Protein 8YRE (pdb70)

Radius of gyration: 43.04 Å; Cα contacts (8 Å, |Δi|>4): 5493; chains: 6; bounding box: 121×120×116 Å

Sequence (2230 aa):
EKVVAVIMVGGPTKGTRFRPLSFNTPKPLIPLAGQPMIHHPISACKKISNLAQIFLIGFYEEREFALYVSSISNELKIPVRYLKEDKPHGSAGALYYFRDRIMEEKPSHVFLLNCDVCCSFPLQGILDAHRRYGGIGTMLVIKVSAEAASQFGELIADPDTKELLHYTEKPETFVSDLINCGVYVFTSDIFNAIEEVYSQIRFVRLDQDILSPLAGKKQLYTYENKDFWEQIKTPGKSLKCSALYLSQFRETSPHILASGDGTNRKPTIIGDVYIHPSVKLHPTAKIGPNVSISANVRVGPGVRLISCIILDDVEIKENAVVINSIIGWKSSIGRWSRVQASGDYNDRLGITILGEAVTVEDEVAVIGSIVLQNKTLNVSVQDDIILEKVVAVIMVGGPTKGTRFRPLSFNTPKPLIPLAGQPMIHHPISACKKISNLAQIFLIGFYEEREFALYVSSISNELKIPVRYLKEDKPHGSAGALYYFRDRIMEEKPSHVFLLNCDVCCSFPLQGILDAHRRYGGIGTMLVIKVSAEAASQFGELIADPDTKELLHYTEKPETFVSDLINCGVYVFTSDIFNAIEEVYSQIRFVRLDQDILSPLAGKKQLYTYENKDFWEQIKTPGKSLKCSALYLSQFRETSPHILASGDGTNRKPTIIGDVYIHPSVKLHPTAKIGPNVSISANVRVGPGVRLISCIILDDVEIKENAVVINSIIGWKSSIGRWSRVQASGDYNDRLGITILGEAVTVEDEVAVIGSIVLQNKTLNVSVQDDIILEKVVAVIMVGGPTKGTRFRPLSFNTPKPLIPLAGQPMIHHPISACKKISNLAQIFLIGFYEEREFALYVSSISNELKIPVRYLKEDKPHGSAGALYYFRDRIMEEKPSHVFLLNCDVCCSFPLQGILDAHRRYGGIGTVIKVSAEAASQFGELIADPDTKELLHYTEKPETFVSDLINCGVFTSDIFNAIEEVYSQIRFVRLDQDILSPLAGKKQLYTNKDFWEQIKTPGKSLKCSALYLSQFRETSPHILASGDGTNRKPTIIGDVYIHPSVKLHPTAKIGPNVSISANVRVGPGVRLISCIILDDVEIKENAVVINSIIGWKSSIGRWSRVQASGDYNDRLGITILGEAVTVEDEVAVIGSIVLQNKTLNVSVQDDIILMKALILVGGFGTRLRPLTLSFPKPLVDFANKPMILHQIEALKAVGVDEVVLAINYQPEVMLNFLKDFETKLEIKITCSQETEPLGTAGPLALARDKLLDGSGEPFFVLNSDVISEYPLKEMLEFHKSHGGEASIMVTKVDEPSKYGVVVMEESTGRVEKFVEKPKLYVGNKINAGIYLLNPSVLDKIELRPTSIEKETFPKIAAAQGLYAMVLPGFWMDIGQPRDYITGLRLYLDSLRKKSPAKLTSGPHIVGNVLVDETATIGEGCLIGPDVAIGPGCIVESGVRLSRCTVMRGVRIKKHACISSSIIGWHSTVGQWARIENMTILGEDVHVSDEIYSNGGVVLPHKEIKSNILKPEIVMMKALILVGGFGTRLRPLTLSFPKPLVDFANKPMILHQIEALKAVGVDEVVLAINYQPEVMLNFLKDFETKLEIKITCSQETEPLGTAGPLALARDKLLDGSGEPFFVLNSDVISEYPLKEMLEFHKSHGGEASIMVTKVDEPSKYGVVVMEESTGRVEKFVEKPKLYVGNKINAGIYLLNPSVLDKIELRPTSIEKETFPKIAAAQGLYVLPGFWMDIGQPRDYITGLRLYLDSLRKKSPAKLTSGPHIVGNVLVDETATIGEGCLIGPDVAIGPGCIVESGVRLSRCTVMRGVRIKKHACISSSIIGWHSTVGQWARIENMTILGEDVHVSDEIYSNGGVVLPHKEIKSNILKPEIVMMKALILVGGFGTRLRPLTLSFPKPLVDFANKPMILHQIEALKAVGVDEVVLAINYQPEVMLNFLKDFETKLEIKITCSQETEPLGTAGPLALARDKLLDGSGEPFFVLNSDVISEYPLKEMLEFHKSHGGEASIMVTKVDEPSKYGVVVMRVEKFVEKPKLYVGNKINAGIYLLNPSVLDKIELRPTSIEKETFPKIAAAQGLYMVLPGFWMDIGQPRDYITGLRLYLDSLRKKSPAKLTSGPHIVGNVLVDETATIGEGCLIGPDVAIGPGCIVESGVRLSRCTVMRGVRIKKHACISSSIIGWHSTVGQWARIENMTILGEDVHVSDEIYSNGGVVLPHKEIKSNILKPEIVM

Nearest PDB structures (foldseek):
  7d72-assembly1_C  TM=9.530E-01  e=1.802E-39  Homo sapiens
  7x8k-assembly1_A  TM=9.495E-01  e=9.223E-28  Arabidopsis thaliana
  7x8k-assembly4_D  TM=9.422E-01  e=7.543E-27  Arabidopsis thaliana
  7whr-assembly1_E  TM=8.872E-01  e=2.266E-20  Leishmania donovani
  7whs-assembly1_C  TM=8.207E-01  e=8.130E-21  Leishmania donovani

Organism: Arabidopsis thaliana (NCBI:txid3702)

B-factor: mean 136.5, std 47.67, range [57.43, 368.11]

Foldseek 3Di:
DAEEEEEEDEEPVLQPQVALFCVVPNQQQCDQLQGGLCLVVVVLQLVPVRYAEYEYEYQYDVVRCVVVQVVSCVPSVHHYDYDHDPDDLPPLVRCLVPVCVRCVVPGFKYKYAYRQKQAPCPPVVLVVVCVVLPAFKAFEKEQADPVPAQVFAAWDADVVSQATQAADGHDHVDHDSIDTRRIMMTGSCSSVQVCCCCVVVNSDDCRPVPVGVCHPPSHYGYDYRPADMDGPSHPLVSQVSSQRVLVVCCVPVVVQADDPCDQPQDAREAGSHHDDPQEADGNQDHAHHREREYHAEYAEHNEYHDSEYEDHLEYHDAHEYEEQEYHEANAYAAHLEYEYACSPSVDNLRHEYEHHHEYHYHNAYEYSEYYHHPHYDPHHDYDYYHD/DAEEEEEEDEELVLQPQVVLFCVPPNQQQCAFLQGGQCLLVVVLQLVPVRYAEYEYEYQYDCVRVVVVQVVSCVPSVHHYDYDHDPDDLAALVRCLVPVCVRCVVPGFKYKYAYRQKQAPCPPVVQVVVCVVLPAFKAFEKEQADPVPAQVFAAWDADVVSQATQAADGHDHVDHDRIDTRRIMMTGSCSSVQVCCCCVVVNSDDCRPPPVGVCHNPSHYGYDYRPADMDGPSHPLCSQVSSQRVLVVCCVPVVVQADDPCDQPQDAREADSHHDDPQEADGNQDHEYHREREYHAEYAEHNEYHYSEYEYHLEYHYAHEYAALEYEEANAYAAHLEYEYAQSPPVDNLRHEYEHHHEYEYHNAYEYSEYYHHPYYDPHHDYDYYHD/DAEEEEEEDEEPVLQPQVALFCVPPNQQQCDQLQGGQCLLVVVLQLVPVRYAEYEYEYQYDVVRVVVVQVVSCVPSVHHYDYDHDPDDLAPLVRCLVPVCVRCVVPGFKYHYFYRQKQAPCPPVVLVVVCVVLPAFEAWDAADPVPAQVFAAWAADVVSQATQAADTHDHVDHDRTDDRGMTGSCSSVQSCCCCVVVNSDHCRHPPVGVCHPPSRYGYHPADMDGPSHPLCSLVSSQSVLVVCVVPVCVQADDPCDQPQDAHEAGSHHDDPQEADGNQDHEHHREREYHQEYAEHPEYHYSEYEYHLEYDYAHEYEAQEYAEANAYAEHLEYEYACSPSVDNLRHEYEHHHEYEYHNAYEYSEYYHHPYYDPHHDYDYYHD/DEAEEEEEEQQPQAPPASVQHGQQQRAFLQHGLVVQCVLVCVVVPHAEYEYLYADDCPRCPVVVVVCCVVNVHHYYYDHDPHNQAACQSVLVCLVVVCPPPFAKYKYAYSQKDKPRPPPVVVVVCVPPPFAKEFEKEFDPDQQCAWDFQADPPFFATADIDHRDPDDRDGIHTQRMMIHTSVLSVVDDNHRDHCRPPVVNVVSNVRRYGYYYGPADIDGPSHNLCSLVVLVRVQVVCCVPPVVQFDDDPQEDAGEHEDPQEDAEPAEHEDDRERAYHLEAEEHLEYEYSEYHYHNEYEYHNEYAYSEYHEYNAYHEHVEYHYQHAAAYAHEYEYHPEAARQENERHPYYHPHHNPHRDYYD/DEAEEEEEEQQPQAPPASVQHGQQQRQFLQRGLVVQCVVLVVVVPHAEYEYLYADDCPSCPVVVVVCCVVSVHHYYYDHDPDQLAACQSVLVCLVVGCPPPQAKYKYAYSQKDKPRPPPVVVVVCVPPPFAKEFEKEFDPDQQCAWDWQADPPFFATADIDHRDPDDRDGIHGQRMIIGTSVLSPVDDNGRDHCRPPVVNVVSNVRRYGYGPADIDRHSHNLVSLVVLVRVQVVCCVPPVVQFDDDPQEDAGEHEDPQEDAEPQEHADDRERAYHLEAEYHQEYYYSEYHYHNEYEYHNEYAYSEYYEYNAYHEAVEYYDQHAYEYHHEYEYHPEAANQEHERHPYYHPHHNPHRDYYD/DEAEEEEEEQQPQAPPASVQHGQQQRAFLQRGLVVQVVVLVVVVPHAEYEYLYADDCPRCPVVQVVCCVVNNHHYYYDHDPDQLAACQSVLRCLVVGCPPPFAKYKYAYSQKDKPRPPPVVVVVCVPPPFAKEFEKEFDPDQQCAWFFQDLTADIDHRDPDDRDGIHTQRMIIHTSVLSVVDDNHRDHCRPPVVNVVSNVSRYDYYGPADIDGHNHNLCSLVVLCSVQVVCCVPPVVQFDDDPQEDDGEHEDPQEAAEPQEHADDRERAYHLEYEYHLEYYYSEYHYHQEYEYHNEYAYSEYYEYNAYHEAVEYHYAHAYAYHHEYEYHNEYAHQENEHHPYYHPHHNPYRYYYD

Structure (mmCIF, N/CA/C/O backbone):
data_8YRE
#
_entry.id   8YRE
#
_cell.length_a   158.268
_cell.length_b   134.987
_cell.length_c   168.473
_cell.angle_alpha   90.00
_cell.angle_beta   117.14
_cell.angle_gamma   90.00
#
_symmetry.space_group_name_H-M   'C 1 2 1'
#
loop_
_entity.id
_entity.type
_entity.pdbx_description
1 polymer 'ADP-glucose pyrophosphorylase family protein'
2 polymer 'Mannose-1-phosphate guanylyltransferase 1'
3 non-polymer 'SULFATE ION'
4 water water
#
loop_
_atom_site.group_PDB
_atom_site.id
_atom_site.type_symbol
_atom_site.label_atom_id
_atom_site.label_alt_id
_atom_site.label_comp_id
_atom_site.label_asym_id
_atom_site.label_entity_id
_atom_site.label_seq_id
_atom_site.pdbx_PDB_ins_code
_atom_site.Cartn_x
_atom_site.Cartn_y
_atom_site.Cartn_z
_atom_site.occupancy
_atom_site.B_iso_or_equiv
_atom_site.auth_seq_id
_atom_site.auth_comp_id
_atom_site.auth_asym_id
_atom_site.auth_atom_id
_atom_site.pdbx_PDB_model_num
ATOM 1 N N . GLU A 1 4 ? -23.397 -67.185 15.589 1.00 91.08 4 GLU A N 1
ATOM 2 C CA . GLU A 1 4 ? -23.195 -65.796 15.981 1.00 89.87 4 GLU A CA 1
ATOM 3 C C . GLU A 1 4 ? -22.404 -65.024 14.938 1.00 88.66 4 GLU A C 1
ATOM 4 O O . GLU A 1 4 ? -22.078 -65.545 13.871 1.00 88.81 4 GLU A O 1
ATOM 10 N N . LYS A 1 5 ? -22.101 -63.770 15.265 1.00 90.24 5 LYS A N 1
ATOM 11 C CA . LYS A 1 5 ? -21.271 -62.928 14.419 1.00 91.81 5 LYS A CA 1
ATOM 12 C C . LYS A 1 5 ? -20.465 -61.996 15.311 1.00 97.13 5 LYS A C 1
ATOM 13 O O . LYS A 1 5 ? -20.965 -61.518 16.332 1.00 98.68 5 LYS A O 1
ATOM 19 N N . VAL A 1 6 ? -19.214 -61.754 14.925 1.00 97.18 6 VAL A N 1
ATOM 20 C CA . VAL A 1 6 ? -18.281 -60.959 15.713 1.00 90.11 6 VAL A CA 1
ATOM 21 C C . VAL A 1 6 ? -17.744 -59.833 14.843 1.00 88.92 6 VAL A C 1
ATOM 22 O O . VAL A 1 6 ? -17.387 -60.049 13.680 1.00 93.62 6 VAL A O 1
ATOM 26 N N . VAL A 1 7 ? -17.690 -58.630 15.412 1.00 85.78 7 VAL A N 1
ATOM 27 C CA . VAL A 1 7 ? -17.111 -57.474 14.748 1.00 84.38 7 VAL A CA 1
ATOM 28 C C . VAL A 1 7 ? -15.960 -56.959 15.605 1.00 83.17 7 VAL A C 1
ATOM 29 O O . VAL A 1 7 ? -15.899 -57.196 16.814 1.00 83.56 7 VAL A O 1
ATOM 33 N N . ALA A 1 8 ? -15.027 -56.263 14.959 1.00 80.85 8 ALA A N 1
ATOM 34 C CA . ALA A 1 8 ? -13.831 -55.762 15.622 1.00 76.69 8 ALA A CA 1
ATOM 35 C C . ALA A 1 8 ? -13.641 -54.288 15.300 1.00 77.06 8 ALA A C 1
ATOM 36 O O . ALA A 1 8 ? -13.766 -53.880 14.140 1.00 81.52 8 ALA A O 1
ATOM 38 N N . VAL A 1 9 ? -13.342 -53.495 16.326 1.00 78.47 9 VAL A N 1
ATOM 39 C CA . VAL A 1 9 ? -13.091 -52.065 16.180 1.00 79.99 9 VAL A CA 1
ATOM 40 C C . VAL A 1 9 ? -11.763 -51.747 16.853 1.00 86.61 9 VAL A C 1
ATOM 41 O O . VAL A 1 9 ? -11.575 -52.054 18.037 1.00 86.12 9 VAL A O 1
ATOM 45 N N . ILE A 1 10 ? -10.844 -51.143 16.104 1.00 90.86 10 ILE A N 1
ATOM 46 C CA . ILE A 1 10 ? -9.513 -50.806 16.596 1.00 89.74 10 ILE A CA 1
ATOM 47 C C . ILE A 1 10 ? -9.406 -49.292 16.711 1.00 88.10 10 ILE A C 1
ATOM 48 O O . ILE A 1 10 ? -9.751 -48.565 15.772 1.00 87.11 10 ILE A O 1
ATOM 53 N N . MET A 1 11 ? -8.927 -48.821 17.859 1.00 84.01 11 MET A N 1
ATOM 54 C CA . MET A 1 11 ? -8.627 -47.407 18.027 1.00 83.76 11 MET A CA 1
ATOM 55 C C . MET A 1 11 ? -7.318 -47.070 17.326 1.00 85.07 11 MET A C 1
ATOM 56 O O . MET A 1 11 ? -6.386 -47.879 17.295 1.00 82.52 11 MET A O 1
ATOM 61 N N . VAL A 1 12 ? -7.256 -45.870 16.750 1.00 89.56 12 VAL A N 1
ATOM 62 C CA . VAL A 1 12 ? -6.115 -45.423 15.960 1.00 88.14 12 VAL A CA 1
ATOM 63 C C . VAL A 1 12 ? -5.479 -44.170 16.554 1.00 97.64 12 VAL A C 1
ATOM 64 O O . VAL A 1 12 ? -4.254 -44.086 16.687 1.00 99.53 12 VAL A O 1
ATOM 68 N N . GLY A 1 13 ? -6.297 -43.193 16.933 1.00 127.48 13 GLY A N 1
ATOM 69 C CA . GLY A 1 13 ? -5.797 -41.918 17.403 1.00 126.58 13 GLY A CA 1
ATOM 70 C C . GLY A 1 13 ? -5.477 -40.984 16.250 1.00 125.11 13 GLY A C 1
ATOM 71 O O . GLY A 1 13 ? -5.450 -41.365 15.081 1.00 124.54 13 GLY A O 1
ATOM 72 N N . GLY A 1 14 ? -5.242 -39.720 16.594 1.00 95.92 14 GLY A N 1
ATOM 73 C CA . GLY A 1 14 ? -4.979 -38.708 15.598 1.00 88.75 14 GLY A CA 1
ATOM 74 C C . GLY A 1 14 ? -3.564 -38.168 15.638 1.00 88.21 14 GLY A C 1
ATOM 75 O O . GLY A 1 14 ? -2.691 -38.698 16.331 1.00 82.60 14 GLY A O 1
ATOM 76 N N . PRO A 1 15 ? -3.313 -37.088 14.889 1.00 73.99 15 PRO A N 1
ATOM 77 C CA . PRO A 1 15 ? -1.956 -36.525 14.821 1.00 82.52 15 PRO A CA 1
ATOM 78 C C . PRO A 1 15 ? -1.489 -35.890 16.116 1.00 80.57 15 PRO A C 1
ATOM 79 O O . PRO A 1 15 ? -0.328 -35.476 16.202 1.00 81.86 15 PRO A O 1
ATOM 83 N N . THR A 1 16 ? -2.351 -35.801 17.119 1.00 74.52 16 THR A N 1
ATOM 84 C CA . THR A 1 16 ? -1.972 -35.278 18.419 1.00 75.30 16 THR A CA 1
ATOM 85 C C . THR A 1 16 ? -1.516 -36.369 19.372 1.00 80.49 16 THR A C 1
ATOM 86 O O . THR A 1 16 ? -0.999 -36.056 20.448 1.00 78.76 16 THR A O 1
ATOM 90 N N . LYS A 1 17 ? -1.722 -37.634 19.015 1.00 81.13 17 LYS A N 1
ATOM 91 C CA . LYS A 1 17 ? -1.231 -38.753 19.806 1.00 90.03 17 LYS A CA 1
ATOM 92 C C . LYS A 1 17 ? 0.147 -39.208 19.349 1.00 93.75 17 LYS A C 1
ATOM 93 O O . LYS A 1 17 ? 1.017 -39.485 20.182 1.00 93.52 17 LYS A O 1
ATOM 99 N N . GLY A 1 18 ? 0.360 -39.294 18.037 1.00 98.23 18 GLY A N 1
ATOM 100 C CA . GLY A 1 18 ? 1.663 -39.626 17.497 1.00 96.81 18 GLY A CA 1
ATOM 101 C C . GLY A 1 18 ? 2.611 -38.446 17.541 1.00 96.79 18 GLY A C 1
ATOM 102 O O . GLY A 1 18 ? 3.550 -38.358 16.744 1.00 98.59 18 GLY A O 1
ATOM 103 N N . THR A 1 19 ? 2.365 -37.525 18.470 1.00 89.22 19 THR A N 1
ATOM 104 C CA . THR A 1 19 ? 3.232 -36.374 18.668 1.00 89.13 19 THR A CA 1
ATOM 105 C C . THR A 1 19 ? 4.476 -36.708 19.478 1.00 85.60 19 THR A C 1
ATOM 106 O O . THR A 1 19 ? 5.249 -35.799 19.799 1.00 85.98 19 THR A O 1
ATOM 110 N N . ARG A 1 20 ? 4.668 -37.974 19.849 1.00 84.76 20 ARG A N 1
ATOM 111 C CA . ARG A 1 20 ? 5.914 -38.418 20.455 1.00 84.68 20 ARG A CA 1
ATOM 112 C C . ARG A 1 20 ? 6.823 -39.117 19.459 1.00 86.79 20 ARG A C 1
ATOM 113 O O . ARG A 1 20 ? 8.038 -39.165 19.674 1.00 90.77 20 ARG A O 1
ATOM 121 N N . PHE A 1 21 ? 6.254 -39.662 18.385 1.00 89.13 21 PHE A N 1
ATOM 122 C CA . PHE A 1 21 ? 6.997 -40.297 17.309 1.00 92.73 21 PHE A CA 1
ATOM 123 C C . PHE A 1 21 ? 7.382 -39.310 16.206 1.00 102.31 21 PHE A C 1
ATOM 124 O O . PHE A 1 21 ? 7.602 -39.732 15.065 1.00 108.96 21 PHE A O 1
ATOM 132 N N . ARG A 1 22 ? 7.450 -38.008 16.525 1.00 100.65 22 ARG A N 1
ATOM 133 C CA . ARG A 1 22 ? 7.594 -36.885 15.592 1.00 106.63 22 ARG A CA 1
ATOM 134 C C . ARG A 1 22 ? 8.538 -37.140 14.417 1.00 120.57 22 ARG A C 1
ATOM 135 O O . ARG A 1 22 ? 8.115 -36.964 13.265 1.00 114.74 22 ARG A O 1
ATOM 143 N N . PRO A 1 23 ? 9.812 -37.514 14.639 1.00 161.03 23 PRO A N 1
ATOM 144 C CA . PRO A 1 23 ? 10.716 -37.698 13.486 1.00 159.91 23 PRO A CA 1
ATOM 145 C C . PRO A 1 23 ? 10.169 -38.665 12.449 1.00 159.86 23 PRO A C 1
ATOM 146 O O . PRO A 1 23 ? 10.295 -38.419 11.242 1.00 158.90 23 PRO A O 1
ATOM 150 N N . LEU A 1 24 ? 9.562 -39.765 12.895 1.00 121.65 24 LEU A N 1
ATOM 151 C CA . LEU A 1 24 ? 8.921 -40.712 11.994 1.00 104.64 24 LEU A CA 1
ATOM 152 C C . LEU A 1 24 ? 7.475 -40.349 11.704 1.00 93.74 24 LEU A C 1
ATOM 153 O O . LEU A 1 24 ? 6.982 -40.643 10.609 1.00 90.73 24 LEU A O 1
ATOM 158 N N . SER A 1 25 ? 6.786 -39.721 12.661 1.00 96.57 25 SER A N 1
ATOM 159 C CA . SER A 1 25 ? 5.390 -39.350 12.454 1.00 88.51 25 SER A CA 1
ATOM 160 C C . SER A 1 25 ? 5.236 -38.348 11.316 1.00 88.75 25 SER A C 1
ATOM 161 O O . SER A 1 25 ? 4.178 -38.293 10.676 1.00 83.85 25 SER A O 1
ATOM 164 N N . PHE A 1 26 ? 6.271 -37.546 11.053 1.00 89.52 26 PHE A N 1
ATOM 165 C CA . PHE A 1 26 ? 6.204 -36.586 9.956 1.00 87.85 26 PHE A CA 1
ATOM 166 C C . PHE A 1 26 ? 6.096 -37.291 8.611 1.00 79.65 26 PHE A C 1
ATOM 167 O O . PHE A 1 26 ? 5.462 -36.772 7.685 1.00 74.82 26 PHE A O 1
ATOM 175 N N . ASN A 1 27 ? 6.701 -38.471 8.484 1.00 78.09 27 ASN A N 1
ATOM 176 C CA . ASN A 1 27 ? 6.587 -39.251 7.261 1.00 71.71 27 ASN A CA 1
ATOM 177 C C . ASN A 1 27 ? 5.411 -40.224 7.328 1.00 72.71 27 ASN A C 1
ATOM 178 O O . ASN A 1 27 ? 4.599 -40.286 6.400 1.00 73.98 27 ASN A O 1
ATOM 183 N N . THR A 1 28 ? 5.303 -40.985 8.418 1.00 72.76 28 THR A N 1
ATOM 184 C CA . THR A 1 28 ? 4.266 -41.998 8.569 1.00 70.65 28 THR A CA 1
ATOM 185 C C . THR A 1 28 ? 3.632 -41.896 9.953 1.00 73.83 28 THR A C 1
ATOM 186 O O . THR A 1 28 ? 4.356 -41.861 10.961 1.00 75.31 28 THR A O 1
ATOM 190 N N . PRO A 1 29 ? 2.300 -41.862 10.051 1.00 74.98 29 PRO A N 1
ATOM 191 C CA . PRO A 1 29 ? 1.648 -41.782 11.366 1.00 73.97 29 PRO A CA 1
ATOM 192 C C . PRO A 1 29 ? 1.999 -42.964 12.263 1.00 73.67 29 PRO A C 1
ATOM 193 O O . PRO A 1 29 ? 2.504 -43.995 11.815 1.00 72.96 29 PRO A O 1
ATOM 197 N N . LYS A 1 30 ? 1.722 -42.788 13.558 1.00 71.39 30 LYS A N 1
ATOM 198 C CA . LYS A 1 30 ? 2.045 -43.790 14.577 1.00 64.50 30 LYS A CA 1
ATOM 199 C C . LYS A 1 30 ? 1.543 -45.198 14.262 1.00 65.05 30 LYS A C 1
ATOM 200 O O . LYS A 1 30 ? 2.351 -46.139 14.326 1.00 64.70 30 LYS A O 1
ATOM 206 N N . PRO A 1 31 ? 0.265 -45.424 13.923 1.00 71.87 31 PRO A N 1
ATOM 207 C CA . PRO A 1 31 ? -0.201 -46.810 13.740 1.00 70.75 31 PRO A CA 1
ATOM 208 C C . PRO A 1 31 ? 0.433 -47.516 12.560 1.00 71.89 31 PRO A C 1
ATOM 209 O O . PRO A 1 31 ? 0.397 -48.751 12.505 1.00 73.72 31 PRO A O 1
ATOM 213 N N . LEU A 1 32 ? 0.997 -46.779 11.610 1.00 67.99 32 LEU A N 1
ATOM 214 C CA . LEU A 1 32 ? 1.533 -47.362 10.393 1.00 70.09 32 LEU A CA 1
ATOM 215 C C . LEU A 1 32 ? 3.046 -47.526 10.440 1.00 65.50 32 LEU A C 1
ATOM 216 O O . LEU A 1 32 ? 3.647 -47.924 9.437 1.00 66.30 32 LEU A O 1
ATOM 221 N N . ILE A 1 33 ? 3.670 -47.232 11.573 1.00 67.74 33 ILE A N 1
ATOM 222 C CA . ILE A 1 33 ? 5.125 -47.357 11.694 1.00 68.32 33 ILE A CA 1
ATOM 223 C C . ILE A 1 33 ? 5.482 -48.837 11.822 1.00 69.59 33 ILE A C 1
ATOM 224 O O . ILE A 1 33 ? 4.936 -49.524 12.702 1.00 77.34 33 ILE A O 1
ATOM 229 N N . PRO A 1 34 ? 6.383 -49.356 10.985 1.00 65.67 34 PRO A N 1
ATOM 230 C CA . PRO A 1 34 ? 6.634 -50.807 10.944 1.00 74.59 34 PRO A CA 1
ATOM 231 C C . PRO A 1 34 ? 7.325 -51.308 12.204 1.00 79.01 34 PRO A C 1
ATOM 232 O O . PRO A 1 34 ? 8.456 -50.920 12.505 1.00 78.66 34 PRO A O 1
ATOM 236 N N . LEU A 1 35 ? 6.638 -52.177 12.941 1.00 94.46 35 LEU A N 1
ATOM 237 C CA . LEU A 1 35 ? 7.216 -52.881 14.080 1.00 96.06 35 LEU A CA 1
ATOM 238 C C . LEU A 1 35 ? 7.512 -54.317 13.666 1.00 97.69 35 LEU A C 1
ATOM 239 O O . LEU A 1 35 ? 6.604 -55.043 13.247 1.00 98.70 35 LEU A O 1
ATOM 244 N N . ALA A 1 36 ? 8.776 -54.724 13.798 1.00 85.98 36 ALA A N 1
ATOM 245 C CA . ALA A 1 36 ? 9.236 -56.043 13.362 1.00 83.38 36 ALA A CA 1
ATOM 246 C C . ALA A 1 36 ? 8.939 -56.278 11.885 1.00 82.78 36 ALA A C 1
ATOM 247 O O . ALA A 1 36 ? 8.644 -57.401 11.467 1.00 86.18 36 ALA A O 1
ATOM 249 N N . GLY A 1 37 ? 9.020 -55.214 11.084 1.00 80.34 37 GLY A N 1
ATOM 250 C CA . GLY A 1 37 ? 8.782 -55.265 9.665 1.00 81.82 37 GLY A CA 1
ATOM 251 C C . GLY A 1 37 ? 7.370 -54.887 9.263 1.00 82.72 37 GLY A C 1
ATOM 252 O O . GLY A 1 37 ? 7.165 -54.387 8.150 1.00 82.86 37 GLY A O 1
ATOM 253 N N . GLN A 1 38 ? 6.395 -55.106 10.143 1.00 82.68 38 GLN A N 1
ATOM 254 C CA . GLN A 1 38 ? 5.009 -54.810 9.829 1.00 80.08 38 GLN A CA 1
ATOM 255 C C . GLN A 1 38 ? 4.511 -53.614 10.635 1.00 76.00 38 GLN A C 1
ATOM 256 O O . GLN A 1 38 ? 4.988 -53.370 11.747 1.00 78.94 38 GLN A O 1
ATOM 262 N N . PRO A 1 39 ? 3.555 -52.852 10.104 1.00 86.49 39 PRO A N 1
ATOM 263 C CA . PRO A 1 39 ? 3.043 -51.680 10.828 1.00 72.79 39 PRO A CA 1
ATOM 264 C C . PRO A 1 39 ? 2.532 -52.036 12.217 1.00 77.22 39 PRO A C 1
ATOM 265 O O . PRO A 1 39 ? 2.330 -53.199 12.568 1.00 72.68 39 PRO A O 1
ATOM 269 N N . MET A 1 40 ? 2.337 -50.989 13.022 1.00 68.68 40 MET A N 1
ATOM 270 C CA . MET A 1 40 ? 1.965 -51.172 14.422 1.00 76.74 40 MET A CA 1
ATOM 271 C C . MET A 1 40 ? 0.663 -51.957 14.548 1.00 83.90 40 MET A C 1
ATOM 272 O O . MET A 1 40 ? 0.586 -52.945 15.289 1.00 84.43 40 MET A O 1
ATOM 277 N N . ILE A 1 41 ? -0.378 -51.526 13.826 1.00 99.05 41 ILE A N 1
ATOM 278 C CA . ILE A 1 41 ? -1.673 -52.203 13.861 1.00 99.34 41 ILE A CA 1
ATOM 279 C C . ILE A 1 41 ? -1.716 -53.454 12.999 1.00 99.94 41 ILE A C 1
ATOM 280 O O . ILE A 1 41 ? -2.747 -54.137 12.972 1.00 100.73 41 ILE A O 1
ATOM 285 N N . HIS A 1 42 ? -0.630 -53.780 12.291 1.00 85.25 42 HIS A N 1
ATOM 286 C CA . HIS A 1 42 ? -0.623 -54.958 11.430 1.00 79.11 42 HIS A CA 1
ATOM 287 C C . HIS A 1 42 ? -0.652 -56.264 12.213 1.00 81.70 42 HIS A C 1
ATOM 288 O O . HIS A 1 42 ? -0.961 -57.311 11.635 1.00 83.67 42 HIS A O 1
ATOM 295 N N . HIS A 1 43 ? -0.349 -56.227 13.505 1.00 83.34 43 HIS A N 1
ATOM 296 C CA . HIS A 1 43 ? -0.359 -57.435 14.321 1.00 84.17 43 HIS A CA 1
ATOM 297 C C . HIS A 1 43 ? -1.720 -57.687 14.971 1.00 82.72 43 HIS A C 1
ATOM 298 O O . HIS A 1 43 ? -2.157 -58.845 15.025 1.00 84.41 43 HIS A O 1
ATOM 305 N N . PRO A 1 44 ? -2.414 -56.665 15.493 1.00 85.76 44 PRO A N 1
ATOM 306 C CA . PRO A 1 44 ? -3.805 -56.902 15.925 1.00 81.79 44 PRO A CA 1
ATOM 307 C C . PRO A 1 44 ? -4.685 -57.423 14.803 1.00 80.93 44 PRO A C 1
ATOM 308 O O . PRO A 1 44 ? -5.459 -58.368 15.009 1.00 82.28 44 PRO A O 1
ATOM 312 N N . ILE A 1 45 ? -4.596 -56.816 13.617 1.00 81.22 45 ILE A N 1
ATOM 313 C CA . ILE A 1 45 ? -5.376 -57.284 12.476 1.00 80.64 45 ILE A CA 1
ATOM 314 C C . ILE A 1 45 ? -4.997 -58.715 12.126 1.00 84.67 45 ILE A C 1
ATOM 315 O O . ILE A 1 45 ? -5.846 -59.503 11.691 1.00 88.53 45 ILE A O 1
ATOM 320 N N . SER A 1 46 ? -3.725 -59.075 12.311 1.00 79.16 46 SER A N 1
ATOM 321 C CA . SER A 1 46 ? -3.290 -60.439 12.032 1.00 81.07 46 SER A CA 1
ATOM 322 C C . SER A 1 46 ? -3.975 -61.439 12.951 1.00 81.68 46 SER A C 1
ATOM 323 O O . SER A 1 46 ? -4.180 -62.597 12.568 1.00 85.25 46 SER A O 1
ATOM 326 N N . ALA A 1 47 ? -4.337 -61.013 14.159 1.00 80.56 47 ALA A N 1
ATOM 327 C CA . ALA A 1 47 ? -5.023 -61.879 15.103 1.00 86.84 47 ALA A CA 1
ATOM 328 C C . ALA A 1 47 ? -6.521 -61.943 14.847 1.00 94.97 47 ALA A C 1
ATOM 329 O O . ALA A 1 47 ? -7.193 -62.815 15.407 1.00 101.16 47 ALA A O 1
ATOM 331 N N . CYS A 1 48 ? -7.055 -61.039 14.022 1.00 90.19 48 CYS A N 1
ATOM 332 C CA . CYS A 1 48 ? -8.483 -61.036 13.732 1.00 91.65 48 CYS A CA 1
ATOM 333 C C . CYS A 1 48 ? -8.881 -62.145 12.768 1.00 97.85 48 CYS A C 1
ATOM 334 O O . CYS A 1 48 ? -10.040 -62.574 12.771 1.00 102.21 48 CYS A O 1
ATOM 337 N N . LYS A 1 49 ? -7.950 -62.617 11.935 1.00 99.92 49 LYS A N 1
ATOM 338 C CA . LYS A 1 49 ? -8.293 -63.664 10.981 1.00 110.39 49 LYS A CA 1
ATOM 339 C C . LYS A 1 49 ? -8.492 -65.015 11.657 1.00 112.36 49 LYS A C 1
ATOM 340 O O . LYS A 1 49 ? -9.207 -65.866 11.116 1.00 113.44 49 LYS A O 1
ATOM 346 N N . LYS A 1 50 ? -7.896 -65.227 12.830 1.00 126.78 50 LYS A N 1
ATOM 347 C CA . LYS A 1 50 ? -8.062 -66.498 13.522 1.00 129.39 50 LYS A CA 1
ATOM 348 C C . LYS A 1 50 ? -9.471 -66.695 14.070 1.00 129.96 50 LYS A C 1
ATOM 349 O O . LYS A 1 50 ? -9.801 -67.811 14.486 1.00 132.19 50 LYS A O 1
ATOM 355 N N . ILE A 1 51 ? -10.305 -65.658 14.078 1.00 114.32 51 ILE A N 1
ATOM 356 C CA . ILE A 1 51 ? -11.703 -65.787 14.472 1.00 108.05 51 ILE A CA 1
ATOM 357 C C . ILE A 1 51 ? -12.516 -66.048 13.209 1.00 103.64 51 ILE A C 1
ATOM 358 O O . ILE A 1 51 ? -12.703 -65.151 12.383 1.00 99.79 51 ILE A O 1
ATOM 363 N N . SER A 1 52 ? -12.996 -67.284 13.056 1.00 100.71 52 SER A N 1
ATOM 364 C CA . SER A 1 52 ? -13.717 -67.650 11.842 1.00 100.18 52 SER A CA 1
ATOM 365 C C . SER A 1 52 ? -15.073 -66.963 11.757 1.00 99.35 52 SER A C 1
ATOM 366 O O . SER A 1 52 ? -15.593 -66.754 10.655 1.00 99.77 52 SER A O 1
ATOM 369 N N . ASN A 1 53 ? -15.663 -66.611 12.900 1.00 98.61 53 ASN A N 1
ATOM 370 C CA . ASN A 1 53 ? -16.950 -65.932 12.942 1.00 96.32 53 ASN A CA 1
ATOM 371 C C . ASN A 1 53 ? -16.811 -64.415 13.009 1.00 97.64 53 ASN A C 1
ATOM 372 O O . ASN A 1 53 ? -17.775 -63.726 13.366 1.00 96.51 53 ASN A O 1
ATOM 377 N N . LEU A 1 54 ? -15.639 -63.883 12.675 1.00 98.76 54 LEU A N 1
ATOM 378 C CA . LEU A 1 54 ? -15.420 -62.448 12.617 1.00 99.34 54 LEU A CA 1
ATOM 379 C C . LEU A 1 54 ? -15.609 -61.969 11.184 1.00 100.60 54 LEU A C 1
ATOM 380 O O . LEU A 1 54 ? -15.286 -62.676 10.226 1.00 99.53 54 LEU A O 1
ATOM 385 N N . ALA A 1 55 ? -16.129 -60.751 11.048 1.00 113.29 55 ALA A N 1
ATOM 386 C CA . ALA A 1 55 ? -16.424 -60.201 9.732 1.00 111.86 55 ALA A CA 1
ATOM 387 C C . ALA A 1 55 ? -15.782 -58.833 9.554 1.00 112.11 55 ALA A C 1
ATOM 388 O O . ALA A 1 55 ? -14.583 -58.732 9.276 1.00 123.27 55 ALA A O 1
ATOM 390 N N . GLN A 1 56 ? -16.574 -57.777 9.713 1.00 101.59 56 GLN A N 1
ATOM 391 C CA . GLN A 1 56 ? -16.085 -56.430 9.468 1.00 96.02 56 GLN A CA 1
ATOM 392 C C . GLN A 1 56 ? -15.055 -56.022 10.516 1.00 91.91 56 GLN A C 1
ATOM 393 O O . GLN A 1 56 ? -15.099 -56.457 11.670 1.00 88.21 56 GLN A O 1
ATOM 395 N N . ILE A 1 57 ? -14.113 -55.182 10.093 1.00 95.15 57 ILE A N 1
ATOM 396 C CA . ILE A 1 57 ? -13.105 -54.595 10.966 1.00 91.13 57 ILE A CA 1
ATOM 397 C C . ILE A 1 57 ? -13.180 -53.085 10.806 1.00 87.94 57 ILE A C 1
ATOM 398 O O . ILE A 1 57 ? -13.337 -52.577 9.690 1.00 93.00 57 ILE A O 1
ATOM 403 N N . PHE A 1 58 ? -13.062 -52.367 11.920 1.00 82.63 58 PHE A N 1
ATOM 404 C CA . PHE A 1 58 ? -13.289 -50.928 11.947 1.00 81.08 58 PHE A CA 1
ATOM 405 C C . PHE A 1 58 ? -12.092 -50.252 12.594 1.00 76.09 58 PHE A C 1
ATOM 406 O O . PHE A 1 58 ? -11.768 -50.534 13.751 1.00 79.74 58 PHE A O 1
ATOM 414 N N . LEU A 1 59 ? -11.433 -49.374 11.848 1.00 75.93 59 LEU A N 1
ATOM 415 C CA . LEU A 1 59 ? -10.370 -48.530 12.375 1.00 78.81 59 LEU A CA 1
ATOM 416 C C . LEU A 1 59 ? -10.917 -47.116 12.496 1.00 76.16 59 LEU A C 1
ATOM 417 O O . LEU A 1 59 ? -11.295 -46.507 11.490 1.00 80.33 59 LEU A O 1
ATOM 422 N N . ILE A 1 60 ? -10.972 -46.599 13.720 1.00 75.11 60 ILE A N 1
ATOM 423 C CA . ILE A 1 60 ? -11.541 -45.282 13.976 1.00 75.71 60 ILE A CA 1
ATOM 424 C C . ILE A 1 60 ? -10.486 -44.388 14.610 1.00 79.00 60 ILE A C 1
ATOM 425 O O . ILE A 1 60 ? -9.644 -44.849 15.388 1.00 79.73 60 ILE A O 1
ATOM 430 N N . GLY A 1 61 ? -10.526 -43.109 14.248 1.00 79.22 61 GLY A N 1
ATOM 431 C CA . GLY A 1 61 ? -9.602 -42.111 14.745 1.00 84.02 61 GLY A CA 1
ATOM 432 C C . GLY A 1 61 ? -9.643 -40.877 13.869 1.00 81.09 61 GLY A C 1
ATOM 433 O O . GLY A 1 61 ? -9.961 -40.980 12.679 1.00 82.34 61 GLY A O 1
ATOM 434 N N . PHE A 1 62 ? -9.321 -39.706 14.426 1.00 82.07 62 PHE A N 1
ATOM 435 C CA . PHE A 1 62 ? -9.453 -38.445 13.706 1.00 82.18 62 PHE A CA 1
ATOM 436 C C . PHE A 1 62 ? -8.236 -38.127 12.845 1.00 83.70 62 PHE A C 1
ATOM 437 O O . PHE A 1 62 ? -7.934 -36.950 12.611 1.00 80.51 62 PHE A O 1
ATOM 445 N N . TYR A 1 63 ? -7.533 -39.149 12.363 1.00 92.38 63 TYR A N 1
ATOM 446 C CA . TYR A 1 63 ? -6.570 -38.989 11.284 1.00 92.81 63 TYR A CA 1
ATOM 447 C C . TYR A 1 63 ? -7.315 -38.723 9.979 1.00 94.11 63 TYR A C 1
ATOM 448 O O . TYR A 1 63 ? -8.548 -38.754 9.916 1.00 94.54 63 TYR A O 1
ATOM 457 N N . GLU A 1 64 ? -6.560 -38.471 8.917 1.00 97.29 64 GLU A N 1
ATOM 458 C CA . GLU A 1 64 ? -7.144 -38.298 7.596 1.00 100.42 64 GLU A CA 1
ATOM 459 C C . GLU A 1 64 ? -7.248 -39.645 6.891 1.00 99.71 64 GLU A C 1
ATOM 460 O O . GLU A 1 64 ? -6.299 -40.435 6.902 1.00 99.16 64 GLU A O 1
ATOM 466 N N . GLU A 1 65 ? -8.411 -39.904 6.286 1.00 107.48 65 GLU A N 1
ATOM 467 C CA . GLU A 1 65 ? -8.649 -41.181 5.621 1.00 108.03 65 GLU A CA 1
ATOM 468 C C . GLU A 1 65 ? -7.707 -41.401 4.444 1.00 106.76 65 GLU A C 1
ATOM 469 O O . GLU A 1 65 ? -7.482 -42.551 4.047 1.00 106.63 65 GLU A O 1
ATOM 475 N N . ARG A 1 66 ? -7.146 -40.325 3.888 1.00 104.90 66 ARG A N 1
ATOM 476 C CA . ARG A 1 66 ? -6.279 -40.448 2.720 1.00 107.58 66 ARG A CA 1
ATOM 477 C C . ARG A 1 66 ? -5.050 -41.301 3.011 1.00 108.25 66 ARG A C 1
ATOM 478 O O . ARG A 1 66 ? -4.579 -42.036 2.136 1.00 104.61 66 ARG A O 1
ATOM 486 N N . GLU A 1 67 ? -4.514 -41.217 4.230 1.00 125.09 67 GLU A N 1
ATOM 487 C CA . GLU A 1 67 ? -3.321 -41.995 4.551 1.00 126.19 67 GLU A CA 1
ATOM 488 C C . GLU A 1 67 ? -3.645 -43.473 4.731 1.00 126.71 67 GLU A C 1
ATOM 489 O O . GLU A 1 67 ? -2.857 -44.339 4.331 1.00 127.22 67 GLU A O 1
ATOM 495 N N . PHE A 1 68 ? -4.794 -43.781 5.331 1.00 102.98 68 PHE A N 1
ATOM 496 C CA . PHE A 1 68 ? -5.146 -45.159 5.647 1.00 95.81 68 PHE A CA 1
ATOM 497 C C . PHE A 1 68 ? -5.803 -45.898 4.490 1.00 94.24 68 PHE A C 1
ATOM 498 O O . PHE A 1 68 ? -5.746 -47.132 4.454 1.00 93.91 68 PHE A O 1
ATOM 506 N N . ALA A 1 69 ? -6.424 -45.178 3.552 1.00 94.58 69 ALA A N 1
ATOM 507 C CA . ALA A 1 69 ? -7.113 -45.833 2.443 1.00 94.41 69 ALA A CA 1
ATOM 508 C C . ALA A 1 69 ? -6.159 -46.685 1.614 1.00 92.98 69 ALA A C 1
ATOM 509 O O . ALA A 1 69 ? -6.527 -47.774 1.157 1.00 99.74 69 ALA A O 1
ATOM 511 N N . LEU A 1 70 ? -4.930 -46.206 1.407 1.00 88.96 70 LEU A N 1
ATOM 512 C CA . LEU A 1 70 ? -3.959 -46.972 0.632 1.00 93.37 70 LEU A CA 1
ATOM 513 C C . LEU A 1 70 ? -3.487 -48.205 1.391 1.00 93.64 70 LEU A C 1
ATOM 514 O O . LEU A 1 70 ? -3.209 -49.242 0.778 1.00 91.11 70 LEU A O 1
ATOM 519 N N . TYR A 1 71 ? -3.396 -48.112 2.718 1.00 91.53 71 TYR A N 1
ATOM 520 C CA . TYR A 1 71 ? -2.906 -49.221 3.527 1.00 91.10 71 TYR A CA 1
ATOM 521 C C . TYR A 1 71 ? -3.968 -50.300 3.694 1.00 95.37 71 TYR A C 1
ATOM 522 O O . TYR A 1 71 ? -3.672 -51.494 3.587 1.00 101.72 71 TYR A O 1
ATOM 531 N N . VAL A 1 72 ? -5.207 -49.893 3.979 1.00 99.76 72 VAL A N 1
ATOM 532 C CA . VAL A 1 72 ? -6.289 -50.853 4.170 1.00 101.91 72 VAL A CA 1
ATOM 533 C C . VAL A 1 72 ? -6.507 -51.681 2.911 1.00 110.15 72 VAL A C 1
ATOM 534 O O . VAL A 1 72 ? -6.918 -52.846 2.986 1.00 115.86 72 VAL A O 1
ATOM 538 N N . SER A 1 73 ? -6.218 -51.109 1.740 1.00 120.36 73 SER A N 1
ATOM 539 C CA . SER A 1 73 ? -6.402 -51.829 0.486 1.00 120.57 73 SER A CA 1
ATOM 540 C C . SER A 1 73 ? -5.497 -53.049 0.378 1.00 122.86 73 SER A C 1
ATOM 541 O O . SER A 1 73 ? -5.810 -53.974 -0.380 1.00 125.43 73 SER A O 1
ATOM 544 N N . SER A 1 74 ? -4.384 -53.073 1.111 1.00 114.79 74 SER A N 1
ATOM 545 C CA . SER A 1 74 ? -3.423 -54.163 1.013 1.00 113.86 74 SER A CA 1
ATOM 546 C C . SER A 1 74 ? -3.645 -55.258 2.046 1.00 117.89 74 SER A C 1
ATOM 547 O O . SER A 1 74 ? -3.228 -56.399 1.815 1.00 114.55 74 SER A O 1
ATOM 550 N N . ILE A 1 75 ? -4.283 -54.942 3.174 1.00 133.84 75 ILE A N 1
ATOM 551 C CA . ILE A 1 75 ? -4.465 -55.935 4.228 1.00 135.77 75 ILE A CA 1
ATOM 552 C C . ILE A 1 75 ? -5.452 -57.007 3.784 1.00 137.42 75 ILE A C 1
ATOM 553 O O . ILE A 1 75 ? -5.180 -58.209 3.889 1.00 140.15 75 ILE A O 1
ATOM 558 N N . SER A 1 76 ? -6.616 -56.587 3.283 1.00 131.60 76 SER A N 1
ATOM 559 C CA . SER A 1 76 ? -7.642 -57.527 2.851 1.00 137.71 76 SER A CA 1
ATOM 560 C C . SER A 1 76 ? -7.192 -58.392 1.680 1.00 130.73 76 SER A C 1
ATOM 561 O O . SER A 1 76 ? -7.851 -59.393 1.382 1.00 130.87 76 SER A O 1
ATOM 564 N N . ASN A 1 77 ? -6.103 -58.026 1.003 1.00 126.32 77 ASN A N 1
ATOM 565 C CA . ASN A 1 77 ? -5.524 -58.896 -0.011 1.00 118.46 77 ASN A CA 1
ATOM 566 C C . ASN A 1 77 ? -4.757 -60.061 0.600 1.00 117.11 77 ASN A C 1
ATOM 567 O O . ASN A 1 77 ? -4.510 -61.055 -0.092 1.00 117.48 77 ASN A O 1
ATOM 572 N N . GLU A 1 78 ? -4.378 -59.960 1.875 1.00 117.25 78 GLU A N 1
ATOM 573 C CA . GLU A 1 78 ? -3.623 -61.003 2.561 1.00 119.02 78 GLU A CA 1
ATOM 574 C C . GLU A 1 78 ? -4.530 -61.918 3.377 1.00 126.82 78 GLU A C 1
ATOM 575 O O . GLU A 1 78 ? -4.544 -63.135 3.167 1.00 129.48 78 GLU A O 1
ATOM 581 N N . LEU A 1 79 ? -5.293 -61.348 4.311 1.00 128.47 79 LEU A N 1
ATOM 582 C CA . LEU A 1 79 ? -6.124 -62.128 5.218 1.00 140.18 79 LEU A CA 1
ATOM 583 C C . LEU A 1 79 ? -7.584 -62.199 4.790 1.00 150.91 79 LEU A C 1
ATOM 584 O O . LEU A 1 79 ? -8.354 -62.941 5.410 1.00 155.04 79 LEU A O 1
ATOM 589 N N . LYS A 1 80 ? -7.978 -61.451 3.759 1.00 147.88 80 LYS A N 1
ATOM 590 C CA . LYS A 1 80 ? -9.337 -61.480 3.216 1.00 158.19 80 LYS A CA 1
ATOM 591 C C . LYS A 1 80 ? -10.365 -61.122 4.291 1.00 174.04 80 LYS A C 1
ATOM 592 O O . LYS A 1 80 ? -11.290 -61.880 4.588 1.00 173.73 80 LYS A O 1
ATOM 598 N N . ILE A 1 81 ? -10.188 -59.939 4.871 1.00 238.43 81 ILE A N 1
ATOM 599 C CA . ILE A 1 81 ? -11.098 -59.442 5.899 1.00 238.25 81 ILE A CA 1
ATOM 600 C C . ILE A 1 81 ? -11.510 -58.012 5.572 1.00 236.31 81 ILE A C 1
ATOM 601 O O . ILE A 1 81 ? -10.654 -57.177 5.247 1.00 235.13 81 ILE A O 1
ATOM 606 N N . PRO A 1 82 ? -12.800 -57.688 5.642 1.00 160.22 82 PRO A N 1
ATOM 607 C CA . PRO A 1 82 ? -13.242 -56.324 5.323 1.00 137.23 82 PRO A CA 1
ATOM 608 C C . PRO A 1 82 ? -12.813 -55.306 6.366 1.00 124.20 82 PRO A C 1
ATOM 609 O O . PRO A 1 82 ? -13.490 -55.123 7.383 1.00 119.37 82 PRO A O 1
ATOM 613 N N . VAL A 1 83 ? -11.693 -54.637 6.123 1.00 120.72 83 VAL A N 1
ATOM 614 C CA . VAL A 1 83 ? -11.186 -53.598 7.011 1.00 110.35 83 VAL A CA 1
ATOM 615 C C . VAL A 1 83 ? -11.653 -52.252 6.480 1.00 103.77 83 VAL A C 1
ATOM 616 O O . VAL A 1 83 ? -11.673 -52.027 5.264 1.00 103.15 83 VAL A O 1
ATOM 620 N N . ARG A 1 84 ? -12.037 -51.355 7.385 1.00 99.24 84 ARG A N 1
ATOM 621 C CA . ARG A 1 84 ? -12.541 -50.045 7.001 1.00 97.30 84 ARG A CA 1
ATOM 622 C C . ARG A 1 84 ? -12.078 -49.008 8.012 1.00 90.19 84 ARG A C 1
ATOM 623 O O . ARG A 1 84 ? -12.056 -49.275 9.217 1.00 89.25 84 ARG A O 1
ATOM 631 N N . TYR A 1 85 ? -11.707 -47.830 7.518 1.00 83.50 85 TYR A N 1
ATOM 632 C CA . TYR A 1 85 ? -11.312 -46.717 8.369 1.00 82.49 85 TYR A CA 1
ATOM 633 C C . TYR A 1 85 ? -12.441 -45.696 8.442 1.00 84.53 85 TYR A C 1
ATOM 634 O O . TYR A 1 85 ? -13.035 -45.343 7.417 1.00 90.14 85 TYR A O 1
ATOM 643 N N . LEU A 1 86 ? -12.730 -45.224 9.654 1.00 81.75 86 LEU A N 1
ATOM 644 C CA . LEU A 1 86 ? -13.749 -44.210 9.891 1.00 81.09 86 LEU A CA 1
ATOM 645 C C . LEU A 1 86 ? -13.127 -43.059 10.666 1.00 81.03 86 LEU A C 1
ATOM 646 O O . LEU A 1 86 ? -12.526 -43.273 11.723 1.00 81.62 86 LEU A O 1
ATOM 651 N N . LYS A 1 87 ? -13.272 -41.845 10.146 1.00 83.56 87 LYS A N 1
ATOM 652 C CA . LYS A 1 87 ? -12.721 -40.655 10.788 1.00 88.64 87 LYS A CA 1
ATOM 653 C C . LYS A 1 87 ? -13.791 -40.023 11.669 1.00 94.16 87 LYS A C 1
ATOM 654 O O . LYS A 1 87 ? -14.761 -39.450 11.163 1.00 100.36 87 LYS A O 1
ATOM 660 N N . GLU A 1 88 ? -13.628 -40.139 12.985 1.00 92.00 88 GLU A N 1
ATOM 661 C CA . GLU A 1 88 ? -14.536 -39.468 13.909 1.00 104.21 88 GLU A CA 1
ATOM 662 C C . GLU A 1 88 ? -14.300 -37.964 13.825 1.00 114.73 88 GLU A C 1
ATOM 663 O O . GLU A 1 88 ? -13.277 -37.457 14.299 1.00 110.18 88 GLU A O 1
ATOM 669 N N . ASP A 1 89 ? -15.237 -37.250 13.197 1.00 143.70 89 ASP A N 1
ATOM 670 C CA . ASP A 1 89 ? -15.099 -35.804 13.056 1.00 143.13 89 ASP A CA 1
ATOM 671 C C . ASP A 1 89 ? -15.041 -35.126 14.417 1.00 143.80 89 ASP A C 1
ATOM 672 O O . ASP A 1 89 ? -14.294 -34.159 14.609 1.00 142.55 89 ASP A O 1
ATOM 677 N N . LYS A 1 90 ? -15.822 -35.622 15.374 1.00 128.40 90 LYS A N 1
ATOM 678 C CA . LYS A 1 90 ? -15.797 -35.128 16.746 1.00 127.47 90 LYS A CA 1
ATOM 679 C C . LYS A 1 90 ? -15.125 -36.171 17.627 1.00 127.74 90 LYS A C 1
ATOM 680 O O . LYS A 1 90 ? -15.781 -37.128 18.067 1.00 126.97 90 LYS A O 1
ATOM 682 N N . PRO A 1 91 ? -13.827 -36.048 17.903 1.00 124.80 91 PRO A N 1
ATOM 683 C CA . PRO A 1 91 ? -13.144 -37.065 18.713 1.00 125.61 91 PRO A CA 1
ATOM 684 C C . PRO A 1 91 ? -13.587 -36.988 20.166 1.00 134.45 91 PRO A C 1
ATOM 685 O O . PRO A 1 91 ? -13.539 -35.926 20.788 1.00 132.37 91 PRO A O 1
ATOM 689 N N . HIS A 1 92 ? -14.019 -38.127 20.702 1.00 157.04 92 HIS A N 1
ATOM 690 C CA . HIS A 1 92 ? -14.479 -38.178 22.083 1.00 158.33 92 HIS A CA 1
ATOM 691 C C . HIS A 1 92 ? -13.672 -39.196 22.875 1.00 159.78 92 HIS A C 1
ATOM 692 O O . HIS A 1 92 ? -14.244 -40.019 23.597 1.00 161.23 92 HIS A O 1
ATOM 699 N N . GLY A 1 93 ? -12.349 -39.139 22.759 1.00 145.07 93 GLY A N 1
ATOM 700 C CA . GLY A 1 93 ? -11.504 -40.091 23.449 1.00 140.69 93 GLY A CA 1
ATOM 701 C C . GLY A 1 93 ? -11.770 -41.514 23.007 1.00 131.76 93 GLY A C 1
ATOM 702 O O . GLY A 1 93 ? -11.377 -41.913 21.907 1.00 120.75 93 GLY A O 1
ATOM 703 N N . SER A 1 94 ? -12.442 -42.292 23.857 1.00 131.57 94 SER A N 1
ATOM 704 C CA . SER A 1 94 ? -12.725 -43.693 23.565 1.00 125.49 94 SER A CA 1
ATOM 705 C C . SER A 1 94 ? -14.213 -44.011 23.605 1.00 118.22 94 SER A C 1
ATOM 706 O O . SER A 1 94 ? -14.753 -44.517 22.616 1.00 112.25 94 SER A O 1
ATOM 709 N N . ALA A 1 95 ? -14.895 -43.733 24.720 1.00 119.51 95 ALA A N 1
ATOM 710 C CA . ALA A 1 95 ? -16.285 -44.155 24.871 1.00 117.96 95 ALA A CA 1
ATOM 711 C C . ALA A 1 95 ? -17.187 -43.475 23.849 1.00 116.05 95 ALA A C 1
ATOM 712 O O . ALA A 1 95 ? -17.971 -44.136 23.157 1.00 112.67 95 ALA A O 1
ATOM 714 N N . GLY A 1 96 ? -17.104 -42.149 23.750 1.00 124.82 96 GLY A N 1
ATOM 715 C CA . GLY A 1 96 ? -17.875 -41.448 22.740 1.00 128.23 96 GLY A CA 1
ATOM 716 C C . GLY A 1 96 ? -17.434 -41.738 21.323 1.00 121.39 96 GLY A C 1
ATOM 717 O O . GLY A 1 96 ? -18.213 -41.527 20.387 1.00 119.79 96 GLY A O 1
ATOM 718 N N . ALA A 1 97 ? -16.196 -42.207 21.144 1.00 119.42 97 ALA A N 1
ATOM 719 C CA . ALA A 1 97 ? -15.698 -42.516 19.807 1.00 112.87 97 ALA A CA 1
ATOM 720 C C . ALA A 1 97 ? -16.495 -43.644 19.164 1.00 103.78 97 ALA A C 1
ATOM 721 O O . ALA A 1 97 ? -16.863 -43.564 17.987 1.00 102.22 97 ALA A O 1
ATOM 723 N N . LEU A 1 98 ? -16.773 -44.708 19.922 1.00 103.14 98 LEU A N 1
ATOM 724 C CA . LEU A 1 98 ? -17.479 -45.851 19.359 1.00 102.60 98 LEU A CA 1
ATOM 725 C C . LEU A 1 98 ? -18.994 -45.729 19.464 1.00 107.00 98 LEU A C 1
ATOM 726 O O . LEU A 1 98 ? -19.705 -46.371 18.683 1.00 108.25 98 LEU A O 1
ATOM 731 N N . TYR A 1 99 ? -19.509 -44.927 20.400 1.00 108.77 99 TYR A N 1
ATOM 732 C CA . TYR A 1 99 ? -20.941 -44.650 20.392 1.00 106.27 99 TYR A CA 1
ATOM 733 C C . TYR A 1 99 ? -21.325 -43.861 19.148 1.00 107.74 99 TYR A C 1
ATOM 734 O O . TYR A 1 99 ? -22.389 -44.090 18.564 1.00 106.34 99 TYR A O 1
ATOM 743 N N . TYR A 1 100 ? -20.480 -42.910 18.750 1.00 109.48 100 TYR A N 1
ATOM 744 C CA . TYR A 1 100 ? -20.561 -42.326 17.419 1.00 106.72 100 TYR A CA 1
ATOM 745 C C . TYR A 1 100 ? -20.571 -43.439 16.378 1.00 106.40 100 TYR A C 1
ATOM 746 O O . TYR A 1 100 ? -19.801 -44.399 16.471 1.00 107.20 100 TYR A O 1
ATOM 755 N N . PHE A 1 101 ? -21.447 -43.294 15.384 1.00 105.69 101 PHE A N 1
ATOM 756 C CA . PHE A 1 101 ? -21.719 -44.312 14.362 1.00 108.18 101 PHE A CA 1
ATOM 757 C C . PHE A 1 101 ? -21.730 -45.723 14.952 1.00 107.89 101 PHE A C 1
ATOM 758 O O . PHE A 1 101 ? -21.036 -46.633 14.491 1.00 106.66 101 PHE A O 1
ATOM 766 N N . ARG A 1 102 ? -22.548 -45.901 15.994 1.00 108.44 102 ARG A N 1
ATOM 767 C CA . ARG A 1 102 ? -22.816 -47.237 16.513 1.00 108.82 102 ARG A CA 1
ATOM 768 C C . ARG A 1 102 ? -23.621 -48.073 15.529 1.00 108.12 102 ARG A C 1
ATOM 769 O O . ARG A 1 102 ? -23.620 -49.305 15.628 1.00 108.17 102 ARG A O 1
ATOM 777 N N . ASP A 1 103 ? -24.304 -47.425 14.583 1.00 106.82 103 ASP A N 1
ATOM 778 C CA . ASP A 1 103 ? -25.078 -48.144 13.578 1.00 109.02 103 ASP A CA 1
ATOM 779 C C . ASP A 1 103 ? -24.174 -48.902 12.612 1.00 111.76 103 ASP A C 1
ATOM 780 O O . ASP A 1 103 ? -24.467 -50.048 12.249 1.00 112.46 103 ASP A O 1
ATOM 785 N N . ARG A 1 104 ? -23.078 -48.275 12.178 1.00 118.36 104 ARG A N 1
ATOM 786 C CA . ARG A 1 104 ? -22.185 -48.914 11.216 1.00 117.99 104 ARG A CA 1
ATOM 787 C C . ARG A 1 104 ? -21.524 -50.157 11.795 1.00 118.04 104 ARG A C 1
ATOM 788 O O . ARG A 1 104 ? -21.266 -51.120 11.064 1.00 119.14 104 ARG A O 1
ATOM 796 N N . ILE A 1 105 ? -21.247 -50.159 13.098 1.00 110.75 105 ILE A N 1
ATOM 797 C CA . ILE A 1 105 ? -20.594 -51.307 13.718 1.00 107.90 105 ILE A CA 1
ATOM 798 C C . ILE A 1 105 ? -21.587 -52.444 13.924 1.00 110.48 105 ILE A C 1
ATOM 799 O O . ILE A 1 105 ? -21.307 -53.601 13.592 1.00 110.16 105 ILE A O 1
ATOM 804 N N . MET A 1 106 ? -22.764 -52.134 14.472 1.00 110.53 106 MET A N 1
ATOM 805 C CA . MET A 1 106 ? -23.823 -53.118 14.660 1.00 109.63 106 MET A CA 1
ATOM 806 C C . MET A 1 106 ? -24.705 -53.271 13.427 1.00 114.00 106 MET A C 1
ATOM 807 O O . MET A 1 106 ? -25.891 -53.603 13.552 1.00 114.06 106 MET A O 1
ATOM 812 N N . GLU A 1 107 ? -24.151 -53.045 12.233 1.00 128.60 107 GLU A N 1
ATOM 813 C CA . GLU A 1 107 ? -24.950 -53.118 11.015 1.00 129.95 107 GLU A CA 1
ATOM 814 C C . GLU A 1 107 ? -25.275 -54.558 10.637 1.00 130.35 107 GLU A C 1
ATOM 815 O O . GLU A 1 107 ? -26.331 -54.818 10.050 1.00 130.38 107 GLU A O 1
ATOM 821 N N . GLU A 1 108 ? -24.393 -55.502 10.964 1.00 123.81 108 GLU A N 1
ATOM 822 C CA . GLU A 1 108 ? -24.614 -56.913 10.680 1.00 122.59 108 GLU A CA 1
ATOM 823 C C . GLU A 1 108 ? -25.093 -57.676 11.908 1.00 121.71 108 GLU A C 1
ATOM 824 O O . GLU A 1 108 ? -25.017 -58.910 11.932 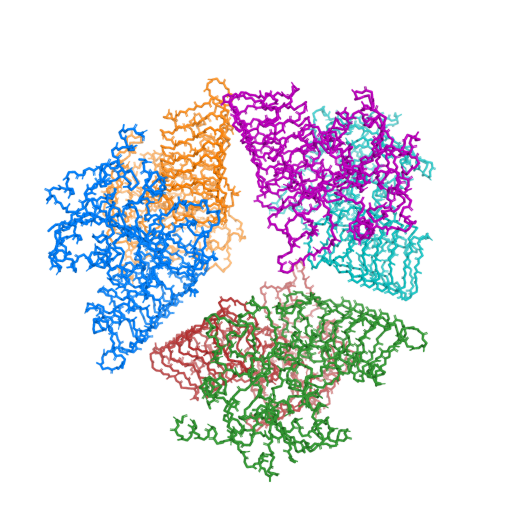1.00 122.58 108 GLU A O 1
ATOM 830 N N . LYS A 1 109 ? -25.611 -56.964 12.907 1.00 112.96 109 LYS A N 1
ATOM 831 C CA . LYS A 1 109 ? -26.017 -57.546 14.180 1.00 105.49 109 LYS A CA 1
ATOM 832 C C . LYS A 1 109 ? -24.948 -58.487 14.731 1.00 106.70 109 LYS A C 1
ATOM 833 O O . LYS A 1 109 ? -25.212 -59.682 14.945 1.00 107.31 109 LYS A O 1
ATOM 839 N N . PRO A 1 110 ? -23.734 -57.997 14.983 1.00 104.32 110 PRO A N 1
ATOM 840 C CA . PRO A 1 110 ? -22.703 -58.870 15.548 1.00 101.50 110 PRO A CA 1
ATOM 841 C C . PRO A 1 110 ? -22.986 -59.144 17.012 1.00 105.44 110 PRO A C 1
ATOM 842 O O . PRO A 1 110 ? -23.404 -58.258 17.761 1.00 104.36 110 PRO A O 1
ATOM 846 N N . SER A 1 111 ? -22.741 -60.387 17.419 1.00 120.53 111 SER A N 1
ATOM 847 C CA . SER A 1 111 ? -22.988 -60.765 18.804 1.00 122.08 111 SER A CA 1
ATOM 848 C C . SER A 1 111 ? -22.022 -60.054 19.742 1.00 122.10 111 SER A C 1
ATOM 849 O O . SER A 1 111 ? -22.437 -59.454 20.740 1.00 121.87 111 SER A O 1
ATOM 852 N N . HIS A 1 112 ? -20.732 -60.110 19.438 1.00 107.69 112 HIS A N 1
ATOM 853 C CA . HIS A 1 112 ? -19.711 -59.480 20.257 1.00 102.26 112 HIS A CA 1
ATOM 854 C C . HIS A 1 112 ? -18.871 -58.533 19.411 1.00 96.09 112 HIS A C 1
ATOM 855 O O . HIS A 1 112 ? -18.654 -58.765 18.217 1.00 95.54 112 HIS A O 1
ATOM 862 N N . VAL A 1 113 ? -18.398 -57.461 20.041 1.00 95.13 113 VAL A N 1
ATOM 863 C CA . VAL A 1 113 ? -17.581 -56.454 19.378 1.00 90.36 113 VAL A CA 1
ATOM 864 C C . VAL A 1 113 ? -16.236 -56.371 20.086 1.00 86.45 113 VAL A C 1
ATOM 865 O O . VAL A 1 113 ? -16.179 -56.195 21.308 1.00 86.63 113 VAL A O 1
ATOM 869 N N . PHE A 1 114 ? -15.158 -56.504 19.318 1.00 84.58 114 PHE A N 1
ATOM 870 C CA . PHE A 1 114 ? -13.807 -56.380 19.844 1.00 84.97 114 PHE A CA 1
ATOM 871 C C . PHE A 1 114 ? -13.385 -54.917 19.850 1.00 84.82 114 PHE A C 1
ATOM 872 O O . PHE A 1 114 ? -13.618 -54.186 18.882 1.00 84.72 114 PHE A O 1
ATOM 880 N N . LEU A 1 115 ? -12.769 -54.490 20.952 1.00 85.48 115 LEU A N 1
ATOM 881 C CA . LEU A 1 115 ? -12.244 -53.134 21.083 1.00 86.13 115 LEU A CA 1
ATOM 882 C C . LEU A 1 115 ? -10.855 -53.214 21.703 1.00 87.25 115 LEU A C 1
ATOM 883 O O . LEU A 1 115 ? -10.717 -53.537 22.888 1.00 88.45 115 LEU A O 1
ATOM 888 N N . LEU A 1 116 ? -9.831 -52.919 20.904 1.00 86.86 116 LEU A N 1
ATOM 889 C CA . LEU A 1 116 ? -8.452 -52.893 21.366 1.00 86.95 116 LEU A CA 1
ATOM 890 C C . LEU A 1 116 ? -7.788 -51.604 20.902 1.00 85.24 116 LEU A C 1
ATOM 891 O O . LEU A 1 116 ? -8.232 -50.957 19.950 1.00 82.30 116 LEU A O 1
ATOM 896 N N . ASN A 1 117 ? -6.716 -51.236 21.593 1.00 84.25 117 ASN A N 1
ATOM 897 C CA . ASN A 1 117 ? -6.026 -49.988 21.312 1.00 82.35 117 ASN A CA 1
ATOM 898 C C . ASN A 1 117 ? -4.887 -50.210 20.322 1.00 82.24 117 ASN A C 1
ATOM 899 O O . ASN A 1 117 ? -4.434 -51.333 20.092 1.00 81.45 117 ASN A O 1
ATOM 904 N N . CYS A 1 118 ? -4.431 -49.106 19.731 1.00 82.40 118 CYS A N 1
ATOM 905 C CA . CYS A 1 118 ? -3.360 -49.170 18.743 1.00 79.29 118 CYS A CA 1
ATOM 906 C C . CYS A 1 118 ? -2.017 -49.470 19.400 1.00 79.61 118 CYS A C 1
ATOM 907 O O . CYS A 1 118 ? -1.311 -50.402 18.998 1.00 83.16 118 CYS A O 1
ATOM 910 N N . ASP A 1 119 ? -1.648 -48.689 20.415 1.00 82.26 119 ASP A N 1
ATOM 911 C CA . ASP A 1 119 ? -0.333 -48.798 21.048 1.00 84.99 119 ASP A CA 1
ATOM 912 C C . ASP A 1 119 ? -0.381 -49.841 22.167 1.00 89.59 119 ASP A C 1
ATOM 913 O O . ASP A 1 119 ? -0.338 -49.538 23.360 1.00 93.30 119 ASP A O 1
ATOM 918 N N . VAL A 1 120 ? -0.470 -51.102 21.748 1.00 100.09 120 VAL A N 1
ATOM 919 C CA . VAL A 1 120 ? -0.519 -52.241 22.658 1.00 103.13 120 VAL A CA 1
ATOM 920 C C . VAL A 1 120 ? 0.332 -53.358 22.069 1.00 103.86 120 VAL A C 1
ATOM 921 O O . VAL A 1 120 ? 0.287 -53.610 20.861 1.00 102.85 120 VAL A O 1
ATOM 925 N N . CYS A 1 121 ? 1.124 -54.022 22.920 1.00 97.58 121 CYS A N 1
ATOM 926 C CA . CYS A 1 121 ? 2.031 -55.088 22.482 1.00 99.87 121 CYS A CA 1
ATOM 927 C C . CYS A 1 121 ? 1.849 -56.309 23.378 1.00 99.59 121 CYS A C 1
ATOM 928 O O . CYS A 1 121 ? 2.664 -56.564 24.266 1.00 96.90 121 CYS A O 1
ATOM 931 N N . CYS A 1 122 ? 0.797 -57.077 23.119 1.00 101.45 122 CYS A N 1
ATOM 932 C CA . CYS A 1 122 ? 0.521 -58.324 23.820 1.00 99.70 122 CYS A CA 1
ATOM 933 C C . CYS A 1 122 ? 0.506 -59.477 22.818 1.00 100.17 122 CYS A C 1
ATOM 934 O O . CYS A 1 122 ? 0.794 -59.305 21.631 1.00 100.20 122 CYS A O 1
ATOM 937 N N . SER A 1 123 ? 0.173 -60.670 23.313 1.00 98.19 123 SER A N 1
ATOM 938 C CA . SER A 1 123 ? 0.123 -61.853 22.462 1.00 101.85 123 SER A CA 1
ATOM 939 C C . SER A 1 123 ? -1.161 -61.946 21.648 1.00 109.54 123 SER A C 1
ATOM 940 O O . SER A 1 123 ? -1.208 -62.716 20.682 1.00 112.12 123 SER A O 1
ATOM 943 N N . PHE A 1 124 ? -2.194 -61.187 22.018 1.00 113.38 124 PHE A N 1
ATOM 944 C CA . PHE A 1 124 ? -3.485 -61.160 21.337 1.00 118.06 124 PHE A CA 1
ATOM 945 C C . PHE A 1 124 ? -4.111 -62.548 21.246 1.00 130.36 124 PHE A C 1
ATOM 946 O O . PHE A 1 124 ? -4.164 -63.136 20.157 1.00 126.17 124 PHE A O 1
ATOM 954 N N . PRO A 1 125 ? -4.593 -63.109 22.359 1.00 168.69 125 PRO A N 1
ATOM 955 C CA . PRO A 1 125 ? -5.323 -64.388 22.314 1.00 170.35 125 PRO A CA 1
ATOM 956 C C . PRO A 1 125 ? -6.819 -64.166 22.101 1.00 169.16 125 PRO A C 1
ATOM 957 O O . PRO A 1 125 ? -7.650 -64.472 22.963 1.00 170.21 125 PRO A O 1
ATOM 961 N N . LEU A 1 126 ? -7.165 -63.620 20.932 1.00 138.74 126 LEU A N 1
ATOM 962 C CA . LEU A 1 126 ? -8.531 -63.164 20.694 1.00 127.96 126 LEU A CA 1
ATOM 963 C C . LEU A 1 126 ? -9.535 -64.307 20.775 1.00 121.89 126 LEU A C 1
ATOM 964 O O . LEU A 1 126 ? -10.660 -64.120 21.252 1.00 118.12 126 LEU A O 1
ATOM 969 N N . GLN A 1 127 ? -9.155 -65.497 20.310 1.00 121.99 127 GLN A N 1
ATOM 970 C CA . GLN A 1 127 ? -10.079 -66.624 20.336 1.00 120.82 127 GLN A CA 1
ATOM 971 C C . GLN A 1 127 ? -10.247 -67.207 21.734 1.00 118.20 127 GLN A C 1
ATOM 972 O O . GLN A 1 127 ? -11.282 -67.819 22.016 1.00 112.63 127 GLN A O 1
ATOM 978 N N . GLY A 1 128 ? -9.266 -67.018 22.614 1.00 123.93 128 GLY A N 1
ATOM 979 C CA . GLY A 1 128 ? -9.367 -67.506 23.975 1.00 121.72 128 GLY A CA 1
ATOM 980 C C . GLY A 1 128 ? -10.185 -66.591 24.863 1.00 122.40 128 GLY A C 1
ATOM 981 O O . GLY A 1 128 ? -10.932 -67.060 25.728 1.00 119.08 128 GLY A O 1
ATOM 982 N N . ILE A 1 129 ? -10.051 -65.279 24.661 1.00 133.64 129 ILE A N 1
ATOM 983 C CA . ILE A 1 129 ? -10.835 -64.326 25.442 1.00 132.91 129 ILE A CA 1
ATOM 984 C C . ILE A 1 129 ? -12.281 -64.290 24.957 1.00 131.63 129 ILE A C 1
ATOM 985 O O . ILE A 1 129 ? -13.202 -64.064 25.753 1.00 131.50 129 ILE A O 1
ATOM 990 N N . LEU A 1 130 ? -12.508 -64.523 23.662 1.00 121.20 130 LEU A N 1
ATOM 991 C CA . LEU A 1 130 ? -13.869 -64.603 23.145 1.00 113.39 130 LEU A CA 1
ATOM 992 C C . LEU A 1 130 ? -14.633 -65.736 23.819 1.00 111.92 130 LEU A C 1
ATOM 993 O O . LEU A 1 130 ? -15.774 -65.558 24.263 1.00 111.07 130 LEU A O 1
ATOM 998 N N . ASP A 1 131 ? -14.013 -66.914 23.907 1.00 111.29 131 ASP A N 1
ATOM 999 C CA . ASP A 1 131 ? -14.672 -68.053 24.535 1.00 106.63 131 ASP A CA 1
ATOM 1000 C C . ASP A 1 131 ? -14.781 -67.876 26.043 1.00 112.52 131 ASP A C 1
ATOM 1001 O O . ASP A 1 131 ? -15.737 -68.364 26.655 1.00 113.43 131 ASP A O 1
ATOM 1006 N N . ALA A 1 132 ? -13.812 -67.193 26.658 1.00 115.85 132 ALA A N 1
ATOM 1007 C CA . ALA A 1 132 ? -13.918 -66.896 28.081 1.00 115.55 132 ALA A CA 1
ATOM 1008 C C . ALA A 1 132 ? -15.059 -65.931 28.366 1.00 116.94 132 ALA A C 1
ATOM 1009 O O . ALA A 1 132 ? -15.699 -66.026 29.420 1.00 118.43 132 ALA A O 1
ATOM 1011 N N . HIS A 1 133 ? -15.341 -65.013 27.440 1.00 125.04 133 HIS A N 1
ATOM 1012 C CA . HIS A 1 133 ? -16.444 -64.078 27.634 1.00 123.62 133 HIS A CA 1
ATOM 1013 C C . HIS A 1 133 ? -17.794 -64.752 27.425 1.00 123.42 133 HIS A C 1
ATOM 1014 O O . HIS A 1 133 ? -18.762 -64.437 28.126 1.00 123.06 133 HIS A O 1
ATOM 1021 N N . ARG A 1 134 ? -17.878 -65.670 26.458 1.00 118.12 134 ARG A N 1
ATOM 1022 C CA . ARG A 1 134 ? -19.119 -66.407 26.243 1.00 113.29 134 ARG A CA 1
ATOM 1023 C C . ARG A 1 134 ? -19.499 -67.213 27.476 1.00 114.45 134 ARG A C 1
ATOM 1024 O O . ARG A 1 134 ? -20.686 -67.360 27.791 1.00 114.29 134 ARG A O 1
ATOM 1032 N N . ARG A 1 135 ? -18.504 -67.747 28.185 1.00 126.92 135 ARG A N 1
ATOM 1033 C CA . ARG A 1 135 ? -18.781 -68.470 29.420 1.00 128.84 135 ARG A CA 1
ATOM 1034 C C . ARG A 1 135 ? -19.086 -67.509 30.563 1.00 128.49 135 ARG A C 1
ATOM 1035 O O . ARG A 1 135 ? -20.029 -67.733 31.331 1.00 128.95 135 ARG A O 1
ATOM 1043 N N . TYR A 1 136 ? -18.298 -66.437 30.690 1.00 119.15 136 TYR A N 1
ATOM 1044 C CA . TYR A 1 136 ? -18.553 -65.445 31.731 1.00 115.51 136 TYR A CA 1
ATOM 1045 C C . TYR A 1 136 ? -19.877 -64.729 31.509 1.00 112.79 136 TYR A C 1
ATOM 1046 O O . TYR A 1 136 ? -20.635 -64.505 32.459 1.00 111.64 136 TYR A O 1
ATOM 1055 N N . GLY A 1 137 ? -20.172 -64.358 30.266 1.00 114.50 137 GLY A N 1
ATOM 1056 C CA . GLY A 1 137 ? -21.339 -63.539 30.013 1.00 112.89 137 GLY A CA 1
ATOM 1057 C C . GLY A 1 137 ? -21.078 -62.091 30.398 1.00 111.43 137 GLY A C 1
ATOM 1058 O O . GLY A 1 137 ? -19.943 -61.610 30.376 1.00 115.38 137 GLY A O 1
ATOM 1059 N N . GLY A 1 138 ? -22.147 -61.396 30.772 1.00 107.81 138 GLY A N 1
ATOM 1060 C CA . GLY A 1 138 ? -22.022 -59.996 31.115 1.00 106.58 138 GLY A CA 1
ATOM 1061 C C . GLY A 1 138 ? -21.674 -59.158 29.893 1.00 106.36 138 GLY A C 1
ATOM 1062 O O . GLY A 1 138 ? -21.744 -59.600 28.747 1.00 107.85 138 GLY A O 1
ATOM 1063 N N . ILE A 1 139 ? -21.291 -57.913 30.165 1.00 107.39 139 ILE A N 1
ATOM 1064 C CA . ILE A 1 139 ? -20.991 -56.970 29.094 1.00 105.43 139 ILE A CA 1
ATOM 1065 C C . ILE A 1 139 ? -19.603 -57.259 28.540 1.00 106.74 139 ILE A C 1
ATOM 1066 O O . ILE A 1 139 ? -19.461 -57.707 27.398 1.00 108.48 139 ILE A O 1
ATOM 1071 N N . GLY A 1 140 ? -18.572 -57.011 29.346 1.00 108.30 140 GLY A N 1
ATOM 1072 C CA . GLY A 1 140 ? -17.202 -57.138 28.886 1.00 107.82 140 GLY A CA 1
ATOM 1073 C C . GLY A 1 140 ? -16.410 -58.198 29.627 1.00 113.72 140 GLY A C 1
ATOM 1074 O O . GLY A 1 140 ? -16.962 -58.943 30.444 1.00 115.72 140 GLY A O 1
ATOM 1075 N N . THR A 1 141 ? -15.108 -58.275 29.346 1.00 112.80 141 THR A N 1
ATOM 1076 C CA . THR A 1 141 ? -14.245 -59.259 29.987 1.00 115.02 141 THR A CA 1
ATOM 1077 C C . THR A 1 141 ? -12.822 -58.754 30.174 1.00 117.50 141 THR A C 1
ATOM 1078 O O . THR A 1 141 ? -12.027 -59.402 30.859 1.00 121.47 141 THR A O 1
ATOM 1082 N N . MET A 1 142 ? -12.481 -57.626 29.549 1.00 106.67 142 MET A N 1
ATOM 1083 C CA . MET A 1 142 ? -11.176 -56.995 29.727 1.00 107.98 142 MET A CA 1
ATOM 1084 C C . MET A 1 142 ? -10.033 -57.960 29.431 1.00 109.46 142 MET A C 1
ATOM 1085 O O . MET A 1 142 ? -10.201 -58.927 28.681 1.00 108.77 142 MET A O 1
ATOM 1090 N N . LEU A 1 143 ? -8.872 -57.688 30.023 1.00 110.40 143 LEU A N 1
ATOM 1091 C CA . LEU A 1 143 ? -7.724 -58.582 30.027 1.00 112.14 143 LEU A CA 1
ATOM 1092 C C . LEU A 1 143 ? -6.753 -58.089 31.086 1.00 114.76 143 LEU A C 1
ATOM 1093 O O . LEU A 1 143 ? -6.566 -56.881 31.244 1.00 116.16 143 LEU A O 1
ATOM 1098 N N . VAL A 1 144 ? -6.127 -59.028 31.793 1.00 117.67 144 VAL A N 1
ATOM 1099 C CA . VAL A 1 144 ? -5.240 -58.710 32.901 1.00 120.22 144 VAL A CA 1
ATOM 1100 C C . VAL A 1 144 ? -3.958 -59.519 32.756 1.00 124.06 144 VAL A C 1
ATOM 1101 O O . VAL A 1 144 ? -3.877 -60.472 31.980 1.00 121.65 144 VAL A O 1
ATOM 1105 N N . ILE A 1 145 ? -2.949 -59.119 33.521 1.00 128.30 145 ILE A N 1
ATOM 1106 C CA . ILE A 1 145 ? -1.658 -59.797 33.528 1.00 127.21 145 ILE A CA 1
ATOM 1107 C C . ILE A 1 145 ? -0.994 -59.535 34.872 1.00 134.38 145 ILE A C 1
ATOM 1108 O O . ILE A 1 145 ? -0.989 -58.402 35.363 1.00 130.99 145 ILE A O 1
ATOM 1113 N N . LYS A 1 146 ? -0.460 -60.590 35.482 1.00 149.65 146 LYS A N 1
ATOM 1114 C CA . LYS A 1 146 ? 0.152 -60.470 36.799 1.00 151.90 146 LYS A CA 1
ATOM 1115 C C . LYS A 1 146 ? 1.463 -59.701 36.702 1.00 151.41 146 LYS A C 1
ATOM 1116 O O . LYS A 1 146 ? 2.387 -60.120 35.998 1.00 151.67 146 LYS A O 1
ATOM 1122 N N . VAL A 1 147 ? 1.544 -58.575 37.409 1.00 140.09 147 VAL A N 1
ATOM 1123 C CA . VAL A 1 147 ? 2.747 -57.758 37.453 1.00 135.65 147 VAL A CA 1
ATOM 1124 C C . VAL A 1 147 ? 3.155 -57.590 38.912 1.00 136.27 147 VAL A C 1
ATOM 1125 O O . VAL A 1 147 ? 2.392 -57.882 39.832 1.00 138.66 147 VAL A O 1
ATOM 1129 N N . SER A 1 148 ? 4.382 -57.120 39.111 1.00 132.54 148 SER A N 1
ATOM 1130 C CA . SER A 1 148 ? 4.861 -56.869 40.461 1.00 129.36 148 SER A CA 1
ATOM 1131 C C . SER A 1 148 ? 4.133 -55.676 41.070 1.00 130.30 148 SER A C 1
ATOM 1132 O O . SER A 1 148 ? 3.724 -54.744 40.372 1.00 130.53 148 SER A O 1
ATOM 1135 N N . ALA A 1 149 ? 3.972 -55.715 42.396 1.00 131.87 149 ALA A N 1
ATOM 1136 C CA . ALA A 1 149 ? 3.319 -54.609 43.087 1.00 128.36 149 ALA A CA 1
ATOM 1137 C C . ALA A 1 149 ? 4.158 -53.341 43.016 1.00 133.70 149 ALA A C 1
ATOM 1138 O O . ALA A 1 149 ? 3.613 -52.233 43.088 1.00 136.70 149 ALA A O 1
ATOM 1140 N N . GLU A 1 150 ? 5.478 -53.483 42.877 1.00 132.33 150 GLU A N 1
ATOM 1141 C CA . GLU A 1 150 ? 6.332 -52.316 42.686 1.00 133.31 150 GLU A CA 1
ATOM 1142 C C . GLU A 1 150 ? 5.994 -51.594 41.391 1.00 135.53 150 GLU A C 1
ATOM 1143 O O . GLU A 1 150 ? 6.118 -50.367 41.311 1.00 136.23 150 GLU A O 1
ATOM 1149 N N . ALA A 1 151 ? 5.561 -52.336 40.372 1.00 141.45 151 ALA A N 1
ATOM 1150 C CA . ALA A 1 151 ? 5.099 -51.745 39.117 1.00 147.20 151 ALA A CA 1
ATOM 1151 C C . ALA A 1 151 ? 3.627 -51.359 39.258 1.00 150.59 151 ALA A C 1
ATOM 1152 O O . ALA A 1 151 ? 2.720 -51.981 38.701 1.00 149.42 151 ALA A O 1
ATOM 1154 N N . ALA A 1 152 ? 3.402 -50.296 40.029 1.00 154.73 152 ALA A N 1
ATOM 1155 C CA . ALA A 1 152 ? 2.055 -49.807 40.292 1.00 155.15 152 ALA A CA 1
ATOM 1156 C C . ALA A 1 152 ? 1.856 -48.328 39.998 1.00 159.49 152 ALA A C 1
ATOM 1157 O O . ALA A 1 152 ? 0.703 -47.901 39.862 1.00 157.71 152 ALA A O 1
ATOM 1159 N N . SER A 1 153 ? 2.924 -47.533 39.904 1.00 162.66 153 SER A N 1
ATOM 1160 C CA . SER A 1 153 ? 2.776 -46.122 39.561 1.00 162.30 153 SER A CA 1
ATOM 1161 C C . SER A 1 153 ? 2.360 -45.938 38.107 1.00 163.22 153 SER A C 1
ATOM 1162 O O . SER A 1 153 ? 1.728 -44.931 37.767 1.00 160.77 153 SER A O 1
ATOM 1165 N N . GLN A 1 154 ? 2.716 -46.890 37.241 1.00 181.02 154 GLN A N 1
ATOM 1166 C CA . GLN A 1 154 ? 2.377 -46.782 35.826 1.00 179.41 154 GLN A CA 1
ATOM 1167 C C . GLN A 1 154 ? 0.870 -46.740 35.617 1.00 177.08 154 GLN A C 1
ATOM 1168 O O . GLN A 1 154 ? 0.372 -45.969 34.789 1.00 174.43 154 GLN A O 1
ATOM 1174 N N . PHE A 1 155 ? 0.128 -47.565 36.352 1.00 155.04 155 PHE A N 1
ATOM 1175 C CA . PHE A 1 155 ? -1.323 -47.579 36.241 1.00 146.18 155 PHE A CA 1
ATOM 1176 C C . PHE A 1 155 ? -1.964 -47.135 37.549 1.00 145.21 155 PHE A C 1
ATOM 1177 O O . PHE A 1 155 ? -2.349 -45.970 37.696 1.00 143.06 155 PHE A O 1
ATOM 1185 N N . GLY A 1 156 ? -2.070 -48.043 38.497 1.00 148.42 156 GLY A N 1
ATOM 1186 C CA . GLY A 1 156 ? -2.809 -47.811 39.709 1.00 148.60 156 GLY A CA 1
ATOM 1187 C C . GLY A 1 156 ? -3.325 -49.135 40.259 1.00 147.59 156 GLY A C 1
ATOM 1188 O O . GLY A 1 156 ? -2.605 -50.136 40.254 1.00 146.86 156 GLY A O 1
ATOM 1189 N N . GLU A 1 157 ? -4.578 -49.124 40.702 1.00 149.68 157 GLU A N 1
ATOM 1190 C CA . GLU A 1 157 ? -5.181 -50.262 41.378 1.00 148.44 157 GLU A CA 1
ATOM 1191 C C . GLU A 1 157 ? -6.244 -50.913 40.504 1.00 134.45 157 GLU A C 1
ATOM 1192 O O . GLU A 1 157 ? -6.960 -50.231 39.764 1.00 133.45 157 GLU A O 1
ATOM 1194 N N . LEU A 1 158 ? -6.341 -52.237 40.601 1.00 129.81 158 LEU A N 1
ATOM 1195 C CA . LEU A 1 158 ? -7.377 -52.998 39.911 1.00 127.96 158 LEU A CA 1
ATOM 1196 C C . LEU A 1 158 ? -7.611 -54.273 40.704 1.00 127.84 158 LEU A C 1
ATOM 1197 O O . LEU A 1 158 ? -6.675 -55.047 40.923 1.00 129.82 158 LEU A O 1
ATOM 1202 N N . ILE A 1 159 ? -8.857 -54.495 41.114 1.00 127.95 159 ILE A N 1
ATOM 1203 C CA . ILE A 1 159 ? -9.229 -55.609 41.979 1.00 127.49 159 ILE A CA 1
ATOM 1204 C C . ILE A 1 159 ? -10.127 -56.552 41.190 1.00 123.68 159 ILE A C 1
ATOM 1205 O O . ILE A 1 159 ? -11.089 -56.112 40.548 1.00 123.91 159 ILE A O 1
ATOM 1210 N N . ALA A 1 160 ? -9.811 -57.845 41.233 1.00 124.81 160 ALA A N 1
ATOM 1211 C CA . ALA A 1 160 ? -10.597 -58.859 40.542 1.00 124.02 160 ALA A CA 1
ATOM 1212 C C . ALA A 1 160 ? -10.618 -60.135 41.368 1.00 125.33 160 ALA A C 1
ATOM 1213 O O . ALA A 1 160 ? -9.563 -60.642 41.758 1.00 123.67 160 ALA A O 1
ATOM 1215 N N . ASP A 1 161 ? -11.821 -60.653 41.626 1.00 126.02 161 ASP A N 1
ATOM 1216 C CA . ASP A 1 161 ? -11.997 -61.870 42.409 1.00 123.88 161 ASP A CA 1
ATOM 1217 C C . ASP A 1 161 ? -11.659 -63.087 41.558 1.00 122.67 161 ASP A C 1
ATOM 1218 O O . ASP A 1 161 ? -12.386 -63.397 40.608 1.00 121.73 161 ASP A O 1
ATOM 1220 N N . PRO A 1 162 ? -10.586 -63.816 41.880 1.00 117.15 162 PRO A N 1
ATOM 1221 C CA . PRO A 1 162 ? -10.118 -64.880 40.976 1.00 114.20 162 PRO A CA 1
ATOM 1222 C C . PRO A 1 162 ? -11.066 -66.064 40.858 1.00 111.36 162 PRO A C 1
ATOM 1223 O O . PRO A 1 162 ? -10.862 -66.903 39.970 1.00 110.09 162 PRO A O 1
ATOM 1227 N N . ASP A 1 163 ? -12.089 -66.163 41.710 1.00 110.00 163 ASP A N 1
ATOM 1228 C CA . ASP A 1 163 ? -13.035 -67.268 41.603 1.00 109.16 163 ASP A CA 1
ATOM 1229 C C . ASP A 1 163 ? -14.002 -67.056 40.444 1.00 110.11 163 ASP A C 1
ATOM 1230 O O . ASP A 1 163 ? -14.163 -67.933 39.589 1.00 105.08 163 ASP A O 1
ATOM 1235 N N . THR A 1 164 ? -14.646 -65.893 40.397 1.00 111.54 164 THR A N 1
ATOM 1236 C CA . THR A 1 164 ? -15.525 -65.535 39.295 1.00 114.33 164 THR A CA 1
ATOM 1237 C C . THR A 1 164 ? -14.832 -64.662 38.260 1.00 117.78 164 THR A C 1
ATOM 1238 O O . THR A 1 164 ? -15.446 -64.330 37.240 1.00 117.65 164 THR A O 1
ATOM 1242 N N . LYS A 1 165 ? -13.570 -64.296 38.496 1.00 125.77 165 LYS A N 1
ATOM 1243 C CA . LYS A 1 165 ? -12.805 -63.440 37.590 1.00 124.34 165 LYS A CA 1
ATOM 1244 C C . LYS A 1 165 ? -13.567 -62.160 37.270 1.00 124.36 165 LYS A C 1
ATOM 1245 O O . LYS A 1 165 ? -13.594 -61.699 36.130 1.00 126.09 165 LYS A O 1
ATOM 1251 N N . GLU A 1 166 ? -14.176 -61.572 38.295 1.00 119.32 166 GLU A N 1
ATOM 1252 C CA . GLU A 1 166 ? -15.019 -60.394 38.151 1.00 116.78 166 GLU A CA 1
ATOM 1253 C C . GLU A 1 166 ? -14.312 -59.171 38.719 1.00 116.42 166 GLU A C 1
ATOM 1254 O O . GLU A 1 166 ? -13.724 -59.232 39.803 1.00 117.75 166 GLU A O 1
ATOM 1260 N N . LEU A 1 167 ? -14.373 -58.059 37.987 1.00 117.38 167 LEU A N 1
ATOM 1261 C CA . LEU A 1 167 ? -13.718 -56.830 38.428 1.00 120.19 167 LEU A CA 1
ATOM 1262 C C . LEU A 1 167 ? -14.488 -56.252 39.606 1.00 118.97 167 LEU A C 1
ATOM 1263 O O . LEU A 1 167 ? -15.597 -55.735 39.442 1.00 117.82 167 LEU A O 1
ATOM 1268 N N . LEU A 1 168 ? -13.901 -56.338 40.799 1.00 118.57 168 LEU A N 1
ATOM 1269 C CA . LEU A 1 168 ? -14.569 -55.855 41.998 1.00 118.39 168 LEU A CA 1
ATOM 1270 C C . LEU A 1 168 ? -14.388 -54.359 42.215 1.00 121.32 168 LEU A C 1
ATOM 1271 O O . LEU A 1 168 ? -15.204 -53.746 42.912 1.00 116.93 168 LEU A O 1
ATOM 1276 N N . HIS A 1 169 ? -13.338 -53.765 41.654 1.00 142.51 169 HIS A N 1
ATOM 1277 C CA . HIS A 1 169 ? -13.049 -52.352 41.853 1.00 141.32 169 HIS A CA 1
ATOM 1278 C C . HIS A 1 169 ? -12.034 -51.915 40.809 1.00 140.39 169 HIS A C 1
ATOM 1279 O O . HIS A 1 169 ? -11.213 -52.716 40.355 1.00 141.28 169 HIS A O 1
ATOM 1286 N N . TYR A 1 170 ? -12.098 -50.639 40.434 1.00 135.82 170 TYR A N 1
ATOM 1287 C CA . TYR A 1 170 ? -11.208 -50.109 39.408 1.00 131.15 170 TYR A CA 1
ATOM 1288 C C . TYR A 1 170 ? -11.007 -48.618 39.629 1.00 132.05 170 TYR A C 1
ATOM 1289 O O . TYR A 1 170 ? -11.972 -47.850 39.600 1.00 129.36 170 TYR A O 1
ATOM 1298 N N . THR A 1 171 ? -9.756 -48.218 39.843 1.00 133.67 171 THR A N 1
ATOM 1299 C CA . THR A 1 171 ? -9.355 -46.818 39.881 1.00 135.45 171 THR A CA 1
ATOM 1300 C C . THR A 1 171 ? -8.227 -46.610 38.882 1.00 136.22 171 THR A C 1
ATOM 1301 O O . THR A 1 171 ? -7.238 -47.352 38.893 1.00 137.24 171 THR A O 1
ATOM 1305 N N . GLU A 1 172 ? -8.384 -45.606 38.018 1.00 144.09 172 GLU A N 1
ATOM 1306 C CA . GLU A 1 172 ? -7.437 -45.395 36.928 1.00 146.11 172 GLU A CA 1
ATOM 1307 C C . GLU A 1 172 ? -6.049 -45.040 37.454 1.00 147.98 172 GLU A C 1
ATOM 1308 O O . GLU A 1 172 ? -5.088 -45.793 37.263 1.00 146.56 172 GLU A O 1
ATOM 1314 N N . LYS A 1 173 ? -5.925 -43.896 38.127 1.00 146.69 173 LYS A N 1
ATOM 1315 C CA . LYS A 1 173 ? -4.606 -43.424 38.536 1.00 144.59 173 LYS A CA 1
ATOM 1316 C C . LYS A 1 173 ? -4.434 -43.427 40.053 1.00 148.55 173 LYS A C 1
ATOM 1317 O O . LYS A 1 173 ? -3.413 -43.930 40.541 1.00 150.62 173 LYS A O 1
ATOM 1323 N N . PRO A 1 174 ? -5.383 -42.885 40.849 1.00 149.16 174 PRO A N 1
ATOM 1324 C CA . PRO A 1 174 ? -5.228 -42.994 42.307 1.00 154.89 174 PRO A CA 1
ATOM 1325 C C . PRO A 1 174 ? -5.325 -44.438 42.766 1.00 164.33 174 PRO A C 1
ATOM 1326 O O . PRO A 1 174 ? -6.425 -44.974 42.932 1.00 162.13 174 PRO A O 1
ATOM 1330 N N . GLU A 1 175 ? -4.171 -45.073 42.977 1.00 186.19 175 GLU A N 1
ATOM 1331 C CA . GLU A 1 175 ? -4.155 -46.500 43.279 1.00 189.02 175 GLU A CA 1
ATOM 1332 C C . GLU A 1 175 ? -4.702 -46.774 44.675 1.00 194.23 175 GLU A C 1
ATOM 1333 O O . GLU A 1 175 ? -5.724 -47.454 44.829 1.00 194.52 175 GLU A O 1
ATOM 1339 N N . THR A 1 176 ? -4.061 -46.213 45.700 1.00 217.38 176 THR A N 1
ATOM 1340 C CA . THR A 1 176 ? -4.398 -46.470 47.099 1.00 219.17 176 THR A CA 1
ATOM 1341 C C . THR A 1 176 ? -4.566 -47.973 47.339 1.00 221.03 176 THR A C 1
ATOM 1342 O O . THR A 1 176 ? -5.673 -48.492 47.491 1.00 221.09 176 THR A O 1
ATOM 1346 N N . PHE A 1 177 ? -3.415 -48.655 47.332 1.00 193.09 177 PHE A N 1
ATOM 1347 C CA . PHE A 1 177 ? -3.309 -50.109 47.455 1.00 177.66 177 PHE A CA 1
ATOM 1348 C C . PHE A 1 177 ? -3.792 -50.793 46.183 1.00 176.23 177 PHE A C 1
ATOM 1349 O O . PHE A 1 177 ? -4.873 -50.482 45.672 1.00 178.58 177 PHE A O 1
ATOM 1357 N N . VAL A 1 178 ? -2.999 -51.731 45.670 1.00 174.75 178 VAL A N 1
ATOM 1358 C CA . VAL A 1 178 ? -3.277 -52.373 44.391 1.00 168.58 178 VAL A CA 1
ATOM 1359 C C . VAL A 1 178 ? -3.523 -53.857 44.614 1.00 165.94 178 VAL A C 1
ATOM 1360 O O . VAL A 1 178 ? -3.665 -54.312 45.755 1.00 169.25 178 VAL A O 1
ATOM 1364 N N . SER A 1 179 ? -3.575 -54.619 43.522 1.00 155.25 179 SER A N 1
ATOM 1365 C CA . SER A 1 179 ? -3.759 -56.061 43.606 1.00 156.36 179 SER A CA 1
ATOM 1366 C C . SER A 1 179 ? -2.855 -56.795 42.628 1.00 152.91 179 SER A C 1
ATOM 1367 O O . SER A 1 179 ? -3.130 -57.955 42.302 1.00 155.07 179 SER A O 1
ATOM 1370 N N . ASP A 1 180 ? -1.817 -56.129 42.120 1.00 143.52 180 ASP A N 1
ATOM 1371 C CA . ASP A 1 180 ? -0.817 -56.643 41.190 1.00 140.79 180 ASP A CA 1
ATOM 1372 C C . ASP A 1 180 ? -1.410 -56.809 39.793 1.00 138.90 180 ASP A C 1
ATOM 1373 O O . ASP A 1 180 ? -0.688 -57.181 38.862 1.00 139.15 180 ASP A O 1
ATOM 1378 N N . LEU A 1 181 ? -2.687 -56.485 39.602 1.00 134.83 181 LEU A N 1
ATOM 1379 C CA . LEU A 1 181 ? -3.355 -56.596 38.317 1.00 131.13 181 LEU A CA 1
ATOM 1380 C C . LEU A 1 181 ? -3.531 -55.219 37.689 1.00 130.12 181 LEU A C 1
ATOM 1381 O O . LEU A 1 181 ? -3.717 -54.217 38.386 1.00 127.74 181 LEU A O 1
ATOM 1386 N N . ILE A 1 182 ? -3.469 -55.184 36.355 1.00 131.42 182 ILE A N 1
ATOM 1387 C CA . ILE A 1 182 ? -3.530 -53.944 35.587 1.00 129.19 182 ILE A CA 1
ATOM 1388 C C . ILE A 1 182 ? -4.284 -54.210 34.292 1.00 127.19 182 ILE A C 1
ATOM 1389 O O . ILE A 1 182 ? -4.388 -55.349 33.832 1.00 123.36 182 ILE A O 1
ATOM 1394 N N . ASN A 1 183 ? -4.820 -53.142 33.702 1.00 137.70 183 ASN A N 1
ATOM 1395 C CA . ASN A 1 183 ? -5.468 -53.249 32.401 1.00 133.91 183 ASN A CA 1
ATOM 1396 C C . ASN A 1 183 ? -4.449 -53.591 31.316 1.00 132.71 183 ASN A C 1
ATOM 1397 O O . ASN A 1 183 ? -3.245 -53.359 31.456 1.00 133.31 183 ASN A O 1
ATOM 1402 N N . CYS A 1 184 ? -4.952 -54.157 30.217 1.00 117.19 184 CYS A N 1
ATOM 1403 C CA . CYS A 1 184 ? -4.138 -54.420 29.041 1.00 109.97 184 CYS A CA 1
ATOM 1404 C C . CYS A 1 184 ? -4.568 -53.645 27.808 1.00 106.43 184 CYS A C 1
ATOM 1405 O O . CYS A 1 184 ? -3.787 -53.562 26.854 1.00 104.85 184 CYS A O 1
ATOM 1408 N N . GLY A 1 185 ? -5.774 -53.081 27.797 1.00 111.89 185 GLY A N 1
ATOM 1409 C CA . GLY A 1 185 ? -6.271 -52.324 26.674 1.00 115.12 185 GLY A CA 1
ATOM 1410 C C . GLY A 1 185 ? -7.038 -53.127 25.644 1.00 109.27 185 GLY A C 1
ATOM 1411 O O . GLY A 1 185 ? -7.763 -52.536 24.836 1.00 109.87 185 GLY A O 1
ATOM 1412 N N . VAL A 1 186 ? -6.904 -54.449 25.646 1.00 98.70 186 VAL A N 1
ATOM 1413 C CA . VAL A 1 186 ? -7.634 -55.308 24.720 1.00 94.89 186 VAL A CA 1
ATOM 1414 C C . VAL A 1 186 ? -8.911 -55.774 25.416 1.00 96.83 186 VAL A C 1
ATOM 1415 O O . VAL A 1 186 ? -8.862 -56.540 26.381 1.00 96.11 186 VAL A O 1
ATOM 1419 N N . TYR A 1 187 ? -10.057 -55.286 24.945 1.00 91.66 187 TYR A N 1
ATOM 1420 C CA . TYR A 1 187 ? -11.346 -55.562 25.556 1.00 91.08 187 TYR A CA 1
ATOM 1421 C C . TYR A 1 187 ? -12.280 -56.189 24.527 1.00 87.49 187 TYR A C 1
ATOM 1422 O O . TYR A 1 187 ? -12.112 -56.021 23.316 1.00 85.76 187 TYR A O 1
ATOM 1431 N N . VAL A 1 188 ? -13.276 -56.916 25.028 1.00 89.23 188 VAL A N 1
ATOM 1432 C CA . VAL A 1 188 ? -14.314 -57.510 24.191 1.00 89.32 188 VAL A CA 1
ATOM 1433 C C . VAL A 1 188 ? -15.643 -57.384 24.918 1.00 95.29 188 VAL A C 1
ATOM 1434 O O . VAL A 1 188 ? -15.763 -57.806 26.074 1.00 102.60 188 VAL A O 1
ATOM 1438 N N . PHE A 1 189 ? -16.628 -56.786 24.258 1.00 95.41 189 PHE A N 1
ATOM 1439 C CA . PHE A 1 189 ? -17.950 -56.609 24.832 1.00 99.46 189 PHE A CA 1
ATOM 1440 C C . PHE A 1 189 ? -18.981 -57.438 24.073 1.00 103.85 189 PHE A C 1
ATOM 1441 O O . PHE A 1 189 ? -18.667 -58.172 23.133 1.00 102.65 189 PHE A O 1
ATOM 1449 N N . THR A 1 190 ? -20.230 -57.297 24.498 1.00 112.25 190 THR A N 1
ATOM 1450 C CA . THR A 1 190 ? -21.391 -57.815 23.799 1.00 113.57 190 THR A CA 1
ATOM 1451 C C . THR A 1 190 ? -22.093 -56.660 23.091 1.00 116.12 190 THR A C 1
ATOM 1452 O O . THR A 1 190 ? -21.653 -55.510 23.140 1.00 113.47 190 THR A O 1
ATOM 1456 N N . SER A 1 191 ? -23.197 -56.971 22.411 1.00 112.49 191 SER A N 1
ATOM 1457 C CA . SER A 1 191 ? -23.937 -55.923 21.719 1.00 108.86 191 SER A CA 1
ATOM 1458 C C . SER A 1 191 ? -24.569 -54.920 22.677 1.00 109.69 191 SER A C 1
ATOM 1459 O O . SER A 1 191 ? -25.018 -53.860 22.228 1.00 111.01 191 SER A O 1
ATOM 1462 N N . ASP A 1 192 ? -24.607 -55.224 23.973 1.00 110.75 192 ASP A N 1
ATOM 1463 C CA . ASP A 1 192 ? -25.253 -54.382 24.972 1.00 110.69 192 ASP A CA 1
ATOM 1464 C C . ASP A 1 192 ? -24.383 -53.216 25.432 1.00 110.64 192 ASP A C 1
ATOM 1465 O O . ASP A 1 192 ? -24.844 -52.405 26.242 1.00 111.86 192 ASP A O 1
ATOM 1470 N N . ILE A 1 193 ? -23.145 -53.108 24.944 1.00 111.61 193 ILE A N 1
ATOM 1471 C CA . ILE A 1 193 ? -22.256 -52.058 25.433 1.00 114.96 193 ILE A CA 1
ATOM 1472 C C . ILE A 1 193 ? -22.722 -50.686 24.958 1.00 121.60 193 ILE A C 1
ATOM 1473 O O . ILE A 1 193 ? -22.557 -49.686 25.669 1.00 122.42 193 ILE A O 1
ATOM 1478 N N . PHE A 1 194 ? -23.323 -50.611 23.768 1.00 130.50 194 PHE A N 1
ATOM 1479 C CA . PHE A 1 194 ? -23.797 -49.327 23.261 1.00 129.93 194 PHE A CA 1
ATOM 1480 C C . PHE A 1 194 ? -24.934 -48.770 24.107 1.00 130.83 194 PHE A C 1
ATOM 1481 O O . PHE A 1 194 ? -25.109 -47.549 24.179 1.00 131.60 194 PHE A O 1
ATOM 1489 N N . ASN A 1 195 ? -25.710 -49.642 24.752 1.00 123.01 195 ASN A N 1
ATOM 1490 C CA . ASN A 1 195 ? -26.774 -49.169 25.629 1.00 124.37 195 ASN A CA 1
ATOM 1491 C C . ASN A 1 195 ? -26.212 -48.587 26.919 1.00 128.26 195 ASN A C 1
ATOM 1492 O O . ASN A 1 195 ? -26.833 -47.704 27.522 1.00 129.16 195 ASN A O 1
ATOM 1497 N N . ALA A 1 196 ? -25.046 -49.072 27.358 1.00 138.87 196 ALA A N 1
ATOM 1498 C CA . ALA A 1 196 ? -24.429 -48.542 28.569 1.00 142.46 196 ALA A CA 1
ATOM 1499 C C . ALA A 1 196 ? -23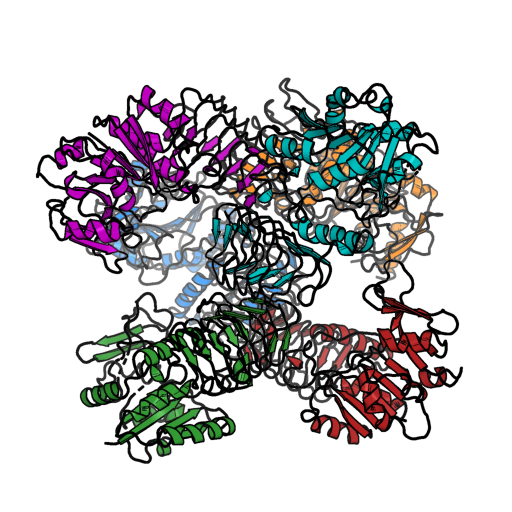.912 -47.124 28.369 1.00 143.76 196 ALA A C 1
ATOM 1500 O O . ALA A 1 196 ? -23.878 -46.338 29.323 1.00 143.42 196 ALA A O 1
ATOM 1502 N N . ILE A 1 197 ? -23.514 -46.773 27.146 1.00 132.40 197 ILE A N 1
ATOM 1503 C CA . ILE A 1 197 ? -23.034 -45.419 26.896 1.00 131.82 197 ILE A CA 1
ATOM 1504 C C . ILE A 1 197 ? -24.195 -44.435 26.828 1.00 134.91 197 ILE A C 1
ATOM 1505 O O . ILE A 1 197 ? -24.056 -43.275 27.232 1.00 142.28 197 ILE A O 1
ATOM 1510 N N . GLU A 1 198 ? -25.353 -44.873 26.330 1.00 130.03 198 GLU A N 1
ATOM 1511 C CA . GLU A 1 198 ? -26.519 -43.997 26.290 1.00 132.23 198 GLU A CA 1
ATOM 1512 C C . GLU A 1 198 ? -26.992 -43.630 27.690 1.00 137.95 198 GLU A C 1
ATOM 1513 O O . GLU A 1 198 ? -27.534 -42.539 27.896 1.00 1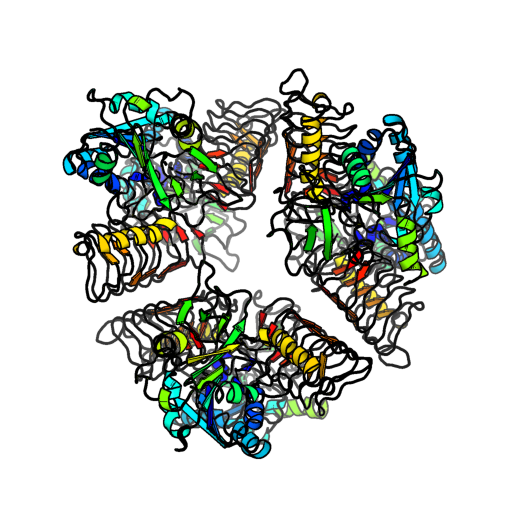41.26 198 GLU A O 1
ATOM 1519 N N . GLU A 1 199 ? -26.805 -44.522 28.658 1.00 135.51 199 GLU A N 1
ATOM 1520 C CA . GLU A 1 199 ? -27.169 -44.226 30.036 1.00 138.08 199 GLU A CA 1
ATOM 1521 C C . GLU A 1 199 ? -26.145 -43.350 30.742 1.00 144.90 199 GLU A C 1
ATOM 1522 O O . GLU A 1 199 ? -26.361 -42.984 31.901 1.00 148.28 199 GLU A O 1
ATOM 1528 N N . VAL A 1 200 ? -25.040 -43.017 30.083 1.00 146.47 200 VAL A N 1
ATOM 1529 C CA . VAL A 1 200 ? -24.096 -42.045 30.614 1.00 149.74 200 VAL A CA 1
ATOM 1530 C C . VAL A 1 200 ? -23.938 -40.829 29.712 1.00 157.61 200 VAL A C 1
ATOM 1531 O O . VAL A 1 200 ? -23.527 -39.764 30.200 1.00 159.42 200 VAL A O 1
ATOM 1535 N N . TYR A 1 201 ? -24.251 -40.936 28.422 1.00 185.48 201 TYR A N 1
ATOM 1536 C CA . TYR A 1 201 ? -24.196 -39.804 27.506 1.00 184.00 201 TYR A CA 1
ATOM 1537 C C . TYR A 1 201 ? -25.535 -39.087 27.384 1.00 183.48 201 TYR A C 1
ATOM 1538 O O . TYR A 1 201 ? -25.565 -37.858 27.254 1.00 182.68 201 TYR A O 1
ATOM 1547 N N . SER A 1 202 ? -26.641 -39.829 27.399 1.00 158.48 202 SER A N 1
ATOM 1548 C CA . SER A 1 202 ? -27.980 -39.253 27.338 1.00 153.86 202 SER A CA 1
ATOM 1549 C C . SER A 1 202 ? -28.610 -39.069 28.712 1.00 151.43 202 SER A C 1
ATOM 1550 O O . SER A 1 202 ? -29.280 -38.061 28.949 1.00 150.61 202 SER A O 1
ATOM 1553 N N . GLN A 1 203 ? -28.414 -40.027 29.620 1.00 155.41 203 GLN A N 1
ATOM 1554 C CA . GLN A 1 203 ? -29.043 -39.953 30.934 1.00 157.19 203 GLN A CA 1
ATOM 1555 C C . GLN A 1 203 ? -28.231 -39.093 31.896 1.00 154.00 203 GLN A C 1
ATOM 1556 O O . GLN A 1 203 ? -28.786 -38.231 32.587 1.00 150.28 203 GLN A O 1
ATOM 1562 N N . ILE A 1 204 ? -26.918 -39.308 31.949 1.00 155.11 204 ILE A N 1
ATOM 1563 C CA . ILE A 1 204 ? -26.056 -38.583 32.876 1.00 157.63 204 ILE A CA 1
ATOM 1564 C C . ILE A 1 204 ? -25.381 -37.433 32.140 1.00 157.67 204 ILE A C 1
ATOM 1565 O O . ILE A 1 204 ? -25.060 -36.401 32.742 1.00 154.20 204 ILE A O 1
ATOM 1570 N N . ARG A 1 205 ? -25.170 -37.605 30.837 1.00 155.44 205 ARG A N 1
ATOM 1571 C CA . ARG A 1 205 ? -24.567 -36.579 29.986 1.00 154.10 205 ARG A CA 1
ATOM 1572 C C . ARG A 1 205 ? -23.186 -36.162 30.485 1.00 151.08 205 ARG A C 1
ATOM 1573 O O . ARG A 1 205 ? -22.166 -36.595 29.948 1.00 148.70 205 ARG A O 1
ATOM 1581 N N . PHE A 1 222 ? -16.520 -36.717 25.348 1.00 165.96 222 PHE A N 1
ATOM 1582 C CA . PHE A 1 222 ? -15.776 -36.363 26.552 1.00 168.56 222 PHE A CA 1
ATOM 1583 C C . PHE A 1 222 ? -15.949 -37.423 27.634 1.00 167.79 222 PHE A C 1
ATOM 1584 O O . PHE A 1 222 ? -15.438 -37.276 28.744 1.00 166.06 222 PHE A O 1
ATOM 1592 N N . VAL A 1 223 ? -16.676 -38.487 27.309 1.00 162.97 223 VAL A N 1
ATOM 1593 C CA . VAL A 1 223 ? -16.897 -39.589 28.237 1.00 155.97 223 VAL A CA 1
ATOM 1594 C C . VAL A 1 223 ? -15.724 -40.551 28.118 1.00 152.90 223 VAL A C 1
ATOM 1595 O O . VAL A 1 223 ? -15.440 -41.068 27.032 1.00 151.21 223 VAL A O 1
ATOM 1599 N N . ARG A 1 224 ? -15.036 -40.783 29.232 1.00 150.75 224 ARG A N 1
ATOM 1600 C CA . ARG A 1 224 ? -13.876 -41.662 29.263 1.00 150.09 224 ARG A CA 1
ATOM 1601 C C . ARG A 1 224 ? -14.322 -43.071 29.625 1.00 144.32 224 ARG A C 1
ATOM 1602 O O . ARG A 1 224 ? -15.044 -43.265 30.608 1.00 143.76 224 ARG A O 1
ATOM 1610 N N . LEU A 1 225 ? -13.877 -44.051 28.838 1.00 138.75 225 LEU A N 1
ATOM 1611 C CA . LEU A 1 225 ? -14.309 -45.429 29.052 1.00 132.08 225 LEU A CA 1
ATOM 1612 C C . LEU A 1 225 ? -13.869 -45.940 30.420 1.00 132.71 225 LEU A C 1
ATOM 1613 O O . LEU A 1 225 ? -14.650 -46.572 31.140 1.00 130.54 225 LEU A O 1
ATOM 1618 N N . ASP A 1 226 ? -12.620 -45.676 30.795 1.00 138.85 226 ASP A N 1
ATOM 1619 C CA . ASP A 1 226 ? -12.043 -46.216 32.027 1.00 140.05 226 ASP A CA 1
ATOM 1620 C C . ASP A 1 226 ? -12.157 -45.260 33.207 1.00 142.49 226 ASP A C 1
ATOM 1621 O O . ASP A 1 226 ? -11.215 -45.128 33.993 1.00 146.55 226 ASP A O 1
ATOM 1626 N N . GLN A 1 227 ? -13.285 -44.570 33.356 1.00 139.79 227 GLN A N 1
ATOM 1627 C CA . GLN A 1 227 ? -13.465 -43.650 34.473 1.00 142.23 227 GLN A CA 1
ATOM 1628 C C . GLN A 1 227 ? -14.914 -43.633 34.935 1.00 146.76 227 GLN A C 1
ATOM 1629 O O . GLN A 1 227 ? -15.191 -43.648 36.139 1.00 140.64 227 GLN A O 1
ATOM 1635 N N . ASP A 1 228 ? -15.848 -43.601 33.987 1.00 180.24 228 ASP A N 1
ATOM 1636 C CA . ASP A 1 228 ? -17.269 -43.545 34.302 1.00 180.17 228 ASP A CA 1
ATOM 1637 C C . ASP A 1 228 ? -18.032 -44.718 33.705 1.00 180.33 228 ASP A C 1
ATOM 1638 O O . ASP A 1 228 ? -19.269 -44.714 33.717 1.00 180.20 228 ASP A O 1
ATOM 1643 N N . ILE A 1 229 ? -17.326 -45.720 33.184 1.00 143.58 229 ILE A N 1
ATOM 1644 C CA . ILE A 1 229 ? -17.950 -46.919 32.639 1.00 134.26 229 ILE A CA 1
ATOM 1645 C C . ILE A 1 229 ? -17.300 -48.147 33.263 1.00 124.27 229 ILE A C 1
ATOM 1646 O O . ILE A 1 229 ? -17.992 -49.088 33.670 1.00 120.71 229 ILE A O 1
ATOM 1651 N N . LEU A 1 230 ? -15.967 -48.153 33.338 1.00 123.60 230 LEU A N 1
ATOM 1652 C CA . LEU A 1 230 ? -15.266 -49.285 33.937 1.00 116.90 230 LEU A CA 1
ATOM 1653 C C . LEU A 1 230 ? -15.343 -49.250 35.460 1.00 115.62 230 LEU A C 1
ATOM 1654 O O . LEU A 1 230 ? -15.620 -50.272 36.098 1.00 111.95 230 LEU A O 1
ATOM 1659 N N . SER A 1 231 ? -15.096 -48.085 36.060 1.00 117.48 231 SER A N 1
ATOM 1660 C CA . SER A 1 231 ? -15.159 -47.975 37.517 1.00 113.48 231 SER A CA 1
ATOM 1661 C C . SER A 1 231 ? -16.551 -48.248 38.078 1.00 112.28 231 SER A C 1
ATOM 1662 O O . SER A 1 231 ? -16.651 -48.978 39.079 1.00 113.25 231 SER A O 1
ATOM 1665 N N . PRO A 1 232 ? -17.645 -47.709 37.522 1.00 115.33 232 PRO A N 1
ATOM 1666 C CA . PRO A 1 232 ? -18.968 -48.000 38.105 1.00 114.73 232 PRO A CA 1
ATOM 1667 C C . PRO A 1 232 ? -19.366 -49.465 38.060 1.00 115.20 232 PRO A C 1
ATOM 1668 O O . PRO A 1 232 ? -20.029 -49.941 38.991 1.00 112.80 232 PRO A O 1
ATOM 1672 N N . LEU A 1 233 ? -18.988 -50.202 37.016 1.00 125.44 233 LEU A N 1
ATOM 1673 C CA . LEU A 1 233 ? -19.343 -51.618 36.913 1.00 126.08 233 LEU A CA 1
ATOM 1674 C C . LEU A 1 233 ? -18.363 -52.446 37.745 1.00 128.96 233 LEU A C 1
ATOM 1675 O O . LEU A 1 233 ? -17.482 -53.144 37.239 1.00 134.02 233 LEU A O 1
ATOM 1680 N N . ALA A 1 234 ? -18.534 -52.351 39.063 1.00 113.24 234 ALA A N 1
ATOM 1681 C CA . ALA A 1 234 ? -17.681 -53.052 40.015 1.00 111.34 234 ALA A CA 1
ATOM 1682 C C . ALA A 1 234 ? -18.433 -54.198 40.682 1.00 107.55 234 ALA A C 1
ATOM 1683 O O . ALA A 1 234 ? -18.161 -55.364 40.391 1.00 108.85 234 ALA A O 1
ATOM 1685 N N . GLY A 1 235 ? -19.373 -53.900 41.580 1.00 105.90 235 GLY A N 1
ATOM 1686 C CA . GLY A 1 235 ? -20.102 -54.963 42.256 1.00 102.34 235 GLY A CA 1
ATOM 1687 C C . GLY A 1 235 ? -20.995 -55.767 41.328 1.00 103.37 235 GLY A C 1
ATOM 1688 O O . GLY A 1 235 ? -21.143 -56.981 41.496 1.00 104.01 235 GLY A O 1
ATOM 1689 N N . LYS A 1 236 ? -21.595 -55.109 40.337 1.00 104.32 236 LYS A N 1
ATOM 1690 C CA . LYS A 1 236 ? -22.476 -55.800 39.404 1.00 101.84 236 LYS A CA 1
ATOM 1691 C C . LYS A 1 236 ? -21.694 -56.812 38.577 1.00 104.44 236 LYS A C 1
ATOM 1692 O O . LYS A 1 236 ? -20.713 -56.464 37.911 1.00 105.91 236 LYS A O 1
ATOM 1698 N N . LYS A 1 237 ? -22.140 -58.067 38.616 1.00 105.33 237 LYS A N 1
ATOM 1699 C CA . LYS A 1 237 ? -21.449 -59.177 37.960 1.00 107.62 237 LYS A CA 1
ATOM 1700 C C . LYS A 1 237 ? -21.640 -59.094 36.448 1.00 110.61 237 LYS A C 1
ATOM 1701 O O . LYS A 1 237 ? -22.438 -59.815 35.843 1.00 109.58 237 LYS A O 1
ATOM 1707 N N . GLN A 1 238 ? -20.892 -58.183 35.826 1.00 115.65 238 GLN A N 1
ATOM 1708 C CA . GLN A 1 238 ? -20.871 -58.051 34.373 1.00 117.61 238 GLN A CA 1
ATOM 1709 C C . GLN A 1 238 ? -19.476 -57.875 33.792 1.00 122.48 238 GLN A C 1
ATOM 1710 O O . GLN A 1 238 ? -19.242 -58.315 32.662 1.00 119.61 238 GLN A O 1
ATOM 1716 N N . LEU A 1 239 ? -18.548 -57.250 34.510 1.00 148.54 239 LEU A N 1
ATOM 1717 C CA . LEU A 1 239 ? -17.183 -57.059 34.041 1.00 148.48 239 LEU A CA 1
ATOM 1718 C C . LEU A 1 239 ? -16.308 -58.197 34.548 1.00 150.68 239 LEU A C 1
ATOM 1719 O O . LEU A 1 239 ? -16.270 -58.468 35.752 1.00 152.17 239 LEU A O 1
ATOM 1724 N N . TYR A 1 240 ? -15.616 -58.862 33.633 1.00 128.74 240 TYR A N 1
ATOM 1725 C CA . TYR A 1 240 ? -14.818 -60.019 33.998 1.00 124.49 240 TYR A CA 1
ATOM 1726 C C . TYR A 1 240 ? -13.348 -59.788 33.645 1.00 122.19 240 TYR A C 1
ATOM 1727 O O . TYR A 1 240 ? -12.941 -58.685 33.274 1.00 123.52 240 TYR A O 1
ATOM 1736 N N . THR A 1 241 ? -12.548 -60.846 33.778 1.00 119.44 241 THR A N 1
ATOM 1737 C CA . THR A 1 241 ? -11.108 -60.772 33.562 1.00 116.79 241 THR A CA 1
ATOM 1738 C C . THR A 1 241 ? -10.613 -62.091 32.986 1.00 116.83 241 THR A C 1
ATOM 1739 O O . THR A 1 241 ? -11.237 -63.140 33.159 1.00 119.71 241 THR A O 1
ATOM 1743 N N . TYR A 1 242 ? -9.472 -62.024 32.304 1.00 114.85 242 TYR A N 1
ATOM 1744 C CA . TYR A 1 242 ? -8.844 -63.203 31.715 1.00 117.36 242 TYR A CA 1
ATOM 1745 C C . TYR A 1 242 ? -7.351 -62.941 31.603 1.00 121.26 242 TYR A C 1
ATOM 1746 O O . TYR A 1 242 ? -6.941 -61.953 30.986 1.00 122.65 242 TYR A O 1
ATOM 1755 N N . GLU A 1 243 ? -6.546 -63.823 32.191 1.00 131.40 243 GLU A N 1
ATOM 1756 C CA . GLU A 1 243 ? -5.110 -63.595 32.276 1.00 131.87 243 GLU A CA 1
ATOM 1757 C C . GLU A 1 243 ? -4.443 -63.696 30.907 1.00 130.75 243 GLU A C 1
ATOM 1758 O O . GLU A 1 243 ? -4.886 -64.437 30.023 1.00 130.64 243 GLU A O 1
ATOM 1760 N N . ASN A 1 244 ? -3.362 -62.930 30.742 1.00 114.69 244 ASN A N 1
ATOM 1761 C CA . ASN A 1 244 ? -2.580 -62.956 29.510 1.00 108.30 244 ASN A CA 1
ATOM 1762 C C . ASN A 1 244 ? -1.707 -64.205 29.442 1.00 105.33 244 ASN A C 1
ATOM 1763 O O . ASN A 1 244 ? -1.787 -64.979 28.481 1.00 103.45 244 ASN A O 1
ATOM 1768 N N . LYS A 1 245 ? -0.842 -64.389 30.445 1.00 102.88 245 LYS A N 1
ATOM 1769 C CA . LYS A 1 245 ? 0.111 -65.500 30.519 1.00 95.20 245 LYS A CA 1
ATOM 1770 C C . LYS A 1 245 ? 1.168 -65.425 29.421 1.00 90.47 245 LYS A C 1
ATOM 1771 O O . LYS A 1 245 ? 1.688 -66.452 28.978 1.00 84.62 245 LYS A O 1
ATOM 1773 N N . ASP A 1 246 ? 1.495 -64.212 28.978 1.00 94.36 246 ASP A N 1
ATOM 1774 C CA . ASP A 1 246 ? 2.540 -64.020 27.980 1.00 92.01 246 ASP A CA 1
ATOM 1775 C C . ASP A 1 246 ? 3.258 -62.689 28.183 1.00 88.58 246 ASP A C 1
ATOM 1776 O O . ASP A 1 246 ? 3.823 -62.444 29.254 1.00 85.93 246 ASP A O 1
ATOM 1781 N N . PHE A 1 247 ? 3.243 -61.823 27.172 1.00 90.71 247 PHE A N 1
ATOM 1782 C CA . PHE A 1 247 ? 3.960 -60.559 27.224 1.00 93.83 247 PHE A CA 1
ATOM 1783 C C . PHE A 1 247 ? 3.000 -59.393 27.030 1.00 101.72 247 PHE A C 1
ATOM 1784 O O . PHE A 1 247 ? 1.909 -59.542 26.474 1.00 103.83 247 PHE A O 1
ATOM 1792 N N . TRP A 1 248 ? 3.424 -58.220 27.498 1.00 109.26 248 TRP A N 1
ATOM 1793 C CA . TRP A 1 248 ? 2.685 -56.985 27.270 1.00 106.74 248 TRP A CA 1
ATOM 1794 C C . TRP A 1 248 ? 3.594 -55.799 27.548 1.00 105.93 248 TRP A C 1
ATOM 1795 O O . TRP A 1 248 ? 4.324 -55.788 28.542 1.00 107.65 248 TRP A O 1
ATOM 1806 N N . GLU A 1 249 ? 3.543 -54.808 26.661 1.00 104.26 249 GLU A N 1
ATOM 1807 C CA . GLU A 1 249 ? 4.356 -53.607 26.807 1.00 106.35 249 GLU A CA 1
ATOM 1808 C C . GLU A 1 249 ? 3.654 -52.452 26.111 1.00 107.25 249 GLU A C 1
ATOM 1809 O O . GLU A 1 249 ? 3.426 -52.506 24.900 1.00 104.63 249 GLU A O 1
ATOM 1811 N N . GLN A 1 250 ? 3.309 -51.418 26.875 1.00 122.68 250 GLN A N 1
ATOM 1812 C CA . GLN A 1 250 ? 2.703 -50.222 26.303 1.00 119.94 250 GLN A CA 1
ATOM 1813 C C . GLN A 1 250 ? 3.735 -49.461 25.479 1.00 117.90 250 GLN A C 1
ATOM 1814 O O . GLN A 1 250 ? 4.854 -49.219 25.941 1.00 118.32 250 GLN A O 1
ATOM 1820 N N . ILE A 1 251 ? 3.359 -49.080 24.257 1.00 101.87 251 ILE A N 1
ATOM 1821 C CA . ILE A 1 251 ? 4.308 -48.469 23.334 1.00 95.46 251 ILE A CA 1
ATOM 1822 C C . ILE A 1 251 ? 3.839 -47.089 22.893 1.00 90.84 251 ILE A C 1
ATOM 1823 O O . ILE A 1 251 ? 3.526 -46.870 21.717 1.00 86.98 251 ILE A O 1
ATOM 1828 N N . LYS A 1 252 ? 3.813 -46.142 23.826 1.00 90.03 252 LYS A N 1
ATOM 1829 C CA . LYS A 1 252 ? 3.598 -44.745 23.482 1.00 90.92 252 LYS A CA 1
ATOM 1830 C C . LYS A 1 252 ? 4.900 -44.013 23.196 1.00 90.40 252 LYS A C 1
ATOM 1831 O O . LYS A 1 252 ? 4.868 -42.906 22.649 1.00 92.85 252 LYS A O 1
ATOM 1837 N N . THR A 1 253 ? 6.035 -44.600 23.560 1.00 91.06 253 THR A N 1
ATOM 1838 C CA . THR A 1 253 ? 7.390 -44.104 23.360 1.00 90.83 253 THR A CA 1
ATOM 1839 C C . THR A 1 253 ? 7.962 -44.646 22.054 1.00 89.55 253 THR A C 1
ATOM 1840 O O . THR A 1 253 ? 7.794 -45.831 21.748 1.00 86.19 253 THR A O 1
ATOM 1844 N N . PRO A 1 254 ? 8.631 -43.806 21.262 1.00 94.40 254 PRO A N 1
ATOM 1845 C CA . PRO A 1 254 ? 9.354 -44.335 20.096 1.00 90.32 254 PRO A CA 1
ATOM 1846 C C . PRO A 1 254 ? 10.509 -45.238 20.485 1.00 87.36 254 PRO A C 1
ATOM 1847 O O . PRO A 1 254 ? 10.945 -46.053 19.664 1.00 86.55 254 PRO A O 1
ATOM 1851 N N . GLY A 1 255 ? 11.020 -45.115 21.712 1.00 82.73 255 GLY A N 1
ATOM 1852 C CA . GLY A 1 255 ? 12.073 -46.009 22.163 1.00 81.68 255 GLY A CA 1
ATOM 1853 C C . GLY A 1 255 ? 11.565 -47.411 22.439 1.00 81.76 255 GLY A C 1
ATOM 1854 O O . GLY A 1 255 ? 12.272 -48.394 22.200 1.00 82.49 255 GLY A O 1
ATOM 1855 N N . LYS A 1 256 ? 10.336 -47.525 22.952 1.00 80.45 256 LYS A N 1
ATOM 1856 C CA . LYS A 1 256 ? 9.741 -48.834 23.198 1.00 83.53 256 LYS A CA 1
ATOM 1857 C C . LYS A 1 256 ? 9.550 -49.641 21.922 1.00 79.79 256 LYS A C 1
ATOM 1858 O O . LYS A 1 256 ? 9.258 -50.839 22.006 1.00 81.48 256 LYS A O 1
ATOM 1864 N N . SER A 1 257 ? 9.705 -49.020 20.751 1.00 77.64 257 SER A N 1
ATOM 1865 C CA . SER A 1 257 ? 9.533 -49.719 19.485 1.00 78.30 257 SER A CA 1
ATOM 1866 C C . SER A 1 257 ? 10.545 -50.840 19.283 1.00 78.73 257 SER A C 1
ATOM 1867 O O . SER A 1 257 ? 10.389 -51.623 18.340 1.00 84.76 257 SER A O 1
ATOM 1870 N N . LEU A 1 258 ? 11.578 -50.930 20.121 1.00 79.15 258 LEU A N 1
ATOM 1871 C CA . LEU A 1 258 ? 12.558 -52.008 20.049 1.00 81.41 258 LEU A CA 1
ATOM 1872 C C . LEU A 1 258 ? 12.283 -53.131 21.042 1.00 80.87 258 LEU A C 1
ATOM 1873 O O . LEU A 1 258 ? 12.308 -54.307 20.663 1.00 79.60 258 LEU A O 1
ATOM 1878 N N . LYS A 1 259 ? 12.043 -52.792 22.312 1.00 84.46 259 LYS A N 1
ATOM 1879 C CA . LYS A 1 259 ? 11.776 -53.813 23.322 1.00 86.92 259 LYS A CA 1
ATOM 1880 C C . LYS A 1 259 ? 10.586 -54.680 22.930 1.00 85.02 259 LYS A C 1
ATOM 1881 O O . LYS A 1 259 ? 10.607 -55.902 23.120 1.00 86.06 259 LYS A O 1
ATOM 1887 N N . CYS A 1 260 ? 9.542 -54.065 22.372 1.00 88.21 260 CYS A N 1
ATOM 1888 C CA . CYS A 1 260 ? 8.394 -54.828 21.901 1.00 89.65 260 CYS A CA 1
ATOM 1889 C C . CYS A 1 260 ? 8.686 -55.538 20.586 1.00 86.92 260 CYS A C 1
ATOM 1890 O O . CYS A 1 260 ? 8.126 -56.609 20.328 1.00 94.85 260 CYS A O 1
ATOM 1893 N N . SER A 1 261 ? 9.542 -54.953 19.743 1.00 82.21 261 SER A N 1
ATOM 1894 C CA . SER A 1 261 ? 9.897 -55.595 18.482 1.00 80.82 261 SER A CA 1
ATOM 1895 C C . SER A 1 261 ? 10.569 -56.939 18.713 1.00 91.71 261 SER A C 1
ATOM 1896 O O . SER A 1 261 ? 10.411 -57.860 17.903 1.00 88.08 261 SER A O 1
ATOM 1899 N N . ALA A 1 262 ? 11.331 -57.065 19.802 1.00 81.60 262 ALA A N 1
ATOM 1900 C CA . ALA A 1 262 ? 11.972 -58.337 20.116 1.00 86.47 262 ALA A CA 1
ATOM 1901 C C . ALA A 1 262 ? 10.945 -59.396 20.498 1.00 94.04 262 ALA A C 1
ATOM 1902 O O . ALA A 1 262 ? 11.118 -60.578 20.181 1.00 98.82 262 ALA A O 1
ATOM 1904 N N . LEU A 1 263 ? 9.872 -58.990 21.182 1.00 93.98 263 LEU A N 1
ATOM 1905 C CA . LEU A 1 263 ? 8.851 -59.947 21.600 1.00 97.58 263 LEU A CA 1
ATOM 1906 C C . LEU A 1 263 ? 8.071 -60.494 20.410 1.00 104.69 263 LEU A C 1
ATOM 1907 O O . LEU A 1 263 ? 7.761 -61.690 20.363 1.00 106.80 263 LEU A O 1
ATOM 1912 N N . TYR A 1 264 ? 7.742 -59.636 19.441 1.00 122.71 264 TYR A N 1
ATOM 1913 C CA . TYR A 1 264 ? 7.045 -60.101 18.246 1.00 121.92 264 TYR A CA 1
ATOM 1914 C C . TYR A 1 264 ? 7.913 -61.056 17.437 1.00 122.39 264 TYR A C 1
ATOM 1915 O O . TYR A 1 264 ? 7.418 -62.055 16.902 1.00 123.42 264 TYR A O 1
ATOM 1924 N N . LEU A 1 265 ? 9.209 -60.757 17.320 1.00 107.68 265 LEU A N 1
ATOM 1925 C CA . LEU A 1 265 ? 10.118 -61.680 16.648 1.00 105.17 265 LEU A CA 1
ATOM 1926 C C . LEU A 1 265 ? 10.235 -62.986 17.421 1.00 103.84 265 LEU A C 1
ATOM 1927 O O . LEU A 1 265 ? 10.296 -64.067 16.823 1.00 106.83 265 LEU A O 1
ATOM 1932 N N . SER A 1 266 ? 10.278 -62.905 18.753 1.00 102.03 266 SER A N 1
ATOM 1933 C CA . SER A 1 266 ? 10.214 -64.116 19.564 1.00 101.94 266 SER A CA 1
ATOM 1934 C C . SER A 1 266 ? 8.915 -64.871 19.316 1.00 106.52 266 SER A C 1
ATOM 1935 O O . SER A 1 266 ? 8.891 -66.106 19.343 1.00 109.97 266 SER A O 1
ATOM 1938 N N . GLN A 1 267 ? 7.822 -64.140 19.077 1.00 108.01 267 GLN A N 1
ATOM 1939 C CA . GLN A 1 267 ? 6.563 -64.779 18.707 1.00 109.16 267 GLN A CA 1
ATOM 1940 C C . GLN A 1 267 ? 6.649 -65.423 17.330 1.00 114.78 267 GLN A C 1
ATOM 1941 O O . GLN A 1 267 ? 6.022 -66.460 17.091 1.00 116.23 267 GLN A O 1
ATOM 1947 N N . PHE A 1 268 ? 7.418 -64.832 16.419 1.00 127.61 268 PHE A N 1
ATOM 1948 C CA . PHE A 1 268 ? 7.665 -65.428 15.113 1.00 127.35 268 PHE A CA 1
ATOM 1949 C C . PHE A 1 268 ? 8.823 -66.412 15.131 1.00 129.85 268 PHE A C 1
ATOM 1950 O O . PHE A 1 268 ? 9.109 -67.032 14.102 1.00 133.25 268 PHE A O 1
ATOM 1958 N N . ARG A 1 269 ? 9.490 -66.569 16.270 1.00 117.34 269 ARG A N 1
ATOM 1959 C CA . ARG A 1 269 ? 10.504 -67.597 16.442 1.00 118.52 269 ARG A CA 1
ATOM 1960 C C . ARG A 1 269 ? 9.958 -68.826 17.152 1.00 123.20 269 ARG A C 1
ATOM 1961 O O . ARG A 1 269 ? 10.468 -69.930 16.943 1.00 123.54 269 ARG A O 1
ATOM 1969 N N . GLU A 1 270 ? 8.939 -68.650 17.995 1.00 132.27 270 GLU A N 1
ATOM 1970 C CA . GLU A 1 270 ? 8.177 -69.786 18.502 1.00 134.31 270 GLU A CA 1
ATOM 1971 C C . GLU A 1 270 ? 7.266 -70.352 17.420 1.00 133.74 270 GLU A C 1
ATOM 1972 O O . GLU A 1 270 ? 7.349 -71.538 17.078 1.00 135.58 270 GLU A O 1
ATOM 1974 N N . THR A 1 271 ? 6.389 -69.515 16.867 1.00 122.53 271 THR A N 1
ATOM 1975 C CA . THR A 1 271 ? 5.483 -69.919 15.800 1.00 122.61 271 THR A CA 1
ATOM 1976 C C . THR A 1 271 ? 6.084 -69.550 14.451 1.00 125.93 271 THR A C 1
ATOM 1977 O O . THR A 1 271 ? 6.537 -68.415 14.258 1.00 125.03 271 THR A O 1
ATOM 1981 N N . SER A 1 272 ? 6.053 -70.506 13.513 1.00 128.84 272 SER A N 1
ATOM 1982 C CA . SER A 1 272 ? 6.577 -70.377 12.156 1.00 127.31 272 SER A CA 1
ATOM 1983 C C . SER A 1 272 ? 7.912 -69.642 12.146 1.00 130.91 272 SER A C 1
ATOM 1984 O O . SER A 1 272 ? 7.964 -68.463 11.773 1.00 129.02 272 SER A O 1
ATOM 1987 N N . PRO A 1 273 ? 9.008 -70.295 12.547 1.00 136.24 273 PRO A N 1
ATOM 1988 C CA . PRO A 1 273 ? 10.306 -69.605 12.564 1.00 133.94 273 PRO A CA 1
ATOM 1989 C C . PRO A 1 273 ? 10.931 -69.452 11.191 1.00 130.94 273 PRO A C 1
ATOM 1990 O O . PRO A 1 273 ? 11.834 -68.620 11.026 1.00 127.41 273 PRO A O 1
ATOM 1994 N N . HIS A 1 274 ? 10.479 -70.230 10.209 1.00 143.37 274 HIS A N 1
ATOM 1995 C CA . HIS A 1 274 ? 10.996 -70.129 8.853 1.00 142.71 274 HIS A CA 1
ATOM 1996 C C . HIS A 1 274 ? 10.651 -68.794 8.204 1.00 139.98 274 HIS A C 1
ATOM 1997 O O . HIS A 1 274 ? 11.331 -68.383 7.260 1.00 138.70 274 HIS A O 1
ATOM 2004 N N . ILE A 1 275 ? 9.629 -68.096 8.701 1.00 128.24 275 ILE A N 1
ATOM 2005 C CA . ILE A 1 275 ? 9.343 -66.753 8.214 1.00 123.05 275 ILE A CA 1
ATOM 2006 C C . ILE A 1 275 ? 10.428 -65.772 8.632 1.00 115.74 275 ILE A C 1
ATOM 2007 O O . ILE A 1 275 ? 10.581 -64.714 8.009 1.00 109.83 275 ILE A O 1
ATOM 2012 N N . LEU A 1 276 ? 11.187 -66.095 9.674 1.00 115.66 276 LEU A N 1
ATOM 2013 C CA . LEU A 1 276 ? 12.301 -65.267 10.106 1.00 111.33 276 LEU A CA 1
ATOM 2014 C C . LEU A 1 276 ? 13.571 -65.735 9.416 1.00 107.93 276 LEU A C 1
ATOM 2015 O O . LEU A 1 276 ? 13.802 -66.939 9.262 1.00 109.63 276 LEU A O 1
ATOM 2020 N N . ALA A 1 277 ? 14.388 -64.776 8.990 1.00 105.95 277 ALA A N 1
ATOM 2021 C CA . ALA A 1 277 ? 15.660 -65.114 8.370 1.00 103.22 277 ALA A CA 1
ATOM 2022 C C . ALA A 1 277 ? 16.550 -65.834 9.374 1.00 103.52 277 ALA A C 1
ATOM 2023 O O . ALA A 1 277 ? 16.778 -65.347 10.485 1.00 103.64 277 ALA A O 1
ATOM 2025 N N . SER A 1 278 ? 17.039 -67.015 8.983 1.00 103.24 278 SER A N 1
ATOM 2026 C CA . SER A 1 278 ? 17.933 -67.809 9.808 1.00 104.90 278 SER A CA 1
ATOM 2027 C C . SER A 1 278 ? 19.029 -68.362 8.895 1.00 109.68 278 SER A C 1
ATOM 2028 O O . SER A 1 278 ? 19.097 -69.554 8.602 1.00 113.78 278 SER A O 1
ATOM 2031 N N . GLY A 1 279 ? 19.903 -67.471 8.435 1.00 109.51 279 GLY A N 1
ATOM 2032 C CA . GLY A 1 279 ? 20.997 -67.864 7.573 1.00 113.42 279 GLY A CA 1
ATOM 2033 C C . GLY A 1 279 ? 22.052 -68.639 8.330 1.00 120.39 279 GLY A C 1
ATOM 2034 O O . GLY A 1 279 ? 22.300 -69.812 8.031 1.00 124.18 279 GLY A O 1
ATOM 2035 N N . ASP A 1 280 ? 22.666 -67.992 9.322 1.00 133.64 280 ASP A N 1
ATOM 2036 C CA . ASP A 1 280 ? 23.640 -68.630 10.208 1.00 135.62 280 ASP A CA 1
ATOM 2037 C C . ASP A 1 280 ? 24.745 -69.315 9.404 1.00 137.11 280 ASP A C 1
ATOM 2038 O O . ASP A 1 280 ? 25.031 -70.502 9.567 1.00 138.15 280 ASP A O 1
ATOM 2043 N N . GLY A 1 281 ? 25.366 -68.541 8.520 1.00 121.04 28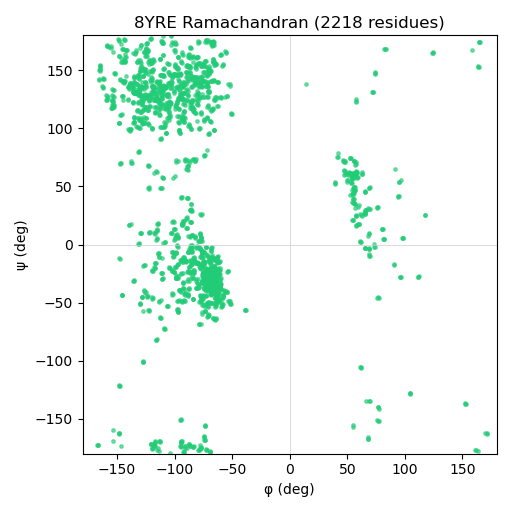1 GLY A N 1
ATOM 2044 C CA . GLY A 1 281 ? 26.390 -69.071 7.639 1.00 111.56 281 GLY A CA 1
ATOM 2045 C C . GLY A 1 281 ? 26.777 -68.030 6.607 1.00 105.98 281 GLY A C 1
ATOM 2046 O O . GLY A 1 281 ? 26.489 -66.844 6.774 1.00 107.15 281 GLY A O 1
ATOM 2047 N N . THR A 1 282 ? 27.430 -68.494 5.534 1.00 106.42 282 THR A N 1
ATOM 2048 C CA . THR A 1 282 ? 27.874 -67.613 4.448 1.00 107.09 282 THR A CA 1
ATOM 2049 C C . THR A 1 282 ? 27.823 -68.372 3.117 1.00 102.74 282 THR A C 1
ATOM 2050 O O . THR A 1 282 ? 28.835 -68.711 2.506 1.00 100.46 282 THR A O 1
ATOM 2054 N N . ASN A 1 283 ? 26.605 -68.645 2.647 1.00 101.79 283 ASN A N 1
ATOM 2055 C CA . ASN A 1 283 ? 26.398 -69.182 1.306 1.00 101.68 283 ASN A CA 1
ATOM 2056 C C . ASN A 1 283 ? 25.735 -68.118 0.444 1.00 99.98 283 ASN A C 1
ATOM 2057 O O . ASN A 1 283 ? 24.646 -68.340 -0.094 1.00 98.19 283 ASN A O 1
ATOM 2062 N N . ARG A 1 284 ? 26.390 -66.962 0.321 1.00 101.42 284 ARG A N 1
ATOM 2063 C CA . ARG A 1 284 ? 25.841 -65.698 -0.166 1.00 100.41 284 ARG A CA 1
ATOM 2064 C C . ARG A 1 284 ? 24.831 -65.115 0.814 1.00 100.58 284 ARG A C 1
ATOM 2065 O O . ARG A 1 284 ? 24.325 -64.010 0.580 1.00 96.64 284 ARG A O 1
ATOM 2073 N N . LYS A 1 285 ? 24.520 -65.823 1.911 1.00 104.92 285 LYS A N 1
ATOM 2074 C CA . LYS A 1 285 ? 23.648 -65.375 2.987 1.00 105.04 285 LYS A CA 1
ATOM 2075 C C . LYS A 1 285 ? 24.489 -64.898 4.157 1.00 104.88 285 LYS A C 1
ATOM 2076 O O . LYS A 1 285 ? 25.411 -65.612 4.574 1.00 108.95 285 LYS A O 1
ATOM 2078 N N . PRO A 1 286 ? 24.219 -63.718 4.707 1.00 95.60 286 PRO A N 1
ATOM 2079 C CA . PRO A 1 286 ? 25.051 -63.197 5.798 1.00 96.74 286 PRO A CA 1
ATOM 2080 C C . PRO A 1 286 ? 24.881 -64.004 7.077 1.00 96.80 286 PRO A C 1
ATOM 2081 O O . PRO A 1 286 ? 24.048 -64.907 7.185 1.00 99.23 286 PRO A O 1
ATOM 2085 N N . THR A 1 287 ? 25.702 -63.654 8.066 1.00 94.51 287 THR A N 1
ATOM 2086 C CA . THR A 1 287 ? 25.671 -64.302 9.375 1.00 94.19 287 THR A CA 1
ATOM 2087 C C . THR A 1 287 ? 24.505 -63.737 10.172 1.00 90.20 287 THR A C 1
ATOM 2088 O O . THR A 1 287 ? 24.589 -62.645 10.739 1.00 86.67 287 THR A O 1
ATOM 2092 N N . ILE A 1 288 ? 23.412 -64.484 10.214 1.00 99.72 288 ILE A N 1
ATOM 2093 C CA . ILE A 1 288 ? 22.226 -64.093 10.963 1.00 99.62 288 ILE A CA 1
ATOM 2094 C C . ILE A 1 288 ? 22.306 -64.734 12.340 1.00 104.54 288 ILE A C 1
ATOM 2095 O O . ILE A 1 288 ? 22.524 -65.946 12.460 1.00 108.88 288 ILE A O 1
ATOM 2100 N N . ILE A 1 289 ? 22.130 -63.926 13.382 1.00 103.46 289 ILE A N 1
ATOM 2101 C CA . ILE A 1 289 ? 22.335 -64.406 14.743 1.00 105.23 289 ILE A CA 1
ATOM 2102 C C . ILE A 1 289 ? 20.999 -64.477 15.469 1.00 112.24 289 ILE A C 1
ATOM 2103 O O . ILE A 1 289 ? 20.864 -63.995 16.599 1.00 104.74 289 ILE A O 1
ATOM 2108 N N . GLY A 1 290 ? 20.004 -65.084 14.826 1.00 152.04 290 GLY A N 1
ATOM 2109 C CA . GLY A 1 290 ? 18.728 -65.327 15.468 1.00 153.48 290 GLY A CA 1
ATOM 2110 C C . GLY A 1 290 ? 17.872 -64.089 15.638 1.00 151.83 290 GLY A C 1
ATOM 2111 O O . GLY A 1 290 ? 18.390 -62.983 15.827 1.00 150.09 290 GLY A O 1
ATOM 2112 N N . ASP A 1 291 ? 16.552 -64.272 15.573 1.00 117.00 291 ASP A N 1
ATOM 2113 C CA . ASP A 1 291 ? 15.577 -63.201 15.765 1.00 104.34 291 ASP A CA 1
ATOM 2114 C C . ASP A 1 291 ? 15.834 -62.045 14.796 1.00 99.00 291 ASP A C 1
ATOM 2115 O O . ASP A 1 291 ? 16.045 -60.897 15.190 1.00 91.82 291 ASP A O 1
ATOM 2120 N N . VAL A 1 292 ? 15.819 -62.378 13.508 1.00 102.37 292 VAL A N 1
ATOM 2121 C CA . VAL A 1 292 ? 16.038 -61.419 12.433 1.00 102.06 292 VAL A CA 1
ATOM 2122 C C . VAL A 1 292 ? 14.937 -61.604 11.403 1.00 108.61 292 VAL A C 1
ATOM 2123 O O . VAL A 1 292 ? 14.694 -62.726 10.945 1.00 109.70 292 VAL A O 1
ATOM 2127 N N . TYR A 1 293 ? 14.277 -60.512 11.034 1.00 123.18 293 TYR A N 1
ATOM 2128 C CA . TYR A 1 293 ? 13.321 -60.516 9.936 1.00 123.90 293 TYR A CA 1
ATOM 2129 C C . TYR A 1 293 ? 13.933 -59.768 8.763 1.00 120.37 293 TYR A C 1
ATOM 2130 O O . TYR A 1 293 ? 14.206 -58.567 8.863 1.00 119.21 293 TYR A O 1
ATOM 2139 N N . ILE A 1 294 ? 14.144 -60.475 7.659 1.00 136.25 294 ILE A N 1
ATOM 2140 C CA . ILE A 1 294 ? 14.748 -59.909 6.461 1.00 135.55 294 ILE A CA 1
ATOM 2141 C C . ILE A 1 294 ? 13.705 -59.913 5.352 1.00 135.31 294 ILE A C 1
ATOM 2142 O O . ILE A 1 294 ? 13.160 -60.968 5.004 1.00 137.08 294 ILE A O 1
ATOM 2147 N N . HIS A 1 295 ? 13.430 -58.735 4.801 1.00 116.06 295 HIS A N 1
ATOM 2148 C CA . HIS A 1 295 ? 12.507 -58.623 3.685 1.00 113.92 295 HIS A CA 1
ATOM 2149 C C . HIS A 1 295 ? 13.154 -59.161 2.407 1.00 113.41 295 HIS A C 1
ATOM 2150 O O . HIS A 1 295 ? 14.368 -59.048 2.222 1.00 115.21 295 HIS A O 1
ATOM 2157 N N . PRO A 1 296 ? 12.368 -59.775 1.517 1.00 112.11 296 PRO A N 1
ATOM 2158 C CA . PRO A 1 296 ? 12.949 -60.282 0.262 1.00 111.24 296 PRO A CA 1
ATOM 2159 C C . PRO A 1 296 ? 13.479 -59.196 -0.662 1.00 108.46 296 PRO A C 1
ATOM 2160 O O . PRO A 1 296 ? 14.276 -59.509 -1.556 1.00 111.70 296 PRO A O 1
ATOM 2164 N N . SER A 1 297 ? 13.068 -57.943 -0.489 1.00 106.56 297 SER A N 1
ATOM 2165 C CA . SER A 1 297 ? 13.493 -56.853 -1.356 1.00 114.30 297 SER A CA 1
ATOM 2166 C C . SER A 1 297 ? 14.790 -56.191 -0.900 1.00 106.96 297 SER A C 1
ATOM 2167 O O . SER A 1 297 ? 15.179 -55.168 -1.470 1.00 107.66 297 SER A O 1
ATOM 2170 N N . VAL A 1 298 ? 15.459 -56.736 0.112 1.00 103.92 298 VAL A N 1
ATOM 2171 C CA . VAL A 1 298 ? 16.685 -56.123 0.605 1.00 97.20 298 VAL A CA 1
ATOM 2172 C C . VAL A 1 298 ? 17.872 -56.578 -0.237 1.00 98.24 298 VAL A C 1
ATOM 2173 O O . VAL A 1 298 ? 17.823 -57.587 -0.944 1.00 101.54 298 VAL A O 1
ATOM 2177 N N . LYS A 1 299 ? 18.957 -55.812 -0.154 1.00 98.58 299 LYS A N 1
ATOM 2178 C CA . LYS A 1 299 ? 20.224 -56.150 -0.792 1.00 95.01 299 LYS A CA 1
ATOM 2179 C C . LYS A 1 299 ? 21.268 -56.349 0.297 1.00 93.06 299 LYS A C 1
ATOM 2180 O O . LYS A 1 299 ? 21.480 -55.459 1.129 1.00 90.98 299 LYS A O 1
ATOM 2186 N N . LEU A 1 300 ? 21.912 -57.514 0.296 1.00 100.80 300 LEU A N 1
ATOM 2187 C CA . LEU A 1 300 ? 22.799 -57.914 1.377 1.00 100.39 300 LEU A CA 1
ATOM 2188 C C . LEU A 1 300 ? 24.177 -58.282 0.840 1.00 102.22 300 LEU A C 1
ATOM 2189 O O . LEU A 1 300 ? 24.362 -58.537 -0.355 1.00 103.43 300 LEU A O 1
ATOM 2194 N N . HIS A 1 301 ? 25.148 -58.305 1.754 1.00 95.73 301 HIS A N 1
ATOM 2195 C CA . HIS A 1 301 ? 26.508 -58.745 1.497 1.00 93.32 301 HIS A CA 1
ATOM 2196 C C . HIS A 1 301 ? 26.893 -59.812 2.512 1.00 93.00 301 HIS A C 1
ATOM 2197 O O . HIS A 1 301 ? 26.623 -59.657 3.708 1.00 91.22 301 HIS A O 1
ATOM 2204 N N . PRO A 1 302 ? 27.523 -60.904 2.069 1.00 100.86 302 PRO A N 1
ATOM 2205 C CA . PRO A 1 302 ? 27.791 -62.025 2.987 1.00 103.12 302 PRO A CA 1
ATOM 2206 C C . PRO A 1 302 ? 28.760 -61.698 4.116 1.00 103.53 302 PRO A C 1
ATOM 2207 O O . PRO A 1 302 ? 28.848 -62.482 5.072 1.00 104.45 302 PRO A O 1
ATOM 2211 N N . THR A 1 303 ? 29.483 -60.583 4.050 1.00 94.46 303 THR A N 1
ATOM 2212 C CA . THR A 1 303 ? 30.450 -60.242 5.085 1.00 83.81 303 THR A CA 1
ATOM 2213 C C . THR A 1 303 ? 29.840 -59.496 6.265 1.00 84.71 303 THR A C 1
ATOM 2214 O O . THR A 1 303 ? 30.544 -59.256 7.251 1.00 85.61 303 THR A O 1
ATOM 2218 N N . ALA A 1 304 ? 28.566 -59.127 6.194 1.00 85.57 304 ALA A N 1
ATOM 2219 C CA . ALA A 1 304 ? 27.911 -58.396 7.269 1.00 80.88 304 ALA A CA 1
ATOM 2220 C C . ALA A 1 304 ? 27.372 -59.353 8.323 1.00 78.31 304 ALA A C 1
ATOM 2221 O O . ALA A 1 304 ? 26.896 -60.447 8.005 1.00 82.45 304 ALA A O 1
ATOM 2223 N N . LYS A 1 305 ? 27.456 -58.935 9.585 1.00 77.20 305 LYS A N 1
ATOM 2224 C CA . LYS A 1 305 ? 26.939 -59.702 10.715 1.00 74.72 305 LYS A CA 1
ATOM 2225 C C . LYS A 1 305 ? 25.665 -59.034 11.223 1.00 77.91 305 LYS A C 1
ATOM 2226 O O . LYS A 1 305 ? 25.716 -57.950 11.817 1.00 69.19 305 LYS A O 1
ATOM 2232 N N . ILE A 1 306 ? 24.529 -59.684 10.978 1.00 78.29 306 ILE A N 1
ATOM 2233 C CA . ILE A 1 306 ? 23.214 -59.195 11.381 1.00 77.42 306 ILE A CA 1
ATOM 2234 C C . ILE A 1 306 ? 22.864 -59.877 12.700 1.00 81.96 306 ILE A C 1
ATOM 2235 O O . ILE A 1 306 ? 22.417 -61.026 12.718 1.00 84.18 306 ILE A O 1
ATOM 2240 N N . GLY A 1 307 ? 23.074 -59.175 13.810 1.00 82.84 307 GLY A N 1
ATOM 2241 C CA . GLY A 1 307 ? 22.895 -59.746 15.125 1.00 84.68 307 GLY A CA 1
ATOM 2242 C C . GLY A 1 307 ? 21.447 -59.940 15.529 1.00 87.56 307 GLY A C 1
ATOM 2243 O O . GLY A 1 307 ? 20.548 -60.041 14.690 1.00 90.73 307 GLY A O 1
ATOM 2244 N N . PRO A 1 308 ? 21.197 -59.992 16.835 1.00 85.95 308 PRO A N 1
ATOM 2245 C CA . PRO A 1 308 ? 19.844 -60.275 17.320 1.00 91.89 308 PRO A CA 1
ATOM 2246 C C . PRO A 1 308 ? 18.956 -59.042 17.330 1.00 89.94 308 PRO A C 1
ATOM 2247 O O . PRO A 1 308 ? 19.421 -57.905 17.441 1.00 87.82 308 PRO A O 1
ATOM 2251 N N . ASN A 1 309 ? 17.653 -59.296 17.206 1.00 84.43 309 ASN A N 1
ATOM 2252 C CA . ASN A 1 309 ? 16.617 -58.275 17.345 1.00 74.83 309 ASN A CA 1
ATOM 2253 C C . ASN A 1 309 ? 16.829 -57.136 16.346 1.00 73.98 309 ASN A C 1
ATOM 2254 O O . ASN A 1 309 ? 17.047 -55.980 16.708 1.00 75.23 309 ASN A O 1
ATOM 2259 N N . VAL A 1 310 ? 16.773 -57.490 15.067 1.00 78.35 310 VAL A N 1
ATOM 2260 C CA . VAL A 1 310 ? 16.896 -56.526 13.984 1.00 77.45 310 VAL A CA 1
ATOM 2261 C C . VAL A 1 310 ? 15.803 -56.810 12.965 1.00 81.17 310 VAL A C 1
ATOM 2262 O O . VAL A 1 310 ? 15.617 -57.959 12.548 1.00 89.18 310 VAL A O 1
ATOM 2266 N N . SER A 1 311 ? 15.080 -55.766 12.572 1.00 79.84 311 SER A N 1
ATOM 2267 C CA . SER A 1 311 ? 13.941 -55.882 11.667 1.00 83.47 311 SER A CA 1
ATOM 2268 C C . SER A 1 311 ? 14.222 -55.004 10.454 1.00 83.11 311 SER A C 1
ATOM 2269 O O . SER A 1 311 ? 14.090 -53.778 10.521 1.00 83.25 311 SER A O 1
ATOM 2272 N N . ILE A 1 312 ? 14.606 -55.630 9.356 0.18 93.29 312 ILE A N 1
ATOM 2273 C CA . ILE A 1 312 ? 14.990 -54.921 8.144 0.18 98.27 312 ILE A CA 1
ATOM 2274 C C . ILE A 1 312 ? 13.781 -54.823 7.224 0.18 104.94 312 ILE A C 1
ATOM 2275 O O . ILE A 1 312 ? 13.047 -55.800 7.032 0.18 107.04 312 ILE A O 1
ATOM 2280 N N . SER A 1 313 ? 13.571 -53.639 6.653 1.00 114.72 313 SER A N 1
ATOM 2281 C CA . SER A 1 313 ? 12.416 -53.377 5.808 1.00 112.13 313 SER A CA 1
ATOM 2282 C C . SER A 1 313 ? 12.782 -53.593 4.341 1.00 113.52 313 SER A C 1
ATOM 2283 O O . SER A 1 313 ? 13.891 -54.016 4.010 1.00 116.13 313 SER A O 1
ATOM 2286 N N . ALA A 1 314 ? 11.854 -53.278 3.443 1.00 109.17 314 ALA A N 1
ATOM 2287 C CA . ALA A 1 314 ? 12.043 -53.545 2.026 1.00 109.05 314 ALA A CA 1
ATOM 2288 C C . ALA A 1 314 ? 12.888 -52.462 1.367 1.00 106.34 314 ALA A C 1
ATOM 2289 O O . ALA A 1 314 ? 12.951 -51.320 1.831 1.00 103.34 314 ALA A O 1
ATOM 2291 N N . ASN A 1 315 ? 13.546 -52.843 0.270 1.00 110.98 315 ASN A N 1
ATOM 2292 C CA . ASN A 1 315 ? 14.266 -51.909 -0.599 1.00 114.53 315 ASN A CA 1
ATOM 2293 C C . ASN A 1 315 ? 15.303 -51.099 0.176 1.00 113.56 315 ASN A C 1
ATOM 2294 O O . ASN A 1 315 ? 15.363 -49.872 0.087 1.00 114.44 315 ASN A O 1
ATOM 2299 N N . VAL A 1 316 ? 16.123 -51.802 0.947 1.00 106.31 316 VAL A N 1
ATOM 2300 C CA . VAL A 1 316 ? 17.214 -51.198 1.696 1.00 98.82 316 VAL A CA 1
ATOM 2301 C C . VAL A 1 316 ? 18.510 -51.839 1.226 1.00 93.72 316 VAL A C 1
ATOM 2302 O O . VAL A 1 316 ? 18.561 -53.049 0.980 1.00 95.88 316 VAL A O 1
ATOM 2306 N N . ARG A 1 317 ? 19.555 -51.028 1.093 1.00 92.95 317 ARG A N 1
ATOM 2307 C CA . ARG A 1 317 ? 20.843 -51.496 0.594 1.00 95.19 317 ARG A CA 1
ATOM 2308 C C . ARG A 1 317 ? 21.809 -51.623 1.766 1.00 93.40 317 ARG A C 1
ATOM 2309 O O . ARG A 1 317 ? 22.246 -50.619 2.338 1.00 90.57 317 ARG A O 1
ATOM 2317 N N . VAL A 1 318 ? 22.141 -52.861 2.117 1.00 91.05 318 VAL A N 1
ATOM 2318 C CA . VAL A 1 318 ? 23.046 -53.161 3.219 1.00 89.04 318 VAL A CA 1
ATOM 2319 C C . VAL A 1 318 ? 24.439 -53.385 2.645 1.00 90.74 318 VAL A C 1
ATOM 2320 O O . VAL A 1 318 ? 24.626 -54.221 1.752 1.00 94.59 318 VAL A O 1
ATOM 2324 N N . GLY A 1 319 ? 25.418 -52.639 3.155 1.00 94.09 319 GLY A N 1
ATOM 2325 C CA . GLY A 1 319 ? 26.778 -52.760 2.691 1.00 89.55 319 GLY A CA 1
ATOM 2326 C C . GLY A 1 319 ? 27.484 -53.957 3.289 1.00 86.74 319 GLY A C 1
ATOM 2327 O O . GLY A 1 319 ? 26.912 -54.759 4.041 1.00 84.77 319 GLY A O 1
ATOM 2328 N N . PRO A 1 320 ? 28.764 -54.091 2.950 1.00 89.93 320 PRO A N 1
ATOM 2329 C CA . PRO A 1 320 ? 29.551 -55.224 3.435 1.00 88.09 320 PRO A CA 1
ATOM 2330 C C . PRO A 1 320 ? 30.185 -54.960 4.790 1.00 85.67 320 PRO A C 1
ATOM 2331 O O . PRO A 1 320 ? 30.547 -53.834 5.139 1.00 87.61 320 PRO A O 1
ATOM 2335 N N . GLY A 1 321 ? 30.317 -56.040 5.555 1.00 82.18 321 GLY A N 1
ATOM 2336 C CA . GLY A 1 321 ? 30.967 -55.974 6.852 1.00 77.60 321 GLY A CA 1
ATOM 2337 C C . GLY A 1 321 ? 30.313 -55.027 7.833 1.00 77.22 321 GLY A C 1
ATOM 2338 O O . GLY A 1 321 ? 31.005 -54.436 8.668 1.00 78.37 321 GLY A O 1
ATOM 2339 N N . VAL A 1 322 ? 28.993 -54.868 7.759 1.00 76.85 322 VAL A N 1
ATOM 2340 C CA . VAL A 1 322 ? 28.259 -53.989 8.661 1.00 76.65 322 VAL A CA 1
ATOM 2341 C C . VAL A 1 322 ? 27.633 -54.830 9.764 1.00 72.29 322 VAL A C 1
ATOM 2342 O O . VAL A 1 322 ? 27.337 -56.017 9.584 1.00 71.82 322 VAL A O 1
ATOM 2346 N N . ARG A 1 323 ? 27.431 -54.207 10.922 1.00 67.44 323 ARG A N 1
ATOM 2347 C CA . ARG A 1 323 ? 26.957 -54.887 12.120 1.00 67.57 323 ARG A CA 1
ATOM 2348 C C . ARG A 1 323 ? 25.613 -54.308 12.541 1.00 69.95 323 ARG A C 1
ATOM 2349 O O . ARG A 1 323 ? 25.492 -53.094 12.737 1.00 72.86 323 ARG A O 1
ATOM 2357 N N . LEU A 1 324 ? 24.606 -55.173 12.685 1.00 70.63 324 LEU A N 1
ATOM 2358 C CA . LEU A 1 324 ? 23.246 -54.742 13.004 1.00 66.91 324 LEU A CA 1
ATOM 2359 C C . LEU A 1 324 ? 22.695 -55.574 14.155 1.00 67.23 324 LEU A C 1
ATOM 2360 O O . LEU A 1 324 ? 22.394 -56.759 13.980 1.00 72.08 324 LEU A O 1
ATOM 2365 N N . ILE A 1 325 ? 22.564 -54.950 15.327 1.00 66.86 325 ILE A N 1
ATOM 2366 C CA . ILE A 1 325 ? 21.941 -55.569 16.492 1.00 73.04 325 ILE A CA 1
ATOM 2367 C C . ILE A 1 325 ? 21.002 -54.549 17.123 1.00 73.95 325 ILE A C 1
ATOM 2368 O O . ILE A 1 325 ? 21.267 -53.343 17.110 1.00 74.73 325 ILE A O 1
ATOM 2373 N N . SER A 1 326 ? 19.882 -55.047 17.653 1.00 74.14 326 SER A N 1
ATOM 2374 C CA . SER A 1 326 ? 18.973 -54.249 18.479 1.00 73.06 326 SER A CA 1
ATOM 2375 C C . SER A 1 326 ? 18.497 -52.995 17.746 1.00 72.04 326 SER A C 1
ATOM 2376 O O . SER A 1 326 ? 18.487 -51.893 18.294 1.00 69.82 326 SER A O 1
ATOM 2379 N N . CYS A 1 327 ? 18.093 -53.168 16.491 1.00 78.19 327 CYS A N 1
ATOM 2380 C CA . CYS A 1 327 ? 17.717 -52.019 15.684 1.00 78.61 327 CYS A CA 1
ATOM 2381 C C . CYS A 1 327 ? 16.603 -52.398 14.721 1.00 79.22 327 CYS A C 1
ATOM 2382 O O . CYS A 1 327 ? 16.366 -53.574 14.439 1.00 81.77 327 CYS A O 1
ATOM 2385 N N . ILE A 1 328 ? 15.905 -51.378 14.231 1.00 78.64 328 ILE A N 1
ATOM 2386 C CA . ILE A 1 328 ? 14.902 -51.529 13.185 1.00 78.19 328 ILE A CA 1
ATOM 2387 C C . ILE A 1 328 ? 15.185 -50.469 12.130 1.00 78.39 328 ILE A C 1
ATOM 2388 O O . ILE A 1 328 ? 15.424 -49.303 12.463 1.00 72.31 328 ILE A O 1
ATOM 2393 N N . ILE A 1 329 ? 15.175 -50.876 10.865 1.00 92.63 329 ILE A N 1
ATOM 2394 C CA . ILE A 1 329 ? 15.582 -50.024 9.755 1.00 91.17 329 ILE A CA 1
ATOM 2395 C C . ILE A 1 329 ? 14.395 -49.850 8.819 1.00 91.50 329 ILE A C 1
ATOM 2396 O O . ILE A 1 329 ? 13.749 -50.834 8.442 1.00 94.20 329 ILE A O 1
ATOM 2401 N N . LEU A 1 330 ? 14.110 -48.606 8.447 1.00 82.96 330 LEU A N 1
ATOM 2402 C CA . LEU A 1 330 ? 12.978 -48.314 7.583 1.00 83.04 330 LEU A CA 1
ATOM 2403 C C . LEU A 1 330 ? 13.401 -48.426 6.117 1.00 88.10 330 LEU A C 1
ATOM 2404 O O . LEU A 1 330 ? 14.507 -48.866 5.795 1.00 94.17 330 LEU A O 1
ATOM 2409 N N . ASP A 1 331 ? 12.511 -48.034 5.213 1.00 90.28 331 ASP A N 1
ATOM 2410 C CA . ASP A 1 331 ? 12.716 -48.255 3.790 1.00 94.92 331 ASP A CA 1
ATOM 2411 C C . ASP A 1 331 ? 13.714 -47.261 3.207 1.00 99.06 331 ASP A C 1
ATOM 2412 O O . ASP A 1 331 ? 13.903 -46.155 3.724 1.00 92.60 331 ASP A O 1
ATOM 2417 N N . ASP A 1 332 ? 14.367 -47.687 2.122 1.00 129.98 332 ASP A N 1
ATOM 2418 C CA . ASP A 1 332 ? 15.195 -46.828 1.276 1.00 129.29 332 ASP A CA 1
ATOM 2419 C C . ASP A 1 332 ? 16.432 -46.303 2.002 1.00 128.53 332 ASP A C 1
ATOM 2420 O O . ASP A 1 332 ? 16.971 -45.255 1.641 1.00 127.32 332 ASP A O 1
ATOM 2425 N N . VAL A 1 333 ? 16.910 -47.029 3.001 1.00 102.40 333 VAL A N 1
ATOM 2426 C CA . VAL A 1 333 ? 18.106 -46.640 3.736 1.00 91.73 333 VAL A CA 1
ATOM 2427 C C . VAL A 1 333 ? 19.329 -47.157 2.996 1.00 92.13 333 VAL A C 1
ATOM 2428 O O . VAL A 1 333 ? 19.300 -48.237 2.395 1.00 94.76 333 VAL A O 1
ATOM 2432 N N . GLU A 1 334 ? 20.411 -46.383 3.036 1.00 93.34 334 GLU A N 1
ATOM 2433 C CA . GLU A 1 334 ? 21.671 -46.741 2.394 1.00 94.12 334 GLU A CA 1
ATOM 2434 C C . GLU A 1 334 ? 22.739 -46.885 3.471 1.00 95.83 334 GLU A C 1
ATOM 2435 O O . GLU A 1 334 ? 23.103 -45.903 4.129 1.00 88.52 334 GLU A O 1
ATOM 2441 N N . ILE A 1 335 ? 23.238 -48.105 3.650 1.00 112.90 335 ILE A N 1
ATOM 2442 C CA . ILE A 1 335 ? 24.277 -48.401 4.629 1.00 113.45 335 ILE A CA 1
ATOM 2443 C C . ILE A 1 335 ? 25.590 -48.574 3.879 1.00 113.73 335 ILE A C 1
ATOM 2444 O O . ILE A 1 335 ? 25.707 -49.445 3.008 1.00 114.47 335 ILE A O 1
ATOM 2449 N N . LYS A 1 336 ? 26.580 -47.750 4.209 1.00 101.58 336 LYS A N 1
ATOM 2450 C CA . LYS A 1 336 ? 27.840 -47.740 3.482 1.00 99.83 336 LYS A CA 1
ATOM 2451 C C . LYS A 1 336 ? 28.870 -48.643 4.165 1.00 103.32 336 LYS A C 1
ATOM 2452 O O . LYS A 1 336 ? 28.558 -49.415 5.076 1.00 101.66 336 LYS A O 1
ATOM 2458 N N . GLU A 1 337 ? 30.118 -48.541 3.709 1.00 110.81 337 GLU A N 1
ATOM 2459 C CA . GLU A 1 337 ? 31.181 -49.450 4.119 1.00 111.69 337 GLU A CA 1
ATOM 2460 C C . GLU A 1 337 ? 31.427 -49.405 5.622 1.00 111.95 337 GLU A C 1
ATOM 2461 O O . GLU A 1 337 ? 31.650 -48.336 6.197 1.00 111.04 337 GLU A O 1
ATOM 2467 N N . ASN A 1 338 ? 31.402 -50.582 6.247 1.00 97.66 338 ASN A N 1
ATOM 2468 C CA . ASN A 1 338 ? 31.816 -50.777 7.635 1.00 97.99 338 ASN A CA 1
ATOM 2469 C C . ASN A 1 338 ? 31.071 -49.839 8.585 1.00 99.29 338 ASN A C 1
ATOM 2470 O O . ASN A 1 338 ? 31.662 -49.049 9.322 1.00 100.51 338 ASN A O 1
ATOM 2475 N N . ALA A 1 339 ? 29.749 -49.951 8.560 1.00 93.87 339 ALA A N 1
ATOM 2476 C CA . ALA A 1 339 ? 28.883 -49.184 9.440 1.00 93.01 339 ALA A CA 1
ATOM 2477 C C . ALA A 1 339 ? 28.443 -50.032 10.627 1.00 93.42 339 ALA A C 1
ATOM 2478 O O . ALA A 1 339 ? 28.403 -51.264 10.563 1.00 93.40 339 ALA A O 1
ATOM 2480 N N . VAL A 1 340 ? 28.111 -49.350 11.722 1.00 86.56 340 VAL A N 1
ATOM 2481 C CA . VAL A 1 340 ? 27.696 -49.992 12.964 1.00 82.92 340 VAL A CA 1
ATOM 2482 C C . VAL A 1 340 ? 26.423 -49.311 13.446 1.00 84.05 340 VAL A C 1
ATOM 2483 O O . VAL A 1 340 ? 26.364 -48.078 13.521 1.00 83.93 340 VAL A O 1
ATOM 2487 N N . VAL A 1 341 ? 25.405 -50.110 13.768 1.00 79.06 341 VAL A N 1
ATOM 2488 C CA . VAL A 1 341 ? 24.108 -49.608 14.216 1.00 74.79 341 VAL A CA 1
ATOM 2489 C C . VAL A 1 341 ? 23.706 -50.392 15.459 1.00 79.18 341 VAL A C 1
ATOM 2490 O O . VAL A 1 341 ? 23.467 -51.604 15.384 1.00 76.17 341 VAL A O 1
ATOM 2494 N N . ILE A 1 342 ? 23.627 -49.705 16.598 1.00 80.75 342 ILE A N 1
ATOM 2495 C CA . ILE A 1 342 ? 23.280 -50.308 17.881 1.00 82.52 342 ILE A CA 1
ATOM 2496 C C . ILE A 1 342 ? 22.162 -49.488 18.509 1.00 82.75 342 ILE A C 1
ATOM 2497 O O . ILE A 1 342 ? 22.276 -48.263 18.616 1.00 82.86 342 ILE A O 1
ATOM 2502 N N . ASN A 1 343 ? 21.084 -50.158 18.917 1.00 77.47 343 ASN A N 1
ATOM 2503 C CA . ASN A 1 343 ? 19.975 -49.525 19.636 1.00 72.39 343 ASN A CA 1
ATOM 2504 C C . ASN A 1 343 ? 19.486 -48.270 18.913 1.00 71.43 343 ASN A C 1
ATOM 2505 O O . ASN A 1 343 ? 19.420 -47.178 19.478 1.00 67.60 343 ASN A O 1
ATOM 2510 N N . SER A 1 344 ? 19.126 -48.447 17.645 1.00 66.45 344 SER A N 1
ATOM 2511 C CA . SER A 1 344 ? 18.799 -47.320 16.785 1.00 67.45 344 SER A CA 1
ATOM 2512 C C . SER A 1 344 ? 17.527 -47.618 16.004 1.00 68.10 344 SER A C 1
ATOM 2513 O O . SER A 1 344 ? 17.076 -48.763 15.913 1.00 69.64 344 SER A O 1
ATOM 2516 N N . ILE A 1 345 ? 16.948 -46.559 15.439 1.00 65.92 345 ILE A N 1
ATOM 2517 C CA . ILE A 1 345 ? 15.795 -46.650 14.548 1.00 64.83 345 ILE A CA 1
ATOM 2518 C C . ILE A 1 345 ? 16.091 -45.731 13.370 1.00 64.00 345 ILE A C 1
ATOM 2519 O O . ILE A 1 345 ? 16.011 -44.504 13.501 1.00 61.86 345 ILE A O 1
ATOM 2524 N N . ILE A 1 346 ? 16.431 -46.313 12.226 1.00 65.78 346 ILE A N 1
ATOM 2525 C CA . ILE A 1 346 ? 16.832 -45.540 11.059 1.00 68.06 346 ILE A CA 1
ATOM 2526 C C . ILE A 1 346 ? 15.591 -45.197 10.248 1.00 68.05 346 ILE A C 1
ATOM 2527 O O . ILE A 1 346 ? 14.797 -46.081 9.905 1.00 72.50 346 ILE A O 1
ATOM 2532 N N . GLY A 1 347 ? 15.425 -43.913 9.940 1.00 70.43 347 GLY A N 1
ATOM 2533 C CA . GLY A 1 347 ? 14.241 -43.431 9.258 1.00 69.34 347 GLY A CA 1
ATOM 2534 C C . GLY A 1 347 ? 14.182 -43.762 7.783 1.00 84.74 347 GLY A C 1
ATOM 2535 O O . GLY A 1 347 ? 14.921 -44.619 7.292 1.00 67.61 347 GLY A O 1
ATOM 2536 N N . TRP A 1 348 ? 13.292 -43.087 7.067 1.00 65.47 348 TRP A N 1
ATOM 2537 C CA . TRP A 1 348 ? 13.100 -43.347 5.650 1.00 68.52 348 TRP A CA 1
ATOM 2538 C C . TRP A 1 348 ? 14.148 -42.608 4.829 1.00 69.40 348 TRP A C 1
ATOM 2539 O O . TRP A 1 348 ? 14.510 -41.471 5.141 1.00 67.80 348 TRP A O 1
ATOM 2550 N N . LYS A 1 349 ? 14.626 -43.261 3.768 1.00 82.07 349 LYS A N 1
ATOM 2551 C CA . LYS A 1 349 ? 15.585 -42.680 2.820 1.00 83.89 349 LYS A CA 1
ATOM 2552 C C . LYS A 1 349 ? 16.840 -42.145 3.507 1.00 75.71 349 LYS A C 1
ATOM 2553 O O . LYS A 1 349 ? 17.555 -41.311 2.940 1.00 70.65 349 LYS A O 1
ATOM 2559 N N . SER A 1 350 ? 17.133 -42.613 4.716 1.00 79.67 350 SER A N 1
ATOM 2560 C CA . SER A 1 350 ? 18.307 -42.132 5.423 1.00 66.93 350 SER A CA 1
ATOM 2561 C C . SER A 1 350 ? 19.567 -42.710 4.794 1.00 71.61 350 SER A C 1
ATOM 2562 O O . SER A 1 350 ? 19.556 -43.795 4.205 1.00 78.49 350 SER A O 1
ATOM 2565 N N . SER A 1 351 ? 20.667 -41.979 4.938 1.00 68.71 351 SER A N 1
ATOM 2566 C CA . SER A 1 351 ? 21.939 -42.356 4.336 1.00 72.91 351 SER A CA 1
ATOM 2567 C C . SER A 1 351 ? 23.004 -42.419 5.419 1.00 68.77 351 SER A C 1
ATOM 2568 O O . SER A 1 351 ? 23.300 -41.409 6.063 1.00 64.10 351 SER A O 1
ATOM 2571 N N . ILE A 1 352 ? 23.576 -43.603 5.609 1.00 75.65 352 ILE A N 1
ATOM 2572 C CA . ILE A 1 352 ? 24.589 -43.848 6.628 1.00 77.28 352 ILE A CA 1
ATOM 2573 C C . ILE A 1 352 ? 25.939 -43.947 5.929 1.00 81.53 352 ILE A C 1
ATOM 2574 O O . ILE A 1 352 ? 26.172 -44.869 5.141 1.00 85.18 352 ILE A O 1
ATOM 2579 N N . GLY A 1 353 ? 26.826 -42.997 6.209 1.00 81.10 353 GLY A N 1
ATOM 2580 C CA . GLY A 1 353 ? 28.120 -42.967 5.559 1.00 82.92 353 GLY A CA 1
ATOM 2581 C C . GLY A 1 353 ? 29.008 -44.130 5.960 1.00 86.20 353 GLY A C 1
ATOM 2582 O O . GLY A 1 353 ? 28.721 -44.904 6.875 1.00 85.30 353 GLY A O 1
ATOM 2583 N N . ARG A 1 354 ? 30.126 -44.252 5.250 1.00 88.25 354 ARG A N 1
ATOM 2584 C CA . ARG A 1 354 ? 31.054 -45.347 5.492 1.00 86.79 354 ARG A CA 1
ATOM 2585 C C . ARG A 1 354 ? 31.870 -45.084 6.750 1.00 86.52 354 ARG A C 1
ATOM 2586 O O . ARG A 1 354 ? 32.261 -43.946 7.029 1.00 87.88 354 ARG A O 1
ATOM 2594 N N . TRP A 1 355 ? 32.117 -46.152 7.510 1.00 90.10 355 TRP A N 1
ATOM 2595 C CA . TRP A 1 355 ? 32.805 -46.094 8.800 1.00 91.52 355 TRP A CA 1
ATOM 2596 C C . TRP A 1 355 ? 32.108 -45.168 9.796 1.00 94.49 355 TRP A C 1
ATOM 2597 O O . TRP A 1 355 ? 32.741 -44.668 10.731 1.00 93.93 355 TRP A O 1
ATOM 2608 N N . SER A 1 356 ? 30.807 -44.952 9.629 1.00 91.00 356 SER A N 1
ATOM 2609 C CA . SER A 1 356 ? 30.011 -44.161 10.554 1.00 90.05 356 SER A CA 1
ATOM 2610 C C . SER A 1 356 ? 29.276 -45.072 11.528 1.00 89.35 356 SER A C 1
ATOM 2611 O O . SER A 1 356 ? 28.948 -46.217 11.208 1.00 87.66 356 SER A O 1
ATOM 2614 N N . ARG A 1 357 ? 29.017 -44.551 12.725 1.00 82.42 357 ARG A N 1
ATOM 2615 C CA . ARG A 1 357 ? 28.464 -45.341 13.816 1.00 76.58 357 ARG A CA 1
ATOM 2616 C C . ARG A 1 357 ? 27.255 -44.639 14.416 1.00 73.44 357 ARG A C 1
ATOM 2617 O O . ARG A 1 357 ? 27.278 -43.427 14.648 1.00 76.60 357 ARG A O 1
ATOM 2625 N N . VAL A 1 358 ? 26.198 -45.413 14.662 1.00 77.79 358 VAL A N 1
ATOM 2626 C CA . VAL A 1 358 ? 24.961 -44.919 15.260 1.00 63.43 358 VAL A CA 1
ATOM 2627 C C . VAL A 1 358 ? 24.600 -45.882 16.384 1.00 70.12 358 VAL A C 1
ATOM 2628 O O . VAL A 1 358 ? 24.075 -46.971 16.127 1.00 67.62 358 VAL A O 1
ATOM 2632 N N . GLN A 1 359 ? 24.889 -45.498 17.626 1.00 62.76 359 GLN A N 1
ATOM 2633 C CA . GLN A 1 359 ? 24.635 -46.364 18.766 1.00 68.96 359 GLN A CA 1
ATOM 2634 C C . GLN A 1 359 ? 23.862 -45.617 19.843 1.00 63.34 359 GLN A C 1
ATOM 2635 O O . GLN A 1 359 ? 23.656 -44.401 19.775 1.00 61.82 359 GLN A O 1
ATOM 2641 N N . ALA A 1 360 ? 23.435 -46.380 20.846 1.00 67.08 360 ALA A N 1
ATOM 2642 C CA . ALA A 1 360 ? 22.741 -45.847 22.010 1.00 69.79 360 ALA A CA 1
ATOM 2643 C C . ALA A 1 360 ? 22.883 -46.853 23.143 1.00 69.85 360 ALA A C 1
ATOM 2644 O O . ALA A 1 360 ? 23.350 -47.977 22.948 1.00 69.59 360 ALA A O 1
ATOM 2646 N N . SER A 1 361 ? 22.466 -46.431 24.338 1.00 75.70 361 SER A N 1
ATOM 2647 C CA . SER A 1 361 ? 22.614 -47.282 25.514 1.00 79.27 361 SER A CA 1
ATOM 2648 C C . SER A 1 361 ? 21.638 -48.452 25.483 1.00 79.02 361 SER A C 1
ATOM 2649 O O . SER A 1 361 ? 21.991 -49.573 25.866 1.00 75.13 361 SER A O 1
ATOM 2652 N N . GLY A 1 362 ? 20.410 -48.214 25.037 1.00 80.33 362 GLY A N 1
ATOM 2653 C CA . GLY A 1 362 ? 19.371 -49.218 25.078 1.00 79.17 362 GLY A CA 1
ATOM 2654 C C . GLY A 1 362 ? 18.423 -49.098 26.246 1.00 82.06 362 GLY A C 1
ATOM 2655 O O . GLY A 1 362 ? 17.579 -49.982 26.428 1.00 85.27 362 GLY A O 1
ATOM 2656 N N . ASP A 1 363 ? 18.541 -48.041 27.045 1.00 84.92 363 ASP A N 1
ATOM 2657 C CA . ASP A 1 363 ? 17.676 -47.828 28.200 1.00 91.42 363 ASP A CA 1
ATOM 2658 C C . ASP A 1 363 ? 16.305 -47.370 27.713 1.00 95.35 363 ASP A C 1
ATOM 2659 O O . ASP A 1 363 ? 16.147 -46.228 27.267 1.00 93.84 363 ASP A O 1
ATOM 2664 N N . TYR A 1 364 ? 15.309 -48.256 27.794 1.00 100.06 364 TYR A N 1
ATOM 2665 C CA . TYR A 1 364 ? 13.953 -47.903 27.384 1.00 100.18 364 TYR A CA 1
ATOM 2666 C C . TYR A 1 364 ? 13.264 -46.959 28.359 1.00 101.32 364 TYR A C 1
ATOM 2667 O O . TYR A 1 364 ? 12.128 -46.548 28.098 1.00 100.95 364 TYR A O 1
ATOM 2676 N N . ASN A 1 365 ? 13.918 -46.604 29.463 1.00 106.08 365 ASN A N 1
ATOM 2677 C CA . ASN A 1 365 ? 13.413 -45.594 30.383 1.00 106.51 365 ASN A CA 1
ATOM 2678 C C . ASN A 1 365 ? 14.015 -44.220 30.137 1.00 104.58 365 ASN A C 1
ATOM 2679 O O . ASN A 1 365 ? 13.372 -43.208 30.436 1.00 108.37 365 ASN A O 1
ATOM 2684 N N . ASP A 1 366 ? 15.227 -44.164 29.594 1.00 97.89 366 ASP A N 1
ATOM 2685 C CA . ASP A 1 366 ? 15.858 -42.899 29.256 1.00 93.14 366 ASP A CA 1
ATOM 2686 C C . ASP A 1 366 ? 15.348 -42.398 27.911 1.00 93.76 366 ASP A C 1
ATOM 2687 O O . ASP A 1 366 ? 15.085 -43.186 26.998 1.00 94.39 366 ASP A O 1
ATOM 2692 N N . ARG A 1 367 ? 15.201 -41.075 27.799 1.00 99.44 367 ARG A N 1
ATOM 2693 C CA . ARG A 1 367 ? 14.712 -40.490 26.554 1.00 99.42 367 ARG A CA 1
ATOM 2694 C C . ARG A 1 367 ? 15.683 -40.742 25.409 1.00 95.81 367 ARG A C 1
ATOM 2695 O O . ARG A 1 367 ? 15.269 -41.095 24.298 1.00 93.08 367 ARG A O 1
ATOM 2703 N N . LEU A 1 368 ? 16.979 -40.565 25.660 1.00 91.96 368 LEU A N 1
ATOM 2704 C CA . LEU A 1 368 ? 18.009 -40.800 24.661 1.00 88.88 368 LEU A CA 1
ATOM 2705 C C . LEU A 1 368 ? 18.566 -42.216 24.721 1.00 89.27 368 LEU A C 1
ATOM 2706 O O . LEU A 1 368 ? 19.668 -42.464 24.219 1.00 87.97 368 LEU A O 1
ATOM 2711 N N . GLY A 1 369 ? 17.827 -43.151 25.323 1.00 88.63 369 GLY A N 1
ATOM 2712 C CA . GLY A 1 369 ? 18.273 -44.531 25.375 1.00 86.33 369 GLY A CA 1
ATOM 2713 C C . GLY A 1 369 ? 18.194 -45.245 24.045 1.00 80.55 369 GLY A C 1
ATOM 2714 O O . GLY A 1 369 ? 18.873 -46.258 23.854 1.00 80.40 369 GLY A O 1
ATOM 2715 N N . ILE A 1 370 ? 17.379 -44.741 23.122 1.00 79.53 370 ILE A N 1
ATOM 2716 C CA . ILE A 1 370 ? 17.238 -45.301 21.784 1.00 72.66 370 ILE A CA 1
ATOM 2717 C C . ILE A 1 370 ? 17.427 -44.156 20.799 1.00 70.88 370 ILE A C 1
ATOM 2718 O O . ILE A 1 370 ? 16.550 -43.292 20.673 1.00 73.47 370 ILE A O 1
ATOM 2723 N N . THR A 1 371 ? 18.565 -44.138 20.109 1.00 61.47 371 THR A N 1
ATOM 2724 C CA . THR A 1 371 ? 18.812 -43.088 19.130 1.00 61.05 371 THR A CA 1
ATOM 2725 C C . THR A 1 371 ? 17.908 -43.286 17.920 1.00 69.57 371 THR A C 1
ATOM 2726 O O . THR A 1 371 ? 17.793 -44.394 17.389 1.00 66.07 371 THR A O 1
ATOM 2730 N N . ILE A 1 372 ? 17.250 -42.212 17.497 1.00 62.90 372 ILE A N 1
ATOM 2731 C CA . ILE A 1 372 ? 16.244 -42.267 16.445 1.00 64.29 372 ILE A CA 1
ATOM 2732 C C . ILE A 1 372 ? 16.645 -41.309 15.333 1.00 65.01 372 ILE A C 1
ATOM 2733 O O . ILE A 1 372 ? 16.936 -40.136 15.593 1.00 72.51 372 ILE A O 1
ATOM 2738 N N . LEU A 1 373 ? 16.661 -41.809 14.100 1.00 73.50 373 LEU A N 1
ATOM 2739 C CA . LEU A 1 373 ? 17.028 -41.021 12.930 1.00 70.69 373 LEU A CA 1
ATOM 2740 C C . LEU A 1 373 ? 15.787 -40.737 12.095 1.00 71.40 373 LEU A C 1
ATOM 2741 O O . LEU A 1 373 ? 14.972 -41.635 11.858 1.00 66.14 373 LEU A O 1
ATOM 2746 N N . GLY A 1 374 ? 15.644 -39.488 11.665 1.00 72.38 374 GLY A N 1
ATOM 2747 C CA . GLY A 1 374 ? 14.488 -39.068 10.908 1.00 77.90 374 GLY A CA 1
ATOM 2748 C C . GLY A 1 374 ? 14.523 -39.576 9.475 1.00 74.02 374 GLY A C 1
ATOM 2749 O O . GLY A 1 374 ? 15.323 -40.427 9.086 1.00 72.64 374 GLY A O 1
ATOM 2750 N N . GLU A 1 375 ? 13.622 -39.018 8.673 1.00 73.51 375 GLU A N 1
ATOM 2751 C CA . GLU A 1 375 ? 13.528 -39.379 7.266 1.00 67.20 375 GLU A CA 1
ATOM 2752 C C . GLU A 1 375 ? 14.604 -38.665 6.458 1.00 68.60 375 GLU A C 1
ATOM 2753 O O . GLU A 1 375 ? 14.764 -37.446 6.566 1.00 63.02 375 GLU A O 1
ATOM 2759 N N . ALA A 1 376 ? 15.326 -39.425 5.634 1.00 65.66 376 ALA A N 1
ATOM 2760 C CA . ALA A 1 376 ? 16.344 -38.874 4.738 1.00 72.52 376 ALA A CA 1
ATOM 2761 C C . ALA A 1 376 ? 17.389 -38.074 5.509 1.00 61.30 376 ALA A C 1
ATOM 2762 O O . ALA A 1 376 ? 17.758 -36.959 5.138 1.00 61.13 376 ALA A O 1
ATOM 2764 N N . VAL A 1 377 ? 17.866 -38.652 6.591 1.00 61.16 377 VAL A N 1
ATOM 2765 C CA . VAL A 1 377 ? 18.975 -38.075 7.332 1.00 67.16 377 VAL A CA 1
ATOM 2766 C C . VAL A 1 377 ? 20.255 -38.702 6.809 1.00 64.04 377 VAL A C 1
ATOM 2767 O O . VAL A 1 377 ? 20.362 -39.930 6.702 1.00 64.45 377 VAL A O 1
ATOM 2771 N N . THR A 1 378 ? 21.226 -37.867 6.475 1.00 64.77 378 THR A N 1
ATOM 2772 C CA . THR A 1 378 ? 22.450 -38.326 5.831 1.00 61.51 378 THR A CA 1
ATOM 2773 C C . THR A 1 378 ? 23.579 -38.231 6.845 1.00 61.32 378 THR A C 1
ATOM 2774 O O . THR A 1 378 ? 24.106 -37.147 7.104 1.00 61.04 378 THR A O 1
ATOM 2778 N N . VAL A 1 379 ? 23.945 -39.374 7.410 1.00 67.28 379 VAL A N 1
ATOM 2779 C CA . VAL A 1 379 ? 25.114 -39.463 8.273 1.00 67.04 379 VAL A CA 1
ATOM 2780 C C . VAL A 1 379 ? 26.332 -39.632 7.378 1.00 68.59 379 VAL A C 1
ATOM 2781 O O . VAL A 1 379 ? 26.447 -40.623 6.651 1.00 73.87 379 VAL A O 1
ATOM 2785 N N . GLU A 1 380 ? 27.231 -38.656 7.414 1.00 68.34 380 GLU A N 1
ATOM 2786 C CA . GLU A 1 380 ? 28.382 -38.693 6.531 1.00 70.64 380 GLU A CA 1
ATOM 2787 C C . GLU A 1 380 ? 29.377 -39.748 7.010 1.00 76.12 380 GLU A C 1
ATOM 2788 O O . GLU A 1 380 ? 29.213 -40.369 8.064 1.00 78.86 380 GLU A O 1
ATOM 2794 N N . ASP A 1 381 ? 30.418 -39.952 6.210 1.00 80.55 381 ASP A N 1
ATOM 2795 C CA . ASP A 1 381 ? 31.421 -40.959 6.522 1.00 83.89 381 ASP A CA 1
ATOM 2796 C C . ASP A 1 381 ? 32.144 -40.625 7.823 1.00 92.16 381 ASP A C 1
ATOM 2797 O O . ASP A 1 381 ? 32.460 -39.464 8.097 1.00 92.94 381 ASP A O 1
ATOM 2802 N N . GLU A 1 382 ? 32.398 -41.661 8.626 1.00 113.81 382 GLU A N 1
ATOM 2803 C CA . GLU A 1 382 ? 33.046 -41.610 9.938 1.00 114.59 382 GLU A CA 1
ATOM 2804 C C . GLU A 1 382 ? 32.240 -40.863 10.995 1.00 114.41 382 GLU A C 1
ATOM 2805 O O . GLU A 1 382 ? 32.672 -40.815 12.152 1.00 115.17 382 GLU A O 1
ATOM 2811 N N . VAL A 1 383 ? 31.091 -40.283 10.648 1.00 96.13 383 VAL A N 1
ATOM 2812 C CA . VAL A 1 383 ? 30.318 -39.510 11.612 1.00 92.70 383 VAL A CA 1
ATOM 2813 C C . VAL A 1 383 ? 29.656 -40.443 12.619 1.00 91.39 383 VAL A C 1
ATOM 2814 O O . VAL A 1 383 ? 29.095 -41.484 12.257 1.00 89.03 383 VAL A O 1
ATOM 2818 N N . ALA A 1 384 ? 29.703 -40.064 13.894 1.00 92.40 384 ALA A N 1
ATOM 2819 C CA . ALA A 1 384 ? 29.190 -40.888 14.979 1.00 84.99 384 ALA A CA 1
ATOM 2820 C C . ALA A 1 384 ? 27.978 -40.227 15.622 1.00 85.90 384 ALA A C 1
ATOM 2821 O O . ALA A 1 384 ? 27.957 -39.011 15.829 1.00 86.19 384 ALA A O 1
ATOM 2823 N N . VAL A 1 385 ? 26.969 -41.037 15.931 1.00 72.14 385 VAL A N 1
ATOM 2824 C CA . VAL A 1 385 ? 25.745 -40.574 16.577 1.00 69.94 385 VAL A CA 1
ATOM 2825 C C . VAL A 1 385 ? 25.480 -41.495 17.760 1.00 69.43 385 VAL A C 1
ATOM 2826 O O . VAL A 1 385 ? 25.089 -42.654 17.573 1.00 69.22 385 VAL A O 1
ATOM 2830 N N . ILE A 1 386 ? 25.695 -40.990 18.971 1.00 69.45 386 ILE A N 1
ATOM 2831 C CA . ILE A 1 386 ? 25.533 -41.769 20.191 1.00 67.42 386 ILE A CA 1
ATOM 2832 C C . ILE A 1 386 ? 24.363 -41.178 20.964 1.00 65.56 386 ILE A C 1
ATOM 2833 O O . ILE A 1 386 ? 24.455 -40.060 21.487 1.00 66.28 386 ILE A O 1
ATOM 2838 N N . GLY A 1 387 ? 23.269 -41.935 21.051 1.00 63.96 387 GLY A N 1
ATOM 2839 C CA . GLY A 1 387 ? 22.112 -41.561 21.846 1.00 67.17 387 GLY A CA 1
ATOM 2840 C C . GLY A 1 387 ? 21.568 -40.171 21.588 1.00 67.07 387 GLY A C 1
ATOM 2841 O O . GLY A 1 387 ? 21.540 -39.332 22.493 1.00 71.15 387 GLY A O 1
ATOM 2842 N N . SER A 1 388 ? 21.129 -39.916 20.358 1.00 68.09 388 SER A N 1
ATOM 2843 C CA . SER A 1 388 ? 20.606 -38.612 19.985 1.00 66.95 388 SER A CA 1
ATOM 2844 C C . SER A 1 388 ? 19.423 -38.801 19.046 1.00 66.25 388 SER A C 1
ATOM 2845 O O . SER A 1 388 ? 19.178 -39.894 18.530 1.00 69.66 388 SER A O 1
ATOM 2848 N N . ILE A 1 389 ? 18.685 -37.713 18.829 1.00 77.80 389 ILE A N 1
ATOM 2849 C CA . ILE A 1 389 ? 17.490 -37.712 17.992 1.00 77.78 389 ILE A CA 1
ATOM 2850 C C . ILE A 1 389 ? 17.694 -36.696 16.879 1.00 76.45 389 ILE A C 1
ATOM 2851 O O . ILE A 1 389 ? 17.848 -35.498 17.145 1.00 81.43 389 ILE A O 1
ATOM 2856 N N . VAL A 1 390 ? 17.683 -37.172 15.636 1.00 100.06 390 VAL A N 1
ATOM 2857 C CA . VAL A 1 390 ? 17.866 -36.333 14.457 1.00 98.66 390 VAL A CA 1
ATOM 2858 C C . VAL A 1 390 ? 16.547 -36.239 13.701 1.00 98.27 390 VAL A C 1
ATOM 2859 O O . VAL A 1 390 ? 15.843 -37.242 13.535 1.00 99.04 390 VAL A O 1
ATOM 2863 N N . LEU A 1 391 ? 16.218 -35.034 13.241 1.00 100.95 391 LEU A N 1
ATOM 2864 C CA . LEU A 1 391 ? 14.993 -34.808 12.491 1.00 100.63 391 LEU A CA 1
ATOM 2865 C C . LEU A 1 391 ? 15.157 -35.263 11.042 1.00 100.44 391 LEU A C 1
ATOM 2866 O O . LEU A 1 391 ? 16.242 -35.649 10.598 1.00 100.49 391 LEU A O 1
ATOM 2871 N N . GLN A 1 392 ? 14.055 -35.216 10.300 1.00 85.41 392 GLN A N 1
ATOM 2872 C CA . GLN A 1 392 ? 14.083 -35.678 8.923 1.00 74.98 392 GLN A CA 1
ATOM 2873 C C . GLN A 1 392 ? 14.780 -34.661 8.028 1.00 102.99 392 GLN A C 1
ATOM 2874 O O . GLN A 1 392 ? 14.836 -33.464 8.327 1.00 67.07 392 GLN A O 1
ATOM 2880 N N . ASN A 1 393 ? 15.311 -35.160 6.910 1.00 74.67 393 ASN A N 1
ATOM 2881 C CA . ASN A 1 393 ? 15.972 -34.335 5.898 1.00 76.00 393 ASN A CA 1
ATOM 2882 C C . ASN A 1 393 ? 17.123 -33.540 6.518 1.00 73.19 393 ASN A C 1
ATOM 2883 O O . ASN A 1 393 ? 17.145 -32.307 6.509 1.00 75.38 393 ASN A O 1
ATOM 2888 N N . LYS A 1 394 ? 18.092 -34.275 7.062 1.00 70.16 394 LYS A N 1
ATOM 2889 C CA . LYS A 1 394 ? 19.165 -33.666 7.831 1.00 64.79 394 LYS A CA 1
ATOM 2890 C C . LYS A 1 394 ? 20.506 -34.256 7.426 1.00 66.45 394 LYS A C 1
ATOM 2891 O O . LYS A 1 394 ? 20.625 -35.464 7.210 1.00 64.69 394 LYS A O 1
ATOM 2897 N N . THR A 1 395 ? 21.515 -33.396 7.329 1.00 59.94 395 THR A N 1
ATOM 2898 C CA . THR A 1 395 ? 22.862 -33.806 6.965 1.00 61.99 395 THR A CA 1
ATOM 2899 C C . THR A 1 395 ? 23.799 -33.634 8.153 1.00 66.68 395 THR A C 1
ATOM 2900 O O . THR A 1 395 ? 23.751 -32.618 8.854 1.00 64.93 395 THR A O 1
ATOM 2904 N N . LEU A 1 396 ? 24.647 -34.636 8.378 1.00 69.36 396 LEU A N 1
ATOM 2905 C CA . LEU A 1 396 ? 25.556 -34.659 9.520 1.00 70.75 396 LEU A CA 1
ATOM 2906 C C . LEU A 1 396 ? 26.982 -34.875 9.033 1.00 75.08 396 LEU A C 1
ATOM 2907 O O . LEU A 1 396 ? 27.326 -35.974 8.587 1.00 77.11 396 LEU A O 1
ATOM 2912 N N . ASN A 1 397 ? 27.811 -33.835 9.130 1.00 79.43 397 ASN A N 1
ATOM 2913 C CA . ASN A 1 397 ? 29.237 -33.952 8.856 1.00 75.37 397 ASN A CA 1
ATOM 2914 C C . ASN A 1 397 ? 30.074 -34.135 10.113 1.00 78.51 397 ASN A C 1
ATOM 2915 O O . ASN A 1 397 ? 31.232 -34.554 10.010 1.00 78.72 397 ASN A O 1
ATOM 2920 N N . VAL A 1 398 ? 29.519 -33.832 11.285 1.00 86.23 398 VAL A N 1
ATOM 2921 C CA . VAL A 1 398 ? 30.234 -33.899 12.552 1.00 92.11 398 VAL A CA 1
ATOM 2922 C C . VAL A 1 398 ? 29.518 -34.874 13.478 1.00 96.79 398 VAL A C 1
ATOM 2923 O O . VAL A 1 398 ? 28.296 -35.043 13.413 1.00 89.52 398 VAL A O 1
ATOM 2927 N N . SER A 1 399 ? 30.295 -35.521 14.344 1.00 125.41 399 SER A N 1
ATOM 2928 C CA . SER A 1 399 ? 29.740 -36.477 15.293 1.00 126.63 399 SER A CA 1
ATOM 2929 C C . SER A 1 399 ? 28.942 -35.768 16.382 1.00 126.79 399 SER A C 1
ATOM 2930 O O . SER A 1 399 ? 29.336 -34.707 16.872 1.00 126.34 399 SER A O 1
ATOM 2933 N N . VAL A 1 400 ? 27.809 -36.364 16.756 1.00 97.76 400 VAL A N 1
ATOM 2934 C CA . VAL A 1 400 ? 26.948 -35.842 17.809 1.00 88.39 400 VAL A CA 1
ATOM 2935 C C . VAL A 1 400 ? 26.855 -36.871 18.930 1.00 79.17 400 VAL A C 1
ATOM 2936 O O . VAL A 1 400 ? 27.097 -38.065 18.734 1.00 78.72 400 VAL A O 1
ATOM 2940 N N . GLN A 1 401 ? 26.496 -36.393 20.120 1.00 73.45 401 GLN A N 1
ATOM 2941 C CA . GLN A 1 401 ? 26.441 -37.259 21.296 1.00 67.10 401 GLN A CA 1
ATOM 2942 C C . GLN A 1 401 ? 25.555 -36.618 22.352 1.00 65.51 401 GLN A C 1
ATOM 2943 O O . GLN A 1 401 ? 25.801 -35.475 22.751 1.00 65.08 401 GLN A O 1
ATOM 2949 N N . ASP A 1 402 ? 24.538 -37.352 22.807 1.00 66.46 402 ASP A N 1
ATOM 2950 C CA . ASP A 1 402 ? 23.665 -36.933 23.906 1.00 66.27 402 ASP A CA 1
ATOM 2951 C C . ASP A 1 402 ? 23.065 -35.550 23.649 1.00 67.17 402 ASP A C 1
ATOM 2952 O O . ASP A 1 402 ? 23.219 -34.612 24.434 1.00 67.19 402 ASP A O 1
ATOM 2957 N N . ASP A 1 403 ? 22.364 -35.440 22.524 1.00 68.06 403 ASP A N 1
ATOM 2958 C CA . ASP A 1 403 ? 21.747 -34.187 22.116 1.00 72.74 403 ASP A CA 1
ATOM 2959 C C . ASP A 1 403 ? 20.469 -34.498 21.349 1.00 71.36 403 ASP A C 1
ATOM 2960 O O . ASP A 1 403 ? 20.127 -35.660 21.113 1.00 69.43 403 ASP A O 1
ATOM 2965 N N . ILE A 1 404 ? 19.748 -33.443 20.980 1.00 76.37 404 ILE A N 1
ATOM 2966 C CA . ILE A 1 404 ? 18.538 -33.543 20.172 1.00 70.66 404 ILE A CA 1
ATOM 2967 C C . ILE A 1 404 ? 18.730 -32.572 19.013 1.00 73.84 404 ILE A C 1
ATOM 2968 O O . ILE A 1 404 ? 18.584 -31.356 19.183 1.00 75.45 404 ILE A O 1
ATOM 2973 N N . ILE A 1 405 ? 19.044 -33.102 17.835 1.00 77.15 405 ILE A N 1
ATOM 2974 C CA . ILE A 1 405 ? 19.418 -32.289 16.682 1.00 75.29 405 ILE A CA 1
ATOM 2975 C C . ILE A 1 405 ? 18.175 -31.979 15.859 1.00 79.05 405 ILE A C 1
ATOM 2976 O O . ILE A 1 405 ? 17.482 -32.891 15.394 1.00 83.05 405 ILE A O 1
ATOM 2981 N N . LEU A 1 406 ? 17.894 -30.692 15.682 1.00 81.73 406 LEU A N 1
ATOM 2982 C CA . LEU A 1 406 ? 16.746 -30.245 14.903 1.00 84.97 406 LEU A CA 1
ATOM 2983 C C . LEU A 1 406 ? 17.095 -30.089 13.426 1.00 83.51 406 LEU A C 1
ATOM 2984 O O . LEU A 1 406 ? 18.065 -29.416 13.087 1.00 81.28 406 LEU A O 1
ATOM 2990 N N . GLU B 1 4 ? 21.549 4.762 -17.412 1.00 104.93 4 GLU B N 1
ATOM 2991 C CA . GLU B 1 4 ? 21.838 3.343 -17.241 1.00 102.28 4 GLU B CA 1
ATOM 2992 C C . GLU B 1 4 ? 20.606 2.573 -16.781 1.00 100.81 4 GLU B C 1
ATOM 2993 O O . GLU B 1 4 ? 19.511 3.127 -16.684 1.00 101.93 4 GLU B O 1
ATOM 2999 N N . LYS B 1 5 ? 20.797 1.287 -16.500 1.00 86.39 5 LYS B N 1
ATOM 3000 C CA . LYS B 1 5 ? 19.728 0.449 -15.981 1.00 85.05 5 LYS B CA 1
ATOM 3001 C C . LYS B 1 5 ? 20.333 -0.557 -15.016 1.00 82.75 5 LYS B C 1
ATOM 3002 O O . LYS B 1 5 ? 21.423 -1.082 -15.257 1.00 83.11 5 LYS B O 1
ATOM 3008 N N . VAL B 1 6 ? 19.618 -0.820 -13.925 1.00 82.08 6 VAL B N 1
ATOM 3009 C CA . VAL B 1 6 ? 20.114 -1.650 -12.836 1.00 73.30 6 VAL B CA 1
ATOM 3010 C C . VAL B 1 6 ? 19.123 -2.771 -12.560 1.00 73.04 6 VAL B C 1
ATOM 3011 O O . VAL B 1 6 ? 17.908 -2.546 -12.522 1.00 80.58 6 VAL B O 1
ATOM 3015 N N . VAL B 1 7 ? 19.646 -3.980 -12.368 1.00 72.05 7 VAL B N 1
ATOM 3016 C CA . VAL B 1 7 ? 18.846 -5.132 -11.982 1.00 71.33 7 VAL B CA 1
ATOM 3017 C C . VAL B 1 7 ? 19.382 -5.663 -10.657 1.00 70.25 7 VAL B C 1
ATOM 3018 O O . VAL B 1 7 ? 20.539 -5.441 -10.292 1.00 70.16 7 VAL B O 1
ATOM 3022 N N . ALA B 1 8 ? 18.519 -6.364 -9.927 1.00 69.49 8 ALA B N 1
ATOM 3023 C CA . ALA B 1 8 ? 18.865 -6.894 -8.616 1.00 68.49 8 ALA B CA 1
ATOM 3024 C C . ALA B 1 8 ? 18.502 -8.369 -8.548 1.00 69.72 8 ALA B C 1
ATOM 3025 O O . ALA B 1 8 ? 17.404 -8.762 -8.956 1.00 77.46 8 ALA B O 1
ATOM 3027 N N . VAL B 1 9 ? 19.420 -9.178 -8.027 1.00 67.51 9 VAL B N 1
ATOM 3028 C CA . VAL B 1 9 ? 19.211 -10.612 -7.867 1.00 71.61 9 VAL B CA 1
ATOM 3029 C C . VAL B 1 9 ? 19.514 -10.976 -6.423 1.00 70.84 9 VAL B C 1
ATOM 3030 O O . VAL B 1 9 ? 20.618 -10.716 -5.933 1.00 82.13 9 VAL B O 1
ATOM 3034 N N . ILE B 1 10 ? 18.542 -11.580 -5.747 1.00 74.43 10 ILE B N 1
ATOM 3035 C CA . ILE B 1 10 ? 18.660 -11.946 -4.342 1.00 77.35 10 ILE B CA 1
ATOM 3036 C C . ILE B 1 10 ? 18.696 -13.462 -4.227 1.00 77.87 10 ILE B C 1
ATOM 3037 O O . ILE B 1 10 ? 17.869 -14.157 -4.829 1.00 78.43 10 ILE B O 1
ATOM 3042 N N . MET B 1 11 ? 19.650 -13.975 -3.457 1.00 81.82 11 MET B N 1
ATOM 3043 C CA . MET B 1 11 ? 19.673 -15.395 -3.148 1.00 81.24 11 MET B CA 1
ATOM 3044 C C . MET B 1 11 ? 18.622 -15.720 -2.094 1.00 84.23 11 MET B C 1
ATOM 3045 O O . MET B 1 11 ? 18.349 -14.925 -1.191 1.00 85.92 11 MET B O 1
ATOM 3050 N N . VAL B 1 12 ? 18.028 -16.906 -2.219 1.00 80.74 12 VAL B N 1
ATOM 3051 C CA . VAL B 1 12 ? 16.933 -17.340 -1.361 1.00 77.04 12 VAL B CA 1
ATOM 3052 C C . VAL B 1 12 ? 17.301 -18.593 -0.574 1.00 75.21 12 VAL B C 1
ATOM 3053 O O . VAL B 1 12 ? 17.070 -18.669 0.637 1.00 78.44 12 VAL B O 1
ATOM 3057 N N . GLY B 1 13 ? 17.884 -19.581 -1.243 1.00 76.90 13 GLY B N 1
ATOM 3058 C CA . GLY B 1 13 ? 18.168 -20.855 -0.620 1.00 83.96 13 GLY B CA 1
ATOM 3059 C C . GLY B 1 13 ? 16.952 -21.760 -0.628 1.00 84.95 13 GLY B C 1
ATOM 3060 O O . GLY B 1 13 ? 15.826 -21.352 -0.915 1.00 85.17 13 GLY B O 1
ATOM 3061 N N . GLY B 1 14 ? 17.190 -23.027 -0.307 1.00 92.11 14 GLY B N 1
ATOM 3062 C CA . GLY B 1 14 ? 16.141 -24.017 -0.329 1.00 89.72 14 GLY B CA 1
ATOM 3063 C C . GLY B 1 14 ? 15.795 -24.551 1.044 1.00 90.14 14 GLY B C 1
ATOM 3064 O O . GLY B 1 14 ? 16.228 -24.021 2.072 1.00 97.91 14 GLY B O 1
ATOM 3065 N N . PRO B 1 15 ? 15.000 -25.625 1.083 1.00 88.24 15 PRO B N 1
ATOM 3066 C CA . PRO B 1 15 ? 14.569 -26.183 2.375 1.00 92.85 15 PRO B CA 1
ATOM 3067 C C . PRO B 1 15 ? 15.697 -26.812 3.171 1.00 95.41 15 PRO B C 1
ATOM 3068 O O . PRO B 1 15 ? 15.470 -27.221 4.317 1.00 91.09 15 PRO B O 1
ATOM 3072 N N . THR B 1 16 ? 16.896 -26.898 2.606 1.00 98.98 16 THR B N 1
ATOM 3073 C CA . THR B 1 16 ? 18.054 -27.412 3.319 1.00 101.18 16 THR B CA 1
ATOM 3074 C C . THR B 1 16 ? 18.861 -26.314 3.995 1.00 112.12 16 THR B C 1
ATOM 3075 O O . THR B 1 16 ? 19.757 -26.622 4.787 1.00 108.72 16 THR B O 1
ATOM 3079 N N . LYS B 1 17 ? 18.575 -25.048 3.693 1.00 152.07 17 LYS B N 1
ATOM 3080 C CA . LYS B 1 17 ? 19.219 -23.927 4.364 1.00 152.47 17 LYS B CA 1
ATOM 3081 C C . LYS B 1 17 ? 18.437 -23.477 5.589 1.00 152.89 17 LYS B C 1
ATOM 3082 O O . LYS B 1 17 ? 19.031 -23.198 6.636 1.00 153.21 17 LYS B O 1
ATOM 3088 N N . GLY B 1 18 ? 17.113 -23.394 5.476 1.00 116.71 18 GLY B N 1
ATOM 3089 C CA . GLY B 1 18 ? 16.268 -23.075 6.609 1.00 103.89 18 GLY B CA 1
ATOM 3090 C C . GLY B 1 18 ? 16.068 -24.262 7.528 1.00 96.66 18 GLY B C 1
ATOM 3091 O O . GLY B 1 18 ? 15.057 -24.347 8.232 1.00 92.17 18 GLY B O 1
ATOM 3092 N N . THR B 1 19 ? 17.029 -25.186 7.531 1.00 98.90 19 THR B N 1
ATOM 3093 C CA . THR B 1 19 ? 16.975 -26.355 8.397 1.00 92.30 19 THR B CA 1
ATOM 3094 C C . THR B 1 19 ? 17.372 -26.048 9.834 1.00 86.76 19 THR B C 1
ATOM 3095 O O . THR B 1 19 ? 17.450 -26.973 10.649 1.00 79.74 19 THR B O 1
ATOM 3099 N N . ARG B 1 20 ? 17.653 -24.786 10.154 1.00 90.01 20 ARG B N 1
ATOM 3100 C CA . ARG B 1 20 ? 17.858 -24.365 11.531 1.00 85.94 20 ARG B CA 1
ATOM 3101 C C . ARG B 1 20 ? 16.632 -23.685 12.120 1.00 88.44 20 ARG B C 1
ATOM 3102 O O . ARG B 1 20 ? 16.476 -23.670 13.345 1.00 89.62 20 ARG B O 1
ATOM 3110 N N . PHE B 1 21 ? 15.765 -23.128 11.275 1.00 85.42 21 PHE B N 1
ATOM 3111 C CA . PHE B 1 21 ? 14.524 -22.504 11.702 1.00 81.72 21 PHE B CA 1
ATOM 3112 C C . PHE B 1 21 ? 13.367 -23.498 11.763 1.00 82.34 21 PHE B C 1
ATOM 3113 O O . PHE B 1 21 ? 12.207 -23.078 11.695 1.00 84.32 21 PHE B O 1
ATOM 3121 N N . ARG B 1 22 ? 13.664 -24.803 11.884 1.00 80.88 22 ARG B N 1
ATOM 3122 C CA . ARG B 1 22 ? 12.723 -25.918 11.739 1.00 82.81 22 ARG B CA 1
ATOM 3123 C C . ARG B 1 22 ? 11.341 -25.643 12.332 1.00 87.45 22 ARG B C 1
ATOM 3124 O O . ARG B 1 22 ? 10.342 -25.786 11.611 1.00 84.84 22 ARG B O 1
ATOM 3132 N N . PRO B 1 23 ? 11.217 -25.286 13.625 1.00 87.54 23 PRO B N 1
ATOM 3133 C CA . PRO B 1 23 ? 9.865 -25.060 14.174 1.00 87.72 23 PRO B CA 1
ATOM 3134 C C . PRO B 1 23 ? 9.066 -24.043 13.376 1.00 87.48 23 PRO B C 1
ATOM 3135 O O . PRO B 1 23 ? 7.864 -24.231 13.149 1.00 88.36 23 PRO B O 1
ATOM 3139 N N . LEU B 1 24 ? 9.711 -22.961 12.946 1.00 80.54 24 LEU B N 1
ATOM 3140 C CA . LEU B 1 24 ? 9.070 -21.970 12.096 1.00 78.14 24 LEU B CA 1
ATOM 3141 C C . LEU B 1 24 ? 9.210 -22.297 10.617 1.00 79.42 24 LEU B C 1
ATOM 3142 O O . LEU B 1 24 ? 8.332 -21.936 9.825 1.00 84.40 24 LEU B O 1
ATOM 3147 N N . SER B 1 25 ? 10.298 -22.966 10.227 1.00 78.88 25 SER B N 1
ATOM 3148 C CA . SER B 1 25 ? 10.494 -23.322 8.825 1.00 77.06 25 SER B CA 1
ATOM 3149 C C . SER B 1 25 ? 9.415 -24.274 8.329 1.00 81.01 25 SER B C 1
ATOM 3150 O O . SER B 1 25 ? 9.112 -24.298 7.130 1.00 86.98 25 SER B O 1
ATOM 3153 N N . PHE B 1 26 ? 8.836 -25.071 9.229 1.00 82.81 26 PHE B N 1
ATOM 3154 C CA . PHE B 1 26 ? 7.792 -26.007 8.827 1.00 86.02 26 PHE B CA 1
ATOM 3155 C C . PHE B 1 26 ? 6.539 -25.297 8.329 1.00 89.21 26 PHE B C 1
ATOM 3156 O O . PHE B 1 26 ? 5.853 -25.813 7.440 1.00 84.33 26 PHE B O 1
ATOM 3164 N N . ASN B 1 27 ? 6.221 -24.125 8.878 1.00 101.63 27 ASN B N 1
ATOM 3165 C CA . ASN B 1 27 ? 5.066 -23.372 8.404 1.00 100.82 27 ASN B CA 1
ATOM 3166 C C . ASN B 1 27 ? 5.440 -22.390 7.301 1.00 100.58 27 ASN B C 1
ATOM 3167 O O . ASN B 1 27 ? 4.782 -22.344 6.257 1.00 101.92 27 ASN B O 1
ATOM 3172 N N . THR B 1 28 ? 6.491 -21.602 7.517 1.00 86.15 28 THR B N 1
ATOM 3173 C CA . THR B 1 28 ? 6.905 -20.576 6.576 1.00 80.58 28 THR B CA 1
ATOM 3174 C C . THR B 1 28 ? 8.411 -20.685 6.366 1.00 79.22 28 THR B C 1
ATOM 3175 O O . THR B 1 28 ? 9.170 -20.749 7.349 1.00 80.71 28 THR B O 1
ATOM 3179 N N . PRO B 1 29 ? 8.884 -20.714 5.119 1.00 74.19 29 PRO B N 1
ATOM 3180 C CA . PRO B 1 29 ? 10.327 -20.825 4.874 1.00 72.90 29 PRO B CA 1
ATOM 3181 C C . PRO B 1 29 ? 11.105 -19.670 5.488 1.00 81.06 29 PRO B C 1
ATOM 3182 O O . PRO B 1 29 ? 10.556 -18.619 5.824 1.00 66.04 29 PRO B O 1
ATOM 3186 N N . LYS B 1 30 ? 12.414 -19.887 5.620 1.00 66.89 30 LYS B N 1
ATOM 3187 C CA . LYS B 1 30 ? 13.311 -18.909 6.237 1.00 64.02 30 LYS B CA 1
ATOM 3188 C C . LYS B 1 30 ? 13.190 -17.503 5.659 1.00 65.64 30 LYS B C 1
ATOM 3189 O O . LYS B 1 30 ? 13.033 -16.554 6.445 1.00 62.61 30 LYS B O 1
ATOM 3195 N N . PRO B 1 31 ? 13.249 -17.285 4.338 1.00 60.15 31 PRO B N 1
ATOM 3196 C CA . PRO B 1 31 ? 13.236 -15.901 3.834 1.00 61.27 31 PRO B CA 1
ATOM 3197 C C . PRO B 1 31 ? 11.930 -15.171 4.088 1.00 82.85 31 PRO B C 1
ATOM 3198 O O . PRO B 1 31 ? 11.911 -13.935 4.034 1.00 71.74 31 PRO B O 1
ATOM 3202 N N . LEU B 1 32 ? 10.839 -15.887 4.344 1.00 60.52 32 LEU B N 1
ATOM 3203 C CA . LEU B 1 32 ? 9.529 -15.277 4.496 1.00 60.72 32 LEU B CA 1
ATOM 3204 C C . LEU B 1 32 ? 9.104 -15.123 5.951 1.00 64.01 32 LEU B C 1
ATOM 3205 O O . LEU B 1 32 ? 7.977 -14.690 6.208 1.00 71.95 32 LEU B O 1
ATOM 3210 N N . ILE B 1 33 ? 9.966 -15.464 6.900 1.00 61.99 33 ILE B N 1
ATOM 3211 C CA . ILE B 1 33 ? 9.624 -15.350 8.321 1.00 68.78 33 ILE B CA 1
ATOM 3212 C C . ILE B 1 33 ? 9.699 -13.880 8.731 1.00 68.26 33 ILE B C 1
ATOM 3213 O O . ILE B 1 33 ? 10.718 -13.224 8.465 1.00 71.10 33 ILE B O 1
ATOM 3218 N N . PRO B 1 34 ? 8.666 -13.338 9.379 1.00 66.61 34 PRO B N 1
ATOM 3219 C CA . PRO B 1 34 ? 8.597 -11.885 9.619 1.00 71.39 34 PRO B CA 1
ATOM 3220 C C . PRO B 1 34 ? 9.673 -11.391 10.577 1.00 77.50 34 PRO B C 1
ATOM 3221 O O . PRO B 1 34 ? 9.716 -11.784 11.744 1.00 78.63 34 PRO B O 1
ATOM 3225 N N . LEU B 1 35 ? 10.543 -10.521 10.069 1.00 88.36 35 LEU B N 1
ATOM 3226 C CA . LEU B 1 35 ? 11.532 -9.815 10.875 1.00 90.16 35 LEU B CA 1
ATOM 3227 C C . LEU B 1 35 ? 11.059 -8.380 11.082 1.00 90.75 35 LEU B C 1
ATOM 3228 O O . LEU B 1 35 ? 10.836 -7.653 10.109 1.00 90.14 35 LEU B O 1
ATOM 3233 N N . ALA B 1 36 ? 10.905 -7.980 12.345 1.00 84.02 36 ALA B N 1
ATOM 3234 C CA . ALA B 1 36 ? 10.410 -6.646 12.696 1.00 78.41 36 ALA B CA 1
ATOM 3235 C C . ALA B 1 36 ? 9.058 -6.358 12.046 1.00 80.18 36 ALA B C 1
ATOM 3236 O O . ALA B 1 36 ? 8.765 -5.226 11.655 1.00 83.27 36 ALA B O 1
ATOM 3238 N N . GLY B 1 37 ? 8.223 -7.393 11.930 1.00 78.87 37 GLY B N 1
ATOM 3239 C CA . GLY B 1 37 ? 6.900 -7.287 11.359 1.00 74.69 37 GLY B CA 1
ATOM 3240 C C . GLY B 1 37 ? 6.820 -7.670 9.894 1.00 78.41 37 GLY B C 1
ATOM 3241 O O . GLY B 1 37 ? 5.760 -8.110 9.434 1.00 73.56 37 GLY B O 1
ATOM 3242 N N . GLN B 1 38 ? 7.913 -7.508 9.153 1.00 74.51 38 GLN B N 1
ATOM 3243 C CA . GLN B 1 38 ? 8.005 -7.819 7.736 1.00 71.30 38 GLN B CA 1
ATOM 3244 C C . GLN B 1 38 ? 8.878 -9.048 7.516 1.00 110.85 38 GLN B C 1
ATOM 3245 O O . GLN B 1 38 ? 9.785 -9.316 8.308 1.00 83.47 38 GLN B O 1
ATOM 3251 N N . PRO B 1 39 ? 8.630 -9.817 6.457 1.00 63.20 39 PRO B N 1
ATOM 3252 C CA . PRO B 1 39 ? 9.455 -11.002 6.190 1.00 82.30 39 PRO B CA 1
ATOM 3253 C C . PRO B 1 39 ? 10.933 -10.656 6.084 1.00 62.49 39 PRO B C 1
ATOM 3254 O O . PRO B 1 39 ? 11.334 -9.495 5.964 1.00 87.56 39 PRO B O 1
ATOM 3258 N N . MET B 1 40 ? 11.756 -11.706 6.133 1.00 65.61 40 MET B N 1
ATOM 3259 C CA . MET B 1 40 ? 13.204 -11.524 6.170 1.00 70.14 40 MET B CA 1
ATOM 3260 C C . MET B 1 40 ? 13.691 -10.731 4.963 1.00 70.26 40 MET B C 1
ATOM 3261 O O . MET B 1 40 ? 14.407 -9.733 5.108 1.00 77.16 40 MET B O 1
ATOM 3266 N N . ILE B 1 41 ? 13.299 -11.155 3.757 1.00 75.87 41 ILE B N 1
ATOM 3267 C CA . ILE B 1 41 ? 13.720 -10.468 2.537 1.00 66.96 41 ILE B CA 1
ATOM 3268 C C . ILE B 1 41 ? 12.931 -9.202 2.260 1.00 82.05 41 ILE B C 1
ATOM 3269 O O . ILE B 1 41 ? 13.220 -8.508 1.276 1.00 70.80 41 ILE B O 1
ATOM 3274 N N . HIS B 1 42 ? 11.939 -8.878 3.089 1.00 77.30 42 HIS B N 1
ATOM 3275 C CA . HIS B 1 42 ? 11.147 -7.677 2.866 1.00 79.75 42 HIS B CA 1
ATOM 3276 C C . HIS B 1 42 ? 11.942 -6.405 3.120 1.00 83.53 42 HIS B C 1
ATOM 3277 O O . HIS B 1 42 ? 11.502 -5.321 2.720 1.00 86.98 42 HIS B O 1
ATOM 3284 N N . HIS B 1 43 ? 13.096 -6.509 3.769 1.00 74.15 43 HIS B N 1
ATOM 3285 C CA . HIS B 1 43 ? 13.914 -5.336 4.043 1.00 80.04 43 HIS B CA 1
ATOM 3286 C C . HIS B 1 43 ? 14.882 -5.072 2.892 1.00 86.78 43 HIS B C 1
ATOM 3287 O O . HIS B 1 43 ? 15.074 -3.908 2.516 1.00 91.02 43 HIS B O 1
ATOM 3294 N N . PRO B 1 44 ? 15.527 -6.099 2.320 1.00 78.90 44 PRO B N 1
ATOM 3295 C CA . PRO B 1 44 ? 16.315 -5.852 1.098 1.00 85.04 44 PRO B CA 1
ATOM 3296 C C . PRO B 1 44 ? 15.491 -5.292 -0.051 1.00 89.88 44 PRO B C 1
ATOM 3297 O O . PRO B 1 44 ? 15.913 -4.326 -0.700 1.00 93.07 44 PRO B O 1
ATOM 3301 N N . ILE B 1 45 ? 14.326 -5.882 -0.332 1.00 91.66 45 ILE B N 1
ATOM 3302 C CA . ILE B 1 45 ? 13.483 -5.385 -1.416 1.00 89.64 45 ILE B CA 1
ATOM 3303 C C . ILE B 1 45 ? 13.034 -3.957 -1.141 1.00 101.18 45 ILE B C 1
ATOM 3304 O O . ILE B 1 45 ? 12.860 -3.161 -2.073 1.00 104.72 45 ILE B O 1
ATOM 3309 N N . SER B 1 46 ? 12.836 -3.610 0.133 1.00 125.53 46 SER B N 1
ATOM 3310 C CA . SER B 1 46 ? 12.430 -2.252 0.478 1.00 126.86 46 SER B CA 1
ATOM 3311 C C . SER B 1 46 ? 13.492 -1.233 0.088 1.00 128.12 46 SER B C 1
ATOM 3312 O O . SER B 1 46 ? 13.167 -0.074 -0.192 1.00 129.73 46 SER B O 1
ATOM 3315 N N . ALA B 1 47 ? 14.761 -1.641 0.066 1.00 103.96 47 ALA B N 1
ATOM 3316 C CA . ALA B 1 47 ? 15.840 -0.737 -0.305 1.00 102.23 47 ALA B CA 1
ATOM 3317 C C . ALA B 1 47 ? 16.023 -0.614 -1.812 1.00 98.35 47 ALA B C 1
ATOM 3318 O O . ALA B 1 47 ? 16.721 0.303 -2.257 1.00 96.29 47 ALA B O 1
ATOM 3320 N N . CYS B 1 48 ? 15.415 -1.500 -2.605 1.00 95.28 48 CYS B N 1
ATOM 3321 C CA . CYS B 1 48 ? 15.566 -1.441 -4.054 1.00 92.97 48 CYS B CA 1
ATOM 3322 C C . CYS B 1 48 ? 14.761 -0.322 -4.700 1.00 89.45 48 CYS B C 1
ATOM 3323 O O . CYS B 1 48 ? 15.122 0.126 -5.794 1.00 88.09 48 CYS B O 1
ATOM 3326 N N . LYS B 1 49 ? 13.685 0.139 -4.058 1.00 93.64 49 LYS B N 1
ATOM 3327 C CA . LYS B 1 49 ? 12.874 1.194 -4.652 1.00 95.88 49 LYS B CA 1
ATOM 3328 C C . LYS B 1 49 ? 13.587 2.539 -4.646 1.00 92.96 49 LYS B C 1
ATOM 3329 O O . LYS B 1 49 ? 13.265 3.402 -5.469 1.00 94.32 49 LYS B O 1
ATOM 3335 N N . LYS B 1 50 ? 14.555 2.735 -3.748 1.00 89.24 50 LYS B N 1
ATOM 3336 C CA . LYS B 1 50 ? 15.284 3.995 -3.710 1.00 88.23 50 LYS B CA 1
ATOM 3337 C C . LYS B 1 50 ? 16.196 4.182 -4.917 1.00 91.42 50 LYS B C 1
ATOM 3338 O O . LYS B 1 50 ? 16.690 5.295 -5.128 1.00 95.67 50 LYS B O 1
ATOM 3344 N N . ILE B 1 51 ? 16.426 3.138 -5.709 1.00 90.05 51 ILE B N 1
ATOM 3345 C CA . ILE B 1 51 ? 17.188 3.249 -6.947 1.00 88.91 51 ILE B CA 1
ATOM 3346 C C . ILE B 1 51 ? 16.193 3.500 -8.073 1.00 85.50 51 ILE B C 1
ATOM 3347 O O . ILE B 1 51 ? 15.454 2.598 -8.474 1.00 82.13 51 ILE B O 1
ATOM 3352 N N . SER B 1 52 ? 16.172 4.734 -8.584 1.00 80.48 52 SER B N 1
ATOM 3353 C CA . SER B 1 52 ? 15.184 5.102 -9.593 1.00 83.96 52 SER B CA 1
ATOM 3354 C C . SER B 1 52 ? 15.445 4.427 -10.935 1.00 82.83 52 SER B C 1
ATOM 3355 O O . SER B 1 52 ? 14.504 4.207 -11.706 1.00 85.25 52 SER B O 1
ATOM 3358 N N . ASN B 1 53 ? 16.697 4.084 -11.234 1.00 83.53 53 ASN B N 1
ATOM 3359 C CA . ASN B 1 53 ? 17.028 3.422 -12.488 1.00 84.25 53 ASN B CA 1
ATOM 3360 C C . ASN B 1 53 ? 17.039 1.904 -12.357 1.00 84.93 53 ASN B C 1
ATOM 3361 O O . ASN B 1 53 ? 17.619 1.220 -13.208 1.00 87.56 53 ASN B O 1
ATOM 3366 N N . LEU B 1 54 ? 16.411 1.367 -11.316 1.00 96.95 54 LEU B N 1
ATOM 3367 C CA . LEU B 1 54 ? 16.296 -0.070 -11.131 1.00 95.51 54 LEU B CA 1
ATOM 3368 C C . LEU B 1 54 ? 14.974 -0.563 -11.706 1.00 97.65 54 LEU B C 1
ATOM 3369 O O . LEU B 1 54 ? 13.962 0.142 -11.679 1.00 104.60 54 LEU B O 1
ATOM 3374 N N . ALA B 1 55 ? 14.991 -1.789 -12.231 1.00 87.53 55 ALA B N 1
ATOM 3375 C CA . ALA B 1 55 ? 13.804 -2.350 -12.863 1.00 86.46 55 ALA B CA 1
ATOM 3376 C C . ALA B 1 55 ? 13.443 -3.715 -12.290 1.00 88.08 55 ALA B C 1
ATOM 3377 O O . ALA B 1 55 ? 12.848 -3.806 -11.211 1.00 101.59 55 ALA B O 1
ATOM 3379 N N . GLN B 1 56 ? 13.792 -4.778 -13.009 1.00 82.62 56 GLN B N 1
ATOM 3380 C CA . GLN B 1 56 ? 13.401 -6.122 -12.609 1.00 79.75 56 GLN B CA 1
ATOM 3381 C C . GLN B 1 56 ? 14.129 -6.557 -11.342 1.00 77.16 56 GLN B C 1
ATOM 3382 O O . GLN B 1 56 ? 15.260 -6.146 -11.073 1.00 78.50 56 GLN B O 1
ATOM 3384 N N . ILE B 1 57 ? 13.457 -7.396 -10.558 1.00 79.64 57 ILE B N 1
ATOM 3385 C CA . ILE B 1 57 ? 14.024 -7.995 -9.357 1.00 77.21 57 ILE B CA 1
ATOM 3386 C C . ILE B 1 57 ? 13.877 -9.505 -9.466 1.00 85.59 57 ILE B C 1
ATOM 3387 O O . ILE B 1 57 ? 12.843 -10.007 -9.922 1.00 86.61 57 ILE B O 1
ATOM 3392 N N . PHE B 1 58 ? 14.910 -10.230 -9.042 1.00 92.73 58 PHE B N 1
ATOM 3393 C CA . PHE B 1 58 ? 15.000 -11.670 -9.252 1.00 91.66 58 PHE B CA 1
ATOM 3394 C C . PHE B 1 58 ? 15.298 -12.362 -7.932 1.00 89.67 58 PHE B C 1
ATOM 3395 O O . PHE B 1 58 ? 16.318 -12.076 -7.296 1.00 91.46 58 PHE B O 1
ATOM 3403 N N . LEU B 1 59 ? 14.409 -13.259 -7.520 1.00 83.75 59 LEU B N 1
ATOM 3404 C CA . LEU B 1 59 ? 14.626 -14.124 -6.368 1.00 82.48 59 LEU B CA 1
ATOM 3405 C C . LEU B 1 59 ? 14.910 -15.529 -6.879 1.00 84.06 59 LEU B C 1
ATOM 3406 O O . LEU B 1 59 ? 14.051 -16.143 -7.520 1.00 89.82 59 LEU B O 1
ATOM 3411 N N . ILE B 1 60 ? 16.107 -16.038 -6.597 1.00 81.23 60 ILE B N 1
ATOM 3412 C CA . ILE B 1 60 ? 16.523 -17.347 -7.080 1.00 81.14 60 ILE B CA 1
ATOM 3413 C C . ILE B 1 60 ? 16.827 -18.243 -5.888 1.00 80.71 60 ILE B C 1
ATOM 3414 O O . ILE B 1 60 ? 17.387 -17.795 -4.881 1.00 73.34 60 ILE B O 1
ATOM 3419 N N . GLY B 1 61 ? 16.458 -19.513 -6.015 1.00 83.06 61 GLY B N 1
ATOM 3420 C CA . GLY B 1 61 ? 16.645 -20.500 -4.973 1.00 83.64 61 GLY B CA 1
ATOM 3421 C C . GLY B 1 61 ? 15.796 -21.718 -5.272 1.00 91.00 61 GLY B C 1
ATOM 3422 O O . GLY B 1 61 ? 14.754 -21.601 -5.924 1.00 92.25 61 GLY B O 1
ATOM 3423 N N . PHE B 1 62 ? 16.219 -22.889 -4.803 1.00 91.10 62 PHE B N 1
ATOM 3424 C CA . PHE B 1 62 ? 15.531 -24.118 -5.176 1.00 95.18 62 PHE B CA 1
ATOM 3425 C C . PHE B 1 62 ? 14.346 -24.414 -4.265 1.00 88.56 62 PHE B C 1
ATOM 3426 O O . PHE B 1 62 ? 13.992 -25.576 -4.053 1.00 84.97 62 PHE B O 1
ATOM 3434 N N . TYR B 1 63 ? 13.729 -23.368 -3.730 1.00 90.34 63 TYR B N 1
ATOM 3435 C CA . TYR B 1 63 ? 12.424 -23.520 -3.117 1.00 88.58 63 TYR B CA 1
ATOM 3436 C C . TYR B 1 63 ? 11.370 -23.753 -4.200 1.00 90.58 63 TYR B C 1
ATOM 3437 O O . TYR B 1 63 ? 11.644 -23.682 -5.401 1.00 91.96 63 TYR B O 1
ATOM 3446 N N . GLU B 1 64 ? 10.144 -24.029 -3.769 1.00 88.60 64 GLU B N 1
ATOM 3447 C CA . GLU B 1 64 ? 9.039 -24.202 -4.701 1.00 86.90 64 GLU B CA 1
ATOM 3448 C C . GLU B 1 64 ? 8.361 -22.862 -4.955 1.00 90.46 64 GLU B C 1
ATOM 3449 O O . GLU B 1 64 ? 8.074 -22.114 -4.014 1.00 88.38 64 GLU B O 1
ATOM 3455 N N . GLU B 1 65 ? 8.108 -22.566 -6.234 1.00 99.76 65 GLU B N 1
ATOM 3456 C CA . GLU B 1 65 ? 7.537 -21.280 -6.621 1.00 103.40 65 GLU B CA 1
ATOM 3457 C C . GLU B 1 65 ? 6.136 -21.069 -6.061 1.00 100.04 65 GLU B C 1
ATOM 3458 O O . GLU B 1 65 ? 5.696 -19.919 -5.947 1.00 100.18 65 GLU B O 1
ATOM 3464 N N . ARG B 1 66 ? 5.428 -22.146 -5.708 1.00 94.46 66 ARG B N 1
ATOM 3465 C CA . ARG B 1 66 ? 4.072 -22.000 -5.190 1.00 95.44 66 ARG B CA 1
ATOM 3466 C C . ARG B 1 66 ? 4.051 -21.152 -3.926 1.00 94.66 66 ARG B C 1
ATOM 3467 O O . ARG B 1 66 ? 3.092 -20.409 -3.691 1.00 96.64 66 ARG B O 1
ATOM 3475 N N . GLU B 1 67 ? 5.098 -21.248 -3.106 1.00 89.70 67 GLU B N 1
ATOM 3476 C CA . GLU B 1 67 ? 5.157 -20.447 -1.890 1.00 86.19 67 GLU B CA 1
ATOM 3477 C C . GLU B 1 67 ? 5.457 -18.990 -2.213 1.00 79.10 67 GLU B C 1
ATOM 3478 O O . GLU B 1 67 ? 4.923 -18.080 -1.568 1.00 79.73 67 GLU B O 1
ATOM 3484 N N . PHE B 1 68 ? 6.312 -18.752 -3.209 1.00 83.76 68 PHE B N 1
ATOM 3485 C CA . PHE B 1 68 ? 6.744 -17.397 -3.524 1.00 82.36 68 PHE B CA 1
ATOM 3486 C C . PHE B 1 68 ? 5.773 -16.674 -4.445 1.00 85.19 68 PHE B C 1
ATOM 3487 O O . PHE B 1 68 ? 5.710 -15.441 -4.415 1.00 82.49 68 PHE B O 1
ATOM 3495 N N . ALA B 1 69 ? 5.010 -17.412 -5.252 1.00 99.16 69 ALA B N 1
ATOM 3496 C CA . ALA B 1 69 ? 4.077 -16.772 -6.175 1.00 101.30 69 ALA B CA 1
ATOM 3497 C C . ALA B 1 69 ? 3.033 -15.950 -5.430 1.00 100.89 69 ALA B C 1
ATOM 3498 O O . ALA B 1 69 ? 2.675 -14.847 -5.862 1.00 102.14 69 ALA B O 1
ATOM 3500 N N . LEU B 1 70 ? 2.539 -16.466 -4.302 1.00 83.91 70 LEU B N 1
ATOM 3501 C CA . LEU B 1 70 ? 1.538 -15.733 -3.533 1.00 83.42 70 LEU B CA 1
ATOM 3502 C C . LEU B 1 70 ? 2.137 -14.523 -2.826 1.00 83.86 70 LEU B C 1
ATOM 3503 O O . LEU B 1 70 ? 1.459 -13.501 -2.675 1.00 79.75 70 LEU B O 1
ATOM 3508 N N . TYR B 1 71 ? 3.393 -14.617 -2.386 1.00 82.42 71 TYR B N 1
ATOM 3509 C CA . TYR B 1 71 ? 4.009 -13.514 -1.655 1.00 82.89 71 TYR B CA 1
ATOM 3510 C C . TYR B 1 71 ? 4.449 -12.400 -2.599 1.00 88.47 71 TYR B C 1
ATOM 3511 O O . TYR B 1 71 ? 4.256 -11.217 -2.298 1.00 92.34 71 TYR B O 1
ATOM 3520 N N . VAL B 1 72 ? 5.057 -12.763 -3.733 1.00 88.93 72 VAL B N 1
ATOM 3521 C CA . VAL B 1 72 ? 5.528 -11.772 -4.699 1.00 87.39 72 VAL B CA 1
ATOM 3522 C C . VAL B 1 72 ? 4.376 -10.913 -5.208 1.00 91.10 72 VAL B C 1
ATOM 3523 O O . VAL B 1 72 ? 4.571 -9.741 -5.554 1.00 96.71 72 VAL B O 1
ATOM 3527 N N . SER B 1 73 ? 3.161 -11.465 -5.241 1.00 89.36 73 SER B N 1
ATOM 3528 C CA . SER B 1 73 ? 2.012 -10.708 -5.726 1.00 89.83 73 SER B CA 1
ATOM 3529 C C . SER B 1 73 ? 1.699 -9.495 -4.858 1.00 91.66 73 SER B C 1
ATOM 3530 O O . SER B 1 73 ? 1.073 -8.546 -5.344 1.00 94.51 73 SER B O 1
ATOM 3533 N N . SER B 1 74 ? 2.124 -9.494 -3.594 1.00 91.22 74 SER B N 1
ATOM 3534 C CA . SER B 1 74 ? 1.771 -8.414 -2.680 1.00 94.47 74 SER B CA 1
ATOM 3535 C C . SER B 1 74 ? 2.816 -7.308 -2.605 1.00 104.47 74 SER B C 1
ATOM 3536 O O . SER B 1 74 ? 2.470 -6.166 -2.278 1.00 108.04 74 SER B O 1
ATOM 3539 N N . ILE B 1 75 ? 4.082 -7.611 -2.894 1.00 111.65 75 ILE B N 1
ATOM 3540 C CA . ILE B 1 75 ? 5.133 -6.604 -2.767 1.00 115.91 75 ILE B CA 1
ATOM 3541 C C . ILE B 1 75 ? 4.998 -5.545 -3.854 1.00 120.81 75 ILE B C 1
ATOM 3542 O O . ILE B 1 75 ? 5.028 -4.340 -3.577 1.00 122.97 75 ILE B O 1
ATOM 3547 N N . SER B 1 76 ? 4.855 -5.978 -5.110 1.00 138.44 76 SER B N 1
ATOM 3548 C CA . SER B 1 76 ? 4.754 -5.039 -6.221 1.00 140.92 76 SER B CA 1
ATOM 3549 C C . SER B 1 76 ? 3.532 -4.139 -6.111 1.00 141.63 76 SER B C 1
ATOM 3550 O O . SER B 1 76 ? 3.460 -3.129 -6.820 1.00 144.28 76 SER B O 1
ATOM 3553 N N . ASN B 1 77 ? 2.575 -4.480 -5.248 1.00 123.56 77 ASN B N 1
ATOM 3554 C CA . ASN B 1 77 ? 1.461 -3.593 -4.952 1.00 120.39 77 ASN B CA 1
ATOM 3555 C C . ASN B 1 77 ? 1.865 -2.445 -4.036 1.00 123.61 77 ASN B C 1
ATOM 3556 O O . ASN B 1 77 ? 1.141 -1.446 -3.961 1.00 126.89 77 ASN B O 1
ATOM 3561 N N . GLU B 1 78 ? 2.994 -2.570 -3.333 1.00 121.25 78 GLU B N 1
ATOM 3562 C CA . GLU B 1 78 ? 3.458 -1.546 -2.401 1.00 120.64 78 GLU B CA 1
ATOM 3563 C C . GLU B 1 78 ? 4.494 -0.616 -3.027 1.00 125.32 78 GLU B C 1
ATOM 3564 O O . GLU B 1 78 ? 4.289 0.601 -3.077 1.00 126.15 78 GLU B O 1
ATOM 3570 N N . LEU B 1 79 ? 5.607 -1.168 -3.511 1.00 125.88 79 LEU B N 1
ATOM 3571 C CA . LEU B 1 79 ? 6.710 -0.368 -4.029 1.00 131.45 79 LEU B CA 1
ATOM 3572 C C . LEU B 1 79 ? 6.718 -0.249 -5.548 1.00 138.01 79 LEU B C 1
ATOM 3573 O O . LEU B 1 79 ? 7.544 0.497 -6.086 1.00 137.63 79 LEU B O 1
ATOM 3578 N N . LYS B 1 80 ? 5.831 -0.962 -6.245 1.00 140.56 80 LYS B N 1
ATOM 3579 C CA . LYS B 1 80 ? 5.702 -0.886 -7.702 1.00 144.84 80 LYS B CA 1
ATOM 3580 C C . LYS B 1 80 ? 7.010 -1.276 -8.396 1.00 158.38 80 LYS B C 1
ATOM 3581 O O . LYS B 1 80 ? 7.593 -0.509 -9.165 1.00 156.16 80 LYS B O 1
ATOM 3587 N N . ILE B 1 81 ? 7.467 -2.492 -8.109 1.00 206.91 81 ILE B N 1
ATOM 3588 C CA . ILE B 1 81 ? 8.688 -3.016 -8.719 1.00 207.16 81 ILE B CA 1
ATOM 3589 C C . ILE B 1 81 ? 8.444 -4.424 -9.253 1.00 206.20 81 ILE B C 1
ATOM 3590 O O . ILE B 1 81 ? 7.874 -5.267 -8.545 1.00 204.48 81 ILE B O 1
ATOM 3595 N N . PRO B 1 82 ? 8.849 -4.720 -10.495 1.00 138.94 82 PRO B N 1
ATOM 3596 C CA . PRO B 1 82 ? 8.632 -6.063 -11.052 1.00 117.59 82 PRO B CA 1
ATOM 3597 C C . PRO B 1 82 ? 9.520 -7.123 -10.417 1.00 107.47 82 PRO B C 1
ATOM 3598 O O . PRO B 1 82 ? 10.669 -7.309 -10.831 1.00 100.74 82 PRO B O 1
ATOM 3602 N N . VAL B 1 83 ? 8.995 -7.824 -9.416 1.00 103.82 83 VAL B N 1
ATOM 3603 C CA . VAL B 1 83 ? 9.712 -8.894 -8.731 1.00 95.01 83 VAL B CA 1
ATOM 3604 C C . VAL B 1 83 ? 9.298 -10.234 -9.322 1.00 87.74 83 VAL B C 1
ATOM 3605 O O . VAL B 1 83 ? 8.124 -10.447 -9.648 1.00 88.59 83 VAL B O 1
ATOM 3609 N N . ARG B 1 84 ? 10.261 -11.148 -9.448 1.00 83.22 84 ARG B N 1
ATOM 3610 C CA . ARG B 1 84 ? 10.027 -12.468 -10.018 1.00 80.62 84 ARG B CA 1
ATOM 3611 C C . ARG B 1 84 ? 10.854 -13.498 -9.268 1.00 77.85 84 ARG B C 1
ATOM 3612 O O . ARG B 1 84 ? 12.006 -13.240 -8.910 1.00 85.47 84 ARG B O 1
ATOM 3620 N N . TYR B 1 85 ? 10.263 -14.666 -9.038 1.00 79.36 85 TYR B N 1
ATOM 3621 C CA . TYR B 1 85 ? 10.957 -15.776 -8.404 1.00 85.57 85 TYR B CA 1
ATOM 3622 C C . TYR B 1 85 ? 11.358 -16.802 -9.453 1.00 91.06 85 TYR B C 1
ATOM 3623 O O . TYR B 1 85 ? 10.562 -17.160 -10.325 1.00 93.36 85 TYR B O 1
ATOM 3632 N N . LEU B 1 86 ? 12.597 -17.277 -9.358 1.00 109.16 86 LEU B N 1
ATOM 3633 C CA . LEU B 1 86 ? 13.107 -18.307 -10.250 1.00 110.04 86 LEU B CA 1
ATOM 3634 C C . LEU B 1 86 ? 13.652 -19.457 -9.421 1.00 109.57 86 LEU B C 1
ATOM 3635 O O . LEU B 1 86 ? 14.500 -19.250 -8.550 1.00 108.90 86 LEU B O 1
ATOM 3640 N N . LYS B 1 87 ? 13.167 -20.665 -9.694 1.00 103.03 87 LYS B N 1
ATOM 3641 C CA . LYS B 1 87 ? 13.628 -21.858 -8.994 1.00 104.89 87 LYS B CA 1
ATOM 3642 C C . LYS B 1 87 ? 14.746 -22.490 -9.811 1.00 118.10 87 LYS B C 1
ATOM 3643 O O . LYS B 1 87 ? 14.500 -23.053 -10.883 1.00 128.09 87 LYS B O 1
ATOM 3649 N N . GLU B 1 88 ? 15.973 -22.385 -9.313 1.00 118.01 88 GLU B N 1
ATOM 3650 C CA . GLU B 1 88 ? 17.102 -23.049 -9.951 1.00 132.75 88 GLU B CA 1
ATOM 3651 C C . GLU B 1 88 ? 16.949 -24.557 -9.785 1.00 145.30 88 GLU B C 1
ATOM 3652 O O . GLU B 1 88 ? 17.144 -25.095 -8.690 1.00 138.76 88 GLU B O 1
ATOM 3658 N N . ASP B 1 89 ? 16.576 -25.238 -10.872 1.00 184.03 89 ASP B N 1
ATOM 3659 C CA . ASP B 1 89 ? 16.397 -26.686 -10.816 1.00 183.89 89 ASP B CA 1
ATOM 3660 C C . ASP B 1 89 ? 17.697 -27.383 -10.442 1.00 183.27 89 ASP B C 1
ATOM 3661 O O . ASP B 1 89 ? 17.690 -28.375 -9.704 1.00 182.56 89 ASP B O 1
ATOM 3666 N N . LYS B 1 90 ? 18.823 -26.878 -10.944 1.00 170.30 90 LYS B N 1
ATOM 3667 C CA . LYS B 1 90 ? 20.142 -27.389 -10.587 1.00 172.15 90 LYS B CA 1
ATOM 3668 C C . LYS B 1 90 ? 20.837 -26.371 -9.692 1.00 171.37 90 LYS B C 1
ATOM 3669 O O . LYS B 1 90 ? 21.444 -25.414 -10.198 1.00 171.76 90 LYS B O 1
ATOM 3671 N N . PRO B 1 91 ? 20.773 -26.518 -8.369 1.00 167.42 91 PRO B N 1
ATOM 3672 C CA . PRO B 1 91 ? 21.396 -25.521 -7.487 1.00 164.60 91 PRO B CA 1
ATOM 3673 C C . PRO B 1 91 ? 22.913 -25.618 -7.537 1.00 177.13 91 PRO B C 1
ATOM 3674 O O . PRO B 1 91 ? 23.489 -26.690 -7.344 1.00 179.01 91 PRO B O 1
ATOM 3678 N N . HIS B 1 92 ? 23.557 -24.483 -7.802 1.00 207.34 92 HIS B N 1
ATOM 3679 C CA . HIS B 1 92 ? 25.011 -24.435 -7.870 1.00 207.55 92 HIS B CA 1
ATOM 3680 C C . HIS B 1 92 ? 25.559 -23.417 -6.880 1.00 206.99 92 HIS B C 1
ATOM 3681 O O . HIS B 1 92 ? 26.396 -22.581 -7.238 1.00 207.55 92 HIS B O 1
ATOM 3688 N N . GLY B 1 93 ? 25.097 -23.482 -5.633 1.00 167.85 93 GLY B N 1
ATOM 3689 C CA . GLY B 1 93 ? 25.542 -22.556 -4.611 1.00 149.61 93 GLY B CA 1
ATOM 3690 C C . GLY B 1 93 ? 25.216 -21.111 -4.923 1.00 132.49 93 GLY B C 1
ATOM 3691 O O . GLY B 1 93 ? 24.061 -20.689 -4.818 1.00 129.97 93 GLY B O 1
ATOM 3692 N N . SER B 1 94 ? 26.230 -20.337 -5.305 1.00 127.25 94 SER B N 1
ATOM 3693 C CA . SER B 1 94 ? 26.049 -18.920 -5.597 1.00 115.33 94 SER B CA 1
ATOM 3694 C C . SER B 1 94 ? 26.484 -18.569 -7.012 1.00 117.76 94 SER B C 1
ATOM 3695 O O . SER B 1 94 ? 25.680 -18.032 -7.781 1.00 113.71 94 SER B O 1
ATOM 3698 N N . ALA B 1 95 ? 27.734 -18.859 -7.380 1.00 121.43 95 ALA B N 1
ATOM 3699 C CA . ALA B 1 95 ? 28.256 -18.430 -8.674 1.00 118.89 95 ALA B CA 1
ATOM 3700 C C . ALA B 1 95 ? 27.513 -19.100 -9.824 1.00 121.27 95 ALA B C 1
ATOM 3701 O O . ALA B 1 95 ? 27.067 -18.433 -10.764 1.00 117.39 95 ALA B O 1
ATOM 3703 N N . GLY B 1 96 ? 27.386 -20.427 -9.776 1.00 134.08 96 GLY B N 1
ATOM 3704 C CA . GLY B 1 96 ? 26.641 -21.130 -10.805 1.00 141.81 96 GLY B CA 1
ATOM 3705 C C . GLY B 1 96 ? 25.155 -20.842 -10.804 1.00 136.25 96 GLY B C 1
ATOM 3706 O O . GLY B 1 96 ? 24.492 -21.054 -11.825 1.00 129.85 96 GLY B O 1
ATOM 3707 N N . ALA B 1 97 ? 24.615 -20.376 -9.676 1.00 140.33 97 ALA B N 1
ATOM 3708 C CA . ALA B 1 97 ? 23.193 -20.060 -9.610 1.00 138.82 97 ALA B CA 1
ATOM 3709 C C . ALA B 1 97 ? 22.829 -18.927 -10.562 1.00 135.01 97 ALA B C 1
ATOM 3710 O O . ALA B 1 97 ? 21.812 -18.998 -11.261 1.00 140.87 97 ALA B O 1
ATOM 3712 N N . LEU B 1 98 ? 23.644 -17.871 -10.605 1.00 111.72 98 LEU B N 1
ATOM 3713 C CA . LEU B 1 98 ? 23.323 -16.727 -11.447 1.00 106.96 98 LEU B CA 1
ATOM 3714 C C . LEU B 1 98 ? 23.863 -16.863 -12.863 1.00 105.86 98 LEU B C 1
ATOM 3715 O O . LEU B 1 98 ? 23.333 -16.219 -13.775 1.00 104.59 98 LEU B O 1
ATOM 3720 N N . TYR B 1 99 ? 24.896 -17.682 -13.075 1.00 106.10 99 TYR B N 1
ATOM 3721 C CA . TYR B 1 99 ? 25.306 -17.984 -14.441 1.00 100.10 99 TYR B CA 1
ATOM 3722 C C . TYR B 1 99 ? 24.211 -18.749 -15.170 1.00 106.29 99 TYR B C 1
ATOM 3723 O O . TYR B 1 99 ? 23.957 -18.509 -16.357 1.00 106.36 99 TYR B O 1
ATOM 3732 N N . TYR B 1 100 ? 23.575 -19.694 -14.481 1.00 110.47 100 TYR B N 1
ATOM 3733 C CA . TYR B 1 100 ? 22.307 -20.243 -14.936 1.00 111.24 100 TYR B CA 1
ATOM 3734 C C . TYR B 1 100 ? 21.319 -19.110 -15.184 1.00 110.10 100 TYR B C 1
ATOM 3735 O O . TYR B 1 100 ? 21.237 -18.160 -14.401 1.00 108.73 100 TYR B O 1
ATOM 3744 N N . PHE B 1 101 ? 20.572 -19.226 -16.282 1.00 115.10 101 PHE B N 1
ATOM 3745 C CA . PHE B 1 101 ? 19.648 -18.199 -16.772 1.00 117.45 101 PHE B CA 1
ATOM 3746 C C . PHE B 1 101 ? 20.220 -16.793 -16.599 1.00 115.29 101 PHE B C 1
ATOM 3747 O O . PHE B 1 101 ? 19.587 -15.888 -16.052 1.00 114.81 101 PHE B O 1
ATOM 3755 N N . ARG B 1 102 ? 21.448 -16.617 -17.091 1.00 103.89 102 ARG B N 1
ATOM 3756 C CA . ARG B 1 102 ? 22.019 -15.283 -17.202 1.00 100.03 102 ARG B CA 1
ATOM 3757 C C . ARG B 1 102 ? 21.314 -14.459 -18.268 1.00 100.11 102 ARG B C 1
ATOM 3758 O O . ARG B 1 102 ? 21.407 -13.226 -18.251 1.00 97.01 102 ARG B O 1
ATOM 3766 N N . ASP B 1 103 ? 20.616 -15.122 -19.190 1.00 109.15 103 ASP B N 1
ATOM 3767 C CA . ASP B 1 103 ? 19.876 -14.423 -20.234 1.00 111.17 103 ASP B CA 1
ATOM 3768 C C . ASP B 1 103 ? 18.697 -13.657 -19.653 1.00 111.29 103 ASP B C 1
ATOM 3769 O O . ASP B 1 103 ? 18.446 -12.506 -20.032 1.00 109.97 103 ASP B O 1
ATOM 3774 N N . ARG B 1 104 ? 17.959 -14.284 -18.734 1.00 104.86 104 ARG B N 1
ATOM 3775 C CA . ARG B 1 104 ? 16.809 -13.626 -18.127 1.00 103.60 104 ARG B CA 1
ATOM 3776 C C . ARG B 1 104 ? 17.235 -12.423 -17.301 1.00 103.10 104 ARG B C 1
ATOM 3777 O O . ARG B 1 104 ? 16.486 -11.445 -17.194 1.00 105.96 104 ARG B O 1
ATOM 3785 N N . ILE B 1 105 ? 18.427 -12.475 -16.711 1.00 99.11 105 ILE B N 1
ATOM 3786 C CA . ILE B 1 105 ? 18.902 -11.371 -15.887 1.00 97.91 105 ILE B CA 1
ATOM 3787 C C . ILE B 1 105 ? 19.353 -10.208 -16.760 1.00 97.79 105 ILE B C 1
ATOM 3788 O O . ILE B 1 105 ? 18.994 -9.051 -16.516 1.00 96.08 105 ILE B O 1
ATOM 3793 N N . MET B 1 106 ? 20.148 -10.499 -17.791 1.00 97.60 106 MET B N 1
ATOM 3794 C CA . MET B 1 106 ? 20.591 -9.498 -18.754 1.00 96.61 106 MET B CA 1
ATOM 3795 C C . MET B 1 106 ? 19.602 -9.311 -19.899 1.00 101.81 106 MET B C 1
ATOM 3796 O O . MET B 1 106 ? 20.012 -8.970 -21.017 1.00 101.43 106 MET B O 1
ATOM 3801 N N . GLU B 1 107 ? 18.307 -9.526 -19.652 1.00 104.55 107 GLU B N 1
ATOM 3802 C CA . GLU B 1 107 ? 17.322 -9.414 -20.722 1.00 109.63 107 GLU B CA 1
ATOM 3803 C C . GLU B 1 107 ? 17.053 -7.963 -21.095 1.00 117.47 107 GLU B C 1
ATOM 3804 O O . GLU B 1 107 ? 16.773 -7.668 -22.263 1.00 122.11 107 GLU B O 1
ATOM 3810 N N . GLU B 1 108 ? 17.134 -7.045 -20.132 1.00 131.75 108 GLU B N 1
ATOM 3811 C CA . GLU B 1 108 ? 16.937 -5.625 -20.391 1.00 133.86 108 GLU B CA 1
ATOM 3812 C C . GLU B 1 108 ? 18.252 -4.863 -20.469 1.00 134.64 108 GLU B C 1
ATOM 3813 O O . GLU B 1 108 ? 18.259 -3.635 -20.324 1.00 135.89 108 GLU B O 1
ATOM 3819 N N . LYS B 1 109 ? 19.355 -5.565 -20.715 1.00 109.20 109 LYS B N 1
ATOM 3820 C CA . LYS B 1 109 ? 20.685 -4.974 -20.768 1.00 99.58 109 LYS B CA 1
ATOM 3821 C C . LYS B 1 109 ? 20.970 -4.067 -19.565 1.00 95.61 109 LYS B C 1
ATOM 3822 O O . LYS B 1 109 ? 21.226 -2.879 -19.724 1.00 93.05 109 LYS B O 1
ATOM 3828 N N . PRO B 1 110 ? 20.940 -4.615 -18.345 1.00 92.84 110 PRO B N 1
ATOM 3829 C CA . PRO B 1 110 ? 21.241 -3.779 -17.178 1.00 87.79 110 PRO B CA 1
ATOM 3830 C C . PRO B 1 110 ? 22.728 -3.485 -17.088 1.00 85.74 110 PRO B C 1
ATOM 3831 O O . PRO B 1 110 ? 23.571 -4.344 -17.358 1.00 85.68 110 PRO B O 1
ATOM 3835 N N . SER B 1 111 ? 23.044 -2.248 -16.704 1.00 81.65 111 SER B N 1
ATOM 3836 C CA . SER B 1 111 ? 24.441 -1.857 -16.562 1.00 76.64 111 SER B CA 1
ATOM 3837 C C . SER B 1 111 ? 25.092 -2.594 -15.401 1.00 75.52 111 SER B C 1
ATOM 3838 O O . SER B 1 111 ? 26.171 -3.180 -15.548 1.00 75.61 111 SER B O 1
ATOM 3841 N N . HIS B 1 112 ? 24.448 -2.573 -14.239 1.00 78.60 112 HIS B N 1
ATOM 3842 C CA . HIS B 1 112 ? 24.950 -3.224 -13.041 1.00 73.43 112 HIS B CA 1
ATOM 3843 C C . HIS B 1 112 ? 23.894 -4.170 -12.489 1.00 72.52 112 HIS B C 1
ATOM 3844 O O . HIS B 1 112 ? 22.692 -3.929 -12.622 1.00 72.54 112 HIS B O 1
ATOM 3851 N N . VAL B 1 113 ? 24.354 -5.254 -11.872 1.00 71.77 113 VAL B N 1
ATOM 3852 C CA . VAL B 1 113 ? 23.480 -6.259 -11.280 1.00 70.90 113 VAL B CA 1
ATOM 3853 C C . VAL B 1 113 ? 23.790 -6.369 -9.794 1.00 69.88 113 VAL B C 1
ATOM 3854 O O . VAL B 1 113 ? 24.946 -6.572 -9.409 1.00 69.74 113 VAL B O 1
ATOM 3858 N N . PHE B 1 114 ? 22.756 -6.241 -8.967 1.00 69.24 114 PHE B N 1
ATOM 3859 C CA . PHE B 1 114 ? 22.895 -6.413 -7.527 1.00 68.29 114 PHE B CA 1
ATOM 3860 C C . PHE B 1 114 ? 22.792 -7.888 -7.165 1.00 67.62 114 PHE B C 1
ATOM 3861 O O . PHE B 1 114 ? 21.926 -8.609 -7.671 1.00 69.09 114 PHE B O 1
ATOM 3869 N N . LEU B 1 115 ? 23.682 -8.339 -6.284 1.00 72.88 115 LEU B N 1
ATOM 3870 C CA . LEU B 1 115 ? 23.639 -9.707 -5.772 1.00 75.74 115 LEU B CA 1
ATOM 3871 C C . LEU B 1 115 ? 23.844 -9.647 -4.265 1.00 84.58 115 LEU B C 1
ATOM 3872 O O . LEU B 1 115 ? 24.946 -9.346 -3.796 1.00 88.35 115 LEU B O 1
ATOM 3877 N N . LEU B 1 116 ? 22.781 -9.922 -3.514 1.00 101.25 116 LEU B N 1
ATOM 3878 C CA . LEU B 1 116 ? 22.838 -9.970 -2.063 1.00 100.54 116 LEU B CA 1
ATOM 3879 C C . LEU B 1 116 ? 22.148 -11.238 -1.575 1.00 104.20 116 LEU B C 1
ATOM 3880 O O . LEU B 1 116 ? 21.316 -11.828 -2.269 1.00 100.09 116 LEU B O 1
ATOM 3885 N N . ASN B 1 117 ? 22.511 -11.656 -0.366 1.00 131.68 117 ASN B N 1
ATOM 3886 C CA . ASN B 1 117 ? 22.039 -12.911 0.201 1.00 130.82 117 ASN B CA 1
ATOM 3887 C C . ASN B 1 117 ? 20.791 -12.709 1.061 1.00 130.42 117 ASN B C 1
ATOM 3888 O O . ASN B 1 117 ? 20.416 -11.592 1.425 1.00 130.87 117 ASN B O 1
ATOM 3893 N N . CYS B 1 118 ? 20.138 -13.831 1.371 1.00 107.20 118 CYS B N 1
ATOM 3894 C CA . CYS B 1 118 ? 18.907 -13.807 2.152 1.00 94.59 118 CYS B CA 1
ATOM 3895 C C . CYS B 1 118 ? 19.169 -13.433 3.609 1.00 98.29 118 CYS B C 1
ATOM 3896 O O . CYS B 1 118 ? 18.550 -12.504 4.143 1.00 96.19 118 CYS B O 1
ATOM 3899 N N . ASP B 1 119 ? 20.080 -14.148 4.268 1.00 104.61 119 ASP B N 1
ATOM 3900 C CA . ASP B 1 119 ? 20.331 -13.983 5.704 1.00 103.11 119 ASP B CA 1
ATOM 3901 C C . ASP B 1 119 ? 21.406 -12.921 5.962 1.00 99.86 119 ASP B C 1
ATOM 3902 O O . ASP B 1 119 ? 22.541 -13.210 6.343 1.00 99.11 119 ASP B O 1
ATOM 3907 N N . VAL B 1 120 ? 21.017 -11.663 5.753 1.00 99.77 120 VAL B N 1
ATOM 3908 C CA . VAL B 1 120 ? 21.891 -10.513 5.977 1.00 95.44 120 VAL B CA 1
ATOM 3909 C C . VAL B 1 120 ? 21.070 -9.403 6.622 1.00 94.52 120 VAL B C 1
ATOM 3910 O O . VAL B 1 120 ? 19.931 -9.147 6.217 1.00 97.76 120 VAL B O 1
ATOM 3914 N N . CYS B 1 121 ? 21.647 -8.743 7.638 1.00 92.89 121 CYS B N 1
ATOM 3915 C CA . CYS B 1 121 ? 20.960 -7.684 8.388 1.00 92.22 121 CYS B CA 1
ATOM 3916 C C . CYS B 1 121 ? 21.875 -6.464 8.505 1.00 93.05 121 CYS B C 1
ATOM 3917 O O . CYS B 1 121 ? 22.497 -6.242 9.547 1.00 98.80 121 CYS B O 1
ATOM 3920 N N . CYS B 1 122 ? 21.937 -5.671 7.440 1.00 89.60 122 CYS B N 1
ATOM 3921 C CA . CYS B 1 122 ? 22.692 -4.424 7.399 1.00 94.82 122 CYS B CA 1
ATOM 3922 C C . CYS B 1 122 ? 21.749 -3.258 7.107 1.00 94.41 122 CYS B C 1
ATOM 3923 O O . CYS B 1 122 ? 20.528 -3.415 7.044 1.00 94.80 122 CYS B O 1
ATOM 3926 N N . SER B 1 123 ? 22.331 -2.068 6.941 1.00 93.67 123 SER B N 1
ATOM 3927 C CA . SER B 1 123 ? 21.539 -0.878 6.653 1.00 88.58 123 SER B CA 1
ATOM 3928 C C . SER B 1 123 ? 21.134 -0.776 5.186 1.00 87.02 123 SER B C 1
ATOM 3929 O O . SER B 1 123 ? 20.237 0.010 4.863 1.00 90.69 123 SER B O 1
ATOM 3932 N N . PHE B 1 124 ? 21.780 -1.538 4.298 1.00 83.80 124 PHE B N 1
ATOM 3933 C CA . PHE B 1 124 ? 21.496 -1.577 2.863 1.00 82.58 124 PHE B CA 1
ATOM 3934 C C . PHE B 1 124 ? 21.582 -0.203 2.199 1.00 84.26 124 PHE B C 1
ATOM 3935 O O . PHE B 1 124 ? 20.547 0.371 1.835 1.00 84.53 124 PHE B O 1
ATOM 3943 N N . PRO B 1 125 ? 22.789 0.362 2.027 1.00 84.72 125 PRO B N 1
ATOM 3944 C CA . PRO B 1 125 ? 22.944 1.635 1.285 1.00 85.64 125 PRO B CA 1
ATOM 3945 C C . PRO B 1 125 ? 23.165 1.403 -0.208 1.00 89.04 125 PRO B C 1
ATOM 3946 O O . PRO B 1 125 ? 24.225 1.704 -0.775 1.00 93.45 125 PRO B O 1
ATOM 3950 N N . LEU B 1 126 ? 22.141 0.847 -0.862 1.00 92.78 126 LEU B N 1
ATOM 3951 C CA . LEU B 1 126 ? 22.283 0.415 -2.249 1.00 90.35 126 LEU B CA 1
ATOM 3952 C C . LEU B 1 126 ? 22.616 1.582 -3.172 1.00 102.44 126 LEU B C 1
ATOM 3953 O O . LEU B 1 126 ? 23.368 1.419 -4.140 1.00 95.86 126 LEU B O 1
ATOM 3958 N N . GLN B 1 127 ? 22.071 2.768 -2.892 1.00 135.69 127 GLN B N 1
ATOM 3959 C CA . GLN B 1 127 ? 22.342 3.916 -3.750 1.00 137.89 127 GLN B CA 1
ATOM 3960 C C . GLN B 1 127 ? 23.749 4.461 -3.539 1.00 138.43 127 GLN B C 1
ATOM 3961 O O . GLN B 1 127 ? 24.317 5.072 -4.450 1.00 139.84 127 GLN B O 1
ATOM 3967 N N . GLY B 1 128 ? 24.330 4.240 -2.363 1.00 109.92 128 GLY B N 1
ATOM 3968 C CA . GLY B 1 128 ? 25.676 4.706 -2.095 1.00 109.58 128 GLY B CA 1
ATOM 3969 C C . GLY B 1 128 ? 26.735 3.784 -2.658 1.00 105.31 128 GLY B C 1
ATOM 3970 O O . GLY B 1 128 ? 27.776 4.239 -3.145 1.00 105.72 128 GLY B O 1
ATOM 3971 N N . ILE B 1 129 ? 26.481 2.476 -2.593 1.00 101.03 129 ILE B N 1
ATOM 3972 C CA . ILE B 1 129 ? 27.432 1.514 -3.135 1.00 98.09 129 ILE B CA 1
ATOM 3973 C C . ILE B 1 129 ? 27.360 1.479 -4.658 1.00 94.58 129 ILE B C 1
ATOM 3974 O O . ILE B 1 129 ? 28.374 1.245 -5.328 1.00 97.02 129 ILE B O 1
ATOM 3979 N N . LEU B 1 130 ? 26.179 1.718 -5.234 1.00 101.79 130 LEU B N 1
ATOM 3980 C CA . LEU B 1 130 ? 26.068 1.794 -6.688 1.00 93.71 130 LEU B CA 1
ATOM 3981 C C . LEU B 1 130 ? 26.926 2.929 -7.232 1.00 101.95 130 LEU B C 1
ATOM 3982 O O . LEU B 1 130 ? 27.674 2.753 -8.200 1.00 101.80 130 LEU B O 1
ATOM 3987 N N . ASP B 1 131 ? 26.830 4.108 -6.614 1.00 115.16 131 ASP B N 1
ATOM 3988 C CA . ASP B 1 131 ? 27.611 5.252 -7.070 1.00 117.09 131 ASP B CA 1
ATOM 3989 C C . ASP B 1 131 ? 29.093 5.085 -6.760 1.00 116.53 131 ASP B C 1
ATOM 3990 O O . ASP B 1 131 ? 29.941 5.579 -7.512 1.00 117.81 131 ASP B O 1
ATOM 3995 N N . ALA B 1 132 ? 29.425 4.408 -5.659 1.00 105.36 132 ALA B N 1
ATOM 3996 C CA . ALA B 1 132 ? 30.825 4.109 -5.381 1.00 101.19 132 ALA B CA 1
ATOM 3997 C C . ALA B 1 132 ? 31.395 3.139 -6.406 1.00 102.58 132 ALA B C 1
ATOM 3998 O O . ALA B 1 132 ? 32.588 3.201 -6.720 1.00 107.58 132 ALA B O 1
ATOM 4000 N N . HIS B 1 133 ? 30.559 2.246 -6.939 1.00 91.95 133 HIS B N 1
ATOM 4001 C CA . HIS B 1 133 ? 31.019 1.307 -7.956 1.00 91.15 133 HIS B CA 1
ATOM 4002 C C . HIS B 1 133 ? 31.220 1.991 -9.301 1.00 98.62 133 HIS B C 1
ATOM 4003 O O . HIS B 1 133 ? 32.157 1.660 -10.037 1.00 102.01 133 HIS B O 1
ATOM 4010 N N . ARG B 1 134 ? 30.344 2.938 -9.646 1.00 103.91 134 ARG B N 1
ATOM 4011 C CA . ARG B 1 134 ? 30.508 3.678 -10.893 1.00 106.60 134 ARG B CA 1
ATOM 4012 C C . ARG B 1 134 ? 31.815 4.459 -10.914 1.00 116.31 134 ARG B C 1
ATOM 4013 O O . ARG B 1 134 ? 32.447 4.587 -11.968 1.00 108.72 134 ARG B O 1
ATOM 4021 N N . ARG B 1 135 ? 32.241 4.976 -9.762 1.00 186.30 135 ARG B N 1
ATOM 4022 C CA . ARG B 1 135 ? 33.506 5.695 -9.681 1.00 186.71 135 ARG B CA 1
ATOM 4023 C C . ARG B 1 135 ? 34.699 4.748 -9.707 1.00 185.27 135 ARG B C 1
ATOM 4024 O O . ARG B 1 135 ? 35.680 5.005 -10.414 1.00 186.02 135 ARG B O 1
ATOM 4032 N N . TYR B 1 136 ? 34.635 3.655 -8.945 1.00 129.01 136 TYR B N 1
ATOM 4033 C CA . TYR B 1 136 ? 35.724 2.683 -8.947 1.00 109.32 136 TYR B CA 1
ATOM 4034 C C . TYR B 1 136 ? 35.860 2.008 -10.304 1.00 101.82 136 TYR B C 1
ATOM 4035 O O . TYR B 1 136 ? 36.976 1.801 -10.794 1.00 98.29 136 TYR B O 1
ATOM 4044 N N . GLY B 1 137 ? 34.736 1.662 -10.925 1.00 102.50 137 GLY B N 1
ATOM 4045 C CA . GLY B 1 137 ? 34.773 0.866 -12.134 1.00 93.50 137 GLY B CA 1
ATOM 4046 C C . GLY B 1 137 ? 35.032 -0.595 -11.801 1.00 84.13 137 GLY B C 1
ATOM 4047 O O . GLY B 1 137 ? 34.697 -1.081 -10.718 1.00 83.93 137 GLY B O 1
ATOM 4048 N N . GLY B 1 138 ? 35.641 -1.298 -12.745 1.00 81.73 138 GLY B N 1
ATOM 4049 C CA . GLY B 1 138 ? 35.904 -2.704 -12.537 1.00 84.20 138 GLY B CA 1
ATOM 4050 C C . GLY B 1 138 ? 34.629 -3.534 -12.495 1.00 78.28 138 GLY B C 1
ATOM 4051 O O . GLY B 1 138 ? 33.534 -3.093 -12.847 1.00 75.45 138 GLY B O 1
ATOM 4052 N N . ILE B 1 139 ? 34.800 -4.775 -12.047 1.00 76.19 139 ILE B N 1
ATOM 4053 C CA . ILE B 1 139 ? 33.706 -5.738 -12.015 1.00 75.47 139 ILE B CA 1
ATOM 4054 C C . ILE B 1 139 ? 32.800 -5.479 -10.820 1.00 74.57 139 ILE B C 1
ATOM 4055 O O . ILE B 1 139 ? 31.651 -5.056 -10.984 1.00 79.92 139 ILE B O 1
ATOM 4060 N N . GLY B 1 140 ? 33.307 -5.724 -9.612 1.00 72.15 140 GLY B N 1
ATOM 4061 C CA . GLY B 1 140 ? 32.484 -5.639 -8.420 1.00 71.13 140 GLY B CA 1
ATOM 4062 C C . GLY B 1 140 ? 32.927 -4.572 -7.440 1.00 72.00 140 GLY B C 1
ATOM 4063 O O . GLY B 1 140 ? 33.835 -3.788 -7.735 1.00 78.19 140 GLY B O 1
ATOM 4064 N N . THR B 1 141 ? 32.291 -4.531 -6.267 1.00 71.18 141 THR B N 1
ATOM 4065 C CA . THR B 1 141 ? 32.633 -3.529 -5.264 1.00 76.00 141 THR B CA 1
ATOM 4066 C C . THR B 1 141 ? 32.458 -4.030 -3.835 1.00 85.54 141 THR B C 1
ATOM 4067 O O . THR B 1 141 ? 32.920 -3.375 -2.895 1.00 92.48 141 THR B O 1
ATOM 4071 N N . MET B 1 142 ? 31.793 -5.174 -3.658 1.00 82.60 142 MET B N 1
ATOM 4072 C CA . MET B 1 142 ? 31.636 -5.810 -2.350 1.00 91.39 142 MET B CA 1
ATOM 4073 C C . MET B 1 142 ? 31.025 -4.881 -1.304 1.00 96.99 142 MET B C 1
ATOM 4074 O O . MET B 1 142 ? 30.340 -3.910 -1.644 1.00 98.37 142 MET B O 1
ATOM 4079 N N . LEU B 1 143 ? 31.276 -5.183 -0.030 1.00 98.66 143 LEU B N 1
ATOM 4080 C CA . LEU B 1 143 ? 30.945 -4.325 1.098 1.00 105.08 143 LEU B CA 1
ATOM 4081 C C . LEU B 1 143 ? 31.695 -4.845 2.312 1.00 109.52 143 LEU B C 1
ATOM 4082 O O . LEU B 1 143 ? 31.812 -6.058 2.497 1.00 109.00 143 LEU B O 1
ATOM 4087 N N . VAL B 1 144 ? 32.182 -3.926 3.145 1.00 120.63 144 VAL B N 1
ATOM 4088 C CA . VAL B 1 144 ? 33.004 -4.266 4.299 1.00 118.56 144 VAL B CA 1
ATOM 4089 C C . VAL B 1 144 ? 32.495 -3.503 5.514 1.00 117.07 144 VAL B C 1
ATOM 4090 O O . VAL B 1 144 ? 31.685 -2.582 5.408 1.00 117.79 144 VAL B O 1
ATOM 4094 N N . ILE B 1 145 ? 32.981 -3.910 6.682 1.00 112.32 145 ILE B N 1
ATOM 4095 C CA . ILE B 1 145 ? 32.633 -3.267 7.945 1.00 115.17 145 ILE B CA 1
ATOM 4096 C C . ILE B 1 145 ? 33.771 -3.494 8.930 1.00 122.19 145 ILE B C 1
ATOM 4097 O O . ILE B 1 145 ? 34.278 -4.612 9.059 1.00 126.03 145 ILE B O 1
ATOM 4102 N N . LYS B 1 146 ? 34.189 -2.428 9.609 1.00 123.93 146 LYS B N 1
ATOM 4103 C CA . LYS B 1 146 ? 35.305 -2.519 10.541 1.00 130.95 146 LYS B CA 1
ATOM 4104 C C . LYS B 1 146 ? 34.882 -3.288 11.787 1.00 141.21 146 LYS B C 1
ATOM 4105 O O . LYS B 1 146 ? 33.976 -2.862 12.512 1.00 135.10 146 LYS B O 1
ATOM 4111 N N . VAL B 1 147 ? 35.543 -4.417 12.042 1.00 174.37 147 VAL B N 1
ATOM 4112 C CA . VAL B 1 147 ? 35.275 -5.240 13.211 1.00 175.79 147 VAL B CA 1
ATOM 4113 C C . VAL B 1 147 ? 36.579 -5.445 13.972 1.00 184.35 147 VAL B C 1
ATOM 4114 O O . VAL B 1 147 ? 37.670 -5.176 13.469 1.00 183.98 147 VAL B O 1
ATOM 4118 N N . SER B 1 148 ? 36.448 -5.926 15.205 1.00 194.96 148 SER B N 1
ATOM 4119 C CA . SER B 1 148 ? 37.612 -6.199 16.034 1.00 195.55 148 SER B CA 1
ATOM 4120 C C . SER B 1 148 ? 38.397 -7.390 15.494 1.00 194.84 148 SER B C 1
ATOM 4121 O O . SER B 1 148 ? 37.841 -8.309 14.885 1.00 193.81 148 SER B O 1
ATOM 4124 N N . ALA B 1 149 ? 39.714 -7.363 15.723 1.00 171.10 149 ALA B N 1
ATOM 4125 C CA . ALA B 1 149 ? 40.568 -8.458 15.276 1.00 161.35 149 ALA B CA 1
ATOM 4126 C C . ALA B 1 149 ? 40.276 -9.747 16.032 1.00 152.30 149 ALA B C 1
ATOM 4127 O O . ALA B 1 149 ? 40.511 -10.840 15.503 1.00 148.72 149 ALA B O 1
ATOM 4129 N N . GLU B 1 150 ? 39.779 -9.645 17.268 1.00 151.69 150 GLU B N 1
ATOM 4130 C CA . GLU B 1 150 ? 39.391 -10.842 18.007 1.00 142.58 150 GLU B CA 1
ATOM 4131 C C . GLU B 1 150 ? 38.235 -11.561 17.327 1.00 140.56 150 GLU B C 1
ATOM 4132 O O . GLU B 1 150 ? 38.148 -12.793 17.385 1.00 133.85 150 GLU B O 1
ATOM 4138 N N . ALA B 1 151 ? 37.351 -10.813 16.665 1.00 145.56 151 ALA B N 1
ATOM 4139 C CA . ALA B 1 151 ? 36.251 -11.396 15.900 1.00 152.22 151 ALA B CA 1
ATOM 4140 C C . ALA B 1 151 ? 36.773 -11.788 14.518 1.00 153.51 151 ALA B C 1
ATOM 4141 O O . ALA B 1 151 ? 36.494 -11.158 13.496 1.00 154.69 151 ALA B O 1
ATOM 4143 N N . ALA B 1 152 ? 37.553 -12.863 14.507 1.00 161.73 152 ALA B N 1
ATOM 4144 C CA . ALA B 1 152 ? 38.167 -13.360 13.286 1.00 162.58 152 ALA B CA 1
ATOM 4145 C C . ALA B 1 152 ? 37.890 -14.829 13.010 1.00 167.40 152 ALA B C 1
ATOM 4146 O O . ALA B 1 152 ? 38.086 -15.266 11.869 1.00 163.05 152 ALA B O 1
ATOM 4148 N N . SER B 1 153 ? 37.460 -15.607 14.007 1.00 181.35 153 SER B N 1
ATOM 4149 C CA . SER B 1 153 ? 37.117 -17.005 13.770 1.00 183.51 153 SER B CA 1
ATOM 4150 C C . SER B 1 153 ? 35.836 -17.145 12.957 1.00 179.24 153 SER B C 1
ATOM 4151 O O . SER B 1 153 ? 35.658 -18.146 12.252 1.00 177.66 153 SER B O 1
ATOM 4154 N N . GLN B 1 154 ? 34.931 -16.167 13.052 1.00 165.43 154 GLN B N 1
ATOM 4155 C CA . GLN B 1 154 ? 33.670 -16.245 12.319 1.00 165.75 154 GLN B CA 1
ATOM 4156 C C . GLN B 1 154 ? 33.901 -16.278 10.814 1.00 167.80 154 GLN B C 1
ATOM 4157 O O . GLN B 1 154 ? 33.236 -17.033 10.094 1.00 167.92 154 GLN B O 1
ATOM 4163 N N . PHE B 1 155 ? 34.827 -15.461 10.318 1.00 158.29 155 PHE B N 1
ATOM 4164 C CA . PHE B 1 155 ? 35.128 -15.442 8.894 1.00 152.57 155 PHE B CA 1
ATOM 4165 C C . PHE B 1 155 ? 36.564 -15.887 8.635 1.00 156.47 155 PHE B C 1
ATOM 4166 O O . PHE B 1 155 ? 36.806 -17.055 8.313 1.00 158.23 155 PHE B O 1
ATOM 4174 N N . GLY B 1 156 ? 37.511 -14.982 8.786 1.00 159.03 156 GLY B N 1
ATOM 4175 C CA . GLY B 1 156 ? 38.878 -15.226 8.392 1.00 162.20 156 GLY B CA 1
ATOM 4176 C C . GLY B 1 156 ? 39.566 -13.911 8.041 1.00 158.30 156 GLY B C 1
ATOM 4177 O O . GLY B 1 156 ? 39.394 -12.911 8.741 1.00 153.89 156 GLY B O 1
ATOM 4178 N N . GLU B 1 157 ? 40.324 -13.931 6.946 1.00 158.13 157 GLU B N 1
ATOM 4179 C CA . GLU B 1 157 ? 41.159 -12.806 6.546 1.00 159.36 157 GLU B CA 1
ATOM 4180 C C . GLU B 1 157 ? 40.615 -12.126 5.294 1.00 155.35 157 GLU B C 1
ATOM 4181 O O . GLU B 1 157 ? 40.054 -12.773 4.406 1.00 150.83 157 GLU B O 1
ATOM 4183 N N . LEU B 1 158 ? 40.793 -10.805 5.239 1.00 148.60 158 LEU B N 1
ATOM 4184 C CA . LEU B 1 158 ? 40.398 -10.010 4.080 1.00 139.36 158 LEU B CA 1
ATOM 4185 C C . LEU B 1 158 ? 41.261 -8.758 4.032 1.00 139.71 158 LEU B C 1
ATOM 4186 O O . LEU B 1 158 ? 41.291 -7.993 4.999 1.00 145.06 158 LEU B O 1
ATOM 4191 N N . ILE B 1 159 ? 41.946 -8.542 2.909 1.00 139.65 159 ILE B N 1
ATOM 4192 C CA . ILE B 1 159 ? 42.885 -7.437 2.740 1.00 135.39 159 ILE B CA 1
ATOM 4193 C C . ILE B 1 159 ? 42.348 -6.499 1.667 1.00 124.77 159 ILE B C 1
ATOM 4194 O O . ILE B 1 159 ? 41.958 -6.948 0.583 1.00 124.94 159 ILE B O 1
ATOM 4199 N N . ALA B 1 160 ? 42.326 -5.201 1.969 1.00 113.02 160 ALA B N 1
ATOM 4200 C CA . ALA B 1 160 ? 41.860 -4.196 1.021 1.00 105.40 160 ALA B CA 1
ATOM 4201 C C . ALA B 1 160 ? 42.670 -2.918 1.198 1.00 103.50 160 ALA B C 1
ATOM 4202 O O . ALA B 1 160 ? 42.786 -2.411 2.317 1.00 103.02 160 ALA B O 1
ATOM 4204 N N . ASP B 1 161 ? 43.229 -2.401 0.092 1.00 105.21 161 ASP B N 1
ATOM 4205 C CA . ASP B 1 161 ? 44.051 -1.192 0.106 1.00 101.18 161 ASP B CA 1
ATOM 4206 C C . ASP B 1 161 ? 43.189 0.061 0.209 1.00 95.08 161 ASP B C 1
ATOM 4207 O O . ASP B 1 161 ? 42.487 0.407 -0.746 1.00 93.93 161 ASP B O 1
ATOM 4209 N N . PRO B 1 162 ? 43.248 0.788 1.329 1.00 90.30 162 PRO B N 1
ATOM 4210 C CA . PRO B 1 162 ? 42.296 1.891 1.553 1.00 87.12 162 PRO B CA 1
ATOM 4211 C C . PRO B 1 162 ? 42.483 3.095 0.639 1.00 81.46 162 PRO B C 1
ATOM 4212 O O . PRO B 1 162 ? 41.601 3.964 0.618 1.00 83.54 162 PRO B O 1
ATOM 4216 N N . ASP B 1 163 ? 43.578 3.183 -0.114 1.00 80.17 163 ASP B N 1
ATOM 4217 C CA . ASP B 1 163 ? 43.748 4.329 -1.000 1.00 76.62 163 ASP B CA 1
ATOM 4218 C C . ASP B 1 163 ? 42.852 4.208 -2.224 1.00 75.57 163 ASP B C 1
ATOM 4219 O O . ASP B 1 163 ? 42.119 5.143 -2.562 1.00 75.75 163 ASP B O 1
ATOM 4224 N N . THR B 1 164 ? 42.905 3.068 -2.903 1.00 78.89 164 THR B N 1
ATOM 4225 C CA . THR B 1 164 ? 42.019 2.778 -4.020 1.00 78.77 164 THR B CA 1
ATOM 4226 C C . THR B 1 164 ? 40.833 1.922 -3.610 1.00 80.04 164 THR B C 1
ATOM 4227 O O . THR B 1 164 ? 39.982 1.624 -4.455 1.00 79.53 164 THR B O 1
ATOM 4231 N N . LYS B 1 165 ? 40.759 1.528 -2.337 1.00 83.91 165 LYS B N 1
ATOM 4232 C CA . LYS B 1 165 ? 39.705 0.649 -1.829 1.00 82.85 165 LYS B CA 1
ATOM 4233 C C . LYS B 1 165 ? 39.614 -0.638 -2.641 1.00 81.81 165 LYS B C 1
ATOM 4234 O O . LYS B 1 165 ? 38.527 -1.117 -2.955 1.00 83.45 165 LYS B O 1
ATOM 4240 N N . GLU B 1 166 ? 40.768 -1.222 -2.956 1.00 88.22 166 GLU B N 1
ATOM 4241 C CA . GLU B 1 166 ? 40.847 -2.413 -3.790 1.00 85.12 166 GLU B CA 1
ATOM 4242 C C . GLU B 1 166 ? 41.219 -3.627 -2.948 1.00 94.00 166 GLU B C 1
ATOM 4243 O O . GLU B 1 166 ? 42.124 -3.561 -2.110 1.00 99.42 166 GLU B O 1
ATOM 4249 N N . LEU B 1 167 ? 40.524 -4.738 -3.186 1.00 90.34 167 LEU B N 1
ATOM 4250 C CA . LEU B 1 167 ? 40.741 -5.972 -2.434 1.00 102.83 167 LEU B CA 1
ATOM 4251 C C . LEU B 1 167 ? 42.071 -6.599 -2.840 1.00 116.44 167 LEU B C 1
ATOM 4252 O O . LEU B 1 167 ? 42.202 -7.131 -3.946 1.00 116.92 167 LEU B O 1
ATOM 4257 N N . LEU B 1 168 ? 43.058 -6.548 -1.942 1.00 117.30 168 LEU B N 1
ATOM 4258 C CA . LEU B 1 168 ? 44.386 -7.072 -2.241 1.00 120.52 168 LEU B CA 1
ATOM 4259 C C . LEU B 1 168 ? 44.517 -8.573 -2.001 1.00 134.35 168 LEU B C 1
ATOM 4260 O O . LEU B 1 168 ? 45.389 -9.204 -2.609 1.00 136.85 168 LEU B O 1
ATOM 4265 N N . HIS B 1 169 ? 43.691 -9.155 -1.133 1.00 164.88 169 HIS B N 1
ATOM 4266 C CA . HIS B 1 169 ? 43.805 -10.571 -0.803 1.00 164.23 169 HIS B CA 1
ATOM 4267 C C . HIS B 1 169 ? 42.529 -11.015 -0.105 1.00 163.68 169 HIS B C 1
ATOM 4268 O O . HIS B 1 169 ? 41.870 -10.217 0.568 1.00 163.63 169 HIS B O 1
ATOM 4275 N N . TYR B 1 170 ? 42.188 -12.292 -0.271 1.00 149.69 170 TYR B N 1
ATOM 4276 C CA . TYR B 1 170 ? 40.955 -12.825 0.298 1.00 144.98 170 TYR B CA 1
ATOM 4277 C C . TYR B 1 170 ? 41.090 -14.321 0.540 1.00 148.01 170 TYR B C 1
ATOM 4278 O O . TYR B 1 170 ? 41.318 -15.084 -0.403 1.00 146.30 170 TYR B O 1
ATOM 4287 N N . THR B 1 171 ? 40.949 -14.733 1.800 1.00 152.97 171 THR B N 1
ATOM 4288 C CA . THR B 1 171 ? 40.854 -16.139 2.180 1.00 171.94 171 THR B CA 1
ATOM 4289 C C . THR B 1 171 ? 39.592 -16.335 3.007 1.00 192.57 171 THR B C 1
ATOM 4290 O O . THR B 1 171 ? 39.359 -15.600 3.973 1.00 182.90 171 THR B O 1
ATOM 4294 N N . GLU B 1 172 ? 38.779 -17.323 2.624 1.00 276.41 172 GLU B N 1
ATOM 4295 C CA . GLU B 1 172 ? 37.471 -17.507 3.247 1.00 276.20 172 GLU B CA 1
ATOM 4296 C C . GLU B 1 172 ? 37.592 -17.874 4.724 1.00 275.59 172 GLU B C 1
ATOM 4297 O O . GLU B 1 172 ? 37.179 -17.108 5.601 1.00 275.59 172 GLU B O 1
ATOM 4303 N N . LYS B 1 173 ? 38.162 -19.043 5.022 1.00 217.80 173 LYS B N 1
ATOM 4304 C CA . LYS B 1 173 ? 38.172 -19.517 6.403 1.00 192.51 173 LYS B CA 1
ATOM 4305 C C . LYS B 1 173 ? 39.583 -19.559 6.986 1.00 188.77 173 LYS B C 1
ATOM 4306 O O . LYS B 1 173 ? 39.791 -19.051 8.095 1.00 176.49 173 LYS B O 1
ATOM 4312 N N . PRO B 1 174 ? 40.587 -20.148 6.297 1.00 187.58 174 PRO B N 1
ATOM 4313 C CA . PRO B 1 174 ? 41.952 -20.072 6.836 1.00 179.40 174 PRO B CA 1
ATOM 4314 C C . PRO B 1 174 ? 42.461 -18.642 6.835 1.00 172.29 174 PRO B C 1
ATOM 4315 O O . PRO B 1 174 ? 42.929 -18.135 5.811 1.00 168.62 174 PRO B O 1
ATOM 4319 N N . GLU B 1 175 ? 42.371 -17.986 7.991 1.00 173.78 175 GLU B N 1
ATOM 4320 C CA . GLU B 1 175 ? 42.683 -16.564 8.065 1.00 172.44 175 GLU B CA 1
ATOM 4321 C C . GLU B 1 175 ? 44.178 -16.314 7.901 1.00 176.53 175 GLU B C 1
ATOM 4322 O O . GLU B 1 175 ? 44.604 -15.640 6.955 1.00 178.23 175 GLU B O 1
ATOM 4328 N N . THR B 1 176 ? 44.994 -16.886 8.787 1.00 171.68 176 THR B N 1
ATOM 4329 C CA . THR B 1 176 ? 46.435 -16.645 8.823 1.00 169.97 176 THR B CA 1
ATOM 4330 C C . THR B 1 176 ? 46.728 -15.143 8.745 1.00 170.44 176 THR B C 1
ATOM 4331 O O . THR B 1 176 ? 47.173 -14.614 7.725 1.00 169.41 176 THR B O 1
ATOM 4335 N N . PHE B 1 177 ? 46.425 -14.476 9.865 1.00 166.51 177 PHE B N 1
ATOM 4336 C CA . PHE B 1 177 ? 46.536 -13.027 10.027 1.00 165.54 177 PHE B CA 1
ATOM 4337 C C . PHE B 1 177 ? 45.445 -12.310 9.237 1.00 169.09 177 PHE B C 1
ATOM 4338 O O . PHE B 1 177 ? 45.234 -12.600 8.056 1.00 169.01 177 PHE B O 1
ATOM 4346 N N . VAL B 1 178 ? 44.750 -11.371 9.882 1.00 173.07 178 VAL B N 1
ATOM 4347 C CA . VAL B 1 178 ? 43.592 -10.707 9.288 1.00 175.95 178 VAL B CA 1
ATOM 4348 C C . VAL B 1 178 ? 43.857 -9.217 9.123 1.00 183.76 178 VAL B C 1
ATOM 4349 O O . VAL B 1 178 ? 44.990 -8.754 9.298 1.00 179.47 178 VAL B O 1
ATOM 4353 N N . SER B 1 179 ? 42.809 -8.454 8.780 1.00 218.79 179 SER B N 1
ATOM 4354 C CA . SER B 1 179 ? 42.947 -7.013 8.609 1.00 219.92 179 SER B CA 1
ATOM 4355 C C . SER B 1 179 ? 41.765 -6.231 9.178 1.00 220.02 179 SER B C 1
ATOM 4356 O O . SER B 1 179 ? 41.568 -5.070 8.797 1.00 220.79 179 SER B O 1
ATOM 4359 N N . ASP B 1 180 ? 40.956 -6.848 10.040 1.00 173.08 180 ASP B N 1
ATOM 4360 C CA . ASP B 1 180 ? 39.805 -6.269 10.734 1.00 157.80 180 ASP B CA 1
ATOM 4361 C C . ASP B 1 180 ? 38.609 -6.059 9.802 1.00 146.86 180 ASP B C 1
ATOM 4362 O O . ASP B 1 180 ? 37.532 -5.672 10.271 1.00 142.48 180 ASP B O 1
ATOM 4367 N N . LEU B 1 181 ? 38.740 -6.361 8.513 1.00 143.80 181 LEU B N 1
ATOM 4368 C CA . LEU B 1 181 ? 37.655 -6.227 7.555 1.00 126.69 181 LEU B CA 1
ATOM 4369 C C . LEU B 1 181 ? 37.106 -7.601 7.196 1.00 120.63 181 LEU B C 1
ATOM 4370 O O . LEU B 1 181 ? 37.837 -8.596 7.184 1.00 124.76 181 LEU B O 1
ATOM 4375 N N . ILE B 1 182 ? 35.805 -7.647 6.903 1.00 121.49 182 ILE B N 1
ATOM 4376 C CA . ILE B 1 182 ? 35.095 -8.891 6.630 1.00 119.07 182 ILE B CA 1
ATOM 4377 C C . ILE B 1 182 ? 34.063 -8.644 5.538 1.00 114.68 182 ILE B C 1
ATOM 4378 O O . ILE B 1 182 ? 33.640 -7.512 5.294 1.00 112.84 182 ILE B O 1
ATOM 4383 N N . ASN B 1 183 ? 33.665 -9.726 4.872 1.00 115.79 183 ASN B N 1
ATOM 4384 C CA . ASN B 1 183 ? 32.597 -9.637 3.890 1.00 109.77 183 ASN B CA 1
ATOM 4385 C C . ASN B 1 183 ? 31.274 -9.295 4.566 1.00 108.47 183 ASN B C 1
ATOM 4386 O O . ASN B 1 183 ? 31.072 -9.528 5.761 1.00 106.56 183 ASN B O 1
ATOM 4391 N N . CYS B 1 184 ? 30.364 -8.725 3.777 1.00 106.35 184 CYS B N 1
ATOM 4392 C CA . CYS B 1 184 ? 28.999 -8.484 4.217 1.00 100.15 184 CYS B CA 1
ATOM 4393 C C . CYS B 1 184 ? 27.961 -9.247 3.409 1.00 95.67 184 CYS B C 1
ATOM 4394 O O . CYS B 1 184 ? 26.818 -9.359 3.864 1.00 99.53 184 CYS B O 1
ATOM 4397 N N . GLY B 1 185 ? 28.322 -9.773 2.237 1.00 94.80 185 GLY B N 1
ATOM 4398 C CA . GLY B 1 185 ? 27.417 -10.536 1.407 1.00 94.86 185 GLY B CA 1
ATOM 4399 C C . GLY B 1 185 ? 26.639 -9.736 0.383 1.00 93.70 185 GLY B C 1
ATOM 4400 O O . GLY B 1 185 ? 26.098 -10.326 -0.561 1.00 92.51 185 GLY B O 1
ATOM 4401 N N . VAL B 1 186 ? 26.573 -8.415 0.530 1.00 94.80 186 VAL B N 1
ATOM 4402 C CA . VAL B 1 186 ? 25.863 -7.556 -0.412 1.00 94.82 186 VAL B CA 1
ATOM 4403 C C . VAL B 1 186 ? 26.858 -7.078 -1.465 1.00 92.62 186 VAL B C 1
ATOM 4404 O O . VAL B 1 186 ? 27.794 -6.334 -1.163 1.00 93.16 186 VAL B O 1
ATOM 4408 N N . TYR B 1 187 ? 26.668 -7.529 -2.702 1.00 85.63 187 TYR B N 1
ATOM 4409 C CA . TYR B 1 187 ? 27.594 -7.268 -3.789 1.00 78.09 187 TYR B CA 1
ATOM 4410 C C . TYR B 1 187 ? 26.874 -6.555 -4.927 1.00 70.81 187 TYR B C 1
ATOM 4411 O O . TYR B 1 187 ? 25.657 -6.679 -5.091 1.00 75.18 187 TYR B O 1
ATOM 4420 N N . VAL B 1 188 ? 27.646 -5.820 -5.724 1.00 68.16 188 VAL B N 1
ATOM 4421 C CA . VAL B 1 188 ? 27.141 -5.153 -6.920 1.00 68.99 188 VAL B CA 1
ATOM 4422 C C . VAL B 1 188 ? 28.200 -5.284 -8.001 1.00 69.85 188 VAL B C 1
ATOM 4423 O O . VAL B 1 188 ? 29.359 -4.913 -7.785 1.00 71.29 188 VAL B O 1
ATOM 4427 N N . PHE B 1 189 ? 27.820 -5.838 -9.143 1.00 70.33 189 PHE B N 1
ATOM 4428 C CA . PHE B 1 189 ? 28.757 -6.048 -10.232 1.00 71.21 189 PHE B CA 1
ATOM 4429 C C . PHE B 1 189 ? 28.377 -5.198 -11.438 1.00 72.24 189 PHE B C 1
ATOM 4430 O O . PHE B 1 189 ? 27.426 -4.415 -11.410 1.00 72.28 189 PHE B O 1
ATOM 4438 N N . THR B 1 190 ? 29.140 -5.366 -12.509 1.00 73.14 190 THR B N 1
ATOM 4439 C CA . THR B 1 190 ? 28.804 -4.822 -13.812 1.00 74.22 190 THR B CA 1
ATOM 4440 C C . THR B 1 190 ? 28.276 -5.957 -14.683 1.00 82.98 190 THR B C 1
ATOM 4441 O O . THR B 1 190 ? 28.185 -7.109 -14.254 1.00 73.67 190 THR B O 1
ATOM 4445 N N . SER B 1 191 ? 27.911 -5.631 -15.922 1.00 89.35 191 SER B N 1
ATOM 4446 C CA . SER B 1 191 ? 27.407 -6.668 -16.815 1.00 89.75 191 SER B CA 1
ATOM 4447 C C . SER B 1 191 ? 28.473 -7.690 -17.191 1.00 89.11 191 SER B C 1
ATOM 4448 O O . SER B 1 191 ? 28.130 -8.742 -17.741 1.00 89.14 191 SER B O 1
ATOM 4451 N N . ASP B 1 192 ? 29.743 -7.413 -16.900 1.00 85.10 192 ASP B N 1
ATOM 4452 C CA . ASP B 1 192 ? 30.857 -8.275 -17.277 1.00 84.93 192 ASP B CA 1
ATOM 4453 C C . ASP B 1 192 ? 31.051 -9.454 -16.328 1.00 85.85 192 ASP B C 1
ATOM 4454 O O . ASP B 1 192 ? 31.929 -10.289 -16.574 1.00 86.67 192 ASP B O 1
ATOM 4459 N N . ILE B 1 193 ? 30.255 -9.553 -15.261 1.00 87.27 193 ILE B N 1
ATOM 4460 C CA . ILE B 1 193 ? 30.484 -10.602 -14.272 1.00 86.99 193 ILE B CA 1
ATOM 4461 C C . ILE B 1 193 ? 30.153 -11.975 -14.845 1.00 89.46 193 ILE B C 1
ATOM 4462 O O . ILE B 1 193 ? 30.800 -12.971 -14.497 1.00 90.00 193 ILE B O 1
ATOM 4467 N N . PHE B 1 194 ? 29.169 -12.057 -15.741 1.00 88.65 194 PHE B N 1
ATOM 4468 C CA . PHE B 1 194 ? 28.819 -13.349 -16.320 1.00 90.46 194 PHE B CA 1
ATOM 4469 C C . PHE B 1 194 ? 29.947 -13.902 -17.181 1.00 93.54 194 PHE B C 1
ATOM 4470 O O . PHE B 1 194 ? 30.067 -15.123 -17.335 1.00 96.76 194 PHE B O 1
ATOM 4478 N N . ASN B 1 195 ? 30.783 -13.025 -17.743 1.00 91.55 195 ASN B N 1
ATOM 4479 C CA . ASN B 1 195 ? 31.909 -13.488 -18.546 1.00 96.72 195 ASN B CA 1
ATOM 4480 C C . ASN B 1 195 ? 33.003 -14.100 -17.682 1.00 99.23 195 ASN B C 1
ATOM 4481 O O . ASN B 1 195 ? 33.719 -15.000 -18.136 1.00 104.74 195 ASN B O 1
ATOM 4486 N N . ALA B 1 196 ? 33.147 -13.629 -16.442 1.00 94.94 196 ALA B N 1
ATOM 4487 C CA . ALA B 1 196 ? 34.151 -14.195 -15.550 1.00 97.65 196 ALA B CA 1
ATOM 4488 C C . ALA B 1 196 ? 33.775 -15.604 -15.111 1.00 105.30 196 ALA B C 1
ATOM 4489 O O . ALA B 1 196 ? 34.660 -16.416 -14.817 1.00 108.05 196 ALA B O 1
ATOM 4491 N N . ILE B 1 197 ? 32.477 -15.913 -15.062 1.00 104.10 197 ILE B N 1
ATOM 4492 C CA . ILE B 1 197 ? 32.053 -17.255 -14.680 1.00 106.75 197 ILE B CA 1
ATOM 4493 C C . ILE B 1 197 ? 32.299 -18.227 -15.822 1.00 115.60 197 ILE B C 1
ATOM 4494 O O . ILE B 1 197 ? 32.642 -19.394 -15.596 1.00 125.71 197 ILE B O 1
ATOM 4499 N N . GLU B 1 198 ? 32.151 -17.763 -17.062 1.00 114.72 198 GLU B N 1
ATOM 4500 C CA . GLU B 1 198 ? 32.442 -18.609 -18.211 1.00 118.12 198 GLU B CA 1
ATOM 4501 C C . GLU B 1 198 ? 33.923 -18.958 -18.282 1.00 119.48 198 GLU B C 1
ATOM 4502 O O . GLU B 1 198 ? 34.284 -20.032 -18.773 1.00 121.90 198 GLU B O 1
ATOM 4508 N N . GLU B 1 199 ? 34.792 -18.072 -17.800 1.00 116.06 199 GLU B N 1
ATOM 4509 C CA . GLU B 1 199 ? 36.218 -18.359 -17.760 1.00 114.60 199 GLU B CA 1
ATOM 4510 C C . GLU B 1 199 ? 36.600 -19.277 -16.608 1.00 118.13 199 GLU B C 1
ATOM 4511 O O . GLU B 1 199 ? 37.771 -19.651 -16.496 1.00 118.96 199 GLU B O 1
ATOM 4517 N N . VAL B 1 200 ? 35.651 -19.633 -15.747 1.00 121.96 200 VAL B N 1
ATOM 4518 C CA . VAL B 1 200 ? 35.878 -20.650 -14.731 1.00 129.59 200 VAL B CA 1
ATOM 4519 C C . VAL B 1 200 ? 34.931 -21.836 -14.866 1.00 142.36 200 VAL B C 1
ATOM 4520 O O . VAL B 1 200 ? 35.264 -22.933 -14.388 1.00 143.15 200 VAL B O 1
ATOM 4524 N N . TYR B 1 201 ? 33.774 -21.673 -15.510 1.00 182.43 201 TYR B N 1
ATOM 4525 C CA . TYR B 1 201 ? 32.845 -22.774 -15.733 1.00 182.37 201 TYR B CA 1
ATOM 4526 C C . TYR B 1 201 ? 33.086 -23.464 -17.070 1.00 183.85 201 TYR B C 1
ATOM 4527 O O . TYR B 1 201 ? 32.955 -24.689 -17.166 1.00 183.72 201 TYR B O 1
ATOM 4536 N N . SER B 1 202 ? 33.420 -22.699 -18.107 1.00 147.91 202 SER B N 1
ATOM 4537 C CA . SER B 1 202 ? 33.727 -23.249 -19.422 1.00 138.67 202 SER B CA 1
ATOM 4538 C C . SER B 1 202 ? 35.220 -23.441 -19.643 1.00 130.54 202 SER B C 1
ATOM 4539 O O . SER B 1 202 ? 35.629 -24.435 -20.252 1.00 130.77 202 SER B O 1
ATOM 4542 N N . GLN B 1 203 ? 36.045 -22.508 -19.164 1.00 126.92 203 GLN B N 1
ATOM 4543 C CA . GLN B 1 203 ? 37.482 -22.588 -19.401 1.00 125.00 203 GLN B CA 1
ATOM 4544 C C . GLN B 1 203 ? 38.172 -23.496 -18.389 1.00 126.15 203 GLN B C 1
ATOM 4545 O O . GLN B 1 203 ? 38.978 -24.354 -18.765 1.00 125.40 203 GLN B O 1
ATOM 4551 N N . ILE B 1 204 ? 37.868 -23.325 -17.104 1.00 128.45 204 ILE B N 1
ATOM 4552 C CA . ILE B 1 204 ? 38.527 -24.090 -16.052 1.00 129.44 204 ILE B CA 1
ATOM 4553 C C . ILE B 1 204 ? 37.638 -25.252 -15.626 1.00 129.75 204 ILE B C 1
ATOM 4554 O O . ILE B 1 204 ? 38.134 -26.294 -15.181 1.00 128.57 204 ILE B O 1
ATOM 4559 N N . ARG B 1 205 ? 36.325 -25.078 -15.760 1.00 131.83 205 ARG B N 1
ATOM 4560 C CA . ARG B 1 205 ? 35.350 -26.117 -15.427 1.00 136.33 205 ARG B CA 1
ATOM 4561 C C . ARG B 1 205 ? 35.482 -26.570 -13.977 1.00 139.66 205 ARG B C 1
ATOM 4562 O O . ARG B 1 205 ? 34.891 -25.977 -13.076 1.00 148.04 205 ARG B O 1
ATOM 4570 N N . PHE B 1 222 ? 28.505 -25.980 -8.664 1.00 170.75 222 PHE B N 1
ATOM 4571 C CA . PHE B 1 222 ? 29.460 -26.368 -7.632 1.00 165.94 222 PHE B CA 1
ATOM 4572 C C . PHE B 1 222 ? 30.580 -25.340 -7.503 1.00 157.52 222 PHE B C 1
ATOM 4573 O O . PHE B 1 222 ? 31.509 -25.517 -6.714 1.00 148.21 222 PHE B O 1
ATOM 4581 N N . VAL B 1 223 ? 30.488 -24.271 -8.286 1.00 166.87 223 VAL B N 1
ATOM 4582 C CA . VAL B 1 223 ? 31.472 -23.195 -8.257 1.00 157.46 223 VAL B CA 1
ATOM 4583 C C . VAL B 1 223 ? 31.073 -22.216 -7.161 1.00 154.28 223 VAL B C 1
ATOM 4584 O O . VAL B 1 223 ? 29.966 -21.668 -7.178 1.00 154.74 223 VAL B O 1
ATOM 4588 N N . ARG B 1 224 ? 31.974 -21.996 -6.209 1.00 136.20 224 ARG B N 1
ATOM 4589 C CA . ARG B 1 224 ? 31.715 -21.097 -5.095 1.00 133.17 224 ARG B CA 1
ATOM 4590 C C . ARG B 1 224 ? 32.201 -19.704 -5.466 1.00 127.93 224 ARG B C 1
ATOM 4591 O O . ARG B 1 224 ? 33.340 -19.537 -5.910 1.00 123.04 224 ARG B O 1
ATOM 4599 N N . LEU B 1 225 ? 31.335 -18.709 -5.273 1.00 129.11 225 LEU B N 1
ATOM 4600 C CA . LEU B 1 225 ? 31.671 -17.343 -5.661 1.00 126.77 225 LEU B CA 1
ATOM 4601 C C . LEU B 1 225 ? 32.879 -16.834 -4.885 1.00 131.75 225 LEU B C 1
ATOM 4602 O O . LEU B 1 225 ? 33.790 -16.226 -5.460 1.00 124.17 225 LEU B O 1
ATOM 4607 N N . ASP B 1 226 ? 32.904 -17.083 -3.579 1.00 161.00 226 ASP B N 1
ATOM 4608 C CA . ASP B 1 226 ? 33.921 -16.558 -2.673 1.00 160.74 226 ASP B CA 1
ATOM 4609 C C . ASP B 1 226 ? 35.078 -17.525 -2.448 1.00 160.90 226 ASP B C 1
ATOM 4610 O O . ASP B 1 226 ? 35.558 -17.667 -1.320 1.00 170.45 226 ASP B O 1
ATOM 4615 N N . GLN B 1 227 ? 35.543 -18.213 -3.490 1.00 139.39 227 GLN B N 1
ATOM 4616 C CA . GLN B 1 227 ? 36.659 -19.142 -3.345 1.00 133.68 227 GLN B CA 1
ATOM 4617 C C . GLN B 1 227 ? 37.525 -19.165 -4.596 1.00 120.24 227 GLN B C 1
ATOM 4618 O O . GLN B 1 227 ? 38.757 -19.162 -4.509 1.00 118.49 227 GLN B O 1
ATOM 4624 N N . ASP B 1 228 ? 36.888 -19.187 -5.766 1.00 115.68 228 ASP B N 1
ATOM 4625 C CA . ASP B 1 228 ? 37.594 -19.266 -7.039 1.00 114.31 228 ASP B CA 1
ATOM 4626 C C . ASP B 1 228 ? 37.272 -18.097 -7.960 1.00 114.75 228 ASP B C 1
ATOM 4627 O O . ASP B 1 228 ? 37.648 -18.125 -9.138 1.00 113.45 228 ASP B O 1
ATOM 4632 N N . ILE B 1 229 ? 36.590 -17.072 -7.456 1.00 117.80 229 ILE B N 1
ATOM 4633 C CA . ILE B 1 229 ? 36.294 -15.879 -8.238 1.00 120.64 229 ILE B CA 1
ATOM 4634 C C . ILE B 1 229 ? 36.727 -14.657 -7.441 1.00 128.19 229 ILE B C 1
ATOM 4635 O O . ILE B 1 229 ? 37.357 -13.739 -7.978 1.00 135.05 229 ILE B O 1
ATOM 4640 N N . LEU B 1 230 ? 36.386 -14.641 -6.151 1.00 133.37 230 LEU B N 1
ATOM 4641 C CA . LEU B 1 230 ? 36.763 -13.525 -5.291 1.00 135.85 230 LEU B CA 1
ATOM 4642 C C . LEU B 1 230 ? 38.236 -13.600 -4.904 1.00 135.61 230 LEU B C 1
ATOM 4643 O O . LEU B 1 230 ? 38.947 -12.590 -4.946 1.00 141.65 230 LEU B O 1
ATOM 4648 N N . SER B 1 231 ? 38.707 -14.784 -4.514 1.00 133.14 231 SER B N 1
ATOM 4649 C CA . SER B 1 231 ? 40.117 -14.934 -4.158 1.00 134.07 231 SER B CA 1
ATOM 4650 C C . SER B 1 231 ? 41.051 -14.666 -5.334 1.00 141.53 231 SER B C 1
ATOM 4651 O O . SER B 1 231 ? 42.057 -13.962 -5.141 1.00 145.27 231 SER B O 1
ATOM 4654 N N . PRO B 1 232 ? 40.812 -15.187 -6.546 1.00 138.83 232 PRO B N 1
ATOM 4655 C CA . PRO B 1 232 ? 41.735 -14.885 -7.654 1.00 147.99 232 PRO B CA 1
ATOM 4656 C C . PRO B 1 232 ? 41.787 -13.416 -8.039 1.00 173.33 232 PRO B C 1
ATOM 4657 O O . PRO B 1 232 ? 42.861 -12.927 -8.413 1.00 175.06 232 PRO B O 1
ATOM 4661 N N . LEU B 1 233 ? 40.670 -12.690 -7.962 1.00 243.98 233 LEU B N 1
ATOM 4662 C CA . LEU B 1 233 ? 40.655 -11.268 -8.313 1.00 245.18 233 LEU B CA 1
ATOM 4663 C C . LEU B 1 233 ? 41.158 -10.448 -7.123 1.00 244.77 233 LEU B C 1
ATOM 4664 O O . LEU B 1 233 ? 40.413 -9.748 -6.434 1.00 245.08 233 LEU B O 1
ATOM 4669 N N . ALA B 1 234 ? 42.467 -10.548 -6.891 1.00 173.04 234 ALA B N 1
ATOM 4670 C CA . ALA B 1 234 ? 43.123 -9.855 -5.788 1.00 156.46 234 ALA B CA 1
ATOM 4671 C C . ALA B 1 234 ? 44.007 -8.723 -6.299 1.00 142.98 234 ALA B C 1
ATOM 4672 O O . ALA B 1 234 ? 43.651 -7.551 -6.162 1.00 135.10 234 ALA B O 1
ATOM 4674 N N . GLY B 1 235 ? 45.153 -9.041 -6.903 1.00 145.95 235 GLY B N 1
ATOM 4675 C CA . GLY B 1 235 ? 46.034 -7.990 -7.386 1.00 137.96 235 GLY B CA 1
ATOM 4676 C C . GLY B 1 235 ? 45.424 -7.181 -8.513 1.00 139.18 235 GLY B C 1
ATOM 4677 O O . GLY B 1 235 ? 45.652 -5.972 -8.614 1.00 137.60 235 GLY B O 1
ATOM 4678 N N . LYS B 1 236 ? 44.640 -7.832 -9.372 1.00 135.42 236 LYS B N 1
ATOM 4679 C CA . LYS B 1 236 ? 44.007 -7.144 -10.490 1.00 128.71 236 LYS B CA 1
ATOM 4680 C C . LYS B 1 236 ? 42.989 -6.123 -9.993 1.00 123.86 236 LYS B C 1
ATOM 4681 O O . LYS B 1 236 ? 42.071 -6.453 -9.236 1.00 126.40 236 LYS B O 1
ATOM 4687 N N . LYS B 1 237 ? 43.161 -4.873 -10.426 1.00 120.32 237 LYS B N 1
ATOM 4688 C CA . LYS B 1 237 ? 42.346 -3.752 -9.953 1.00 117.58 237 LYS B CA 1
ATOM 4689 C C . LYS B 1 237 ? 40.939 -3.793 -10.552 1.00 116.91 237 LYS B C 1
ATOM 4690 O O . LYS B 1 237 ? 40.589 -3.050 -11.474 1.00 117.13 237 LYS B O 1
ATOM 4696 N N . GLN B 1 238 ? 40.116 -4.696 -10.003 1.00 108.63 238 GLN B N 1
ATOM 4697 C CA . GLN B 1 238 ? 38.697 -4.790 -10.331 1.00 99.94 238 GLN B CA 1
ATOM 4698 C C . GLN B 1 238 ? 37.796 -4.963 -9.118 1.00 92.39 238 GLN B C 1
ATOM 4699 O O . GLN B 1 238 ? 36.655 -4.497 -9.162 1.00 84.92 238 GLN B O 1
ATOM 4705 N N . LEU B 1 239 ? 38.251 -5.606 -8.048 1.00 96.37 239 LEU B N 1
ATOM 4706 C CA . LEU B 1 239 ? 37.453 -5.800 -6.842 1.00 88.95 239 LEU B CA 1
ATOM 4707 C C . LEU B 1 239 ? 37.707 -4.649 -5.878 1.00 86.03 239 LEU B C 1
ATOM 4708 O O . LEU B 1 239 ? 38.857 -4.372 -5.529 1.00 89.04 239 LEU B O 1
ATOM 4713 N N . TYR B 1 240 ? 36.643 -3.975 -5.461 1.00 80.31 240 TYR B N 1
ATOM 4714 C CA . TYR B 1 240 ? 36.791 -2.810 -4.609 1.00 81.67 240 TYR B CA 1
ATOM 4715 C C . TYR B 1 240 ? 36.062 -3.023 -3.279 1.00 84.34 240 TYR B C 1
ATOM 4716 O O . TYR B 1 240 ? 35.596 -4.120 -2.968 1.00 85.10 240 TYR B O 1
ATOM 4725 N N . THR B 1 241 ? 35.973 -1.958 -2.483 1.00 81.90 241 THR B N 1
ATOM 4726 C CA . THR B 1 241 ? 35.388 -2.037 -1.148 1.00 88.99 241 THR B CA 1
ATOM 4727 C C . THR B 1 241 ? 34.669 -0.735 -0.829 1.00 97.64 241 THR B C 1
ATOM 4728 O O . THR B 1 241 ? 34.958 0.316 -1.407 1.00 94.39 241 THR B O 1
ATOM 4732 N N . TYR B 1 242 ? 33.719 -0.822 0.101 1.00 119.07 242 TYR B N 1
ATOM 4733 C CA . TYR B 1 242 ? 32.955 0.339 0.546 1.00 120.66 242 TYR B CA 1
ATOM 4734 C C . TYR B 1 242 ? 32.471 0.071 1.963 1.00 119.06 242 TYR B C 1
ATOM 4735 O O . TYR B 1 242 ? 31.786 -0.928 2.204 1.00 113.40 242 TYR B O 1
ATOM 4744 N N . GLU B 1 243 ? 32.822 0.961 2.889 1.00 126.66 243 GLU B N 1
ATOM 4745 C CA . GLU B 1 243 ? 32.544 0.742 4.303 1.00 124.39 243 GLU B CA 1
ATOM 4746 C C . GLU B 1 243 ? 31.049 0.834 4.598 1.00 124.14 243 GLU B C 1
ATOM 4747 O O . GLU B 1 243 ? 30.303 1.563 3.938 1.00 125.62 243 GLU B O 1
ATOM 4749 N N . ASN B 1 244 ? 30.616 0.077 5.610 1.00 106.96 244 ASN B N 1
ATOM 4750 C CA . ASN B 1 244 ? 29.218 0.095 6.028 1.00 102.25 244 ASN B CA 1
ATOM 4751 C C . ASN B 1 244 ? 28.891 1.352 6.828 1.00 99.50 244 ASN B C 1
ATOM 4752 O O . ASN B 1 244 ? 28.001 2.125 6.453 1.00 103.46 244 ASN B O 1
ATOM 4757 N N . LYS B 1 245 ? 29.586 1.551 7.952 1.00 93.36 245 LYS B N 1
ATOM 4758 C CA . LYS B 1 245 ? 29.354 2.673 8.864 1.00 93.57 245 LYS B CA 1
ATOM 4759 C C . LYS B 1 245 ? 27.972 2.604 9.514 1.00 97.96 245 LYS B C 1
ATOM 4760 O O . LYS B 1 245 ? 27.386 3.635 9.853 1.00 100.91 245 LYS B O 1
ATOM 4762 N N . ASP B 1 246 ? 27.442 1.393 9.695 1.00 100.03 246 ASP B N 1
ATOM 4763 C CA . ASP B 1 246 ? 26.163 1.201 10.370 1.00 102.54 246 ASP B CA 1
ATOM 4764 C C . ASP B 1 246 ? 26.145 -0.119 11.133 1.00 106.11 246 ASP B C 1
ATOM 4765 O O . ASP B 1 246 ? 26.986 -0.343 12.009 1.00 107.75 246 ASP B O 1
ATOM 4770 N N . PHE B 1 247 ? 25.195 -0.997 10.816 1.00 132.42 247 PHE B N 1
ATOM 4771 C CA . PHE B 1 247 ? 25.037 -2.263 11.516 1.00 131.57 247 PHE B CA 1
ATOM 4772 C C . PHE B 1 247 ? 25.140 -3.430 10.540 1.00 130.21 247 PHE B C 1
ATOM 4773 O O . PHE B 1 247 ? 24.957 -3.276 9.331 1.00 130.30 247 PHE B O 1
ATOM 4781 N N . TRP B 1 248 ? 25.450 -4.607 11.085 1.00 112.35 248 TRP B N 1
ATOM 4782 C CA . TRP B 1 248 ? 25.495 -5.837 10.305 1.00 104.47 248 TRP B CA 1
ATOM 4783 C C . TRP B 1 248 ? 25.442 -7.029 11.249 1.00 102.72 248 TRP B C 1
ATOM 4784 O O . TRP B 1 248 ? 26.133 -7.046 12.271 1.00 103.26 248 TRP B O 1
ATOM 4795 N N . GLU B 1 249 ? 24.617 -8.018 10.906 1.00 100.94 249 GLU B N 1
ATOM 4796 C CA . GLU B 1 249 ? 24.481 -9.221 11.724 1.00 97.67 249 GLU B CA 1
ATOM 4797 C C . GLU B 1 249 ? 24.043 -10.382 10.844 1.00 97.16 249 GLU B C 1
ATOM 4798 O O . GLU B 1 249 ? 22.967 -10.331 10.242 1.00 99.35 249 GLU B O 1
ATOM 4800 N N . GLN B 1 250 ? 24.876 -11.419 10.768 1.00 98.34 250 GLN B N 1
ATOM 4801 C CA . GLN B 1 250 ? 24.526 -12.624 10.023 1.00 103.23 250 GLN B CA 1
ATOM 4802 C C . GLN B 1 250 ? 23.435 -13.400 10.756 1.00 107.41 250 GLN B C 1
ATOM 4803 O O . GLN B 1 250 ? 23.536 -13.639 11.964 1.00 105.42 250 GLN B O 1
ATOM 4809 N N . ILE B 1 251 ? 22.390 -13.794 10.027 1.00 126.07 251 ILE B N 1
ATOM 4810 C CA . ILE B 1 251 ? 21.229 -14.424 10.649 1.00 125.67 251 ILE B CA 1
ATOM 4811 C C . ILE B 1 251 ? 20.936 -15.798 10.055 1.00 124.98 251 ILE B C 1
ATOM 4812 O O . ILE B 1 251 ? 19.908 -15.994 9.396 1.00 124.51 251 ILE B O 1
ATOM 4817 N N . LYS B 1 252 ? 21.819 -16.763 10.297 1.00 109.49 252 LYS B N 1
ATOM 4818 C CA . LYS B 1 252 ? 21.515 -18.150 9.974 1.00 105.35 252 LYS B CA 1
ATOM 4819 C C . LYS B 1 252 ? 20.842 -18.880 11.128 1.00 100.31 252 LYS B C 1
ATOM 4820 O O . LYS B 1 252 ? 20.289 -19.965 10.921 1.00 97.23 252 LYS B O 1
ATOM 4826 N N . THR B 1 253 ? 20.881 -18.314 12.333 1.00 103.40 253 THR B N 1
ATOM 4827 C CA . THR B 1 253 ? 20.292 -18.797 13.575 1.00 101.61 253 THR B CA 1
ATOM 4828 C C . THR B 1 253 ? 18.900 -18.203 13.772 1.00 98.50 253 THR B C 1
ATOM 4829 O O . THR B 1 253 ? 18.702 -17.003 13.561 1.00 99.99 253 THR B O 1
ATOM 4833 N N . PRO B 1 254 ? 17.919 -19.015 14.176 1.00 98.48 254 PRO B N 1
ATOM 4834 C CA . PRO B 1 254 ? 16.610 -18.450 14.539 1.00 96.50 254 PRO B CA 1
ATOM 4835 C C . PRO B 1 254 ? 16.655 -17.581 15.783 1.00 102.66 254 PRO B C 1
ATOM 4836 O O . PRO B 1 254 ? 15.768 -16.737 15.958 1.00 98.42 254 PRO B O 1
ATOM 4840 N N . GLY B 1 255 ? 17.654 -17.757 16.650 1.00 131.95 255 GLY B N 1
ATOM 4841 C CA . GLY B 1 255 ? 17.761 -16.904 17.823 1.00 132.94 255 GLY B CA 1
ATOM 4842 C C . GLY B 1 255 ? 18.209 -15.496 17.484 1.00 132.92 255 GLY B C 1
ATOM 4843 O O . GLY B 1 255 ? 17.759 -14.527 18.102 1.00 133.41 255 GLY B O 1
ATOM 4844 N N . LYS B 1 256 ? 19.101 -15.362 16.497 1.00 107.11 256 LYS B N 1
ATOM 4845 C CA . LYS B 1 256 ? 19.559 -14.050 16.050 1.00 101.66 256 LYS B CA 1
ATOM 4846 C C . LYS B 1 256 ? 18.438 -13.204 15.460 1.00 96.22 256 LYS B C 1
ATOM 4847 O O . LYS B 1 256 ? 18.636 -12.001 15.259 1.00 89.33 256 LYS B O 1
ATOM 4853 N N . SER B 1 257 ? 17.272 -13.797 15.190 1.00 98.37 257 SER B N 1
ATOM 4854 C CA . SER B 1 257 ? 16.152 -13.070 14.604 1.00 92.19 257 SER B CA 1
ATOM 4855 C C . SER B 1 257 ? 15.639 -11.949 15.497 1.00 82.67 257 SER B C 1
ATOM 4856 O O . SER B 1 257 ? 14.817 -11.147 15.041 1.00 82.15 257 SER B O 1
ATOM 4859 N N . LEU B 1 258 ? 16.092 -11.875 16.749 1.00 82.58 258 LEU B N 1
ATOM 4860 C CA . LEU B 1 258 ? 15.738 -10.799 17.665 1.00 80.60 258 LEU B CA 1
ATOM 4861 C C . LEU B 1 258 ? 16.792 -9.699 17.694 1.00 85.47 258 LEU B C 1
ATOM 4862 O O . LEU B 1 258 ? 16.454 -8.514 17.614 1.00 77.20 258 LEU B O 1
ATOM 4867 N N . LYS B 1 259 ? 18.068 -10.078 17.828 1.00 81.59 259 LYS B N 1
ATOM 4868 C CA . LYS B 1 259 ? 19.151 -9.099 17.856 1.00 83.02 259 LYS B CA 1
ATOM 4869 C C . LYS B 1 259 ? 19.140 -8.224 16.611 1.00 75.45 259 LYS B C 1
ATOM 4870 O O . LYS B 1 259 ? 19.364 -7.011 16.691 1.00 77.93 259 LYS B O 1
ATOM 4876 N N . CYS B 1 260 ? 18.884 -8.823 15.451 1.00 75.77 260 CYS B N 1
ATOM 4877 C CA . CYS B 1 260 ? 18.781 -8.046 14.225 1.00 78.74 260 CYS B CA 1
ATOM 4878 C C . CYS B 1 260 ? 17.454 -7.305 14.133 1.00 75.65 260 CYS B C 1
ATOM 4879 O O . CYS B 1 260 ? 17.392 -6.229 13.528 1.00 80.60 260 CYS B O 1
ATOM 4882 N N . SER B 1 261 ? 16.388 -7.869 14.708 1.00 75.05 261 SER B N 1
ATOM 4883 C CA . SER B 1 261 ? 15.091 -7.200 14.689 1.00 75.15 261 SER B CA 1
ATOM 4884 C C . SER B 1 261 ? 15.140 -5.861 15.411 1.00 76.62 261 SER B C 1
ATOM 4885 O O . SER B 1 261 ? 14.432 -4.923 15.027 1.00 75.28 261 SER B O 1
ATOM 4888 N N . ALA B 1 262 ? 15.958 -5.756 16.461 1.00 74.53 262 ALA B N 1
ATOM 4889 C CA . ALA B 1 262 ? 16.088 -4.490 17.173 1.00 76.35 262 ALA B CA 1
ATOM 4890 C C . ALA B 1 262 ? 16.769 -3.438 16.306 1.00 77.13 262 ALA B C 1
ATOM 4891 O O . ALA B 1 262 ? 16.433 -2.251 16.383 1.00 79.81 262 ALA B O 1
ATOM 4893 N N . LEU B 1 263 ? 17.727 -3.855 15.475 1.00 80.74 263 LEU B N 1
ATOM 4894 C CA . LEU B 1 263 ? 18.424 -2.905 14.613 1.00 81.22 263 LEU B CA 1
ATOM 4895 C C . LEU B 1 263 ? 17.494 -2.345 13.542 1.00 86.30 263 LEU B C 1
ATOM 4896 O O . LEU B 1 263 ? 17.569 -1.157 13.207 1.00 87.62 263 LEU B O 1
ATOM 4901 N N . TYR B 1 264 ? 16.616 -3.188 12.988 1.00 79.10 264 TYR B N 1
ATOM 4902 C CA . TYR B 1 264 ? 15.641 -2.713 12.010 1.00 80.59 264 TYR B CA 1
ATOM 4903 C C . TYR B 1 264 ? 14.666 -1.719 12.632 1.00 79.23 264 TYR B C 1
ATOM 4904 O O . TYR B 1 264 ? 14.314 -0.710 12.010 1.00 84.65 264 TYR B O 1
ATOM 4913 N N . LEU B 1 265 ? 14.208 -1.996 13.857 1.00 88.35 265 LEU B N 1
ATOM 4914 C CA . LEU B 1 265 ? 13.314 -1.067 14.543 1.00 84.10 265 LEU B CA 1
ATOM 4915 C C . LEU B 1 265 ? 14.012 0.248 14.868 1.00 86.09 265 LEU B C 1
ATOM 4916 O O . LEU B 1 265 ? 13.416 1.323 14.728 1.00 89.65 265 LEU B O 1
ATOM 4921 N N . SER B 1 266 ? 15.273 0.188 15.307 1.00 91.17 266 SER B N 1
ATOM 4922 C CA . SER B 1 266 ? 16.050 1.411 15.483 1.00 92.44 266 SER B CA 1
ATOM 4923 C C . SER B 1 266 ? 16.198 2.165 14.170 1.00 92.85 266 SER B C 1
ATOM 4924 O O . SER B 1 266 ? 16.222 3.401 14.162 1.00 92.54 266 SER B O 1
ATOM 4927 N N . GLN B 1 267 ? 16.292 1.439 13.054 1.00 90.01 267 GLN B N 1
ATOM 4928 C CA . GLN B 1 267 ? 16.315 2.071 11.741 1.00 87.65 267 GLN B CA 1
ATOM 4929 C C . GLN B 1 267 ? 14.989 2.746 11.429 1.00 87.40 267 GLN B C 1
ATOM 4930 O O . GLN B 1 267 ? 14.963 3.791 10.767 1.00 88.68 267 GLN B O 1
ATOM 4936 N N . PHE B 1 268 ? 13.886 2.172 11.903 1.00 86.43 268 PHE B N 1
ATOM 4937 C CA . PHE B 1 268 ? 12.575 2.791 11.794 1.00 90.35 268 PHE B CA 1
ATOM 4938 C C . PHE B 1 268 ? 12.308 3.761 12.931 1.00 91.23 268 PHE B C 1
ATOM 4939 O O . PHE B 1 268 ? 11.245 4.384 12.962 1.00 99.93 268 PHE B O 1
ATOM 4947 N N . ARG B 1 269 ? 13.243 3.888 13.868 1.00 91.59 269 ARG B N 1
ATOM 4948 C CA . ARG B 1 269 ? 13.176 4.906 14.904 1.00 93.51 269 ARG B CA 1
ATOM 4949 C C . ARG B 1 269 ? 14.030 6.120 14.571 1.00 94.73 269 ARG B C 1
ATOM 4950 O O . ARG B 1 269 ? 13.711 7.230 15.007 1.00 97.03 269 ARG B O 1
ATOM 4958 N N . GLU B 1 270 ? 15.113 5.927 13.815 1.00 92.91 270 GLU B N 1
ATOM 4959 C CA . GLU B 1 270 ? 15.825 7.050 13.216 1.00 89.92 270 GLU B CA 1
ATOM 4960 C C . GLU B 1 270 ? 15.037 7.621 12.044 1.00 90.58 270 GLU B C 1
ATOM 4961 O O . GLU B 1 270 ? 14.705 8.812 12.023 1.00 94.24 270 GLU B O 1
ATOM 4963 N N . THR B 1 271 ? 14.734 6.781 11.056 1.00 90.84 271 THR B N 1
ATOM 4964 C CA . THR B 1 271 ? 13.944 7.176 9.900 1.00 91.86 271 THR B CA 1
ATOM 4965 C C . THR B 1 271 ? 12.490 6.789 10.134 1.00 104.09 271 THR B C 1
ATOM 4966 O O . THR B 1 271 ? 12.201 5.651 10.521 1.00 105.42 271 THR B O 1
ATOM 4970 N N . SER B 1 272 ? 11.581 7.730 9.864 1.00 113.69 272 SER B N 1
ATOM 4971 C CA . SER B 1 272 ? 10.137 7.572 10.025 1.00 114.11 272 SER B CA 1
ATOM 4972 C C . SER B 1 272 ? 9.776 6.840 11.313 1.00 115.75 272 SER B C 1
ATOM 4973 O O . SER B 1 272 ? 9.407 5.660 11.270 1.00 111.15 272 SER B O 1
ATOM 4976 N N . PRO B 1 273 ? 9.863 7.498 12.475 1.00 130.22 273 PRO B N 1
ATOM 4977 C CA . PRO B 1 273 ? 9.513 6.816 13.728 1.00 130.74 273 PRO B CA 1
ATOM 4978 C C . PRO B 1 273 ? 8.017 6.705 13.951 1.00 129.23 273 PRO B C 1
ATOM 4979 O O . PRO B 1 273 ? 7.585 5.878 14.766 1.00 128.27 273 PRO B O 1
ATOM 4983 N N . HIS B 1 274 ? 7.216 7.508 13.248 1.00 129.29 274 HIS B N 1
ATOM 4984 C CA . HIS B 1 274 ? 5.769 7.450 13.388 1.00 129.26 274 HIS B CA 1
ATOM 4985 C C . HIS B 1 274 ? 5.198 6.131 12.893 1.00 127.72 274 HIS B C 1
ATOM 4986 O O . HIS B 1 274 ? 4.084 5.766 13.279 1.00 126.82 274 HIS B O 1
ATOM 4993 N N . ILE B 1 275 ? 5.934 5.407 12.046 1.00 120.10 275 ILE B N 1
ATOM 4994 C CA . ILE B 1 275 ? 5.507 4.075 11.635 1.00 117.35 275 ILE B CA 1
ATOM 4995 C C . ILE B 1 275 ? 5.576 3.088 12.790 1.00 115.25 275 ILE B C 1
ATOM 4996 O O . ILE B 1 275 ? 4.941 2.030 12.736 1.00 110.68 275 ILE B O 1
ATOM 5001 N N . LEU B 1 276 ? 6.348 3.397 13.828 1.00 119.40 276 LEU B N 1
ATOM 5002 C CA . LEU B 1 276 ? 6.431 2.567 15.021 1.00 118.21 276 LEU B CA 1
ATOM 5003 C C . LEU B 1 276 ? 5.406 3.026 16.047 1.00 121.29 276 LEU B C 1
ATOM 5004 O O . LEU B 1 276 ? 5.189 4.227 16.229 1.00 124.62 276 LEU B O 1
ATOM 5009 N N . ALA B 1 277 ? 4.769 2.060 16.707 1.00 116.84 277 ALA B N 1
ATOM 5010 C CA . ALA B 1 277 ? 3.811 2.380 17.758 1.00 123.79 277 ALA B CA 1
ATOM 5011 C C . ALA B 1 277 ? 4.507 3.078 18.922 1.00 128.26 277 ALA B C 1
ATOM 5012 O O . ALA B 1 277 ? 5.501 2.579 19.458 1.00 121.50 277 ALA B O 1
ATOM 5014 N N . SER B 1 278 ? 3.975 4.248 19.315 1.00 149.50 278 SER B N 1
ATOM 5015 C CA . SER B 1 278 ? 4.503 5.031 20.428 1.00 151.86 278 SER B CA 1
ATOM 5016 C C . SER B 1 278 ? 3.330 5.559 21.262 1.00 155.67 278 SER B C 1
ATOM 5017 O O . SER B 1 278 ? 3.007 6.746 21.263 1.00 159.23 278 SER B O 1
ATOM 5020 N N . GLY B 1 279 ? 2.672 4.658 21.986 1.00 145.13 279 GLY B N 1
ATOM 5021 C CA . GLY B 1 279 ? 1.556 5.047 22.825 1.00 151.61 279 GLY B CA 1
ATOM 5022 C C . GLY B 1 279 ? 2.000 5.833 24.041 1.00 167.25 279 GLY B C 1
ATOM 5023 O O . GLY B 1 279 ? 1.625 6.999 24.202 1.00 173.60 279 GLY B O 1
ATOM 5024 N N . ASP B 1 280 ? 2.806 5.201 24.896 1.00 199.27 280 ASP B N 1
ATOM 5025 C CA . ASP B 1 280 ? 3.395 5.846 26.071 1.00 201.08 280 ASP B CA 1
ATOM 5026 C C . ASP B 1 280 ? 2.323 6.514 26.929 1.00 202.47 280 ASP B C 1
ATOM 5027 O O . ASP B 1 280 ? 2.399 7.698 27.263 1.00 204.14 280 ASP B O 1
ATOM 5032 N N . GLY B 1 281 ? 1.312 5.732 27.289 1.00 147.95 281 GLY B N 1
ATOM 5033 C CA . GLY B 1 281 ? 0.195 6.259 28.048 1.00 136.83 281 GLY B CA 1
ATOM 5034 C C . GLY B 1 281 ? -0.912 5.229 28.136 1.00 126.43 281 GLY B C 1
ATOM 5035 O O . GLY B 1 281 ? -0.686 4.040 27.909 1.00 121.01 281 GLY B O 1
ATOM 5036 N N . THR B 1 282 ? -2.114 5.707 28.473 1.00 124.57 282 THR B N 1
ATOM 5037 C CA . THR B 1 282 ? -3.293 4.851 28.590 1.00 120.55 282 THR B CA 1
ATOM 5038 C C . THR B 1 282 ? -4.522 5.660 28.166 1.00 124.64 282 THR B C 1
ATOM 5039 O O . THR B 1 282 ? -5.387 6.023 28.961 1.00 122.32 282 THR B O 1
ATOM 5043 N N . ASN B 1 283 ? -4.603 5.942 26.868 1.00 143.10 283 ASN B N 1
ATOM 5044 C CA . ASN B 1 283 ? -5.795 6.539 26.280 1.00 143.27 283 ASN B CA 1
ATOM 5045 C C . ASN B 1 283 ? -6.470 5.491 25.412 1.00 141.73 283 ASN B C 1
ATOM 5046 O O . ASN B 1 283 ? -6.673 5.711 24.213 1.00 142.26 283 ASN B O 1
ATOM 5051 N N . ARG B 1 284 ? -6.812 4.352 26.016 1.00 122.02 284 ARG B N 1
ATOM 5052 C CA . ARG B 1 284 ? -7.166 3.098 25.354 1.00 118.77 284 ARG B CA 1
ATOM 5053 C C . ARG B 1 284 ? -5.961 2.468 24.667 1.00 116.23 284 ARG B C 1
ATOM 5054 O O . ARG B 1 284 ? -6.080 1.361 24.127 1.00 112.65 284 ARG B O 1
ATOM 5062 N N . LYS B 1 285 ? -4.796 3.134 24.674 1.00 116.97 285 LYS B N 1
ATOM 5063 C CA . LYS B 1 285 ? -3.529 2.656 24.136 1.00 114.05 285 LYS B CA 1
ATOM 5064 C C . LYS B 1 285 ? -2.652 2.146 25.266 1.00 112.36 285 LYS B C 1
ATOM 5065 O O . LYS B 1 285 ? -2.517 2.831 26.290 1.00 115.36 285 LYS B O 1
ATOM 5067 N N . PRO B 1 286 ? -2.059 0.963 25.140 1.00 107.42 286 PRO B N 1
ATOM 5068 C CA . PRO B 1 286 ? -1.250 0.416 26.236 1.00 102.91 286 PRO B CA 1
ATOM 5069 C C . PRO B 1 286 ? 0.029 1.214 26.456 1.00 104.92 286 PRO B C 1
ATOM 5070 O O . PRO B 1 286 ? 0.369 2.132 25.708 1.00 110.00 286 PRO B O 1
ATOM 5074 N N . THR B 1 287 ? 0.747 0.839 27.514 1.00 102.12 287 THR B N 1
ATOM 5075 C CA . THR B 1 287 ? 2.010 1.484 27.874 1.00 103.16 287 THR B CA 1
ATOM 5076 C C . THR B 1 287 ? 3.113 0.954 26.966 1.00 102.37 287 THR B C 1
ATOM 5077 O O . THR B 1 287 ? 3.648 -0.138 27.184 1.00 97.23 287 THR B O 1
ATOM 5081 N N . ILE B 1 288 ? 3.454 1.731 25.939 1.00 110.23 288 ILE B N 1
ATOM 5082 C CA . ILE B 1 288 ? 4.499 1.380 24.983 1.00 112.31 288 ILE B CA 1
ATOM 5083 C C . ILE B 1 288 ? 5.804 2.031 25.416 1.00 120.10 288 ILE B C 1
ATOM 5084 O O . ILE B 1 288 ? 5.844 3.237 25.690 1.00 129.50 288 ILE B O 1
ATOM 5089 N N . ILE B 1 289 ? 6.872 1.235 25.482 1.00 115.13 289 ILE B N 1
ATOM 5090 C CA . ILE B 1 289 ? 8.155 1.703 25.997 1.00 113.56 289 ILE B CA 1
ATOM 5091 C C . ILE B 1 289 ? 9.190 1.757 24.878 1.00 111.75 289 ILE B C 1
ATOM 5092 O O . ILE B 1 289 ? 10.307 1.248 25.027 1.00 108.92 289 ILE B O 1
ATOM 5097 N N . GLY B 1 290 ? 8.828 2.368 23.750 1.00 119.33 290 GLY B N 1
ATOM 5098 C CA . GLY B 1 290 ? 9.776 2.610 22.677 1.00 112.83 290 GLY B CA 1
ATOM 5099 C C . GLY B 1 290 ? 10.180 1.399 21.856 1.00 115.22 290 GLY B C 1
ATOM 5100 O O . GLY B 1 290 ? 10.241 0.278 22.370 1.00 115.77 290 GLY B O 1
ATOM 5101 N N . ASP B 1 291 ? 10.463 1.629 20.571 1.00 102.93 291 ASP B N 1
ATOM 5102 C CA . ASP B 1 291 ? 10.916 0.595 19.640 1.00 97.66 291 ASP B CA 1
ATOM 5103 C C . ASP B 1 291 ? 9.928 -0.571 19.585 1.00 97.21 291 ASP B C 1
ATOM 5104 O O . ASP B 1 291 ? 10.261 -1.723 19.870 1.00 94.62 291 ASP B O 1
ATOM 5109 N N . VAL B 1 292 ? 8.692 -0.244 19.215 1.00 101.03 292 VAL B N 1
ATOM 5110 C CA . VAL B 1 292 ? 7.611 -1.216 19.117 1.00 97.68 292 VAL B CA 1
ATOM 5111 C C . VAL B 1 292 ? 6.919 -1.044 17.773 1.00 100.37 292 VAL B C 1
ATOM 5112 O O . VAL B 1 292 ? 6.536 0.072 17.405 1.00 106.33 292 VAL B O 1
ATOM 5116 N N . TYR B 1 293 ? 6.756 -2.146 17.047 1.00 94.78 293 TYR B N 1
ATOM 5117 C CA . TYR B 1 293 ? 5.940 -2.185 15.840 1.00 91.20 293 TYR B CA 1
ATOM 5118 C C . TYR B 1 293 ? 4.663 -2.954 16.138 1.00 96.81 293 TYR B C 1
ATOM 5119 O O . TYR B 1 293 ? 4.712 -4.143 16.470 1.00 103.59 293 TYR B O 1
ATOM 5128 N N . ILE B 1 294 ? 3.529 -2.273 16.023 1.00 95.35 294 ILE B N 1
ATOM 5129 C CA . ILE B 1 294 ? 2.218 -2.855 16.274 1.00 96.87 294 ILE B CA 1
ATOM 5130 C C . ILE B 1 294 ? 1.451 -2.868 14.959 1.00 87.67 294 ILE B C 1
ATOM 5131 O O . ILE B 1 294 ? 1.287 -1.823 14.317 1.00 85.56 294 ILE B O 1
ATOM 5136 N N . HIS B 1 295 ? 0.990 -4.046 14.554 1.00 90.59 295 HIS B N 1
ATOM 5137 C CA . HIS B 1 295 ? 0.169 -4.139 13.358 1.00 87.78 295 HIS B CA 1
ATOM 5138 C C . HIS B 1 295 ? -1.211 -3.551 13.644 1.00 94.74 295 HIS B C 1
ATOM 5139 O O . HIS B 1 295 ? -1.716 -3.667 14.763 1.00 93.93 295 HIS B O 1
ATOM 5146 N N . PRO B 1 296 ? -1.837 -2.894 12.665 1.00 90.50 296 PRO B N 1
ATOM 5147 C CA . PRO B 1 296 ? -3.178 -2.330 12.904 1.00 91.94 296 PRO B CA 1
ATOM 5148 C C . PRO B 1 296 ? -4.259 -3.373 13.143 1.00 89.89 296 PRO B C 1
ATOM 5149 O O . PRO B 1 296 ? -5.314 -3.026 13.688 1.00 86.57 296 PRO B O 1
ATOM 5153 N N . SER B 1 297 ? -4.037 -4.630 12.768 1.00 90.00 297 SER B N 1
ATOM 5154 C CA . SER B 1 297 ? -5.038 -5.678 12.906 1.00 93.54 297 SER B CA 1
ATOM 5155 C C . SER B 1 297 ? -5.018 -6.351 14.273 1.00 95.67 297 SER B C 1
ATOM 5156 O O . SER B 1 297 ? -5.724 -7.345 14.468 1.00 97.25 297 SER B O 1
ATOM 5159 N N . VAL B 1 298 ? -4.226 -5.847 15.215 1.00 99.87 298 VAL B N 1
ATOM 5160 C CA . VAL B 1 298 ? -4.125 -6.450 16.537 1.00 109.73 298 VAL B CA 1
ATOM 5161 C C . VAL B 1 298 ? -5.242 -5.929 17.433 1.00 116.67 298 VAL B C 1
ATOM 5162 O O . VAL B 1 298 ? -5.865 -4.900 17.166 1.00 112.66 298 VAL B O 1
ATOM 5166 N N . LYS B 1 299 ? -5.492 -6.664 18.515 1.00 153.30 299 LYS B N 1
ATOM 5167 C CA . LYS B 1 299 ? -6.427 -6.274 19.562 1.00 154.67 299 LYS B CA 1
ATOM 5168 C C . LYS B 1 299 ? -5.647 -6.094 20.857 1.00 155.49 299 LYS B C 1
ATOM 5169 O O . LYS B 1 299 ? -4.936 -7.007 21.286 1.00 155.04 299 LYS B O 1
ATOM 5175 N N . LEU B 1 300 ? -5.778 -4.925 21.480 1.00 131.78 300 LEU B N 1
ATOM 5176 C CA . LEU B 1 300 ? -4.966 -4.577 22.634 1.00 124.79 300 LEU B CA 1
ATOM 5177 C C . LEU B 1 300 ? -5.830 -4.212 23.832 1.00 125.59 300 LEU B C 1
ATOM 5178 O O . LEU B 1 300 ? -7.020 -3.921 23.711 1.00 129.09 300 LEU B O 1
ATOM 5183 N N . HIS B 1 301 ? -5.198 -4.242 25.002 1.00 109.65 301 HIS B N 1
ATOM 5184 C CA . HIS B 1 301 ? -5.812 -3.819 26.254 1.00 100.99 301 HIS B CA 1
ATOM 5185 C C . HIS B 1 301 ? -4.886 -2.781 26.879 1.00 99.68 301 HIS B C 1
ATOM 5186 O O . HIS B 1 301 ? -3.660 -2.990 26.921 1.00 101.47 301 HIS B O 1
ATOM 5193 N N . PRO B 1 302 ? -5.415 -1.654 27.367 1.00 98.87 302 PRO B N 1
ATOM 5194 C CA . PRO B 1 302 ? -4.535 -0.575 27.853 1.00 96.50 302 PRO B CA 1
ATOM 5195 C C . PRO B 1 302 ? -3.711 -0.952 29.074 1.00 95.49 302 PRO B C 1
ATOM 5196 O O . PRO B 1 302 ? -2.766 -0.224 29.403 1.00 97.59 302 PRO B O 1
ATOM 5200 N N . THR B 1 303 ? -4.029 -2.059 29.745 1.00 92.27 303 THR B N 1
ATOM 5201 C CA . THR B 1 303 ? -3.335 -2.462 30.961 1.00 90.34 303 THR B CA 1
ATOM 5202 C C . THR B 1 303 ? -2.064 -3.259 30.698 1.00 88.19 303 THR B C 1
ATOM 5203 O O . THR B 1 303 ? -1.324 -3.542 31.647 1.00 86.14 303 THR B O 1
ATOM 5207 N N . ALA B 1 304 ? -1.787 -3.609 29.446 1.00 87.75 304 ALA B N 1
ATOM 5208 C CA . ALA B 1 304 ? -0.597 -4.368 29.102 1.00 83.16 304 ALA B CA 1
ATOM 5209 C C . ALA B 1 304 ? 0.581 -3.424 28.921 1.00 82.56 304 ALA B C 1
ATOM 5210 O O . ALA B 1 304 ? 0.434 -2.327 28.376 1.00 87.21 304 ALA B O 1
ATOM 5212 N N . LYS B 1 305 ? 1.754 -3.859 29.369 1.00 79.09 305 LYS B N 1
ATOM 5213 C CA . LYS B 1 305 ? 2.987 -3.099 29.197 1.00 79.13 305 LYS B CA 1
ATOM 5214 C C . LYS B 1 305 ? 3.797 -3.769 28.098 1.00 92.37 305 LYS B C 1
ATOM 5215 O O . LYS B 1 305 ? 4.360 -4.850 28.301 1.00 86.55 305 LYS B O 1
ATOM 5221 N N . ILE B 1 306 ? 3.854 -3.126 26.940 1.00 86.32 306 ILE B N 1
ATOM 5222 C CA . ILE B 1 306 ? 4.579 -3.639 25.785 1.00 92.32 306 ILE B CA 1
ATOM 5223 C C . ILE B 1 306 ? 5.946 -2.962 25.797 1.00 105.53 306 ILE B C 1
ATOM 5224 O O . ILE B 1 306 ? 6.095 -1.821 25.353 1.00 106.49 306 ILE B O 1
ATOM 5229 N N . GLY B 1 307 ? 6.945 -3.665 26.322 1.00 143.91 307 GLY B N 1
ATOM 5230 C CA . GLY B 1 307 ? 8.260 -3.105 26.524 1.00 144.36 307 GLY B CA 1
ATOM 5231 C C . GLY B 1 307 ? 9.064 -2.928 25.254 1.00 143.57 307 GLY B C 1
ATOM 5232 O O . GLY B 1 307 ? 8.523 -2.801 24.151 1.00 142.79 307 GLY B O 1
ATOM 5233 N N . PRO B 1 308 ? 10.386 -2.917 25.393 1.00 114.20 308 PRO B N 1
ATOM 5234 C CA . PRO B 1 308 ? 11.254 -2.653 24.243 1.00 112.30 308 PRO B CA 1
ATOM 5235 C C . PRO B 1 308 ? 11.470 -3.882 23.375 1.00 107.13 308 PRO B C 1
ATOM 5236 O O . PRO B 1 308 ? 11.390 -5.023 23.835 1.00 104.94 308 PRO B O 1
ATOM 5240 N N . ASN B 1 309 ? 11.742 -3.619 22.095 1.00 98.63 309 ASN B N 1
ATOM 5241 C CA . ASN B 1 309 ? 12.148 -4.636 21.124 1.00 95.01 309 ASN B CA 1
ATOM 5242 C C . ASN B 1 309 ? 11.094 -5.739 20.989 1.00 92.23 309 ASN B C 1
ATOM 5243 O O . ASN B 1 309 ? 11.337 -6.913 21.272 1.00 90.65 309 ASN B O 1
ATOM 5248 N N . VAL B 1 310 ? 9.902 -5.336 20.555 1.00 92.09 310 VAL B N 1
ATOM 5249 C CA . VAL B 1 310 ? 8.803 -6.261 20.311 1.00 92.80 310 VAL B CA 1
ATOM 5250 C C . VAL B 1 310 ? 8.156 -5.906 18.978 1.00 99.94 310 VAL B C 1
ATOM 5251 O O . VAL B 1 310 ? 7.851 -4.735 18.720 1.00 102.53 310 VAL B O 1
ATOM 5255 N N . SER B 1 311 ? 7.960 -6.914 18.129 1.00 106.12 311 SER B N 1
ATOM 5256 C CA . SER B 1 311 ? 7.405 -6.745 16.786 1.00 104.93 311 SER B CA 1
ATOM 5257 C C . SER B 1 311 ? 6.167 -7.631 16.680 1.00 118.43 311 SER B C 1
ATOM 5258 O O . SER B 1 311 ? 6.279 -8.852 16.532 1.00 109.49 311 SER B O 1
ATOM 5261 N N . ILE B 1 312 ? 4.994 -7.016 16.753 1.00 165.78 312 ILE B N 1
ATOM 5262 C CA . ILE B 1 312 ? 3.726 -7.738 16.768 1.00 165.30 312 ILE B CA 1
ATOM 5263 C C . ILE B 1 312 ? 3.168 -7.828 15.354 1.00 164.67 312 ILE B C 1
ATOM 5264 O O . ILE B 1 312 ? 3.196 -6.853 14.592 1.00 165.08 312 ILE B O 1
ATOM 5269 N N . SER B 1 313 ? 2.658 -9.008 15.000 1.00 122.70 313 SER B N 1
ATOM 5270 C CA . SER B 1 313 ? 2.150 -9.276 13.663 1.00 106.82 313 SER B CA 1
ATOM 5271 C C . SER B 1 313 ? 0.641 -9.032 13.612 1.00 102.12 313 SER B C 1
ATOM 5272 O O . SER B 1 313 ? 0.033 -8.545 14.568 1.00 104.38 313 SER B O 1
ATOM 5275 N N . ALA B 1 314 ? 0.022 -9.372 12.485 1.00 95.46 314 ALA B N 1
ATOM 5276 C CA . ALA B 1 314 ? -1.388 -9.092 12.264 1.00 91.13 314 ALA B CA 1
ATOM 5277 C C . ALA B 1 314 ? -2.276 -10.142 12.922 1.00 93.03 314 ALA B C 1
ATOM 5278 O O . ALA B 1 314 ? -1.869 -11.287 13.138 1.00 90.90 314 ALA B O 1
ATOM 5280 N N . ASN B 1 315 ? -3.505 -9.729 13.243 1.00 91.94 315 ASN B N 1
ATOM 5281 C CA . ASN B 1 315 ? -4.566 -10.632 13.695 1.00 90.71 315 ASN B CA 1
ATOM 5282 C C . ASN B 1 315 ? -4.138 -11.452 14.912 1.00 95.91 315 ASN B C 1
ATOM 5283 O O . ASN B 1 315 ? -4.288 -12.674 14.950 1.00 95.19 315 ASN B O 1
ATOM 5288 N N . VAL B 1 316 ? -3.603 -10.767 15.917 1.00 106.61 316 VAL B N 1
ATOM 5289 C CA . VAL B 1 316 ? -3.180 -11.390 17.164 1.00 104.16 316 VAL B CA 1
ATOM 5290 C C . VAL B 1 316 ? -3.955 -10.755 18.312 1.00 103.45 316 VAL B C 1
ATOM 5291 O O . VAL B 1 316 ? -4.202 -9.544 18.313 1.00 104.26 316 VAL B O 1
ATOM 5295 N N . ARG B 1 317 ? -4.344 -11.578 19.286 1.00 97.04 317 ARG B N 1
ATOM 5296 C CA . ARG B 1 317 ? -5.171 -11.143 20.409 1.00 102.74 317 ARG B CA 1
ATOM 5297 C C . ARG B 1 317 ? -4.316 -11.002 21.666 1.00 98.25 317 ARG B C 1
ATOM 5298 O O . ARG B 1 317 ? -3.835 -11.997 22.216 1.00 93.30 317 ARG B O 1
ATOM 5306 N N . VAL B 1 318 ? -4.127 -9.762 22.111 1.00 104.10 318 VAL B N 1
ATOM 5307 C CA . VAL B 1 318 ? -3.347 -9.449 23.304 1.00 99.03 318 VAL B CA 1
ATOM 5308 C C . VAL B 1 318 ? -4.293 -9.269 24.483 1.00 97.75 318 VAL B C 1
ATOM 5309 O O . VAL B 1 318 ? -5.236 -8.470 24.418 1.00 103.70 318 VAL B O 1
ATOM 5313 N N . GLY B 1 319 ? -4.046 -10.015 25.561 1.00 92.42 319 GLY B N 1
ATOM 5314 C CA . GLY B 1 319 ? -4.855 -9.911 26.752 1.00 91.26 319 GLY B CA 1
ATOM 5315 C C . GLY B 1 319 ? -4.474 -8.712 27.594 1.00 87.79 319 GLY B C 1
ATOM 5316 O O . GLY B 1 319 ? -3.602 -7.905 27.241 1.00 89.97 319 GLY B O 1
ATOM 5317 N N . PRO B 1 320 ? -5.135 -8.580 28.740 1.00 86.96 320 PRO B N 1
ATOM 5318 C CA . PRO B 1 320 ? -4.870 -7.441 29.619 1.00 85.10 320 PRO B CA 1
ATOM 5319 C C . PRO B 1 320 ? -3.722 -7.704 30.576 1.00 87.64 320 PRO B C 1
ATOM 5320 O O . PRO B 1 320 ? -3.486 -8.827 31.030 1.00 88.96 320 PRO B O 1
ATOM 5324 N N . GLY B 1 321 ? -3.008 -6.626 30.890 1.00 84.46 321 GLY B N 1
ATOM 5325 C CA . GLY B 1 321 ? -1.924 -6.701 31.853 1.00 81.84 321 GLY B CA 1
ATOM 5326 C C . GLY B 1 321 ? -0.812 -7.655 31.481 1.00 74.03 321 GLY B C 1
ATOM 5327 O O . GLY B 1 321 ? -0.218 -8.276 32.367 1.00 80.59 321 GLY B O 1
ATOM 5328 N N . VAL B 1 322 ? -0.512 -7.795 30.193 1.00 75.96 322 VAL B N 1
ATOM 5329 C CA . VAL B 1 322 ? 0.546 -8.691 29.747 1.00 82.45 322 VAL B CA 1
ATOM 5330 C C . VAL B 1 322 ? 1.809 -7.876 29.512 1.00 82.20 322 VAL B C 1
ATOM 5331 O O . VAL B 1 322 ? 1.759 -6.681 29.202 1.00 78.63 322 VAL B O 1
ATOM 5335 N N . ARG B 1 323 ? 2.956 -8.533 29.669 1.00 76.13 323 ARG B N 1
ATOM 5336 C CA . ARG B 1 323 ? 4.263 -7.895 29.582 1.00 72.78 323 ARG B CA 1
ATOM 5337 C C . ARG B 1 323 ? 5.030 -8.528 28.429 1.00 72.73 323 ARG B C 1
ATOM 5338 O O . ARG B 1 323 ? 5.208 -9.750 28.396 1.00 70.94 323 ARG B O 1
ATOM 5346 N N . LEU B 1 324 ? 5.486 -7.700 27.488 1.00 77.19 324 LEU B N 1
ATOM 5347 C CA . LEU B 1 324 ? 6.143 -8.178 26.272 1.00 77.79 324 LEU B CA 1
ATOM 5348 C C . LEU B 1 324 ? 7.430 -7.392 26.052 1.00 85.73 324 LEU B C 1
ATOM 5349 O O . LEU B 1 324 ? 7.381 -6.211 25.697 1.00 93.73 324 LEU B O 1
ATOM 5354 N N . ILE B 1 325 ? 8.580 -8.038 26.248 1.00 86.02 325 ILE B N 1
ATOM 5355 C CA . ILE B 1 325 ? 9.869 -7.413 25.966 1.00 87.76 325 ILE B CA 1
ATOM 5356 C C . ILE B 1 325 ? 10.752 -8.399 25.213 1.00 82.02 325 ILE B C 1
ATOM 5357 O O . ILE B 1 325 ? 10.701 -9.610 25.455 1.00 79.44 325 ILE B O 1
ATOM 5362 N N . SER B 1 326 ? 11.548 -7.869 24.282 1.00 85.99 326 SER B N 1
ATOM 5363 C CA . SER B 1 326 ? 12.613 -8.614 23.605 1.00 84.32 326 SER B CA 1
ATOM 5364 C C . SER B 1 326 ? 12.090 -9.878 22.927 1.00 86.90 326 SER B C 1
ATOM 5365 O O . SER B 1 326 ? 12.711 -10.937 23.001 1.00 83.28 326 SER B O 1
ATOM 5368 N N . CYS B 1 327 ? 10.960 -9.766 22.231 1.00 98.73 327 CYS B N 1
ATOM 5369 C CA . CYS B 1 327 ? 10.334 -10.935 21.628 1.00 97.57 327 CYS B CA 1
ATOM 5370 C C . CYS B 1 327 ? 9.616 -10.532 20.348 1.00 97.01 327 CYS B C 1
ATOM 5371 O O . CYS B 1 327 ? 9.336 -9.355 20.115 1.00 99.70 327 CYS B O 1
ATOM 5374 N N . ILE B 1 328 ? 9.324 -11.530 19.513 1.00 80.35 328 ILE B N 1
ATOM 5375 C CA . ILE B 1 328 ? 8.556 -11.339 18.288 1.00 77.07 328 ILE B CA 1
ATOM 5376 C C . ILE B 1 328 ? 7.440 -12.374 18.231 1.00 75.85 328 ILE B C 1
ATOM 5377 O O . ILE B 1 328 ? 7.654 -13.553 18.533 1.00 73.69 328 ILE B O 1
ATOM 5382 N N . ILE B 1 329 ? 6.244 -11.923 17.860 1.00 76.35 329 ILE B N 1
ATOM 5383 C CA . ILE B 1 329 ? 5.036 -12.739 17.875 1.00 71.40 329 ILE B CA 1
ATOM 5384 C C . ILE B 1 329 ? 4.486 -12.839 16.458 1.00 78.76 329 ILE B C 1
ATOM 5385 O O . ILE B 1 329 ? 4.361 -11.826 15.761 1.00 88.73 329 ILE B O 1
ATOM 5390 N N . LEU B 1 330 ? 4.163 -14.060 16.036 1.00 76.36 330 LEU B N 1
ATOM 5391 C CA . LEU B 1 330 ? 3.652 -14.326 14.699 1.00 75.68 330 LEU B CA 1
ATOM 5392 C C . LEU B 1 330 ? 2.130 -14.170 14.686 1.00 74.89 330 LEU B C 1
ATOM 5393 O O . LEU B 1 330 ? 1.525 -13.707 15.655 1.00 80.54 330 LEU B O 1
ATOM 5398 N N . ASP B 1 331 ? 1.493 -14.552 13.581 1.00 73.12 331 ASP B N 1
ATOM 5399 C CA . ASP B 1 331 ? 0.069 -14.303 13.401 1.00 77.08 331 ASP B CA 1
ATOM 5400 C C . ASP B 1 331 ? -0.783 -15.271 14.215 1.00 78.94 331 ASP B C 1
ATOM 5401 O O . ASP B 1 331 ? -0.370 -16.393 14.525 1.00 80.04 331 ASP B O 1
ATOM 5406 N N . ASP B 1 332 ? -1.989 -14.809 14.563 1.00 84.06 332 ASP B N 1
ATOM 5407 C CA . ASP B 1 332 ? -3.057 -15.634 15.132 1.00 88.24 332 ASP B CA 1
ATOM 5408 C C . ASP B 1 332 ? -2.715 -16.195 16.512 1.00 88.05 332 ASP B C 1
ATOM 5409 O O . ASP B 1 332 ? -3.260 -17.223 16.918 1.00 88.85 332 ASP B O 1
ATOM 5414 N N . VAL B 1 333 ? -1.855 -15.522 17.261 1.00 86.73 333 VAL B N 1
ATOM 5415 C CA . VAL B 1 333 ? -1.490 -15.973 18.599 1.00 86.02 333 VAL B CA 1
ATOM 5416 C C . VAL B 1 333 ? -2.521 -15.454 19.592 1.00 87.31 333 VAL B C 1
ATOM 5417 O O . VAL B 1 333 ? -3.067 -14.357 19.435 1.00 88.43 333 VAL B O 1
ATOM 5421 N N . GLU B 1 334 ? -2.805 -16.249 20.621 1.00 87.29 334 GLU B N 1
ATOM 5422 C CA . GLU B 1 334 ? -3.774 -15.883 21.650 1.00 91.57 334 GLU B CA 1
ATOM 5423 C C . GLU B 1 334 ? -3.056 -15.786 22.992 1.00 89.12 334 GLU B C 1
ATOM 5424 O O . GLU B 1 334 ? -2.561 -16.792 23.514 1.00 88.31 334 GLU B O 1
ATOM 5430 N N . ILE B 1 335 ? -3.002 -14.575 23.540 1.00 89.78 335 ILE B N 1
ATOM 5431 C CA . ILE B 1 335 ? -2.359 -14.290 24.820 1.00 93.58 335 ILE B CA 1
ATOM 5432 C C . ILE B 1 335 ? -3.448 -14.090 25.867 1.00 95.52 335 ILE B C 1
ATOM 5433 O O . ILE B 1 335 ? -4.312 -13.219 25.715 1.00 95.30 335 ILE B O 1
ATOM 5438 N N . LYS B 1 336 ? -3.409 -14.895 26.928 1.00 97.33 336 LYS B N 1
ATOM 5439 C CA . LYS B 1 336 ? -4.448 -14.895 27.949 1.00 99.80 336 LYS B CA 1
ATOM 5440 C C . LYS B 1 336 ? -4.077 -13.962 29.104 1.00 106.57 336 LYS B C 1
ATOM 5441 O O . LYS B 1 336 ? -3.135 -13.169 29.022 1.00 106.12 336 LYS B O 1
ATOM 5447 N N . GLU B 1 337 ? -4.839 -14.054 30.195 1.00 124.57 337 GLU B N 1
ATOM 5448 C CA . GLU B 1 337 ? -4.708 -13.132 31.318 1.00 125.76 337 GLU B CA 1
ATOM 5449 C C . GLU B 1 337 ? -3.308 -13.186 31.922 1.00 126.39 337 GLU B C 1
ATOM 5450 O O . GLU B 1 337 ? -2.819 -14.258 32.294 1.00 126.79 337 GLU B O 1
ATOM 5456 N N . ASN B 1 338 ? -2.676 -12.019 32.031 1.00 107.44 338 ASN B N 1
ATOM 5457 C CA . ASN B 1 338 ? -1.420 -11.843 32.759 1.00 106.73 338 ASN B CA 1
ATOM 5458 C C . ASN B 1 338 ? -0.339 -12.810 32.275 1.00 110.02 338 ASN B C 1
ATOM 5459 O O . ASN B 1 338 ? 0.204 -13.612 33.037 1.00 119.27 338 ASN B O 1
ATOM 5464 N N . ALA B 1 339 ? -0.029 -12.721 30.986 1.00 111.76 339 ALA B N 1
ATOM 5465 C CA . ALA B 1 339 ? 1.033 -13.521 30.395 1.00 110.90 339 ALA B CA 1
ATOM 5466 C C . ALA B 1 339 ? 2.302 -12.689 30.257 1.00 111.09 339 ALA B C 1
ATOM 5467 O O . ALA B 1 339 ? 2.254 -11.461 30.149 1.00 111.48 339 ALA B O 1
ATOM 5469 N N . VAL B 1 340 ? 3.444 -13.374 30.256 1.00 88.04 340 VAL B N 1
ATOM 5470 C CA . VAL B 1 340 ? 4.753 -12.732 30.194 1.00 77.64 340 VAL B CA 1
ATOM 5471 C C . VAL B 1 340 ? 5.591 -13.435 29.136 1.00 74.42 340 VAL B C 1
ATOM 5472 O O . VAL B 1 340 ? 5.669 -14.669 29.119 1.00 73.91 340 VAL B O 1
ATOM 5476 N N . VAL B 1 341 ? 6.206 -12.655 28.249 1.00 71.57 341 VAL B N 1
ATOM 5477 C CA . VAL B 1 341 ? 7.018 -13.191 27.163 1.00 65.50 341 VAL B CA 1
ATOM 5478 C C . VAL B 1 341 ? 8.338 -12.432 27.133 1.00 68.30 341 VAL B C 1
ATOM 5479 O O . VAL B 1 341 ? 8.357 -11.222 26.874 1.00 71.17 341 VAL B O 1
ATOM 5483 N N . ILE B 1 342 ? 9.437 -13.138 27.395 1.00 62.80 342 ILE B N 1
ATOM 5484 C CA . ILE B 1 342 ? 10.769 -12.545 27.447 1.00 64.06 342 ILE B CA 1
ATOM 5485 C C . ILE B 1 342 ? 11.695 -13.351 26.548 1.00 66.18 342 ILE B C 1
ATOM 5486 O O . ILE B 1 342 ? 11.764 -14.578 26.671 1.00 73.14 342 ILE B O 1
ATOM 5491 N N . ASN B 1 343 ? 12.402 -12.666 25.649 1.00 67.28 343 ASN B N 1
ATOM 5492 C CA . ASN B 1 343 ? 13.418 -13.291 24.797 1.00 65.71 343 ASN B CA 1
ATOM 5493 C C . ASN B 1 343 ? 12.874 -14.544 24.117 1.00 60.41 343 ASN B C 1
ATOM 5494 O O . ASN B 1 343 ? 13.453 -15.629 24.197 1.00 62.82 343 ASN B O 1
ATOM 5499 N N . SER B 1 344 ? 11.751 -14.383 23.426 1.00 73.63 344 SER B N 1
ATOM 5500 C CA . SER B 1 344 ? 11.029 -15.522 22.883 1.00 61.23 344 SER B CA 1
ATOM 5501 C C . SER B 1 344 ? 10.593 -15.229 21.457 1.00 60.32 344 SER B C 1
ATOM 5502 O O . SER B 1 344 ? 10.602 -14.086 20.999 1.00 76.09 344 SER B O 1
ATOM 5505 N N . ILE B 1 345 ? 10.207 -16.290 20.754 1.00 57.80 345 ILE B N 1
ATOM 5506 C CA . ILE B 1 345 ? 9.629 -16.184 19.419 1.00 63.95 345 ILE B CA 1
ATOM 5507 C C . ILE B 1 345 ? 8.420 -17.111 19.372 1.00 60.14 345 ILE B C 1
ATOM 5508 O O . ILE B 1 345 ? 8.575 -18.336 19.293 1.00 67.64 345 ILE B O 1
ATOM 5513 N N . ILE B 1 346 ? 7.223 -16.536 19.413 1.00 67.29 346 ILE B N 1
ATOM 5514 C CA . ILE B 1 346 ? 5.992 -17.313 19.455 1.00 62.01 346 ILE B CA 1
ATOM 5515 C C . ILE B 1 346 ? 5.533 -17.606 18.032 1.00 65.70 346 ILE B C 1
ATOM 5516 O O . ILE B 1 346 ? 5.428 -16.699 17.203 1.00 66.00 346 ILE B O 1
ATOM 5521 N N . GLY B 1 347 ? 5.245 -18.873 17.751 1.00 67.82 347 GLY B N 1
ATOM 5522 C CA . GLY B 1 347 ? 4.879 -19.305 16.412 1.00 72.90 347 GLY B CA 1
ATOM 5523 C C . GLY B 1 347 ? 3.475 -18.915 15.991 1.00 75.76 347 GLY B C 1
ATOM 5524 O O . GLY B 1 347 ? 2.855 -18.056 16.620 1.00 74.11 347 GLY B O 1
ATOM 5525 N N . TRP B 1 348 ? 2.970 -19.518 14.916 1.00 79.04 348 TRP B N 1
ATOM 5526 C CA . TRP B 1 348 ? 1.661 -19.173 14.380 1.00 79.17 348 TRP B CA 1
ATOM 5527 C C . TRP B 1 348 ? 0.562 -19.884 15.157 1.00 79.14 348 TRP B C 1
ATOM 5528 O O . TRP B 1 348 ? 0.728 -21.030 15.581 1.00 79.15 348 TRP B O 1
ATOM 5539 N N . LYS B 1 349 ? -0.569 -19.199 15.335 1.00 80.04 349 LYS B N 1
ATOM 5540 C CA . LYS B 1 349 ? -1.767 -19.766 15.970 1.00 82.42 349 LYS B CA 1
ATOM 5541 C C . LYS B 1 349 ? -1.479 -20.335 17.362 1.00 81.43 349 LYS B C 1
ATOM 5542 O O . LYS B 1 349 ? -2.241 -21.164 17.875 1.00 84.00 349 LYS B O 1
ATOM 5548 N N . SER B 1 350 ? -0.393 -19.895 17.990 1.00 76.35 350 SER B N 1
ATOM 5549 C CA . SER B 1 350 ? -0.031 -20.406 19.301 1.00 87.28 350 SER B CA 1
ATOM 5550 C C . SER B 1 350 ? -0.960 -19.846 20.371 1.00 85.69 350 SER B C 1
ATOM 5551 O O . SER B 1 350 ? -1.530 -18.761 20.227 1.00 87.17 350 SER B O 1
ATOM 5554 N N . SER B 1 351 ? -1.106 -20.600 21.457 1.00 101.66 351 SER B N 1
ATOM 5555 C CA . SER B 1 351 ? -1.999 -20.233 22.548 1.00 102.89 351 SER B CA 1
ATOM 5556 C C . SER B 1 351 ? -1.215 -20.224 23.849 1.00 103.86 351 SER B C 1
ATOM 5557 O O . SER B 1 351 ? -0.681 -21.257 24.265 1.00 104.42 351 SER B O 1
ATOM 5560 N N . ILE B 1 352 ? -1.141 -19.059 24.482 1.00 91.86 352 ILE B N 1
ATOM 5561 C CA . ILE B 1 352 ? -0.427 -18.872 25.739 1.00 90.09 352 ILE B CA 1
ATOM 5562 C C . ILE B 1 352 ? -1.475 -18.748 26.837 1.00 88.36 352 ILE B C 1
ATOM 5563 O O . ILE B 1 352 ? -2.251 -17.786 26.858 1.00 88.29 352 ILE B O 1
ATOM 5568 N N . GLY B 1 353 ? -1.503 -19.716 27.749 1.00 85.07 353 GLY B N 1
ATOM 5569 C CA . GLY B 1 353 ? -2.508 -19.732 28.792 1.00 89.31 353 GLY B CA 1
ATOM 5570 C C . GLY B 1 353 ? -2.367 -18.573 29.762 1.00 92.17 353 GLY B C 1
ATOM 5571 O O . GLY B 1 353 ? -1.399 -17.809 29.745 1.00 93.85 353 GLY B O 1
ATOM 5572 N N . ARG B 1 354 ? -3.364 -18.440 30.634 1.00 94.79 354 ARG B N 1
ATOM 5573 C CA . ARG B 1 354 ? -3.385 -17.337 31.583 1.00 99.92 354 ARG B CA 1
ATOM 5574 C C . ARG B 1 354 ? -2.391 -17.588 32.708 1.00 105.93 354 ARG B C 1
ATOM 5575 O O . ARG B 1 354 ? -2.249 -18.713 33.194 1.00 107.72 354 ARG B O 1
ATOM 5583 N N . TRP B 1 355 ? -1.703 -16.520 33.118 1.00 136.90 355 TRP B N 1
ATOM 5584 C CA . TRP B 1 355 ? -0.636 -16.585 34.119 1.00 138.71 355 TRP B CA 1
ATOM 5585 C C . TRP B 1 355 ? 0.477 -17.552 33.713 1.00 138.22 355 TRP B C 1
ATOM 5586 O O . TRP B 1 355 ? 1.202 -18.071 34.563 1.00 139.80 355 TRP B O 1
ATOM 5597 N N . SER B 1 356 ? 0.636 -17.791 32.415 1.00 104.74 356 SER B N 1
ATOM 5598 C CA . SER B 1 356 ? 1.717 -18.617 31.900 1.00 94.36 356 SER B CA 1
ATOM 5599 C C . SER B 1 356 ? 2.862 -17.727 31.434 1.00 89.68 356 SER B C 1
ATOM 5600 O O . SER B 1 356 ? 2.653 -16.582 31.030 1.00 91.75 356 SER B O 1
ATOM 5603 N N . ARG B 1 357 ? 4.079 -18.266 31.489 1.00 86.34 357 ARG B N 1
ATOM 5604 C CA . ARG B 1 357 ? 5.282 -17.476 31.268 1.00 75.42 357 ARG B CA 1
ATOM 5605 C C . ARG B 1 357 ? 6.191 -18.146 30.246 1.00 71.53 357 ARG B C 1
ATOM 5606 O O . ARG B 1 357 ? 6.412 -19.359 30.296 1.00 75.20 357 ARG B O 1
ATOM 5614 N N . VAL B 1 358 ? 6.715 -17.345 29.318 1.00 68.15 358 VAL B N 1
ATOM 5615 C CA . VAL B 1 358 ? 7.630 -17.808 28.275 1.00 68.23 358 VAL B CA 1
ATOM 5616 C C . VAL B 1 358 ? 8.815 -16.850 28.268 1.00 58.64 358 VAL B C 1
ATOM 5617 O O . VAL B 1 358 ? 8.729 -15.749 27.713 1.00 70.83 358 VAL B O 1
ATOM 5621 N N . GLN B 1 359 ? 9.921 -17.256 28.886 1.00 64.87 359 GLN B N 1
ATOM 5622 C CA . GLN B 1 359 ? 11.091 -16.402 29.007 1.00 58.43 359 GLN B CA 1
ATOM 5623 C C . GLN B 1 359 ? 12.344 -17.148 28.564 1.00 58.15 359 GLN B C 1
ATOM 5624 O O . GLN B 1 359 ? 12.338 -18.368 28.380 1.00 70.36 359 GLN B O 1
ATOM 5630 N N . ALA B 1 360 ? 13.433 -16.397 28.417 1.00 58.06 360 ALA B N 1
ATOM 5631 C CA . ALA B 1 360 ? 14.721 -16.975 28.055 1.00 63.83 360 ALA B CA 1
ATOM 5632 C C . ALA B 1 360 ? 15.826 -16.012 28.466 1.00 66.23 360 ALA B C 1
ATOM 5633 O O . ALA B 1 360 ? 15.571 -14.873 28.863 1.00 68.97 360 ALA B O 1
ATOM 5635 N N . SER B 1 361 ? 17.069 -16.494 28.361 1.00 68.31 361 SER B N 1
ATOM 5636 C CA . SER B 1 361 ? 18.216 -15.710 28.810 1.00 70.97 361 SER B CA 1
ATOM 5637 C C . SER B 1 361 ? 18.508 -14.544 27.875 1.00 66.45 361 SER B C 1
ATOM 5638 O O . SER B 1 361 ? 18.854 -13.448 28.331 1.00 68.86 361 SER B O 1
ATOM 5641 N N . GLY B 1 362 ? 18.396 -14.761 26.573 1.00 79.43 362 GLY B N 1
ATOM 5642 C CA . GLY B 1 362 ? 18.774 -13.763 25.600 1.00 71.99 362 GLY B CA 1
ATOM 5643 C C . GLY B 1 362 ? 20.155 -13.943 25.017 1.00 86.90 362 GLY B C 1
ATOM 5644 O O . GLY B 1 362 ? 20.598 -13.082 24.251 1.00 94.24 362 GLY B O 1
ATOM 5645 N N . ASP B 1 363 ? 20.849 -15.029 25.351 1.00 99.10 363 ASP B N 1
ATOM 5646 C CA . ASP B 1 363 ? 22.187 -15.272 24.823 1.00 98.25 363 ASP B CA 1
ATOM 5647 C C . ASP B 1 363 ? 22.067 -15.714 23.373 1.00 97.37 363 ASP B C 1
ATOM 5648 O O . ASP B 1 363 ? 21.661 -16.846 23.091 1.00 96.23 363 ASP B O 1
ATOM 5653 N N . TYR B 1 364 ? 22.422 -14.822 22.450 1.00 109.20 364 TYR B N 1
ATOM 5654 C CA . TYR B 1 364 ? 22.392 -15.158 21.034 1.00 107.75 364 TYR B CA 1
ATOM 5655 C C . TYR B 1 364 ? 23.522 -16.098 20.643 1.00 110.68 364 TYR B C 1
ATOM 5656 O O . TYR B 1 364 ? 23.595 -16.510 19.480 1.00 109.95 364 TYR B O 1
ATOM 5665 N N . ASN B 1 365 ? 24.396 -16.442 21.591 1.00 103.64 365 ASN B N 1
ATOM 5666 C CA . ASN B 1 365 ? 25.417 -17.463 21.404 1.00 100.29 365 ASN B CA 1
ATOM 5667 C C . ASN B 1 365 ? 24.992 -18.815 21.954 1.00 98.62 365 ASN B C 1
ATOM 5668 O O . ASN B 1 365 ? 25.437 -19.850 21.445 1.00 99.56 365 ASN B O 1
ATOM 5673 N N . ASP B 1 366 ? 24.143 -18.827 22.980 1.00 91.69 366 ASP B N 1
ATOM 5674 C CA . ASP B 1 366 ? 23.604 -20.069 23.511 1.00 84.59 366 ASP B CA 1
ATOM 5675 C C . ASP B 1 366 ? 22.411 -20.509 22.675 1.00 76.40 366 ASP B C 1
ATOM 5676 O O . ASP B 1 366 ? 21.632 -19.682 22.192 1.00 83.60 366 ASP B O 1
ATOM 5681 N N . ARG B 1 367 ? 22.279 -21.824 22.501 1.00 76.13 367 ARG B N 1
ATOM 5682 C CA . ARG B 1 367 ? 21.183 -22.359 21.700 1.00 76.59 367 ARG B CA 1
ATOM 5683 C C . ARG B 1 367 ? 19.833 -22.068 22.346 1.00 79.85 367 ARG B C 1
ATOM 5684 O O . ARG B 1 367 ? 18.880 -21.674 21.663 1.00 78.78 367 ARG B O 1
ATOM 5692 N N . LEU B 1 368 ? 19.734 -22.252 23.662 1.00 85.82 368 LEU B N 1
ATOM 5693 C CA . LEU B 1 368 ? 18.506 -21.998 24.399 1.00 82.41 368 LEU B CA 1
ATOM 5694 C C . LEU B 1 368 ? 18.437 -20.583 24.961 1.00 81.38 368 LEU B C 1
ATOM 5695 O O . LEU B 1 368 ? 17.668 -20.333 25.895 1.00 80.06 368 LEU B O 1
ATOM 5700 N N . GLY B 1 369 ? 19.220 -19.653 24.413 1.00 79.18 369 GLY B N 1
ATOM 5701 C CA . GLY B 1 369 ? 19.152 -18.278 24.869 1.00 76.14 369 GLY B CA 1
ATOM 5702 C C . GLY B 1 369 ? 17.890 -17.566 24.441 1.00 75.93 369 GLY B C 1
ATOM 5703 O O . GLY B 1 369 ? 17.511 -16.569 25.062 1.00 77.13 369 GLY B O 1
ATOM 5704 N N . ILE B 1 370 ? 17.232 -18.057 23.394 1.00 68.96 370 ILE B N 1
ATOM 5705 C CA . ILE B 1 370 ? 15.973 -17.512 22.900 1.00 68.63 370 ILE B CA 1
ATOM 5706 C C . ILE B 1 370 ? 15.004 -18.678 22.769 1.00 63.19 370 ILE B C 1
ATOM 5707 O O . ILE B 1 370 ? 15.140 -19.503 21.857 1.00 64.95 370 ILE B O 1
ATOM 5712 N N . THR B 1 371 ? 14.030 -18.751 23.672 1.00 65.59 371 THR B N 1
ATOM 5713 C CA . THR B 1 371 ? 13.045 -19.822 23.606 1.00 75.74 371 THR B CA 1
ATOM 5714 C C . THR B 1 371 ? 12.117 -19.598 22.417 1.00 57.43 371 THR B C 1
ATOM 5715 O O . THR B 1 371 ? 11.622 -18.488 22.199 1.00 68.62 371 THR B O 1
ATOM 5719 N N . ILE B 1 372 ? 11.898 -20.646 21.631 1.00 78.26 372 ILE B N 1
ATOM 5720 C CA . ILE B 1 372 ? 11.130 -20.551 20.397 1.00 57.48 372 ILE B CA 1
ATOM 5721 C C . ILE B 1 372 ? 9.964 -21.522 20.476 1.00 71.43 372 ILE B C 1
ATOM 5722 O O . ILE B 1 372 ? 10.153 -22.707 20.773 1.00 61.00 372 ILE B O 1
ATOM 5727 N N . LEU B 1 373 ? 8.764 -21.017 20.214 1.00 64.88 373 LEU B N 1
ATOM 5728 C CA . LEU B 1 373 ? 7.544 -21.808 20.247 1.00 65.96 373 LEU B CA 1
ATOM 5729 C C . LEU B 1 373 ? 7.058 -22.020 18.821 1.00 66.78 373 LEU B C 1
ATOM 5730 O O . LEU B 1 373 ? 7.032 -21.078 18.024 1.00 67.70 373 LEU B O 1
ATOM 5735 N N . GLY B 1 374 ? 6.685 -23.254 18.506 1.00 68.73 374 GLY B N 1
ATOM 5736 C CA . GLY B 1 374 ? 6.287 -23.602 17.162 1.00 77.18 374 GLY B CA 1
ATOM 5737 C C . GLY B 1 374 ? 4.917 -23.053 16.800 1.00 80.65 374 GLY B C 1
ATOM 5738 O O . GLY B 1 374 ? 4.325 -22.219 17.487 1.00 77.45 374 GLY B O 1
ATOM 5739 N N . GLU B 1 375 ? 4.408 -23.551 15.678 1.00 87.13 375 GLU B N 1
ATOM 5740 C CA . GLU B 1 375 ? 3.099 -23.144 15.188 1.00 86.20 375 GLU B CA 1
ATOM 5741 C C . GLU B 1 375 ? 2.005 -23.879 15.952 1.00 85.16 375 GLU B C 1
ATOM 5742 O O . GLU B 1 375 ? 2.050 -25.106 16.088 1.00 87.52 375 GLU B O 1
ATOM 5748 N N . ALA B 1 376 ? 1.017 -23.126 16.437 1.00 81.56 376 ALA B N 1
ATOM 5749 C CA . ALA B 1 376 ? -0.132 -23.683 17.156 1.00 80.80 376 ALA B CA 1
ATOM 5750 C C . ALA B 1 376 ? 0.314 -24.504 18.366 1.00 78.87 376 ALA B C 1
ATOM 5751 O O . ALA B 1 376 ? -0.145 -25.625 18.593 1.00 76.88 376 ALA B O 1
ATOM 5753 N N . VAL B 1 377 ? 1.221 -23.936 19.148 1.00 79.10 377 VAL B N 1
ATOM 5754 C CA . VAL B 1 377 ? 1.621 -24.532 20.414 1.00 82.59 377 VAL B CA 1
ATOM 5755 C C . VAL B 1 377 ? 0.764 -23.925 21.514 1.00 84.80 377 VAL B C 1
ATOM 5756 O O . VAL B 1 377 ? 0.639 -22.699 21.614 1.00 85.54 377 VAL B O 1
ATOM 5760 N N . THR B 1 378 ? 0.163 -24.776 22.334 1.00 88.99 378 THR B N 1
ATOM 5761 C CA . THR B 1 378 ? -0.779 -24.326 23.351 1.00 91.12 378 THR B CA 1
ATOM 5762 C C . THR B 1 378 ? -0.125 -24.492 24.717 1.00 90.56 378 THR B C 1
ATOM 5763 O O . THR B 1 378 ? -0.068 -25.597 25.263 1.00 90.27 378 THR B O 1
ATOM 5767 N N . VAL B 1 379 ? 0.371 -23.386 25.259 1.00 89.34 379 VAL B N 1
ATOM 5768 C CA . VAL B 1 379 ? 0.879 -23.344 26.623 1.00 85.76 379 VAL B CA 1
ATOM 5769 C C . VAL B 1 379 ? -0.311 -23.109 27.540 1.00 85.21 379 VAL B C 1
ATOM 5770 O O . VAL B 1 379 ? -0.979 -22.075 27.450 1.00 83.03 379 VAL B O 1
ATOM 5774 N N . GLU B 1 380 ? -0.592 -24.076 28.409 1.00 85.89 380 GLU B N 1
ATOM 5775 C CA . GLU B 1 380 ? -1.768 -23.998 29.261 1.00 85.34 380 GLU B CA 1
ATOM 5776 C C . GLU B 1 380 ? -1.558 -22.951 30.355 1.00 82.83 380 GLU B C 1
ATOM 5777 O O . GLU B 1 380 ? -0.496 -22.335 30.478 1.00 85.19 380 GLU B O 1
ATOM 5783 N N . ASP B 1 381 ? -2.604 -22.738 31.147 1.00 86.31 381 ASP B N 1
ATOM 5784 C CA . ASP B 1 381 ? -2.556 -21.741 32.206 1.00 87.41 381 ASP B CA 1
ATOM 5785 C C . ASP B 1 381 ? -1.484 -22.092 33.233 1.00 89.85 381 ASP B C 1
ATOM 5786 O O . ASP B 1 381 ? -1.303 -23.259 33.595 1.00 91.06 381 ASP B O 1
ATOM 5791 N N . GLU B 1 382 ? -0.764 -21.062 33.689 1.00 95.27 382 GLU B N 1
ATOM 5792 C CA . GLU B 1 382 ? 0.333 -21.161 34.652 1.00 95.10 382 GLU B CA 1
ATOM 5793 C C . GLU B 1 382 ? 1.545 -21.938 34.144 1.00 93.42 382 GLU B C 1
ATOM 5794 O O . GLU B 1 382 ? 2.551 -22.032 34.855 1.00 91.77 382 GLU B O 1
ATOM 5800 N N . VAL B 1 383 ? 1.480 -22.494 32.933 1.00 89.25 383 VAL B N 1
ATOM 5801 C CA . VAL B 1 383 ? 2.593 -23.289 32.424 1.00 89.06 383 VAL B CA 1
ATOM 5802 C C . VAL B 1 383 ? 3.757 -22.378 32.052 1.00 91.92 383 VAL B C 1
ATOM 5803 O O . VAL B 1 383 ? 3.577 -21.329 31.422 1.00 87.39 383 VAL B O 1
ATOM 5807 N N . ALA B 1 384 ? 4.965 -22.783 32.434 1.00 104.48 384 ALA B N 1
ATOM 5808 C CA . ALA B 1 384 ? 6.165 -21.986 32.229 1.00 98.68 384 ALA B CA 1
ATOM 5809 C C . ALA B 1 384 ? 7.105 -22.677 31.250 1.00 96.09 384 ALA B C 1
ATOM 5810 O O . ALA B 1 384 ? 7.286 -23.897 31.300 1.00 95.21 384 ALA B O 1
ATOM 5812 N N . VAL B 1 385 ? 7.700 -21.888 30.358 1.00 87.57 385 VAL B N 1
ATOM 5813 C CA . VAL B 1 385 ? 8.658 -22.379 29.374 1.00 81.40 385 VAL B CA 1
ATOM 5814 C C . VAL B 1 385 ? 9.881 -21.474 29.451 1.00 82.97 385 VAL B C 1
ATOM 5815 O O . VAL B 1 385 ? 9.836 -20.325 28.995 1.00 80.12 385 VAL B O 1
ATOM 5819 N N . ILE B 1 386 ? 10.969 -21.986 30.021 1.00 97.58 386 ILE B N 1
ATOM 5820 C CA . ILE B 1 386 ? 12.191 -21.218 30.241 1.00 97.43 386 ILE B CA 1
ATOM 5821 C C . ILE B 1 386 ? 13.291 -21.802 29.368 1.00 96.44 386 ILE B C 1
ATOM 5822 O O . ILE B 1 386 ? 13.743 -22.931 29.597 1.00 96.99 386 ILE B O 1
ATOM 5827 N N . GLY B 1 387 ? 13.731 -21.025 28.379 1.00 78.73 387 GLY B N 1
ATOM 5828 C CA . GLY B 1 387 ? 14.849 -21.389 27.528 1.00 79.51 387 GLY B CA 1
ATOM 5829 C C . GLY B 1 387 ? 14.726 -22.777 26.940 1.00 79.19 387 GLY B C 1
ATOM 5830 O O . GLY B 1 387 ? 15.579 -23.638 27.173 1.00 80.48 387 GLY B O 1
ATOM 5831 N N . SER B 1 388 ? 13.659 -23.004 26.179 1.00 75.96 388 SER B N 1
ATOM 5832 C CA . SER B 1 388 ? 13.397 -24.299 25.575 1.00 73.14 388 SER B CA 1
ATOM 5833 C C . SER B 1 388 ? 12.806 -24.086 24.190 1.00 68.40 388 SER B C 1
ATOM 5834 O O . SER B 1 388 ? 12.404 -22.978 23.826 1.00 70.99 388 SER B O 1
ATOM 5837 N N . ILE B 1 389 ? 12.754 -25.163 23.412 1.00 75.73 389 ILE B N 1
ATOM 5838 C CA . ILE B 1 389 ? 12.252 -25.130 22.043 1.00 76.43 389 ILE B CA 1
ATOM 5839 C C . ILE B 1 389 ? 11.095 -26.112 21.942 1.00 74.87 389 ILE B C 1
ATOM 5840 O O . ILE B 1 389 ? 11.271 -27.314 22.177 1.00 74.62 389 ILE B O 1
ATOM 5845 N N . VAL B 1 390 ? 9.916 -25.601 21.600 1.00 68.51 390 VAL B N 1
ATOM 5846 C CA . VAL B 1 390 ? 8.715 -26.413 21.456 1.00 70.51 390 VAL B CA 1
ATOM 5847 C C . VAL B 1 390 ? 8.374 -26.510 19.977 1.00 73.02 390 VAL B C 1
ATOM 5848 O O . VAL B 1 390 ? 8.435 -25.513 19.247 1.00 75.56 390 VAL B O 1
ATOM 5852 N N . LEU B 1 391 ? 8.028 -27.715 19.533 1.00 72.16 391 LEU B N 1
ATOM 5853 C CA . LEU B 1 391 ? 7.665 -27.930 18.142 1.00 77.44 391 LEU B CA 1
ATOM 5854 C C . LEU B 1 391 ? 6.226 -27.481 17.894 1.00 81.50 391 LEU B C 1
ATOM 5855 O O . LEU B 1 391 ? 5.489 -27.118 18.815 1.00 77.66 391 LEU B O 1
ATOM 5860 N N . GLN B 1 392 ? 5.828 -27.510 16.624 1.00 89.30 392 GLN B N 1
ATOM 5861 C CA . GLN B 1 392 ? 4.502 -27.045 16.251 1.00 87.84 392 GLN B CA 1
ATOM 5862 C C . GLN B 1 392 ? 3.440 -28.067 16.643 1.00 85.90 392 GLN B C 1
ATOM 5863 O O . GLN B 1 392 ? 3.711 -29.262 16.791 1.00 85.20 392 GLN B O 1
ATOM 5869 N N . ASN B 1 393 ? 2.213 -27.569 16.814 1.00 84.14 393 ASN B N 1
ATOM 5870 C CA . ASN B 1 393 ? 1.048 -28.389 17.151 1.00 79.42 393 ASN B CA 1
ATOM 5871 C C . ASN B 1 393 ? 1.304 -29.172 18.440 1.00 78.78 393 ASN B C 1
ATOM 5872 O O . ASN B 1 393 ? 1.257 -30.404 18.475 1.00 79.72 393 ASN B O 1
ATOM 5877 N N . LYS B 1 394 ? 1.571 -28.429 19.512 1.00 78.84 394 LYS B N 1
ATOM 5878 C CA . LYS B 1 394 ? 2.000 -29.039 20.760 1.00 77.07 394 LYS B CA 1
ATOM 5879 C C . LYS B 1 394 ? 1.268 -28.409 21.934 1.00 73.79 394 LYS B C 1
ATOM 5880 O O . LYS B 1 394 ? 1.074 -27.192 21.976 1.00 73.81 394 LYS B O 1
ATOM 5886 N N . THR B 1 395 ? 0.865 -29.243 22.886 1.00 73.44 395 THR B N 1
ATOM 5887 C CA . THR B 1 395 ? 0.182 -28.787 24.087 1.00 77.48 395 THR B CA 1
ATOM 5888 C C . THR B 1 395 ? 1.072 -29.009 25.301 1.00 74.79 395 THR B C 1
ATOM 5889 O O . THR B 1 395 ? 1.699 -30.063 25.438 1.00 77.05 395 THR B O 1
ATOM 5893 N N . LEU B 1 396 ? 1.131 -28.009 26.177 1.00 77.11 396 LEU B N 1
ATOM 5894 C CA . LEU B 1 396 ? 1.987 -28.054 27.359 1.00 78.86 396 LEU B CA 1
ATOM 5895 C C . LEU B 1 396 ? 1.139 -27.800 28.596 1.00 79.64 396 LEU B C 1
ATOM 5896 O O . LEU B 1 396 ? 0.671 -26.678 28.815 1.00 82.52 396 LEU B O 1
ATOM 5901 N N . ASN B 1 397 ? 0.940 -28.845 29.398 1.00 87.64 397 ASN B N 1
ATOM 5902 C CA . ASN B 1 397 ? 0.287 -28.726 30.693 1.00 85.84 397 ASN B CA 1
ATOM 5903 C C . ASN B 1 397 ? 1.273 -28.614 31.844 1.00 94.41 397 ASN B C 1
ATOM 5904 O O . ASN B 1 397 ? 0.878 -28.206 32.941 1.00 91.74 397 ASN B O 1
ATOM 5909 N N . VAL B 1 398 ? 2.536 -28.964 31.618 1.00 114.59 398 VAL B N 1
ATOM 5910 C CA . VAL B 1 398 ? 3.561 -28.947 32.650 1.00 115.91 398 VAL B CA 1
ATOM 5911 C C . VAL B 1 398 ? 4.660 -27.987 32.217 1.00 115.03 398 VAL B C 1
ATOM 5912 O O . VAL B 1 398 ? 4.919 -27.804 31.023 1.00 113.00 398 VAL B O 1
ATOM 5916 N N . SER B 1 399 ? 5.297 -27.360 33.200 1.00 99.14 399 SER B N 1
ATOM 5917 C CA . SER B 1 399 ? 6.370 -26.420 32.912 1.00 95.24 399 SER B CA 1
ATOM 5918 C C . SER B 1 399 ? 7.614 -27.149 32.424 1.00 92.05 399 SER B C 1
ATOM 5919 O O . SER B 1 399 ? 7.968 -28.217 32.930 1.00 89.65 399 SER B O 1
ATOM 5922 N N . VAL B 1 400 ? 8.277 -26.565 31.429 1.00 86.80 400 VAL B N 1
ATOM 5923 C CA . VAL B 1 400 ? 9.516 -27.108 30.897 1.00 79.04 400 VAL B CA 1
ATOM 5924 C C . VAL B 1 400 ? 10.618 -26.085 31.128 1.00 81.97 400 VAL B C 1
ATOM 5925 O O . VAL B 1 400 ? 10.370 -24.888 31.287 1.00 82.29 400 VAL B O 1
ATOM 5929 N N . GLN B 1 401 ? 11.854 -26.576 31.135 1.00 81.15 401 GLN B N 1
ATOM 5930 C CA . GLN B 1 401 ? 13.004 -25.725 31.424 1.00 83.65 401 GLN B CA 1
ATOM 5931 C C . GLN B 1 401 ? 14.249 -26.388 30.866 1.00 81.32 401 GLN B C 1
ATOM 5932 O O . GLN B 1 401 ? 14.549 -27.533 31.223 1.00 81.75 401 GLN B O 1
ATOM 5938 N N . ASP B 1 402 ? 14.974 -25.669 30.014 1.00 78.67 402 ASP B N 1
ATOM 5939 C CA . ASP B 1 402 ? 16.262 -26.111 29.485 1.00 80.12 402 ASP B CA 1
ATOM 5940 C C . ASP B 1 402 ? 16.149 -27.494 28.841 1.00 79.34 402 ASP B C 1
ATOM 5941 O O . ASP B 1 402 ? 16.853 -28.441 29.193 1.00 79.37 402 ASP B O 1
ATOM 5946 N N . ASP B 1 403 ? 15.239 -27.591 27.876 1.00 77.58 403 ASP B N 1
ATOM 5947 C CA . ASP B 1 403 ? 14.997 -28.842 27.173 1.00 78.84 403 ASP B CA 1
ATOM 5948 C C . ASP B 1 403 ? 14.576 -28.518 25.747 1.00 78.86 403 ASP B C 1
ATOM 5949 O O . ASP B 1 403 ? 14.411 -27.354 25.374 1.00 78.60 403 ASP B O 1
ATOM 5954 N N . ILE B 1 404 ? 14.411 -29.565 24.945 1.00 78.51 404 ILE B N 1
ATOM 5955 C CA . ILE B 1 404 ? 13.962 -29.441 23.563 1.00 72.69 404 ILE B CA 1
ATOM 5956 C C . ILE B 1 404 ? 12.787 -30.395 23.408 1.00 72.88 404 ILE B C 1
ATOM 5957 O O . ILE B 1 404 ? 12.975 -31.613 23.307 1.00 72.08 404 ILE B O 1
ATOM 5962 N N . ILE B 1 405 ? 11.577 -29.848 23.373 1.00 77.13 405 ILE B N 1
ATOM 5963 C CA . ILE B 1 405 ? 10.356 -30.644 23.398 1.00 65.54 405 ILE B CA 1
ATOM 5964 C C . ILE B 1 405 ? 9.937 -30.949 21.966 1.00 71.96 405 ILE B C 1
ATOM 5965 O O . ILE B 1 405 ? 9.675 -30.035 21.176 1.00 71.02 405 ILE B O 1
ATOM 5970 N N . LEU B 1 406 ? 9.859 -32.236 21.640 1.00 67.69 406 LEU B N 1
ATOM 5971 C CA . LEU B 1 406 ? 9.455 -32.681 20.313 1.00 71.04 406 LEU B CA 1
ATOM 5972 C C . LEU B 1 406 ? 7.941 -32.837 20.214 1.00 77.08 406 LEU B C 1
ATOM 5973 O O . LEU B 1 406 ? 7.323 -33.508 21.040 1.00 75.91 406 LEU B O 1
ATOM 5979 N N . GLU C 1 4 ? 40.566 -90.134 61.319 1.00 225.05 4 GLU C N 1
ATOM 5980 C CA . GLU C 1 4 ? 40.479 -89.544 59.989 1.00 229.84 4 GLU C CA 1
ATOM 5981 C C . GLU C 1 4 ? 41.660 -88.623 59.704 1.00 240.35 4 GLU C C 1
ATOM 5982 O O . GLU C 1 4 ? 42.577 -88.498 60.516 1.00 238.25 4 GLU C O 1
ATOM 5988 N N . LYS C 1 5 ? 41.625 -87.980 58.539 1.00 257.23 5 LYS C N 1
ATOM 5989 C CA . LYS C 1 5 ? 42.627 -86.997 58.155 1.00 255.69 5 LYS C CA 1
ATOM 5990 C C . LYS C 1 5 ? 41.958 -85.936 57.296 1.00 255.27 5 LYS C C 1
ATOM 5991 O O . LYS C 1 5 ? 41.082 -86.249 56.485 1.00 255.74 5 LYS C O 1
ATOM 5997 N N . VAL C 1 6 ? 42.372 -84.685 57.479 1.00 234.57 6 VAL C N 1
ATOM 5998 C CA . VAL C 1 6 ? 41.764 -83.545 56.807 1.00 225.69 6 VAL C CA 1
ATOM 5999 C C . VAL C 1 6 ? 42.850 -82.779 56.066 1.00 218.74 6 VAL C C 1
ATOM 6000 O O . VAL C 1 6 ? 43.943 -82.556 56.599 1.00 216.83 6 VAL C O 1
ATOM 6004 N N . VAL C 1 7 ? 42.548 -82.388 54.829 1.00 213.43 7 VAL C N 1
ATOM 6005 C CA . VAL C 1 7 ? 43.436 -81.567 54.020 1.00 205.89 7 VAL C CA 1
ATOM 6006 C C . VAL C 1 7 ? 42.699 -80.277 53.678 1.00 199.31 7 VAL C C 1
ATOM 6007 O O . VAL C 1 7 ? 41.467 -80.217 53.683 1.00 198.37 7 VAL C O 1
ATOM 6011 N N . ALA C 1 8 ? 43.472 -79.232 53.389 1.00 197.54 8 ALA C N 1
ATOM 6012 C CA . ALA C 1 8 ? 42.919 -77.915 53.107 1.00 190.10 8 ALA C CA 1
ATOM 6013 C C . ALA C 1 8 ? 43.506 -77.380 51.812 1.00 197.91 8 ALA C C 1
ATOM 6014 O O . ALA C 1 8 ? 44.721 -77.443 51.601 1.00 202.92 8 ALA C O 1
ATOM 6016 N N . VAL C 1 9 ? 42.637 -76.855 50.950 1.00 205.99 9 VAL C N 1
ATOM 6017 C CA . VAL C 1 9 ? 43.032 -76.259 49.679 1.00 210.51 9 VAL C CA 1
ATOM 6018 C C . VAL C 1 9 ? 42.401 -74.877 49.599 1.00 209.67 9 VAL C C 1
ATOM 6019 O O . VAL C 1 9 ? 41.177 -74.743 49.710 1.00 203.62 9 VAL C O 1
ATOM 6023 N N . ILE C 1 10 ? 43.230 -73.856 49.408 1.00 213.32 10 ILE C N 1
ATOM 6024 C CA . ILE C 1 10 ? 42.784 -72.471 49.343 1.00 210.27 10 ILE C CA 1
ATOM 6025 C C . ILE C 1 10 ? 42.976 -71.968 47.919 1.00 230.51 10 ILE C C 1
ATOM 6026 O O . ILE C 1 10 ? 44.050 -72.144 47.332 1.00 226.11 10 ILE C O 1
ATOM 6031 N N . MET C 1 11 ? 41.938 -71.342 47.369 1.00 292.56 11 MET C N 1
ATOM 6032 C CA . MET C 1 11 ? 42.051 -70.687 46.074 1.00 290.70 11 MET C CA 1
ATOM 6033 C C . MET C 1 11 ? 42.797 -69.367 46.207 1.00 288.47 11 MET C C 1
ATOM 6034 O O . MET C 1 11 ? 42.656 -68.655 47.205 1.00 288.51 11 MET C O 1
ATOM 6039 N N . VAL C 1 12 ? 43.590 -69.043 45.189 1.00 253.80 12 VAL C N 1
ATOM 6040 C CA . VAL C 1 12 ? 44.441 -67.861 45.188 1.00 248.28 12 VAL C CA 1
ATOM 6041 C C . VAL C 1 12 ? 44.085 -66.917 44.047 1.00 243.16 12 VAL C C 1
ATOM 6042 O O . VAL C 1 12 ? 43.942 -65.707 44.247 1.00 243.24 12 VAL C O 1
ATOM 6046 N N . GLY C 1 13 ? 43.924 -67.455 42.843 1.00 221.55 13 GLY C N 1
ATOM 6047 C CA . GLY C 1 13 ? 43.702 -66.635 41.674 1.00 199.53 13 GLY C CA 1
ATOM 6048 C C . GLY C 1 13 ? 45.010 -66.098 41.124 1.00 199.84 13 GLY C C 1
ATOM 6049 O O . GLY C 1 13 ? 46.071 -66.185 41.742 1.00 200.72 13 GLY C O 1
ATOM 6050 N N . GLY C 1 14 ? 44.928 -65.538 39.924 1.00 187.53 14 GLY C N 1
ATOM 6051 C CA . GLY C 1 14 ? 46.096 -65.021 39.255 1.00 187.86 14 GLY C CA 1
ATOM 6052 C C . GLY C 1 14 ? 46.068 -63.516 39.104 1.00 174.59 14 GLY C C 1
ATOM 6053 O O . GLY C 1 14 ? 45.235 -62.821 39.696 1.00 166.26 14 GLY C O 1
ATOM 6054 N N . PRO C 1 15 ? 46.989 -62.981 38.297 1.00 175.55 15 PRO C N 1
ATOM 6055 C CA . PRO C 1 15 ? 47.080 -61.523 38.132 1.00 170.58 15 PRO C CA 1
ATOM 6056 C C . PRO C 1 15 ? 45.899 -60.902 37.403 1.00 163.17 15 PRO C C 1
ATOM 6057 O O . PRO C 1 15 ? 45.849 -59.672 37.284 1.00 158.72 15 PRO C O 1
ATOM 6061 N N . THR C 1 16 ? 44.951 -61.699 36.912 1.00 159.44 16 THR C N 1
ATOM 6062 C CA . THR C 1 16 ? 43.765 -61.168 36.253 1.00 150.44 16 THR C CA 1
ATOM 6063 C C . THR C 1 16 ? 42.595 -60.960 37.207 1.00 141.92 16 THR C C 1
ATOM 6064 O O . THR C 1 16 ? 41.614 -60.312 36.827 1.00 133.21 16 THR C O 1
ATOM 6068 N N . LYS C 1 17 ? 42.677 -61.485 38.429 1.00 142.55 17 LYS C N 1
ATOM 6069 C CA . LYS C 1 17 ? 41.659 -61.247 39.446 1.00 135.97 17 LYS C CA 1
ATOM 6070 C C . LYS C 1 17 ? 41.988 -60.029 40.299 1.00 132.08 17 LYS C C 1
ATOM 6071 O O . LYS C 1 17 ? 41.099 -59.226 40.602 1.00 125.09 17 LYS C O 1
ATOM 6077 N N . GLY C 1 18 ? 43.253 -59.871 40.686 1.00 136.20 18 GLY C N 1
ATOM 6078 C CA . GLY C 1 18 ? 43.688 -58.703 41.425 1.00 133.46 18 GLY C CA 1
ATOM 6079 C C . GLY C 1 18 ? 43.838 -57.472 40.555 1.00 126.97 18 GLY C C 1
ATOM 6080 O O . GLY C 1 18 ? 44.620 -56.569 40.868 1.00 122.60 18 GLY C O 1
ATOM 6081 N N . THR C 1 19 ? 43.089 -57.427 39.454 1.00 134.60 19 THR C N 1
ATOM 6082 C CA . THR C 1 19 ? 43.081 -56.280 38.557 1.00 129.74 19 THR C CA 1
ATOM 6083 C C . THR C 1 19 ? 42.230 -55.132 39.082 1.00 125.01 19 THR C C 1
ATOM 6084 O O . THR C 1 19 ? 42.071 -54.128 38.380 1.00 120.14 19 THR C O 1
ATOM 6088 N N . ARG C 1 20 ? 41.664 -55.267 40.280 1.00 119.28 20 ARG C N 1
ATOM 6089 C CA . ARG C 1 20 ? 40.972 -54.171 40.939 1.00 117.11 20 ARG C CA 1
ATOM 6090 C C . ARG C 1 20 ? 41.816 -53.497 42.010 1.00 121.18 20 ARG C C 1
ATOM 6091 O O . ARG C 1 20 ? 41.568 -52.330 42.332 1.00 123.32 20 ARG C O 1
ATOM 6099 N N . PHE C 1 21 ? 42.796 -54.207 42.564 1.00 124.28 21 PHE C N 1
ATOM 6100 C CA . PHE C 1 21 ? 43.720 -53.674 43.553 1.00 125.99 21 PHE C CA 1
ATOM 6101 C C . PHE C 1 21 ? 44.955 -53.048 42.913 1.00 129.23 21 PHE C C 1
ATOM 6102 O O . PHE C 1 21 ? 46.002 -52.968 43.566 1.00 141.53 21 PHE C O 1
ATOM 6110 N N . ARG C 1 22 ? 44.852 -52.621 41.647 1.00 121.30 22 ARG C N 1
ATOM 6111 C CA . ARG C 1 22 ? 45.953 -52.194 40.783 1.00 121.02 22 ARG C CA 1
ATOM 6112 C C . ARG C 1 22 ? 47.044 -51.394 41.494 1.00 133.92 22 ARG C C 1
ATOM 6113 O O . ARG C 1 22 ? 48.217 -51.782 41.406 1.00 140.26 22 ARG C O 1
ATOM 6121 N N . PRO C 1 23 ? 46.735 -50.272 42.166 1.00 133.92 23 PRO C N 1
ATOM 6122 C CA . PRO C 1 23 ? 47.821 -49.513 42.811 1.00 145.61 23 PRO C CA 1
ATOM 6123 C C . PRO C 1 23 ? 48.646 -50.363 43.764 1.00 160.60 23 PRO C C 1
ATOM 6124 O O . PRO C 1 23 ? 49.876 -50.228 43.813 1.00 156.43 23 PRO C O 1
ATOM 6128 N N . LEU C 1 24 ? 47.992 -51.236 44.528 1.00 214.60 24 LEU C N 1
ATOM 6129 C CA . LEU C 1 24 ? 48.680 -52.149 45.430 1.00 215.63 24 LEU C CA 1
ATOM 6130 C C . LEU C 1 24 ? 49.062 -53.467 44.771 1.00 215.49 24 LEU C C 1
ATOM 6131 O O . LEU C 1 24 ? 50.074 -54.067 45.152 1.00 215.56 24 LEU C O 1
ATOM 6136 N N . SER C 1 25 ? 48.276 -53.933 43.797 1.00 162.37 25 SER C N 1
ATOM 6137 C CA . SER C 1 25 ? 48.560 -55.210 43.148 1.00 153.53 25 SER C CA 1
ATOM 6138 C C . SER C 1 25 ? 49.888 -55.202 42.399 1.00 150.98 25 SER C C 1
ATOM 6139 O O . SER C 1 25 ? 50.505 -56.260 42.224 1.00 150.88 25 SER C O 1
ATOM 6142 N N . PHE C 1 26 ? 50.341 -54.032 41.943 1.00 144.88 26 PHE C N 1
ATOM 6143 C CA . PHE C 1 26 ? 51.599 -53.968 41.205 1.00 140.40 26 PHE C CA 1
ATOM 6144 C C . PHE C 1 26 ? 52.788 -54.363 42.072 1.00 148.28 26 PHE C C 1
ATOM 6145 O O . PHE C 1 26 ? 53.749 -54.959 41.570 1.00 140.12 26 PHE C O 1
ATOM 6153 N N . ASN C 1 27 ? 52.741 -54.055 43.366 1.00 161.61 27 ASN C N 1
ATOM 6154 C CA . ASN C 1 27 ? 53.807 -54.435 44.285 1.00 164.83 27 ASN C CA 1
ATOM 6155 C C . ASN C 1 27 ? 53.539 -55.786 44.937 1.00 169.22 27 ASN C C 1
ATOM 6156 O O . ASN C 1 27 ? 54.423 -56.647 44.979 1.00 173.53 27 ASN C O 1
ATOM 6161 N N . THR C 1 28 ? 52.324 -55.985 45.444 1.00 163.61 28 THR C N 1
ATOM 6162 C CA . THR C 1 28 ? 51.968 -57.198 46.156 1.00 165.61 28 THR C CA 1
ATOM 6163 C C . THR C 1 28 ? 50.647 -57.729 45.613 1.00 164.99 28 THR C C 1
ATOM 6164 O O . THR C 1 28 ? 49.662 -56.974 45.530 1.00 165.72 28 THR C O 1
ATOM 6168 N N . PRO C 1 29 ? 50.580 -59.005 45.240 1.00 171.46 29 PRO C N 1
ATOM 6169 C CA . PRO C 1 29 ? 49.323 -59.566 44.739 1.00 175.86 29 PRO C CA 1
ATOM 6170 C C . PRO C 1 29 ? 48.218 -59.486 45.781 1.00 193.40 29 PRO C C 1
ATOM 6171 O O . PRO C 1 29 ? 48.459 -59.291 46.974 1.00 199.76 29 PRO C O 1
ATOM 6175 N N . LYS C 1 30 ? 46.984 -59.638 45.301 1.00 193.35 30 LYS C N 1
ATOM 6176 C CA . LYS C 1 30 ? 45.801 -59.547 46.157 1.00 204.88 30 LYS C CA 1
ATOM 6177 C C . LYS C 1 30 ? 45.863 -60.432 47.399 1.00 233.61 30 LYS C C 1
ATOM 6178 O O . LYS C 1 30 ? 45.613 -59.917 48.501 1.00 231.77 30 LYS C O 1
ATOM 6184 N N . PRO C 1 31 ? 46.177 -61.733 47.315 1.00 320.70 31 PRO C N 1
ATOM 6185 C CA . PRO C 1 31 ? 46.098 -62.577 48.521 1.00 322.34 31 PRO C CA 1
ATOM 6186 C C . PRO C 1 31 ? 47.106 -62.215 49.598 1.00 321.53 31 PRO C C 1
ATOM 6187 O O . PRO C 1 31 ? 46.907 -62.601 50.757 1.00 322.97 31 PRO C O 1
ATOM 6191 N N . LEU C 1 32 ? 48.182 -61.509 49.263 1.00 241.05 32 LEU C N 1
ATOM 6192 C CA . LEU C 1 32 ? 49.231 -61.190 50.220 1.00 220.64 32 LEU C CA 1
ATOM 6193 C C . LEU C 1 32 ? 49.104 -59.776 50.770 1.00 216.40 32 LEU C C 1
ATOM 6194 O O . LEU C 1 32 ? 49.986 -59.326 51.507 1.00 210.74 32 LEU C O 1
ATOM 6199 N N . ILE C 1 33 ? 48.031 -59.074 50.432 1.00 211.70 33 ILE C N 1
ATOM 6200 C CA . ILE C 1 33 ? 47.849 -57.697 50.904 1.00 209.83 33 ILE C CA 1
ATOM 6201 C C . ILE C 1 33 ? 47.463 -57.721 52.378 1.00 213.56 33 ILE C C 1
ATOM 6202 O O . ILE C 1 33 ? 46.504 -58.420 52.753 1.00 213.98 33 ILE C O 1
ATOM 6207 N N . PRO C 1 34 ? 48.166 -56.988 53.247 1.00 224.55 34 PRO C N 1
ATOM 6208 C CA . PRO C 1 34 ? 47.909 -57.108 54.689 1.00 226.52 34 PRO C CA 1
ATOM 6209 C C . PRO C 1 34 ? 46.551 -56.560 55.096 1.00 221.21 34 PRO C C 1
ATOM 6210 O O . PRO C 1 34 ? 46.294 -55.357 54.983 1.00 212.86 34 PRO C O 1
ATOM 6214 N N . LEU C 1 35 ? 45.677 -57.441 55.575 1.00 214.26 35 LEU C N 1
ATOM 6215 C CA . LEU C 1 35 ? 44.395 -57.052 56.147 1.00 204.69 35 LEU C CA 1
ATOM 6216 C C . LEU C 1 35 ? 44.500 -57.159 57.662 1.00 201.96 35 LEU C C 1
ATOM 6217 O O . LEU C 1 35 ? 44.813 -58.232 58.190 1.00 207.38 35 LEU C O 1
ATOM 6222 N N . ALA C 1 36 ? 44.240 -56.048 58.354 1.00 190.85 36 ALA C N 1
ATOM 6223 C CA . ALA C 1 36 ? 44.392 -55.966 59.807 1.00 185.59 36 ALA C CA 1
ATOM 6224 C C . ALA C 1 36 ? 45.807 -56.336 60.245 1.00 192.66 36 ALA C C 1
ATOM 6225 O O . ALA C 1 36 ? 46.004 -56.937 61.304 1.00 192.59 36 ALA C O 1
ATOM 6227 N N . GLY C 1 37 ? 46.802 -55.982 59.428 1.00 206.90 37 GLY C N 1
ATOM 6228 C CA . GLY C 1 37 ? 48.196 -56.228 59.712 1.00 211.08 37 GLY C CA 1
ATOM 6229 C C . GLY C 1 37 ? 48.758 -57.487 59.080 1.00 234.71 37 GLY C C 1
ATOM 6230 O O . GLY C 1 37 ? 49.961 -57.542 58.796 1.00 229.61 37 GLY C O 1
ATOM 6231 N N . GLN C 1 38 ? 47.921 -58.495 58.850 1.00 285.69 38 GLN C N 1
ATOM 6232 C CA . GLN C 1 38 ? 48.347 -59.761 58.275 1.00 285.76 38 GLN C CA 1
ATOM 6233 C C . GLN C 1 38 ? 47.818 -59.908 56.852 1.00 285.39 38 GLN C C 1
ATOM 6234 O O . GLN C 1 38 ? 46.768 -59.350 56.521 1.00 285.64 38 GLN C O 1
ATOM 6240 N N . PRO C 1 39 ? 48.518 -60.649 55.987 1.00 230.09 39 PRO C N 1
ATOM 6241 C CA . PRO C 1 39 ? 48.051 -60.810 54.604 1.00 222.50 39 PRO C CA 1
ATOM 6242 C C . PRO C 1 39 ? 46.630 -61.352 54.529 1.00 223.04 39 PRO C C 1
ATOM 6243 O O . PRO C 1 39 ? 46.081 -61.880 55.497 1.00 217.76 39 PRO C O 1
ATOM 6247 N N . MET C 1 40 ? 46.039 -61.220 53.338 1.00 224.08 40 MET C N 1
ATOM 6248 C CA . MET C 1 40 ? 44.634 -61.577 53.150 1.00 224.34 40 MET C CA 1
ATOM 6249 C C . MET C 1 40 ? 44.384 -63.043 53.485 1.00 222.79 40 MET C C 1
ATOM 6250 O O . MET C 1 40 ? 43.462 -63.371 54.242 1.00 220.27 40 MET C O 1
ATOM 6255 N N . ILE C 1 41 ? 45.197 -63.947 52.927 1.00 213.42 41 ILE C N 1
ATOM 6256 C CA . ILE C 1 41 ? 45.022 -65.374 53.192 1.00 203.91 41 ILE C CA 1
ATOM 6257 C C . ILE C 1 41 ? 45.569 -65.801 54.543 1.00 193.05 41 ILE C C 1
ATOM 6258 O O . ILE C 1 41 ? 45.432 -66.976 54.908 1.00 191.40 41 ILE C O 1
ATOM 6263 N N . HIS C 1 42 ? 46.184 -64.891 55.299 1.00 196.25 42 HIS C N 1
ATOM 6264 C CA . HIS C 1 42 ? 46.761 -65.259 56.586 1.00 190.20 42 HIS C CA 1
ATOM 6265 C C . HIS C 1 42 ? 45.706 -65.565 57.644 1.00 195.51 42 HIS C C 1
ATOM 6266 O O . HIS C 1 42 ? 46.050 -66.142 58.682 1.00 204.34 42 HIS C O 1
ATOM 6273 N N . HIS C 1 43 ? 44.441 -65.203 57.411 1.00 187.98 43 HIS C N 1
ATOM 6274 C CA . HIS C 1 43 ? 43.373 -65.489 58.363 1.00 190.56 43 HIS C CA 1
ATOM 6275 C C . HIS C 1 43 ? 42.762 -66.867 58.105 1.00 200.68 43 HIS C C 1
ATOM 6276 O O . HIS C 1 43 ? 42.497 -67.601 59.066 1.00 211.51 43 HIS C O 1
ATOM 6283 N N . PRO C 1 44 ? 42.509 -67.262 56.848 1.00 194.82 44 PRO C N 1
ATOM 6284 C CA . PRO C 1 44 ? 42.105 -68.662 56.615 1.00 199.35 44 PRO C CA 1
ATOM 6285 C C . PRO C 1 44 ? 43.130 -69.669 57.107 1.00 213.20 44 PRO C C 1
ATOM 6286 O O . PRO C 1 44 ? 42.763 -70.658 57.755 1.00 218.13 44 PRO C O 1
ATOM 6290 N N . ILE C 1 45 ? 44.413 -69.445 56.811 1.00 211.46 45 ILE C N 1
ATOM 6291 C CA . ILE C 1 45 ? 45.455 -70.369 57.253 1.00 220.46 45 ILE C CA 1
ATOM 6292 C C . ILE C 1 45 ? 45.495 -70.446 58.775 1.00 243.66 45 ILE C C 1
ATOM 6293 O O . ILE C 1 45 ? 45.752 -71.510 59.352 1.00 240.68 45 ILE C O 1
ATOM 6298 N N . SER C 1 46 ? 45.235 -69.322 59.450 1.00 314.74 46 SER C N 1
ATOM 6299 C CA . SER C 1 46 ? 45.230 -69.322 60.910 1.00 315.83 46 SER C CA 1
ATOM 6300 C C . SER C 1 46 ? 44.108 -70.183 61.476 1.00 317.70 46 SER C C 1
ATOM 6301 O O . SER C 1 46 ? 44.249 -70.742 62.569 1.00 318.26 46 SER C O 1
ATOM 6304 N N . ALA C 1 47 ? 42.996 -70.309 60.750 1.00 246.39 47 ALA C N 1
ATOM 6305 C CA . ALA C 1 47 ? 41.878 -71.115 61.217 1.00 231.09 47 ALA C CA 1
ATOM 6306 C C . ALA C 1 47 ? 42.051 -72.597 60.921 1.00 220.80 47 ALA C C 1
ATOM 6307 O O . ALA C 1 47 ? 41.320 -73.413 61.491 1.00 213.69 47 ALA C O 1
ATOM 6309 N N . CYS C 1 48 ? 43.001 -72.966 60.060 0.42 219.55 48 CYS C N 1
ATOM 6310 C CA . CYS C 1 48 ? 43.215 -74.373 59.749 0.42 205.38 48 CYS C CA 1
ATOM 6311 C C . CYS C 1 48 ? 43.921 -75.106 60.881 0.42 199.27 48 CYS C C 1
ATOM 6312 O O . CYS C 1 48 ? 43.804 -76.332 60.977 0.42 191.77 48 CYS C O 1
ATOM 6314 N N . LYS C 1 49 ? 44.655 -74.385 61.730 1.00 197.40 49 LYS C N 1
ATOM 6315 C CA . LYS C 1 49 ? 45.389 -75.019 62.817 1.00 190.83 49 LYS C CA 1
ATOM 6316 C C . LYS C 1 49 ? 44.469 -75.531 63.919 1.00 187.09 49 LYS C C 1
ATOM 6317 O O . LYS C 1 49 ? 44.851 -76.453 64.647 1.00 184.52 49 LYS C O 1
ATOM 6323 N N . LYS C 1 50 ? 43.265 -74.967 64.054 1.00 183.48 50 LYS C N 1
ATOM 6324 C CA . LYS C 1 50 ? 42.347 -75.408 65.099 1.00 176.67 50 LYS C CA 1
ATOM 6325 C C . LYS C 1 50 ? 41.791 -76.805 64.850 1.00 175.93 50 LYS C C 1
ATOM 6326 O O . LYS C 1 50 ? 41.189 -77.382 65.762 1.00 176.33 50 LYS C O 1
ATOM 6332 N N . ILE C 1 51 ? 41.974 -77.356 63.654 1.00 183.49 51 ILE C N 1
ATOM 6333 C CA . ILE C 1 51 ? 41.588 -78.731 63.357 1.00 185.19 51 ILE C CA 1
ATOM 6334 C C . ILE C 1 51 ? 42.807 -79.610 63.607 1.00 191.51 51 ILE C C 1
ATOM 6335 O O . ILE C 1 51 ? 43.775 -79.577 62.842 1.00 194.01 51 ILE C O 1
ATOM 6340 N N . SER C 1 52 ? 42.761 -80.403 64.680 1.00 184.92 52 SER C N 1
ATOM 6341 C CA . SER C 1 52 ? 43.907 -81.222 65.059 1.00 189.10 52 SER C CA 1
ATOM 6342 C C . SER C 1 52 ? 44.179 -82.336 64.056 1.00 196.66 52 SER C C 1
ATOM 6343 O O . SER C 1 52 ? 45.323 -82.792 63.948 1.00 199.37 52 SER C O 1
ATOM 6346 N N . ASN C 1 53 ? 43.161 -82.773 63.318 1.00 199.79 53 ASN C N 1
ATOM 6347 C CA . ASN C 1 53 ? 43.298 -83.825 62.322 1.00 204.11 53 ASN C CA 1
ATOM 6348 C C . ASN C 1 53 ? 43.586 -83.288 60.920 1.00 214.05 53 ASN C C 1
ATOM 6349 O O . ASN C 1 53 ? 43.398 -84.015 59.938 1.00 222.10 53 ASN C O 1
ATOM 6354 N N . LEU C 1 54 ? 44.032 -82.040 60.805 1.00 225.65 54 LEU C N 1
ATOM 6355 C CA . LEU C 1 54 ? 44.421 -81.458 59.529 1.00 225.36 54 LEU C CA 1
ATOM 6356 C C . LEU C 1 54 ? 45.930 -81.559 59.334 1.00 227.28 54 LEU C C 1
ATOM 6357 O O . LEU C 1 54 ? 46.704 -81.490 60.293 1.00 227.31 54 LEU C O 1
ATOM 6362 N N . ALA C 1 55 ? 46.341 -81.724 58.076 1.00 214.31 55 ALA C N 1
ATOM 6363 C CA . ALA C 1 55 ? 47.755 -81.876 57.758 1.00 207.65 55 ALA C CA 1
ATOM 6364 C C . ALA C 1 55 ? 48.203 -80.894 56.680 1.00 204.54 55 ALA C C 1
ATOM 6365 O O . ALA C 1 55 ? 48.443 -79.715 56.964 1.00 207.83 55 ALA C O 1
ATOM 6367 N N . GLN C 1 56 ? 48.323 -81.372 55.443 1.00 199.97 56 GLN C N 1
ATOM 6368 C CA . GLN C 1 56 ? 48.846 -80.555 54.356 1.00 196.04 56 GLN C CA 1
ATOM 6369 C C . GLN C 1 56 ? 47.876 -79.439 53.981 1.00 195.42 56 GLN C C 1
ATOM 6370 O O . GLN C 1 56 ? 46.656 -79.571 54.112 1.00 196.36 56 GLN C O 1
ATOM 6372 N N . ILE C 1 57 ? 48.436 -78.322 53.515 1.00 199.72 57 ILE C N 1
ATOM 6373 C CA . ILE C 1 57 ? 47.666 -77.185 53.029 1.00 200.26 57 ILE C CA 1
ATOM 6374 C C . ILE C 1 57 ? 48.141 -76.841 51.624 1.00 206.64 57 ILE C C 1
ATOM 6375 O O . ILE C 1 57 ? 49.343 -76.881 51.338 1.00 204.43 57 ILE C O 1
ATOM 6380 N N . PHE C 1 58 ? 47.198 -76.499 50.748 1.00 232.22 58 PHE C N 1
ATOM 6381 C CA . PHE C 1 58 ? 47.474 -76.303 49.329 1.00 231.10 58 PHE C CA 1
ATOM 6382 C C . PHE C 1 58 ? 46.929 -74.955 48.883 1.00 230.09 58 PHE C C 1
ATOM 6383 O O . PHE C 1 58 ? 45.729 -74.694 49.011 1.00 231.13 58 PHE C O 1
ATOM 6391 N N . LEU C 1 59 ? 47.810 -74.104 48.370 1.00 215.34 59 LEU C N 1
ATOM 6392 C CA . LEU C 1 59 ? 47.431 -72.843 47.749 1.00 216.28 59 LEU C CA 1
ATOM 6393 C C . LEU C 1 59 ? 47.592 -72.999 46.244 1.00 209.88 59 LEU C C 1
ATOM 6394 O O . LEU C 1 59 ? 48.705 -73.226 45.760 1.00 206.63 59 LEU C O 1
ATOM 6399 N N . ILE C 1 60 ? 46.492 -72.875 45.505 1.00 202.79 60 ILE C N 1
ATOM 6400 C CA . ILE C 1 60 ? 46.500 -73.085 44.062 1.00 193.68 60 ILE C CA 1
ATOM 6401 C C . ILE C 1 60 ? 46.064 -71.806 43.362 1.00 194.58 60 ILE C C 1
ATOM 6402 O O . ILE C 1 60 ? 45.189 -71.084 43.848 1.00 207.73 60 ILE C O 1
ATOM 6407 N N . GLY C 1 61 ? 46.682 -71.530 42.218 1.00 194.55 61 GLY C N 1
ATOM 6408 C CA . GLY C 1 61 ? 46.398 -70.348 41.425 1.00 199.82 61 GLY C CA 1
ATOM 6409 C C . GLY C 1 61 ? 47.491 -70.091 40.413 1.00 201.47 61 GLY C C 1
ATOM 6410 O O . GLY C 1 61 ? 48.633 -70.492 40.636 1.00 196.64 61 GLY C O 1
ATOM 6411 N N . PHE C 1 62 ? 47.166 -69.430 39.298 1.00 231.22 62 PHE C N 1
ATOM 6412 C CA . PHE C 1 62 ? 48.112 -69.245 38.203 1.00 229.57 62 PHE C CA 1
ATOM 6413 C C . PHE C 1 62 ? 49.007 -68.025 38.394 1.00 227.23 62 PHE C C 1
ATOM 6414 O O . PHE C 1 62 ? 49.462 -67.431 37.408 1.00 225.22 62 PHE C O 1
ATOM 6422 N N . TYR C 1 63 ? 49.278 -67.645 39.640 1.00 195.40 63 TYR C N 1
ATOM 6423 C CA . TYR C 1 63 ? 50.344 -66.704 39.948 1.00 186.29 63 TYR C CA 1
ATOM 6424 C C . TYR C 1 63 ? 51.704 -67.368 39.742 1.00 179.05 63 TYR C C 1
ATOM 6425 O O . TYR C 1 63 ? 51.813 -68.563 39.449 1.00 178.59 63 TYR C O 1
ATOM 6434 N N . GLU C 1 64 ? 52.759 -66.578 39.903 1.00 169.93 64 GLU C N 1
ATOM 6435 C CA . GLU C 1 64 ? 54.112 -67.103 39.836 1.00 156.60 64 GLU C CA 1
ATOM 6436 C C . GLU C 1 64 ? 54.539 -67.565 41.222 1.00 168.19 64 GLU C C 1
ATOM 6437 O O . GLU C 1 64 ? 54.373 -66.838 42.208 1.00 184.57 64 GLU C O 1
ATOM 6443 N N . GLU C 1 65 ? 55.088 -68.779 41.288 1.00 160.63 65 GLU C N 1
ATOM 6444 C CA . GLU C 1 65 ? 55.462 -69.376 42.565 1.00 171.57 65 GLU C CA 1
ATOM 6445 C C . GLU C 1 65 ? 56.573 -68.599 43.260 1.00 185.15 65 GLU C C 1
ATOM 6446 O O . GLU C 1 65 ? 56.731 -68.720 44.480 1.00 196.86 65 GLU C O 1
ATOM 6452 N N . ARG C 1 66 ? 57.344 -67.805 42.511 1.00 179.70 66 ARG C N 1
ATOM 6453 C CA . ARG C 1 66 ? 58.440 -67.043 43.102 1.00 184.60 66 ARG C CA 1
ATOM 6454 C C . ARG C 1 66 ? 57.942 -66.077 44.168 1.00 200.77 66 ARG C C 1
ATOM 6455 O O . ARG C 1 66 ? 58.636 -65.835 45.162 1.00 203.34 66 ARG C O 1
ATOM 6463 N N . GLU C 1 67 ? 56.747 -65.514 43.978 1.00 229.54 67 GLU C N 1
ATOM 6464 C CA . GLU C 1 67 ? 56.211 -64.565 44.946 1.00 230.95 67 GLU C CA 1
ATOM 6465 C C . GLU C 1 67 ? 55.733 -65.269 46.211 1.00 235.93 67 GLU C C 1
ATOM 6466 O O . GLU C 1 67 ? 55.900 -64.746 47.319 1.00 233.49 67 GLU C O 1
ATOM 6472 N N . PHE C 1 68 ? 55.133 -66.451 46.068 1.00 265.60 68 PHE C N 1
ATOM 6473 C CA . PHE C 1 68 ? 54.551 -67.150 47.207 1.00 267.36 68 PHE C CA 1
ATOM 6474 C C . PHE C 1 68 ? 55.560 -67.995 47.972 1.00 267.49 68 PHE C C 1
ATOM 6475 O O . PHE C 1 68 ? 55.334 -68.281 49.153 1.00 268.48 68 PHE C O 1
ATOM 6483 N N . ALA C 1 69 ? 56.655 -68.406 47.328 1.00 231.65 69 ALA C N 1
ATOM 6484 C CA . ALA C 1 69 ? 57.644 -69.242 48.001 1.00 225.37 69 ALA C CA 1
ATOM 6485 C C . ALA C 1 69 ? 58.215 -68.542 49.228 1.00 216.78 69 ALA C C 1
ATOM 6486 O O . ALA C 1 69 ? 58.467 -69.181 50.257 1.00 217.32 69 ALA C O 1
ATOM 6488 N N . LEU C 1 70 ? 58.429 -67.228 49.138 1.00 206.94 70 LEU C N 1
ATOM 6489 C CA . LEU C 1 70 ? 58.975 -66.489 50.271 1.00 195.64 70 LEU C CA 1
ATOM 6490 C C . LEU C 1 70 ? 57.963 -66.358 51.404 1.00 191.49 70 LEU C C 1
ATOM 6491 O O . LEU C 1 70 ? 58.350 -66.351 52.578 1.00 187.72 70 LEU C O 1
ATOM 6496 N N . TYR C 1 71 ? 56.673 -66.250 51.078 1.00 194.78 71 TYR C N 1
ATOM 6497 C CA . TYR C 1 71 ? 55.654 -66.066 52.108 1.00 187.06 71 TYR C CA 1
ATOM 6498 C C . TYR C 1 71 ? 55.326 -67.373 52.824 1.00 189.32 71 TYR C C 1
ATOM 6499 O O . TYR C 1 71 ? 55.211 -67.394 54.055 1.00 185.24 71 TYR C O 1
ATOM 6508 N N . VAL C 1 72 ? 55.160 -68.464 52.072 1.00 200.19 72 VAL C N 1
ATOM 6509 C CA . VAL C 1 72 ? 54.801 -69.749 52.669 1.00 202.48 72 VAL C CA 1
ATOM 6510 C C . VAL C 1 72 ? 55.864 -70.222 53.655 1.00 200.92 72 VAL C C 1
ATOM 6511 O O . VAL C 1 72 ? 55.548 -70.891 54.647 1.00 201.61 72 VAL C O 1
ATOM 6515 N N . SER C 1 73 ? 57.129 -69.861 53.424 1.00 195.58 73 SER C N 1
ATOM 6516 C CA . SER C 1 73 ? 58.205 -70.292 54.311 1.00 187.04 73 SER C CA 1
ATOM 6517 C C . SER C 1 73 ? 58.061 -69.729 55.719 1.00 189.30 73 SER C C 1
ATOM 6518 O O . SER C 1 73 ? 58.603 -70.312 56.666 1.00 187.35 73 SER C O 1
ATOM 6521 N N . SER C 1 74 ? 57.344 -68.619 55.882 1.00 198.11 74 SER C N 1
ATOM 6522 C CA . SER C 1 74 ? 57.213 -67.975 57.182 1.00 201.35 74 SER C CA 1
ATOM 6523 C C . SER C 1 74 ? 55.980 -68.433 57.950 1.00 204.51 74 SER C C 1
ATOM 6524 O O . SER C 1 74 ? 55.968 -68.340 59.183 1.00 208.22 74 SER C O 1
ATOM 6527 N N . ILE C 1 75 ? 54.949 -68.920 57.257 1.00 192.40 75 ILE C N 1
ATOM 6528 C CA . ILE C 1 75 ? 53.725 -69.336 57.935 1.00 191.06 75 ILE C CA 1
ATOM 6529 C C . ILE C 1 75 ? 53.973 -70.601 58.746 1.00 201.51 75 ILE C C 1
ATOM 6530 O O . ILE C 1 75 ? 53.612 -70.684 59.926 1.00 209.13 75 ILE C O 1
ATOM 6535 N N . SER C 1 76 ? 54.588 -71.610 58.120 1.00 194.48 76 SER C N 1
ATOM 6536 C CA . SER C 1 76 ? 54.833 -72.883 58.788 1.00 201.77 76 SER C CA 1
ATOM 6537 C C . SER C 1 76 ? 55.767 -72.751 59.983 1.00 198.10 76 SER C C 1
ATOM 6538 O O . SER C 1 76 ? 55.838 -73.672 60.803 1.00 198.26 76 SER C O 1
ATOM 6541 N N . ASN C 1 77 ? 56.487 -71.635 60.102 1.00 199.54 77 ASN C N 1
ATOM 6542 C CA . ASN C 1 77 ? 57.279 -71.384 61.299 1.00 201.61 77 ASN C CA 1
ATOM 6543 C C . ASN C 1 77 ? 56.426 -70.955 62.486 1.00 212.44 77 ASN C C 1
ATOM 6544 O O . ASN C 1 77 ? 56.894 -71.036 63.628 1.00 209.08 77 ASN C O 1
ATOM 6549 N N . GLU C 1 78 ? 55.195 -70.502 62.246 1.00 240.26 78 GLU C N 1
ATOM 6550 C CA . GLU C 1 78 ? 54.308 -70.037 63.308 1.00 241.18 78 GLU C CA 1
ATOM 6551 C C . GLU C 1 78 ? 53.335 -71.121 63.762 1.00 242.31 78 GLU C C 1
ATOM 6552 O O . GLU C 1 78 ? 53.306 -71.479 64.944 1.00 243.06 78 GLU C O 1
ATOM 6558 N N . LEU C 1 79 ? 52.533 -71.653 62.840 1.00 221.90 79 LEU C N 1
ATOM 6559 C CA . LEU C 1 79 ? 51.497 -72.618 63.183 1.00 221.01 79 LEU C CA 1
ATOM 6560 C C . LEU C 1 79 ? 51.911 -74.063 62.939 1.00 218.99 79 LEU C C 1
ATOM 6561 O O . LEU C 1 79 ? 51.165 -74.972 63.321 1.00 215.27 79 LEU C O 1
ATOM 6566 N N . LYS C 1 80 ? 53.069 -74.296 62.319 1.00 218.23 80 LYS C N 1
ATOM 6567 C CA . LYS C 1 80 ? 53.598 -75.641 62.084 1.00 215.97 80 LYS C CA 1
ATOM 6568 C C . LYS C 1 80 ? 52.616 -76.483 61.265 1.00 229.08 80 LYS C C 1
ATOM 6569 O O . LYS C 1 80 ? 52.162 -77.549 61.684 1.00 221.07 80 LYS C O 1
ATOM 6575 N N . ILE C 1 81 ? 52.293 -75.979 60.078 1.00 280.47 81 ILE C N 1
ATOM 6576 C CA . ILE C 1 81 ? 51.390 -76.675 59.164 1.00 281.27 81 ILE C CA 1
ATOM 6577 C C . ILE C 1 81 ? 52.024 -76.731 57.779 1.00 280.09 81 ILE C C 1
ATOM 6578 O O . ILE C 1 81 ? 52.521 -75.710 57.282 1.00 278.55 81 ILE C O 1
ATOM 6583 N N . PRO C 1 82 ? 52.034 -77.895 57.124 1.00 230.09 82 PRO C N 1
ATOM 6584 C CA . PRO C 1 82 ? 52.653 -77.993 55.795 1.00 215.87 82 PRO C CA 1
ATOM 6585 C C . PRO C 1 82 ? 51.860 -77.269 54.719 1.00 207.14 82 PRO C C 1
ATOM 6586 O O . PRO C 1 82 ? 50.911 -77.825 54.155 1.00 199.27 82 PRO C O 1
ATOM 6590 N N . VAL C 1 83 ? 52.239 -76.028 54.428 1.00 202.06 83 VAL C N 1
ATOM 6591 C CA . VAL C 1 83 ? 51.600 -75.228 53.390 1.00 198.36 83 VAL C CA 1
ATOM 6592 C C . VAL C 1 83 ? 52.414 -75.355 52.111 1.00 191.94 83 VAL C C 1
ATOM 6593 O O . VAL C 1 83 ? 53.651 -75.381 52.148 1.00 190.88 83 VAL C O 1
ATOM 6597 N N . ARG C 1 84 ? 51.723 -75.439 50.977 1.00 192.35 84 ARG C N 1
ATOM 6598 C CA . ARG C 1 84 ? 52.374 -75.596 49.686 1.00 189.17 84 ARG C CA 1
ATOM 6599 C C . ARG C 1 84 ? 51.601 -74.828 48.626 1.00 191.16 84 ARG C C 1
ATOM 6600 O O . ARG C 1 84 ? 50.367 -74.816 48.635 1.00 196.76 84 ARG C O 1
ATOM 6608 N N . TYR C 1 85 ? 52.332 -74.188 47.718 1.00 189.37 85 TYR C N 1
ATOM 6609 C CA . TYR C 1 85 ? 51.736 -73.486 46.590 1.00 189.66 85 TYR C CA 1
ATOM 6610 C C . TYR C 1 85 ? 51.898 -74.318 45.326 1.00 185.29 85 TYR C C 1
ATOM 6611 O O . TYR C 1 85 ? 52.984 -74.843 45.056 1.00 181.20 85 TYR C O 1
ATOM 6620 N N . LEU C 1 86 ? 50.819 -74.432 44.556 1.00 184.93 86 LEU C N 1
ATOM 6621 C CA . LEU C 1 86 ? 50.827 -75.131 43.279 1.00 180.63 86 LEU C CA 1
ATOM 6622 C C . LEU C 1 86 ? 50.277 -74.196 42.214 1.00 180.05 86 LEU C C 1
ATOM 6623 O O . LEU C 1 86 ? 49.178 -73.654 42.369 1.00 183.25 86 LEU C O 1
ATOM 6628 N N . LYS C 1 87 ? 51.034 -74.010 41.139 1.00 171.29 87 LYS C N 1
ATOM 6629 C CA . LYS C 1 87 ? 50.623 -73.138 40.045 1.00 169.74 87 LYS C CA 1
ATOM 6630 C C . LYS C 1 87 ? 49.915 -73.976 38.988 1.00 164.04 87 LYS C C 1
ATOM 6631 O O . LYS C 1 87 ? 50.553 -74.763 38.280 1.00 162.84 87 LYS C O 1
ATOM 6637 N N . GLU C 1 88 ? 48.596 -73.822 38.889 1.00 169.27 88 GLU C N 1
ATOM 6638 C CA . GLU C 1 88 ? 47.848 -74.490 37.831 1.00 168.11 88 GLU C CA 1
ATOM 6639 C C . GLU C 1 88 ? 48.212 -73.852 36.495 1.00 171.85 88 GLU C C 1
ATOM 6640 O O . GLU C 1 88 ? 47.806 -72.723 36.202 1.00 173.04 88 GLU C O 1
ATOM 6646 N N . ASP C 1 89 ? 49.004 -74.566 35.692 1.00 176.73 89 ASP C N 1
ATOM 6647 C CA . ASP C 1 89 ? 49.409 -74.039 34.394 1.00 175.72 89 ASP C CA 1
ATOM 6648 C C . ASP C 1 89 ? 48.203 -73.798 33.495 1.00 173.72 89 ASP C C 1
ATOM 6649 O O . ASP C 1 89 ? 48.171 -72.824 32.734 1.00 171.24 89 ASP C O 1
ATOM 6654 N N . LYS C 1 90 ? 47.203 -74.676 33.566 1.00 171.66 90 LYS C N 1
ATOM 6655 C CA . LYS C 1 90 ? 45.962 -74.506 32.818 1.00 172.06 90 LYS C CA 1
ATOM 6656 C C . LYS C 1 90 ? 44.845 -74.118 33.778 1.00 176.77 90 LYS C C 1
ATOM 6657 O O . LYS C 1 90 ? 44.234 -74.997 34.405 1.00 176.97 90 LYS C O 1
ATOM 6659 N N . PRO C 1 91 ? 44.544 -72.829 33.938 1.00 171.40 91 PRO C N 1
ATOM 6660 C CA . PRO C 1 91 ? 43.499 -72.427 34.889 1.00 170.27 91 PRO C CA 1
ATOM 6661 C C . PRO C 1 91 ? 42.119 -72.799 34.369 1.00 170.34 91 PRO C C 1
ATOM 6662 O O . PRO C 1 91 ? 41.753 -72.462 33.240 1.00 167.12 91 PRO C O 1
ATOM 6666 N N . HIS C 1 92 ? 41.355 -73.502 35.202 1.00 171.25 92 HIS C N 1
ATOM 6667 C CA . HIS C 1 92 ? 40.009 -73.919 34.830 1.00 176.21 92 HIS C CA 1
ATOM 6668 C C . HIS C 1 92 ? 38.990 -73.393 35.831 1.00 179.76 92 HIS C C 1
ATOM 6669 O O . HIS C 1 92 ? 38.138 -74.148 36.313 1.00 187.41 92 HIS C O 1
ATOM 6676 N N . GLY C 1 93 ? 39.063 -72.101 36.140 1.00 179.89 93 GLY C N 1
ATOM 6677 C CA . GLY C 1 93 ? 38.155 -71.504 37.099 1.00 185.58 93 GLY C CA 1
ATOM 6678 C C . GLY C 1 93 ? 38.280 -72.108 38.482 1.00 193.01 93 GLY C C 1
ATOM 6679 O O . GLY C 1 93 ? 39.244 -71.832 39.204 1.00 194.13 93 GLY C O 1
ATOM 6680 N N . SER C 1 94 ? 37.304 -72.931 38.865 1.00 199.99 94 SER C N 1
ATOM 6681 C CA . SER C 1 94 ? 37.285 -73.548 40.187 1.00 205.60 94 SER C CA 1
ATOM 6682 C C . SER C 1 94 ? 37.249 -75.068 40.111 1.00 208.46 94 SER C C 1
ATOM 6683 O O . SER C 1 94 ? 38.135 -75.725 40.667 1.00 208.54 94 SER C O 1
ATOM 6686 N N . ALA C 1 95 ? 36.252 -75.648 39.437 1.00 220.29 95 ALA C N 1
ATOM 6687 C CA . ALA C 1 95 ? 36.090 -77.100 39.441 1.00 220.30 95 ALA C CA 1
ATOM 6688 C C . ALA C 1 95 ? 37.263 -77.792 38.755 1.00 206.94 95 ALA C C 1
ATOM 6689 O O . ALA C 1 95 ? 37.847 -78.735 39.299 1.00 207.97 95 ALA C O 1
ATOM 6691 N N . GLY C 1 96 ? 37.608 -77.352 37.545 1.00 206.30 96 GLY C N 1
ATOM 6692 C CA . GLY C 1 96 ? 38.763 -77.919 36.873 1.00 201.62 96 GLY C CA 1
ATOM 6693 C C . GLY C 1 96 ? 40.082 -77.597 37.538 1.00 197.72 96 GLY C C 1
ATOM 6694 O O . GLY C 1 96 ? 41.070 -78.303 37.308 1.00 196.33 96 GLY C O 1
ATOM 6695 N N . ALA C 1 97 ? 40.122 -76.538 38.350 1.00 193.39 97 ALA C N 1
ATOM 6696 C CA . ALA C 1 97 ? 41.353 -76.173 39.043 1.00 194.64 97 ALA C CA 1
ATOM 6697 C C . ALA C 1 97 ? 41.799 -77.262 40.009 1.00 204.57 97 ALA C C 1
ATOM 6698 O O . ALA C 1 97 ? 42.986 -77.606 40.061 1.00 200.02 97 ALA C O 1
ATOM 6700 N N . LEU C 1 98 ? 40.866 -77.813 40.783 1.00 227.03 98 LEU C N 1
ATOM 6701 C CA . LEU C 1 98 ? 41.208 -78.804 41.791 1.00 228.15 98 LEU C CA 1
ATOM 6702 C C . LEU C 1 98 ? 41.180 -80.233 41.267 1.00 229.48 98 LEU C C 1
ATOM 6703 O O . LEU C 1 98 ? 41.857 -81.095 41.840 1.00 229.76 98 LEU C O 1
ATOM 6708 N N . TYR C 1 99 ? 40.433 -80.510 40.194 1.00 214.54 99 TYR C N 1
ATOM 6709 C CA . TYR C 1 99 ? 40.533 -81.825 39.569 1.00 211.90 99 TYR C CA 1
ATOM 6710 C C . TYR C 1 99 ? 41.920 -82.026 38.979 1.00 206.56 99 TYR C C 1
ATOM 6711 O O . TYR C 1 99 ? 42.473 -83.131 39.023 1.00 202.95 99 TYR C O 1
ATOM 6720 N N . TYR C 1 100 ? 42.482 -80.968 38.395 1.00 199.87 100 TYR C N 1
ATOM 6721 C CA . TYR C 1 100 ? 43.905 -80.927 38.100 1.00 194.95 100 TYR C CA 1
ATOM 6722 C C . TYR C 1 100 ? 44.696 -81.275 39.355 1.00 197.19 100 TYR C C 1
ATOM 6723 O O . TYR C 1 100 ? 44.372 -80.816 40.454 1.00 198.78 100 TYR C O 1
ATOM 6732 N N . PHE C 1 101 ? 45.738 -82.088 39.176 1.00 197.77 101 PHE C N 1
ATOM 6733 C CA . PHE C 1 101 ? 46.560 -82.638 40.260 1.00 192.64 101 PHE C CA 1
ATOM 6734 C C . PHE C 1 101 ? 45.716 -83.035 41.471 1.00 189.51 101 PHE C C 1
ATOM 6735 O O . PHE C 1 101 ? 45.976 -82.640 42.609 1.00 187.54 101 PHE C O 1
ATOM 6743 N N . ARG C 1 102 ? 44.691 -83.850 41.211 1.00 181.61 102 ARG C N 1
ATOM 6744 C CA . ARG C 1 102 ? 43.940 -84.466 42.297 1.00 174.03 102 ARG C CA 1
ATOM 6745 C C . ARG C 1 102 ? 44.776 -85.493 43.047 1.00 169.19 102 ARG C C 1
ATOM 6746 O O . ARG C 1 102 ? 44.439 -85.843 44.183 1.00 168.98 102 ARG C O 1
ATOM 6754 N N . ASP C 1 103 ? 45.856 -85.980 42.433 1.00 165.69 103 ASP C N 1
ATOM 6755 C CA . ASP C 1 103 ? 46.731 -86.938 43.098 1.00 165.87 103 ASP C CA 1
ATOM 6756 C C . ASP C 1 103 ? 47.475 -86.295 44.261 1.00 172.51 103 ASP C C 1
ATOM 6757 O O . ASP C 1 103 ? 47.603 -86.897 45.333 1.00 176.49 103 ASP C O 1
ATOM 6762 N N . ARG C 1 104 ? 47.981 -85.074 44.065 1.00 173.44 104 ARG C N 1
ATOM 6763 C CA . ARG C 1 104 ? 48.734 -84.405 45.120 1.00 174.46 104 ARG C CA 1
ATOM 6764 C C . ARG C 1 104 ? 47.864 -84.089 46.330 1.00 177.59 104 ARG C C 1
ATOM 6765 O O . ARG C 1 104 ? 48.360 -84.091 47.463 1.00 180.84 104 ARG C O 1
ATOM 6773 N N . ILE C 1 105 ? 46.578 -83.815 46.118 0.35 177.39 105 ILE C N 1
ATOM 6774 C CA . ILE C 1 105 ? 45.694 -83.480 47.231 0.35 176.24 105 ILE C CA 1
ATOM 6775 C C . ILE C 1 105 ? 45.298 -84.732 48.006 0.35 177.21 105 ILE C C 1
ATOM 6776 O O . ILE C 1 105 ? 45.367 -84.765 49.239 0.35 183.53 105 ILE C O 1
ATOM 6778 N N . MET C 1 106 ? 44.884 -85.785 47.297 1.00 175.63 106 MET C N 1
ATOM 6779 C CA . MET C 1 106 ? 44.536 -87.061 47.913 1.00 180.70 106 MET C CA 1
ATOM 6780 C C . MET C 1 106 ? 45.745 -87.963 48.113 1.00 193.85 106 MET C C 1
ATOM 6781 O O . MET C 1 106 ? 45.612 -89.194 48.075 1.00 197.75 106 MET C O 1
ATOM 6786 N N . GLU C 1 107 ? 46.927 -87.382 48.321 1.00 205.80 107 GLU C N 1
ATOM 6787 C CA . GLU C 1 107 ? 48.141 -88.174 48.463 1.00 213.07 107 GLU C CA 1
ATOM 6788 C C . GLU C 1 107 ? 48.223 -88.862 49.823 1.00 227.47 107 GLU C C 1
ATOM 6789 O O . GLU C 1 107 ? 48.789 -89.957 49.922 1.00 229.91 107 GLU C O 1
ATOM 6795 N N . GLU C 1 108 ? 47.672 -88.249 50.875 1.00 255.32 108 GLU C N 1
ATOM 6796 C CA . GLU C 1 108 ? 47.649 -88.836 52.210 1.00 256.44 108 GLU C CA 1
ATOM 6797 C C . GLU C 1 108 ? 46.291 -89.430 52.572 1.00 258.22 108 GLU C C 1
ATOM 6798 O O . GLU C 1 108 ? 46.017 -89.649 53.758 1.00 258.82 108 GLU C O 1
ATOM 6804 N N . LYS C 1 109 ? 45.453 -89.709 51.578 1.00 240.36 109 LYS C N 1
ATOM 6805 C CA . LYS C 1 109 ? 44.101 -90.220 51.786 1.00 239.03 109 LYS C CA 1
ATOM 6806 C C . LYS C 1 109 ? 43.300 -89.429 52.820 1.00 240.35 109 LYS C C 1
ATOM 6807 O O . LYS C 1 109 ? 42.886 -89.989 53.854 1.00 243.01 109 LYS C O 1
ATOM 6813 N N . PRO C 1 110 ? 43.055 -88.140 52.599 1.00 238.35 110 PRO C N 1
ATOM 6814 C CA . PRO C 1 110 ? 42.238 -87.370 53.547 1.00 237.56 110 PRO C CA 1
ATOM 6815 C C . PRO C 1 110 ? 40.756 -87.695 53.417 1.00 232.14 110 PRO C C 1
ATOM 6816 O O . PRO C 1 110 ? 40.232 -87.878 52.315 1.00 225.37 110 PRO C O 1
ATOM 6820 N N . SER C 1 111 ? 40.079 -87.767 54.567 1.00 233.45 111 SER C N 1
ATOM 6821 C CA . SER C 1 111 ? 38.644 -88.046 54.571 1.00 225.30 111 SER C CA 1
ATOM 6822 C C . SER C 1 111 ? 37.853 -86.872 54.005 1.00 215.53 111 SER C C 1
ATOM 6823 O O . SER C 1 111 ? 37.011 -87.047 53.117 1.00 210.45 111 SER C O 1
ATOM 6826 N N . HIS C 1 112 ? 38.112 -85.667 54.507 1.00 221.88 112 HIS C N 1
ATOM 6827 C CA . HIS C 1 112 ? 37.444 -84.457 54.053 1.00 216.46 112 HIS C CA 1
ATOM 6828 C C . HIS C 1 112 ? 38.484 -83.451 53.581 1.00 215.41 112 HIS C C 1
ATOM 6829 O O . HIS C 1 112 ? 39.596 -83.387 54.114 1.00 216.09 112 HIS C O 1
ATOM 6836 N N . VAL C 1 113 ? 38.113 -82.661 52.576 1.00 193.34 113 VAL C N 1
ATOM 6837 C CA . VAL C 1 113 ? 38.985 -81.644 51.999 1.00 177.90 113 VAL C CA 1
ATOM 6838 C C . VAL C 1 113 ? 38.306 -80.287 52.131 1.00 170.60 113 VAL C C 1
ATOM 6839 O O . VAL C 1 113 ? 37.146 -80.125 51.734 1.00 173.80 113 VAL C O 1
ATOM 6843 N N . PHE C 1 114 ? 39.025 -79.318 52.693 0.55 168.60 114 PHE C N 1
ATOM 6844 C CA . PHE C 1 114 ? 38.519 -77.959 52.835 0.55 159.06 114 PHE C CA 1
ATOM 6845 C C . PHE C 1 114 ? 38.773 -77.165 51.560 0.55 157.97 114 PHE C C 1
ATOM 6846 O O . PHE C 1 114 ? 39.860 -77.231 50.977 0.55 168.71 114 PHE C O 1
ATOM 6854 N N . LEU C 1 115 ? 37.760 -76.417 51.127 0.31 141.31 115 LEU C N 1
ATOM 6855 C CA . LEU C 1 115 ? 37.875 -75.552 49.955 0.31 136.93 115 LEU C CA 1
ATOM 6856 C C . LEU C 1 115 ? 37.241 -74.206 50.279 0.31 133.02 115 LEU C C 1
ATOM 6857 O O . LEU C 1 115 ? 36.018 -74.110 50.422 0.31 128.24 115 LEU C O 1
ATOM 6862 N N . LEU C 1 116 ? 38.072 -73.174 50.403 0.05 141.31 116 LEU C N 1
ATOM 6863 C CA . LEU C 1 116 ? 37.607 -71.816 50.635 0.05 141.10 116 LEU C CA 1
ATOM 6864 C C . LEU C 1 116 ? 38.314 -70.866 49.677 0.05 153.52 116 LEU C C 1
ATOM 6865 O O . LEU C 1 116 ? 39.399 -71.156 49.167 0.05 171.96 116 LEU C O 1
ATOM 6867 N N . ASN C 1 117 ? 37.684 -69.720 49.436 1.00 148.42 117 ASN C N 1
ATOM 6868 C CA . ASN C 1 117 ? 38.198 -68.751 48.479 1.00 160.50 117 ASN C CA 1
ATOM 6869 C C . ASN C 1 117 ? 39.066 -67.705 49.175 1.00 160.66 117 ASN C C 1
ATOM 6870 O O . ASN C 1 117 ? 39.034 -67.543 50.397 1.00 156.77 117 ASN C O 1
ATOM 6875 N N . CYS C 1 118 ? 39.850 -66.989 48.367 1.00 166.74 118 CYS C N 1
ATOM 6876 C CA . CYS C 1 118 ? 40.749 -65.972 48.905 1.00 164.35 118 CYS C CA 1
ATOM 6877 C C . CYS C 1 118 ? 39.974 -64.758 49.404 1.00 155.87 118 CYS C C 1
ATOM 6878 O O . CYS C 1 118 ? 40.148 -64.325 50.549 1.00 154.12 118 CYS C O 1
ATOM 6881 N N . ASP C 1 119 ? 39.112 -64.195 48.558 1.00 153.33 119 ASP C N 1
ATOM 6882 C CA . ASP C 1 119 ? 38.405 -62.958 48.889 1.00 151.12 119 ASP C CA 1
ATOM 6883 C C . ASP C 1 119 ? 37.111 -63.280 49.639 1.00 149.72 119 ASP C C 1
ATOM 6884 O O . ASP C 1 119 ? 35.994 -63.116 49.142 1.00 149.60 119 ASP C O 1
ATOM 6889 N N . VAL C 1 120 ? 37.289 -63.745 50.874 1.00 152.03 120 VAL C N 1
ATOM 6890 C CA . VAL C 1 120 ? 36.190 -64.075 51.775 1.00 158.56 120 VAL C CA 1
ATOM 6891 C C . VAL C 1 120 ? 36.585 -63.624 53.175 1.00 168.32 120 VAL C C 1
ATOM 6892 O O . VAL C 1 120 ? 37.720 -63.848 53.610 1.00 166.07 120 VAL C O 1
ATOM 6896 N N . CYS C 1 121 ? 35.648 -62.986 53.884 1.00 186.27 121 CYS C N 1
ATOM 6897 C CA . CYS C 1 121 ? 35.897 -62.444 55.224 1.00 186.90 121 CYS C CA 1
ATOM 6898 C C . CYS C 1 121 ? 34.774 -62.888 56.156 1.00 194.36 121 CYS C C 1
ATOM 6899 O O . CYS C 1 121 ? 33.852 -62.124 56.444 1.00 201.05 121 CYS C O 1
ATOM 6902 N N . CYS C 1 122 ? 34.869 -64.119 56.640 1.00 203.08 122 CYS C N 1
ATOM 6903 C CA . CYS C 1 122 ? 33.926 -64.669 57.602 1.00 215.60 122 CYS C CA 1
ATOM 6904 C C . CYS C 1 122 ? 34.670 -65.035 58.883 1.00 216.76 122 CYS C C 1
ATOM 6905 O O . CYS C 1 122 ? 35.865 -64.768 59.033 1.00 208.63 122 CYS C O 1
ATOM 6908 N N . SER C 1 123 ? 33.944 -65.641 59.823 1.00 222.00 123 SER C N 1
ATOM 6909 C CA . SER C 1 123 ? 34.550 -66.043 61.086 1.00 218.39 123 SER C CA 1
ATOM 6910 C C . SER C 1 123 ? 35.340 -67.338 60.967 1.00 215.33 123 SER C C 1
ATOM 6911 O O . SER C 1 123 ? 36.139 -67.642 61.859 1.00 213.80 123 SER C O 1
ATOM 6914 N N . PHE C 1 124 ? 35.131 -68.100 59.891 1.00 217.83 124 PHE C N 1
ATOM 6915 C CA . PHE C 1 124 ? 35.817 -69.359 59.625 1.00 216.70 124 PHE C CA 1
ATOM 6916 C C . PHE C 1 124 ? 35.641 -70.345 60.775 1.00 222.98 124 PHE C C 1
ATOM 6917 O O . PHE C 1 124 ? 36.592 -70.596 61.527 1.00 219.18 124 PHE C O 1
ATOM 6925 N N . PRO C 1 125 ? 34.448 -70.918 60.954 1.00 247.45 125 PRO C N 1
ATOM 6926 C CA . PRO C 1 125 ? 34.256 -71.960 61.978 1.00 247.93 125 PRO C CA 1
ATOM 6927 C C . PRO C 1 125 ? 34.559 -73.348 61.417 1.00 248.34 125 PRO C C 1
ATOM 6928 O O . PRO C 1 125 ? 33.685 -74.217 61.317 1.00 249.41 125 PRO C O 1
ATOM 6932 N N . LEU C 1 126 ? 35.824 -73.553 61.043 1.00 215.70 126 LEU C N 1
ATOM 6933 C CA . LEU C 1 126 ? 36.210 -74.756 60.313 1.00 205.19 126 LEU C CA 1
ATOM 6934 C C . LEU C 1 126 ? 35.951 -76.019 61.129 1.00 200.80 126 LEU C C 1
ATOM 6935 O O . LEU C 1 126 ? 35.570 -77.056 60.574 1.00 202.22 126 LEU C O 1
ATOM 6940 N N . GLN C 1 127 ? 36.149 -75.952 62.448 1.00 191.41 127 GLN C N 1
ATOM 6941 C CA . GLN C 1 127 ? 35.931 -77.118 63.294 1.00 180.43 127 GLN C CA 1
ATOM 6942 C C . GLN C 1 127 ? 34.452 -77.411 63.515 1.00 189.52 127 GLN C C 1
ATOM 6943 O O . GLN C 1 127 ? 34.094 -78.564 63.780 1.00 184.54 127 GLN C O 1
ATOM 6949 N N . GLY C 1 128 ? 33.590 -76.403 63.400 1.00 202.41 128 GLY C N 1
ATOM 6950 C CA . GLY C 1 128 ? 32.164 -76.603 63.562 1.00 208.13 128 GLY C CA 1
ATOM 6951 C C . GLY C 1 128 ? 31.506 -77.140 62.308 1.00 226.66 128 GLY C C 1
ATOM 6952 O O . GLY C 1 128 ? 30.595 -77.971 62.378 1.00 216.11 128 GLY C O 1
ATOM 6953 N N . ILE C 1 129 ? 31.963 -76.665 61.149 1.00 297.41 129 ILE C N 1
ATOM 6954 C CA . ILE C 1 129 ? 31.415 -77.148 59.888 1.00 298.14 129 ILE C CA 1
ATOM 6955 C C . ILE C 1 129 ? 31.944 -78.543 59.563 1.00 298.47 129 ILE C C 1
ATOM 6956 O O . ILE C 1 129 ? 31.240 -79.347 58.940 1.00 299.32 129 ILE C O 1
ATOM 6961 N N . LEU C 1 130 ? 33.172 -78.859 59.982 1.00 229.59 130 LEU C N 1
ATOM 6962 C CA . LEU C 1 130 ? 33.703 -80.205 59.786 1.00 207.69 130 LEU C CA 1
ATOM 6963 C C . LEU C 1 130 ? 32.846 -81.235 60.511 1.00 200.85 130 LEU C C 1
ATOM 6964 O O . LEU C 1 130 ? 32.468 -82.264 59.938 1.00 197.96 130 LEU C O 1
ATOM 6969 N N . ASP C 1 131 ? 32.529 -80.973 61.781 1.00 196.99 131 ASP C N 1
ATOM 6970 C CA . ASP C 1 131 ? 31.713 -81.906 62.548 1.00 183.66 131 ASP C CA 1
ATOM 6971 C C . ASP C 1 131 ? 30.267 -81.901 62.074 1.00 188.08 131 ASP C C 1
ATOM 6972 O O . ASP C 1 131 ? 29.592 -82.935 62.137 1.00 182.54 131 ASP C O 1
ATOM 6977 N N . ALA C 1 132 ? 29.773 -80.753 61.604 1.00 193.27 132 ALA C N 1
ATOM 6978 C CA . ALA C 1 132 ? 28.438 -80.718 61.021 1.00 192.36 132 ALA C CA 1
ATOM 6979 C C . ALA C 1 132 ? 28.379 -81.517 59.726 1.00 192.26 132 ALA C C 1
ATOM 6980 O O . ALA C 1 132 ? 27.343 -82.115 59.416 1.00 191.25 132 ALA C O 1
ATOM 6982 N N . HIS C 1 133 ? 29.480 -81.555 58.970 1.00 196.25 133 HIS C N 1
ATOM 6983 C CA . HIS C 1 133 ? 29.503 -82.345 57.745 1.00 191.19 133 HIS C CA 1
ATOM 6984 C C . HIS C 1 133 ? 29.595 -83.832 58.055 1.00 188.47 133 HIS C C 1
ATOM 6985 O O . HIS C 1 133 ? 29.004 -84.658 57.348 1.00 188.13 133 HIS C O 1
ATOM 6992 N N . ARG C 1 134 ? 30.344 -84.191 59.099 1.00 189.92 134 ARG C N 1
ATOM 6993 C CA . ARG C 1 134 ? 30.423 -85.588 59.507 1.00 185.34 134 ARG C CA 1
ATOM 6994 C C . ARG C 1 134 ? 29.052 -86.122 59.898 1.00 190.98 134 ARG C C 1
ATOM 6995 O O . ARG C 1 134 ? 28.736 -87.290 59.645 1.00 188.52 134 ARG C O 1
ATOM 7003 N N . ARG C 1 135 ? 28.222 -85.280 60.516 1.00 202.79 135 ARG C N 1
ATOM 7004 C CA . ARG C 1 135 ? 26.869 -85.700 60.859 1.00 203.99 135 ARG C CA 1
ATOM 7005 C C . ARG C 1 135 ? 25.956 -85.696 59.640 1.00 204.81 135 ARG C C 1
ATOM 7006 O O . ARG C 1 135 ? 25.192 -86.644 59.432 1.00 207.41 135 ARG C O 1
ATOM 7014 N N . TYR C 1 136 ? 26.024 -84.641 58.823 1.00 193.44 136 TYR C N 1
ATOM 7015 C CA . TYR C 1 136 ? 25.195 -84.585 57.623 1.00 191.18 136 TYR C CA 1
ATOM 7016 C C . TYR C 1 136 ? 25.574 -85.681 56.637 1.00 194.73 136 TYR C C 1
ATOM 7017 O O . TYR C 1 136 ? 24.698 -86.311 56.033 1.00 192.40 136 TYR C O 1
ATOM 7026 N N . GLY C 1 137 ? 26.870 -85.919 56.455 1.00 220.93 137 GLY C N 1
ATOM 7027 C CA . GLY C 1 137 ? 27.300 -86.862 55.445 1.00 220.98 137 GLY C CA 1
ATOM 7028 C C . GLY C 1 137 ? 27.193 -86.263 54.053 1.00 220.66 137 GLY C C 1
ATOM 7029 O O . GLY C 1 137 ? 27.292 -85.050 53.860 1.00 220.01 137 GLY C O 1
ATOM 7030 N N . GLY C 1 138 ? 26.977 -87.136 53.073 1.00 190.17 138 GLY C N 1
ATOM 7031 C CA . GLY C 1 138 ? 26.897 -86.678 51.706 1.00 178.25 138 GLY C CA 1
ATOM 7032 C C . GLY C 1 138 ? 28.248 -86.177 51.226 1.00 174.73 138 GLY C C 1
ATOM 7033 O O . GLY C 1 138 ? 29.295 -86.415 51.828 1.00 175.00 138 GLY C O 1
ATOM 7034 N N . ILE C 1 139 ? 28.204 -85.465 50.106 1.00 166.03 139 ILE C N 1
ATOM 7035 C CA . ILE C 1 139 ? 29.423 -84.954 49.496 1.00 168.85 139 ILE C CA 1
ATOM 7036 C C . ILE C 1 139 ? 29.910 -83.735 50.272 1.00 177.30 139 ILE C C 1
ATOM 7037 O O . ILE C 1 139 ? 30.931 -83.806 50.963 1.00 181.12 139 ILE C O 1
ATOM 7042 N N . GLY C 1 140 ? 29.164 -82.626 50.195 1.00 189.41 140 GLY C N 1
ATOM 7043 C CA . GLY C 1 140 ? 29.573 -81.348 50.761 1.00 199.16 140 GLY C CA 1
ATOM 7044 C C . GLY C 1 140 ? 28.676 -80.800 51.857 1.00 198.90 140 GLY C C 1
ATOM 7045 O O . GLY C 1 140 ? 27.769 -81.492 52.323 1.00 192.68 140 GLY C O 1
ATOM 7046 N N . THR C 1 141 ? 28.925 -79.561 52.293 1.00 202.91 141 THR C N 1
ATOM 7047 C CA . THR C 1 141 ? 28.118 -78.959 53.348 1.00 203.64 141 THR C CA 1
ATOM 7048 C C . THR C 1 141 ? 27.963 -77.454 53.176 1.00 200.73 141 THR C C 1
ATOM 7049 O O . THR C 1 141 ? 27.141 -76.841 53.856 1.00 198.93 141 THR C O 1
ATOM 7053 N N . VAL C 1 144 ? 26.152 -70.940 54.724 1.00 202.58 144 VAL C N 1
ATOM 7054 C CA . VAL C 1 144 ? 25.157 -69.918 54.428 1.00 202.90 144 VAL C CA 1
ATOM 7055 C C . VAL C 1 144 ? 25.127 -68.897 55.560 1.00 203.87 144 VAL C C 1
ATOM 7056 O O . VAL C 1 144 ? 25.697 -69.100 56.633 1.00 202.82 144 VAL C O 1
ATOM 7060 N N . ILE C 1 145 ? 24.453 -67.780 55.298 1.00 195.63 145 ILE C N 1
ATOM 7061 C CA . ILE C 1 145 ? 24.290 -66.715 56.286 1.00 192.77 145 ILE C CA 1
ATOM 7062 C C . ILE C 1 145 ? 23.003 -65.962 55.977 1.00 188.51 145 ILE C C 1
ATOM 7063 O O . ILE C 1 145 ? 22.738 -65.611 54.823 1.00 187.41 145 ILE C O 1
ATOM 7068 N N . LYS C 1 146 ? 22.197 -65.726 57.009 1.00 188.27 146 LYS C N 1
ATOM 7069 C CA . LYS C 1 146 ? 20.907 -65.073 56.826 1.00 186.78 146 LYS C CA 1
ATOM 7070 C C . LYS C 1 146 ? 21.102 -63.601 56.483 1.00 187.50 146 LYS C C 1
ATOM 7071 O O . LYS C 1 146 ? 21.675 -62.841 57.270 1.00 183.97 146 LYS C O 1
ATOM 7077 N N . VAL C 1 147 ? 20.619 -63.201 55.309 1.00 192.51 147 VAL C N 1
ATOM 7078 C CA . VAL C 1 147 ? 20.686 -61.821 54.855 1.00 190.53 147 VAL C CA 1
ATOM 7079 C C . VAL C 1 147 ? 19.271 -61.361 54.522 1.00 199.30 147 VAL C C 1
ATOM 7080 O O . VAL C 1 147 ? 18.345 -62.162 54.398 1.00 206.04 147 VAL C O 1
ATOM 7084 N N . SER C 1 148 ? 19.116 -60.049 54.378 1.00 195.81 148 SER C N 1
ATOM 7085 C CA . SER C 1 148 ? 17.819 -59.487 54.033 1.00 203.63 148 SER C CA 1
ATOM 7086 C C . SER C 1 148 ? 17.436 -59.855 52.604 1.00 211.52 148 SER C C 1
ATOM 7087 O O . SER C 1 148 ? 18.292 -60.033 51.732 1.00 210.98 148 SER C O 1
ATOM 7090 N N . ALA C 1 149 ? 16.126 -59.974 52.369 1.00 226.58 149 ALA C N 1
ATOM 7091 C CA . ALA C 1 149 ? 15.648 -60.296 51.029 1.00 227.59 149 ALA C CA 1
ATOM 7092 C C . ALA C 1 149 ? 15.928 -59.165 50.051 1.00 227.24 149 ALA C C 1
ATOM 7093 O O . ALA C 1 149 ? 16.073 -59.409 48.848 1.00 225.85 149 ALA C O 1
ATOM 7095 N N . GLU C 1 150 ? 16.001 -57.926 50.544 1.00 219.19 150 GLU C N 1
ATOM 7096 C CA . GLU C 1 150 ? 16.372 -56.810 49.682 1.00 216.31 150 GLU C CA 1
ATOM 7097 C C . GLU C 1 150 ? 17.797 -56.960 49.170 1.00 214.07 150 GLU C C 1
ATOM 7098 O O . GLU C 1 150 ? 18.108 -56.528 48.054 1.00 211.72 150 GLU C O 1
ATOM 7104 N N . ALA C 1 151 ? 18.673 -57.576 49.966 1.00 216.08 151 ALA C N 1
ATOM 7105 C CA . ALA C 1 151 ? 20.046 -57.862 49.552 1.00 215.74 151 ALA C CA 1
ATOM 7106 C C . ALA C 1 151 ? 20.058 -59.163 48.749 1.00 213.93 151 ALA C C 1
ATOM 7107 O O . ALA C 1 151 ? 20.501 -60.220 49.202 1.00 212.69 151 ALA C O 1
ATOM 7109 N N . ALA C 1 152 ? 19.559 -59.062 47.520 1.00 220.54 152 ALA C N 1
ATOM 7110 C CA . ALA C 1 152 ? 19.459 -60.207 46.625 1.00 217.76 152 ALA C CA 1
ATOM 7111 C C . ALA C 1 152 ? 20.114 -59.995 45.270 1.00 224.39 152 ALA C C 1
ATOM 7112 O O . ALA C 1 152 ? 20.365 -60.984 44.572 1.00 225.56 152 ALA C O 1
ATOM 7114 N N . SER C 1 153 ? 20.393 -58.752 44.869 1.00 214.03 153 SER C N 1
ATOM 7115 C CA . SER C 1 153 ? 21.073 -58.521 43.600 1.00 215.86 153 SER C CA 1
ATOM 7116 C C . SER C 1 153 ? 22.524 -58.983 43.646 1.00 218.30 153 SER C C 1
ATOM 7117 O O . SER C 1 153 ? 23.095 -59.326 42.605 1.00 214.84 153 SER C O 1
ATOM 7120 N N . GLN C 1 154 ? 23.137 -58.983 44.833 1.00 235.42 154 GLN C N 1
ATOM 7121 C CA . GLN C 1 154 ? 24.531 -59.399 44.947 1.00 235.01 154 GLN C CA 1
ATOM 7122 C C . GLN C 1 154 ? 24.719 -60.854 44.533 1.00 235.21 154 GLN C C 1
ATOM 7123 O O . GLN C 1 154 ? 25.689 -61.188 43.842 1.00 237.38 154 GLN C O 1
ATOM 7129 N N . PHE C 1 155 ? 23.809 -61.736 44.946 1.00 219.01 155 PHE C N 1
ATOM 7130 C CA . PHE C 1 155 ? 23.924 -63.147 44.593 1.00 210.09 155 PHE C CA 1
ATOM 7131 C C . PHE C 1 155 ? 22.763 -63.608 43.718 1.00 209.30 155 PHE C C 1
ATOM 7132 O O . PHE C 1 155 ? 22.894 -63.672 42.491 1.00 203.46 155 PHE C O 1
ATOM 7140 N N . GLY C 1 156 ? 21.640 -63.930 44.328 1.00 219.94 156 GLY C N 1
ATOM 7141 C CA . GLY C 1 156 ? 20.537 -64.547 43.627 1.00 227.95 156 GLY C CA 1
ATOM 7142 C C . GLY C 1 156 ? 19.721 -65.404 44.588 1.00 231.49 156 GLY C C 1
ATOM 7143 O O . GLY C 1 156 ? 19.460 -64.997 45.723 1.00 230.67 156 GLY C O 1
ATOM 7144 N N . GLU C 1 157 ? 19.354 -66.595 44.123 1.00 247.03 157 GLU C N 1
ATOM 7145 C CA . GLU C 1 157 ? 18.460 -67.484 44.849 1.00 248.96 157 GLU C CA 1
ATOM 7146 C C . GLU C 1 157 ? 19.215 -68.697 45.377 1.00 246.10 157 GLU C C 1
ATOM 7147 O O . GLU C 1 157 ? 20.139 -69.199 44.730 1.00 242.02 157 GLU C O 1
ATOM 7149 N N . LEU C 1 158 ? 18.808 -69.160 46.556 1.00 240.97 158 LEU C N 1
ATOM 7150 C CA . LEU C 1 158 ? 19.361 -70.366 47.161 1.00 242.81 158 LEU C CA 1
ATOM 7151 C C . LEU C 1 158 ? 18.295 -70.942 48.077 1.00 256.57 158 LEU C C 1
ATOM 7152 O O . LEU C 1 158 ? 17.834 -70.256 48.993 1.00 249.73 158 LEU C O 1
ATOM 7154 N N . ILE C 1 159 ? 17.912 -72.194 47.841 1.00 279.54 159 ILE C N 1
ATOM 7155 C CA . ILE C 1 159 ? 16.835 -72.847 48.578 1.00 280.02 159 ILE C CA 1
ATOM 7156 C C . ILE C 1 159 ? 17.425 -73.991 49.389 1.00 280.52 159 ILE C C 1
ATOM 7157 O O . ILE C 1 159 ? 18.165 -74.824 48.852 1.00 280.80 159 ILE C O 1
ATOM 7162 N N . ALA C 1 160 ? 17.095 -74.031 50.679 1.00 245.37 160 ALA C N 1
ATOM 7163 C CA . ALA C 1 160 ? 17.571 -75.083 51.566 1.00 229.41 160 ALA C CA 1
ATOM 7164 C C . ALA C 1 160 ? 16.498 -75.398 52.597 1.00 212.61 160 ALA C C 1
ATOM 7165 O O . ALA C 1 160 ? 15.993 -74.492 53.265 1.00 207.14 160 ALA C O 1
ATOM 7167 N N . ASP C 1 161 ? 16.154 -76.679 52.717 1.00 214.26 161 ASP C N 1
ATOM 7168 C CA . ASP C 1 161 ? 15.151 -77.141 53.668 1.00 207.06 161 ASP C CA 1
ATOM 7169 C C . ASP C 1 161 ? 15.763 -77.178 55.063 1.00 203.45 161 ASP C C 1
ATOM 7170 O O . ASP C 1 161 ? 16.675 -77.974 55.324 1.00 204.60 161 ASP C O 1
ATOM 7172 N N . PRO C 1 162 ? 15.287 -76.334 55.982 1.00 186.47 162 PRO C N 1
ATOM 7173 C CA . PRO C 1 162 ? 15.959 -76.195 57.282 1.00 180.01 162 PRO C CA 1
ATOM 7174 C C . PRO C 1 162 ? 15.869 -77.427 58.169 1.00 183.26 162 PRO C C 1
ATOM 7175 O O . PRO C 1 162 ? 16.549 -77.467 59.204 1.00 180.64 162 PRO C O 1
ATOM 7179 N N . ASP C 1 163 ? 15.067 -78.429 57.802 1.00 183.22 163 ASP C N 1
ATOM 7180 C CA . ASP C 1 163 ? 14.952 -79.623 58.633 1.00 187.97 163 ASP C CA 1
ATOM 7181 C C . ASP C 1 163 ? 16.190 -80.503 58.511 1.00 193.49 163 ASP C C 1
ATOM 7182 O O . ASP C 1 163 ? 16.811 -80.859 59.519 1.00 192.17 163 ASP C O 1
ATOM 7187 N N . THR C 1 164 ? 16.572 -80.854 57.287 1.00 209.12 164 THR C N 1
ATOM 7188 C CA . THR C 1 164 ? 17.789 -81.613 57.038 1.00 209.33 164 THR C CA 1
ATOM 7189 C C . THR C 1 164 ? 18.951 -80.723 56.627 1.00 208.73 164 THR C C 1
ATOM 7190 O O . THR C 1 164 ? 20.053 -81.233 56.397 1.00 208.00 164 THR C O 1
ATOM 7194 N N . LYS C 1 165 ? 18.726 -79.411 56.537 1.00 193.74 165 LYS C N 1
ATOM 7195 C CA . LYS C 1 165 ? 19.739 -78.454 56.102 1.00 187.99 165 LYS C CA 1
ATOM 7196 C C . LYS C 1 165 ? 20.307 -78.842 54.740 1.00 192.15 165 LYS C C 1
ATOM 7197 O O . LYS C 1 165 ? 21.511 -78.757 54.500 1.00 188.75 165 LYS C O 1
ATOM 7203 N N . GLU C 1 166 ? 19.425 -79.258 53.835 1.00 201.70 166 GLU C N 1
ATOM 7204 C CA . GLU C 1 166 ? 19.807 -79.736 52.513 1.00 206.19 166 GLU C CA 1
ATOM 7205 C C . GLU C 1 166 ? 19.400 -78.720 51.452 1.00 220.84 166 GLU C C 1
ATOM 7206 O O . GLU C 1 166 ? 18.288 -78.185 51.486 1.00 217.13 166 GLU C O 1
ATOM 7212 N N . LEU C 1 167 ? 20.304 -78.467 50.506 1.00 282.42 167 LEU C N 1
ATOM 7213 C CA . LEU C 1 167 ? 20.076 -77.483 49.449 1.00 282.25 167 LEU C CA 1
ATOM 7214 C C . LEU C 1 167 ? 19.041 -78.012 48.459 1.00 282.96 167 LEU C C 1
ATOM 7215 O O . LEU C 1 167 ? 19.321 -78.941 47.696 1.00 283.17 167 LEU C O 1
ATOM 7220 N N . LEU C 1 168 ? 17.843 -77.418 48.468 1.00 243.72 168 LEU C N 1
ATOM 7221 C CA . LEU C 1 168 ? 16.762 -77.866 47.596 1.00 227.26 168 LEU C CA 1
ATOM 7222 C C . LEU C 1 168 ? 16.840 -77.288 46.189 1.00 223.29 168 LEU C C 1
ATOM 7223 O O . LEU C 1 168 ? 16.314 -77.903 45.256 1.00 205.88 168 LEU C O 1
ATOM 7228 N N . HIS C 1 169 ? 17.478 -76.134 46.010 1.00 222.49 169 HIS C N 1
ATOM 7229 C CA . HIS C 1 169 ? 17.535 -75.480 44.709 1.00 221.43 169 HIS C CA 1
ATOM 7230 C C . HIS C 1 169 ? 18.623 -74.419 44.753 1.00 224.24 169 HIS C C 1
ATOM 7231 O O . HIS C 1 169 ? 18.884 -73.829 45.805 1.00 231.22 169 HIS C O 1
ATOM 7238 N N . TYR C 1 170 ? 19.251 -74.183 43.603 1.00 213.77 170 TYR C N 1
ATOM 7239 C CA . TYR C 1 170 ? 20.352 -73.229 43.525 1.00 205.09 170 TYR C CA 1
ATOM 7240 C C . TYR C 1 170 ? 20.457 -72.675 42.114 1.00 198.84 170 TYR C C 1
ATOM 7241 O O . TYR C 1 170 ? 20.663 -73.433 41.162 1.00 194.55 170 TYR C O 1
ATOM 7250 N N . THR C 1 171 ? 20.318 -71.358 41.987 1.00 210.98 171 THR C N 1
ATOM 7251 C CA . THR C 1 171 ? 20.591 -70.642 40.749 1.00 212.49 171 THR C CA 1
ATOM 7252 C C . THR C 1 171 ? 21.586 -69.536 41.061 1.00 225.81 171 THR C C 1
ATOM 7253 O O . THR C 1 171 ? 21.377 -68.758 41.998 1.00 224.66 171 THR C O 1
ATOM 7257 N N . GLU C 1 172 ? 22.670 -69.477 40.285 1.00 261.05 172 GLU C N 1
ATOM 7258 C CA . GLU C 1 172 ? 23.754 -68.547 40.586 1.00 258.78 172 GLU C CA 1
ATOM 7259 C C . GLU C 1 172 ? 23.286 -67.099 40.485 1.00 257.53 172 GLU C C 1
ATOM 7260 O O . GLU C 1 172 ? 23.283 -66.363 41.478 1.00 257.71 172 GLU C O 1
ATOM 7266 N N . LYS C 1 173 ? 22.884 -66.670 39.290 1.00 223.46 173 LYS C N 1
ATOM 7267 C CA . LYS C 1 173 ? 22.549 -65.264 39.094 1.00 209.44 173 LYS C CA 1
ATOM 7268 C C . LYS C 1 173 ? 21.056 -65.054 38.840 1.00 208.29 173 LYS C C 1
ATOM 7269 O O . LYS C 1 173 ? 20.459 -64.171 39.469 1.00 208.58 173 LYS C O 1
ATOM 7275 N N . PRO C 1 174 ? 20.402 -65.821 37.939 1.00 207.94 174 PRO C N 1
ATOM 7276 C CA . PRO C 1 174 ? 18.948 -65.656 37.793 1.00 211.28 174 PRO C CA 1
ATOM 7277 C C . PRO C 1 174 ? 18.208 -66.090 39.047 1.00 234.74 174 PRO C C 1
ATOM 7278 O O . PRO C 1 174 ? 17.965 -67.284 39.246 1.00 225.82 174 PRO C O 1
ATOM 7282 N N . GLU C 1 175 ? 17.839 -65.130 39.896 1.00 314.92 175 GLU C N 1
ATOM 7283 C CA . GLU C 1 175 ? 17.258 -65.476 41.189 1.00 317.23 175 GLU C CA 1
ATOM 7284 C C . GLU C 1 175 ? 15.855 -66.054 41.026 1.00 318.45 175 GLU C C 1
ATOM 7285 O O . GLU C 1 175 ? 15.607 -67.214 41.376 1.00 319.22 175 GLU C O 1
ATOM 7291 N N . THR C 1 176 ? 14.939 -65.275 40.451 1.00 262.98 176 THR C N 1
ATOM 7292 C CA . THR C 1 176 ? 13.529 -65.643 40.327 1.00 245.27 176 THR C CA 1
ATOM 7293 C C . THR C 1 176 ? 13.000 -66.185 41.658 1.00 250.92 176 THR C C 1
ATOM 7294 O O . THR C 1 176 ? 12.777 -67.383 41.836 1.00 245.86 176 THR C O 1
ATOM 7298 N N . PHE C 1 177 ? 12.842 -65.246 42.598 1.00 256.02 177 PHE C N 1
ATOM 7299 C CA . PHE C 1 177 ? 12.423 -65.506 43.975 1.00 253.62 177 PHE C CA 1
ATOM 7300 C C . PHE C 1 177 ? 13.541 -66.173 44.769 1.00 254.41 177 PHE C C 1
ATOM 7301 O O . PHE C 1 177 ? 14.143 -67.149 44.309 1.00 255.73 177 PHE C O 1
ATOM 7309 N N . VAL C 1 178 ? 13.823 -65.650 45.962 1.00 247.69 178 VAL C N 1
ATOM 7310 C CA . VAL C 1 178 ? 14.950 -66.109 46.765 1.00 243.87 178 VAL C CA 1
ATOM 7311 C C . VAL C 1 178 ? 14.444 -66.706 48.070 1.00 242.70 178 VAL C C 1
ATOM 7312 O O . VAL C 1 178 ? 13.237 -66.914 48.246 1.00 244.92 178 VAL C O 1
ATOM 7316 N N . SER C 1 179 ? 15.371 -66.989 48.993 1.00 236.73 179 SER C N 1
ATOM 7317 C CA . SER C 1 179 ? 15.009 -67.537 50.295 1.00 234.60 179 SER C CA 1
ATOM 7318 C C . SER C 1 179 ? 15.824 -66.926 51.431 1.00 235.26 179 SER C C 1
ATOM 7319 O O . SER C 1 179 ? 15.893 -67.518 52.514 1.00 235.12 179 SER C O 1
ATOM 7322 N N . ASP C 1 180 ? 16.469 -65.785 51.196 1.00 242.04 180 ASP C N 1
ATOM 7323 C CA . ASP C 1 180 ? 17.264 -65.008 52.146 1.00 238.50 180 ASP C CA 1
ATOM 7324 C C . ASP C 1 180 ? 18.614 -65.662 52.452 1.00 235.70 180 ASP C C 1
ATOM 7325 O O . ASP C 1 180 ? 19.432 -65.059 53.157 1.00 233.26 180 ASP C O 1
ATOM 7330 N N . LEU C 1 181 ? 18.908 -66.832 51.890 1.00 219.84 181 LEU C N 1
ATOM 7331 C CA . LEU C 1 181 ? 20.182 -67.498 52.108 1.00 206.99 181 LEU C CA 1
ATOM 7332 C C . LEU C 1 181 ? 21.069 -67.349 50.881 1.00 195.09 181 LEU C C 1
ATOM 7333 O O . LEU C 1 181 ? 20.590 -67.292 49.745 1.00 198.69 181 LEU C O 1
ATOM 7338 N N . ILE C 1 182 ? 22.378 -67.290 51.126 1.00 188.79 182 ILE C N 1
ATOM 7339 C CA . ILE C 1 182 ? 23.367 -67.044 50.087 1.00 179.74 182 ILE C CA 1
ATOM 7340 C C . ILE C 1 182 ? 24.602 -67.880 50.388 1.00 178.17 182 ILE C C 1
ATOM 7341 O O . ILE C 1 182 ? 24.843 -68.289 51.525 1.00 182.42 182 ILE C O 1
ATOM 7346 N N . ASN C 1 183 ? 25.386 -68.139 49.344 1.00 173.87 183 ASN C N 1
ATOM 7347 C CA . ASN C 1 183 ? 26.653 -68.830 49.522 1.00 175.33 183 ASN C CA 1
ATOM 7348 C C . ASN C 1 183 ? 27.626 -67.961 50.312 1.00 182.37 183 ASN C C 1
ATOM 7349 O O . ASN C 1 183 ? 27.512 -66.734 50.358 1.00 180.08 183 ASN C O 1
ATOM 7354 N N . CYS C 1 184 ? 28.601 -68.621 50.940 1.00 213.72 184 CYS C N 1
ATOM 7355 C CA . CYS C 1 184 ? 29.681 -67.936 51.631 1.00 212.37 184 CYS C CA 1
ATOM 7356 C C . CYS C 1 184 ? 31.057 -68.199 51.041 1.00 211.74 184 CYS C C 1
ATOM 7357 O O . CYS C 1 184 ? 31.993 -67.455 51.357 1.00 209.79 184 CYS C O 1
ATOM 7360 N N . GLY C 1 185 ? 31.211 -69.225 50.204 1.00 177.31 185 GLY C N 1
ATOM 7361 C CA . GLY C 1 185 ? 32.476 -69.550 49.588 1.00 162.79 185 GLY C CA 1
ATOM 7362 C C . GLY C 1 185 ? 33.336 -70.532 50.358 1.00 150.47 185 GLY C C 1
ATOM 7363 O O . GLY C 1 185 ? 34.260 -71.111 49.774 1.00 142.75 185 GLY C O 1
ATOM 7364 N N . VAL C 1 188 ? 33.216 -77.544 52.490 1.00 178.46 188 VAL C N 1
ATOM 7365 C CA . VAL C 1 188 ? 33.916 -78.747 52.931 1.00 184.80 188 VAL C CA 1
ATOM 7366 C C . VAL C 1 188 ? 33.196 -79.952 52.346 1.00 201.13 188 VAL C C 1
ATOM 7367 O O . VAL C 1 188 ? 31.983 -80.106 52.533 1.00 199.73 188 VAL C O 1
ATOM 7371 N N . PHE C 1 189 ? 33.931 -80.789 51.623 1.00 234.31 189 PHE C N 1
ATOM 7372 C CA . PHE C 1 189 ? 33.384 -81.973 50.988 1.00 234.88 189 PHE C CA 1
ATOM 7373 C C . PHE C 1 189 ? 33.972 -83.236 51.613 1.00 234.42 189 PHE C C 1
ATOM 7374 O O . PHE C 1 189 ? 34.732 -83.186 52.586 1.00 234.26 189 PHE C O 1
ATOM 7382 N N . THR C 1 190 ? 33.613 -84.380 51.046 1.00 200.01 190 THR C N 1
ATOM 7383 C CA . THR C 1 190 ? 34.249 -85.644 51.369 1.00 193.96 190 THR C CA 1
ATOM 7384 C C . THR C 1 190 ? 35.213 -86.011 50.244 1.00 193.77 190 THR C C 1
ATOM 7385 O O . THR C 1 190 ? 35.367 -85.281 49.260 1.00 197.73 190 THR C O 1
ATOM 7389 N N . SER C 1 191 ? 35.882 -87.155 50.394 1.00 184.72 191 SER C N 1
ATOM 7390 C CA . SER C 1 191 ? 36.836 -87.596 49.382 1.00 181.76 191 SER C CA 1
ATOM 7391 C C . SER C 1 191 ? 36.178 -87.949 48.053 1.00 185.81 191 SER C C 1
ATOM 7392 O O . SER C 1 191 ? 36.889 -88.115 47.056 1.00 185.20 191 SER C O 1
ATOM 7395 N N . ASP C 1 192 ? 34.852 -88.058 48.011 1.00 193.25 192 ASP C N 1
ATOM 7396 C CA . ASP C 1 192 ? 34.130 -88.468 46.813 1.00 199.30 192 ASP C CA 1
ATOM 7397 C C . ASP C 1 192 ? 33.943 -87.333 45.810 1.00 206.28 192 ASP C C 1
ATOM 7398 O O . ASP C 1 192 ? 33.376 -87.564 44.736 1.00 205.38 192 ASP C O 1
ATOM 7403 N N . ILE C 1 193 ? 34.407 -86.122 46.126 1.00 259.19 193 ILE C N 1
ATOM 7404 C CA . ILE C 1 193 ? 34.142 -84.978 45.259 1.00 258.61 193 ILE C CA 1
ATOM 7405 C C . ILE C 1 193 ? 34.906 -85.087 43.943 1.00 257.39 193 ILE C C 1
ATOM 7406 O O . ILE C 1 193 ? 34.415 -84.641 42.898 1.00 257.24 193 ILE C O 1
ATOM 7411 N N . PHE C 1 194 ? 36.100 -85.686 43.955 1.00 207.89 194 PHE C N 1
ATOM 7412 C CA . PHE C 1 194 ? 36.865 -85.807 42.717 1.00 192.47 194 PHE C CA 1
ATOM 7413 C C . PHE C 1 194 ? 36.173 -86.716 41.711 1.00 189.11 194 PHE C C 1
ATOM 7414 O O . PHE C 1 194 ? 36.350 -86.544 40.499 1.00 188.40 194 PHE C O 1
ATOM 7422 N N . ASN C 1 195 ? 35.385 -87.680 42.188 1.00 188.35 195 ASN C N 1
ATOM 7423 C CA . ASN C 1 195 ? 34.639 -88.537 41.275 1.00 184.32 195 ASN C CA 1
ATOM 7424 C C . ASN C 1 195 ? 33.471 -87.792 40.643 1.00 189.61 195 ASN C C 1
ATOM 7425 O O . ASN C 1 195 ? 33.062 -88.119 39.523 1.00 191.60 195 ASN C O 1
ATOM 7430 N N . ALA C 1 196 ? 32.919 -86.798 41.345 1.00 192.01 196 ALA C N 1
ATOM 7431 C CA . ALA C 1 196 ? 31.822 -86.017 40.785 1.00 195.20 196 ALA C CA 1
ATOM 7432 C C . ALA C 1 196 ? 32.292 -85.134 39.637 1.00 204.77 196 ALA C C 1
ATOM 7433 O O . ALA C 1 196 ? 31.512 -84.840 38.724 1.00 202.62 196 ALA C O 1
ATOM 7435 N N . ILE C 1 197 ? 33.556 -84.708 39.659 1.00 224.29 197 ILE C N 1
ATOM 7436 C CA . ILE C 1 197 ? 34.077 -83.896 38.565 1.00 224.25 197 ILE C CA 1
ATOM 7437 C C . ILE C 1 197 ? 34.368 -84.762 37.344 1.00 224.51 197 ILE C C 1
ATOM 7438 O O . ILE C 1 197 ? 34.204 -84.311 36.205 1.00 226.79 197 ILE C O 1
ATOM 7443 N N . GLU C 1 198 ? 34.785 -86.012 37.554 1.00 204.75 198 GLU C N 1
ATOM 7444 C CA . GLU C 1 198 ? 35.021 -86.910 36.428 1.00 203.30 198 GLU C CA 1
ATOM 7445 C C . GLU C 1 198 ? 33.732 -87.214 35.675 1.00 211.58 198 GLU C C 1
ATOM 7446 O O . GLU C 1 198 ? 33.764 -87.454 34.463 1.00 215.27 198 GLU C O 1
ATOM 7452 N N . GLU C 1 199 ? 32.595 -87.211 36.367 1.00 212.68 199 GLU C N 1
ATOM 7453 C CA . GLU C 1 199 ? 31.309 -87.435 35.719 1.00 212.35 199 GLU C CA 1
ATOM 7454 C C . GLU C 1 199 ? 30.790 -86.207 34.983 1.00 209.74 199 GLU C C 1
ATOM 7455 O O . GLU C 1 199 ? 29.745 -86.294 34.332 1.00 206.65 199 GLU C O 1
ATOM 7461 N N . VAL C 1 200 ? 31.481 -85.073 35.070 1.00 210.63 200 VAL C N 1
ATOM 7462 C CA . VAL C 1 200 ? 31.142 -83.908 34.265 1.00 203.30 200 VAL C CA 1
ATOM 7463 C C . VAL C 1 200 ? 32.275 -83.477 33.343 1.00 210.94 200 VAL C C 1
ATOM 7464 O O . VAL C 1 200 ? 32.008 -82.812 32.329 1.00 203.54 200 VAL C O 1
ATOM 7468 N N . TYR C 1 201 ? 33.526 -83.835 33.638 1.00 243.42 201 TYR C N 1
ATOM 7469 C CA . TYR C 1 201 ? 34.659 -83.511 32.778 1.00 241.60 201 TYR C CA 1
ATOM 7470 C C . TYR C 1 201 ? 34.961 -84.620 31.779 1.00 241.86 201 TYR C C 1
ATOM 7471 O O . TYR C 1 201 ? 35.359 -84.338 30.643 1.00 240.52 201 TYR C O 1
ATOM 7480 N N . SER C 1 202 ? 34.815 -85.878 32.191 1.00 218.41 202 SER C N 1
ATOM 7481 C CA . SER C 1 202 ? 35.018 -87.019 31.308 1.00 217.99 202 SER C CA 1
ATOM 7482 C C . SER C 1 202 ? 33.719 -87.532 30.705 1.00 214.31 202 SER C C 1
ATOM 7483 O O . SER C 1 202 ? 33.690 -87.902 29.529 1.00 212.26 202 SER C O 1
ATOM 7486 N N . GLN C 1 203 ? 32.639 -87.561 31.485 1.00 223.11 203 GLN C N 1
ATOM 7487 C CA . GLN C 1 203 ? 31.379 -88.100 30.986 1.00 222.69 203 GLN C CA 1
ATOM 7488 C C . GLN C 1 203 ? 30.597 -87.051 30.203 1.00 220.24 203 GLN C C 1
ATOM 7489 O O . GLN C 1 203 ? 30.108 -87.326 29.101 1.00 219.83 203 GLN C O 1
ATOM 7495 N N . ILE C 1 204 ? 30.474 -85.843 30.752 1.00 204.24 204 ILE C N 1
ATOM 7496 C CA . ILE C 1 204 ? 29.700 -84.784 30.117 1.00 192.35 204 ILE C CA 1
ATOM 7497 C C . ILE C 1 204 ? 30.644 -83.852 29.368 1.00 188.86 204 ILE C C 1
ATOM 7498 O O . ILE C 1 204 ? 30.264 -83.243 28.361 1.00 183.11 204 ILE C O 1
ATOM 7503 N N . ARG C 1 205 ? 31.880 -83.745 29.852 1.00 191.18 205 ARG C N 1
ATOM 7504 C CA . ARG C 1 205 ? 32.910 -82.915 29.227 1.00 186.33 205 ARG C CA 1
ATOM 7505 C C . ARG C 1 205 ? 32.472 -81.459 29.108 1.00 179.11 205 ARG C C 1
ATOM 7506 O O . ARG C 1 205 ? 33.082 -80.569 29.701 1.00 183.95 205 ARG C O 1
ATOM 7514 N N . PHE C 1 222 ? 37.304 -75.163 32.341 1.00 199.85 222 PHE C N 1
ATOM 7515 C CA . PHE C 1 222 ? 36.181 -74.307 31.975 1.00 197.33 222 PHE C CA 1
ATOM 7516 C C . PHE C 1 222 ? 34.902 -74.715 32.702 1.00 218.78 222 PHE C C 1
ATOM 7517 O O . PHE C 1 222 ? 33.839 -74.137 32.474 1.00 222.75 222 PHE C O 1
ATOM 7525 N N . VAL C 1 223 ? 35.008 -75.712 33.575 1.00 251.21 223 VAL C N 1
ATOM 7526 C CA . VAL C 1 223 ? 33.871 -76.189 34.354 1.00 254.76 223 VAL C CA 1
ATOM 7527 C C . VAL C 1 223 ? 33.749 -75.333 35.607 1.00 256.09 223 VAL C C 1
ATOM 7528 O O . VAL C 1 223 ? 34.694 -75.233 36.397 1.00 254.34 223 VAL C O 1
ATOM 7532 N N . ARG C 1 224 ? 32.587 -74.711 35.785 1.00 251.65 224 ARG C N 1
ATOM 7533 C CA . ARG C 1 224 ? 32.332 -73.855 36.935 1.00 253.06 224 ARG C CA 1
ATOM 7534 C C . ARG C 1 224 ? 31.707 -74.687 38.045 1.00 255.14 224 ARG C C 1
ATOM 7535 O O . ARG C 1 224 ? 30.738 -75.416 37.809 1.00 245.19 224 ARG C O 1
ATOM 7543 N N . LEU C 1 225 ? 32.262 -74.574 39.253 1.00 301.03 225 LEU C N 1
ATOM 7544 C CA . LEU C 1 225 ? 31.779 -75.383 40.368 1.00 303.34 225 LEU C CA 1
ATOM 7545 C C . LEU C 1 225 ? 30.326 -75.061 40.697 1.00 305.00 225 LEU C C 1
ATOM 7546 O O . LEU C 1 225 ? 29.516 -75.969 40.921 1.00 306.93 225 LEU C O 1
ATOM 7551 N N . ASP C 1 226 ? 29.978 -73.777 40.731 1.00 244.63 226 ASP C N 1
ATOM 7552 C CA . ASP C 1 226 ? 28.654 -73.325 41.154 1.00 223.60 226 ASP C CA 1
ATOM 7553 C C . ASP C 1 226 ? 27.688 -73.141 39.990 1.00 212.31 226 ASP C C 1
ATOM 7554 O O . ASP C 1 226 ? 26.920 -72.176 39.961 1.00 207.34 226 ASP C O 1
ATOM 7559 N N . GLN C 1 227 ? 27.703 -74.049 39.012 1.00 214.78 227 GLN C N 1
ATOM 7560 C CA . GLN C 1 227 ? 26.800 -73.955 37.871 1.00 208.71 227 GLN C CA 1
ATOM 7561 C C . GLN C 1 227 ? 26.370 -75.336 37.391 1.00 202.00 227 GLN C C 1
ATOM 7562 O O . GLN C 1 227 ? 25.191 -75.557 37.096 1.00 191.90 227 GLN C O 1
ATOM 7568 N N . ASP C 1 228 ? 27.314 -76.273 37.314 1.00 210.74 228 ASP C N 1
ATOM 7569 C CA . ASP C 1 228 ? 27.035 -77.616 36.821 1.00 211.19 228 ASP C CA 1
ATOM 7570 C C . ASP C 1 228 ? 27.380 -78.700 37.835 1.00 212.41 228 ASP C C 1
ATOM 7571 O O . ASP C 1 228 ? 27.392 -79.885 37.480 1.00 216.10 228 ASP C O 1
ATOM 7573 N N . ILE C 1 229 ? 27.660 -78.328 39.083 0.27 202.07 229 ILE C N 1
ATOM 7574 C CA . ILE C 1 229 ? 27.948 -79.298 40.133 0.27 194.57 229 ILE C CA 1
ATOM 7575 C C . ILE C 1 229 ? 27.053 -79.012 41.330 0.27 188.43 229 ILE C C 1
ATOM 7576 O O . ILE C 1 229 ? 26.466 -79.930 41.915 0.27 181.42 229 ILE C O 1
ATOM 7578 N N . LEU C 1 230 ? 26.944 -77.735 41.705 1.00 188.82 230 LEU C N 1
ATOM 7579 C CA . LEU C 1 230 ? 26.094 -77.357 42.829 1.00 184.00 230 LEU C CA 1
ATOM 7580 C C . LEU C 1 230 ? 24.620 -77.367 42.440 1.00 181.39 230 LEU C C 1
ATOM 7581 O O . LEU C 1 230 ? 23.781 -77.895 43.178 1.00 184.41 230 LEU C O 1
ATOM 7586 N N . SER C 1 231 ? 24.288 -76.783 41.287 1.00 180.50 231 SER C N 1
ATOM 7587 C CA . SER C 1 231 ? 22.895 -76.759 40.844 1.00 177.72 231 SER C CA 1
ATOM 7588 C C . SER C 1 231 ? 22.333 -78.152 40.583 1.00 177.00 231 SER C C 1
ATOM 7589 O O . SER C 1 231 ? 21.202 -78.424 41.022 1.00 178.42 231 SER C O 1
ATOM 7592 N N . PRO C 1 232 ? 23.024 -79.062 39.882 1.00 177.81 232 PRO C N 1
ATOM 7593 C CA . PRO C 1 232 ? 22.445 -80.402 39.687 1.00 174.50 232 PRO C CA 1
ATOM 7594 C C . PRO C 1 232 ? 22.246 -81.168 40.981 1.00 179.88 232 PRO C C 1
ATOM 7595 O O . PRO C 1 232 ? 21.270 -81.919 41.100 1.00 181.60 232 PRO C O 1
ATOM 7599 N N . LEU C 1 233 ? 23.138 -81.002 41.961 1.00 178.98 233 LEU C N 1
ATOM 7600 C CA . LEU C 1 233 ? 23.000 -81.684 43.247 1.00 185.28 233 LEU C CA 1
ATOM 7601 C C . LEU C 1 233 ? 22.029 -80.893 44.126 1.00 205.19 233 LEU C C 1
ATOM 7602 O O . LEU C 1 233 ? 22.396 -80.245 45.109 1.00 210.37 233 LEU C O 1
ATOM 7607 N N . ALA C 1 234 ? 20.754 -80.964 43.747 1.00 258.29 234 ALA C N 1
ATOM 7608 C CA . ALA C 1 234 ? 19.682 -80.270 44.452 1.00 258.74 234 ALA C CA 1
ATOM 7609 C C . ALA C 1 234 ? 18.810 -81.268 45.203 1.00 259.48 234 ALA C C 1
ATOM 7610 O O . ALA C 1 234 ? 18.865 -81.333 46.433 1.00 259.79 234 ALA C O 1
ATOM 7612 N N . GLY C 1 235 ? 18.001 -82.057 44.494 1.00 232.17 235 GLY C N 1
ATOM 7613 C CA . GLY C 1 235 ? 17.153 -83.026 45.165 1.00 229.61 235 GLY C CA 1
ATOM 7614 C C . GLY C 1 235 ? 17.931 -84.122 45.864 1.00 229.64 235 GLY C C 1
ATOM 7615 O O . GLY C 1 235 ? 17.517 -84.602 46.923 1.00 230.11 235 GLY C O 1
ATOM 7616 N N . LYS C 1 236 ? 19.059 -84.535 45.287 1.00 208.79 236 LYS C N 1
ATOM 7617 C CA . LYS C 1 236 ? 19.881 -85.581 45.885 1.00 192.91 236 LYS C CA 1
ATOM 7618 C C . LYS C 1 236 ? 20.469 -85.102 47.209 1.00 191.23 236 LYS C C 1
ATOM 7619 O O . LYS C 1 236 ? 21.141 -84.065 47.265 1.00 190.69 236 LYS C O 1
ATOM 7625 N N . LYS C 1 237 ? 20.209 -85.863 48.272 1.00 185.06 237 LYS C N 1
ATOM 7626 C CA . LYS C 1 237 ? 20.611 -85.513 49.634 1.00 185.86 237 LYS C CA 1
ATOM 7627 C C . LYS C 1 237 ? 22.115 -85.729 49.797 1.00 183.43 237 LYS C C 1
ATOM 7628 O O . LYS C 1 237 ? 22.581 -86.711 50.383 1.00 179.68 237 LYS C O 1
ATOM 7634 N N . GLN C 1 238 ? 22.894 -84.786 49.263 1.00 180.48 238 GLN C N 1
ATOM 7635 C CA . GLN C 1 238 ? 24.341 -84.834 49.432 1.00 173.99 238 GLN C CA 1
ATOM 7636 C C . GLN C 1 238 ? 24.890 -83.461 49.792 1.00 177.48 238 GLN C C 1
ATOM 7637 O O . GLN C 1 238 ? 25.897 -83.354 50.500 1.00 176.47 238 GLN C O 1
ATOM 7643 N N . LEU C 1 239 ? 24.238 -82.411 49.306 1.00 187.03 239 LEU C N 1
ATOM 7644 C CA . LEU C 1 239 ? 24.654 -81.041 49.576 1.00 189.51 239 LEU C CA 1
ATOM 7645 C C . LEU C 1 239 ? 23.898 -80.520 50.793 1.00 193.19 239 LEU C C 1
ATOM 7646 O O . LEU C 1 239 ? 22.662 -80.547 50.816 1.00 195.64 239 LEU C O 1
ATOM 7651 N N . TYR C 1 240 ? 24.629 -80.050 51.800 1.00 191.16 240 TYR C N 1
ATOM 7652 C CA . TYR C 1 240 ? 24.020 -79.601 53.045 1.00 189.60 240 TYR C CA 1
ATOM 7653 C C . TYR C 1 240 ? 24.359 -78.131 53.309 1.00 189.47 240 TYR C C 1
ATOM 7654 O O . TYR C 1 240 ? 24.929 -77.441 52.459 1.00 189.35 240 TYR C O 1
ATOM 7663 N N . THR C 1 241 ? 23.995 -77.654 54.501 1.00 181.05 241 THR C N 1
ATOM 7664 C CA . THR C 1 241 ? 24.173 -76.254 54.870 1.00 178.96 241 THR C CA 1
ATOM 7665 C C . THR C 1 241 ? 24.471 -76.151 56.360 1.00 175.79 241 THR C C 1
ATOM 7666 O O . THR C 1 241 ? 24.117 -77.030 57.149 1.00 172.47 241 THR C O 1
ATOM 7670 N N . ASN C 1 244 ? 26.416 -69.456 59.519 1.00 190.35 244 ASN C N 1
ATOM 7671 C CA . ASN C 1 244 ? 27.616 -68.757 59.964 1.00 194.23 244 ASN C CA 1
ATOM 7672 C C . ASN C 1 244 ? 27.464 -68.269 61.402 1.00 197.69 244 ASN C C 1
ATOM 7673 O O . ASN C 1 244 ? 28.286 -68.590 62.268 1.00 198.54 244 ASN C O 1
ATOM 7678 N N . LYS C 1 245 ? 26.431 -67.461 61.657 1.00 196.06 245 LYS C N 1
ATOM 7679 C CA . LYS C 1 245 ? 26.157 -66.865 62.967 1.00 200.41 245 LYS C CA 1
ATOM 7680 C C . LYS C 1 245 ? 27.229 -65.860 63.382 1.00 203.41 245 LYS C C 1
ATOM 7681 O O . LYS C 1 245 ? 27.485 -65.670 64.573 1.00 203.26 245 LYS C O 1
ATOM 7683 N N . ASP C 1 246 ? 27.860 -65.209 62.407 1.00 208.60 246 ASP C N 1
ATOM 7684 C CA . ASP C 1 246 ? 28.838 -64.166 62.689 1.00 219.71 246 ASP C CA 1
ATOM 7685 C C . ASP C 1 246 ? 28.832 -63.108 61.592 1.00 231.76 246 ASP C C 1
ATOM 7686 O O . ASP C 1 246 ? 27.802 -62.473 61.338 1.00 231.59 246 ASP C O 1
ATOM 7691 N N . PHE C 1 247 ? 29.974 -62.910 60.940 1.00 269.54 247 PHE C N 1
ATOM 7692 C CA . PHE C 1 247 ? 30.131 -61.884 59.924 1.00 268.36 247 PHE C CA 1
ATOM 7693 C C . PHE C 1 247 ? 30.549 -62.504 58.597 1.00 267.88 247 PHE C C 1
ATOM 7694 O O . PHE C 1 247 ? 31.073 -63.620 58.543 1.00 268.00 247 PHE C O 1
ATOM 7702 N N . TRP C 1 248 ? 30.301 -61.761 57.519 1.00 226.71 248 TRP C N 1
ATOM 7703 C CA . TRP C 1 248 ? 30.748 -62.148 56.186 1.00 209.07 248 TRP C CA 1
ATOM 7704 C C . TRP C 1 248 ? 30.706 -60.930 55.279 1.00 195.38 248 TRP C C 1
ATOM 7705 O O . TRP C 1 248 ? 29.729 -60.176 55.296 1.00 195.07 248 TRP C O 1
ATOM 7716 N N . GLU C 1 249 ? 31.763 -60.745 54.492 1.00 187.63 249 GLU C N 1
ATOM 7717 C CA . GLU C 1 249 ? 31.844 -59.625 53.560 1.00 177.13 249 GLU C CA 1
ATOM 7718 C C . GLU C 1 249 ? 32.741 -60.026 52.400 1.00 171.17 249 GLU C C 1
ATOM 7719 O O . GLU C 1 249 ? 33.926 -60.310 52.601 1.00 169.72 249 GLU C O 1
ATOM 7721 N N . GLN C 1 250 ? 32.176 -60.050 51.194 1.00 160.22 250 GLN C N 1
ATOM 7722 C CA . GLN C 1 250 ? 32.955 -60.349 49.999 1.00 153.22 250 GLN C CA 1
ATOM 7723 C C . GLN C 1 250 ? 33.897 -59.191 49.684 1.00 149.72 250 GLN C C 1
ATOM 7724 O O . GLN C 1 250 ? 33.480 -58.028 49.659 1.00 146.38 250 GLN C O 1
ATOM 7730 N N . ILE C 1 251 ? 35.170 -59.507 49.443 1.00 150.13 251 ILE C N 1
ATOM 7731 C CA . ILE C 1 251 ? 36.186 -58.473 49.270 1.00 147.82 251 ILE C CA 1
ATOM 7732 C C . ILE C 1 251 ? 36.905 -58.601 47.931 1.00 146.89 251 ILE C C 1
ATOM 7733 O O . ILE C 1 251 ? 38.102 -58.907 47.884 1.00 144.88 251 ILE C O 1
ATOM 7738 N N . LYS C 1 252 ? 36.192 -58.349 46.835 1.00 150.30 252 LYS C N 1
ATOM 7739 C CA . LYS C 1 252 ? 36.838 -58.224 45.535 1.00 147.37 252 LYS C CA 1
ATOM 7740 C C . LYS C 1 252 ? 37.260 -56.794 45.231 1.00 144.48 252 LYS C C 1
ATOM 7741 O O . LYS C 1 252 ? 38.055 -56.578 44.309 1.00 143.14 252 LYS C O 1
ATOM 7747 N N . THR C 1 253 ? 36.751 -55.820 45.982 1.00 143.19 253 THR C N 1
ATOM 7748 C CA . THR C 1 253 ? 37.004 -54.386 45.923 1.00 143.52 253 THR C CA 1
ATOM 7749 C C . THR C 1 253 ? 38.133 -54.005 46.877 1.00 147.08 253 THR C C 1
ATOM 7750 O O . THR C 1 253 ? 38.170 -54.483 48.015 1.00 145.02 253 THR C O 1
ATOM 7754 N N . PRO C 1 254 ? 39.062 -53.152 46.439 1.00 164.63 254 PRO C N 1
ATOM 7755 C CA . PRO C 1 254 ? 40.075 -52.636 47.373 1.00 164.08 254 PRO C CA 1
ATOM 7756 C C . PRO C 1 254 ? 39.495 -51.754 48.465 1.00 165.58 254 PRO C C 1
ATOM 7757 O O . PRO C 1 254 ? 40.132 -51.600 49.513 1.00 165.54 254 PRO C O 1
ATOM 7761 N N . GLY C 1 255 ? 38.314 -51.172 48.256 1.00 153.56 255 GLY C N 1
ATOM 7762 C CA . GLY C 1 255 ? 37.701 -50.363 49.298 1.00 152.50 255 GLY C CA 1
ATOM 7763 C C . GLY C 1 255 ? 37.170 -51.190 50.450 1.00 150.85 255 GLY C C 1
ATOM 7764 O O . GLY C 1 255 ? 37.232 -50.767 51.608 1.00 149.72 255 GLY C O 1
ATOM 7765 N N . LYS C 1 256 ? 36.647 -52.382 50.153 1.00 144.89 256 LYS C N 1
ATOM 7766 C CA . LYS C 1 256 ? 36.146 -53.271 51.194 1.00 142.84 256 LYS C CA 1
ATOM 7767 C C . LYS C 1 256 ? 37.233 -53.727 52.161 1.00 143.66 256 LYS C C 1
ATOM 7768 O O . LYS C 1 256 ? 36.907 -54.299 53.207 1.00 145.17 256 LYS C O 1
ATOM 7774 N N . SER C 1 257 ? 38.509 -53.488 51.843 0.64 144.94 257 SER C N 1
ATOM 7775 C CA . SER C 1 257 ? 39.608 -53.910 52.703 0.64 146.05 257 SER C CA 1
ATOM 7776 C C . SER C 1 257 ? 39.599 -53.233 54.069 0.64 148.41 257 SER C C 1
ATOM 7777 O O . SER C 1 257 ? 40.355 -53.655 54.950 0.64 150.13 257 SER C O 1
ATOM 7779 N N . LEU C 1 258 ? 38.778 -52.201 54.267 1.00 145.40 258 LEU C N 1
ATOM 7780 C CA . LEU C 1 258 ? 38.640 -51.543 55.561 1.00 144.06 258 LEU C CA 1
ATOM 7781 C C . LEU C 1 258 ? 37.443 -52.056 56.349 1.00 152.17 258 LEU C C 1
ATOM 7782 O O . LEU C 1 258 ? 37.571 -52.366 57.537 1.00 155.76 258 LEU C O 1
ATOM 7787 N N . LYS C 1 259 ? 36.272 -52.132 55.709 1.00 167.84 259 LYS C N 1
ATOM 7788 C CA . LYS C 1 259 ? 35.078 -52.618 56.391 1.00 170.22 259 LYS C CA 1
ATOM 7789 C C . LYS C 1 259 ? 35.297 -54.018 56.953 1.00 172.40 259 LYS C C 1
ATOM 7790 O O . LYS C 1 259 ? 34.840 -54.331 58.058 1.00 175.04 259 LYS C O 1
ATOM 7796 N N . CYS C 1 260 ? 35.997 -54.874 56.204 0.05 160.06 260 CYS C N 1
ATOM 7797 C CA . CYS C 1 260 ? 36.317 -56.209 56.693 0.05 159.95 260 CYS C CA 1
ATOM 7798 C C . CYS C 1 260 ? 37.443 -56.191 57.720 0.05 161.22 260 CYS C C 1
ATOM 7799 O O . CYS C 1 260 ? 37.468 -57.040 58.618 0.05 160.62 260 CYS C O 1
ATOM 7801 N N . SER C 1 261 ? 38.383 -55.249 57.597 1.00 162.14 261 SER C N 1
ATOM 7802 C CA . SER C 1 261 ? 39.480 -55.166 58.556 1.00 165.75 261 SER C CA 1
ATOM 7803 C C . SER C 1 261 ? 38.980 -54.882 59.965 1.00 174.65 261 SER C C 1
ATOM 7804 O O . SER C 1 261 ? 39.566 -55.366 60.939 1.00 171.48 261 SER C O 1
ATOM 7807 N N . ALA C 1 262 ? 37.903 -54.102 60.095 1.00 213.45 262 ALA C N 1
ATOM 7808 C CA . ALA C 1 262 ? 37.358 -53.815 61.417 1.00 213.56 262 ALA C CA 1
ATOM 7809 C C . ALA C 1 262 ? 36.763 -55.065 62.051 1.00 214.74 262 ALA C C 1
ATOM 7810 O O . ALA C 1 262 ? 36.856 -55.252 63.270 1.00 214.40 262 ALA C O 1
ATOM 7812 N N . LEU C 1 263 ? 36.150 -55.933 61.240 1.00 178.49 263 LEU C N 1
ATOM 7813 C CA . LEU C 1 263 ? 35.567 -57.156 61.780 1.00 171.88 263 LEU C CA 1
ATOM 7814 C C . LEU C 1 263 ? 36.651 -58.096 62.289 1.00 166.09 263 LEU C C 1
ATOM 7815 O O . LEU C 1 263 ? 36.484 -58.740 63.331 1.00 164.81 263 LEU C O 1
ATOM 7820 N N . TYR C 1 264 ? 37.766 -58.192 61.563 1.00 160.96 264 TYR C N 1
ATOM 7821 C CA . TYR C 1 264 ? 38.888 -58.990 62.042 1.00 156.72 264 TYR C CA 1
ATOM 7822 C C . TYR C 1 264 ? 39.470 -58.393 63.317 1.00 161.84 264 TYR C C 1
ATOM 7823 O O . TYR C 1 264 ? 39.828 -59.125 64.247 1.00 160.49 264 TYR C O 1
ATOM 7832 N N . LEU C 1 265 ? 39.579 -57.061 63.378 1.00 170.09 265 LEU C N 1
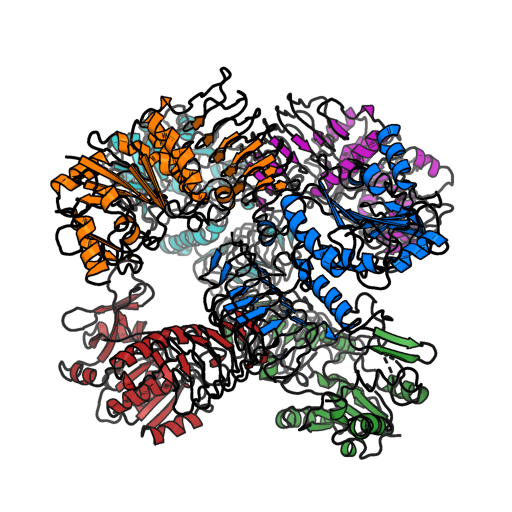ATOM 7833 C CA . LEU C 1 265 ? 40.014 -56.419 64.613 1.00 169.22 265 LEU C CA 1
ATOM 7834 C C . LEU C 1 265 ? 38.993 -56.638 65.721 1.00 169.71 265 LEU C C 1
ATOM 7835 O O . LEU C 1 265 ? 39.361 -56.873 66.878 1.00 167.56 265 LEU C O 1
ATOM 7840 N N . SER C 1 266 ? 37.701 -56.558 65.385 1.00 166.38 266 SER C N 1
ATOM 7841 C CA . SER C 1 266 ? 36.664 -56.933 66.340 1.00 161.48 266 SER C CA 1
ATOM 7842 C C . SER C 1 266 ? 36.799 -58.397 66.742 1.00 162.46 266 SER C C 1
ATOM 7843 O O . SER C 1 266 ? 36.542 -58.761 67.896 1.00 164.54 266 SER C O 1
ATOM 7846 N N . GLN C 1 267 ? 37.204 -59.254 65.799 1.00 159.60 267 GLN C N 1
ATOM 7847 C CA . GLN C 1 267 ? 37.484 -60.644 66.138 1.00 155.73 267 GLN C CA 1
ATOM 7848 C C . GLN C 1 267 ? 38.717 -60.757 67.024 1.00 159.99 267 GLN C C 1
ATOM 7849 O O . GLN C 1 267 ? 38.782 -61.641 67.885 1.00 162.99 267 GLN C O 1
ATOM 7855 N N . PHE C 1 268 ? 39.695 -59.872 66.836 1.00 158.76 268 PHE C N 1
ATOM 7856 C CA . PHE C 1 268 ? 40.864 -59.805 67.703 1.00 159.75 268 PHE C CA 1
ATOM 7857 C C . PHE C 1 268 ? 40.618 -58.946 68.933 1.00 171.01 268 PHE C C 1
ATOM 7858 O O . PHE C 1 268 ? 41.493 -58.855 69.801 1.00 172.30 268 PHE C O 1
ATOM 7866 N N . ARG C 1 269 ? 39.445 -58.324 69.027 1.00 193.92 269 ARG C N 1
ATOM 7867 C CA . ARG C 1 269 ? 39.023 -57.619 70.227 1.00 194.25 269 ARG C CA 1
ATOM 7868 C C . ARG C 1 269 ? 38.097 -58.461 71.085 1.00 195.80 269 ARG C C 1
ATOM 7869 O O . ARG C 1 269 ? 38.001 -58.224 72.289 1.00 199.69 269 ARG C O 1
ATOM 7877 N N . GLU C 1 270 ? 37.375 -59.408 70.486 1.00 181.54 270 GLU C N 1
ATOM 7878 C CA . GLU C 1 270 ? 36.710 -60.436 71.277 1.00 181.30 270 GLU C CA 1
ATOM 7879 C C . GLU C 1 270 ? 37.727 -61.439 71.813 1.00 180.21 270 GLU C C 1
ATOM 7880 O O . GLU C 1 270 ? 37.832 -61.649 73.027 1.00 184.64 270 GLU C O 1
ATOM 7882 N N . THR C 1 271 ? 38.482 -62.071 70.916 1.00 173.63 271 THR C N 1
ATOM 7883 C CA . THR C 1 271 ? 39.517 -63.030 71.280 1.00 170.22 271 THR C CA 1
ATOM 7884 C C . THR C 1 271 ? 40.895 -62.375 71.293 1.00 172.80 271 THR C C 1
ATOM 7885 O O . THR C 1 271 ? 41.255 -61.649 70.362 1.00 170.22 271 THR C O 1
ATOM 7889 N N . SER C 1 272 ? 41.673 -62.665 72.347 1.00 180.57 272 SER C N 1
ATOM 7890 C CA . SER C 1 272 ? 43.048 -62.205 72.553 1.00 181.80 272 SER C CA 1
ATOM 7891 C C . SER C 1 272 ? 43.269 -60.740 72.187 1.00 186.24 272 SER C C 1
ATOM 7892 O O . SER C 1 272 ? 43.796 -60.439 71.110 1.00 180.07 272 SER C O 1
ATOM 7895 N N . PRO C 1 273 ? 42.869 -59.801 73.051 1.00 210.14 273 PRO C N 1
ATOM 7896 C CA . PRO C 1 273 ? 43.053 -58.377 72.737 1.00 209.13 273 PRO C CA 1
ATOM 7897 C C . PRO C 1 273 ? 44.459 -57.881 72.971 1.00 207.93 273 PRO C C 1
ATOM 7898 O O . PRO C 1 273 ? 44.812 -56.822 72.442 1.00 206.86 273 PRO C O 1
ATOM 7902 N N . HIS C 1 274 ? 45.267 -58.596 73.758 1.00 191.00 274 HIS C N 1
ATOM 7903 C CA . HIS C 1 274 ? 46.615 -58.129 74.040 1.00 189.24 274 HIS C CA 1
ATOM 7904 C C . HIS C 1 274 ? 47.451 -58.084 72.777 1.00 185.25 274 HIS C C 1
ATOM 7905 O O . HIS C 1 274 ? 48.454 -57.366 72.731 1.00 184.24 274 HIS C O 1
ATOM 7912 N N . ILE C 1 275 ? 47.056 -58.840 71.750 1.00 177.42 275 ILE C N 1
ATOM 7913 C CA . ILE C 1 275 ? 47.676 -58.699 70.444 1.00 169.02 275 ILE C CA 1
ATOM 7914 C C . ILE C 1 275 ? 47.294 -57.369 69.813 1.00 165.80 275 ILE C C 1
ATOM 7915 O O . ILE C 1 275 ? 48.003 -56.877 68.929 1.00 160.30 275 ILE C O 1
ATOM 7920 N N . LEU C 1 276 ? 46.182 -56.778 70.243 1.00 163.89 276 LEU C N 1
ATOM 7921 C CA . LEU C 1 276 ? 45.757 -55.469 69.776 1.00 161.83 276 LEU C CA 1
ATOM 7922 C C . LEU C 1 276 ? 46.287 -54.401 70.722 1.00 165.55 276 LEU C C 1
ATOM 7923 O O . LEU C 1 276 ? 46.261 -54.570 71.945 1.00 170.58 276 LEU C O 1
ATOM 7928 N N . ALA C 1 277 ? 46.773 -53.305 70.150 1.00 162.72 277 ALA C N 1
ATOM 7929 C CA . ALA C 1 277 ? 47.252 -52.196 70.962 1.00 164.24 277 ALA C CA 1
ATOM 7930 C C . ALA C 1 277 ? 46.105 -51.573 71.751 1.00 169.08 277 ALA C C 1
ATOM 7931 O O . ALA C 1 277 ? 45.069 -51.212 71.186 1.00 166.34 277 ALA C O 1
ATOM 7933 N N . SER C 1 278 ? 46.292 -51.455 73.074 1.00 172.33 278 SER C N 1
ATOM 7934 C CA . SER C 1 278 ? 45.319 -50.830 73.963 1.00 172.83 278 SER C CA 1
ATOM 7935 C C . SER C 1 278 ? 46.099 -49.940 74.934 1.00 176.94 278 SER C C 1
ATOM 7936 O O . SER C 1 278 ? 46.214 -50.215 76.128 1.00 180.32 278 SER C O 1
ATOM 7939 N N . GLY C 1 279 ? 46.643 -48.847 74.404 1.00 186.60 279 GLY C N 1
ATOM 7940 C CA . GLY C 1 279 ? 47.414 -47.913 75.202 1.00 185.13 279 GLY C CA 1
ATOM 7941 C C . GLY C 1 279 ? 46.552 -47.112 76.151 1.00 189.31 279 GLY C C 1
ATOM 7942 O O . GLY C 1 279 ? 46.718 -47.204 77.371 1.00 195.48 279 GLY C O 1
ATOM 7943 N N . ASP C 1 280 ? 45.623 -46.330 75.599 1.00 170.99 280 ASP C N 1
ATOM 7944 C CA . ASP C 1 280 ? 44.657 -45.568 76.388 1.00 174.01 280 ASP C CA 1
ATOM 7945 C C . ASP C 1 280 ? 45.358 -44.697 77.429 1.00 182.47 280 ASP C C 1
ATOM 7946 O O . ASP C 1 280 ? 45.069 -44.754 78.626 1.00 182.90 280 ASP C O 1
ATOM 7951 N N . GLY C 1 281 ? 46.310 -43.898 76.962 1.00 168.23 281 GLY C N 1
ATOM 7952 C CA . GLY C 1 281 ? 47.080 -43.067 77.868 1.00 163.13 281 GLY C CA 1
ATOM 7953 C C . GLY C 1 281 ? 48.260 -42.445 77.151 1.00 153.61 281 GLY C C 1
ATOM 7954 O O . GLY C 1 281 ? 48.299 -42.395 75.920 1.00 147.28 281 GLY C O 1
ATOM 7955 N N . THR C 1 282 ? 49.226 -41.976 77.949 1.00 156.62 282 THR C N 1
ATOM 7956 C CA . THR C 1 282 ? 50.451 -41.362 77.445 1.00 155.51 282 THR C CA 1
ATOM 7957 C C . THR C 1 282 ? 51.591 -41.686 78.416 1.00 163.25 282 THR C C 1
ATOM 7958 O O . THR C 1 282 ? 52.119 -40.837 79.133 1.00 166.34 282 THR C O 1
ATOM 7962 N N . ASN C 1 283 ? 51.983 -42.960 78.439 1.00 171.70 283 ASN C N 1
ATOM 7963 C CA . ASN C 1 283 ? 53.183 -43.384 79.150 1.00 175.14 283 ASN C CA 1
ATOM 7964 C C . ASN C 1 283 ? 54.226 -43.792 78.121 1.00 170.97 283 ASN C C 1
ATOM 7965 O O . ASN C 1 283 ? 54.710 -44.929 78.135 1.00 170.83 283 ASN C O 1
ATOM 7970 N N . ARG C 1 284 ? 54.568 -42.859 77.228 1.00 157.95 284 ARG C N 1
ATOM 7971 C CA . ARG C 1 284 ? 55.295 -43.060 75.976 1.00 151.75 284 ARG C CA 1
ATOM 7972 C C . ARG C 1 284 ? 54.469 -43.825 74.947 1.00 147.21 284 ARG C C 1
ATOM 7973 O O . ARG C 1 284 ? 54.935 -44.017 73.818 1.00 142.62 284 ARG C O 1
ATOM 7981 N N . LYS C 1 285 ? 53.255 -44.274 75.302 1.00 147.45 285 LYS C N 1
ATOM 7982 C CA . LYS C 1 285 ? 52.318 -44.932 74.405 1.00 144.91 285 LYS C CA 1
ATOM 7983 C C . LYS C 1 285 ? 51.267 -43.935 73.960 1.00 144.61 285 LYS C C 1
ATOM 7984 O O . LYS C 1 285 ? 50.705 -43.221 74.801 1.00 147.20 285 LYS C O 1
ATOM 7986 N N . PRO C 1 286 ? 50.974 -43.849 72.666 1.00 141.40 286 PRO C N 1
ATOM 7987 C CA . PRO C 1 286 ? 50.021 -42.842 72.184 1.00 138.25 286 PRO C CA 1
ATOM 7988 C C . PRO C 1 286 ? 48.609 -43.139 72.670 1.00 140.10 286 PRO C C 1
ATOM 7989 O O . PRO C 1 286 ? 48.318 -44.167 73.290 1.00 144.81 286 PRO C O 1
ATOM 7993 N N . THR C 1 287 ? 47.718 -42.195 72.367 1.00 139.99 287 THR C N 1
ATOM 7994 C CA . THR C 1 287 ? 46.311 -42.299 72.736 1.00 139.30 287 THR C CA 1
ATOM 7995 C C . THR C 1 287 ? 45.627 -43.255 71.773 1.00 137.61 287 THR C C 1
ATOM 7996 O O . THR C 1 287 ? 45.273 -42.886 70.652 1.00 133.90 287 THR C O 1
ATOM 8000 N N . ILE C 1 288 ? 45.432 -44.486 72.216 1.00 149.43 288 ILE C N 1
ATOM 8001 C CA . ILE C 1 288 ? 44.803 -45.519 71.402 1.00 152.75 288 ILE C CA 1
ATOM 8002 C C . ILE C 1 288 ? 43.315 -45.573 71.716 1.00 154.99 288 ILE C C 1
ATOM 8003 O O . ILE C 1 288 ? 42.918 -45.651 72.887 1.00 154.31 288 ILE C O 1
ATOM 8008 N N . ILE C 1 289 ? 42.489 -45.532 70.668 1.00 153.08 289 ILE C N 1
ATOM 8009 C CA . ILE C 1 289 ? 41.040 -45.433 70.819 1.00 156.03 289 ILE C CA 1
ATOM 8010 C C . ILE C 1 289 ? 40.346 -46.707 70.345 1.00 163.71 289 ILE C C 1
ATOM 8011 O O . ILE C 1 289 ? 39.380 -46.649 69.575 1.00 153.55 289 ILE C O 1
ATOM 8016 N N . GLY C 1 290 ? 40.824 -47.864 70.803 1.00 205.00 290 GLY C N 1
ATOM 8017 C CA . GLY C 1 290 ? 40.158 -49.131 70.542 1.00 206.00 290 GLY C CA 1
ATOM 8018 C C . GLY C 1 290 ? 40.290 -49.673 69.130 1.00 205.32 290 GLY C C 1
ATOM 8019 O O . GLY C 1 290 ? 40.348 -48.905 68.165 1.00 204.41 290 GLY C O 1
ATOM 8020 N N . ASP C 1 291 ? 40.327 -51.004 69.005 1.00 174.00 291 ASP C N 1
ATOM 8021 C CA . ASP C 1 291 ? 40.410 -51.694 67.716 1.00 164.21 291 ASP C CA 1
ATOM 8022 C C . ASP C 1 291 ? 41.613 -51.209 66.906 1.00 159.16 291 ASP C C 1
ATOM 8023 O O . ASP C 1 291 ? 41.483 -50.707 65.788 1.00 153.75 291 ASP C O 1
ATOM 8028 N N . VAL C 1 292 ? 42.796 -51.365 67.495 1.00 157.63 292 VAL C N 1
ATOM 8029 C CA . VAL C 1 292 ? 44.045 -50.940 66.876 1.00 154.76 292 VAL C CA 1
ATOM 8030 C C . VAL C 1 292 ? 45.048 -52.080 66.958 1.00 157.93 292 VAL C C 1
ATOM 8031 O O . VAL C 1 292 ? 45.278 -52.634 68.039 1.00 158.95 292 VAL C O 1
ATOM 8035 N N . TYR C 1 293 ? 45.643 -52.428 65.820 1.00 158.57 293 TYR C N 1
ATOM 8036 C CA . TYR C 1 293 ? 46.767 -53.354 65.765 1.00 161.11 293 TYR C CA 1
ATOM 8037 C C . TYR C 1 293 ? 48.021 -52.569 65.410 1.00 163.86 293 TYR C C 1
ATOM 8038 O O . TYR C 1 293 ? 48.097 -51.971 64.332 1.00 163.84 293 TYR C O 1
ATOM 8047 N N . ILE C 1 294 ? 48.990 -52.564 66.318 1.00 180.65 294 ILE C N 1
ATOM 8048 C CA . ILE C 1 294 ? 50.249 -51.852 66.137 1.00 179.16 294 ILE C CA 1
ATOM 8049 C C . ILE C 1 294 ? 51.367 -52.881 66.070 1.00 178.51 294 ILE C C 1
ATOM 8050 O O . ILE C 1 294 ? 51.527 -53.695 66.988 1.00 179.42 294 ILE C O 1
ATOM 8055 N N . HIS C 1 295 ? 52.137 -52.854 64.986 1.00 148.78 295 HIS C N 1
ATOM 8056 C CA . HIS C 1 295 ? 53.286 -53.738 64.884 1.00 132.15 295 HIS C CA 1
ATOM 8057 C C . HIS C 1 295 ? 54.392 -53.262 65.826 1.00 126.79 295 HIS C C 1
ATOM 8058 O O . HIS C 1 295 ? 54.548 -52.062 66.059 1.00 132.77 295 HIS C O 1
ATOM 8065 N N . PRO C 1 296 ? 55.157 -54.188 66.407 1.00 116.91 296 PRO C N 1
ATOM 8066 C CA . PRO C 1 296 ? 56.244 -53.778 67.313 1.00 110.92 296 PRO C CA 1
ATOM 8067 C C . PRO C 1 296 ? 57.371 -53.010 66.636 1.00 112.50 296 PRO C C 1
ATOM 8068 O O . PRO C 1 296 ? 58.131 -52.327 67.333 1.00 112.36 296 PRO C O 1
ATOM 8072 N N . SER C 1 297 ? 57.507 -53.089 65.315 1.00 113.53 297 SER C N 1
ATOM 8073 C CA . SER C 1 297 ? 58.593 -52.425 64.604 1.00 114.44 297 SER C CA 1
ATOM 8074 C C . SER C 1 297 ? 58.265 -50.984 64.232 1.00 121.86 297 SER C C 1
ATOM 8075 O O . SER C 1 297 ? 59.037 -50.355 63.502 1.00 121.62 297 SER C O 1
ATOM 8078 N N . VAL C 1 298 ? 57.142 -50.453 64.710 1.00 128.79 298 VAL C N 1
ATOM 8079 C CA . VAL C 1 298 ? 56.747 -49.093 64.370 1.00 137.61 298 VAL C CA 1
ATOM 8080 C C . VAL C 1 298 ? 57.443 -48.102 65.296 1.00 142.26 298 VAL C C 1
ATOM 8081 O O . VAL C 1 298 ? 57.954 -48.450 66.362 1.00 138.50 298 VAL C O 1
ATOM 8085 N N . LYS C 1 299 ? 57.467 -46.844 64.865 1.00 154.75 299 LYS C N 1
ATOM 8086 C CA . LYS C 1 299 ? 57.965 -45.736 65.668 1.00 158.85 299 LYS C CA 1
ATOM 8087 C C . LYS C 1 299 ? 56.805 -44.781 65.911 1.00 166.04 299 LYS C C 1
ATOM 8088 O O . LYS C 1 299 ? 56.182 -44.307 64.957 1.00 171.02 299 LYS C O 1
ATOM 8094 N N . LEU C 1 300 ? 56.519 -44.502 67.180 1.00 161.19 300 LEU C N 1
ATOM 8095 C CA . LEU C 1 300 ? 55.342 -43.739 67.565 1.00 162.94 300 LEU C CA 1
ATOM 8096 C C . LEU C 1 300 ? 55.735 -42.532 68.408 1.00 159.89 300 LEU C C 1
ATOM 8097 O O . LEU C 1 300 ? 56.838 -42.459 68.960 1.00 165.31 300 LEU C O 1
ATOM 8102 N N . HIS C 1 301 ? 54.807 -41.579 68.499 1.00 159.94 301 HIS C N 1
ATOM 8103 C CA . HIS C 1 301 ? 54.942 -40.416 69.357 1.00 151.47 301 HIS C CA 1
ATOM 8104 C C . HIS C 1 301 ? 53.704 -40.316 70.240 1.00 149.18 301 HIS C C 1
ATOM 8105 O O . HIS C 1 301 ? 52.577 -40.482 69.746 1.00 147.73 301 HIS C O 1
ATOM 8112 N N . PRO C 1 302 ? 53.867 -40.056 71.541 1.00 144.30 302 PRO C N 1
ATOM 8113 C CA . PRO C 1 302 ? 52.707 -40.069 72.449 1.00 141.04 302 PRO C CA 1
ATOM 8114 C C . PRO C 1 302 ? 51.676 -38.988 72.158 1.00 135.99 302 PRO C C 1
ATOM 8115 O O . PRO C 1 302 ? 50.560 -39.067 72.691 1.00 131.31 302 PRO C O 1
ATOM 8119 N N . THR C 1 303 ? 51.998 -37.994 71.331 1.00 136.16 303 THR C N 1
ATOM 8120 C CA . THR C 1 303 ? 51.057 -36.919 71.043 1.00 132.12 303 THR C CA 1
ATOM 8121 C C . THR C 1 303 ? 50.082 -37.272 69.930 1.00 128.49 303 THR C C 1
ATOM 8122 O O . THR C 1 303 ? 49.158 -36.495 69.670 1.00 123.93 303 THR C O 1
ATOM 8126 N N . ALA C 1 304 ? 50.258 -38.417 69.280 1.00 126.68 304 ALA C N 1
ATOM 8127 C CA . ALA C 1 304 ? 49.379 -38.834 68.200 1.00 124.29 304 ALA C CA 1
ATOM 8128 C C . ALA C 1 304 ? 48.159 -39.550 68.761 1.00 122.30 304 ALA C C 1
ATOM 8129 O O . ALA C 1 304 ? 48.257 -40.303 69.734 1.00 124.88 304 ALA C O 1
ATOM 8131 N N . LYS C 1 305 ? 47.007 -39.309 68.141 1.00 117.81 305 LYS C N 1
ATOM 8132 C CA . LYS C 1 305 ? 45.758 -39.969 68.506 1.00 118.00 305 LYS C CA 1
ATOM 8133 C C . LYS C 1 305 ? 45.443 -41.006 67.437 1.00 117.20 305 LYS C C 1
ATOM 8134 O O . LYS C 1 305 ? 45.083 -40.655 66.307 1.00 117.52 305 LYS C O 1
ATOM 8140 N N . ILE C 1 306 ? 45.579 -42.276 67.795 1.00 120.46 306 ILE C N 1
ATOM 8141 C CA . ILE C 1 306 ? 45.326 -43.387 66.887 1.00 120.35 306 ILE C CA 1
ATOM 8142 C C . ILE C 1 306 ? 43.896 -43.847 67.149 1.00 125.22 306 ILE C C 1
ATOM 8143 O O . ILE C 1 306 ? 43.633 -44.600 68.090 1.00 131.50 306 ILE C O 1
ATOM 8148 N N . GLY C 1 307 ? 42.965 -43.388 66.315 1.00 121.19 307 GLY C N 1
ATOM 8149 C CA . GLY C 1 307 ? 41.555 -43.627 66.523 1.00 120.19 307 GLY C CA 1
ATOM 8150 C C . GLY C 1 307 ? 41.110 -45.046 66.236 1.00 124.47 307 GLY C C 1
ATOM 8151 O O . GLY C 1 307 ? 41.898 -45.995 66.291 1.00 131.02 307 GLY C O 1
ATOM 8152 N N . PRO C 1 308 ? 39.827 -45.216 65.925 1.00 120.49 308 PRO C N 1
ATOM 8153 C CA . PRO C 1 308 ? 39.288 -46.565 65.737 1.00 125.39 308 PRO C CA 1
ATOM 8154 C C . PRO C 1 308 ? 39.577 -47.134 64.357 1.00 122.68 308 PRO C C 1
ATOM 8155 O O . PRO C 1 308 ? 39.706 -46.412 63.366 1.00 121.18 308 PRO C O 1
ATOM 8159 N N . ASN C 1 309 ? 39.671 -48.465 64.316 1.00 128.04 309 ASN C N 1
ATOM 8160 C CA . ASN C 1 309 ? 39.784 -49.242 63.080 1.00 129.02 309 ASN C CA 1
ATOM 8161 C C . ASN C 1 309 ? 41.003 -48.811 62.256 1.00 129.59 309 ASN C C 1
ATOM 8162 O O . ASN C 1 309 ? 40.888 -48.331 61.128 1.00 127.81 309 ASN C O 1
ATOM 8167 N N . VAL C 1 310 ? 42.184 -48.984 62.846 1.00 132.62 310 VAL C N 1
ATOM 8168 C CA . VAL C 1 310 ? 43.444 -48.666 62.182 1.00 136.38 310 VAL C CA 1
ATOM 8169 C C . VAL C 1 310 ? 44.430 -49.806 62.411 1.00 150.59 310 VAL C C 1
ATOM 8170 O O . VAL C 1 310 ? 44.603 -50.268 63.545 1.00 154.18 310 VAL C O 1
ATOM 8174 N N . SER C 1 311 ? 45.066 -50.262 61.331 1.00 176.66 311 SER C N 1
ATOM 8175 C CA . SER C 1 311 ? 45.990 -51.397 61.357 1.00 176.97 311 SER C CA 1
ATOM 8176 C C . SER C 1 311 ? 47.344 -50.947 60.809 1.00 176.57 311 SER C C 1
ATOM 8177 O O . SER C 1 311 ? 47.504 -50.785 59.594 1.00 174.48 311 SER C O 1
ATOM 8180 N N . ILE C 1 312 ? 48.314 -50.744 61.703 1.00 182.86 312 ILE C N 1
ATOM 8181 C CA . ILE C 1 312 ? 49.639 -50.251 61.341 1.00 181.13 312 ILE C CA 1
ATOM 8182 C C . ILE C 1 312 ? 50.588 -51.429 61.158 1.00 180.92 312 ILE C C 1
ATOM 8183 O O . ILE C 1 312 ? 50.597 -52.367 61.967 1.00 182.14 312 ILE C O 1
ATOM 8188 N N . SER C 1 313 ? 51.390 -51.380 60.094 1.00 158.56 313 SER C N 1
ATOM 8189 C CA . SER C 1 313 ? 52.317 -52.439 59.729 1.00 146.27 313 SER C CA 1
ATOM 8190 C C . SER C 1 313 ? 53.711 -52.144 60.281 1.00 141.91 313 SER C C 1
ATOM 8191 O O . SER C 1 313 ? 53.924 -51.178 61.015 1.00 145.58 313 SER C O 1
ATOM 8194 N N . ALA C 1 314 ? 54.681 -52.969 59.896 1.00 133.23 314 ALA C N 1
ATOM 8195 C CA . ALA C 1 314 ? 56.024 -52.911 60.453 1.00 124.37 314 ALA C CA 1
ATOM 8196 C C . ALA C 1 314 ? 56.866 -51.811 59.810 1.00 126.13 314 ALA C C 1
ATOM 8197 O O . ALA C 1 314 ? 56.633 -51.388 58.675 1.00 131.51 314 ALA C O 1
ATOM 8199 N N . ASN C 1 315 ? 57.864 -51.353 60.571 1.00 125.58 315 ASN C N 1
ATOM 8200 C CA . ASN C 1 315 ? 58.897 -50.434 60.085 1.00 126.33 315 ASN C CA 1
ATOM 8201 C C . ASN C 1 315 ? 58.294 -49.154 59.506 1.00 133.65 315 ASN C C 1
ATOM 8202 O O . ASN C 1 315 ? 58.645 -48.716 58.409 1.00 136.04 315 ASN C O 1
ATOM 8207 N N . VAL C 1 316 ? 57.385 -48.544 60.261 1.00 146.71 316 VAL C N 1
ATOM 8208 C CA . VAL C 1 316 ? 56.746 -47.292 59.875 1.00 156.48 316 VAL C CA 1
ATOM 8209 C C . VAL C 1 316 ? 57.027 -46.244 60.946 1.00 170.49 316 VAL C C 1
ATOM 8210 O O . VAL C 1 316 ? 57.051 -46.551 62.143 1.00 164.12 316 VAL C O 1
ATOM 8214 N N . ARG C 1 317 ? 57.263 -45.010 60.505 1.00 209.75 317 ARG C N 1
ATOM 8215 C CA . ARG C 1 317 ? 57.589 -43.888 61.380 1.00 209.90 317 ARG C CA 1
ATOM 8216 C C . ARG C 1 317 ? 56.356 -42.994 61.484 1.00 211.02 317 ARG C C 1
ATOM 8217 O O . ARG C 1 317 ? 55.978 -42.334 60.509 1.00 210.13 317 ARG C O 1
ATOM 8225 N N . VAL C 1 318 ? 55.728 -42.977 62.662 1.00 192.30 318 VAL C N 1
ATOM 8226 C CA . VAL C 1 318 ? 54.517 -42.199 62.914 1.00 188.37 318 VAL C CA 1
ATOM 8227 C C . VAL C 1 318 ? 54.893 -40.874 63.566 1.00 196.37 318 VAL C C 1
ATOM 8228 O O . VAL C 1 318 ? 55.599 -40.851 64.581 1.00 189.73 318 VAL C O 1
ATOM 8232 N N . GLY C 1 319 ? 54.420 -39.771 62.979 1.00 236.73 319 GLY C N 1
ATOM 8233 C CA . GLY C 1 319 ? 54.712 -38.447 63.477 1.00 236.45 319 GLY C CA 1
ATOM 8234 C C . GLY C 1 319 ? 53.864 -38.058 64.673 1.00 237.84 319 GLY C C 1
ATOM 8235 O O . GLY C 1 319 ? 53.054 -38.836 65.199 1.00 239.07 319 GLY C O 1
ATOM 8236 N N . PRO C 1 320 ? 54.054 -36.818 65.120 1.00 182.15 320 PRO C N 1
ATOM 8237 C CA . PRO C 1 320 ? 53.359 -36.312 66.304 1.00 165.13 320 PRO C CA 1
ATOM 8238 C C . PRO C 1 320 ? 52.016 -35.683 65.983 1.00 151.09 320 PRO C C 1
ATOM 8239 O O . PRO C 1 320 ? 51.805 -35.096 64.919 1.00 148.40 320 PRO C O 1
ATOM 8243 N N . GLY C 1 321 ? 51.100 -35.806 66.940 1.00 144.72 321 GLY C N 1
ATOM 8244 C CA . GLY C 1 321 ? 49.816 -35.140 66.814 1.00 135.08 321 GLY C CA 1
ATOM 8245 C C . GLY C 1 321 ? 49.072 -35.503 65.553 1.00 126.92 321 GLY C C 1
ATOM 8246 O O . GLY C 1 321 ? 48.334 -34.673 65.011 1.00 125.03 321 GLY C O 1
ATOM 8247 N N . VAL C 1 322 ? 49.250 -36.718 65.070 1.00 129.81 322 VAL C N 1
ATOM 8248 C CA . VAL C 1 322 ? 48.603 -37.176 63.852 1.00 125.51 322 VAL C CA 1
ATOM 8249 C C . VAL C 1 322 ? 47.369 -37.970 64.238 1.00 118.11 322 VAL C C 1
ATOM 8250 O O . VAL C 1 322 ? 47.287 -38.556 65.324 1.00 118.21 322 VAL C O 1
ATOM 8254 N N . ARG C 1 323 ? 46.392 -37.981 63.338 1.00 115.40 323 ARG C N 1
ATOM 8255 C CA . ARG C 1 323 ? 45.097 -38.599 63.581 1.00 113.99 323 ARG C CA 1
ATOM 8256 C C . ARG C 1 323 ? 44.923 -39.734 62.585 1.00 115.19 323 ARG C C 1
ATOM 8257 O O . ARG C 1 323 ? 45.024 -39.519 61.373 1.00 115.50 323 ARG C O 1
ATOM 8265 N N . LEU C 1 324 ? 44.665 -40.937 63.091 1.00 121.12 324 LEU C N 1
ATOM 8266 C CA . LEU C 1 324 ? 44.540 -42.125 62.253 1.00 120.57 324 LEU C CA 1
ATOM 8267 C C . LEU C 1 324 ? 43.263 -42.847 62.652 1.00 122.11 324 LEU C C 1
ATOM 8268 O O . LEU C 1 324 ? 43.204 -43.463 63.720 1.00 125.04 324 LEU C O 1
ATOM 8273 N N . ILE C 1 325 ? 42.246 -42.776 61.797 1.00 114.01 325 ILE C N 1
ATOM 8274 C CA . ILE C 1 325 ? 40.996 -43.494 62.015 1.00 114.35 325 ILE C CA 1
ATOM 8275 C C . ILE C 1 325 ? 40.579 -44.143 60.704 1.00 114.04 325 ILE C C 1
ATOM 8276 O O . ILE C 1 325 ? 40.791 -43.580 59.623 1.00 112.49 325 ILE C O 1
ATOM 8281 N N . SER C 1 326 ? 40.013 -45.346 60.805 1.00 115.67 326 SER C N 1
ATOM 8282 C CA . SER C 1 326 ? 39.371 -46.021 59.678 1.00 116.30 326 SER C CA 1
ATOM 8283 C C . SER C 1 326 ? 40.313 -46.145 58.482 1.00 120.65 326 SER C C 1
ATOM 8284 O O . SER C 1 326 ? 39.933 -45.901 57.336 1.00 119.65 326 SER C O 1
ATOM 8287 N N . CYS C 1 327 ? 41.558 -46.533 58.749 1.00 126.82 327 CYS C N 1
ATOM 8288 C CA . CYS C 1 327 ? 42.563 -46.613 57.699 1.00 126.46 327 CYS C CA 1
ATOM 8289 C C . CYS C 1 327 ? 43.544 -47.729 58.025 1.00 132.13 327 CYS C C 1
ATOM 8290 O O . CYS C 1 327 ? 43.630 -48.194 59.163 1.00 138.82 327 CYS C O 1
ATOM 8293 N N . ILE C 1 328 ? 44.284 -48.164 57.006 1.00 132.28 328 ILE C N 1
ATOM 8294 C CA . ILE C 1 328 ? 45.339 -49.158 57.168 1.00 140.38 328 ILE C CA 1
ATOM 8295 C C . ILE C 1 328 ? 46.602 -48.648 56.489 1.00 140.67 328 ILE C C 1
ATOM 8296 O O . ILE C 1 328 ? 46.550 -48.125 55.370 1.00 127.95 328 ILE C O 1
ATOM 8301 N N . ILE C 1 329 ? 47.735 -48.793 57.171 1.00 163.21 329 ILE C N 1
ATOM 8302 C CA . ILE C 1 329 ? 49.013 -48.249 56.728 1.00 161.13 329 ILE C CA 1
ATOM 8303 C C . ILE C 1 329 ? 49.977 -49.404 56.496 1.00 161.06 329 ILE C C 1
ATOM 8304 O O . ILE C 1 329 ? 50.119 -50.285 57.353 1.00 162.29 329 ILE C O 1
ATOM 8309 N N . LEU C 1 330 ? 50.635 -49.398 55.340 1.00 147.22 330 LEU C N 1
ATOM 8310 C CA . LEU C 1 330 ? 51.555 -50.457 54.957 1.00 146.13 330 LEU C CA 1
ATOM 8311 C C . LEU C 1 330 ? 52.956 -50.156 55.489 1.00 142.58 330 LEU C C 1
ATOM 8312 O O . LEU C 1 330 ? 53.163 -49.234 56.281 1.00 143.08 330 LEU C O 1
ATOM 8317 N N . ASP C 1 331 ? 53.933 -50.950 55.063 1.00 139.87 331 ASP C N 1
ATOM 8318 C CA . ASP C 1 331 ? 55.280 -50.867 55.605 1.00 133.18 331 ASP C CA 1
ATOM 8319 C C . ASP C 1 331 ? 56.031 -49.668 55.040 1.00 132.23 331 ASP C C 1
ATOM 8320 O O . ASP C 1 331 ? 55.745 -49.188 53.938 1.00 136.01 331 ASP C O 1
ATOM 8325 N N . ASP C 1 332 ? 56.993 -49.179 55.828 1.00 132.41 332 ASP C N 1
ATOM 8326 C CA . ASP C 1 332 ? 57.982 -48.191 55.399 1.00 134.71 332 ASP C CA 1
ATOM 8327 C C . ASP C 1 332 ? 57.357 -46.840 55.055 1.00 138.07 332 ASP C C 1
ATOM 8328 O O . ASP C 1 332 ? 57.921 -46.072 54.272 1.00 137.43 332 ASP C O 1
ATOM 8333 N N . VAL C 1 333 ? 56.219 -46.519 55.654 1.00 144.38 333 VAL C N 1
ATOM 8334 C CA . VAL C 1 333 ? 55.549 -45.245 55.420 1.00 144.95 333 VAL C CA 1
ATOM 8335 C C . VAL C 1 333 ? 56.141 -44.199 56.354 1.00 155.73 333 VAL C C 1
ATOM 8336 O O . VAL C 1 333 ? 56.529 -44.497 57.489 1.00 163.96 333 VAL C O 1
ATOM 8340 N N . GLU C 1 334 ? 56.228 -42.962 55.872 1.00 154.85 334 GLU C N 1
ATOM 8341 C CA . GLU C 1 334 ? 56.749 -41.847 56.656 1.00 157.19 334 GLU C CA 1
ATOM 8342 C C . GLU C 1 334 ? 55.633 -40.824 56.832 1.00 151.60 334 GLU C C 1
ATOM 8343 O O . GLU C 1 334 ? 55.192 -40.202 55.858 1.00 145.11 334 GLU C O 1
ATOM 8349 N N . ILE C 1 335 ? 55.181 -40.652 58.071 1.00 151.28 335 ILE C N 1
ATOM 8350 C CA . ILE C 1 335 ? 54.123 -39.707 58.410 1.00 145.38 335 ILE C CA 1
ATOM 8351 C C . ILE C 1 335 ? 54.774 -38.503 59.076 1.00 145.06 335 ILE C C 1
ATOM 8352 O O . ILE C 1 335 ? 55.439 -38.641 60.109 1.00 151.78 335 ILE C O 1
ATOM 8357 N N . LYS C 1 336 ? 54.587 -37.324 58.492 1.00 134.33 336 LYS C N 1
ATOM 8358 C CA . LYS C 1 336 ? 55.262 -36.123 58.961 1.00 132.95 336 LYS C CA 1
ATOM 8359 C C . LYS C 1 336 ? 54.380 -35.354 59.947 1.00 136.22 336 LYS C C 1
ATOM 8360 O O . LYS C 1 336 ? 53.354 -35.847 60.425 1.00 141.06 336 LYS C O 1
ATOM 8366 N N . GLU C 1 337 ? 54.798 -34.128 60.260 1.00 134.98 337 GLU C N 1
ATOM 8367 C CA . GLU C 1 337 ? 54.182 -33.333 61.316 1.00 136.00 337 GLU C CA 1
ATOM 8368 C C . GLU C 1 337 ? 52.703 -33.070 61.049 1.00 137.09 337 GLU C C 1
ATOM 8369 O O . GLU C 1 337 ? 52.335 -32.543 59.996 1.00 136.10 337 GLU C O 1
ATOM 8375 N N . ASN C 1 338 ? 51.864 -33.416 62.025 1.00 141.52 338 ASN C N 1
ATOM 8376 C CA . ASN C 1 338 ? 50.447 -33.047 62.050 1.00 140.58 338 ASN C CA 1
ATOM 8377 C C . ASN C 1 338 ? 49.728 -33.452 60.762 1.00 136.96 338 ASN C C 1
ATOM 8378 O O . ASN C 1 338 ? 49.159 -32.627 60.045 1.00 133.61 338 ASN C O 1
ATOM 8383 N N . ALA C 1 339 ? 49.764 -34.747 60.476 1.00 127.63 339 ALA C N 1
ATOM 8384 C CA . ALA C 1 339 ? 49.074 -35.313 59.328 1.00 119.15 339 ALA C CA 1
ATOM 8385 C C . ALA C 1 339 ? 47.752 -35.934 59.765 1.00 113.01 339 ALA C C 1
ATOM 8386 O O . ALA C 1 339 ? 47.574 -36.326 60.920 1.00 118.97 339 ALA C O 1
ATOM 8388 N N . VAL C 1 340 ? 46.818 -36.016 58.819 1.00 106.40 340 VAL C N 1
ATOM 8389 C CA . VAL C 1 340 ? 45.481 -36.539 59.071 1.00 103.08 340 VAL C CA 1
ATOM 8390 C C . VAL C 1 340 ? 45.155 -37.565 57.994 1.00 103.60 340 VAL C C 1
ATOM 8391 O O . VAL C 1 340 ? 45.323 -37.291 56.801 1.00 106.63 340 VAL C O 1
ATOM 8395 N N . VAL C 1 341 ? 44.691 -38.741 58.414 1.00 101.14 341 VAL C N 1
ATOM 8396 C CA . VAL C 1 341 ? 44.378 -39.845 57.512 1.00 100.62 341 VAL C CA 1
ATOM 8397 C C . VAL C 1 341 ? 43.011 -40.403 57.886 1.00 103.41 341 VAL C C 1
ATOM 8398 O O . VAL C 1 341 ? 42.839 -40.945 58.983 1.00 105.18 341 VAL C O 1
ATOM 8402 N N . ILE C 1 342 ? 42.044 -40.277 56.976 1.00 106.50 342 ILE C N 1
ATOM 8403 C CA . ILE C 1 342 ? 40.675 -40.740 57.190 1.00 103.13 342 ILE C CA 1
ATOM 8404 C C . ILE C 1 342 ? 40.266 -41.597 55.999 1.00 103.83 342 ILE C C 1
ATOM 8405 O O . ILE C 1 342 ? 40.393 -41.162 54.850 1.00 104.97 342 ILE C O 1
ATOM 8410 N N . ASN C 1 343 ? 39.779 -42.808 56.268 1.00 105.80 343 ASN C N 1
ATOM 8411 C CA . ASN C 1 343 ? 39.241 -43.697 55.234 1.00 105.76 343 ASN C CA 1
ATOM 8412 C C . ASN C 1 343 ? 40.207 -43.832 54.056 1.00 106.46 343 ASN C C 1
ATOM 8413 O O . ASN C 1 343 ? 39.863 -43.589 52.899 1.00 108.96 343 ASN C O 1
ATOM 8418 N N . SER C 1 344 ? 41.432 -44.243 54.371 1.00 105.85 344 SER C N 1
ATOM 8419 C CA . SER C 1 344 ? 42.508 -44.261 53.392 1.00 103.44 344 SER C CA 1
ATOM 8420 C C . SER C 1 344 ? 43.267 -45.577 53.482 1.00 104.71 344 SER C C 1
ATOM 8421 O O . SER C 1 344 ? 43.146 -46.328 54.453 1.00 115.43 344 SER C O 1
ATOM 8424 N N . ILE C 1 345 ? 44.056 -45.849 52.441 1.00 100.36 345 ILE C N 1
ATOM 8425 C CA . ILE C 1 345 ? 44.965 -46.991 52.390 1.00 105.5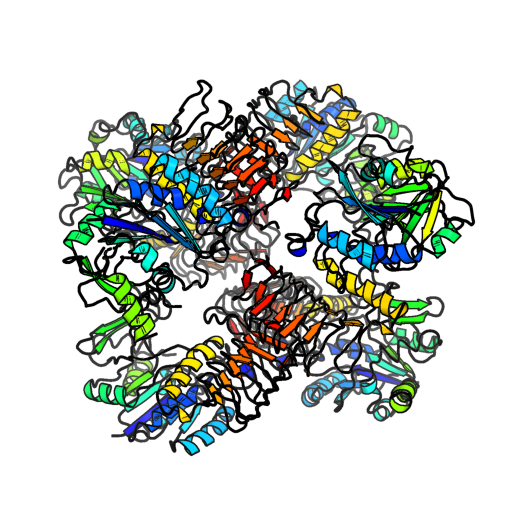2 345 ILE C CA 1
ATOM 8426 C C . ILE C 1 345 ? 46.290 -46.476 51.838 1.00 106.75 345 ILE C C 1
ATOM 8427 O O . ILE C 1 345 ? 46.410 -46.225 50.633 1.00 109.49 345 ILE C O 1
ATOM 8432 N N . ILE C 1 346 ? 47.279 -46.324 52.710 1.00 111.66 346 ILE C N 1
ATOM 8433 C CA . ILE C 1 346 ? 48.580 -45.782 52.338 1.00 114.02 346 ILE C CA 1
ATOM 8434 C C . ILE C 1 346 ? 49.473 -46.930 51.886 1.00 120.26 346 ILE C C 1
ATOM 8435 O O . ILE C 1 346 ? 49.621 -47.929 52.599 1.00 127.31 346 ILE C O 1
ATOM 8440 N N . GLY C 1 347 ? 50.073 -46.788 50.709 1.00 121.81 347 GLY C N 1
ATOM 8441 C CA . GLY C 1 347 ? 50.868 -47.846 50.131 1.00 137.83 347 GLY C CA 1
ATOM 8442 C C . GLY C 1 347 ? 52.221 -48.007 50.811 1.00 145.71 347 GLY C C 1
ATOM 8443 O O . GLY C 1 347 ? 52.491 -47.488 51.895 1.00 141.76 347 GLY C O 1
ATOM 8444 N N . TRP C 1 348 ? 53.090 -48.752 50.133 1.00 168.90 348 TRP C N 1
ATOM 8445 C CA . TRP C 1 348 ? 54.414 -49.055 50.655 1.00 167.43 348 TRP C CA 1
ATOM 8446 C C . TRP C 1 348 ? 55.367 -47.897 50.395 1.00 165.30 348 TRP C C 1
ATOM 8447 O O . TRP C 1 348 ? 55.299 -47.240 49.352 1.00 165.49 348 TRP C O 1
ATOM 8458 N N . LYS C 1 349 ? 56.262 -47.653 51.353 1.00 141.38 349 LYS C N 1
ATOM 8459 C CA . LYS C 1 349 ? 57.308 -46.636 51.248 1.00 137.93 349 LYS C CA 1
ATOM 8460 C C . LYS C 1 349 ? 56.746 -45.250 50.942 1.00 137.93 349 LYS C C 1
ATOM 8461 O O . LYS C 1 349 ? 57.468 -44.379 50.444 1.00 132.56 349 LYS C O 1
ATOM 8467 N N . SER C 1 350 ? 55.467 -45.032 51.232 1.00 140.79 350 SER C N 1
ATOM 8468 C CA . SER C 1 350 ? 54.842 -43.749 50.960 1.00 139.57 350 SER C CA 1
ATOM 8469 C C . SER C 1 350 ? 55.307 -42.702 51.964 1.00 137.72 350 SER C C 1
ATOM 8470 O O . SER C 1 350 ? 55.696 -43.015 53.092 1.00 140.20 350 SER C O 1
ATOM 8473 N N . SER C 1 351 ? 55.263 -41.442 51.540 1.00 138.38 351 SER C N 1
ATOM 8474 C CA . SER C 1 351 ? 55.700 -40.323 52.365 1.00 140.07 351 SER C CA 1
ATOM 8475 C C . SER C 1 351 ? 54.569 -39.312 52.449 1.00 138.40 351 SER C C 1
ATOM 8476 O O . SER C 1 351 ? 54.146 -38.764 51.427 1.00 143.02 351 SER C O 1
ATOM 8479 N N . ILE C 1 352 ? 54.078 -39.075 53.660 1.00 132.96 352 ILE C N 1
ATOM 8480 C CA . ILE C 1 352 ? 52.987 -38.139 53.904 1.00 132.35 352 ILE C CA 1
ATOM 8481 C C . ILE C 1 352 ? 53.598 -36.886 54.516 1.00 130.89 352 ILE C C 1
ATOM 8482 O O . ILE C 1 352 ? 54.109 -36.920 55.640 1.00 130.73 352 ILE C O 1
ATOM 8487 N N . GLY C 1 353 ? 53.542 -35.780 53.780 1.00 130.55 353 GLY C N 1
ATOM 8488 C CA . GLY C 1 353 ? 54.157 -34.548 54.222 1.00 127.82 353 GLY C CA 1
ATOM 8489 C C . GLY C 1 353 ? 53.485 -33.964 55.448 1.00 127.14 353 GLY C C 1
ATOM 8490 O O . GLY C 1 353 ? 52.431 -34.410 55.906 1.00 125.20 353 GLY C O 1
ATOM 8491 N N . ARG C 1 354 ? 54.122 -32.933 55.995 1.00 127.91 354 ARG C N 1
ATOM 8492 C CA . ARG C 1 354 ? 53.624 -32.307 57.209 1.00 129.02 354 ARG C CA 1
ATOM 8493 C C . ARG C 1 354 ? 52.419 -31.425 56.910 1.00 127.69 354 ARG C C 1
ATOM 8494 O O . ARG C 1 354 ? 52.370 -30.732 55.890 1.00 127.93 354 ARG C O 1
ATOM 8502 N N . TRP C 1 355 ? 51.444 -31.461 57.820 1.00 130.07 355 TRP C N 1
ATOM 8503 C CA . TRP C 1 355 ? 50.177 -30.743 57.677 1.00 129.28 355 TRP C CA 1
ATOM 8504 C C . TRP C 1 355 ? 49.429 -31.138 56.408 1.00 129.59 355 TRP C C 1
ATOM 8505 O O . TRP C 1 355 ? 48.613 -30.371 55.892 1.00 129.17 355 TRP C O 1
ATOM 8516 N N . SER C 1 356 ? 49.686 -32.338 55.905 1.00 123.60 356 SER C N 1
ATOM 8517 C CA . SER C 1 356 ? 48.960 -32.871 54.765 1.00 120.51 356 SER C CA 1
ATOM 8518 C C . SER C 1 356 ? 47.847 -33.785 55.257 1.00 114.43 356 SER C C 1
ATOM 8519 O O . SER C 1 356 ? 47.957 -34.411 56.313 1.00 115.38 356 SER C O 1
ATOM 8522 N N . ARG C 1 357 ? 46.775 -33.861 54.478 1.00 110.86 357 ARG C N 1
ATOM 8523 C CA . ARG C 1 357 ? 45.571 -34.578 54.870 1.00 103.30 357 ARG C CA 1
ATOM 8524 C C . ARG C 1 357 ? 45.174 -35.531 53.756 1.00 105.23 357 ARG C C 1
ATOM 8525 O O . ARG C 1 357 ? 45.190 -35.165 52.577 1.00 112.02 357 ARG C O 1
ATOM 8533 N N . VAL C 1 358 ? 44.820 -36.756 54.137 1.00 103.39 358 VAL C N 1
ATOM 8534 C CA . VAL C 1 358 ? 44.389 -37.792 53.205 1.00 103.16 358 VAL C CA 1
ATOM 8535 C C . VAL C 1 358 ? 43.091 -38.359 53.767 1.00 101.75 358 VAL C C 1
ATOM 8536 O O . VAL C 1 358 ? 43.117 -39.188 54.683 1.00 102.94 358 VAL C O 1
ATOM 8540 N N . GLN C 1 359 ? 41.955 -37.918 53.228 1.00 99.32 359 GLN C N 1
ATOM 8541 C CA . GLN C 1 359 ? 40.660 -38.351 53.732 1.00 100.45 359 GLN C CA 1
ATOM 8542 C C . GLN C 1 359 ? 39.782 -38.839 52.589 1.00 101.48 359 GLN C C 1
ATOM 8543 O O . GLN C 1 359 ? 40.109 -38.694 51.408 1.00 102.95 359 GLN C O 1
ATOM 8549 N N . ALA C 1 360 ? 38.649 -39.421 52.969 1.00 101.79 360 ALA C N 1
ATOM 8550 C CA . ALA C 1 360 ? 37.649 -39.896 52.024 1.00 103.64 360 ALA C CA 1
ATOM 8551 C C . ALA C 1 360 ? 36.324 -39.998 52.765 1.00 109.51 360 ALA C C 1
ATOM 8552 O O . ALA C 1 360 ? 36.262 -39.842 53.986 1.00 109.19 360 ALA C O 1
ATOM 8554 N N . SER C 1 361 ? 35.257 -40.255 52.008 1.00 110.35 361 SER C N 1
ATOM 8555 C CA . SER C 1 361 ? 33.931 -40.304 52.614 1.00 110.30 361 SER C CA 1
ATOM 8556 C C . SER C 1 361 ? 33.759 -41.549 53.475 1.00 113.19 361 SER C C 1
ATOM 8557 O O . SER C 1 361 ? 33.148 -41.490 54.548 1.00 113.74 361 SER C O 1
ATOM 8560 N N . GLY C 1 362 ? 34.284 -42.681 53.023 1.00 119.91 362 GLY C N 1
ATOM 8561 C CA . GLY C 1 362 ? 34.075 -43.945 53.690 1.00 123.61 362 GLY C CA 1
ATOM 8562 C C . GLY C 1 362 ? 32.986 -44.797 53.087 1.00 128.86 362 GLY C C 1
ATOM 8563 O O . GLY C 1 362 ? 32.661 -45.848 53.652 1.00 132.26 362 GLY C O 1
ATOM 8564 N N . ASP C 1 363 ? 32.414 -44.380 51.961 1.00 127.75 363 ASP C N 1
ATOM 8565 C CA . ASP C 1 363 ? 31.350 -45.128 51.303 1.00 130.32 363 ASP C CA 1
ATOM 8566 C C . ASP C 1 363 ? 31.935 -46.349 50.607 1.00 136.25 363 ASP C C 1
ATOM 8567 O O . ASP C 1 363 ? 32.612 -46.225 49.582 1.00 135.99 363 ASP C O 1
ATOM 8572 N N . TYR C 1 364 ? 31.680 -47.533 51.165 1.00 150.43 364 TYR C N 1
ATOM 8573 C CA . TYR C 1 364 ? 32.156 -48.777 50.570 1.00 151.30 364 TYR C CA 1
ATOM 8574 C C . TYR C 1 364 ? 31.397 -49.166 49.306 1.00 150.75 364 TYR C C 1
ATOM 8575 O O . TYR C 1 364 ? 31.737 -50.185 48.695 1.00 151.56 364 TYR C O 1
ATOM 8584 N N . ASN C 1 365 ? 30.388 -48.395 48.903 1.00 139.66 365 ASN C N 1
ATOM 8585 C CA . ASN C 1 365 ? 29.707 -48.608 47.631 1.00 136.72 365 ASN C CA 1
ATOM 8586 C C . ASN C 1 365 ? 30.214 -47.701 46.521 1.00 134.47 365 ASN C C 1
ATOM 8587 O O . ASN C 1 365 ? 30.154 -48.082 45.348 1.00 133.89 365 ASN C O 1
ATOM 8592 N N . ASP C 1 366 ? 30.712 -46.515 46.861 1.00 138.68 366 ASP C N 1
ATOM 8593 C CA . ASP C 1 366 ? 31.273 -45.607 45.872 1.00 138.89 366 ASP C CA 1
ATOM 8594 C C . ASP C 1 366 ? 32.716 -45.986 45.564 1.00 142.14 366 ASP C C 1
ATOM 8595 O O . ASP C 1 366 ? 33.457 -46.434 46.444 1.00 144.06 366 ASP C O 1
ATOM 8600 N N . ARG C 1 367 ? 33.110 -45.811 44.299 1.00 130.93 367 ARG C N 1
ATOM 8601 C CA . ARG C 1 367 ? 34.472 -46.152 43.898 1.00 124.77 367 ARG C CA 1
ATOM 8602 C C . ARG C 1 367 ? 35.494 -45.272 44.609 1.00 118.28 367 ARG C C 1
ATOM 8603 O O . ARG C 1 367 ? 36.528 -45.762 45.076 1.00 114.35 367 ARG C O 1
ATOM 8611 N N . LEU C 1 368 ? 35.222 -43.970 44.703 1.00 120.08 368 LEU C N 1
ATOM 8612 C CA . LEU C 1 368 ? 36.110 -43.034 45.377 1.00 118.32 368 LEU C CA 1
ATOM 8613 C C . LEU C 1 368 ? 35.751 -42.830 46.845 1.00 120.87 368 LEU C C 1
ATOM 8614 O O . LEU C 1 368 ? 36.144 -41.818 47.437 1.00 118.38 368 LEU C O 1
ATOM 8619 N N . GLY C 1 369 ? 35.011 -43.764 47.447 1.00 124.43 369 GLY C N 1
ATOM 8620 C CA . GLY C 1 369 ? 34.681 -43.651 48.857 1.00 122.76 369 GLY C CA 1
ATOM 8621 C C . GLY C 1 369 ? 35.846 -43.922 49.785 1.00 118.32 369 GLY C C 1
ATOM 8622 O O . GLY C 1 369 ? 35.812 -43.496 50.944 1.00 115.71 369 GLY C O 1
ATOM 8623 N N . ILE C 1 370 ? 36.871 -44.625 49.306 1.00 117.71 370 ILE C N 1
ATOM 8624 C CA . ILE C 1 370 ? 38.072 -44.935 50.078 1.00 119.01 370 ILE C CA 1
ATOM 8625 C C . ILE C 1 370 ? 39.278 -44.535 49.237 1.00 116.66 370 ILE C C 1
ATOM 8626 O O . ILE C 1 370 ? 39.584 -45.191 48.232 1.00 115.68 370 ILE C O 1
ATOM 8631 N N . THR C 1 371 ? 39.962 -43.467 49.640 1.00 112.92 371 THR C N 1
ATOM 8632 C CA . THR C 1 371 ? 41.136 -43.012 48.905 1.00 112.78 371 THR C CA 1
ATOM 8633 C C . THR C 1 371 ? 42.297 -43.987 49.083 1.00 108.04 371 THR C C 1
ATOM 8634 O O . THR C 1 371 ? 42.602 -44.415 50.200 1.00 107.51 371 THR C O 1
ATOM 8638 N N . ILE C 1 372 ? 42.933 -44.352 47.971 1.00 105.89 372 ILE C N 1
ATOM 8639 C CA . ILE C 1 372 ? 43.985 -45.361 47.951 1.00 101.90 372 ILE C CA 1
ATOM 8640 C C . ILE C 1 372 ? 45.241 -44.746 47.350 1.00 103.15 372 ILE C C 1
ATOM 8641 O O . ILE C 1 372 ? 45.191 -44.150 46.268 1.00 105.76 372 ILE C O 1
ATOM 8646 N N . LEU C 1 373 ? 46.360 -44.890 48.054 1.00 106.59 373 LEU C N 1
ATOM 8647 C CA . LEU C 1 373 ? 47.648 -44.361 47.631 1.00 110.82 373 LEU C CA 1
ATOM 8648 C C . LEU C 1 373 ? 48.569 -45.497 47.205 1.00 116.07 373 LEU C C 1
ATOM 8649 O O . LEU C 1 373 ? 48.647 -46.530 47.876 1.00 120.12 373 LEU C O 1
ATOM 8654 N N . GLY C 1 374 ? 49.258 -45.304 46.085 1.00 124.53 374 GLY C N 1
ATOM 8655 C CA . GLY C 1 374 ? 50.122 -46.328 45.541 1.00 141.99 374 GLY C CA 1
ATOM 8656 C C . GLY C 1 374 ? 51.402 -46.497 46.348 1.00 155.76 374 GLY C C 1
ATOM 8657 O O . GLY C 1 374 ? 51.563 -45.991 47.459 1.00 150.97 374 GLY C O 1
ATOM 8658 N N . GLU C 1 375 ? 52.330 -47.245 45.756 1.00 206.14 375 GLU C N 1
ATOM 8659 C CA . GLU C 1 375 ? 53.620 -47.508 46.382 1.00 206.43 375 GLU C CA 1
ATOM 8660 C C . GLU C 1 375 ? 54.569 -46.332 46.183 1.00 205.20 375 GLU C C 1
ATOM 8661 O O . GLU C 1 375 ? 54.728 -45.836 45.063 1.00 203.35 375 GLU C O 1
ATOM 8667 N N . ALA C 1 376 ? 55.210 -45.901 47.273 1.00 166.43 376 ALA C N 1
ATOM 8668 C CA . ALA C 1 376 ? 56.194 -44.817 47.243 1.00 156.36 376 ALA C CA 1
ATOM 8669 C C . ALA C 1 376 ? 55.591 -43.541 46.656 1.00 150.46 376 ALA C C 1
ATOM 8670 O O . ALA C 1 376 ? 56.178 -42.883 45.793 1.00 147.65 376 ALA C O 1
ATOM 8672 N N . VAL C 1 377 ? 54.402 -43.196 47.134 1.00 147.18 377 VAL C N 1
ATOM 8673 C CA . VAL C 1 377 ? 53.755 -41.940 46.778 1.00 145.26 377 VAL C CA 1
ATOM 8674 C C . VAL C 1 377 ? 54.105 -40.899 47.831 1.00 148.13 377 VAL C C 1
ATOM 8675 O O . VAL C 1 377 ? 53.985 -41.151 49.037 1.00 144.00 377 VAL C O 1
ATOM 8679 N N . THR C 1 378 ? 54.557 -39.735 47.380 1.00 180.49 378 THR C N 1
ATOM 8680 C CA . THR C 1 378 ? 55.034 -38.678 48.266 1.00 180.48 378 THR C CA 1
ATOM 8681 C C . THR C 1 378 ? 54.021 -37.538 48.237 1.00 180.52 378 THR C C 1
ATOM 8682 O O . THR C 1 378 ? 53.996 -36.739 47.296 1.00 179.28 378 THR C O 1
ATOM 8686 N N . VAL C 1 379 ? 53.189 -37.469 49.271 1.00 154.91 379 VAL C N 1
ATOM 8687 C CA . VAL C 1 379 ? 52.290 -36.336 49.454 1.00 148.49 379 VAL C CA 1
ATOM 8688 C C . VAL C 1 379 ? 53.075 -35.241 50.161 1.00 144.52 379 VAL C C 1
ATOM 8689 O O . VAL C 1 379 ? 53.527 -35.423 51.295 1.00 144.54 379 VAL C O 1
ATOM 8693 N N . GLU C 1 380 ? 53.250 -34.107 49.488 1.00 138.64 380 GLU C N 1
ATOM 8694 C CA . GLU C 1 380 ? 54.068 -33.039 50.037 1.00 131.11 380 GLU C CA 1
ATOM 8695 C C . GLU C 1 380 ? 53.341 -32.356 51.193 1.00 126.28 380 GLU C C 1
ATOM 8696 O O . GLU C 1 380 ? 52.191 -32.665 51.521 1.00 127.18 380 GLU C O 1
ATOM 8702 N N . ASP C 1 381 ? 54.040 -31.418 51.825 1.00 125.25 381 ASP C N 1
ATOM 8703 C CA . ASP C 1 381 ? 53.488 -30.705 52.965 1.00 126.23 381 ASP C CA 1
ATOM 8704 C C . ASP C 1 381 ? 52.252 -29.912 52.557 1.00 125.22 381 ASP C C 1
ATOM 8705 O O . ASP C 1 381 ? 52.203 -29.321 51.475 1.00 126.94 381 ASP C O 1
ATOM 8710 N N . GLU C 1 382 ? 51.245 -29.917 53.431 1.00 127.67 382 GLU C N 1
ATOM 8711 C CA . GLU C 1 382 ? 49.969 -29.223 53.273 1.00 128.94 382 GLU C CA 1
ATOM 8712 C C . GLU C 1 382 ? 49.116 -29.754 52.124 1.00 129.28 382 GLU C C 1
ATOM 8713 O O . GLU C 1 382 ? 47.989 -29.276 51.945 1.00 129.83 382 GLU C O 1
ATOM 8719 N N . VAL C 1 383 ? 49.602 -30.720 51.344 1.00 127.35 383 VAL C N 1
ATOM 8720 C CA . VAL C 1 383 ? 48.835 -31.222 50.211 1.00 125.92 383 VAL C CA 1
ATOM 8721 C C . VAL C 1 383 ? 47.675 -32.074 50.711 1.00 127.51 383 VAL C C 1
ATOM 8722 O O . VAL C 1 383 ? 47.833 -32.906 51.614 1.00 124.53 383 VAL C O 1
ATOM 8726 N N . ALA C 1 384 ? 46.503 -31.881 50.115 1.00 142.04 384 ALA C N 1
ATOM 8727 C CA . ALA C 1 384 ? 45.288 -32.567 50.528 1.00 143.05 384 ALA C CA 1
ATOM 8728 C C . ALA C 1 384 ? 44.829 -33.522 49.434 1.00 142.37 384 ALA C C 1
ATOM 8729 O O . ALA C 1 384 ? 44.867 -33.188 48.246 1.00 140.86 384 ALA C O 1
ATOM 8731 N N . VAL C 1 385 ? 44.394 -34.711 49.845 1.00 119.81 385 VAL C N 1
ATOM 8732 C CA . VAL C 1 385 ? 43.903 -35.745 48.939 1.00 110.83 385 VAL C CA 1
ATOM 8733 C C . VAL C 1 385 ? 42.561 -36.216 49.481 1.00 106.02 385 VAL C C 1
ATOM 8734 O O . VAL C 1 385 ? 42.511 -36.905 50.507 1.00 105.56 385 VAL C O 1
ATOM 8738 N N . ILE C 1 386 ? 41.480 -35.847 48.803 1.00 107.96 386 ILE C N 1
ATOM 8739 C CA . ILE C 1 386 ? 40.125 -36.162 49.242 1.00 104.18 386 ILE C CA 1
ATOM 8740 C C . ILE C 1 386 ? 39.526 -37.139 48.239 1.00 107.48 386 ILE C C 1
ATOM 8741 O O . ILE C 1 386 ? 39.252 -36.772 47.090 1.00 111.16 386 ILE C O 1
ATOM 8746 N N . GLY C 1 387 ? 39.314 -38.381 48.675 1.00 109.54 387 GLY C N 1
ATOM 8747 C CA . GLY C 1 387 ? 38.649 -39.394 47.876 1.00 114.80 387 GLY C CA 1
ATOM 8748 C C . GLY C 1 387 ? 39.193 -39.578 46.474 1.00 119.95 387 GLY C C 1
ATOM 8749 O O . GLY C 1 387 ? 38.465 -39.392 45.493 1.00 123.05 387 GLY C O 1
ATOM 8750 N N . SER C 1 388 ? 40.466 -39.950 46.360 1.00 139.88 388 SER C N 1
ATOM 8751 C CA . SER C 1 388 ? 41.103 -40.127 45.064 1.00 138.03 388 SER C CA 1
ATOM 8752 C C . SER C 1 388 ? 42.038 -41.326 45.122 1.00 138.15 388 SER C C 1
ATOM 8753 O O . SER C 1 388 ? 42.355 -41.846 46.194 1.00 139.81 388 SER C O 1
ATOM 8756 N N . ILE C 1 389 ? 42.489 -41.757 43.949 1.00 112.32 389 ILE C N 1
ATOM 8757 C CA . ILE C 1 389 ? 43.348 -42.926 43.812 1.00 105.73 389 ILE C CA 1
ATOM 8758 C C . ILE C 1 389 ? 44.639 -42.486 43.138 1.00 106.03 389 ILE C C 1
ATOM 8759 O O . ILE C 1 389 ? 44.618 -41.998 42.001 1.00 107.52 389 ILE C O 1
ATOM 8764 N N . VAL C 1 390 ? 45.758 -42.655 43.837 1.00 107.84 390 VAL C N 1
ATOM 8765 C CA . VAL C 1 390 ? 47.073 -42.282 43.331 1.00 107.10 390 VAL C CA 1
ATOM 8766 C C . VAL C 1 390 ? 47.861 -43.548 43.028 1.00 111.13 390 VAL C C 1
ATOM 8767 O O . VAL C 1 390 ? 47.854 -44.500 43.817 1.00 112.86 390 VAL C O 1
ATOM 8771 N N . LEU C 1 391 ? 48.538 -43.558 41.881 1.00 111.77 391 LEU C N 1
ATOM 8772 C CA . LEU C 1 391 ? 49.349 -44.693 41.472 1.00 119.42 391 LEU C CA 1
ATOM 8773 C C . LEU C 1 391 ? 50.696 -44.677 42.190 1.00 128.71 391 LEU C C 1
ATOM 8774 O O . LEU C 1 391 ? 51.034 -43.746 42.926 1.00 128.14 391 LEU C O 1
ATOM 8779 N N . GLN C 1 392 ? 51.477 -45.730 41.970 1.00 145.91 392 GLN C N 1
ATOM 8780 C CA . GLN C 1 392 ? 52.762 -45.880 42.634 1.00 151.06 392 GLN C CA 1
ATOM 8781 C C . GLN C 1 392 ? 53.802 -44.947 42.024 1.00 147.68 392 GLN C C 1
ATOM 8782 O O . GLN C 1 392 ? 53.706 -44.550 40.859 1.00 142.24 392 GLN C O 1
ATOM 8788 N N . ASN C 1 393 ? 54.803 -44.600 42.835 1.00 142.81 393 ASN C N 1
ATOM 8789 C CA . ASN C 1 393 ? 55.928 -43.761 42.420 1.00 135.56 393 ASN C CA 1
ATOM 8790 C C . ASN C 1 393 ? 55.440 -42.434 41.837 1.00 130.28 393 ASN C C 1
ATOM 8791 O O . ASN C 1 393 ? 55.688 -42.096 40.677 1.00 127.89 393 ASN C O 1
ATOM 8796 N N . LYS C 1 394 ? 54.728 -41.683 42.672 1.00 131.44 394 LYS C N 1
ATOM 8797 C CA . LYS C 1 394 ? 54.088 -40.446 42.253 1.00 131.11 394 LYS C CA 1
ATOM 8798 C C . LYS C 1 394 ? 54.327 -39.367 43.295 1.00 137.15 394 LYS C C 1
ATOM 8799 O O . LYS C 1 394 ? 54.272 -39.631 44.499 1.00 143.14 394 LYS C O 1
ATOM 8805 N N . THR C 1 395 ? 54.591 -38.153 42.824 1.00 136.15 395 THR C N 1
ATOM 8806 C CA . THR C 1 395 ? 54.829 -37.004 43.683 1.00 145.04 395 THR C CA 1
ATOM 8807 C C . THR C 1 395 ? 53.673 -36.022 43.548 1.00 146.89 395 THR C C 1
ATOM 8808 O O . THR C 1 395 ? 53.198 -35.755 42.440 1.00 143.94 395 THR C O 1
ATOM 8812 N N . LEU C 1 396 ? 53.218 -35.494 44.683 1.00 156.51 396 LEU C N 1
ATOM 8813 C CA . LEU C 1 396 ? 52.063 -34.603 44.725 1.00 154.70 396 LEU C CA 1
ATOM 8814 C C . LEU C 1 396 ? 52.456 -33.304 45.412 1.00 154.10 396 LEU C C 1
ATOM 8815 O O . LEU C 1 396 ? 52.666 -33.280 46.629 1.00 155.17 396 LEU C O 1
ATOM 8820 N N . ASN C 1 397 ? 52.552 -32.228 44.631 1.00 134.46 397 ASN C N 1
ATOM 8821 C CA . ASN C 1 397 ? 52.763 -30.892 45.167 1.00 128.56 397 ASN C CA 1
ATOM 8822 C C . ASN C 1 397 ? 51.476 -30.089 45.297 1.00 126.41 397 ASN C C 1
ATOM 8823 O O . ASN C 1 397 ? 51.464 -29.087 46.021 1.00 125.45 397 ASN C O 1
ATOM 8828 N N . VAL C 1 398 ? 50.403 -30.502 44.619 1.00 127.41 398 VAL C N 1
ATOM 8829 C CA . VAL C 1 398 ? 49.135 -29.782 44.606 1.00 115.46 398 VAL C CA 1
ATOM 8830 C C . VAL C 1 398 ? 48.033 -30.692 45.136 1.00 109.98 398 VAL C C 1
ATOM 8831 O O . VAL C 1 398 ? 48.079 -31.917 44.982 1.00 114.59 398 VAL C O 1
ATOM 8835 N N . SER C 1 399 ? 47.038 -30.081 45.775 1.00 107.79 399 SER C N 1
ATOM 8836 C CA . SER C 1 399 ? 45.915 -30.832 46.319 1.00 108.14 399 SER C CA 1
ATOM 8837 C C . SER C 1 399 ? 45.011 -31.343 45.202 1.00 106.58 399 SER C C 1
ATOM 8838 O O . SER C 1 399 ? 44.742 -30.638 44.225 1.00 103.43 399 SER C O 1
ATOM 8841 N N . VAL C 1 400 ? 44.541 -32.581 45.352 1.00 106.72 400 VAL C N 1
ATOM 8842 C CA . VAL C 1 400 ? 43.649 -33.217 44.393 1.00 104.82 400 VAL C CA 1
ATOM 8843 C C . VAL C 1 400 ? 42.334 -33.556 45.085 1.00 108.82 400 VAL C C 1
ATOM 8844 O O . VAL C 1 400 ? 42.254 -33.644 46.312 1.00 108.98 400 VAL C O 1
ATOM 8848 N N . GLN C 1 401 ? 41.291 -33.745 44.275 1.00 120.28 401 GLN C N 1
ATOM 8849 C CA . GLN C 1 401 ? 39.957 -34.001 44.806 1.00 123.00 401 GLN C CA 1
ATOM 8850 C C . GLN C 1 401 ? 39.094 -34.678 43.751 1.00 121.60 401 GLN C C 1
ATOM 8851 O O . GLN C 1 401 ? 38.953 -34.158 42.640 1.00 120.69 401 GLN C O 1
ATOM 8857 N N . ASP C 1 402 ? 38.521 -35.829 44.109 1.00 121.19 402 ASP C N 1
ATOM 8858 C CA . ASP C 1 402 ? 37.561 -36.559 43.277 1.00 122.25 402 ASP C CA 1
ATOM 8859 C C . ASP C 1 402 ? 38.121 -36.827 41.881 1.00 121.64 402 ASP C C 1
ATOM 8860 O O . ASP C 1 402 ? 37.540 -36.452 40.862 1.00 124.17 402 ASP C O 1
ATOM 8865 N N . ASP C 1 403 ? 39.270 -37.495 41.848 1.00 114.97 403 ASP C N 1
ATOM 8866 C CA . ASP C 1 403 ? 39.930 -37.794 40.587 1.00 110.66 403 ASP C CA 1
ATOM 8867 C C . ASP C 1 403 ? 40.691 -39.106 40.723 1.00 105.75 403 ASP C C 1
ATOM 8868 O O . ASP C 1 403 ? 40.728 -39.721 41.792 1.00 108.47 403 ASP C O 1
ATOM 8873 N N . ILE C 1 404 ? 41.289 -39.540 39.617 1.00 102.92 404 ILE C N 1
ATOM 8874 C CA . ILE C 1 404 ? 42.111 -40.744 39.567 1.00 101.66 404 ILE C CA 1
ATOM 8875 C C . ILE C 1 404 ? 43.438 -40.329 38.945 1.00 101.24 404 ILE C C 1
ATOM 8876 O O . ILE C 1 404 ? 43.524 -40.128 37.729 1.00 100.70 404 ILE C O 1
ATOM 8881 N N . ILE C 1 405 ? 44.472 -40.201 39.769 1.00 102.18 405 ILE C N 1
ATOM 8882 C CA . ILE C 1 405 ? 45.757 -39.668 39.330 1.00 103.34 405 ILE C CA 1
ATOM 8883 C C . ILE C 1 405 ? 46.659 -40.815 38.894 1.00 106.79 405 ILE C C 1
ATOM 8884 O O . ILE C 1 405 ? 46.956 -41.720 39.681 1.00 106.16 405 ILE C O 1
ATOM 8889 N N . LEU C 1 406 ? 47.094 -40.776 37.638 1.00 117.82 406 LEU C N 1
ATOM 8890 C CA . LEU C 1 406 ? 48.010 -41.781 37.114 1.00 118.62 406 LEU C CA 1
ATOM 8891 C C . LEU C 1 406 ? 49.460 -41.363 37.341 1.00 118.51 406 LEU C C 1
ATOM 8892 O O . LEU C 1 406 ? 49.854 -40.249 36.999 1.00 115.63 406 LEU C O 1
ATOM 8898 N N . MET D 2 1 ? 84.792 -37.390 19.055 1.00 129.31 1 MET D N 1
ATOM 8899 C CA . MET D 2 1 ? 83.814 -36.410 19.510 1.00 135.17 1 MET D CA 1
ATOM 8900 C C . MET D 2 1 ? 82.815 -37.049 20.475 1.00 133.39 1 MET D C 1
ATOM 8901 O O . MET D 2 1 ? 82.423 -38.204 20.300 1.00 129.24 1 MET D O 1
ATOM 8906 N N . LYS D 2 2 ? 82.408 -36.291 21.489 1.00 136.17 2 LYS D N 1
ATOM 8907 C CA . LYS D 2 2 ? 81.529 -36.770 22.546 1.00 137.38 2 LYS D CA 1
ATOM 8908 C C . LYS D 2 2 ? 80.158 -36.111 22.440 1.00 147.12 2 LYS D C 1
ATOM 8909 O O . LYS D 2 2 ? 79.929 -35.218 21.619 1.00 151.54 2 LYS D O 1
ATOM 8915 N N . ALA D 2 3 ? 79.242 -36.564 23.295 1.00 152.72 3 ALA D N 1
ATOM 8916 C CA . ALA D 2 3 ? 77.879 -36.049 23.336 1.00 163.93 3 ALA D CA 1
ATOM 8917 C C . ALA D 2 3 ? 77.215 -36.496 24.631 1.00 162.56 3 ALA D C 1
ATOM 8918 O O . ALA D 2 3 ? 77.583 -37.522 25.210 1.00 152.66 3 ALA D O 1
ATOM 8920 N N . LEU D 2 4 ? 76.234 -35.712 25.074 1.00 185.61 4 LEU D N 1
ATOM 8921 C CA . LEU D 2 4 ? 75.470 -35.992 26.283 1.00 184.03 4 LEU D CA 1
ATOM 8922 C C . LEU D 2 4 ? 74.003 -35.675 26.028 1.00 185.42 4 LEU D C 1
ATOM 8923 O O . LEU D 2 4 ? 73.681 -34.668 25.391 1.00 192.44 4 LEU D O 1
ATOM 8928 N N . ILE D 2 5 ? 73.117 -36.539 26.519 1.00 167.26 5 ILE D N 1
ATOM 8929 C CA . ILE D 2 5 ? 71.676 -36.393 26.330 1.00 165.53 5 ILE D CA 1
ATOM 8930 C C . ILE D 2 5 ? 71.008 -36.332 27.698 1.00 160.56 5 ILE D C 1
ATOM 8931 O O . ILE D 2 5 ? 71.182 -37.240 28.522 1.00 154.00 5 ILE D O 1
ATOM 8936 N N . LEU D 2 6 ? 70.245 -35.265 27.936 1.00 162.14 6 LEU D N 1
ATOM 8937 C CA . LEU D 2 6 ? 69.484 -35.110 29.173 1.00 160.42 6 LEU D CA 1
ATOM 8938 C C . LEU D 2 6 ? 68.159 -35.853 29.044 1.00 162.10 6 LEU D C 1
ATOM 8939 O O . LEU D 2 6 ? 67.314 -35.494 28.216 1.00 160.93 6 LEU D O 1
ATOM 8944 N N . VAL D 2 7 ? 67.972 -36.890 29.860 1.00 165.32 7 VAL D N 1
ATOM 8945 C CA . VAL D 2 7 ? 66.729 -37.653 29.856 1.00 161.79 7 VAL D CA 1
ATOM 8946 C C . VAL D 2 7 ? 65.829 -37.155 30.978 1.00 161.12 7 VAL D C 1
ATOM 8947 O O . VAL D 2 7 ? 64.681 -36.758 30.740 1.00 159.65 7 VAL D O 1
ATOM 8951 N N . GLY D 2 8 ? 66.340 -37.169 32.201 1.00 150.89 8 GLY D N 1
ATOM 8952 C CA . GLY D 2 8 ? 65.558 -36.772 33.358 1.00 146.53 8 GLY D CA 1
ATOM 8953 C C . GLY D 2 8 ? 65.123 -37.980 34.175 1.00 145.17 8 GLY D C 1
ATOM 8954 O O . GLY D 2 8 ? 65.947 -38.815 34.550 1.00 142.85 8 GLY D O 1
ATOM 8955 N N . GLY D 2 9 ? 63.831 -38.067 34.449 1.00 147.59 9 GLY D N 1
ATOM 8956 C CA . GLY D 2 9 ? 63.266 -39.164 35.208 1.00 146.85 9 GLY D CA 1
ATOM 8957 C C . GLY D 2 9 ? 62.745 -40.280 34.330 1.00 142.35 9 GLY D C 1
ATOM 8958 O O . GLY D 2 9 ? 63.240 -40.519 33.223 1.00 138.63 9 GLY D O 1
ATOM 8959 N N . PHE D 2 10 ? 61.724 -40.971 34.833 1.00 128.56 10 PHE D N 1
ATOM 8960 C CA . PHE D 2 10 ? 61.152 -42.124 34.155 1.00 117.67 10 PHE D CA 1
ATOM 8961 C C . PHE D 2 10 ? 60.083 -41.744 33.140 1.00 116.59 10 PHE D C 1
ATOM 8962 O O . PHE D 2 10 ? 59.716 -42.580 32.307 1.00 115.81 10 PHE D O 1
ATOM 8970 N N . GLY D 2 11 ? 59.586 -40.510 33.180 1.00 121.93 11 GLY D N 1
ATOM 8971 C CA . GLY D 2 11 ? 58.491 -40.096 32.324 1.00 121.48 11 GLY D CA 1
ATOM 8972 C C . GLY D 2 11 ? 57.152 -40.216 33.020 1.00 120.22 11 GLY D C 1
ATOM 8973 O O . GLY D 2 11 ? 56.229 -40.855 32.507 1.00 113.49 11 GLY D O 1
ATOM 8974 N N . THR D 2 12 ? 57.036 -39.592 34.194 1.00 124.68 12 THR D N 1
ATOM 8975 C CA . THR D 2 12 ? 55.813 -39.712 34.985 1.00 119.93 12 THR D CA 1
ATOM 8976 C C . THR D 2 12 ? 54.614 -39.109 34.263 1.00 118.56 12 THR D C 1
ATOM 8977 O O . THR D 2 12 ? 53.495 -39.625 34.365 1.00 115.92 12 THR D O 1
ATOM 8981 N N . ARG D 2 13 ? 54.826 -38.025 33.524 1.00 136.39 13 ARG D N 1
ATOM 8982 C CA . ARG D 2 13 ? 53.751 -37.340 32.818 1.00 137.39 13 ARG D CA 1
ATOM 8983 C C . ARG D 2 13 ? 53.400 -37.990 31.483 1.00 134.97 13 ARG D C 1
ATOM 8984 O O . ARG D 2 13 ? 52.598 -37.427 30.730 1.00 134.17 13 ARG D O 1
ATOM 8992 N N . LEU D 2 14 ? 53.975 -39.152 31.174 1.00 116.88 14 LEU D N 1
ATOM 8993 C CA . LEU D 2 14 ? 53.684 -39.866 29.936 1.00 110.23 14 LEU D CA 1
ATOM 8994 C C . LEU D 2 14 ? 53.011 -41.211 30.184 1.00 102.32 14 LEU D C 1
ATOM 8995 O O . LEU D 2 14 ? 52.928 -42.030 29.261 1.00 97.19 14 LEU D O 1
ATOM 9000 N N . ARG D 2 15 ? 52.535 -41.460 31.405 1.00 99.97 15 ARG D N 1
ATOM 9001 C CA . ARG D 2 15 ? 51.836 -42.696 31.719 1.00 95.26 15 ARG D CA 1
ATOM 9002 C C . ARG D 2 15 ? 50.538 -42.787 30.915 1.00 91.29 15 ARG D C 1
ATOM 9003 O O . ARG D 2 15 ? 49.982 -41.765 30.505 1.00 92.63 15 ARG D O 1
ATOM 9011 N N . PRO D 2 16 ? 50.024 -44.009 30.678 1.00 90.57 16 PRO D N 1
ATOM 9012 C CA . PRO D 2 16 ? 50.506 -45.322 31.126 1.00 90.79 16 PRO D CA 1
ATOM 9013 C C . PRO D 2 16 ? 51.586 -45.926 30.234 1.00 91.08 16 PRO D C 1
ATOM 9014 O O . PRO D 2 16 ? 51.949 -47.088 30.419 1.00 91.97 16 PRO D O 1
ATOM 9018 N N . LEU D 2 17 ? 52.088 -45.147 29.274 1.00 91.71 17 LEU D N 1
ATOM 9019 C CA . LEU D 2 17 ? 53.113 -45.663 28.374 1.00 95.41 17 LEU D CA 1
ATOM 9020 C C . LEU D 2 17 ? 54.454 -45.819 29.077 1.00 100.69 17 LEU D C 1
ATOM 9021 O O . LEU D 2 17 ? 55.257 -46.678 28.695 1.00 101.79 17 LEU D O 1
ATOM 9026 N N . THR D 2 18 ? 54.712 -45.012 30.103 1.00 100.96 18 THR D N 1
ATOM 9027 C CA . THR D 2 18 ? 55.956 -45.081 30.856 1.00 100.66 18 THR D CA 1
ATOM 9028 C C . THR D 2 18 ? 55.801 -45.835 32.170 1.00 111.40 18 THR D C 1
ATOM 9029 O O . THR D 2 18 ? 56.692 -45.764 33.023 1.00 119.22 18 THR D O 1
ATOM 9033 N N . LEU D 2 19 ? 54.690 -46.550 32.354 1.00 111.44 19 LEU D N 1
ATOM 9034 C CA . LEU D 2 19 ? 54.531 -47.377 33.544 1.00 118.72 19 LEU D CA 1
ATOM 9035 C C . LEU D 2 19 ? 55.445 -48.595 33.509 1.00 139.75 19 LEU D C 1
ATOM 9036 O O . LEU D 2 19 ? 55.822 -49.115 34.565 1.00 140.45 19 LEU D O 1
ATOM 9041 N N . SER D 2 20 ? 55.812 -49.060 32.314 1.00 189.01 20 SER D N 1
ATOM 9042 C CA . SER D 2 20 ? 56.685 -50.215 32.151 1.00 189.49 20 SER D CA 1
ATOM 9043 C C . SER D 2 20 ? 58.042 -49.828 31.576 1.00 188.29 20 SER D C 1
ATOM 9044 O O . SER D 2 20 ? 59.069 -50.001 32.238 1.00 188.64 20 SER D O 1
ATOM 9047 N N . PHE D 2 21 ? 58.071 -49.298 30.356 1.00 141.84 21 PHE D N 1
ATOM 9048 C CA . PHE D 2 21 ? 59.311 -48.855 29.729 1.00 130.30 21 PHE D CA 1
ATOM 9049 C C . PHE D 2 21 ? 59.594 -47.405 30.106 1.00 119.47 21 PHE D C 1
ATOM 9050 O O . PHE D 2 21 ? 58.664 -46.599 30.202 1.00 116.49 21 PHE D O 1
ATOM 9058 N N . PRO D 2 22 ? 60.852 -47.039 30.333 1.00 113.86 22 PRO D N 1
ATOM 9059 C CA . PRO D 2 22 ? 61.152 -45.659 30.723 1.00 108.23 22 PRO D CA 1
ATOM 9060 C C . PRO D 2 22 ? 60.877 -44.697 29.577 1.00 104.22 22 PRO D C 1
ATOM 9061 O O . PRO D 2 22 ? 60.598 -45.087 28.442 1.00 101.93 22 PRO D O 1
ATOM 9065 N N . LYS D 2 23 ? 60.961 -43.409 29.903 1.00 100.89 23 LYS D N 1
ATOM 9066 C CA . LYS D 2 23 ? 60.609 -42.355 28.952 1.00 100.56 23 LYS D CA 1
ATOM 9067 C C . LYS D 2 23 ? 61.327 -42.451 27.607 1.00 99.00 23 LYS D C 1
ATOM 9068 O O . LYS D 2 23 ? 60.648 -42.370 26.572 1.00 100.98 23 LYS D O 1
ATOM 9074 N N . PRO D 2 24 ? 62.653 -42.625 27.531 1.00 102.76 24 PRO D N 1
ATOM 9075 C CA . PRO D 2 24 ? 63.315 -42.617 26.217 1.00 101.49 24 PRO D CA 1
ATOM 9076 C C . PRO D 2 24 ? 63.132 -43.883 25.394 1.00 96.35 24 PRO D C 1
ATOM 9077 O O . PRO D 2 24 ? 63.549 -43.901 24.229 1.00 92.96 24 PRO D O 1
ATOM 9081 N N . LEU D 2 25 ? 62.528 -44.936 25.942 1.00 94.82 25 LEU D N 1
ATOM 9082 C CA . LEU D 2 25 ? 62.373 -46.200 25.234 1.00 94.33 25 LEU D CA 1
ATOM 9083 C C . LEU D 2 25 ? 61.008 -46.353 24.573 1.00 94.74 25 LEU D C 1
ATOM 9084 O O . LEU D 2 25 ? 60.709 -47.425 24.034 1.00 96.88 25 LEU D O 1
ATOM 9089 N N . VAL D 2 26 ? 60.177 -45.316 24.592 1.00 92.48 26 VAL D N 1
ATOM 9090 C CA . VAL D 2 26 ? 58.870 -45.382 23.948 1.00 91.03 26 VAL D CA 1
ATOM 9091 C C . VAL D 2 26 ? 59.043 -45.206 22.445 1.00 90.60 26 VAL D C 1
ATOM 9092 O O . VAL D 2 26 ? 59.666 -44.241 21.987 1.00 91.25 26 VAL D O 1
ATOM 9096 N N . ASP D 2 27 ? 58.498 -46.145 21.675 1.00 90.37 27 ASP D N 1
ATOM 9097 C CA . ASP D 2 27 ? 58.577 -46.071 20.222 1.00 84.18 27 ASP D CA 1
ATOM 9098 C C . ASP D 2 27 ? 57.773 -44.881 19.716 1.00 83.50 27 ASP D C 1
ATOM 9099 O O . ASP D 2 27 ? 56.550 -44.836 19.878 1.00 87.48 27 ASP D O 1
ATOM 9104 N N . PHE D 2 28 ? 58.457 -43.922 19.102 1.00 85.04 28 PHE D N 1
ATOM 9105 C CA . PHE D 2 28 ? 57.816 -42.794 18.440 1.00 86.74 28 PHE D CA 1
ATOM 9106 C C . PHE D 2 28 ? 58.056 -42.919 16.945 1.00 87.34 28 PHE D C 1
ATOM 9107 O O . PHE D 2 28 ? 59.203 -42.854 16.493 1.00 91.87 28 PHE D O 1
ATOM 9115 N N . ALA D 2 29 ? 56.977 -43.074 16.185 1.00 89.17 29 ALA D N 1
ATOM 9116 C CA . ALA D 2 29 ? 57.062 -43.332 14.752 1.00 90.88 29 ALA D CA 1
ATOM 9117 C C . ALA D 2 29 ? 57.985 -44.522 14.490 1.00 85.47 29 ALA D C 1
ATOM 9118 O O . ALA D 2 29 ? 59.043 -44.401 13.868 1.00 85.40 29 ALA D O 1
ATOM 9120 N N . ASN D 2 30 ? 57.575 -45.671 15.039 1.00 84.92 30 ASN D N 1
ATOM 9121 C CA . ASN D 2 30 ? 58.245 -46.963 14.904 1.00 86.59 30 ASN D CA 1
ATOM 9122 C C . ASN D 2 30 ? 59.484 -47.061 15.785 1.00 85.22 30 ASN D C 1
ATOM 9123 O O . ASN D 2 30 ? 59.692 -48.071 16.466 1.00 84.00 30 ASN D O 1
ATOM 9128 N N . LYS D 2 31 ? 60.305 -46.025 15.783 1.00 88.09 31 LYS D N 1
ATOM 9129 C CA . LYS D 2 31 ? 61.576 -46.074 16.487 1.00 83.23 31 LYS D CA 1
ATOM 9130 C C . LYS D 2 31 ? 61.446 -45.477 17.883 1.00 86.21 31 LYS D C 1
ATOM 9131 O O . LYS D 2 31 ? 60.654 -44.553 18.100 1.00 86.17 31 LYS D O 1
ATOM 9137 N N . PRO D 2 32 ? 62.189 -46.006 18.853 1.00 82.12 32 PRO D N 1
ATOM 9138 C CA . PRO D 2 32 ? 62.203 -45.384 20.179 1.00 84.24 32 PRO D CA 1
ATOM 9139 C C . PRO D 2 32 ? 62.675 -43.943 20.083 1.00 94.13 32 PRO D C 1
ATOM 9140 O O . PRO D 2 32 ? 63.424 -43.570 19.177 1.00 94.20 32 PRO D O 1
ATOM 9144 N N . MET D 2 33 ? 62.229 -43.128 21.041 1.00 92.34 33 MET D N 1
ATOM 9145 C CA . MET D 2 33 ? 62.547 -41.706 20.994 1.00 99.66 33 MET D CA 1
ATOM 9146 C C . MET D 2 33 ? 64.040 -41.451 21.111 1.00 104.44 33 MET D C 1
ATOM 9147 O O . MET D 2 33 ? 64.532 -40.420 20.639 1.00 105.08 33 MET D O 1
ATOM 9152 N N . ILE D 2 34 ? 64.779 -42.372 21.729 1.00 104.79 34 ILE D N 1
ATOM 9153 C CA . ILE D 2 34 ? 66.206 -42.146 21.915 1.00 107.41 34 ILE D CA 1
ATOM 9154 C C . ILE D 2 34 ? 66.953 -42.300 20.594 1.00 108.03 34 ILE D C 1
ATOM 9155 O O . ILE D 2 34 ? 68.008 -41.688 20.396 1.00 113.34 34 ILE D O 1
ATOM 9160 N N . LEU D 2 35 ? 66.423 -43.098 19.668 1.00 106.56 35 LEU D N 1
ATOM 9161 C CA . LEU D 2 35 ? 67.098 -43.338 18.399 1.00 108.32 35 LEU D CA 1
ATOM 9162 C C . LEU D 2 35 ? 66.938 -42.195 17.401 1.00 114.38 35 LEU D C 1
ATOM 9163 O O . LEU D 2 35 ? 67.625 -42.195 16.373 1.00 115.11 35 LEU D O 1
ATOM 9168 N N . HIS D 2 36 ? 66.058 -41.227 17.672 1.00 121.89 36 HIS D N 1
ATOM 9169 C CA . HIS D 2 36 ? 65.829 -40.151 16.712 1.00 120.40 36 HIS D CA 1
ATOM 9170 C C . HIS D 2 36 ? 66.993 -39.172 16.663 1.00 122.18 36 HIS D C 1
ATOM 9171 O O . HIS D 2 36 ? 67.229 -38.549 15.623 1.00 121.47 36 HIS D O 1
ATOM 9178 N N . GLN D 2 37 ? 67.717 -39.007 17.768 1.00 133.94 37 GLN D N 1
ATOM 9179 C CA . GLN D 2 37 ? 68.862 -38.112 17.803 1.00 135.18 37 GLN D CA 1
ATOM 9180 C C . GLN D 2 37 ? 70.186 -38.834 17.992 1.00 136.39 37 GLN D C 1
ATOM 9181 O O . GLN D 2 37 ? 71.238 -38.204 17.843 1.00 137.46 37 GLN D O 1
ATOM 9187 N N . ILE D 2 38 ? 70.168 -40.129 18.311 1.00 125.67 38 ILE D N 1
ATOM 9188 C CA . ILE D 2 38 ? 71.414 -40.887 18.358 1.00 124.02 38 ILE D CA 1
ATOM 9189 C C . ILE D 2 38 ? 71.939 -41.123 16.948 1.00 124.21 38 ILE D C 1
ATOM 9190 O O . ILE D 2 38 ? 73.140 -40.979 16.685 1.00 127.59 38 ILE D O 1
ATOM 9195 N N . GLU D 2 39 ? 71.053 -41.495 16.018 1.00 120.79 39 GLU D N 1
ATOM 9196 C CA . GLU D 2 39 ? 71.468 -41.618 14.625 1.00 121.15 39 GLU D CA 1
ATOM 9197 C C . GLU D 2 39 ? 71.860 -40.266 14.047 1.00 124.09 39 GLU D C 1
ATOM 9198 O O . GLU D 2 39 ? 72.730 -40.195 13.171 1.00 126.87 39 GLU D O 1
ATOM 9204 N N . ALA D 2 40 ? 71.243 -39.186 14.532 1.00 124.60 40 ALA D N 1
ATOM 9205 C CA . ALA D 2 40 ? 71.649 -37.854 14.103 1.00 126.63 40 ALA D CA 1
ATOM 9206 C C . ALA D 2 40 ? 73.037 -37.508 14.623 1.00 129.06 40 ALA D C 1
ATOM 9207 O O . ALA D 2 40 ? 73.773 -36.759 13.972 1.00 129.69 40 ALA D O 1
ATOM 9209 N N . LEU D 2 41 ? 73.412 -38.045 15.787 1.00 128.14 41 LEU D N 1
ATOM 9210 C CA . LEU D 2 41 ? 74.771 -37.873 16.284 1.00 124.31 41 LEU D CA 1
ATOM 9211 C C . LEU D 2 41 ? 75.776 -38.701 15.496 1.00 121.30 41 LEU D C 1
ATOM 9212 O O . LEU D 2 41 ? 76.970 -38.386 15.515 1.00 121.67 41 LEU D O 1
ATOM 9217 N N . LYS D 2 42 ? 75.325 -39.748 14.802 1.00 124.67 42 LYS D N 1
ATOM 9218 C CA . LYS D 2 42 ? 76.204 -40.486 13.906 1.00 126.60 42 LYS D CA 1
ATOM 9219 C C . LYS D 2 42 ? 76.423 -39.761 12.586 1.00 130.63 42 LYS D C 1
ATOM 9220 O O . LYS D 2 42 ? 77.409 -40.042 11.894 1.00 127.50 42 LYS D O 1
ATOM 9226 N N . ALA D 2 43 ? 75.531 -38.836 12.223 1.00 127.40 43 ALA D N 1
ATOM 9227 C CA . ALA D 2 43 ? 75.742 -38.041 11.018 1.00 127.78 43 ALA D CA 1
ATOM 9228 C C . ALA D 2 43 ? 76.926 -37.097 11.173 1.00 130.79 43 ALA D C 1
ATOM 9229 O O . ALA D 2 43 ? 77.540 -36.707 10.174 1.00 132.29 43 ALA D O 1
ATOM 9231 N N . VAL D 2 44 ? 77.260 -36.718 12.406 1.00 128.66 44 VAL D N 1
ATOM 9232 C CA . VAL D 2 44 ? 78.435 -35.901 12.678 1.00 127.27 44 VAL D CA 1
ATOM 9233 C C . VAL D 2 44 ? 79.585 -36.734 13.233 1.00 120.50 44 VAL D C 1
ATOM 9234 O O . VAL D 2 44 ? 80.589 -36.177 13.685 1.00 121.94 44 VAL D O 1
ATOM 9238 N N . GLY D 2 45 ? 79.458 -38.059 13.212 1.00 116.13 45 GLY D N 1
ATOM 9239 C CA . GLY D 2 45 ? 80.535 -38.938 13.622 1.00 117.42 45 GLY D CA 1
ATOM 9240 C C . GLY D 2 45 ? 80.841 -38.893 15.104 1.00 120.97 45 GLY D C 1
ATOM 9241 O O . GLY D 2 45 ? 82.006 -38.775 15.497 1.00 123.82 45 GLY D O 1
ATOM 9242 N N . VAL D 2 46 ? 79.811 -38.993 15.938 1.00 119.54 46 VAL D N 1
ATOM 9243 C CA . VAL D 2 46 ? 79.987 -39.049 17.384 1.00 119.95 46 VAL D CA 1
ATOM 9244 C C . VAL D 2 46 ? 80.045 -40.509 17.808 1.00 121.09 46 VAL D C 1
ATOM 9245 O O . VAL D 2 46 ? 79.135 -41.292 17.508 1.00 124.55 46 VAL D O 1
ATOM 9249 N N . ASP D 2 47 ? 81.116 -40.873 18.511 1.00 123.54 47 ASP D N 1
ATOM 9250 C CA . ASP D 2 47 ? 81.347 -42.255 18.912 1.00 126.20 47 ASP D CA 1
ATOM 9251 C C . ASP D 2 47 ? 80.706 -42.593 20.253 1.00 130.33 47 ASP D C 1
ATOM 9252 O O . ASP D 2 47 ? 80.097 -43.658 20.392 1.00 132.93 47 ASP D O 1
ATOM 9257 N N . GLU D 2 48 ? 80.827 -41.714 21.244 1.00 129.02 48 GLU D N 1
ATOM 9258 C CA . GLU D 2 48 ? 80.349 -41.983 22.592 1.00 130.68 48 GLU D CA 1
ATOM 9259 C C . GLU D 2 48 ? 79.226 -41.019 22.952 1.00 135.00 48 GLU D C 1
ATOM 9260 O O . GLU D 2 48 ? 79.286 -39.830 22.625 1.00 135.08 48 GLU D O 1
ATOM 9262 N N . VAL D 2 49 ? 78.202 -41.542 23.627 1.00 142.12 49 VAL D N 1
ATOM 9263 C CA . VAL D 2 49 ? 77.044 -40.763 24.058 1.00 139.61 49 VAL D CA 1
ATOM 9264 C C . VAL D 2 49 ? 76.700 -41.157 25.489 1.00 142.99 49 VAL D C 1
ATOM 9265 O O . VAL D 2 49 ? 76.606 -42.348 25.804 1.00 150.82 49 VAL D O 1
ATOM 9269 N N . VAL D 2 50 ? 76.511 -40.161 26.353 1.00 137.10 50 VAL D N 1
ATOM 9270 C CA . VAL D 2 50 ? 76.173 -40.379 27.756 1.00 138.86 50 VAL D CA 1
ATOM 9271 C C . VAL D 2 50 ? 74.750 -39.892 28.004 1.00 145.25 50 VAL D C 1
ATOM 9272 O O . VAL D 2 50 ? 74.290 -38.919 27.395 1.00 150.82 50 VAL D O 1
ATOM 9276 N N . LEU D 2 51 ? 74.045 -40.589 28.894 1.00 139.52 51 LEU D N 1
ATOM 9277 C CA . LEU D 2 51 ? 72.660 -40.283 29.238 1.00 140.03 51 LEU D CA 1
ATOM 9278 C C . LEU D 2 51 ? 72.589 -39.810 30.685 1.00 138.94 51 LEU D C 1
ATOM 9279 O O . LEU D 2 51 ? 72.992 -40.537 31.599 1.00 137.58 51 LEU D O 1
ATOM 9284 N N . ALA D 2 52 ? 72.082 -38.593 30.888 1.00 142.63 52 ALA D N 1
ATOM 9285 C CA . ALA D 2 52 ? 71.929 -38.025 32.230 1.00 145.41 52 ALA D CA 1
ATOM 9286 C C . ALA D 2 52 ? 70.547 -38.371 32.790 1.00 140.60 52 ALA D C 1
ATOM 9287 O O . ALA D 2 52 ? 69.641 -37.541 32.884 1.00 142.29 52 ALA D O 1
ATOM 9289 N N . ILE D 2 53 ? 70.400 -39.641 33.164 1.00 137.57 53 ILE D N 1
ATOM 9290 C CA . ILE D 2 53 ? 69.147 -40.140 33.721 1.00 137.92 53 ILE D CA 1
ATOM 9291 C C . ILE D 2 53 ? 69.137 -39.881 35.220 1.00 137.83 53 ILE D C 1
ATOM 9292 O O . ILE D 2 53 ? 70.165 -39.528 35.806 1.00 136.41 53 ILE D O 1
ATOM 9297 N N . ASN D 2 54 ? 67.978 -40.061 35.854 1.00 136.80 54 ASN D N 1
ATOM 9298 C CA . ASN D 2 54 ? 67.868 -39.958 37.300 1.00 140.33 54 ASN D CA 1
ATOM 9299 C C . ASN D 2 54 ? 67.442 -41.254 37.969 1.00 138.49 54 ASN D C 1
ATOM 9300 O O . ASN D 2 54 ? 67.676 -41.413 39.172 1.00 136.73 54 ASN D O 1
ATOM 9305 N N . TYR D 2 55 ? 66.842 -42.180 37.231 1.00 136.42 55 TYR D N 1
ATOM 9306 C CA . TYR D 2 55 ? 66.447 -43.472 37.762 1.00 136.64 55 TYR D CA 1
ATOM 9307 C C . TYR D 2 55 ? 67.574 -44.481 37.551 1.00 136.73 55 TYR D C 1
ATOM 9308 O O . TYR D 2 55 ? 68.647 -44.159 37.037 1.00 134.53 55 TYR D O 1
ATOM 9317 N N . GLN D 2 56 ? 67.330 -45.714 37.951 1.00 144.94 56 GLN D N 1
ATOM 9318 C CA . GLN D 2 56 ? 68.340 -46.756 37.817 1.00 146.21 56 GLN D CA 1
ATOM 9319 C C . GLN D 2 56 ? 68.360 -47.288 36.387 1.00 147.76 56 GLN D C 1
ATOM 9320 O O . GLN D 2 56 ? 67.307 -47.637 35.845 1.00 147.29 56 GLN D O 1
ATOM 9326 N N . PRO D 2 57 ? 69.527 -47.350 35.741 1.00 143.02 57 PRO D N 1
ATOM 9327 C CA . PRO D 2 57 ? 69.589 -47.827 34.354 1.00 143.62 57 PRO D CA 1
ATOM 9328 C C . PRO D 2 57 ? 69.481 -49.335 34.208 1.00 146.70 57 PRO D C 1
ATOM 9329 O O . PRO D 2 57 ? 69.569 -49.836 33.081 1.00 145.32 57 PRO D O 1
ATOM 9333 N N . GLU D 2 58 ? 69.279 -50.066 35.306 1.00 150.31 58 GLU D N 1
ATOM 9334 C CA . GLU D 2 58 ? 69.268 -51.524 35.263 1.00 152.11 58 GLU D CA 1
ATOM 9335 C C . GLU D 2 58 ? 68.153 -52.077 34.383 1.00 155.77 58 GLU D C 1
ATOM 9336 O O . GLU D 2 58 ? 68.238 -53.229 33.944 1.00 152.96 58 GLU D O 1
ATOM 9342 N N . VAL D 2 59 ? 67.116 -51.284 34.113 1.00 175.33 59 VAL D N 1
ATOM 9343 C CA . VAL D 2 59 ? 65.977 -51.761 33.336 1.00 175.80 59 VAL D CA 1
ATOM 9344 C C . VAL D 2 59 ? 66.156 -51.592 31.830 1.00 174.35 59 VAL D C 1
ATOM 9345 O O . VAL D 2 59 ? 65.458 -52.261 31.057 1.00 174.26 59 VAL D O 1
ATOM 9349 N N . MET D 2 60 ? 67.066 -50.722 31.390 1.00 153.71 60 MET D N 1
ATOM 9350 C CA . MET D 2 60 ? 67.248 -50.441 29.971 1.00 140.95 60 MET D CA 1
ATOM 9351 C C . MET D 2 60 ? 68.633 -50.827 29.470 1.00 137.09 60 MET D C 1
ATOM 9352 O O . MET D 2 60 ? 68.995 -50.466 28.344 1.00 136.06 60 MET D O 1
ATOM 9357 N N . LEU D 2 61 ? 69.415 -51.549 30.275 1.00 135.46 61 LEU D N 1
ATOM 9358 C CA . LEU D 2 61 ? 70.760 -51.931 29.856 1.00 131.66 61 LEU D CA 1
ATOM 9359 C C . LEU D 2 61 ? 70.729 -52.828 28.624 1.00 128.75 61 LEU D C 1
ATOM 9360 O O . LEU D 2 61 ? 71.600 -52.725 27.752 1.00 130.78 61 LEU D O 1
ATOM 9365 N N . ASN D 2 62 ? 69.735 -53.715 28.532 1.00 126.82 62 ASN D N 1
ATOM 9366 C CA . ASN D 2 62 ? 69.647 -54.596 27.372 1.00 122.96 62 ASN D CA 1
ATOM 9367 C C . ASN D 2 62 ? 69.295 -53.833 26.103 1.00 125.38 62 ASN D C 1
ATOM 9368 O O . ASN D 2 62 ? 69.746 -54.207 25.015 1.00 127.53 62 ASN D O 1
ATOM 9373 N N . PHE D 2 63 ? 68.512 -52.759 26.214 1.00 125.70 63 PHE D N 1
ATOM 9374 C CA . PHE D 2 63 ? 68.134 -51.997 25.027 1.00 129.38 63 PHE D CA 1
ATOM 9375 C C . PHE D 2 63 ? 69.296 -51.150 24.526 1.00 135.40 63 PHE D C 1
ATOM 9376 O O . PHE D 2 63 ? 69.573 -51.107 23.322 1.00 133.15 63 PHE D O 1
ATOM 9384 N N . LEU D 2 64 ? 69.988 -50.469 25.441 1.00 167.17 64 LEU D N 1
ATOM 9385 C CA . LEU D 2 64 ? 71.117 -49.636 25.047 1.00 168.08 64 LEU D CA 1
ATOM 9386 C C . LEU D 2 64 ? 72.292 -50.480 24.577 1.00 169.53 64 LEU D C 1
ATOM 9387 O O . LEU D 2 64 ? 73.129 -50.004 23.802 1.00 169.97 64 LEU D O 1
ATOM 9392 N N . LYS D 2 65 ? 72.370 -51.730 25.037 1.00 144.58 65 LYS D N 1
ATOM 9393 C CA . LYS D 2 65 ? 73.437 -52.622 24.606 1.00 141.74 65 LYS D CA 1
ATOM 9394 C C . LYS D 2 65 ? 73.205 -53.102 23.179 1.00 141.75 65 LYS D C 1
ATOM 9395 O O . LYS D 2 65 ? 74.163 -53.441 22.474 1.00 145.43 65 LYS D O 1
ATOM 9401 N N . ASP D 2 66 ? 71.944 -53.139 22.742 1.00 136.26 66 ASP D N 1
ATOM 9402 C CA . ASP D 2 66 ? 71.612 -53.559 21.388 1.00 135.98 66 ASP D CA 1
ATOM 9403 C C . ASP D 2 66 ? 71.766 -52.438 20.370 1.00 135.94 66 ASP D C 1
ATOM 9404 O O . ASP D 2 66 ? 71.797 -52.714 19.165 1.00 132.88 66 ASP D O 1
ATOM 9409 N N . PHE D 2 67 ? 71.858 -51.189 20.820 1.00 143.13 67 PHE D N 1
ATOM 9410 C CA . PHE D 2 67 ? 72.029 -50.063 19.914 1.00 142.05 67 PHE D CA 1
ATOM 9411 C C . PHE D 2 67 ? 73.488 -49.692 19.706 1.00 147.21 67 PHE D C 1
ATOM 9412 O O . PHE D 2 67 ? 73.797 -48.948 18.769 1.00 143.87 67 PHE D O 1
ATOM 9420 N N . GLU D 2 68 ? 74.386 -50.193 20.557 1.00 176.08 68 GLU D N 1
ATOM 9421 C CA . GLU D 2 68 ? 75.801 -49.865 20.429 1.00 177.56 68 GLU D CA 1
ATOM 9422 C C . GLU D 2 68 ? 76.444 -50.569 19.242 1.00 178.56 68 GLU D C 1
ATOM 9423 O O . GLU D 2 68 ? 77.351 -50.014 18.612 1.00 179.22 68 GLU D O 1
ATOM 9429 N N . THR D 2 69 ? 76.000 -51.783 18.925 1.00 151.78 69 THR D N 1
ATOM 9430 C CA . THR D 2 69 ? 76.548 -52.522 17.795 1.00 146.33 69 THR D CA 1
ATOM 9431 C C . THR D 2 69 ? 75.829 -52.198 16.493 1.00 142.64 69 THR D C 1
ATOM 9432 O O . THR D 2 69 ? 76.465 -52.115 15.437 1.00 138.71 69 THR D O 1
ATOM 9436 N N . LYS D 2 70 ? 74.508 -52.020 16.553 1.00 144.21 70 LYS D N 1
ATOM 9437 C CA . LYS D 2 70 ? 73.745 -51.689 15.355 1.00 147.14 70 LYS D CA 1
ATOM 9438 C C . LYS D 2 70 ? 74.138 -50.322 14.810 1.00 145.03 70 LYS D C 1
ATOM 9439 O O . LYS D 2 70 ? 74.223 -50.131 13.591 1.00 145.85 70 LYS D O 1
ATOM 9445 N N . LEU D 2 71 ? 74.384 -49.359 15.697 1.00 141.68 71 LEU D N 1
ATOM 9446 C CA . LEU D 2 71 ? 74.694 -47.995 15.298 1.00 136.57 71 LEU D CA 1
ATOM 9447 C C . LEU D 2 71 ? 76.177 -47.655 15.391 1.00 136.30 71 LEU D C 1
ATOM 9448 O O . LEU D 2 71 ? 76.570 -46.569 14.952 1.00 135.38 71 LEU D O 1
ATOM 9453 N N . GLU D 2 72 ? 76.999 -48.549 15.938 1.00 137.38 72 GLU D N 1
ATOM 9454 C CA . GLU D 2 72 ? 78.430 -48.310 16.133 1.00 139.09 72 GLU D CA 1
ATOM 9455 C C . GLU D 2 72 ? 78.664 -47.025 16.930 1.00 139.39 72 GLU D C 1
ATOM 9456 O O . GLU D 2 72 ? 79.285 -46.068 16.461 1.00 137.36 72 GLU D O 1
ATOM 9462 N N . ILE D 2 73 ? 78.153 -47.027 18.160 1.00 141.25 73 ILE D N 1
ATOM 9463 C CA . ILE D 2 73 ? 78.224 -45.876 19.052 1.00 140.67 73 ILE D CA 1
ATOM 9464 C C . ILE D 2 73 ? 78.407 -46.383 20.475 1.00 149.88 73 ILE D C 1
ATOM 9465 O O . ILE D 2 73 ? 77.785 -47.371 20.875 1.00 158.01 73 ILE D O 1
ATOM 9470 N N . LYS D 2 74 ? 79.257 -45.704 21.241 1.00 146.53 74 LYS D N 1
ATOM 9471 C CA . LYS D 2 74 ? 79.476 -46.037 22.643 1.00 156.17 74 LYS D CA 1
ATOM 9472 C C . LYS D 2 74 ? 78.406 -45.353 23.487 1.00 163.98 74 LYS D C 1
ATOM 9473 O O . LYS D 2 74 ? 78.241 -44.131 23.416 1.00 154.80 74 LYS D O 1
ATOM 9479 N N . ILE D 2 75 ? 77.673 -46.138 24.270 1.00 208.33 75 ILE D N 1
ATOM 9480 C CA . ILE D 2 75 ? 76.563 -45.635 25.072 1.00 206.77 75 ILE D CA 1
ATOM 9481 C C . ILE D 2 75 ? 76.812 -46.005 26.527 1.00 207.65 75 ILE D C 1
ATOM 9482 O O . ILE D 2 75 ? 76.843 -47.192 26.876 1.00 208.53 75 ILE D O 1
ATOM 9487 N N . THR D 2 76 ? 76.982 -44.991 27.374 1.00 167.49 76 THR D N 1
ATOM 9488 C CA . THR D 2 76 ? 77.159 -45.186 28.805 1.00 150.69 76 THR D CA 1
ATOM 9489 C C . THR D 2 76 ? 76.183 -44.297 29.561 1.00 141.25 76 THR D C 1
ATOM 9490 O O . THR D 2 76 ? 75.788 -43.232 29.080 1.00 142.13 76 THR D O 1
ATOM 9494 N N . CYS D 2 77 ? 75.797 -44.746 30.751 1.00 131.58 77 CYS D N 1
ATOM 9495 C CA . CYS D 2 77 ? 74.803 -44.063 31.565 1.00 126.68 77 CYS D CA 1
ATOM 9496 C C . CYS D 2 77 ? 75.447 -43.368 32.759 1.00 125.18 77 CYS D C 1
ATOM 9497 O O . CYS D 2 77 ? 76.530 -43.740 33.221 1.00 125.05 77 CYS D O 1
ATOM 9500 N N . SER D 2 78 ? 74.755 -42.342 33.253 1.00 125.85 78 SER D N 1
ATOM 9501 C CA . SER D 2 78 ? 75.143 -41.643 34.473 1.00 126.44 78 SER D CA 1
ATOM 9502 C C . SER D 2 78 ? 73.895 -41.425 35.313 1.00 130.10 78 SER D C 1
ATOM 9503 O O . SER D 2 78 ? 72.931 -40.813 34.845 1.00 134.30 78 SER D O 1
ATOM 9506 N N . GLN D 2 79 ? 73.914 -41.918 36.548 1.00 129.88 79 GLN D N 1
ATOM 9507 C CA . GLN D 2 79 ? 72.777 -41.822 37.455 1.00 132.59 79 GLN D CA 1
ATOM 9508 C C . GLN D 2 79 ? 73.154 -40.913 38.614 1.00 131.57 79 GLN D C 1
ATOM 9509 O O . GLN D 2 79 ? 74.150 -41.159 39.302 1.00 131.68 79 GLN D O 1
ATOM 9515 N N . GLU D 2 80 ? 72.359 -39.872 38.828 1.00 131.41 80 GLU D N 1
ATOM 9516 C CA . GLU D 2 80 ? 72.568 -38.946 39.928 1.00 133.33 80 GLU D CA 1
ATOM 9517 C C . GLU D 2 80 ? 71.615 -39.273 41.068 1.00 133.44 80 GLU D C 1
ATOM 9518 O O . GLU D 2 80 ? 70.488 -39.724 40.851 1.00 135.61 80 GLU D O 1
ATOM 9524 N N . THR D 2 81 ? 72.087 -39.044 42.295 1.00 134.80 81 THR D N 1
ATOM 9525 C CA . THR D 2 81 ? 71.241 -39.257 43.463 1.00 134.36 81 THR D CA 1
ATOM 9526 C C . THR D 2 81 ? 70.025 -38.339 43.424 1.00 141.17 81 THR D C 1
ATOM 9527 O O . THR D 2 81 ? 68.890 -38.781 43.632 1.00 140.59 81 THR D O 1
ATOM 9531 N N . GLU D 2 82 ? 70.258 -37.116 42.946 1.00 142.71 82 GLU D N 1
ATOM 9532 C CA . GLU D 2 82 ? 69.140 -36.160 42.735 1.00 153.33 82 GLU D CA 1
ATOM 9533 C C . GLU D 2 82 ? 69.463 -35.399 41.443 1.00 163.74 82 GLU D C 1
ATOM 9534 O O . GLU D 2 82 ? 70.659 -35.157 41.201 1.00 162.75 82 GLU D O 1
ATOM 9540 N N . PRO D 2 83 ? 68.487 -35.011 40.595 1.00 180.59 83 PRO D N 1
ATOM 9541 C CA . PRO D 2 83 ? 68.810 -34.336 39.353 1.00 179.68 83 PRO D CA 1
ATOM 9542 C C . PRO D 2 83 ? 69.065 -32.875 39.738 1.00 184.27 83 PRO D C 1
ATOM 9543 O O . PRO D 2 83 ? 68.124 -32.163 40.022 1.00 185.45 83 PRO D O 1
ATOM 9547 N N . LEU D 2 84 ? 70.328 -32.456 39.731 1.00 195.57 84 LEU D N 1
ATOM 9548 C CA . LEU D 2 84 ? 70.686 -31.091 40.205 1.00 192.74 84 LEU D CA 1
ATOM 9549 C C . LEU D 2 84 ? 70.248 -29.986 39.235 1.00 191.66 84 LEU D C 1
ATOM 9550 O O . LEU D 2 84 ? 71.095 -29.472 38.501 1.00 190.60 84 LEU D O 1
ATOM 9555 N N . GLY D 2 85 ? 68.980 -29.583 39.286 1.00 179.14 85 GLY D N 1
ATOM 9556 C CA . GLY D 2 85 ? 68.550 -28.481 38.442 1.00 170.29 85 GLY D CA 1
ATOM 9557 C C . GLY D 2 85 ? 68.615 -28.865 36.976 1.00 167.94 85 GLY D C 1
ATOM 9558 O O . GLY D 2 85 ? 68.181 -29.948 36.568 1.00 171.22 85 GLY D O 1
ATOM 9559 N N . THR D 2 86 ? 69.160 -27.961 36.165 1.00 160.49 86 THR D N 1
ATOM 9560 C CA . THR D 2 86 ? 69.325 -28.212 34.740 1.00 160.04 86 THR D CA 1
ATOM 9561 C C . THR D 2 86 ? 70.775 -28.373 34.312 1.00 160.68 86 THR D C 1
ATOM 9562 O O . THR D 2 86 ? 71.044 -29.092 33.347 1.00 159.39 86 THR D O 1
ATOM 9566 N N . ALA D 2 87 ? 71.714 -27.723 35.000 1.00 172.88 87 ALA D N 1
ATOM 9567 C CA . ALA D 2 87 ? 73.126 -27.808 34.654 1.00 175.57 87 ALA D CA 1
ATOM 9568 C C . ALA D 2 87 ? 73.909 -28.759 35.549 1.00 172.50 87 ALA D C 1
ATOM 9569 O O . ALA D 2 87 ? 75.067 -29.059 35.241 1.00 172.16 87 ALA D O 1
ATOM 9571 N N . GLY D 2 88 ? 73.314 -29.231 36.641 1.00 172.77 88 GLY D N 1
ATOM 9572 C CA . GLY D 2 88 ? 73.966 -30.138 37.558 1.00 172.79 88 GLY D CA 1
ATOM 9573 C C . GLY D 2 88 ? 74.428 -31.448 36.948 1.00 169.85 88 GLY D C 1
ATOM 9574 O O . GLY D 2 88 ? 75.590 -31.840 37.100 1.00 165.46 88 GLY D O 1
ATOM 9575 N N . PRO D 2 89 ? 73.519 -32.176 36.264 1.00 168.09 89 PRO D N 1
ATOM 9576 C CA . PRO D 2 89 ? 73.917 -33.443 35.630 1.00 166.62 89 PRO D CA 1
ATOM 9577 C C . PRO D 2 89 ? 75.116 -33.315 34.699 1.00 167.64 89 PRO D C 1
ATOM 9578 O O . PRO D 2 89 ? 75.815 -34.300 34.443 1.00 166.58 89 PRO D O 1
ATOM 9582 N N . LEU D 2 90 ? 75.364 -32.104 34.192 1.00 163.00 90 LEU D N 1
ATOM 9583 C CA . LEU D 2 90 ? 76.528 -31.883 33.341 1.00 158.61 90 LEU D CA 1
ATOM 9584 C C . LEU D 2 90 ? 77.821 -31.859 34.146 1.00 154.32 90 LEU D C 1
ATOM 9585 O O . LEU D 2 90 ? 78.882 -32.215 33.621 1.00 151.71 90 LEU D O 1
ATOM 9590 N N . ALA D 2 91 ? 77.755 -31.447 35.414 1.00 153.83 91 ALA D N 1
ATOM 9591 C CA . ALA D 2 91 ? 78.953 -31.419 36.246 1.00 152.81 91 ALA D CA 1
ATOM 9592 C C . ALA D 2 91 ? 79.438 -32.822 36.583 1.00 154.07 91 ALA D C 1
ATOM 9593 O O . ALA D 2 91 ? 80.639 -33.031 36.789 1.00 150.27 91 ALA D O 1
ATOM 9595 N N . LEU D 2 92 ? 78.524 -33.792 36.641 1.00 152.43 92 LEU D N 1
ATOM 9596 C CA . LEU D 2 92 ? 78.905 -35.163 36.965 1.00 150.48 92 LEU D CA 1
ATOM 9597 C C . LEU D 2 92 ? 79.496 -35.883 35.760 1.00 151.18 92 LEU D C 1
ATOM 9598 O O . LEU D 2 92 ? 80.435 -36.674 35.907 1.00 154.26 92 LEU D O 1
ATOM 9603 N N . ALA D 2 93 ? 78.967 -35.623 34.566 1.00 154.02 93 ALA D N 1
ATOM 9604 C CA . ALA D 2 93 ? 79.397 -36.300 33.351 1.00 156.78 93 ALA D CA 1
ATOM 9605 C C . ALA D 2 93 ? 80.540 -35.587 32.638 1.00 159.72 93 ALA D C 1
ATOM 9606 O O . ALA D 2 93 ? 80.819 -35.901 31.476 1.00 158.81 93 ALA D O 1
ATOM 9608 N N . ARG D 2 94 ? 81.210 -34.641 33.302 1.00 160.47 94 ARG D N 1
ATOM 9609 C CA . ARG D 2 94 ? 82.335 -33.951 32.681 1.00 164.02 94 ARG D CA 1
ATOM 9610 C C . ARG D 2 94 ? 83.520 -34.877 32.441 1.00 169.62 94 ARG D C 1
ATOM 9611 O O . ARG D 2 94 ? 84.337 -34.603 31.555 1.00 165.09 94 ARG D O 1
ATOM 9619 N N . ASP D 2 95 ? 83.628 -35.965 33.206 1.00 203.81 95 ASP D N 1
ATOM 9620 C CA . ASP D 2 95 ? 84.745 -36.891 33.047 1.00 205.47 95 ASP D CA 1
ATOM 9621 C C . ASP D 2 95 ? 84.618 -37.729 31.782 1.00 205.24 95 ASP D C 1
ATOM 9622 O O . ASP D 2 95 ? 85.635 -38.086 31.176 1.00 206.56 95 ASP D O 1
ATOM 9627 N N . LYS D 2 96 ? 83.393 -38.053 31.372 1.00 168.86 96 LYS D N 1
ATOM 9628 C CA . LYS D 2 96 ? 83.156 -38.825 30.160 1.00 158.53 96 LYS D CA 1
ATOM 9629 C C . LYS D 2 96 ? 83.093 -37.954 28.915 1.00 150.66 96 LYS D C 1
ATOM 9630 O O . LYS D 2 96 ? 82.979 -38.486 27.807 1.00 144.18 96 LYS D O 1
ATOM 9636 N N . LEU D 2 97 ? 83.174 -36.633 29.069 1.00 153.36 97 LEU D N 1
ATOM 9637 C CA . LEU D 2 97 ? 83.101 -35.722 27.937 1.00 149.29 97 LEU D CA 1
ATOM 9638 C C . LEU D 2 97 ? 84.458 -35.181 27.517 1.00 148.15 97 LEU D C 1
ATOM 9639 O O . LEU D 2 97 ? 84.611 -34.762 26.365 1.00 146.53 97 LEU D O 1
ATOM 9644 N N . LEU D 2 98 ? 85.441 -35.184 28.412 1.00 148.56 98 LEU D N 1
ATOM 9645 C CA . LEU D 2 98 ? 86.768 -34.662 28.107 1.00 152.82 98 LEU D CA 1
ATOM 9646 C C . LEU D 2 98 ? 87.648 -35.799 27.603 1.00 158.42 98 LEU D C 1
ATOM 9647 O O . LEU D 2 98 ? 88.094 -36.645 28.385 1.00 154.95 98 LEU D O 1
ATOM 9652 N N . ASP D 2 99 ? 87.900 -35.812 26.297 1.00 167.86 99 ASP D N 1
ATOM 9653 C CA . ASP D 2 99 ? 88.812 -36.769 25.690 1.00 168.34 99 ASP D CA 1
ATOM 9654 C C . ASP D 2 99 ? 90.239 -36.245 25.613 1.00 172.29 99 ASP D C 1
ATOM 9655 O O . ASP D 2 99 ? 91.158 -37.028 25.349 1.00 173.72 99 ASP D O 1
ATOM 9660 N N . GLY D 2 100 ? 90.442 -34.944 25.834 1.00 180.15 100 GLY D N 1
ATOM 9661 C CA . GLY D 2 100 ? 91.744 -34.317 25.788 1.00 178.07 100 GLY D CA 1
ATOM 9662 C C . GLY D 2 100 ? 91.916 -33.359 24.626 1.00 189.20 100 GLY D C 1
ATOM 9663 O O . GLY D 2 100 ? 92.704 -32.411 24.728 1.00 181.52 100 GLY D O 1
ATOM 9664 N N . SER D 2 101 ? 91.188 -33.583 23.529 1.00 216.94 101 SER D N 1
ATOM 9665 C CA . SER D 2 101 ? 91.323 -32.740 22.347 1.00 217.06 101 SER D CA 1
ATOM 9666 C C . SER D 2 101 ? 90.670 -31.375 22.514 1.00 216.11 101 SER D C 1
ATOM 9667 O O . SER D 2 101 ? 90.952 -30.470 21.723 1.00 217.36 101 SER D O 1
ATOM 9670 N N . GLY D 2 102 ? 89.815 -31.201 23.518 1.00 197.36 102 GLY D N 1
ATOM 9671 C CA . GLY D 2 102 ? 89.158 -29.927 23.735 1.00 188.82 102 GLY D CA 1
ATOM 9672 C C . GLY D 2 102 ? 88.206 -29.532 22.624 1.00 189.67 102 GLY D C 1
ATOM 9673 O O . GLY D 2 102 ? 88.217 -28.385 22.164 1.00 183.02 102 GLY D O 1
ATOM 9674 N N . GLU D 2 103 ? 87.361 -30.487 22.184 1.00 197.91 103 GLU D N 1
ATOM 9675 C CA . GLU D 2 103 ? 86.362 -30.271 21.149 1.00 198.34 103 GLU D CA 1
ATOM 9676 C C . GLU D 2 103 ? 84.988 -30.039 21.768 1.00 193.95 103 GLU D C 1
ATOM 9677 O O . GLU D 2 103 ? 84.659 -30.625 22.803 1.00 193.37 103 GLU D O 1
ATOM 9683 N N . PRO D 2 104 ? 84.166 -29.189 21.153 1.00 183.39 104 PRO D N 1
ATOM 9684 C CA . PRO D 2 104 ? 82.827 -28.941 21.700 1.00 179.38 104 PRO D CA 1
ATOM 9685 C C . PRO D 2 104 ? 81.944 -30.178 21.621 1.00 178.42 104 PRO D C 1
ATOM 9686 O O . PRO D 2 104 ? 81.985 -30.937 20.650 1.00 174.82 104 PRO D O 1
ATOM 9690 N N . PHE D 2 105 ? 81.141 -30.373 22.663 1.00 173.25 105 PHE D N 1
ATOM 9691 C CA . PHE D 2 105 ? 80.198 -31.476 22.740 1.00 179.26 105 PHE D CA 1
ATOM 9692 C C . PHE D 2 105 ? 78.767 -30.954 22.687 1.00 199.46 105 PHE D C 1
ATOM 9693 O O . PHE D 2 105 ? 78.496 -29.782 22.963 1.00 191.96 105 PHE D O 1
ATOM 9701 N N . PHE D 2 106 ? 77.849 -31.844 22.325 1.00 267.44 106 PHE D N 1
ATOM 9702 C CA . PHE D 2 106 ? 76.439 -31.509 22.196 1.00 265.74 106 PHE D CA 1
ATOM 9703 C C . PHE D 2 106 ? 75.668 -31.907 23.447 1.00 264.95 106 PHE D C 1
ATOM 9704 O O . PHE D 2 106 ? 75.978 -32.904 24.104 1.00 265.52 106 PHE D O 1
ATOM 9712 N N . VAL D 2 107 ? 74.652 -31.109 23.768 1.00 230.63 107 VAL D N 1
ATOM 9713 C CA . VAL D 2 107 ? 73.746 -31.369 24.882 1.00 229.38 107 VAL D CA 1
ATOM 9714 C C . VAL D 2 107 ? 72.322 -31.323 24.350 1.00 227.61 107 VAL D C 1
ATOM 9715 O O . VAL D 2 107 ? 71.861 -30.269 23.895 1.00 226.96 107 VAL D O 1
ATOM 9719 N N . LEU D 2 108 ? 71.626 -32.456 24.408 1.00 196.98 108 LEU D N 1
ATOM 9720 C CA . LEU D 2 108 ? 70.288 -32.589 23.855 1.00 178.75 108 LEU D CA 1
ATOM 9721 C C . LEU D 2 108 ? 69.294 -32.946 24.951 1.00 170.62 108 LEU D C 1
ATOM 9722 O O . LEU D 2 108 ? 69.640 -33.593 25.943 1.00 169.79 108 LEU D O 1
ATOM 9727 N N . ASN D 2 109 ? 68.050 -32.516 24.759 1.00 164.88 109 ASN D N 1
ATOM 9728 C CA . ASN D 2 109 ? 66.953 -32.842 25.659 1.00 162.25 109 ASN D CA 1
ATOM 9729 C C . ASN D 2 109 ? 66.085 -33.922 25.025 1.00 167.21 109 ASN D C 1
ATOM 9730 O O . ASN D 2 109 ? 65.800 -33.880 23.825 1.00 159.18 109 ASN D O 1
ATOM 9735 N N . SER D 2 110 ? 65.668 -34.892 25.840 1.00 208.55 110 SER D N 1
ATOM 9736 C CA . SER D 2 110 ? 64.869 -36.000 25.330 1.00 208.44 110 SER D CA 1
ATOM 9737 C C . SER D 2 110 ? 63.435 -35.593 25.021 1.00 208.09 110 SER D C 1
ATOM 9738 O O . SER D 2 110 ? 62.730 -36.336 24.330 1.00 207.90 110 SER D O 1
ATOM 9741 N N . ASP D 2 111 ? 62.986 -34.440 25.514 1.00 159.84 111 ASP D N 1
ATOM 9742 C CA . ASP D 2 111 ? 61.609 -34.002 25.343 1.00 144.08 111 ASP D CA 1
ATOM 9743 C C . ASP D 2 111 ? 61.418 -33.106 24.125 1.00 132.97 111 ASP D C 1
ATOM 9744 O O . ASP D 2 111 ? 60.404 -32.402 24.040 1.00 127.98 111 ASP D O 1
ATOM 9749 N N . VAL D 2 112 ? 62.360 -33.111 23.184 1.00 132.08 112 VAL D N 1
ATOM 9750 C CA . VAL D 2 112 ? 62.319 -32.228 22.025 1.00 122.15 112 VAL D CA 1
ATOM 9751 C C . VAL D 2 112 ? 62.562 -33.043 20.763 1.00 118.29 112 VAL D C 1
ATOM 9752 O O . VAL D 2 112 ? 63.371 -33.978 20.759 1.00 125.30 112 VAL D O 1
ATOM 9756 N N . ILE D 2 113 ? 61.858 -32.684 19.690 1.00 110.00 113 ILE D N 1
ATOM 9757 C CA . ILE D 2 113 ? 62.079 -33.242 18.364 1.00 111.18 113 ILE D CA 1
ATOM 9758 C C . ILE D 2 113 ? 62.279 -32.084 17.399 1.00 115.52 113 ILE D C 1
ATOM 9759 O O . ILE D 2 113 ? 61.748 -30.987 17.598 1.00 118.79 113 ILE D O 1
ATOM 9764 N N . SER D 2 114 ? 63.043 -32.333 16.346 1.00 119.22 114 SER D N 1
ATOM 9765 C CA . SER D 2 114 ? 63.353 -31.307 15.352 1.00 123.67 114 SER D CA 1
ATOM 9766 C C . SER D 2 114 ? 63.960 -31.999 14.137 1.00 125.59 114 SER D C 1
ATOM 9767 O O . SER D 2 114 ? 63.973 -33.233 14.045 1.00 126.41 114 SER D O 1
ATOM 9770 N N . GLU D 2 115 ? 64.451 -31.198 13.192 1.00 130.16 115 GLU D N 1
ATOM 9771 C CA . GLU D 2 115 ? 65.106 -31.737 12.009 1.00 133.14 115 GLU D CA 1
ATOM 9772 C C . GLU D 2 115 ? 66.580 -32.039 12.251 1.00 137.29 115 GLU D C 1
ATOM 9773 O O . GLU D 2 115 ? 67.179 -32.791 11.473 1.00 135.12 115 GLU D O 1
ATOM 9779 N N . TYR D 2 116 ? 67.163 -31.479 13.315 1.00 132.29 116 TYR D N 1
ATOM 9780 C CA . TYR D 2 116 ? 68.543 -31.695 13.741 1.00 131.55 116 TYR D CA 1
ATOM 9781 C C . TYR D 2 116 ? 69.542 -31.458 12.612 1.00 135.91 116 TYR D C 1
ATOM 9782 O O . TYR D 2 116 ? 70.094 -32.421 12.062 1.00 135.13 116 TYR D O 1
ATOM 9791 N N . PRO D 2 117 ? 69.804 -30.202 12.233 1.00 137.69 117 PRO D N 1
ATOM 9792 C CA . PRO D 2 117 ? 70.888 -29.913 11.267 1.00 139.48 117 PRO D CA 1
ATOM 9793 C C . PRO D 2 117 ? 72.227 -29.713 11.972 1.00 149.15 11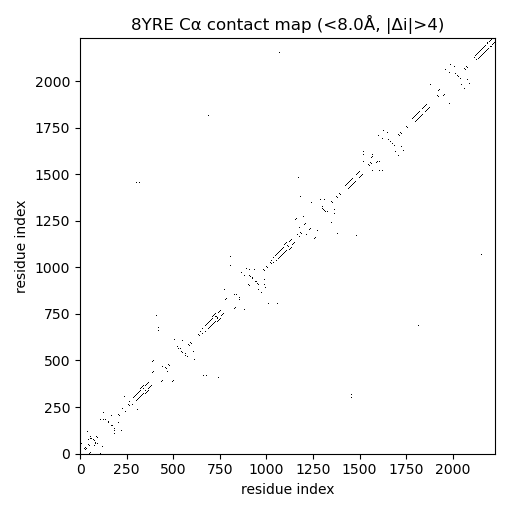7 PRO D C 1
ATOM 9794 O O . PRO D 2 117 ? 72.803 -28.618 12.012 1.00 148.81 117 PRO D O 1
ATOM 9798 N N . LEU D 2 118 ? 72.740 -30.802 12.551 1.00 164.15 118 LEU D N 1
ATOM 9799 C CA . LEU D 2 118 ? 73.945 -30.716 13.371 1.00 168.03 118 LEU D CA 1
ATOM 9800 C C . LEU D 2 118 ? 75.199 -30.467 12.542 1.00 170.16 118 LEU D C 1
ATOM 9801 O O . LEU D 2 118 ? 76.149 -29.850 13.036 1.00 169.53 118 LEU D O 1
ATOM 9806 N N . LYS D 2 119 ? 75.227 -30.931 11.292 1.00 182.97 119 LYS D N 1
ATOM 9807 C CA . LYS D 2 119 ? 76.433 -30.795 10.481 1.00 184.28 119 LYS D CA 1
ATOM 9808 C C . LYS D 2 119 ? 76.752 -29.330 10.208 1.00 184.58 119 LYS D C 1
ATOM 9809 O O . LYS D 2 119 ? 77.878 -28.873 10.435 1.00 185.61 119 LYS D O 1
ATOM 9815 N N . GLU D 2 120 ? 75.770 -28.578 9.714 1.00 170.03 120 GLU D N 1
ATOM 9816 C CA . GLU D 2 120 ? 75.960 -27.176 9.366 1.00 165.66 120 GLU D CA 1
ATOM 9817 C C . GLU D 2 120 ? 75.966 -26.251 10.580 1.00 161.42 120 GLU D C 1
ATOM 9818 O O . GLU D 2 120 ? 75.941 -25.028 10.407 1.00 155.36 120 GLU D O 1
ATOM 9824 N N . MET D 2 121 ? 75.995 -26.799 11.794 1.00 164.61 121 MET D N 1
ATOM 9825 C CA . MET D 2 121 ? 76.179 -25.988 12.990 1.00 161.16 121 MET D CA 1
ATOM 9826 C C . MET D 2 121 ? 77.643 -25.894 13.394 1.00 171.13 121 MET D C 1
ATOM 9827 O O . MET D 2 121 ? 78.066 -24.866 13.937 1.00 167.63 121 MET D O 1
ATOM 9832 N N . LEU D 2 122 ? 78.422 -26.951 13.141 1.00 188.31 122 LEU D N 1
ATOM 9833 C CA . LEU D 2 122 ? 79.861 -26.891 13.380 1.00 189.94 122 LEU D CA 1
ATOM 9834 C C . LEU D 2 122 ? 80.515 -25.847 12.488 1.00 190.55 122 LEU D C 1
ATOM 9835 O O . LEU D 2 122 ? 81.400 -25.104 12.931 1.00 191.54 122 LEU D O 1
ATOM 9840 N N . GLU D 2 123 ? 80.103 -25.785 11.219 1.00 167.39 123 GLU D N 1
ATOM 9841 C CA . GLU D 2 123 ? 80.575 -24.718 10.344 1.00 160.47 123 GLU D CA 1
ATOM 9842 C C . GLU D 2 123 ? 80.108 -23.361 10.846 1.00 161.15 123 GLU D C 1
ATOM 9843 O O . GLU D 2 123 ? 80.830 -22.364 10.730 1.00 162.62 123 GLU D O 1
ATOM 9849 N N . PHE D 2 124 ? 78.902 -23.304 11.415 1.00 161.24 124 PHE D N 1
ATOM 9850 C CA . PHE D 2 124 ? 78.459 -22.088 12.081 1.00 157.94 124 PHE D CA 1
ATOM 9851 C C . PHE D 2 124 ? 79.248 -21.827 13.356 1.00 165.79 124 PHE D C 1
ATOM 9852 O O . PHE D 2 124 ? 79.210 -20.708 13.874 1.00 170.35 124 PHE D O 1
ATOM 9860 N N . HIS D 2 125 ? 79.959 -22.832 13.867 1.00 166.58 125 HIS D N 1
ATOM 9861 C CA . HIS D 2 125 ? 80.841 -22.675 15.015 1.00 172.01 125 HIS D CA 1
ATOM 9862 C C . HIS D 2 125 ? 82.287 -22.433 14.606 1.00 173.26 125 HIS D C 1
ATOM 9863 O O . HIS D 2 125 ? 82.976 -21.622 15.231 1.00 178.64 125 HIS D O 1
ATOM 9870 N N . LYS D 2 126 ? 82.759 -23.118 13.563 1.00 170.10 126 LYS D N 1
ATOM 9871 C CA . LYS D 2 126 ? 84.128 -22.989 13.088 1.00 171.66 126 LYS D CA 1
ATOM 9872 C C . LYS D 2 126 ? 84.304 -21.831 12.111 1.00 174.37 126 LYS D C 1
ATOM 9873 O O . LYS D 2 126 ? 85.281 -21.814 11.353 1.00 172.78 126 LYS D O 1
ATOM 9879 N N . SER D 2 127 ? 83.381 -20.872 12.105 1.00 179.50 127 SER D N 1
ATOM 9880 C CA . SER D 2 127 ? 83.469 -19.702 11.243 1.00 184.77 127 SER D CA 1
ATOM 9881 C C . SER D 2 127 ? 83.830 -18.441 12.013 1.00 196.63 127 SER D C 1
ATOM 9882 O O . SER D 2 127 ? 84.787 -17.748 11.657 1.00 195.71 127 SER D O 1
ATOM 9885 N N . HIS D 2 128 ? 83.083 -18.128 13.068 1.00 219.98 128 HIS D N 1
ATOM 9886 C CA . HIS D 2 128 ? 83.364 -16.969 13.902 1.00 220.43 128 HIS D CA 1
ATOM 9887 C C . HIS D 2 128 ? 84.209 -17.299 15.126 1.00 221.70 128 HIS D C 1
ATOM 9888 O O . HIS D 2 128 ? 84.721 -16.377 15.770 1.00 225.58 128 HIS D O 1
ATOM 9895 N N . GLY D 2 129 ? 84.360 -18.576 15.467 1.00 202.78 129 GLY D N 1
ATOM 9896 C CA . GLY D 2 129 ? 85.180 -18.950 16.602 1.00 190.05 129 GLY D CA 1
ATOM 9897 C C . GLY D 2 129 ? 84.555 -18.705 17.957 1.00 179.17 129 GLY D C 1
ATOM 9898 O O . GLY D 2 129 ? 85.275 -18.399 18.914 1.00 169.71 129 GLY D O 1
ATOM 9899 N N . GLY D 2 130 ? 83.235 -18.823 18.071 1.00 178.45 130 GLY D N 1
ATOM 9900 C CA . GLY D 2 130 ? 82.570 -18.638 19.342 1.00 170.96 130 GLY D CA 1
ATOM 9901 C C . GLY D 2 130 ? 82.935 -19.724 20.339 1.00 160.04 130 GLY D C 1
ATOM 9902 O O . GLY D 2 130 ? 83.634 -20.693 20.040 1.00 160.00 130 GLY D O 1
ATOM 9903 N N . GLU D 2 131 ? 82.437 -19.552 21.561 1.00 156.30 131 GLU D N 1
ATOM 9904 C CA . GLU D 2 131 ? 82.686 -20.514 22.628 1.00 147.61 131 GLU D CA 1
ATOM 9905 C C . GLU D 2 131 ? 81.507 -21.444 22.880 1.00 154.54 131 GLU D C 1
ATOM 9906 O O . GLU D 2 131 ? 81.703 -22.650 23.055 1.00 150.53 131 GLU D O 1
ATOM 9912 N N . ALA D 2 132 ? 80.287 -20.917 22.892 1.00 168.65 132 ALA D N 1
ATOM 9913 C CA . ALA D 2 132 ? 79.100 -21.700 23.193 1.00 177.60 132 ALA D CA 1
ATOM 9914 C C . ALA D 2 132 ? 78.028 -21.428 22.150 1.00 203.46 132 ALA D C 1
ATOM 9915 O O . ALA D 2 132 ? 77.912 -20.315 21.632 1.00 203.69 132 ALA D O 1
ATOM 9917 N N . SER D 2 133 ? 77.243 -22.460 21.845 1.00 262.54 133 SER D N 1
ATOM 9918 C CA . SER D 2 133 ? 76.204 -22.362 20.830 1.00 261.36 133 SER D CA 1
ATOM 9919 C C . SER D 2 133 ? 74.931 -23.022 21.332 1.00 259.91 133 SER D C 1
ATOM 9920 O O . SER D 2 133 ? 74.975 -24.120 21.894 1.00 260.02 133 SER D O 1
ATOM 9923 N N . ILE D 2 134 ? 73.803 -22.344 21.131 1.00 204.48 134 ILE D N 1
ATOM 9924 C CA . ILE D 2 134 ? 72.487 -22.908 21.385 1.00 185.32 134 ILE D CA 1
ATOM 9925 C C . ILE D 2 134 ? 71.659 -22.758 20.117 1.00 171.79 134 ILE D C 1
ATOM 9926 O O . ILE D 2 134 ? 72.019 -22.029 19.192 1.00 173.10 134 ILE D O 1
ATOM 9931 N N . MET D 2 135 ? 70.537 -23.465 20.085 1.00 162.99 135 MET D N 1
ATOM 9932 C CA . MET D 2 135 ? 69.594 -23.369 18.985 1.00 160.15 135 MET D CA 1
ATOM 9933 C C . MET D 2 135 ? 68.325 -22.680 19.462 1.00 161.68 135 MET D C 1
ATOM 9934 O O . MET D 2 135 ? 67.903 -22.838 20.610 1.00 160.23 135 MET D O 1
ATOM 9939 N N . VAL D 2 136 ? 67.721 -21.911 18.563 1.00 163.56 136 VAL D N 1
ATOM 9940 C CA . VAL D 2 136 ? 66.599 -21.046 18.892 1.00 161.86 136 VAL D CA 1
ATOM 9941 C C . VAL D 2 136 ? 65.512 -21.241 17.846 1.00 165.25 136 VAL D C 1
ATOM 9942 O O . VAL D 2 136 ? 65.800 -21.334 16.648 1.00 177.17 136 VAL D O 1
ATOM 9946 N N . THR D 2 137 ? 64.263 -21.310 18.300 1.00 162.76 137 THR D N 1
ATOM 9947 C CA . THR D 2 137 ? 63.120 -21.468 17.414 1.00 156.76 137 THR D CA 1
ATOM 9948 C C . THR D 2 137 ? 62.094 -20.384 17.706 1.00 155.42 137 THR D C 1
ATOM 9949 O O . THR D 2 137 ? 61.921 -19.971 18.857 1.00 159.20 137 THR D O 1
ATOM 9953 N N . LYS D 2 138 ? 61.427 -19.919 16.653 1.00 146.06 138 LYS D N 1
ATOM 9954 C CA . LYS D 2 138 ? 60.391 -18.906 16.792 1.00 148.38 138 LYS D CA 1
ATOM 9955 C C . LYS D 2 138 ? 59.102 -19.541 17.293 1.00 147.85 138 LYS D C 1
ATOM 9956 O O . LYS D 2 138 ? 58.741 -20.651 16.891 1.00 146.55 138 LYS D O 1
ATOM 9962 N N . VAL D 2 139 ? 58.409 -18.834 18.180 1.00 150.89 139 VAL D N 1
ATOM 9963 C CA . VAL D 2 139 ? 57.130 -19.292 18.701 1.00 149.81 139 VAL D CA 1
ATOM 9964 C C . VAL D 2 139 ? 56.112 -18.170 18.574 1.00 151.19 139 VAL D C 1
ATOM 9965 O O . VAL D 2 139 ? 56.451 -16.984 18.631 1.00 151.84 139 VAL D O 1
ATOM 9969 N N . ASP D 2 140 ? 54.848 -18.558 18.389 1.00 150.22 140 ASP D N 1
ATOM 9970 C CA . ASP D 2 140 ? 53.780 -17.570 18.318 1.00 148.25 140 ASP D CA 1
ATOM 9971 C C . ASP D 2 140 ? 53.457 -17.008 19.695 1.00 151.66 140 ASP D C 1
ATOM 9972 O O . ASP D 2 140 ? 52.980 -15.873 19.803 1.00 152.40 140 ASP D O 1
ATOM 9977 N N . GLU D 2 141 ? 53.701 -17.787 20.751 1.00 159.87 141 GLU D N 1
ATOM 9978 C CA . GLU D 2 141 ? 53.451 -17.384 22.133 1.00 164.61 141 GLU D CA 1
ATOM 9979 C C . GLU D 2 141 ? 54.781 -17.236 22.862 1.00 167.66 141 GLU D C 1
ATOM 9980 O O . GLU D 2 141 ? 55.284 -18.205 23.448 1.00 170.80 141 GLU D O 1
ATOM 9986 N N . PRO D 2 142 ? 55.393 -16.048 22.863 1.00 173.30 142 PRO D N 1
ATOM 9987 C CA . PRO D 2 142 ? 56.649 -15.868 23.604 1.00 176.38 142 PRO D CA 1
ATOM 9988 C C . PRO D 2 142 ? 56.462 -15.619 25.093 1.00 186.46 142 PRO D C 1
ATOM 9989 O O . PRO D 2 142 ? 57.436 -15.748 25.848 1.00 181.80 142 PRO D O 1
ATOM 9993 N N . SER D 2 143 ? 55.251 -15.288 25.543 1.00 216.24 143 SER D N 1
ATOM 9994 C CA . SER D 2 143 ? 55.046 -14.998 26.959 1.00 217.09 143 SER D CA 1
ATOM 9995 C C . SER D 2 143 ? 55.091 -16.267 27.802 1.00 217.16 143 SER D C 1
ATOM 9996 O O . SER D 2 143 ? 55.631 -16.262 28.913 1.00 217.62 143 SER D O 1
ATOM 9999 N N . LYS D 2 144 ? 54.536 -17.365 27.289 1.00 191.38 144 LYS D N 1
ATOM 10000 C CA . LYS D 2 144 ? 54.517 -18.620 28.028 1.00 187.22 144 LYS D CA 1
ATOM 10001 C C . LYS D 2 144 ? 55.890 -19.273 28.123 1.00 184.72 144 LYS D C 1
ATOM 10002 O O . LYS D 2 144 ? 56.041 -20.249 28.866 1.00 182.39 144 LYS D O 1
ATOM 10008 N N . TYR D 2 145 ? 56.883 -18.764 27.405 1.00 182.70 145 TYR D N 1
ATOM 10009 C CA . TYR D 2 145 ? 58.228 -19.318 27.386 1.00 178.46 145 TYR D CA 1
ATOM 10010 C C . TYR D 2 145 ? 59.227 -18.265 27.856 1.00 179.64 145 TYR D C 1
ATOM 10011 O O . TYR D 2 145 ? 58.871 -17.118 28.144 1.00 178.01 145 TYR D O 1
ATOM 10020 N N . GLY D 2 146 ? 60.492 -18.670 27.935 1.00 171.77 146 GLY D N 1
ATOM 10021 C CA . GLY D 2 146 ? 61.564 -17.745 28.241 1.00 164.07 146 GLY D CA 1
ATOM 10022 C C . GLY D 2 146 ? 62.166 -17.177 26.973 1.00 166.84 146 GLY D C 1
ATOM 10023 O O . GLY D 2 146 ? 62.770 -17.911 26.184 1.00 171.71 146 GLY D O 1
ATOM 10024 N N . VAL D 2 147 ? 62.011 -15.873 26.766 1.00 166.14 147 VAL D N 1
ATOM 10025 C CA . VAL D 2 147 ? 62.421 -15.242 25.517 1.00 173.20 147 VAL D CA 1
ATOM 10026 C C . VAL D 2 147 ? 63.912 -14.945 25.556 1.00 182.26 147 VAL D C 1
ATOM 10027 O O . VAL D 2 147 ? 64.453 -14.502 26.577 1.00 180.58 147 VAL D O 1
ATOM 10031 N N . VAL D 2 148 ? 64.582 -15.190 24.434 1.00 214.68 148 VAL D N 1
ATOM 10032 C CA . VAL D 2 148 ? 65.994 -14.878 24.265 1.00 214.96 148 VAL D CA 1
ATOM 10033 C C . VAL D 2 148 ? 66.092 -13.638 23.389 1.00 215.27 148 VAL D C 1
ATOM 10034 O O . VAL D 2 148 ? 65.653 -13.649 22.233 1.00 214.83 148 VAL D O 1
ATOM 10038 N N . VAL D 2 149 ? 66.669 -12.569 23.933 1.00 191.13 149 VAL D N 1
ATOM 10039 C CA . VAL D 2 149 ? 66.757 -11.292 23.234 1.00 182.96 149 VAL D CA 1
ATOM 10040 C C . VAL D 2 149 ? 68.119 -11.237 22.546 1.00 183.05 149 VAL D C 1
ATOM 10041 O O . VAL D 2 149 ? 69.131 -10.875 23.150 1.00 190.06 149 VAL D O 1
ATOM 10045 N N . MET D 2 150 ? 68.140 -11.608 21.271 1.00 170.74 150 MET D N 1
ATOM 10046 C CA . MET D 2 150 ? 69.335 -11.576 20.445 1.00 171.13 150 MET D CA 1
ATOM 10047 C C . MET D 2 150 ? 69.218 -10.477 19.396 1.00 164.58 150 MET D C 1
ATOM 10048 O O . MET D 2 150 ? 68.129 -9.973 19.112 1.00 162.69 150 MET D O 1
ATOM 10053 N N . GLU D 2 151 ? 70.360 -10.107 18.820 1.00 161.67 151 GLU D N 1
ATOM 10054 C CA . GLU D 2 151 ? 70.377 -9.160 17.713 1.00 157.05 151 GLU D CA 1
ATOM 10055 C C . GLU D 2 151 ? 70.265 -9.907 16.389 1.00 157.49 151 GLU D C 1
ATOM 10056 O O . GLU D 2 151 ? 70.787 -11.016 16.238 1.00 158.09 151 GLU D O 1
ATOM 10062 N N . GLU D 2 152 ? 69.554 -9.299 15.437 1.00 156.60 152 GLU D N 1
ATOM 10063 C CA . GLU D 2 152 ? 69.304 -9.907 14.136 1.00 152.89 152 GLU D CA 1
ATOM 10064 C C . GLU D 2 152 ? 70.424 -9.644 13.136 1.00 148.63 152 GLU D C 1
ATOM 10065 O O . GLU D 2 152 ? 70.154 -9.492 11.936 1.00 148.25 152 GLU D O 1
ATOM 10067 N N . SER D 2 153 ? 71.670 -9.587 13.591 1.00 147.76 153 SER D N 1
ATOM 10068 C CA . SER D 2 153 ? 72.801 -9.331 12.705 1.00 149.58 153 SER D CA 1
ATOM 10069 C C . SER D 2 153 ? 73.900 -10.376 12.825 1.00 150.23 153 SER D C 1
ATOM 10070 O O . SER D 2 153 ? 74.475 -10.771 11.806 1.00 149.26 153 SER D O 1
ATOM 10073 N N . THR D 2 154 ? 74.202 -10.837 14.033 1.00 153.16 154 THR D N 1
ATOM 10074 C CA . THR D 2 154 ? 75.251 -11.830 14.246 1.00 151.83 154 THR D CA 1
ATOM 10075 C C . THR D 2 154 ? 74.764 -13.055 15.006 1.00 153.83 154 THR D C 1
ATOM 10076 O O . THR D 2 154 ? 75.137 -14.177 14.652 1.00 152.38 154 THR D O 1
ATOM 10080 N N . GLY D 2 155 ? 73.943 -12.873 16.038 1.00 157.57 155 GLY D N 1
ATOM 10081 C CA . GLY D 2 155 ? 73.379 -13.998 16.758 1.00 160.26 155 GLY D CA 1
ATOM 10082 C C . GLY D 2 155 ? 73.792 -14.064 18.212 1.00 168.94 155 GLY D C 1
ATOM 10083 O O . GLY D 2 155 ? 73.792 -15.142 18.813 1.00 175.90 155 GLY D O 1
ATOM 10084 N N . ARG D 2 156 ? 74.134 -12.921 18.795 1.00 167.18 156 ARG D N 1
ATOM 10085 C CA . ARG D 2 156 ? 74.561 -12.862 20.185 1.00 182.86 156 ARG D CA 1
ATOM 10086 C C . ARG D 2 156 ? 73.381 -12.541 21.093 1.00 194.47 156 ARG D C 1
ATOM 10087 O O . ARG D 2 156 ? 72.551 -11.684 20.779 1.00 183.29 156 ARG D O 1
ATOM 10095 N N . VAL D 2 157 ? 73.309 -13.239 22.219 1.00 247.62 157 VAL D N 1
ATOM 10096 C CA . VAL D 2 157 ? 72.226 -13.066 23.170 1.00 246.45 157 VAL D CA 1
ATOM 10097 C C . VAL D 2 157 ? 72.697 -12.127 24.272 1.00 247.13 157 VAL D C 1
ATOM 10098 O O . VAL D 2 157 ? 73.895 -11.905 24.470 1.00 248.49 157 VAL D O 1
ATOM 10102 N N . GLU D 2 158 ? 71.739 -11.557 25.002 1.00 212.35 158 GLU D N 1
ATOM 10103 C CA . GLU D 2 158 ? 72.070 -10.522 25.975 1.00 207.46 158 GLU D CA 1
ATOM 10104 C C . GLU D 2 158 ? 71.455 -10.781 27.346 1.00 201.72 158 GLU D C 1
ATOM 10105 O O . GLU D 2 158 ? 72.160 -10.735 28.360 1.00 199.69 158 GLU D O 1
ATOM 10111 N N . LYS D 2 159 ? 70.152 -11.056 27.393 1.00 194.19 159 LYS D N 1
ATOM 10112 C CA . LYS D 2 159 ? 69.433 -11.167 28.655 1.00 189.77 159 LYS D CA 1
ATOM 10113 C C . LYS D 2 159 ? 68.364 -12.244 28.532 1.00 193.69 159 LYS D C 1
ATOM 10114 O O . LYS D 2 159 ? 68.064 -12.735 27.440 1.00 191.08 159 LYS D O 1
ATOM 10120 N N . PHE D 2 160 ? 67.790 -12.617 29.675 1.00 214.54 160 PHE D N 1
ATOM 10121 C CA . PHE D 2 160 ? 66.718 -13.605 29.745 1.00 214.40 160 PHE D CA 1
ATOM 10122 C C . PHE D 2 160 ? 65.462 -12.923 30.269 1.00 213.92 160 PHE D C 1
ATOM 10123 O O . PHE D 2 160 ? 65.455 -12.398 31.387 1.00 214.49 160 PHE D O 1
ATOM 10131 N N . VAL D 2 161 ? 64.412 -12.911 29.452 1.00 187.87 161 VAL D N 1
ATOM 10132 C CA . VAL D 2 161 ? 63.157 -12.244 29.782 1.00 179.07 161 VAL D CA 1
ATOM 10133 C C . VAL D 2 161 ? 62.066 -13.306 29.793 1.00 176.06 161 VAL D C 1
ATOM 10134 O O . VAL D 2 161 ? 61.564 -13.706 28.735 1.00 170.02 161 VAL D O 1
ATOM 10138 N N . GLU D 2 162 ? 61.697 -13.770 30.983 1.00 180.28 162 GLU D N 1
ATOM 10139 C CA . GLU D 2 162 ? 60.624 -14.739 31.138 1.00 182.12 162 GLU D CA 1
ATOM 10140 C C . GLU D 2 162 ? 59.301 -14.014 31.355 1.00 183.79 162 GLU D C 1
ATOM 10141 O O . GLU D 2 162 ? 59.233 -13.026 32.094 1.00 183.03 162 GLU D O 1
ATOM 10147 N N . LYS D 2 163 ? 58.251 -14.509 30.696 1.00 177.71 163 LYS D N 1
ATOM 10148 C CA . LYS D 2 163 ? 56.912 -13.924 30.726 1.00 174.24 163 LYS D CA 1
ATOM 10149 C C . LYS D 2 163 ? 56.968 -12.416 30.493 1.00 171.81 163 LYS D C 1
ATOM 10150 O O . LYS D 2 163 ? 56.762 -11.632 31.429 1.00 166.78 163 LYS D O 1
ATOM 10156 N N . PRO D 2 164 ? 57.270 -11.968 29.271 1.00 172.65 164 PRO D N 1
ATOM 10157 C CA . PRO D 2 164 ? 57.275 -10.525 28.987 1.00 173.52 164 PRO D CA 1
ATOM 10158 C C . PRO D 2 164 ? 55.857 -10.032 28.738 1.00 179.05 164 PRO D C 1
ATOM 10159 O O . PRO D 2 164 ? 55.178 -10.501 27.822 1.00 182.32 164 PRO D O 1
ATOM 10163 N N . LYS D 2 165 ? 55.409 -9.076 29.556 1.00 184.94 165 LYS D N 1
ATOM 10164 C CA . LYS D 2 165 ? 54.090 -8.494 29.334 1.00 188.89 165 LYS D CA 1
ATOM 10165 C C . LYS D 2 165 ? 54.073 -7.647 28.068 1.00 191.25 165 LYS D C 1
ATOM 10166 O O . LYS D 2 165 ? 53.083 -7.649 27.326 1.00 191.38 165 LYS D O 1
ATOM 10172 N N . LEU D 2 166 ? 55.155 -6.923 27.802 1.00 192.37 166 LEU D N 1
ATOM 10173 C CA . LEU D 2 166 ? 55.344 -6.223 26.541 1.00 193.32 166 LEU D CA 1
ATOM 10174 C C . LEU D 2 166 ? 56.269 -7.026 25.633 1.00 192.37 166 LEU D C 1
ATOM 10175 O O . LEU D 2 166 ? 56.935 -7.972 26.060 1.00 187.85 166 LEU D O 1
ATOM 10180 N N . TYR D 2 167 ? 56.308 -6.636 24.361 1.00 188.78 167 TYR D N 1
ATOM 10181 C CA . TYR D 2 167 ? 57.052 -7.390 23.359 1.00 184.89 167 TYR D CA 1
ATOM 10182 C C . TYR D 2 167 ? 58.525 -7.005 23.417 1.00 191.95 167 TYR D C 1
ATOM 10183 O O . TYR D 2 167 ? 58.895 -5.871 23.096 1.00 188.66 167 TYR D O 1
ATOM 10192 N N . VAL D 2 168 ? 59.364 -7.953 23.823 1.00 224.95 168 VAL D N 1
ATOM 10193 C CA . VAL D 2 168 ? 60.811 -7.817 23.708 1.00 225.29 168 VAL D CA 1
ATOM 10194 C C . VAL D 2 168 ? 61.409 -8.829 22.748 1.00 224.33 168 VAL D C 1
ATOM 10195 O O . VAL D 2 168 ? 62.609 -8.741 22.446 1.00 224.56 168 VAL D O 1
ATOM 10199 N N . GLY D 2 169 ? 60.623 -9.777 22.265 1.00 191.90 169 GLY D N 1
ATOM 10200 C CA . GLY D 2 169 ? 61.101 -10.764 21.320 1.00 186.07 169 GLY D CA 1
ATOM 10201 C C . GLY D 2 169 ? 60.131 -11.916 21.218 1.00 187.90 169 GLY D C 1
ATOM 10202 O O . GLY D 2 169 ? 59.146 -12.007 21.952 1.00 186.66 169 GLY D O 1
ATOM 10203 N N . ASN D 2 170 ? 60.432 -12.809 20.278 1.00 180.54 170 ASN D N 1
ATOM 10204 C CA . ASN D 2 170 ? 59.634 -14.003 20.058 1.00 176.56 170 ASN D CA 1
ATOM 10205 C C . ASN D 2 170 ? 60.475 -15.268 19.974 1.00 176.32 170 ASN D C 1
ATOM 10206 O O . ASN D 2 170 ? 59.917 -16.352 19.772 1.00 172.10 170 ASN D O 1
ATOM 10211 N N . LYS D 2 171 ? 61.791 -15.159 20.120 1.00 179.59 171 LYS D N 1
ATOM 10212 C CA . LYS D 2 171 ? 62.713 -16.268 19.932 1.00 178.11 171 LYS D CA 1
ATOM 10213 C C . LYS D 2 171 ? 63.028 -16.914 21.276 1.00 185.35 171 LYS D C 1
ATOM 10214 O O . LYS D 2 171 ? 63.453 -16.230 22.213 1.00 185.82 171 LYS D O 1
ATOM 10220 N N . ILE D 2 172 ? 62.821 -18.228 21.368 1.00 194.27 172 ILE D N 1
ATOM 10221 C CA . ILE D 2 172 ? 63.041 -18.970 22.603 1.00 189.96 172 ILE D CA 1
ATOM 10222 C C . ILE D 2 172 ? 64.039 -20.094 22.341 1.00 183.57 172 ILE D C 1
ATOM 10223 O O . ILE D 2 172 ? 64.338 -20.443 21.200 1.00 179.51 172 ILE D O 1
ATOM 10228 N N . ASN D 2 173 ? 64.535 -20.674 23.430 1.00 169.25 173 ASN D N 1
ATOM 10229 C CA . ASN D 2 173 ? 65.469 -21.785 23.334 1.00 162.84 173 ASN D CA 1
ATOM 10230 C C . ASN D 2 173 ? 64.757 -23.039 22.837 1.00 157.23 173 ASN D C 1
ATOM 10231 O O . ASN D 2 173 ? 63.561 -23.236 23.064 1.00 154.25 173 ASN D O 1
ATOM 10236 N N . ALA D 2 174 ? 65.512 -23.895 22.149 1.00 155.18 174 ALA D N 1
ATOM 10237 C CA . ALA D 2 174 ? 64.978 -25.123 21.577 1.00 146.38 174 ALA D CA 1
ATOM 10238 C C . ALA D 2 174 ? 65.453 -26.373 22.305 1.00 143.54 174 ALA D C 1
ATOM 10239 O O . ALA D 2 174 ? 65.104 -27.483 21.891 1.00 138.96 174 ALA D O 1
ATOM 10241 N N . GLY D 2 175 ? 66.230 -26.225 23.376 1.00 147.82 175 GLY D N 1
ATOM 10242 C CA . GLY D 2 175 ? 66.680 -27.362 24.155 1.00 148.18 175 GLY D CA 1
ATOM 10243 C C . GLY D 2 175 ? 67.880 -28.100 23.607 1.00 151.54 175 GLY D C 1
ATOM 10244 O O . GLY D 2 175 ? 68.256 -29.135 24.168 1.00 156.03 175 GLY D O 1
ATOM 10245 N N . ILE D 2 176 ? 68.494 -27.608 22.533 1.00 151.84 176 ILE D N 1
ATOM 10246 C CA . ILE D 2 176 ? 69.683 -28.217 21.945 1.00 154.88 176 ILE D CA 1
ATOM 10247 C C . ILE D 2 176 ? 70.829 -27.219 22.036 1.00 160.93 176 ILE D C 1
ATOM 10248 O O . ILE D 2 176 ? 70.666 -26.048 21.679 1.00 160.24 176 ILE D O 1
ATOM 10253 N N . TYR D 2 177 ? 71.980 -27.681 22.524 1.00 170.13 177 TYR D N 1
ATOM 10254 C CA . TYR D 2 177 ? 73.116 -26.826 22.838 1.00 176.48 177 TYR D CA 1
ATOM 10255 C C . TYR D 2 177 ? 74.360 -27.316 22.106 1.00 184.11 177 TYR D C 1
ATOM 10256 O O . TYR D 2 177 ? 74.385 -28.405 21.527 1.00 192.30 177 TYR D O 1
ATOM 10265 N N . LEU D 2 178 ? 75.400 -26.479 22.131 1.00 185.75 178 LEU D N 1
ATOM 10266 C CA . LEU D 2 178 ? 76.716 -26.829 21.592 1.00 183.72 178 LEU D CA 1
ATOM 10267 C C . LEU D 2 178 ? 77.745 -26.082 22.439 1.00 172.19 178 LEU D C 1
ATOM 10268 O O . LEU D 2 178 ? 77.906 -24.867 22.290 1.00 178.80 178 LEU D O 1
ATOM 10273 N N . LEU D 2 179 ? 78.427 -26.808 23.322 1.00 155.73 179 LEU D N 1
ATOM 10274 C CA . LEU D 2 179 ? 79.282 -26.211 24.340 1.00 148.49 179 LEU D CA 1
ATOM 10275 C C . LEU D 2 179 ? 80.727 -26.665 24.184 1.00 146.69 179 LEU D C 1
ATOM 10276 O O . LEU D 2 179 ? 80.995 -27.851 23.976 1.00 150.57 179 LEU D O 1
ATOM 10281 N N . ASN D 2 180 ? 81.655 -25.714 24.307 1.00 143.46 180 ASN D N 1
ATOM 10282 C CA . ASN D 2 180 ? 83.073 -26.034 24.363 1.00 143.69 180 ASN D CA 1
ATOM 10283 C C . ASN D 2 180 ? 83.428 -26.655 25.713 1.00 144.77 180 ASN D C 1
ATOM 10284 O O . ASN D 2 180 ? 82.710 -26.472 26.699 1.00 143.29 180 ASN D O 1
ATOM 10289 N N . PRO D 2 181 ? 84.530 -27.409 25.780 1.00 148.79 181 PRO D N 1
ATOM 10290 C CA . PRO D 2 181 ? 84.974 -27.938 27.081 1.00 149.23 181 PRO D CA 1
ATOM 10291 C C . PRO D 2 181 ? 85.320 -26.859 28.094 1.00 155.84 181 PRO D C 1
ATOM 10292 O O . PRO D 2 181 ? 85.439 -27.167 29.287 1.00 159.80 181 PRO D O 1
ATOM 10296 N N . SER D 2 182 ? 85.487 -25.611 27.663 1.00 158.94 182 SER D N 1
ATOM 10297 C CA . SER D 2 182 ? 85.830 -24.508 28.551 1.00 158.08 182 SER D CA 1
ATOM 10298 C C . SER D 2 182 ? 84.641 -24.000 29.361 1.00 161.69 182 SER D C 1
ATOM 10299 O O . SER D 2 182 ? 84.773 -22.989 30.058 1.00 162.47 182 SER D O 1
ATOM 10302 N N . VAL D 2 183 ? 83.491 -24.670 29.284 1.00 163.71 183 VAL D N 1
ATOM 10303 C CA . VAL D 2 183 ? 82.315 -24.255 30.038 1.00 163.13 183 VAL D CA 1
ATOM 10304 C C . VAL D 2 183 ? 82.050 -25.145 31.251 1.00 174.89 183 VAL D C 1
ATOM 10305 O O . VAL D 2 183 ? 81.350 -24.711 32.180 1.00 167.18 183 VAL D O 1
ATOM 10309 N N . LEU D 2 184 ? 82.594 -26.363 31.280 1.00 221.59 184 LEU D N 1
ATOM 10310 C CA . LEU D 2 184 ? 82.331 -27.305 32.362 1.00 221.75 184 LEU D CA 1
ATOM 10311 C C . LEU D 2 184 ? 82.938 -26.883 33.694 1.00 222.62 184 LEU D C 1
ATOM 10312 O O . LEU D 2 184 ? 82.739 -27.591 34.687 1.00 222.74 184 LEU D O 1
ATOM 10317 N N . ASP D 2 185 ? 83.675 -25.774 33.753 1.00 174.84 185 ASP D N 1
ATOM 10318 C CA . ASP D 2 185 ? 84.227 -25.304 35.015 1.00 166.73 185 ASP D CA 1
ATOM 10319 C C . ASP D 2 185 ? 83.411 -24.186 35.647 1.00 159.01 185 ASP D C 1
ATOM 10320 O O . ASP D 2 185 ? 83.544 -23.951 36.853 1.00 152.13 185 ASP D O 1
ATOM 10325 N N . LYS D 2 186 ? 82.572 -23.500 34.870 1.00 154.04 186 LYS D N 1
ATOM 10326 C CA . LYS D 2 186 ? 81.803 -22.375 35.385 1.00 149.16 186 LYS D CA 1
ATOM 10327 C C . LYS D 2 186 ? 80.621 -22.803 36.243 1.00 147.49 186 LYS D C 1
ATOM 10328 O O . LYS D 2 186 ? 79.965 -21.943 36.840 1.00 146.21 186 LYS D O 1
ATOM 10334 N N . ILE D 2 187 ? 80.339 -24.089 36.331 1.00 151.83 187 ILE D N 1
ATOM 10335 C CA . ILE D 2 187 ? 79.206 -24.568 37.112 1.00 148.11 187 ILE D CA 1
ATOM 10336 C C . ILE D 2 187 ? 79.652 -24.760 38.552 1.00 147.36 187 ILE D C 1
ATOM 10337 O O . ILE D 2 187 ? 80.831 -24.994 38.839 1.00 143.96 187 ILE D O 1
ATOM 10342 N N . GLU D 2 188 ? 78.699 -24.650 39.469 1.00 147.57 188 GLU D N 1
ATOM 10343 C CA . GLU D 2 188 ? 78.942 -24.887 40.881 1.00 150.09 188 GLU D CA 1
ATOM 10344 C C . GLU D 2 188 ? 78.489 -26.291 41.258 1.00 154.96 188 GLU D C 1
ATOM 10345 O O . GLU D 2 188 ? 77.865 -27.006 40.471 1.00 155.36 188 GLU D O 1
ATOM 10351 N N . LEU D 2 189 ? 78.810 -26.683 42.489 1.00 162.57 189 LEU D N 1
ATOM 10352 C CA . LEU D 2 189 ? 78.340 -27.963 42.999 1.00 165.28 189 LEU D CA 1
ATOM 10353 C C . LEU D 2 189 ? 76.873 -27.921 43.401 1.00 165.70 189 LEU D C 1
ATOM 10354 O O . LEU D 2 189 ? 76.242 -28.978 43.507 1.00 169.70 189 LEU D O 1
ATOM 10359 N N . ARG D 2 190 ? 76.321 -26.733 43.620 1.00 164.23 190 ARG D N 1
ATOM 10360 C CA . ARG D 2 190 ? 74.917 -26.617 43.981 1.00 166.64 190 ARG D CA 1
ATOM 10361 C C . ARG D 2 190 ? 74.047 -26.736 42.730 1.00 167.97 190 ARG D C 1
ATOM 10362 O O . ARG D 2 190 ? 74.436 -26.260 41.659 1.00 167.33 190 ARG D O 1
ATOM 10370 N N . PRO D 2 191 ? 72.879 -27.383 42.834 1.00 172.03 191 PRO D N 1
ATOM 10371 C CA . PRO D 2 191 ? 71.949 -27.437 41.697 1.00 176.09 191 PRO D CA 1
ATOM 10372 C C . PRO D 2 191 ? 71.654 -26.076 41.085 1.00 176.00 191 PRO D C 1
ATOM 10373 O O . PRO D 2 191 ? 71.023 -25.219 41.713 1.00 172.99 191 PRO D O 1
ATOM 10377 N N . THR D 2 192 ? 72.111 -25.876 39.853 1.00 186.00 192 THR D N 1
ATOM 10378 C CA . THR D 2 192 ? 71.903 -24.638 39.119 1.00 184.84 192 THR D CA 1
ATOM 10379 C C . THR D 2 192 ? 71.104 -24.924 37.856 1.00 183.85 192 THR D C 1
ATOM 10380 O O . THR D 2 192 ? 71.371 -25.900 37.147 1.00 183.75 192 THR D O 1
ATOM 10384 N N . SER D 2 193 ? 70.120 -24.073 37.579 1.00 163.11 193 SER D N 1
ATOM 10385 C CA . SER D 2 193 ? 69.327 -24.191 36.363 1.00 158.19 193 SER D CA 1
ATOM 10386 C C . SER D 2 193 ? 70.062 -23.491 35.228 1.00 160.38 193 SER D C 1
ATOM 10387 O O . SER D 2 193 ? 70.325 -22.285 35.300 1.00 157.08 193 SER D O 1
ATOM 10390 N N . ILE D 2 194 ? 70.409 -24.252 34.187 1.00 163.61 194 ILE D N 1
ATOM 10391 C CA . ILE D 2 194 ? 71.175 -23.688 33.080 1.00 172.55 194 ILE D CA 1
ATOM 10392 C C . ILE D 2 194 ? 70.413 -22.550 32.417 1.00 186.35 194 ILE D C 1
ATOM 10393 O O . ILE D 2 194 ? 71.021 -21.644 31.838 1.00 198.64 194 ILE D O 1
ATOM 10398 N N . GLU D 2 195 ? 69.081 -22.555 32.512 1.00 180.37 195 GLU D N 1
ATOM 10399 C CA . GLU D 2 195 ? 68.270 -21.517 31.889 1.00 180.93 195 GLU D CA 1
ATOM 10400 C C . GLU D 2 195 ? 68.167 -20.262 32.745 1.00 175.47 195 GLU D C 1
ATOM 10401 O O . GLU D 2 195 ? 67.889 -19.183 32.210 1.00 180.53 195 GLU D O 1
ATOM 10407 N N . LYS D 2 196 ? 68.384 -20.377 34.056 1.00 157.28 196 LYS D N 1
ATOM 10408 C CA . LYS D 2 196 ? 68.193 -19.260 34.967 1.00 151.13 196 LYS D CA 1
ATOM 10409 C C . LYS D 2 196 ? 69.480 -18.729 35.576 1.00 149.96 196 LYS D C 1
ATOM 10410 O O . LYS D 2 196 ? 69.513 -17.562 35.977 1.00 153.76 196 LYS D O 1
ATOM 10416 N N . GLU D 2 197 ? 70.527 -19.541 35.661 1.00 154.34 197 GLU D N 1
ATOM 10417 C CA . GLU D 2 197 ? 71.766 -19.125 36.305 1.00 156.20 197 GLU D CA 1
ATOM 10418 C C . GLU D 2 197 ? 72.985 -19.248 35.407 1.00 166.69 197 GLU D C 1
ATOM 10419 O O . GLU D 2 197 ? 73.805 -18.329 35.366 1.00 167.20 197 GLU D O 1
ATOM 10425 N N . THR D 2 198 ? 73.135 -20.360 34.685 1.00 169.89 198 THR D N 1
ATOM 10426 C CA . THR D 2 198 ? 74.352 -20.576 33.908 1.00 177.60 198 THR D CA 1
ATOM 10427 C C . THR D 2 198 ? 74.339 -19.789 32.600 1.00 198.41 198 THR D C 1
ATOM 10428 O O . THR D 2 198 ? 75.319 -19.112 32.270 1.00 192.10 198 THR D O 1
ATOM 10432 N N . PHE D 2 199 ? 73.251 -19.884 31.832 1.00 280.35 199 PHE D N 1
ATOM 10433 C CA . PHE D 2 199 ? 73.171 -19.138 30.578 1.00 280.05 199 PHE D CA 1
ATOM 10434 C C . PHE D 2 199 ? 73.319 -17.631 30.759 1.00 280.31 199 PHE D C 1
ATOM 10435 O O . PHE D 2 199 ? 74.038 -17.014 29.954 1.00 281.00 199 PHE D O 1
ATOM 10443 N N . PRO D 2 200 ? 72.690 -16.978 31.745 1.00 211.00 200 PRO D N 1
ATOM 10444 C CA . PRO D 2 200 ? 72.963 -15.545 31.943 1.00 200.87 200 PRO D CA 1
ATOM 10445 C C . PRO D 2 200 ? 74.405 -15.252 32.319 1.00 188.62 200 PRO D C 1
ATOM 10446 O O . PRO D 2 200 ? 74.865 -14.122 32.110 1.00 182.46 200 PRO D O 1
ATOM 10450 N N . LYS D 2 201 ? 75.132 -16.229 32.868 1.00 187.05 201 LYS D N 1
ATOM 10451 C CA . LYS D 2 201 ? 76.533 -16.005 33.213 1.00 173.71 201 LYS D CA 1
ATOM 10452 C C . LYS D 2 201 ? 77.395 -15.846 31.965 1.00 172.77 201 LYS D C 1
ATOM 10453 O O . LYS D 2 201 ? 78.336 -15.045 31.954 1.00 165.71 201 LYS D O 1
ATOM 10459 N N . ILE D 2 202 ? 77.091 -16.596 30.905 1.00 177.19 202 ILE D N 1
ATOM 10460 C CA . ILE D 2 202 ? 77.841 -16.472 29.659 1.00 172.41 202 ILE D CA 1
ATOM 10461 C C . ILE D 2 202 ? 77.284 -15.385 28.746 1.00 173.90 202 ILE D C 1
ATOM 10462 O O . ILE D 2 202 ? 78.029 -14.848 27.912 1.00 170.47 202 ILE D O 1
ATOM 10467 N N . ALA D 2 203 ? 76.004 -15.034 28.887 1.00 177.05 203 ALA D N 1
ATOM 10468 C CA . ALA D 2 203 ? 75.433 -13.979 28.056 1.00 178.66 203 ALA D CA 1
ATOM 10469 C C . ALA D 2 203 ? 76.028 -12.622 28.405 1.00 172.93 203 ALA D C 1
ATOM 10470 O O . ALA D 2 203 ? 76.324 -11.819 27.513 1.00 173.88 203 ALA D O 1
ATOM 10472 N N . ALA D 2 204 ? 76.211 -12.349 29.700 1.00 172.12 204 ALA D N 1
ATOM 10473 C CA . ALA D 2 204 ? 76.842 -11.105 30.120 1.00 170.64 204 ALA D CA 1
ATOM 10474 C C . ALA D 2 204 ? 78.308 -11.036 29.715 1.00 160.39 204 ALA D C 1
ATOM 10475 O O . ALA D 2 204 ? 78.863 -9.936 29.632 1.00 154.65 204 ALA D O 1
ATOM 10477 N N . ALA D 2 205 ? 78.943 -12.180 29.460 1.00 160.84 205 ALA D N 1
ATOM 10478 C CA . ALA D 2 205 ? 80.318 -12.192 28.984 1.00 158.29 205 ALA D CA 1
ATOM 10479 C C . ALA D 2 205 ? 80.422 -12.001 27.477 1.00 158.84 205 ALA D C 1
ATOM 10480 O O . ALA D 2 205 ? 81.528 -11.769 26.977 1.00 156.82 205 ALA D O 1
ATOM 10482 N N . GLN D 2 206 ? 79.302 -12.085 26.755 1.00 164.33 206 GLN D N 1
ATOM 10483 C CA . GLN D 2 206 ? 79.271 -11.899 25.303 1.00 164.90 206 GLN D CA 1
ATOM 10484 C C . GLN D 2 206 ? 80.249 -12.839 24.601 1.00 166.96 206 GLN D C 1
ATOM 10485 O O . GLN D 2 206 ? 80.914 -12.472 23.629 1.00 165.08 206 GLN D O 1
ATOM 10491 N N . GLY D 2 207 ? 80.332 -14.069 25.098 0.24 167.27 207 GLY D N 1
ATOM 10492 C CA . GLY D 2 207 ? 81.229 -15.054 24.529 0.24 168.04 207 GLY D CA 1
ATOM 10493 C C . GLY D 2 207 ? 80.463 -16.201 23.908 0.24 173.67 207 GLY D C 1
ATOM 10494 O O . GLY D 2 207 ? 81.012 -17.282 23.672 0.24 165.13 207 GLY D O 1
ATOM 10495 N N . LEU D 2 208 ? 79.182 -15.967 23.640 1.00 198.64 208 LEU D N 1
ATOM 10496 C CA . LEU D 2 208 ? 78.293 -16.952 23.045 1.00 197.85 208 LEU D CA 1
ATOM 10497 C C . LEU D 2 208 ? 77.659 -16.396 21.775 1.00 202.88 208 LEU D C 1
ATOM 10498 O O . LEU D 2 208 ? 77.817 -15.223 21.426 1.00 200.96 208 LEU D O 1
ATOM 10503 N N . TYR D 2 209 ? 76.934 -17.269 21.082 1.00 203.68 209 TYR D N 1
ATOM 10504 C CA . TYR D 2 209 ? 76.211 -16.902 19.875 1.00 200.46 209 TYR D CA 1
ATOM 10505 C C . TYR D 2 209 ? 75.027 -17.849 19.734 1.00 198.33 209 TYR D C 1
ATOM 10506 O O . TYR D 2 209 ? 74.959 -18.890 20.392 1.00 203.09 209 TYR D O 1
ATOM 10515 N N . ALA D 2 210 ? 74.091 -17.485 18.862 1.00 183.70 210 ALA D N 1
ATOM 10516 C CA . ALA D 2 210 ? 72.869 -18.255 18.690 1.00 175.44 210 ALA D CA 1
ATOM 10517 C C . ALA D 2 210 ? 72.615 -18.541 17.217 1.00 170.52 210 ALA D C 1
ATOM 10518 O O . ALA D 2 210 ? 73.027 -17.781 16.336 1.00 168.11 210 ALA D O 1
ATOM 10520 N N . MET D 2 211 ? 71.934 -19.659 16.966 1.00 170.75 211 MET D N 1
ATOM 10521 C CA . MET D 2 211 ? 71.499 -20.044 15.633 1.00 178.30 211 MET D CA 1
ATOM 10522 C C . MET D 2 211 ? 70.001 -20.312 15.661 1.00 193.33 211 MET D C 1
ATOM 10523 O O . MET D 2 211 ? 69.451 -20.744 16.677 1.00 183.35 211 MET D O 1
ATOM 10528 N N . VAL D 2 212 ? 69.348 -20.057 14.535 1.00 260.93 212 VAL D N 1
ATOM 10529 C CA . VAL D 2 212 ? 67.909 -20.249 14.402 1.00 259.48 212 VAL D CA 1
ATOM 10530 C C . VAL D 2 212 ? 67.644 -21.644 13.851 1.00 259.26 212 VAL D C 1
ATOM 10531 O O . VAL D 2 212 ? 68.363 -22.124 12.966 1.00 260.14 212 VAL D O 1
ATOM 10535 N N . LEU D 2 213 ? 66.613 -22.303 14.382 1.00 200.21 213 LEU D N 1
ATOM 10536 C CA . LEU D 2 213 ? 66.264 -23.654 13.957 1.00 187.46 213 LEU D CA 1
ATOM 10537 C C . LEU D 2 213 ? 65.373 -23.590 12.724 1.00 183.24 213 LEU D C 1
ATOM 10538 O O . LEU D 2 213 ? 64.270 -23.030 12.800 1.00 182.69 213 LEU D O 1
ATOM 10543 N N . PRO D 2 214 ? 65.800 -24.134 11.586 1.00 166.11 214 PRO D N 1
ATOM 10544 C CA . PRO D 2 214 ? 64.962 -24.084 10.382 1.00 156.85 214 PRO D CA 1
ATOM 10545 C C . PRO D 2 214 ? 64.007 -25.263 10.279 1.00 152.30 214 PRO D C 1
ATOM 10546 O O . PRO D 2 214 ? 63.800 -25.806 9.190 1.00 146.50 214 PRO D O 1
ATOM 10550 N N . GLY D 2 215 ? 63.419 -25.666 11.402 1.00 148.41 215 GLY D N 1
ATOM 10551 C CA . GLY D 2 215 ? 62.538 -26.816 11.412 1.00 142.17 215 GLY D CA 1
ATOM 10552 C C . GLY D 2 215 ? 61.423 -26.724 12.431 1.00 138.61 215 GLY D C 1
ATOM 10553 O O . GLY D 2 215 ? 61.103 -25.636 12.921 1.00 138.22 215 GLY D O 1
ATOM 10554 N N . PHE D 2 216 ? 60.821 -27.863 12.753 1.00 137.11 216 PHE D N 1
ATOM 10555 C CA . PHE D 2 216 ? 59.707 -27.919 13.686 1.00 136.67 216 PHE D CA 1
ATOM 10556 C C . PHE D 2 216 ? 60.213 -28.099 15.111 1.00 131.38 216 PHE D C 1
ATOM 10557 O O . PHE D 2 216 ? 61.300 -28.633 15.343 1.00 132.79 216 PHE D O 1
ATOM 10565 N N . TRP D 2 217 ? 59.410 -27.642 16.068 1.00 125.68 217 TRP D N 1
ATOM 10566 C CA . TRP D 2 217 ? 59.738 -27.767 17.480 1.00 121.33 217 TRP D CA 1
ATOM 10567 C C . TRP D 2 217 ? 58.498 -28.189 18.253 1.00 116.97 217 TRP D C 1
ATOM 10568 O O . TRP D 2 217 ? 57.404 -27.674 18.012 1.00 119.75 217 TRP D O 1
ATOM 10579 N N . MET D 2 218 ? 58.677 -29.124 19.183 1.00 112.83 218 MET D N 1
ATOM 10580 C CA . MET D 2 218 ? 57.570 -29.642 19.976 1.00 112.82 218 MET D CA 1
ATOM 10581 C C . MET D 2 218 ? 58.099 -30.156 21.306 1.00 111.75 218 MET D C 1
ATOM 10582 O O . MET D 2 218 ? 59.041 -30.953 21.329 1.00 114.43 218 MET D O 1
ATOM 10587 N N . ASP D 2 219 ? 57.497 -29.703 22.403 1.00 112.52 219 ASP D N 1
ATOM 10588 C CA . ASP D 2 219 ? 57.831 -30.183 23.741 1.00 111.92 219 ASP D CA 1
ATOM 10589 C C . ASP D 2 219 ? 56.830 -31.268 24.121 1.00 116.95 219 ASP D C 1
ATOM 10590 O O . ASP D 2 219 ? 55.674 -30.972 24.438 1.00 118.29 219 ASP D O 1
ATOM 10595 N N . ILE D 2 220 ? 57.276 -32.521 24.094 1.00 126.75 220 ILE D N 1
ATOM 10596 C CA . ILE D 2 220 ? 56.424 -33.663 24.410 1.00 125.81 220 ILE D CA 1
ATOM 10597 C C . ILE D 2 220 ? 56.491 -33.883 25.918 1.00 122.91 220 ILE D C 1
ATOM 10598 O O . ILE D 2 220 ? 57.476 -34.407 26.440 1.00 121.92 220 ILE D O 1
ATOM 10603 N N . GLY D 2 221 ? 55.438 -33.473 26.620 1.00 117.13 221 GLY D N 1
ATOM 10604 C CA . GLY D 2 221 ? 55.359 -33.668 28.053 1.00 121.88 221 GLY D CA 1
ATOM 10605 C C . GLY D 2 221 ? 54.054 -34.307 28.482 1.00 123.82 221 GLY D C 1
ATOM 10606 O O . GLY D 2 221 ? 53.751 -34.385 29.677 1.00 129.98 221 GLY D O 1
ATOM 10607 N N . GLN D 2 222 ? 53.276 -34.773 27.509 1.00 117.84 222 GLN D N 1
ATOM 10608 C CA . GLN D 2 222 ? 51.990 -35.405 27.761 1.00 113.02 222 GLN D CA 1
ATOM 10609 C C . GLN D 2 222 ? 51.707 -36.388 26.637 1.00 113.00 222 GLN D C 1
ATOM 10610 O O . GLN D 2 222 ? 52.115 -36.152 25.493 1.00 114.25 222 GLN D O 1
ATOM 10616 N N . PRO D 2 223 ? 51.029 -37.501 26.929 1.00 111.65 223 PRO D N 1
ATOM 10617 C CA . PRO D 2 223 ? 50.813 -38.528 25.895 1.00 114.74 223 PRO D CA 1
ATOM 10618 C C . PRO D 2 223 ? 49.971 -38.070 24.714 1.00 113.08 223 PRO D C 1
ATOM 10619 O O . PRO D 2 223 ? 50.070 -38.677 23.641 1.00 116.24 223 PRO D O 1
ATOM 10623 N N . ARG D 2 224 ? 49.145 -37.031 24.865 1.00 111.89 224 ARG D N 1
ATOM 10624 C CA . ARG D 2 224 ? 48.327 -36.590 23.741 1.00 113.60 224 ARG D CA 1
ATOM 10625 C C . ARG D 2 224 ? 49.135 -35.838 22.694 1.00 115.00 224 ARG D C 1
ATOM 10626 O O . ARG D 2 224 ? 48.650 -35.654 21.573 1.00 116.85 224 ARG D O 1
ATOM 10634 N N . ASP D 2 225 ? 50.347 -35.395 23.032 1.00 114.22 225 ASP D N 1
ATOM 10635 C CA . ASP D 2 225 ? 51.190 -34.690 22.073 1.00 118.32 225 ASP D CA 1
ATOM 10636 C C . ASP D 2 225 ? 51.801 -35.610 21.026 1.00 121.88 225 ASP D C 1
ATOM 10637 O O . ASP D 2 225 ? 52.439 -35.115 20.089 1.00 125.50 225 ASP D O 1
ATOM 10642 N N . TYR D 2 226 ? 51.624 -36.925 21.158 1.00 124.08 226 TYR D N 1
ATOM 10643 C CA . TYR D 2 226 ? 52.227 -37.853 20.209 1.00 124.81 226 TYR D CA 1
ATOM 10644 C C . TYR D 2 226 ? 51.523 -37.832 18.858 1.00 123.67 226 TYR D C 1
ATOM 10645 O O . TYR D 2 226 ? 52.163 -38.069 17.828 1.00 119.83 226 TYR D O 1
ATOM 10654 N N . ILE D 2 227 ? 50.222 -37.546 18.833 1.00 128.91 227 ILE D N 1
ATOM 10655 C CA . ILE D 2 227 ? 49.509 -37.539 17.560 1.00 131.33 227 ILE D CA 1
ATOM 10656 C C . ILE D 2 227 ? 49.761 -36.250 16.787 1.00 132.20 227 ILE D C 1
ATOM 10657 O O . ILE D 2 227 ? 49.818 -36.267 15.551 1.00 131.33 227 ILE D O 1
ATOM 10662 N N . THR D 2 228 ? 49.913 -35.121 17.478 1.00 129.92 228 THR D N 1
ATOM 10663 C CA . THR D 2 228 ? 50.220 -33.866 16.804 1.00 129.17 228 THR D CA 1
ATOM 10664 C C . THR D 2 228 ? 51.711 -33.677 16.563 1.00 130.56 228 THR D C 1
ATOM 10665 O O . THR D 2 228 ? 52.093 -33.019 15.590 1.00 135.29 228 THR D O 1
ATOM 10669 N N . GLY D 2 229 ? 52.563 -34.244 17.421 1.00 129.77 229 GLY D N 1
ATOM 10670 C CA . GLY D 2 229 ? 53.991 -34.196 17.168 1.00 128.48 229 GLY D CA 1
ATOM 10671 C C . GLY D 2 229 ? 54.400 -35.116 16.040 1.00 129.72 229 GLY D C 1
ATOM 10672 O O . GLY D 2 229 ? 55.408 -34.875 15.369 1.00 130.49 229 GLY D O 1
ATOM 10673 N N . LEU D 2 230 ? 53.629 -36.182 15.818 1.00 125.10 230 LEU D N 1
ATOM 10674 C CA . LEU D 2 230 ? 53.884 -37.061 14.686 1.00 122.16 230 LEU D CA 1
ATOM 10675 C C . LEU D 2 230 ? 53.560 -36.366 13.371 1.00 123.72 230 LEU D C 1
ATOM 10676 O O . LEU D 2 230 ? 54.141 -36.702 12.332 1.00 123.18 230 LEU D O 1
ATOM 10681 N N . ARG D 2 231 ? 52.635 -35.405 13.397 1.00 126.17 231 ARG D N 1
ATOM 10682 C CA . ARG D 2 231 ? 52.354 -34.608 12.208 1.00 131.04 231 ARG D CA 1
ATOM 10683 C C . ARG D 2 231 ? 53.571 -33.780 11.806 1.00 134.74 231 ARG D C 1
ATOM 10684 O O . ARG D 2 231 ? 53.985 -33.790 10.641 1.00 133.23 231 ARG D O 1
ATOM 10692 N N . LEU D 2 232 ? 54.161 -33.059 12.764 1.00 151.38 232 LEU D N 1
ATOM 10693 C CA . LEU D 2 232 ? 55.340 -32.253 12.460 1.00 151.40 232 LEU D CA 1
ATOM 10694 C C . LEU D 2 232 ? 56.498 -33.112 11.970 1.00 151.62 232 LEU D C 1
ATOM 10695 O O . LEU D 2 232 ? 57.284 -32.671 11.123 1.00 151.59 232 LEU D O 1
ATOM 10700 N N . TYR D 2 233 ? 56.619 -34.338 12.482 1.00 132.05 233 TYR D N 1
ATOM 10701 C CA . TYR D 2 233 ? 57.694 -35.221 12.043 1.00 127.31 233 TYR D CA 1
ATOM 10702 C C . TYR D 2 233 ? 57.441 -35.734 10.630 1.00 122.47 233 TYR D C 1
ATOM 10703 O O . TYR D 2 233 ? 58.321 -35.656 9.765 1.00 119.80 233 TYR D O 1
ATOM 10712 N N . LEU D 2 234 ? 56.241 -36.265 10.376 1.00 121.01 234 LEU D N 1
ATOM 10713 C CA . LEU D 2 234 ? 55.926 -36.781 9.047 1.00 117.45 234 LEU D CA 1
ATOM 10714 C C . LEU D 2 234 ? 55.884 -35.673 8.003 1.00 115.88 234 LEU D C 1
ATOM 10715 O O . LEU D 2 234 ? 56.175 -35.922 6.827 1.00 110.57 234 LEU D O 1
ATOM 10720 N N . ASP D 2 235 ? 55.523 -34.452 8.404 1.00 121.33 235 ASP D N 1
ATOM 10721 C CA . ASP D 2 235 ? 55.560 -33.331 7.472 1.00 118.77 235 ASP D CA 1
ATOM 10722 C C . ASP D 2 235 ? 56.991 -33.039 7.043 1.00 114.01 235 ASP D C 1
ATOM 10723 O O . ASP D 2 235 ? 57.270 -32.845 5.854 1.00 109.36 235 ASP D O 1
ATOM 10728 N N . SER D 2 236 ? 57.915 -33.002 8.006 1.00 115.28 236 SER D N 1
ATOM 10729 C CA . SER D 2 236 ? 59.320 -32.819 7.667 1.00 112.58 236 SER D CA 1
ATOM 10730 C C . SER D 2 236 ? 59.843 -33.984 6.839 1.00 110.65 236 SER D C 1
ATOM 10731 O O . SER D 2 236 ? 60.768 -33.809 6.039 1.00 113.92 236 SER D O 1
ATOM 10734 N N . LEU D 2 237 ? 59.263 -35.175 7.011 1.00 109.59 237 LEU D N 1
ATOM 10735 C CA . LEU D 2 237 ? 59.666 -36.316 6.196 1.00 110.24 237 LEU D CA 1
ATOM 10736 C C . LEU D 2 237 ? 59.209 -36.163 4.752 1.00 108.83 237 LEU D C 1
ATOM 10737 O O . LEU D 2 237 ? 59.904 -36.610 3.833 1.00 110.33 237 LEU D O 1
ATOM 10742 N N . ARG D 2 238 ? 58.045 -35.547 4.529 1.00 105.35 238 ARG D N 1
ATOM 10743 C CA . ARG D 2 238 ? 57.620 -35.253 3.165 1.00 103.06 238 ARG D CA 1
ATOM 10744 C C . ARG D 2 238 ? 58.593 -34.320 2.457 1.00 104.12 238 ARG D C 1
ATOM 10745 O O . ARG D 2 238 ? 58.625 -34.294 1.222 1.00 103.76 238 ARG D O 1
ATOM 10753 N N . LYS D 2 239 ? 59.382 -33.557 3.213 1.00 105.68 239 LYS D N 1
ATOM 10754 C CA . LYS D 2 239 ? 60.386 -32.650 2.674 1.00 108.39 239 LYS D CA 1
ATOM 10755 C C . LYS D 2 239 ? 61.763 -33.305 2.599 1.00 113.34 239 LYS D C 1
ATOM 10756 O O . LYS D 2 239 ? 62.426 -33.242 1.559 1.00 111.47 239 LYS D O 1
ATOM 10762 N N . LYS D 2 240 ? 62.200 -33.940 3.691 1.00 116.40 240 LYS D N 1
ATOM 10763 C CA . LYS D 2 240 ? 63.532 -34.540 3.729 1.00 116.27 240 LYS D CA 1
ATOM 10764 C C . LYS D 2 240 ? 63.638 -35.698 2.745 1.00 120.33 240 LYS D C 1
ATOM 10765 O O . LYS D 2 240 ? 64.415 -35.647 1.784 1.00 122.30 240 LYS D O 1
ATOM 10771 N N . SER D 2 241 ? 62.858 -36.753 2.970 1.00 140.01 241 SER D N 1
ATOM 10772 C CA . SER D 2 241 ? 62.870 -37.939 2.116 1.00 140.60 241 SER D CA 1
ATOM 10773 C C . SER D 2 241 ? 61.432 -38.396 1.914 1.00 139.41 241 SER D C 1
ATOM 10774 O O . SER D 2 241 ? 60.861 -39.074 2.784 1.00 138.66 241 SER D O 1
ATOM 10777 N N . PRO D 2 242 ? 60.816 -38.055 0.779 1.00 115.53 242 PRO D N 1
ATOM 10778 C CA . PRO D 2 242 ? 59.410 -38.418 0.565 1.00 110.33 242 PRO D CA 1
ATOM 10779 C C . PRO D 2 242 ? 59.191 -39.882 0.224 1.00 107.87 242 PRO D C 1
ATOM 10780 O O . PRO D 2 242 ? 58.037 -40.331 0.225 1.00 106.74 242 PRO D O 1
ATOM 10784 N N . ALA D 2 243 ? 60.248 -40.637 -0.070 1.00 106.49 243 ALA D N 1
ATOM 10785 C CA . ALA D 2 243 ? 60.127 -42.054 -0.384 1.00 101.87 243 ALA D CA 1
ATOM 10786 C C . ALA D 2 243 ? 60.141 -42.945 0.853 1.00 100.46 243 ALA D C 1
ATOM 10787 O O . ALA D 2 243 ? 60.017 -44.166 0.717 1.00 97.06 243 ALA D O 1
ATOM 10789 N N . LYS D 2 244 ? 60.279 -42.372 2.048 1.00 101.72 244 LYS D N 1
ATOM 10790 C CA . LYS D 2 244 ? 60.221 -43.140 3.285 1.00 99.10 244 LYS D CA 1
ATOM 10791 C C . LYS D 2 244 ? 58.806 -43.284 3.824 1.00 103.68 244 LYS D C 1
ATOM 10792 O O . LYS D 2 244 ? 58.600 -44.017 4.798 1.00 105.47 244 LYS D O 1
ATOM 10798 N N . LEU D 2 245 ? 57.834 -42.610 3.217 1.00 104.18 245 LEU D N 1
ATOM 10799 C CA . LEU D 2 245 ? 56.441 -42.659 3.637 1.00 99.07 245 LEU D CA 1
ATOM 10800 C C . LEU D 2 245 ? 55.659 -43.494 2.633 1.00 98.94 245 LEU D C 1
ATOM 10801 O O . LEU D 2 245 ? 55.741 -43.253 1.423 1.00 98.46 245 LEU D O 1
ATOM 10806 N N . THR D 2 246 ? 54.913 -44.474 3.134 1.00 99.82 246 THR D N 1
ATOM 10807 C CA . THR D 2 246 ? 54.203 -45.388 2.253 1.00 100.14 246 THR D CA 1
ATOM 10808 C C . THR D 2 246 ? 53.126 -44.657 1.458 1.00 97.81 246 THR D C 1
ATOM 10809 O O . THR D 2 246 ? 52.614 -43.610 1.866 1.00 95.65 246 THR D O 1
ATOM 10813 N N . SER D 2 247 ? 52.791 -45.225 0.303 1.00 97.89 247 SER D N 1
ATOM 10814 C CA . SER D 2 247 ? 51.794 -44.655 -0.586 1.00 95.84 247 SER D CA 1
ATOM 10815 C C . SER D 2 247 ? 50.988 -45.785 -1.209 1.00 93.89 247 SER D C 1
ATOM 10816 O O . SER D 2 247 ? 51.410 -46.944 -1.214 1.00 93.06 247 SER D O 1
ATOM 10819 N N . GLY D 2 248 ? 49.819 -45.435 -1.736 1.00 91.41 248 GLY D N 1
ATOM 10820 C CA . GLY D 2 248 ? 48.961 -46.405 -2.371 1.00 89.69 248 GLY D CA 1
ATOM 10821 C C . GLY D 2 248 ? 47.532 -45.923 -2.508 1.00 88.74 248 GLY D C 1
ATOM 10822 O O . GLY D 2 248 ? 47.198 -44.785 -2.162 1.00 87.30 248 GLY D O 1
ATOM 10823 N N . PRO D 2 249 ? 46.656 -46.787 -3.029 1.00 91.80 249 PRO D N 1
ATOM 10824 C CA . PRO D 2 249 ? 45.254 -46.380 -3.191 1.00 89.11 249 PRO D CA 1
ATOM 10825 C C . PRO D 2 249 ? 44.514 -46.284 -1.873 1.00 88.00 249 PRO D C 1
ATOM 10826 O O . PRO D 2 249 ? 43.531 -45.540 -1.775 1.00 91.12 249 PRO D O 1
ATOM 10830 N N . HIS D 2 250 ? 44.962 -47.006 -0.852 1.00 88.20 250 HIS D N 1
ATOM 10831 C CA . HIS D 2 250 ? 44.357 -46.958 0.470 1.00 89.60 250 HIS D CA 1
ATOM 10832 C C . HIS D 2 250 ? 45.112 -46.042 1.424 1.00 83.03 250 HIS D C 1
ATOM 10833 O O . HIS D 2 250 ? 44.800 -46.014 2.619 1.00 85.14 250 HIS D O 1
ATOM 10840 N N . ILE D 2 251 ? 46.087 -45.288 0.924 1.00 82.57 251 ILE D N 1
ATOM 10841 C CA . ILE D 2 251 ? 46.920 -44.414 1.742 1.00 88.56 251 ILE D CA 1
ATOM 10842 C C . ILE D 2 251 ? 46.555 -42.972 1.423 1.00 90.30 251 ILE D C 1
ATOM 10843 O O . ILE D 2 251 ? 46.449 -42.596 0.250 1.00 88.10 251 ILE D O 1
ATOM 10848 N N . VAL D 2 252 ? 46.358 -42.168 2.465 1.00 95.87 252 VAL D N 1
ATOM 10849 C CA . VAL D 2 252 ? 46.028 -40.756 2.323 1.00 98.87 252 VAL D CA 1
ATOM 10850 C C . VAL D 2 252 ? 46.942 -39.951 3.235 1.00 101.73 252 VAL D C 1
ATOM 10851 O O . VAL D 2 252 ? 47.101 -40.284 4.415 1.00 102.64 252 VAL D O 1
ATOM 10855 N N . GLY D 2 253 ? 47.553 -38.906 2.686 1.00 117.17 253 GLY D N 1
ATOM 10856 C CA . GLY D 2 253 ? 48.433 -38.058 3.463 1.00 120.40 253 GLY D CA 1
ATOM 10857 C C . GLY D 2 253 ? 49.791 -38.676 3.717 1.00 121.65 253 GLY D C 1
ATOM 10858 O O . GLY D 2 253 ? 50.368 -39.315 2.832 1.00 119.07 253 GLY D O 1
ATOM 10859 N N . ASN D 2 254 ? 50.310 -38.495 4.927 1.00 115.61 254 ASN D N 1
ATOM 10860 C CA . ASN D 2 254 ? 51.616 -39.009 5.313 1.00 113.41 254 ASN D CA 1
ATOM 10861 C C . ASN D 2 254 ? 51.416 -40.201 6.236 1.00 113.11 254 ASN D C 1
ATOM 10862 O O . ASN D 2 254 ? 50.830 -40.062 7.314 1.00 111.80 254 ASN D O 1
ATOM 10867 N N . VAL D 2 255 ? 51.900 -41.365 5.817 1.00 119.33 255 VAL D N 1
ATOM 10868 C CA . VAL D 2 255 ? 51.775 -42.592 6.593 1.00 118.43 255 VAL D CA 1
ATOM 10869 C C . VAL D 2 255 ? 53.128 -43.286 6.610 1.00 120.70 255 VAL D C 1
ATOM 10870 O O . VAL D 2 255 ? 53.761 -43.448 5.561 1.00 118.74 255 VAL D O 1
ATOM 10874 N N . LEU D 2 256 ? 53.571 -43.687 7.797 1.00 109.95 256 LEU D N 1
ATOM 10875 C CA . LEU D 2 256 ? 54.849 -44.368 7.986 1.00 107.81 256 LEU D CA 1
ATOM 10876 C C . LEU D 2 256 ? 54.556 -45.813 8.376 1.00 104.73 256 LEU D C 1
ATOM 10877 O O . LEU D 2 256 ? 54.232 -46.102 9.532 1.00 100.44 256 LEU D O 1
ATOM 10882 N N . VAL D 2 257 ? 54.672 -46.717 7.409 1.00 105.26 257 VAL D N 1
ATOM 10883 C CA . VAL D 2 257 ? 54.417 -48.135 7.633 1.00 103.52 257 VAL D CA 1
ATOM 10884 C C . VAL D 2 257 ? 55.752 -48.856 7.747 1.00 106.81 257 VAL D C 1
ATOM 10885 O O . VAL D 2 257 ? 56.725 -48.510 7.065 1.00 109.67 257 VAL D O 1
ATOM 10889 N N . ASP D 2 258 ? 55.800 -49.855 8.621 1.00 108.30 258 ASP D N 1
ATOM 10890 C CA . ASP D 2 258 ? 56.994 -50.656 8.823 1.00 107.04 258 ASP D CA 1
ATOM 10891 C C . ASP D 2 258 ? 57.023 -51.819 7.842 1.00 104.89 258 ASP D C 1
ATOM 10892 O O . ASP D 2 258 ? 55.984 -52.286 7.368 1.00 109.47 258 ASP D O 1
ATOM 10897 N N . GLU D 2 259 ? 58.235 -52.280 7.533 1.00 104.28 259 GLU D N 1
ATOM 10898 C CA . GLU D 2 259 ? 58.375 -53.436 6.656 1.00 104.07 259 GLU D CA 1
ATOM 10899 C C . GLU D 2 259 ? 57.802 -54.695 7.295 1.00 103.79 259 GLU D C 1
ATOM 10900 O O . GLU D 2 259 ? 57.373 -55.609 6.583 1.00 104.35 259 GLU D O 1
ATOM 10906 N N . THR D 2 260 ? 57.784 -54.761 8.629 1.00 96.24 260 THR D N 1
ATOM 10907 C CA . THR D 2 260 ? 57.259 -55.935 9.316 1.00 93.40 260 THR D CA 1
ATOM 10908 C C . THR D 2 260 ? 55.739 -55.917 9.417 1.00 90.88 260 THR D C 1
ATOM 10909 O O . THR D 2 260 ? 55.109 -56.981 9.412 1.00 89.46 260 THR D O 1
ATOM 10913 N N . ALA D 2 261 ? 55.137 -54.733 9.509 1.00 92.52 261 ALA D N 1
ATOM 10914 C CA . ALA D 2 261 ? 53.691 -54.633 9.649 1.00 82.76 261 ALA D CA 1
ATOM 10915 C C . ALA D 2 261 ? 52.999 -55.084 8.371 1.00 79.04 261 ALA D C 1
ATOM 10916 O O . ALA D 2 261 ? 53.452 -54.795 7.261 1.00 79.45 261 ALA D O 1
ATOM 10918 N N . THR D 2 262 ? 51.889 -55.794 8.533 1.00 78.68 262 THR D N 1
ATOM 10919 C CA . THR D 2 262 ? 51.102 -56.288 7.413 1.00 78.72 262 THR D CA 1
ATOM 10920 C C . THR D 2 262 ? 49.709 -55.680 7.464 1.00 81.08 262 THR D C 1
ATOM 10921 O O . THR D 2 262 ? 49.085 -55.629 8.530 1.00 83.96 262 THR D O 1
ATOM 10925 N N . ILE D 2 263 ? 49.229 -55.218 6.314 1.00 79.71 263 ILE D N 1
ATOM 10926 C CA . ILE D 2 263 ? 47.927 -54.575 6.195 1.00 77.50 263 ILE D CA 1
ATOM 10927 C C . ILE D 2 263 ? 47.030 -55.450 5.334 1.00 81.01 263 ILE D C 1
ATOM 10928 O O . ILE D 2 263 ? 47.451 -55.932 4.275 1.00 84.99 263 ILE D O 1
ATOM 10933 N N . GLY D 2 264 ? 45.798 -55.655 5.787 1.00 85.16 264 GLY D N 1
ATOM 10934 C CA . GLY D 2 264 ? 44.808 -56.360 5.007 1.00 101.75 264 GLY D CA 1
ATOM 10935 C C . GLY D 2 264 ? 44.306 -55.514 3.848 1.00 103.96 264 GLY D C 1
ATOM 10936 O O . GLY D 2 264 ? 44.765 -54.401 3.588 1.00 97.83 264 GLY D O 1
ATOM 10937 N N . GLU D 2 265 ? 43.336 -56.070 3.131 1.00 112.59 265 GLU D N 1
ATOM 10938 C CA . GLU D 2 265 ? 42.760 -55.402 1.976 1.00 111.73 265 GLU D CA 1
ATOM 10939 C C . GLU D 2 265 ? 41.505 -54.633 2.377 1.00 105.09 265 GLU D C 1
ATOM 10940 O O . GLU D 2 265 ? 40.859 -54.928 3.385 1.00 103.99 265 GLU D O 1
ATOM 10946 N N . GLY D 2 266 ? 41.171 -53.629 1.572 1.00 101.03 266 GLY D N 1
ATOM 10947 C CA . GLY D 2 266 ? 39.983 -52.836 1.824 1.00 98.66 266 GLY D CA 1
ATOM 10948 C C . GLY D 2 266 ? 40.057 -51.951 3.048 1.00 96.25 266 GLY D C 1
ATOM 10949 O O . GLY D 2 266 ? 39.027 -51.684 3.675 1.00 95.72 266 GLY D O 1
ATOM 10950 N N . CYS D 2 267 ? 41.248 -51.485 3.404 1.00 93.87 267 CYS D N 1
ATOM 10951 C CA . CYS D 2 267 ? 41.445 -50.592 4.536 1.00 87.77 267 CYS D CA 1
ATOM 10952 C C . CYS D 2 267 ? 41.644 -49.163 4.045 1.00 89.31 267 CYS D C 1
ATOM 10953 O O . CYS D 2 267 ? 41.722 -48.896 2.845 1.00 94.66 267 CYS D O 1
ATOM 10956 N N . LEU D 2 268 ? 41.714 -48.235 4.995 1.00 85.03 268 LEU D N 1
ATOM 10957 C CA . LEU D 2 268 ? 41.980 -46.836 4.671 1.00 88.11 268 LEU D CA 1
ATOM 10958 C C . LEU D 2 268 ? 42.786 -46.243 5.817 1.00 88.93 268 LEU D C 1
ATOM 10959 O O . LEU D 2 268 ? 42.260 -46.068 6.921 1.00 87.78 268 LEU D O 1
ATOM 10964 N N . ILE D 2 269 ? 44.052 -45.927 5.552 1.00 88.00 269 ILE D N 1
ATOM 10965 C CA . ILE D 2 269 ? 45.003 -45.511 6.577 1.00 88.93 269 ILE D CA 1
ATOM 10966 C C . ILE D 2 269 ? 45.488 -44.107 6.245 1.00 89.75 269 ILE D C 1
ATOM 10967 O O . ILE D 2 269 ? 45.892 -43.837 5.108 1.00 92.97 269 ILE D O 1
ATOM 10972 N N . GLY D 2 270 ? 45.446 -43.219 7.234 1.00 95.21 270 GLY D N 1
ATOM 10973 C CA . GLY D 2 270 ? 45.897 -41.861 7.061 1.00 100.84 270 GLY D CA 1
ATOM 10974 C C . GLY D 2 270 ? 44.822 -40.851 7.409 1.00 107.57 270 GLY D C 1
ATOM 10975 O O . GLY D 2 270 ? 43.639 -41.186 7.529 1.00 105.93 270 GLY D O 1
ATOM 10976 N N . PRO D 2 271 ? 45.217 -39.580 7.587 1.00 126.16 271 PRO D N 1
ATOM 10977 C CA . PRO D 2 271 ? 46.612 -39.135 7.507 1.00 126.21 271 PRO D CA 1
ATOM 10978 C C . PRO D 2 271 ? 47.329 -39.239 8.848 1.00 128.06 271 PRO D C 1
ATOM 10979 O O . PRO D 2 271 ? 46.675 -39.354 9.884 1.00 128.67 271 PRO D O 1
ATOM 10983 N N . ASP D 2 272 ? 48.664 -39.190 8.811 1.00 116.00 272 ASP D N 1
ATOM 10984 C CA . ASP D 2 272 ? 49.512 -39.163 10.003 1.00 109.89 272 ASP D CA 1
ATOM 10985 C C . ASP D 2 272 ? 49.228 -40.370 10.902 1.00 103.27 272 ASP D C 1
ATOM 10986 O O . ASP D 2 272 ? 48.699 -40.263 12.011 1.00 98.04 272 ASP D O 1
ATOM 10991 N N . VAL D 2 273 ? 49.607 -41.532 10.379 1.00 103.49 273 VAL D N 1
ATOM 10992 C CA . VAL D 2 273 ? 49.485 -42.798 11.086 1.00 99.83 273 VAL D CA 1
ATOM 10993 C C . VAL D 2 273 ? 50.827 -43.509 11.010 1.00 100.37 273 VAL D C 1
ATOM 10994 O O . VAL D 2 273 ? 51.448 -43.569 9.942 1.00 104.65 273 VAL D O 1
ATOM 10998 N N . ALA D 2 274 ? 51.267 -44.061 12.139 1.00 95.07 274 ALA D N 1
ATOM 10999 C CA . ALA D 2 274 ? 52.554 -44.744 12.230 1.00 94.59 274 ALA D CA 1
ATOM 11000 C C . ALA D 2 274 ? 52.337 -46.110 12.863 1.00 92.94 274 ALA D C 1
ATOM 11001 O O . ALA D 2 274 ? 51.961 -46.204 14.035 1.00 93.23 274 ALA D O 1
ATOM 11003 N N . ILE D 2 275 ? 52.573 -47.163 12.086 1.00 93.87 275 ILE D N 1
ATOM 11004 C CA . ILE D 2 275 ? 52.365 -48.539 12.520 1.00 94.30 275 ILE D CA 1
ATOM 11005 C C . ILE D 2 275 ? 53.725 -49.164 12.793 1.00 99.87 275 ILE D C 1
ATOM 11006 O O . ILE D 2 275 ? 54.570 -49.237 11.893 1.00 100.44 275 ILE D O 1
ATOM 11011 N N . GLY D 2 276 ? 53.930 -49.631 14.029 1.00 118.54 276 GLY D N 1
ATOM 11012 C CA . GLY D 2 276 ? 55.171 -50.249 14.404 1.00 119.03 276 GLY D CA 1
ATOM 11013 C C . GLY D 2 276 ? 55.370 -51.596 13.725 1.00 119.82 276 GLY D C 1
ATOM 11014 O O . GLY D 2 276 ? 54.555 -52.037 12.905 1.00 120.11 276 GLY D O 1
ATOM 11015 N N . PRO D 2 277 ? 56.480 -52.253 14.048 1.00 97.03 277 PRO D N 1
ATOM 11016 C CA . PRO D 2 277 ? 56.751 -53.576 13.480 1.00 92.95 277 PRO D CA 1
ATOM 11017 C C . PRO D 2 277 ? 55.986 -54.672 14.208 1.00 88.55 277 PRO D C 1
ATOM 11018 O O . PRO D 2 277 ? 55.514 -54.504 15.334 1.00 90.64 277 PRO D O 1
ATOM 11022 N N . GLY D 2 278 ? 55.872 -55.815 13.534 1.00 85.43 278 GLY D N 1
ATOM 11023 C CA . GLY D 2 278 ? 55.200 -56.966 14.105 1.00 88.16 278 GLY D CA 1
ATOM 11024 C C . GLY D 2 278 ? 53.704 -56.837 14.279 1.00 86.29 278 GLY D C 1
ATOM 11025 O O . GLY D 2 278 ? 53.096 -57.702 14.917 1.00 87.50 278 GLY D O 1
ATOM 11026 N N . CYS D 2 279 ? 53.088 -55.794 13.732 1.00 83.89 279 CYS D N 1
ATOM 11027 C CA . CYS D 2 279 ? 51.656 -55.588 13.867 1.00 79.04 279 CYS D CA 1
ATOM 11028 C C . CYS D 2 279 ? 50.886 -56.447 12.871 1.00 82.20 279 CYS D C 1
ATOM 11029 O O . CYS D 2 279 ? 51.427 -56.936 11.875 1.00 85.06 279 CYS D O 1
ATOM 11032 N N . ILE D 2 280 ? 49.599 -56.623 13.155 1.00 80.20 280 ILE D N 1
ATOM 11033 C CA . ILE D 2 280 ? 48.702 -57.417 12.325 1.00 80.67 280 ILE D CA 1
ATOM 11034 C C . ILE D 2 280 ? 47.442 -56.585 12.121 1.00 87.34 280 ILE D C 1
ATOM 11035 O O . ILE D 2 280 ? 46.583 -56.519 13.007 1.00 89.72 280 ILE D O 1
ATOM 11040 N N . VAL D 2 281 ? 47.322 -55.954 10.956 1.00 91.19 281 VAL D N 1
ATOM 11041 C CA . VAL D 2 281 ? 46.172 -55.120 10.625 1.00 87.93 281 VAL D CA 1
ATOM 11042 C C . VAL D 2 281 ? 45.205 -55.938 9.780 1.00 91.65 281 VAL D C 1
ATOM 11043 O O . VAL D 2 281 ? 45.578 -56.450 8.717 1.00 95.77 281 VAL D O 1
ATOM 11047 N N . GLU D 2 282 ? 43.967 -56.066 10.250 1.00 92.01 282 GLU D N 1
ATOM 11048 C CA . GLU D 2 282 ? 42.955 -56.820 9.529 1.00 94.41 282 GLU D CA 1
ATOM 11049 C C . GLU D 2 282 ? 42.212 -55.897 8.557 1.00 89.24 282 GLU D C 1
ATOM 11050 O O . GLU D 2 282 ? 42.548 -54.721 8.398 1.00 83.83 282 GLU D O 1
ATOM 11056 N N . SER D 2 283 ? 41.181 -56.429 7.902 1.00 92.15 283 SER D N 1
ATOM 11057 C CA . SER D 2 283 ? 40.523 -55.737 6.799 1.00 96.17 283 SER D CA 1
ATOM 11058 C C . SER D 2 283 ? 39.376 -54.848 7.264 1.00 87.37 283 SER D C 1
ATOM 11059 O O . SER D 2 283 ? 38.765 -55.073 8.311 1.00 83.31 283 SER D O 1
ATOM 11062 N N . GLY D 2 284 ? 39.091 -53.824 6.462 1.00 85.56 284 GLY D N 1
ATOM 11063 C CA . GLY D 2 284 ? 37.976 -52.940 6.719 1.00 79.29 284 GLY D CA 1
ATOM 11064 C C . GLY D 2 284 ? 38.240 -51.875 7.755 1.00 81.36 284 GLY D C 1
ATOM 11065 O O . GLY D 2 284 ? 37.290 -51.231 8.213 1.00 83.62 284 GLY D O 1
ATOM 11066 N N . VAL D 2 285 ? 39.496 -51.661 8.131 1.00 81.14 285 VAL D N 1
ATOM 11067 C CA . VAL D 2 285 ? 39.830 -50.739 9.205 1.00 83.35 285 VAL D CA 1
ATOM 11068 C C . VAL D 2 285 ? 39.974 -49.330 8.643 1.00 83.79 285 VAL D C 1
ATOM 11069 O O . VAL D 2 285 ? 40.168 -49.123 7.442 1.00 82.94 285 VAL D O 1
ATOM 11073 N N . ARG D 2 286 ? 39.877 -48.344 9.535 1.00 86.33 286 ARG D N 1
ATOM 11074 C CA . ARG D 2 286 ? 39.946 -46.930 9.165 1.00 86.08 286 ARG D CA 1
ATOM 11075 C C . ARG D 2 286 ? 40.779 -46.217 10.227 1.00 89.07 286 ARG D C 1
ATOM 11076 O O . ARG D 2 286 ? 40.271 -45.881 11.302 1.00 87.33 286 ARG D O 1
ATOM 11084 N N . LEU D 2 287 ? 42.058 -46.006 9.931 1.00 99.30 287 LEU D N 1
ATOM 11085 C CA . LEU D 2 287 ? 42.978 -45.348 10.846 1.00 98.85 287 LEU D CA 1
ATOM 11086 C C . LEU D 2 287 ? 43.214 -43.911 10.405 1.00 100.59 287 LEU D C 1
ATOM 11087 O O . LEU D 2 287 ? 43.328 -43.626 9.209 1.00 104.83 287 LEU D O 1
ATOM 11092 N N . SER D 2 288 ? 43.284 -43.006 11.378 1.00 93.00 288 SER D N 1
ATOM 11093 C CA . SER D 2 288 ? 43.447 -41.590 11.080 1.00 93.32 288 SER D CA 1
ATOM 11094 C C . SER D 2 288 ? 44.032 -40.892 12.296 1.00 94.42 288 SER D C 1
ATOM 11095 O O . SER D 2 288 ? 43.502 -41.025 13.402 1.00 96.93 288 SER D O 1
ATOM 11098 N N . ARG D 2 289 ? 45.125 -40.161 12.086 1.00 94.56 289 ARG D N 1
ATOM 11099 C CA . ARG D 2 289 ? 45.744 -39.320 13.108 1.00 102.19 289 ARG D CA 1
ATOM 11100 C C . ARG D 2 289 ? 46.191 -40.115 14.335 1.00 100.67 289 ARG D C 1
ATOM 11101 O O . ARG D 2 289 ? 46.431 -39.538 15.400 1.00 101.79 289 ARG D O 1
ATOM 11109 N N . CYS D 2 290 ? 46.313 -41.431 14.219 1.00 94.61 290 CYS D N 1
ATOM 11110 C CA . CYS D 2 290 ? 46.701 -42.267 15.342 1.00 90.68 290 CYS D CA 1
ATOM 11111 C C . CYS D 2 290 ? 48.105 -42.814 15.125 1.00 94.19 290 CYS D C 1
ATOM 11112 O O . CYS D 2 290 ? 48.722 -42.620 14.077 1.00 96.83 290 CYS D O 1
ATOM 11115 N N . THR D 2 291 ? 48.616 -43.490 16.150 1.00 92.58 291 THR D N 1
ATOM 11116 C CA . THR D 2 291 ? 49.908 -44.159 16.072 1.00 85.42 291 THR D CA 1
ATOM 11117 C C . THR D 2 291 ? 49.761 -45.543 16.678 1.00 84.66 291 THR D C 1
ATOM 11118 O O . THR D 2 291 ? 49.233 -45.688 17.784 1.00 92.87 291 THR D O 1
ATOM 11122 N N . VAL D 2 292 ? 50.231 -46.552 15.952 1.00 85.34 292 VAL D N 1
ATOM 11123 C CA . VAL D 2 292 ? 50.141 -47.947 16.364 1.00 85.02 292 VAL D CA 1
ATOM 11124 C C . VAL D 2 292 ? 51.543 -48.441 16.691 1.00 89.36 292 VAL D C 1
ATOM 11125 O O . VAL D 2 292 ? 52.463 -48.306 15.875 1.00 94.12 292 VAL D O 1
ATOM 11129 N N . MET D 2 293 ? 51.705 -49.018 17.879 1.00 85.29 293 MET D N 1
ATOM 11130 C CA . MET D 2 293 ? 52.990 -49.522 18.328 1.00 90.10 293 MET D CA 1
ATOM 11131 C C . MET D 2 293 ? 53.110 -51.013 18.012 1.00 92.97 293 MET D C 1
ATOM 11132 O O . MET D 2 293 ? 52.286 -51.586 17.297 1.00 94.15 293 MET D O 1
ATOM 11137 N N . ARG D 2 294 ? 54.143 -51.650 18.555 1.00 92.95 294 ARG D N 1
ATOM 11138 C CA . ARG D 2 294 ? 54.546 -52.978 18.110 1.00 86.39 294 ARG D CA 1
ATOM 11139 C C . ARG D 2 294 ? 53.541 -54.054 18.507 1.00 88.24 294 ARG D C 1
ATOM 11140 O O . ARG D 2 294 ? 52.881 -53.975 19.546 1.00 94.07 294 ARG D O 1
ATOM 11148 N N . GLY D 2 295 ? 53.440 -55.077 17.657 1.00 86.65 295 GLY D N 1
ATOM 11149 C CA . GLY D 2 295 ? 52.799 -56.336 17.985 1.00 88.41 295 GLY D CA 1
ATOM 11150 C C . GLY D 2 295 ? 51.298 -56.317 18.163 1.00 85.57 295 GLY D C 1
ATOM 11151 O O . GLY D 2 295 ? 50.695 -57.393 18.257 1.00 86.09 295 GLY D O 1
ATOM 11152 N N . VAL D 2 296 ? 50.664 -55.153 18.205 1.00 85.22 296 VAL D N 1
ATOM 11153 C CA . VAL D 2 296 ? 49.226 -55.093 18.440 1.00 88.14 296 VAL D CA 1
ATOM 11154 C C . VAL D 2 296 ? 48.485 -55.431 17.155 1.00 83.22 296 VAL D C 1
ATOM 11155 O O . VAL D 2 296 ? 48.834 -54.955 16.068 1.00 80.88 296 VAL D O 1
ATOM 11159 N N . ARG D 2 297 ? 47.456 -56.264 17.277 1.00 82.12 297 ARG D N 1
ATOM 11160 C CA . ARG D 2 297 ? 46.608 -56.641 16.157 1.00 82.30 297 ARG D CA 1
ATOM 11161 C C . ARG D 2 297 ? 45.261 -55.944 16.291 1.00 86.36 297 ARG D C 1
ATOM 11162 O O . ARG D 2 297 ? 44.618 -56.020 17.343 1.00 84.88 297 ARG D O 1
ATOM 11170 N N . ILE D 2 298 ? 44.840 -55.268 15.226 1.00 95.14 298 ILE D N 1
ATOM 11171 C CA . ILE D 2 298 ? 43.538 -54.613 15.162 1.00 95.57 298 ILE D CA 1
ATOM 11172 C C . ILE D 2 298 ? 42.642 -55.442 14.255 1.00 95.20 298 ILE D C 1
ATOM 11173 O O . ILE D 2 298 ? 42.977 -55.681 13.089 1.00 95.90 298 ILE D O 1
ATOM 11178 N N . LYS D 2 299 ? 41.507 -55.884 14.790 1.00 88.94 299 LYS D N 1
ATOM 11179 C CA . LYS D 2 299 ? 40.637 -56.790 14.062 1.00 85.28 299 LYS D CA 1
ATOM 11180 C C . LYS D 2 299 ? 39.842 -56.035 12.997 1.00 82.82 299 LYS D C 1
ATOM 11181 O O . LYS D 2 299 ? 40.033 -54.837 12.761 1.00 83.48 299 LYS D O 1
ATOM 11187 N N . LYS D 2 300 ? 38.938 -56.755 12.342 1.00 83.83 300 LYS D N 1
ATOM 11188 C CA . LYS D 2 300 ? 38.273 -56.242 11.154 1.00 77.19 300 LYS D CA 1
ATOM 11189 C C . LYS D 2 300 ? 37.217 -55.196 11.499 1.00 74.41 300 LYS D C 1
ATOM 11190 O O . LYS D 2 300 ? 36.585 -55.239 12.558 1.00 75.09 300 LYS D O 1
ATOM 11196 N N . HIS D 2 301 ? 37.041 -54.245 10.578 1.00 76.65 301 HIS D N 1
ATOM 11197 C CA . HIS D 2 301 ? 35.967 -53.251 10.616 1.00 77.04 301 HIS D CA 1
ATOM 11198 C C . HIS D 2 301 ? 36.088 -52.293 11.799 1.00 72.46 301 HIS D C 1
ATOM 11199 O O . HIS D 2 301 ? 35.085 -51.759 12.274 1.00 72.30 301 HIS D O 1
ATOM 11206 N N . ALA D 2 302 ? 37.304 -52.059 12.279 1.00 70.27 302 ALA D N 1
ATOM 11207 C CA . ALA D 2 302 ? 37.537 -51.123 13.369 1.00 73.20 302 ALA D CA 1
ATOM 11208 C C . ALA D 2 302 ? 37.800 -49.722 12.827 1.00 73.86 302 ALA D C 1
ATOM 11209 O O . ALA D 2 302 ? 38.348 -49.551 11.736 1.00 78.15 302 ALA D O 1
ATOM 11211 N N . CYS D 2 303 ? 37.397 -48.715 13.601 1.00 74.56 303 CYS D N 1
ATOM 11212 C CA . CYS D 2 303 ? 37.578 -47.314 13.231 1.00 75.12 303 CYS D CA 1
ATOM 11213 C C . CYS D 2 303 ? 38.300 -46.597 14.366 1.00 77.05 303 CYS D C 1
ATOM 11214 O O . CYS D 2 303 ? 37.700 -46.313 15.409 1.00 78.31 303 CYS D O 1
ATOM 11217 N N . ILE D 2 304 ? 39.584 -46.308 14.168 1.00 82.74 304 ILE D N 1
ATOM 11218 C CA . ILE D 2 304 ? 40.405 -45.635 15.166 1.00 77.85 304 ILE D CA 1
ATOM 11219 C C . ILE D 2 304 ? 40.820 -44.283 14.611 1.00 78.69 304 ILE D C 1
ATOM 11220 O O . ILE D 2 304 ? 41.364 -44.200 13.505 1.00 82.13 304 ILE D O 1
ATOM 11225 N N . SER D 2 305 ? 40.555 -43.226 15.371 1.00 79.80 305 SER D N 1
ATOM 11226 C CA . SER D 2 305 ? 40.906 -41.873 14.964 1.00 81.63 305 SER D CA 1
ATOM 11227 C C . SER D 2 305 ? 41.542 -41.148 16.134 1.00 84.65 305 SER D C 1
ATOM 11228 O O . SER D 2 305 ? 40.968 -41.123 17.225 1.00 89.87 305 SER D O 1
ATOM 11231 N N . SER D 2 306 ? 42.693 -40.523 15.888 1.00 87.62 306 SER D N 1
ATOM 11232 C CA . SER D 2 306 ? 43.398 -39.671 16.853 1.00 93.58 306 SER D CA 1
ATOM 11233 C C . SER D 2 306 ? 43.508 -40.338 18.225 1.00 94.57 306 SER D C 1
ATOM 11234 O O . SER D 2 306 ? 42.983 -39.858 19.231 1.00 93.82 306 SER D O 1
ATOM 11237 N N . SER D 2 307 ? 44.217 -41.463 18.248 1.00 96.80 307 SER D N 1
ATOM 11238 C CA . SER D 2 307 ? 44.390 -42.246 19.461 1.00 95.55 307 SER D CA 1
ATOM 11239 C C . SER D 2 307 ? 45.795 -42.834 19.479 1.00 103.80 307 SER D C 1
ATOM 11240 O O . SER D 2 307 ? 46.568 -42.684 18.529 1.00 99.26 307 SER D O 1
ATOM 11243 N N . ILE D 2 308 ? 46.119 -43.520 20.572 1.00 127.03 308 ILE D N 1
ATOM 11244 C CA . ILE D 2 308 ? 47.435 -44.110 20.783 1.00 127.47 308 ILE D CA 1
ATOM 11245 C C . ILE D 2 308 ? 47.240 -45.553 21.223 1.00 128.85 308 ILE D C 1
ATOM 11246 O O . ILE D 2 308 ? 46.569 -45.813 22.229 1.00 129.82 308 ILE D O 1
ATOM 11251 N N . ILE D 2 309 ? 47.827 -46.487 20.478 1.00 106.39 309 ILE D N 1
ATOM 11252 C CA . ILE D 2 309 ? 47.679 -47.917 20.723 1.00 100.83 309 ILE D CA 1
ATOM 11253 C C . ILE D 2 309 ? 48.971 -48.444 21.332 1.00 100.60 309 ILE D C 1
ATOM 11254 O O . ILE D 2 309 ? 50.060 -48.204 20.796 1.00 99.17 309 ILE D O 1
ATOM 11259 N N . GLY D 2 310 ? 48.849 -49.166 22.447 1.00 100.37 310 GLY D N 1
ATOM 11260 C CA . GLY D 2 310 ? 50.002 -49.704 23.137 1.00 101.22 310 GLY D CA 1
ATOM 11261 C C . GLY D 2 310 ? 50.573 -50.944 22.472 1.00 105.45 310 GLY D C 1
ATOM 11262 O O . GLY D 2 310 ? 50.143 -51.380 21.404 1.00 104.11 310 GLY D O 1
ATOM 11263 N N . TRP D 2 311 ? 51.573 -51.520 23.136 1.00 122.34 311 TRP D N 1
ATOM 11264 C CA . TRP D 2 311 ? 52.254 -52.698 22.617 1.00 123.01 311 TRP D CA 1
ATOM 11265 C C . TRP D 2 311 ? 51.433 -53.958 22.863 1.00 124.43 311 TRP D C 1
ATOM 11266 O O . TRP D 2 311 ? 50.870 -54.148 23.946 1.00 125.59 311 TRP D O 1
ATOM 11277 N N . HIS D 2 312 ? 51.382 -54.824 21.847 1.00 105.50 312 HIS D N 1
ATOM 11278 C CA . HIS D 2 312 ? 50.799 -56.165 21.962 1.00 100.61 312 HIS D CA 1
ATOM 11279 C C . HIS D 2 312 ? 49.367 -56.117 22.494 1.00 97.35 312 HIS D C 1
ATOM 11280 O O . HIS D 2 312 ? 48.935 -56.981 23.260 1.00 92.81 312 HIS D O 1
ATOM 11287 N N . SER D 2 313 ? 48.625 -55.095 22.084 1.00 96.14 313 SER D N 1
ATOM 11288 C CA . SER D 2 313 ? 47.226 -54.966 22.457 1.00 89.29 313 SER D CA 1
ATOM 11289 C C . SER D 2 313 ? 46.366 -55.655 21.401 1.00 87.35 313 SER D C 1
ATOM 11290 O O . SER D 2 313 ? 46.872 -56.313 20.488 1.00 88.62 313 SER D O 1
ATOM 11293 N N . THR D 2 314 ? 45.048 -55.520 21.517 1.00 85.86 314 THR D N 1
ATOM 11294 C CA . THR D 2 314 ? 44.141 -56.165 20.575 1.00 84.47 314 THR D CA 1
ATOM 11295 C C . THR D 2 314 ? 42.838 -55.386 20.528 1.00 84.12 314 THR D C 1
ATOM 11296 O O . THR D 2 314 ? 42.134 -55.290 21.538 1.00 81.10 314 THR D O 1
ATOM 11300 N N . VAL D 2 315 ? 42.523 -54.836 19.360 1.00 84.83 315 VAL D N 1
ATOM 11301 C CA . VAL D 2 315 ? 41.268 -54.131 19.130 1.00 87.06 315 VAL D CA 1
ATOM 11302 C C . VAL D 2 315 ? 40.310 -55.091 18.443 1.00 89.02 315 VAL D C 1
ATOM 11303 O O . VAL D 2 315 ? 40.598 -55.590 17.349 1.00 91.58 315 VAL D O 1
ATOM 11307 N N . GLY D 2 316 ? 39.172 -55.348 19.079 1.00 95.75 316 GLY D N 1
ATOM 11308 C CA . GLY D 2 316 ? 38.191 -56.262 18.539 1.00 96.45 316 GLY D CA 1
ATOM 11309 C C . GLY D 2 316 ? 37.540 -55.741 17.267 1.00 94.81 316 GLY D C 1
ATOM 11310 O O . GLY D 2 316 ? 37.762 -54.616 16.816 1.00 92.90 316 GLY D O 1
ATOM 11311 N N . GLN D 2 317 ? 36.715 -56.601 16.674 1.00 82.68 317 GLN D N 1
ATOM 11312 C CA . GLN D 2 317 ? 36.018 -56.237 15.449 1.00 79.39 317 GLN D CA 1
ATOM 11313 C C . GLN D 2 317 ? 34.944 -55.191 15.725 1.00 78.96 317 GLN D C 1
ATOM 11314 O O . GLN D 2 317 ? 34.334 -55.156 16.798 1.00 79.51 317 GLN D O 1
ATOM 11320 N N . TRP D 2 318 ? 34.721 -54.326 14.734 1.00 75.21 318 TRP D N 1
ATOM 11321 C CA . TRP D 2 318 ? 33.700 -53.280 14.769 1.00 73.16 318 TRP D CA 1
ATOM 11322 C C . TRP D 2 318 ? 33.872 -52.320 15.945 1.00 71.39 318 TRP D C 1
ATOM 11323 O O . TRP D 2 318 ? 32.936 -51.592 16.295 1.00 74.74 318 TRP D O 1
ATOM 11334 N N . ALA D 2 319 ? 35.044 -52.302 16.574 1.00 72.65 319 ALA D N 1
ATOM 11335 C CA . ALA D 2 319 ? 35.293 -51.400 17.690 1.00 74.66 319 ALA D CA 1
ATOM 11336 C C . ALA D 2 319 ? 35.681 -50.015 17.187 1.00 74.19 319 ALA D C 1
ATOM 11337 O O . ALA D 2 319 ? 36.431 -49.879 16.217 1.00 73.30 319 ALA D O 1
ATOM 11339 N N . ARG D 2 320 ? 35.167 -48.983 17.852 1.00 80.90 320 ARG D N 1
ATOM 11340 C CA . ARG D 2 320 ? 35.438 -47.597 17.493 1.00 82.25 320 ARG D CA 1
ATOM 11341 C C . ARG D 2 320 ? 36.278 -46.929 18.573 1.00 82.46 320 ARG D C 1
ATOM 11342 O O . ARG D 2 320 ? 35.908 -46.940 19.751 1.00 81.82 320 ARG D O 1
ATOM 11350 N N . ILE D 2 321 ? 37.400 -46.343 18.162 1.00 79.77 321 ILE D N 1
ATOM 11351 C CA . ILE D 2 321 ? 38.336 -45.675 19.058 1.00 81.88 321 ILE D CA 1
ATOM 11352 C C . ILE D 2 321 ? 38.532 -44.254 18.549 1.00 83.13 321 ILE D C 1
ATOM 11353 O O . ILE D 2 321 ? 38.855 -44.052 17.373 1.00 84.49 321 ILE D O 1
ATOM 11358 N N . GLU D 2 322 ? 38.326 -43.271 19.422 1.00 87.66 322 GLU D N 1
ATOM 11359 C CA . GLU D 2 322 ? 38.444 -41.878 19.010 1.00 89.41 322 GLU D CA 1
ATOM 11360 C C . GLU D 2 322 ? 38.731 -41.005 20.224 1.00 95.73 322 GLU D C 1
ATOM 11361 O O . GLU D 2 322 ? 38.671 -41.455 21.372 1.00 95.06 322 GLU D O 1
ATOM 11367 N N . ASN D 2 323 ? 39.062 -39.743 19.941 1.00 113.03 323 ASN D N 1
ATOM 11368 C CA . ASN D 2 323 ? 39.152 -38.681 20.945 1.00 113.34 323 ASN D CA 1
ATOM 11369 C C . ASN D 2 323 ? 40.238 -38.974 21.983 1.00 113.95 323 ASN D C 1
ATOM 11370 O O . ASN D 2 323 ? 39.981 -39.059 23.183 1.00 114.95 323 ASN D O 1
ATOM 11375 N N . MET D 2 324 ? 41.473 -39.089 21.495 1.00 96.38 324 MET D N 1
ATOM 11376 C CA . MET D 2 324 ? 42.653 -39.211 22.350 1.00 92.05 324 MET D CA 1
ATOM 11377 C C . MET D 2 324 ? 42.499 -40.355 23.347 1.00 87.92 324 MET D C 1
ATOM 11378 O O . MET D 2 324 ? 42.764 -40.215 24.543 1.00 86.01 324 MET D O 1
ATOM 11383 N N . THR D 2 325 ? 42.065 -41.504 22.843 1.00 85.59 325 THR D N 1
ATOM 11384 C CA . THR D 2 325 ? 41.946 -42.683 23.686 1.00 79.86 325 THR D CA 1
ATOM 11385 C C . THR D 2 325 ? 43.327 -43.297 23.848 1.00 85.15 325 THR D C 1
ATOM 11386 O O . THR D 2 325 ? 43.977 -43.646 22.858 1.00 90.31 325 THR D O 1
ATOM 11390 N N . ILE D 2 326 ? 43.764 -43.446 25.094 1.00 88.57 326 ILE D N 1
ATOM 11391 C CA . ILE D 2 326 ? 45.117 -43.884 25.413 1.00 89.69 326 ILE D CA 1
ATOM 11392 C C . ILE D 2 326 ? 45.035 -45.284 26.002 1.00 92.49 326 ILE D C 1
ATOM 11393 O O . ILE D 2 326 ? 44.402 -45.492 27.044 1.00 89.11 326 ILE D O 1
ATOM 11398 N N . LEU D 2 327 ? 45.682 -46.240 25.343 1.00 104.00 327 LEU D N 1
ATOM 11399 C CA . LEU D 2 327 ? 45.677 -47.630 25.773 1.00 106.62 327 LEU D CA 1
ATOM 11400 C C . LEU D 2 327 ? 47.073 -48.047 26.218 1.00 107.01 327 LEU D C 1
ATOM 11401 O O . LEU D 2 327 ? 48.072 -47.664 25.601 1.00 105.02 327 LEU D O 1
ATOM 11406 N N . GLY D 2 328 ? 47.133 -48.826 27.294 1.00 95.21 328 GLY D N 1
ATOM 11407 C CA . GLY D 2 328 ? 48.383 -49.361 27.787 1.00 91.65 328 GLY D CA 1
ATOM 11408 C C . GLY D 2 328 ? 48.789 -50.630 27.058 1.00 90.45 328 GLY D C 1
ATOM 11409 O O . GLY D 2 328 ? 48.171 -51.063 26.084 1.00 92.54 328 GLY D O 1
ATOM 11410 N N . GLU D 2 329 ? 49.867 -51.231 27.553 1.00 91.66 329 GLU D N 1
ATOM 11411 C CA . GLU D 2 329 ? 50.367 -52.472 26.978 1.00 92.60 329 GLU D CA 1
ATOM 11412 C C . GLU D 2 329 ? 49.434 -53.631 27.303 1.00 85.59 329 GLU D C 1
ATOM 11413 O O . GLU D 2 329 ? 48.969 -53.774 28.435 1.00 85.87 329 GLU D O 1
ATOM 11419 N N . ASP D 2 330 ? 49.167 -54.466 26.299 1.00 86.64 330 ASP D N 1
ATOM 11420 C CA . ASP D 2 330 ? 48.353 -55.671 26.464 1.00 86.22 330 ASP D CA 1
ATOM 11421 C C . ASP D 2 330 ? 46.962 -55.327 27.007 1.00 84.29 330 ASP D C 1
ATOM 11422 O O . ASP D 2 330 ? 46.559 -55.747 28.092 1.00 84.02 330 ASP D O 1
ATOM 11427 N N . VAL D 2 331 ? 46.227 -54.547 26.221 1.00 84.24 331 VAL D N 1
ATOM 11428 C CA . VAL D 2 331 ? 44.849 -54.194 26.533 1.00 82.98 331 VAL D CA 1
ATOM 11429 C C . VAL D 2 331 ? 43.960 -54.791 25.455 1.00 83.91 331 VAL D C 1
ATOM 11430 O O . VAL D 2 331 ? 44.171 -54.546 24.262 1.00 85.00 331 VAL D O 1
ATOM 11434 N N . HIS D 2 332 ? 42.968 -55.570 25.874 1.00 82.85 332 HIS D N 1
ATOM 11435 C CA . HIS D 2 332 ? 42.110 -56.312 24.959 1.00 84.84 332 HIS D CA 1
ATOM 11436 C C . HIS D 2 332 ? 40.738 -55.655 24.935 1.00 83.01 332 HIS D C 1
ATOM 11437 O O . HIS D 2 332 ? 39.953 -55.796 25.880 1.00 79.97 332 HIS D O 1
ATOM 11444 N N . VAL D 2 333 ? 40.458 -54.943 23.849 1.00 80.61 333 VAL D N 1
ATOM 11445 C CA . VAL D 2 333 ? 39.169 -54.301 23.641 1.00 79.48 333 VAL D CA 1
ATOM 11446 C C . VAL D 2 333 ? 38.256 -55.306 22.955 1.00 80.58 333 VAL D C 1
ATOM 11447 O O . VAL D 2 333 ? 38.591 -55.835 21.889 1.00 83.00 333 VAL D O 1
ATOM 11451 N N . SER D 2 334 ? 37.109 -55.580 23.568 1.00 79.67 334 SER D N 1
ATOM 11452 C CA . SER D 2 334 ? 36.166 -56.512 22.978 1.00 84.11 334 SER D CA 1
ATOM 11453 C C . SER D 2 334 ? 35.595 -55.939 21.683 1.00 81.69 334 SER D C 1
ATOM 11454 O O . SER D 2 334 ? 35.832 -54.784 21.317 1.00 77.97 334 SER D O 1
ATOM 11457 N N . ASP D 2 335 ? 34.825 -56.764 20.984 1.00 82.38 335 ASP D N 1
ATOM 11458 C CA . ASP D 2 335 ? 34.170 -56.294 19.777 1.00 75.30 335 ASP D CA 1
ATOM 11459 C C . ASP D 2 335 ? 33.073 -55.304 20.142 1.00 74.20 335 ASP D C 1
ATOM 11460 O O . ASP D 2 335 ? 32.518 -55.336 21.245 1.00 76.22 335 ASP D O 1
ATOM 11465 N N . GLU D 2 336 ? 32.775 -54.404 19.204 1.00 73.53 336 GLU D N 1
ATOM 11466 C CA . GLU D 2 336 ? 31.642 -53.481 19.301 1.00 71.98 336 GLU D CA 1
ATOM 11467 C C . GLU D 2 336 ? 31.758 -52.520 20.483 1.00 72.22 336 GLU D C 1
ATOM 11468 O O . GLU D 2 336 ? 30.746 -52.020 20.979 1.00 72.06 336 GLU D O 1
ATOM 11474 N N . ILE D 2 337 ? 32.978 -52.255 20.953 1.00 71.34 337 ILE D N 1
ATOM 11475 C CA . ILE D 2 337 ? 33.210 -51.387 22.103 1.00 70.90 337 ILE D CA 1
ATOM 11476 C C . ILE D 2 337 ? 33.604 -50.000 21.616 1.00 70.98 337 ILE D C 1
ATOM 11477 O O . ILE D 2 337 ? 34.427 -49.858 20.704 1.00 72.93 337 ILE D O 1
ATOM 11482 N N . TYR D 2 338 ? 33.017 -48.973 22.227 1.00 72.77 338 TYR D N 1
ATOM 11483 C CA . TYR D 2 338 ? 33.262 -47.582 21.867 1.00 74.42 338 TYR D CA 1
ATOM 11484 C C . TYR D 2 338 ? 34.027 -46.895 22.993 1.00 74.01 338 TYR D C 1
ATOM 11485 O O . TYR D 2 338 ? 33.685 -47.056 24.169 1.00 70.95 338 TYR D O 1
ATOM 11494 N N . SER D 2 339 ? 35.059 -46.135 22.634 1.00 72.05 339 SER D N 1
ATOM 11495 C CA . SER D 2 339 ? 35.887 -45.422 23.602 1.00 71.62 339 SER D CA 1
ATOM 11496 C C . SER D 2 339 ? 35.987 -43.961 23.188 1.00 72.34 339 SER D C 1
ATOM 11497 O O . SER D 2 339 ? 36.383 -43.659 22.057 1.00 77.19 339 SER D O 1
ATOM 11500 N N . ASN D 2 340 ? 35.624 -43.061 24.103 1.00 80.91 340 ASN D N 1
ATOM 11501 C CA . ASN D 2 340 ? 35.682 -41.624 23.858 1.00 84.76 340 ASN D CA 1
ATOM 11502 C C . ASN D 2 340 ? 36.699 -40.967 24.779 1.00 88.69 340 ASN D C 1
ATOM 11503 O O . ASN D 2 340 ? 36.345 -40.120 25.603 1.00 85.90 340 ASN D O 1
ATOM 11508 N N . GLY D 2 341 ? 37.964 -41.350 24.648 1.00 84.98 341 GLY D N 1
ATOM 11509 C CA . GLY D 2 341 ? 39.006 -40.763 25.467 1.00 88.38 341 GLY D CA 1
ATOM 11510 C C . GLY D 2 341 ? 39.307 -41.569 26.712 1.00 81.24 341 GLY D C 1
ATOM 11511 O O . GLY D 2 341 ? 39.508 -41.003 27.791 1.00 79.03 341 GLY D O 1
ATOM 11512 N N . GLY D 2 342 ? 39.355 -42.890 26.574 1.00 74.67 342 GLY D N 1
ATOM 11513 C CA . GLY D 2 342 ? 39.624 -43.730 27.718 1.00 75.83 342 GLY D CA 1
ATOM 11514 C C . GLY D 2 342 ? 41.100 -44.014 27.892 1.00 78.56 342 GLY D C 1
ATOM 11515 O O . GLY D 2 342 ? 41.693 -44.760 27.107 1.00 79.08 342 GLY D O 1
ATOM 11516 N N . VAL D 2 343 ? 41.703 -43.425 28.923 1.00 77.51 343 VAL D N 1
ATOM 11517 C CA . VAL D 2 343 ? 43.107 -43.651 29.245 1.00 77.07 343 VAL D CA 1
ATOM 11518 C C . VAL D 2 343 ? 43.154 -44.906 30.110 1.00 76.16 343 VAL D C 1
ATOM 11519 O O . VAL D 2 343 ? 42.896 -44.857 31.313 1.00 80.02 343 VAL D O 1
ATOM 11523 N N . VAL D 2 344 ? 43.487 -46.035 29.490 1.00 78.43 344 VAL D N 1
ATOM 11524 C CA . VAL D 2 344 ? 43.382 -47.344 30.123 1.00 79.24 344 VAL D CA 1
ATOM 11525 C C . VAL D 2 344 ? 44.759 -47.809 30.579 1.00 86.89 344 VAL D C 1
ATOM 11526 O O . VAL D 2 344 ? 45.780 -47.545 29.932 1.00 88.12 344 VAL D O 1
ATOM 11530 N N . LEU D 2 345 ? 44.784 -48.508 31.711 1.00 84.77 345 LEU D N 1
ATOM 11531 C CA . LEU D 2 345 ? 45.996 -49.105 32.244 1.00 82.94 345 LEU D CA 1
ATOM 11532 C C . LEU D 2 345 ? 46.335 -50.395 31.503 1.00 84.89 345 LEU D C 1
ATOM 11533 O O . LEU D 2 345 ? 45.462 -51.027 30.902 1.00 86.57 345 LEU D O 1
ATOM 11538 N N . PRO D 2 346 ? 47.602 -50.800 31.519 1.00 88.85 346 PRO D N 1
ATOM 11539 C CA . PRO D 2 346 ? 47.992 -52.041 30.843 1.00 86.38 346 PRO D CA 1
ATOM 11540 C C . PRO D 2 346 ? 47.390 -53.275 31.502 1.00 85.18 346 PRO D C 1
ATOM 11541 O O . PRO D 2 346 ? 46.972 -53.258 32.661 1.00 87.79 346 PRO D O 1
ATOM 11545 N N . HIS D 2 347 ? 47.349 -54.358 30.723 1.00 84.06 347 HIS D N 1
ATOM 11546 C CA . HIS D 2 347 ? 46.826 -55.654 31.161 1.00 81.46 347 HIS D CA 1
ATOM 11547 C C . HIS D 2 347 ? 45.382 -55.530 31.653 1.00 80.77 347 HIS D C 1
ATOM 11548 O O . HIS D 2 347 ? 45.054 -55.833 32.802 1.00 83.53 347 HIS D O 1
ATOM 11555 N N . LYS D 2 348 ? 44.516 -55.078 30.747 1.00 78.71 348 LYS D N 1
ATOM 11556 C CA . LYS D 2 348 ? 43.115 -54.847 31.060 1.00 74.64 348 LYS D CA 1
ATOM 11557 C C . LYS D 2 348 ? 42.256 -55.300 29.889 1.00 74.81 348 LYS D C 1
ATOM 11558 O O . LYS D 2 348 ? 42.567 -55.002 28.732 1.00 78.98 348 LYS D O 1
ATOM 11564 N N . GLU D 2 349 ? 41.175 -56.015 30.189 1.00 73.50 349 GLU D N 1
ATOM 11565 C CA . GLU D 2 349 ? 40.217 -56.435 29.175 1.00 73.13 349 GLU D CA 1
ATOM 11566 C C . GLU D 2 349 ? 39.040 -55.470 29.194 1.00 72.10 349 GLU D C 1
ATOM 11567 O O . GLU D 2 349 ? 38.345 -55.351 30.210 1.00 72.02 349 GLU D O 1
ATOM 11573 N N . ILE D 2 350 ? 38.822 -54.788 28.076 1.00 71.38 350 ILE D N 1
ATOM 11574 C CA . ILE D 2 350 ? 37.748 -53.813 27.955 1.00 70.41 350 ILE D CA 1
ATOM 11575 C C . ILE D 2 350 ? 36.564 -54.518 27.313 1.00 71.49 350 ILE D C 1
ATOM 11576 O O . ILE D 2 350 ? 36.595 -54.850 26.124 1.00 76.87 350 ILE D O 1
ATOM 11581 N N . LYS D 2 351 ? 35.519 -54.745 28.105 1.00 70.23 351 LYS D N 1
ATOM 11582 C CA . LYS D 2 351 ? 34.296 -55.359 27.621 1.00 70.13 351 LYS D CA 1
ATOM 11583 C C . LYS D 2 351 ? 33.110 -54.413 27.702 1.00 69.27 351 LYS D C 1
ATOM 11584 O O . LYS D 2 351 ? 31.982 -54.830 27.413 1.00 69.16 351 LYS D O 1
ATOM 11590 N N . SER D 2 352 ? 33.330 -53.160 28.093 1.00 68.70 352 SER D N 1
ATOM 11591 C CA . SER D 2 352 ? 32.281 -52.158 28.181 1.00 68.42 352 SER D CA 1
ATOM 11592 C C . SER D 2 352 ? 32.734 -50.903 27.447 1.00 67.90 352 SER D C 1
ATOM 11593 O O . SER D 2 352 ? 33.931 -50.666 27.261 1.00 68.96 352 SER D O 1
ATOM 11596 N N . ASN D 2 353 ? 31.759 -50.096 27.032 1.00 70.53 353 ASN D N 1
ATOM 11597 C CA . ASN D 2 353 ? 32.041 -48.881 26.279 1.00 72.59 353 ASN D CA 1
ATOM 11598 C C . ASN D 2 353 ? 32.553 -47.768 27.190 1.00 67.92 353 ASN D C 1
ATOM 11599 O O . ASN D 2 353 ? 32.026 -47.545 28.283 1.00 66.74 353 ASN D O 1
ATOM 11604 N N . ILE D 2 354 ? 33.595 -47.070 26.732 1.00 74.13 354 ILE D N 1
ATOM 11605 C CA . ILE D 2 354 ? 34.067 -45.857 27.395 1.00 70.57 354 ILE D CA 1
ATOM 11606 C C . ILE D 2 354 ? 33.488 -44.670 26.638 1.00 79.28 354 ILE D C 1
ATOM 11607 O O . ILE D 2 354 ? 34.208 -43.958 25.929 1.00 75.77 354 ILE D O 1
ATOM 11612 N N . LEU D 2 355 ? 32.176 -44.462 26.766 1.00 73.88 355 LEU D N 1
ATOM 11613 C CA . LEU D 2 355 ? 31.483 -43.468 25.954 1.00 82.36 355 LEU D CA 1
ATOM 11614 C C . LEU D 2 355 ? 31.889 -42.035 26.275 1.00 85.40 355 LEU D C 1
ATOM 11615 O O . LEU D 2 355 ? 31.516 -41.125 25.527 1.00 85.35 355 LEU D O 1
ATOM 11620 N N . LYS D 2 356 ? 32.627 -41.810 27.351 1.00 94.19 356 LYS D N 1
ATOM 11621 C CA . LYS D 2 356 ? 33.088 -40.485 27.732 1.00 94.29 356 LYS D CA 1
ATOM 11622 C C . LYS D 2 356 ? 34.486 -40.616 28.314 1.00 95.12 356 LYS D C 1
ATOM 11623 O O . LYS D 2 356 ? 34.882 -41.704 28.746 1.00 96.46 356 LYS D O 1
ATOM 11629 N N . PRO D 2 357 ? 35.267 -39.534 28.318 1.00 86.66 357 PRO D N 1
ATOM 11630 C CA . PRO D 2 357 ? 36.636 -39.612 28.846 1.00 83.74 357 PRO D CA 1
ATOM 11631 C C . PRO D 2 357 ? 36.667 -40.153 30.268 1.00 86.89 357 PRO D C 1
ATOM 11632 O O . PRO D 2 357 ? 35.976 -39.653 31.160 1.00 86.52 357 PRO D O 1
ATOM 11636 N N . GLU D 2 358 ? 37.490 -41.178 30.476 1.00 86.55 358 GLU D N 1
ATOM 11637 C CA . GLU D 2 358 ? 37.505 -41.908 31.733 1.00 84.20 358 GLU D CA 1
ATOM 11638 C C . GLU D 2 358 ? 38.814 -42.678 31.844 1.00 84.63 358 GLU D C 1
ATOM 11639 O O . GLU D 2 358 ? 39.318 -43.204 30.849 1.00 81.87 358 GLU D O 1
ATOM 11645 N N . ILE D 2 359 ? 39.353 -42.735 33.057 1.00 85.62 359 ILE D N 1
ATOM 11646 C CA . ILE D 2 359 ? 40.586 -43.457 33.349 1.00 81.84 359 ILE D CA 1
ATOM 11647 C C . ILE D 2 359 ? 40.216 -44.832 33.888 1.00 81.22 359 ILE D C 1
ATOM 11648 O O . ILE D 2 359 ? 39.583 -44.944 34.944 1.00 86.49 359 ILE D O 1
ATOM 11653 N N . VAL D 2 360 ? 40.608 -45.878 33.164 1.00 80.26 360 VAL D N 1
ATOM 11654 C CA . VAL D 2 360 ? 40.284 -47.255 33.516 1.00 80.18 360 VAL D CA 1
ATOM 11655 C C . VAL D 2 360 ? 41.522 -47.937 34.077 1.00 81.27 360 VAL D C 1
ATOM 11656 O O . VAL D 2 360 ? 42.623 -47.787 33.538 1.00 79.22 360 VAL D O 1
ATOM 11660 N N . MET D 2 361 ? 41.338 -48.697 35.153 1.00 81.68 361 MET D N 1
ATOM 11661 C CA . MET D 2 361 ? 42.433 -49.448 35.763 1.00 82.92 361 MET D CA 1
ATOM 11662 C C . MET D 2 361 ? 42.162 -50.943 35.705 1.00 89.51 361 MET D C 1
ATOM 11663 O O . MET D 2 361 ? 42.992 -51.718 35.229 1.00 91.64 361 MET D O 1
ATOM 11669 N N . MET E 2 1 ? -5.741 -24.192 87.208 1.00 177.61 1 MET E N 1
ATOM 11670 C CA . MET E 2 1 ? -5.051 -25.184 86.392 1.00 182.06 1 MET E CA 1
ATOM 11671 C C . MET E 2 1 ? -3.852 -24.559 85.687 1.00 179.89 1 MET E C 1
ATOM 11672 O O . MET E 2 1 ? -3.907 -23.407 85.253 1.00 177.61 1 MET E O 1
ATOM 11677 N N . LYS E 2 2 ? -2.770 -25.323 85.577 1.00 172.05 2 LYS E N 1
ATOM 11678 C CA . LYS E 2 2 ? -1.513 -24.855 85.011 1.00 165.75 2 LYS E CA 1
ATOM 11679 C C . LYS E 2 2 ? -1.242 -25.550 83.678 1.00 169.84 2 LYS E C 1
ATOM 11680 O O . LYS E 2 2 ? -1.977 -26.446 83.253 1.00 176.88 2 LYS E O 1
ATOM 11686 N N . ALA E 2 3 ? -0.163 -25.126 83.022 1.00 168.79 3 ALA E N 1
ATOM 11687 C CA . ALA E 2 3 ? 0.242 -25.689 81.741 1.00 166.76 3 ALA E CA 1
ATOM 11688 C C . ALA E 2 3 ? 1.678 -25.279 81.448 1.00 165.58 3 ALA E C 1
ATOM 11689 O O . ALA E 2 3 ? 2.154 -24.247 81.927 1.00 168.97 3 ALA E O 1
ATOM 11691 N N . LEU E 2 4 ? 2.360 -26.102 80.653 1.00 168.26 4 LEU E N 1
ATOM 11692 C CA . LEU E 2 4 ? 3.743 -25.867 80.259 1.00 172.39 4 LEU E CA 1
ATOM 11693 C C . LEU E 2 4 ? 3.910 -26.221 78.788 1.00 172.28 4 LEU E C 1
ATOM 11694 O O . LEU E 2 4 ? 3.352 -27.215 78.318 1.00 175.36 4 LEU E O 1
ATOM 11699 N N . ILE E 2 5 ? 4.661 -25.400 78.057 1.00 170.93 5 ILE E N 1
ATOM 11700 C CA . ILE E 2 5 ? 4.880 -25.599 76.628 1.00 167.10 5 ILE E CA 1
ATOM 11701 C C . ILE E 2 5 ? 6.377 -25.716 76.372 1.00 160.15 5 ILE E C 1
ATOM 11702 O O . ILE E 2 5 ? 7.147 -24.818 76.736 1.00 159.13 5 ILE E O 1
ATOM 11707 N N . LEU E 2 6 ? 6.787 -26.819 75.748 1.00 146.71 6 LEU E N 1
ATOM 11708 C CA . LEU E 2 6 ? 8.179 -27.023 75.362 1.00 137.61 6 LEU E CA 1
ATOM 11709 C C . LEU E 2 6 ? 8.444 -26.339 74.025 1.00 135.08 6 LEU E C 1
ATOM 11710 O O . LEU E 2 6 ? 7.873 -26.724 73.000 1.00 136.98 6 LEU E O 1
ATOM 11715 N N . VAL E 2 7 ? 9.309 -25.328 74.033 1.00 133.13 7 VAL E N 1
ATOM 11716 C CA . VAL E 2 7 ? 9.673 -24.618 72.812 1.00 128.77 7 VAL E CA 1
ATOM 11717 C C . VAL E 2 7 ? 10.978 -25.178 72.265 1.00 126.30 7 VAL E C 1
ATOM 11718 O O . VAL E 2 7 ? 11.048 -25.606 71.111 1.00 126.38 7 VAL E O 1
ATOM 11722 N N . GLY E 2 8 ? 12.013 -25.178 73.087 1.00 131.22 8 GLY E N 1
ATOM 11723 C CA . GLY E 2 8 ? 13.330 -25.625 72.664 1.00 140.63 8 GLY E CA 1
ATOM 11724 C C . GLY E 2 8 ? 14.268 -24.445 72.446 1.00 150.66 8 GLY E C 1
ATOM 11725 O O . GLY E 2 8 ? 14.424 -23.598 73.322 1.00 147.62 8 GLY E O 1
ATOM 11726 N N . GLY E 2 9 ? 14.891 -24.398 71.276 1.00 187.12 9 GLY E N 1
ATOM 11727 C CA . GLY E 2 9 ? 15.799 -23.330 70.919 1.00 187.14 9 GLY E CA 1
ATOM 11728 C C . GLY E 2 9 ? 15.123 -22.222 70.142 1.00 186.72 9 GLY E C 1
ATOM 11729 O O . GLY E 2 9 ? 13.926 -21.959 70.293 1.00 186.81 9 GLY E O 1
ATOM 11730 N N . PHE E 2 10 ? 15.906 -21.564 69.290 1.00 158.98 10 PHE E N 1
ATOM 11731 C CA . PHE E 2 10 ? 15.434 -20.427 68.512 1.00 152.04 10 PHE E CA 1
ATOM 11732 C C . PHE E 2 10 ? 14.769 -20.835 67.206 1.00 146.24 10 PHE E C 1
ATOM 11733 O O . PHE E 2 10 ? 14.088 -20.008 66.590 1.00 145.71 10 PHE E O 1
ATOM 11741 N N . GLY E 2 11 ? 14.941 -22.080 66.776 1.00 139.11 11 GLY E N 1
ATOM 11742 C CA . GLY E 2 11 ? 14.444 -22.507 65.485 1.00 132.53 11 GLY E CA 1
ATOM 11743 C C . GLY E 2 11 ? 15.518 -22.413 64.425 1.00 127.36 11 GLY E C 1
ATOM 11744 O O . GLY E 2 11 ? 15.325 -21.774 63.386 1.00 125.43 11 GLY E O 1
ATOM 11745 N N . THR E 2 12 ? 16.664 -23.047 64.683 1.00 126.14 12 THR E N 1
ATOM 11746 C CA . THR E 2 12 ? 17.782 -22.972 63.749 1.00 123.07 12 THR E CA 1
ATOM 11747 C C . THR E 2 12 ? 17.427 -23.591 62.405 1.00 123.72 12 THR E C 1
ATOM 11748 O O . THR E 2 12 ? 17.890 -23.122 61.360 1.00 123.92 12 THR E O 1
ATOM 11752 N N . ARG E 2 13 ? 16.610 -24.639 62.415 1.00 135.43 13 ARG E N 1
ATOM 11753 C CA . ARG E 2 13 ? 16.196 -25.340 61.209 1.00 134.83 13 ARG E CA 1
ATOM 11754 C C . ARG E 2 13 ? 15.040 -24.650 60.493 1.00 134.83 13 ARG E C 1
ATOM 11755 O O . ARG E 2 13 ? 14.511 -25.206 59.523 1.00 133.93 13 ARG E O 1
ATOM 11763 N N . LEU E 2 14 ? 14.638 -23.461 60.943 1.00 127.21 14 LEU E N 1
ATOM 11764 C CA . LEU E 2 14 ? 13.560 -22.704 60.321 1.00 124.42 14 LEU E CA 1
ATOM 11765 C C . LEU E 2 14 ? 14.046 -21.392 59.718 1.00 120.62 14 LEU E C 1
ATOM 11766 O O . LEU E 2 14 ? 13.222 -20.547 59.353 1.00 118.41 14 LEU E O 1
ATOM 11771 N N . ARG E 2 15 ? 15.362 -21.203 59.606 1.00 114.92 15 ARG E N 1
ATOM 11772 C CA . ARG E 2 15 ? 15.903 -20.002 58.995 1.00 110.85 15 ARG E CA 1
ATOM 11773 C C . ARG E 2 15 ? 15.510 -19.945 57.519 1.00 109.42 15 ARG E C 1
ATOM 11774 O O . ARG E 2 15 ? 15.245 -20.979 56.899 1.00 110.91 15 ARG E O 1
ATOM 11782 N N . PRO E 2 16 ? 15.472 -18.740 56.920 1.00 106.48 16 PRO E N 1
ATOM 11783 C CA . PRO E 2 16 ? 15.811 -17.422 57.473 1.00 106.37 16 PRO E CA 1
ATOM 11784 C C . PRO E 2 16 ? 14.674 -16.741 58.228 1.00 105.86 16 PRO E C 1
ATOM 11785 O O . PRO E 2 16 ? 14.802 -15.573 58.599 1.00 105.18 16 PRO E O 1
ATOM 11789 N N . LEU E 2 17 ? 13.572 -17.460 58.450 1.00 105.17 17 LEU E N 1
ATOM 11790 C CA . LEU E 2 17 ? 12.445 -16.859 59.152 1.00 104.58 17 LEU E CA 1
ATOM 11791 C C . LEU E 2 17 ? 12.739 -16.671 60.634 1.00 107.23 17 LEU E C 1
ATOM 11792 O O . LEU E 2 17 ? 12.171 -15.774 61.269 1.00 106.47 17 LEU E O 1
ATOM 11797 N N . THR E 2 18 ? 13.617 -17.496 61.201 1.00 107.95 18 THR E N 1
ATOM 11798 C CA . THR E 2 18 ? 13.968 -17.403 62.611 1.00 113.24 18 THR E CA 1
ATOM 11799 C C . THR E 2 18 ? 15.289 -16.682 62.852 1.00 116.14 18 THR E C 1
ATOM 11800 O O . THR E 2 18 ? 15.823 -16.748 63.964 1.00 119.68 18 THR E O 1
ATOM 11804 N N . LEU E 2 19 ? 15.832 -16.000 61.840 1.00 113.78 19 LEU E N 1
ATOM 11805 C CA . LEU E 2 19 ? 17.032 -15.199 62.063 1.00 115.15 19 LEU E CA 1
ATOM 11806 C C . LEU E 2 19 ? 16.728 -13.960 62.894 1.00 119.02 19 LEU E C 1
ATOM 11807 O O . LEU E 2 19 ? 17.610 -13.455 63.599 1.00 114.30 19 LEU E O 1
ATOM 11812 N N . SER E 2 20 ? 15.494 -13.462 62.829 1.00 137.13 20 SER E N 1
ATOM 11813 C CA . SER E 2 20 ? 15.073 -12.294 63.591 1.00 138.35 20 SER E CA 1
ATOM 11814 C C . SER E 2 20 ? 14.052 -12.664 64.660 1.00 138.29 20 SER E C 1
ATOM 11815 O O . SER E 2 20 ? 14.318 -12.505 65.854 1.00 139.02 20 SER E O 1
ATOM 11818 N N . PHE E 2 21 ? 12.881 -13.156 64.259 1.00 123.58 21 PHE E N 1
ATOM 11819 C CA . PHE E 2 21 ? 11.912 -13.587 65.258 1.00 119.39 21 PHE E CA 1
ATOM 11820 C C . PHE E 2 21 ? 12.142 -15.056 65.602 1.00 116.73 21 PHE E C 1
ATOM 11821 O O . PHE E 2 21 ? 12.419 -15.863 64.712 1.00 115.06 21 PHE E O 1
ATOM 11829 N N . PRO E 2 22 ? 12.021 -15.443 66.867 1.00 116.49 22 PRO E N 1
ATOM 11830 C CA . PRO E 2 22 ? 12.270 -16.840 67.242 1.00 116.82 22 PRO E CA 1
ATOM 11831 C C . PRO E 2 22 ? 11.200 -17.767 66.685 1.00 110.59 22 PRO E C 1
ATOM 11832 O O . PRO E 2 22 ? 10.209 -17.343 66.085 1.00 108.05 22 PRO E O 1
ATOM 11836 N N . LYS E 2 23 ? 11.434 -19.065 66.882 1.00 112.09 23 LYS E N 1
ATOM 11837 C CA . LYS E 2 23 ? 10.553 -20.096 66.334 1.00 112.10 23 LYS E CA 1
ATOM 11838 C C . LYS E 2 23 ? 9.081 -19.892 66.675 1.00 103.94 23 LYS E C 1
ATOM 11839 O O . LYS E 2 23 ? 8.248 -19.963 65.758 1.00 102.46 23 LYS E O 1
ATOM 11845 N N . PRO E 2 24 ? 8.684 -19.644 67.929 1.00 105.76 24 PRO E N 1
ATOM 11846 C CA . PRO E 2 24 ? 7.249 -19.520 68.220 1.00 109.81 24 PRO E CA 1
ATOM 11847 C C . PRO E 2 24 ? 6.639 -18.201 67.779 1.00 112.70 24 PRO E C 1
ATOM 11848 O O . PRO E 2 24 ? 5.410 -18.060 67.840 1.00 118.19 24 PRO E O 1
ATOM 11852 N N . LEU E 2 25 ? 7.441 -17.239 67.330 1.00 103.77 25 LEU E N 1
ATOM 11853 C CA . LEU E 2 25 ? 6.931 -15.943 66.908 1.00 103.72 25 LEU E CA 1
ATOM 11854 C C . LEU E 2 25 ? 6.734 -15.863 65.400 1.00 103.29 25 LEU E C 1
ATOM 11855 O O . LEU E 2 25 ? 6.431 -14.785 64.879 1.00 103.80 25 LEU E O 1
ATOM 11860 N N . VAL E 2 26 ? 6.904 -16.974 64.690 1.00 101.80 26 VAL E N 1
ATOM 11861 C CA . VAL E 2 26 ? 6.674 -17.007 63.250 1.00 100.99 26 VAL E CA 1
ATOM 11862 C C . VAL E 2 26 ? 5.175 -17.074 62.995 1.00 105.86 26 VAL E C 1
ATOM 11863 O O . VAL E 2 26 ? 4.480 -17.945 63.532 1.00 108.89 26 VAL E O 1
ATOM 11867 N N . ASP E 2 27 ? 4.669 -16.147 62.185 1.00 106.40 27 ASP E N 1
ATOM 11868 C CA . ASP E 2 27 ? 3.249 -16.126 61.857 1.00 108.61 27 ASP E CA 1
ATOM 11869 C C . ASP E 2 27 ? 2.887 -17.347 61.022 1.00 107.39 27 ASP E C 1
ATOM 11870 O O . ASP E 2 27 ? 3.370 -17.499 59.896 1.00 105.17 27 ASP E O 1
ATOM 11875 N N . PHE E 2 28 ? 2.040 -18.215 61.569 1.00 113.87 28 PHE E N 1
ATOM 11876 C CA . PHE E 2 28 ? 1.503 -19.356 60.837 1.00 117.02 28 PHE E CA 1
ATOM 11877 C C . PHE E 2 28 ? 0.001 -19.174 60.672 1.00 120.81 28 PHE E C 1
ATOM 11878 O O . PHE E 2 28 ? -0.738 -19.187 61.661 1.00 121.10 28 PHE E O 1
ATOM 11886 N N . ALA E 2 29 ? -0.446 -19.043 59.425 1.00 133.43 29 ALA E N 1
ATOM 11887 C CA . ALA E 2 29 ? -1.844 -18.754 59.112 1.00 132.06 29 ALA E CA 1
ATOM 11888 C C . ALA E 2 29 ? -2.329 -17.531 59.893 1.00 132.71 29 ALA E C 1
ATOM 11889 O O . ALA E 2 29 ? -3.220 -17.613 60.741 1.00 133.12 29 ALA E O 1
ATOM 11891 N N . ASN E 2 30 ? -1.676 -16.397 59.614 1.00 114.13 30 ASN E N 1
ATOM 11892 C CA . ASN E 2 30 ? -1.975 -15.089 60.196 1.00 110.72 30 ASN E CA 1
ATOM 11893 C C . ASN E 2 30 ? -1.464 -14.975 61.625 1.00 112.27 30 ASN E C 1
ATOM 11894 O O . ASN E 2 30 ? -0.846 -13.970 61.993 1.00 109.38 30 ASN E O 1
ATOM 11899 N N . LYS E 2 31 ? -1.709 -15.979 62.420 1.00 115.89 31 LYS E N 1
ATOM 11900 C CA . LYS E 2 31 ? -1.385 -15.926 63.834 1.00 117.57 31 LYS E CA 1
ATOM 11901 C C . LYS E 2 31 ? -0.026 -16.559 64.104 1.00 117.08 31 LYS E C 1
ATOM 11902 O O . LYS E 2 31 ? 0.374 -17.504 63.419 1.00 115.84 31 LYS E O 1
ATOM 11908 N N . PRO E 2 32 ? 0.715 -16.038 65.080 1.00 118.42 32 PRO E N 1
ATOM 11909 C CA . PRO E 2 32 ? 1.977 -16.676 65.466 1.00 120.10 32 PRO E CA 1
ATOM 11910 C C . PRO E 2 32 ? 1.757 -18.116 65.904 1.00 133.07 32 PRO E C 1
ATOM 11911 O O . PRO E 2 32 ? 0.669 -18.507 66.332 1.00 141.41 32 PRO E O 1
ATOM 11915 N N . MET E 2 33 ? 2.820 -18.914 65.782 1.00 130.10 33 MET E N 1
ATOM 11916 C CA . MET E 2 33 ? 2.714 -20.338 66.079 1.00 136.20 33 MET E CA 1
ATOM 11917 C C . MET E 2 33 ? 2.351 -20.594 67.535 1.00 157.71 33 MET E C 1
ATOM 11918 O O . MET E 2 33 ? 1.767 -21.636 67.853 1.00 168.04 33 MET E O 1
ATOM 11923 N N . ILE E 2 34 ? 2.689 -19.667 68.430 1.00 184.29 34 ILE E N 1
ATOM 11924 C CA . ILE E 2 34 ? 2.426 -19.886 69.848 1.00 187.67 34 ILE E CA 1
ATOM 11925 C C . ILE E 2 34 ? 0.944 -19.705 70.185 1.00 195.78 34 ILE E C 1
ATOM 11926 O O . ILE E 2 34 ? 0.447 -20.305 71.144 1.00 212.90 34 ILE E O 1
ATOM 11931 N N . LEU E 2 35 ? 0.213 -18.893 69.418 1.00 179.53 35 LEU E N 1
ATOM 11932 C CA . LEU E 2 35 ? -1.188 -18.622 69.727 1.00 185.56 35 LEU E CA 1
ATOM 11933 C C . LEU E 2 35 ? -2.126 -19.760 69.348 1.00 192.33 35 LEU E C 1
ATOM 11934 O O . LEU E 2 35 ? -3.304 -19.717 69.723 1.00 196.43 35 LEU E O 1
ATOM 11939 N N . HIS E 2 36 ? -1.648 -20.767 68.616 1.00 193.62 36 HIS E N 1
ATOM 11940 C CA . HIS E 2 36 ? -2.539 -21.835 68.176 1.00 196.44 36 HIS E CA 1
ATOM 11941 C C . HIS E 2 36 ? -2.934 -22.760 69.321 1.00 223.15 36 HIS E C 1
ATOM 11942 O O . HIS E 2 36 ? -4.009 -23.366 69.275 1.00 217.46 36 HIS E O 1
ATOM 11949 N N . GLN E 2 37 ? -2.090 -22.900 70.344 1.00 289.28 37 GLN E N 1
ATOM 11950 C CA . GLN E 2 37 ? -2.420 -23.751 71.477 1.00 290.29 37 GLN E CA 1
ATOM 11951 C C . GLN E 2 37 ? -2.622 -22.993 72.783 1.00 290.94 37 GLN E C 1
ATOM 11952 O O . GLN E 2 37 ? -3.107 -23.590 73.751 1.00 291.40 37 GLN E O 1
ATOM 11958 N N . ILE E 2 38 ? -2.281 -21.704 72.842 1.00 236.25 38 ILE E N 1
ATOM 11959 C CA . ILE E 2 38 ? -2.583 -20.929 74.043 1.00 221.61 38 ILE E CA 1
ATOM 11960 C C . ILE E 2 38 ? -4.078 -20.653 74.135 1.00 209.51 38 ILE E C 1
ATOM 11961 O O . ILE E 2 38 ? -4.683 -20.790 75.206 1.00 202.06 38 ILE E O 1
ATOM 11966 N N . GLU E 2 39 ? -4.700 -20.269 73.017 1.00 204.96 39 GLU E N 1
ATOM 11967 C CA . GLU E 2 39 ? -6.149 -20.103 73.007 1.00 198.97 39 GLU E CA 1
ATOM 11968 C C . GLU E 2 39 ? -6.854 -21.432 73.237 1.00 197.36 39 GLU E C 1
ATOM 11969 O O . GLU E 2 39 ? -7.953 -21.465 73.804 1.00 189.48 39 GLU E O 1
ATOM 11975 N N . ALA E 2 40 ? -6.236 -22.538 72.814 1.00 203.45 40 ALA E N 1
ATOM 11976 C CA . ALA E 2 40 ? -6.791 -23.852 73.114 1.00 200.62 40 ALA E CA 1
ATOM 11977 C C . ALA E 2 40 ? -6.691 -24.165 74.601 1.00 193.35 40 ALA E C 1
ATOM 11978 O O . ALA E 2 40 ? -7.544 -24.879 75.142 1.00 185.13 40 ALA E O 1
ATOM 11980 N N . LEU E 2 41 ? -5.662 -23.643 75.274 1.00 202.61 41 LEU E N 1
ATOM 11981 C CA . LEU E 2 41 ? -5.578 -23.771 76.723 1.00 200.30 41 LEU E CA 1
ATOM 11982 C C . LEU E 2 41 ? -6.587 -22.877 77.429 1.00 198.08 41 LEU E C 1
ATOM 11983 O O . LEU E 2 41 ? -6.916 -23.131 78.592 1.00 197.56 41 LEU E O 1
ATOM 11988 N N . LYS E 2 42 ? -7.084 -21.840 76.752 1.00 179.72 42 LYS E N 1
ATOM 11989 C CA . LYS E 2 42 ? -8.172 -21.040 77.293 1.00 169.14 42 LYS E CA 1
ATOM 11990 C C . LYS E 2 42 ? -9.516 -21.739 77.149 1.00 166.74 42 LYS E C 1
ATOM 11991 O O . LYS E 2 42 ? -10.459 -21.399 77.870 1.00 163.21 42 LYS E O 1
ATOM 11997 N N . ALA E 2 43 ? -9.623 -22.701 76.230 1.00 168.24 43 ALA E N 1
ATOM 11998 C CA . ALA E 2 43 ? -10.851 -23.478 76.109 1.00 162.56 43 ALA E CA 1
ATOM 11999 C C . ALA E 2 43 ? -11.056 -24.390 77.313 1.00 164.59 43 ALA E C 1
ATOM 12000 O O . ALA E 2 43 ? -12.199 -24.745 77.631 1.00 163.88 43 ALA E O 1
ATOM 12002 N N . VAL E 2 44 ? -9.973 -24.783 77.986 1.00 166.21 44 VAL E N 1
ATOM 12003 C CA . VAL E 2 44 ? -10.061 -25.587 79.201 1.00 167.07 44 VAL E CA 1
ATOM 12004 C C . VAL E 2 44 ? -9.819 -24.758 80.459 1.00 165.64 44 VAL E C 1
ATOM 12005 O O . VAL E 2 44 ? -9.681 -25.321 81.551 1.00 165.42 44 VAL E O 1
ATOM 12009 N N . GLY E 2 45 ? -9.763 -23.435 80.335 1.00 168.09 45 GLY E N 1
ATOM 12010 C CA . GLY E 2 45 ? -9.645 -22.575 81.495 1.00 165.73 45 GLY E CA 1
ATOM 12011 C C . GLY E 2 45 ? -8.315 -22.663 82.215 1.00 163.31 45 GLY E C 1
ATOM 12012 O O . GLY E 2 45 ? -8.272 -22.805 83.441 1.00 159.69 45 GLY E O 1
ATOM 12013 N N . VAL E 2 46 ? -7.221 -22.586 81.466 1.00 165.90 46 VAL E N 1
ATOM 12014 C CA . VAL E 2 46 ? -5.885 -22.552 82.047 1.00 166.00 46 VAL E CA 1
ATOM 12015 C C . VAL E 2 46 ? -5.467 -21.097 82.203 1.00 165.25 46 VAL E C 1
ATOM 12016 O O . VAL E 2 46 ? -5.491 -20.325 81.237 1.00 165.44 46 VAL E O 1
ATOM 12020 N N . ASP E 2 47 ? -5.083 -20.723 83.422 1.00 165.33 47 ASP E N 1
ATOM 12021 C CA . ASP E 2 47 ? -4.757 -19.337 83.731 1.00 168.53 47 ASP E CA 1
ATOM 12022 C C . ASP E 2 47 ? -3.291 -19.003 83.471 1.00 169.42 47 ASP E C 1
ATOM 12023 O O . ASP E 2 47 ? -2.991 -17.954 82.893 1.00 171.95 47 ASP E O 1
ATOM 12028 N N . GLU E 2 48 ? -2.371 -19.871 83.883 1.00 169.50 48 GLU E N 1
ATOM 12029 C CA . GLU E 2 48 ? -0.943 -19.609 83.780 1.00 169.81 48 GLU E CA 1
ATOM 12030 C C . GLU E 2 48 ? -0.300 -20.613 82.834 1.00 166.38 48 GLU E C 1
ATOM 12031 O O . GLU E 2 48 ? -0.645 -21.799 82.844 1.00 166.57 48 GLU E O 1
ATOM 12033 N N . VAL E 2 49 ? 0.638 -20.133 82.019 1.00 175.19 49 VAL E N 1
ATOM 12034 C CA . VAL E 2 49 ? 1.352 -20.962 81.052 1.00 176.63 49 VAL E CA 1
ATOM 12035 C C . VAL E 2 49 ? 2.831 -20.606 81.108 1.00 186.31 49 VAL E C 1
ATOM 12036 O O . VAL E 2 49 ? 3.193 -19.425 81.073 1.00 181.40 49 VAL E O 1
ATOM 12040 N N . VAL E 2 50 ? 3.683 -21.626 81.198 1.00 219.29 50 VAL E N 1
ATOM 12041 C CA . VAL E 2 50 ? 5.129 -21.449 81.269 1.00 219.80 50 VAL E CA 1
ATOM 12042 C C . VAL E 2 50 ? 5.751 -21.979 79.983 1.00 219.56 50 VAL E C 1
ATOM 12043 O O . VAL E 2 50 ? 5.268 -22.950 79.388 1.00 219.14 50 VAL E O 1
ATOM 12047 N N . LEU E 2 51 ? 6.826 -21.323 79.546 1.00 206.36 51 LEU E N 1
ATOM 12048 C CA . LEU E 2 51 ? 7.527 -21.672 78.316 1.00 206.13 51 LEU E CA 1
ATOM 12049 C C . LEU E 2 51 ? 8.909 -22.213 78.657 1.00 206.20 51 LEU E C 1
ATOM 12050 O O . LEU E 2 51 ? 9.713 -21.520 79.291 1.00 206.61 51 LEU E O 1
ATOM 12055 N N . ALA E 2 52 ? 9.178 -23.449 78.238 1.00 174.26 52 ALA E N 1
ATOM 12056 C CA . ALA E 2 52 ? 10.475 -24.088 78.468 1.00 163.65 52 ALA E CA 1
ATOM 12057 C C . ALA E 2 52 ? 11.408 -23.801 77.289 1.00 150.06 52 ALA E C 1
ATOM 12058 O O . ALA E 2 52 ? 11.716 -24.659 76.460 1.00 145.02 52 ALA E O 1
ATOM 12060 N N . ILE E 2 53 ? 11.857 -22.549 77.231 1.00 148.73 53 ILE E N 1
ATOM 12061 C CA . ILE E 2 53 ? 12.756 -22.083 76.181 1.00 144.75 53 ILE E CA 1
ATOM 12062 C C . ILE E 2 53 ? 14.192 -22.371 76.591 1.00 142.77 53 ILE E C 1
ATOM 12063 O O . ILE E 2 53 ? 14.461 -22.729 77.741 1.00 149.34 53 ILE E O 1
ATOM 12068 N N . ASN E 2 54 ? 15.128 -22.212 75.656 1.00 142.90 54 ASN E N 1
ATOM 12069 C CA . ASN E 2 54 ? 16.545 -22.337 75.960 1.00 142.00 54 ASN E CA 1
ATOM 12070 C C . ASN E 2 54 ? 17.328 -21.055 75.728 1.00 142.41 54 ASN E C 1
ATOM 12071 O O . ASN E 2 54 ? 18.419 -20.909 76.289 1.00 143.40 54 ASN E O 1
ATOM 12076 N N . TYR E 2 55 ? 16.800 -20.127 74.938 1.00 141.66 55 TYR E N 1
ATOM 12077 C CA . TYR E 2 55 ? 17.430 -18.847 74.667 1.00 144.11 55 TYR E CA 1
ATOM 12078 C C . TYR E 2 55 ? 16.943 -17.797 75.664 1.00 147.23 55 TYR E C 1
ATOM 12079 O O . TYR E 2 55 ? 16.147 -18.076 76.563 1.00 148.76 55 TYR E O 1
ATOM 12088 N N . GLN E 2 56 ? 17.431 -16.571 75.506 1.00 150.78 56 GLN E N 1
ATOM 12089 C CA . GLN E 2 56 ? 17.029 -15.483 76.392 1.00 155.84 56 GLN E CA 1
ATOM 12090 C C . GLN E 2 56 ? 15.696 -14.897 75.930 1.00 160.98 56 GLN E C 1
ATOM 12091 O O . GLN E 2 56 ? 15.543 -14.567 74.750 1.00 157.65 56 GLN E O 1
ATOM 12097 N N . PRO E 2 57 ? 14.708 -14.769 76.819 1.00 180.01 57 PRO E N 1
ATOM 12098 C CA . PRO E 2 57 ? 13.406 -14.219 76.421 1.00 179.94 57 PRO E CA 1
ATOM 12099 C C . PRO E 2 57 ? 13.380 -12.705 76.272 1.00 180.35 57 PRO E C 1
ATOM 12100 O O . PRO E 2 57 ? 12.304 -12.150 76.021 1.00 180.14 57 PRO E O 1
ATOM 12104 N N . GLU E 2 58 ? 14.522 -12.026 76.416 1.00 174.46 58 GLU E N 1
ATOM 12105 C CA . GLU E 2 58 ? 14.542 -10.566 76.385 1.00 173.60 58 GLU E CA 1
ATOM 12106 C C . GLU E 2 58 ? 14.043 -10.009 75.059 1.00 172.72 58 GLU E C 1
ATOM 12107 O O . GLU E 2 58 ? 13.643 -8.842 74.998 1.00 173.10 58 GLU E O 1
ATOM 12113 N N . VAL E 2 59 ? 14.056 -10.816 74.000 1.00 153.30 59 VAL E N 1
ATOM 12114 C CA . VAL E 2 59 ? 13.642 -10.342 72.687 1.00 149.25 59 VAL E CA 1
ATOM 12115 C C . VAL E 2 59 ? 12.140 -10.468 72.476 1.00 148.48 59 VAL E C 1
ATOM 12116 O O . VAL E 2 59 ? 11.593 -9.815 71.577 1.00 148.69 59 VAL E O 1
ATOM 12120 N N . MET E 2 60 ? 11.459 -11.291 73.272 1.00 143.97 60 MET E N 1
ATOM 12121 C CA . MET E 2 60 ? 10.038 -11.553 73.091 1.00 143.41 60 MET E CA 1
ATOM 12122 C C . MET E 2 60 ? 9.192 -11.120 74.283 1.00 142.34 60 MET E C 1
ATOM 12123 O O . MET E 2 60 ? 8.005 -11.457 74.337 1.00 141.42 60 MET E O 1
ATOM 12128 N N . LEU E 2 61 ? 9.766 -10.387 75.240 1.00 142.61 61 LEU E N 1
ATOM 12129 C CA . LEU E 2 61 ? 8.986 -9.944 76.391 1.00 142.57 61 LEU E CA 1
ATOM 12130 C C . LEU E 2 61 ? 7.859 -9.008 75.972 1.00 147.29 61 LEU E C 1
ATOM 12131 O O . LEU E 2 61 ? 6.765 -9.043 76.549 1.00 154.81 61 LEU E O 1
ATOM 12136 N N . ASN E 2 62 ? 8.105 -8.162 74.969 1.00 141.30 62 ASN E N 1
ATOM 12137 C CA . ASN E 2 62 ? 7.071 -7.243 74.505 1.00 142.25 62 ASN E CA 1
ATOM 12138 C C . ASN E 2 62 ? 5.926 -7.977 73.819 1.00 145.48 62 ASN E C 1
ATOM 12139 O O . ASN E 2 62 ? 4.777 -7.527 73.888 1.00 147.01 62 ASN E O 1
ATOM 12144 N N . PHE E 2 63 ? 6.214 -9.099 73.157 1.00 147.94 63 PHE E N 1
ATOM 12145 C CA . PHE E 2 63 ? 5.156 -9.856 72.493 1.00 153.51 63 PHE E CA 1
ATOM 12146 C C . PHE E 2 63 ? 4.311 -10.626 73.500 1.00 154.96 63 PHE E C 1
ATOM 12147 O O . PHE E 2 63 ? 3.079 -10.639 73.405 1.00 159.88 63 PHE E O 1
ATOM 12155 N N . LEU E 2 64 ? 4.955 -11.279 74.468 1.00 154.22 64 LEU E N 1
ATOM 12156 C CA . LEU E 2 64 ? 4.219 -12.054 75.460 1.00 161.36 64 LEU E CA 1
ATOM 12157 C C . LEU E 2 64 ? 3.441 -11.161 76.419 1.00 170.36 64 LEU E C 1
ATOM 12158 O O . LEU E 2 64 ? 2.431 -11.594 76.985 1.00 173.44 64 LEU E O 1
ATOM 12163 N N . LYS E 2 65 ? 3.886 -9.917 76.613 1.00 190.76 65 LYS E N 1
ATOM 12164 C CA . LYS E 2 65 ? 3.176 -9.018 77.517 1.00 191.74 65 LYS E CA 1
ATOM 12165 C C . LYS E 2 65 ? 1.877 -8.508 76.902 1.00 190.64 65 LYS E C 1
ATOM 12166 O O . LYS E 2 65 ? 0.935 -8.176 77.632 1.00 190.72 65 LYS E O 1
ATOM 12172 N N . ASP E 2 66 ? 1.802 -8.445 75.572 1.00 169.08 66 ASP E N 1
ATOM 12173 C CA . ASP E 2 66 ? 0.593 -7.986 74.901 1.00 165.03 66 ASP E CA 1
ATOM 12174 C C . ASP E 2 66 ? -0.458 -9.078 74.768 1.00 170.44 66 ASP E C 1
ATOM 12175 O O . ASP E 2 66 ? -1.618 -8.769 74.474 1.00 167.48 66 ASP E O 1
ATOM 12180 N N . PHE E 2 67 ? -0.082 -10.338 74.977 1.00 183.49 67 PHE E N 1
ATOM 12181 C CA . PHE E 2 67 ? -1.018 -11.449 74.896 1.00 182.84 67 PHE E CA 1
ATOM 12182 C C . PHE E 2 67 ? -1.621 -11.801 76.246 1.00 183.38 67 PHE E C 1
ATOM 12183 O O . PHE E 2 67 ? -2.620 -12.526 76.294 1.00 182.63 67 PHE E O 1
ATOM 12191 N N . GLU E 2 68 ? -1.034 -11.305 77.338 1.00 171.00 68 GLU E N 1
ATOM 12192 C CA . GLU E 2 68 ? -1.566 -11.596 78.663 1.00 168.69 68 GLU E CA 1
ATOM 12193 C C . GLU E 2 68 ? -2.863 -10.841 78.918 1.00 163.22 68 GLU E C 1
ATOM 12194 O O . GLU E 2 68 ? -3.739 -11.340 79.632 1.00 161.14 68 GLU E O 1
ATOM 12200 N N . THR E 2 69 ? -2.998 -9.642 78.357 1.00 159.07 69 THR E N 1
ATOM 12201 C CA . THR E 2 69 ? -4.213 -8.855 78.527 1.00 155.56 69 THR E CA 1
ATOM 12202 C C . THR E 2 69 ? -5.264 -9.172 77.470 1.00 158.92 69 THR E C 1
ATOM 12203 O O . THR E 2 69 ? -6.460 -9.201 77.780 1.00 157.69 69 THR E O 1
ATOM 12207 N N . LYS E 2 70 ? -4.843 -9.398 76.222 1.00 156.37 70 LYS E N 1
ATOM 12208 C CA . LYS E 2 70 ? -5.801 -9.721 75.168 1.00 157.18 70 LYS E CA 1
ATOM 12209 C C . LYS E 2 70 ? -6.471 -11.066 75.420 1.00 158.01 70 LYS E C 1
ATOM 12210 O O . LYS E 2 70 ? -7.676 -11.219 75.186 1.00 153.11 70 LYS E O 1
ATOM 12216 N N . LEU E 2 71 ? -5.713 -12.049 75.905 1.00 157.99 71 LEU E N 1
ATOM 12217 C CA . LEU E 2 71 ? -6.236 -13.390 76.122 1.00 158.52 71 LEU E CA 1
ATOM 12218 C C . LEU E 2 71 ? -6.561 -13.681 77.580 1.00 157.24 71 LEU E C 1
ATOM 12219 O O . LEU E 2 71 ? -7.131 -14.740 77.867 1.00 157.20 71 LEU E O 1
ATOM 12224 N N . GLU E 2 72 ? -6.222 -12.774 78.495 1.00 156.95 72 GLU E N 1
ATOM 12225 C CA . GLU E 2 72 ? -6.447 -12.956 79.929 1.00 155.25 72 GLU E CA 1
ATOM 12226 C C . GLU E 2 72 ? -5.807 -14.256 80.418 1.00 157.02 72 GLU E C 1
ATOM 12227 O O . GLU E 2 72 ? -6.471 -15.164 80.921 1.00 155.77 72 GLU E O 1
ATOM 12233 N N . ILE E 2 73 ? -4.487 -14.322 80.267 1.00 166.57 73 ILE E N 1
ATOM 12234 C CA . ILE E 2 73 ? -3.705 -15.502 80.617 1.00 173.49 73 ILE E CA 1
ATOM 12235 C C . ILE E 2 73 ? -2.369 -15.038 81.175 1.00 184.25 73 ILE E C 1
ATOM 12236 O O . ILE E 2 73 ? -1.768 -14.092 80.658 1.00 177.39 73 ILE E O 1
ATOM 12241 N N . LYS E 2 74 ? -1.901 -15.704 82.227 1.00 229.61 74 LYS E N 1
ATOM 12242 C CA . LYS E 2 74 ? -0.602 -15.399 82.813 1.00 230.70 74 LYS E CA 1
ATOM 12243 C C . LYS E 2 74 ? 0.474 -16.148 82.038 1.00 230.16 74 LYS E C 1
ATOM 12244 O O . LYS E 2 74 ? 0.415 -17.376 81.912 1.00 229.73 74 LYS E O 1
ATOM 12250 N N . ILE E 2 75 ? 1.451 -15.411 81.517 1.00 185.50 75 ILE E N 1
ATOM 12251 C CA . ILE E 2 75 ? 2.507 -15.972 80.683 1.00 174.51 75 ILE E CA 1
ATOM 12252 C C . ILE E 2 75 ? 3.849 -15.628 81.311 1.00 170.00 75 ILE E C 1
ATOM 12253 O O . ILE E 2 75 ? 4.213 -14.448 81.405 1.00 170.20 75 ILE E O 1
ATOM 12258 N N . THR E 2 76 ? 4.583 -16.654 81.734 1.00 167.90 76 THR E N 1
ATOM 12259 C CA . THR E 2 76 ? 5.914 -16.491 82.299 1.00 160.91 76 THR E CA 1
ATOM 12260 C C . THR E 2 76 ? 6.884 -17.423 81.590 1.00 158.88 76 THR E C 1
ATOM 12261 O O . THR E 2 76 ? 6.497 -18.480 81.082 1.00 166.44 76 THR E O 1
ATOM 12265 N N . CYS E 2 77 ? 8.150 -17.022 81.561 1.00 147.57 77 CYS E N 1
ATOM 12266 C CA . CYS E 2 77 ? 9.185 -17.756 80.852 1.00 154.93 77 CYS E CA 1
ATOM 12267 C C . CYS E 2 77 ? 10.090 -18.496 81.827 1.00 148.70 77 CYS E C 1
ATOM 12268 O O . CYS E 2 77 ? 10.232 -18.121 82.994 1.00 150.86 77 CYS E O 1
ATOM 12271 N N . SER E 2 78 ? 10.703 -19.562 81.321 1.00 159.88 78 SER E N 1
ATOM 12272 C CA . SER E 2 78 ? 11.712 -20.313 82.056 1.00 160.20 78 SER E CA 1
ATOM 12273 C C . SER E 2 78 ? 12.858 -20.599 81.103 1.00 162.93 78 SER E C 1
ATOM 12274 O O . SER E 2 78 ? 12.651 -21.216 80.054 1.00 164.60 78 SER E O 1
ATOM 12277 N N . GLN E 2 79 ? 14.057 -20.159 81.465 1.00 157.70 79 GLN E N 1
ATOM 12278 C CA . GLN E 2 79 ? 15.239 -20.321 80.630 1.00 157.22 79 GLN E CA 1
ATOM 12279 C C . GLN E 2 79 ? 16.194 -21.275 81.324 1.00 160.10 79 GLN E C 1
ATOM 12280 O O . GLN E 2 79 ? 16.583 -21.043 82.473 1.00 162.25 79 GLN E O 1
ATOM 12286 N N . GLU E 2 80 ? 16.564 -22.341 80.628 1.00 174.85 80 GLU E N 1
ATOM 12287 C CA . GLU E 2 80 ? 17.518 -23.309 81.137 1.00 175.22 80 GLU E CA 1
ATOM 12288 C C . GLU E 2 80 ? 18.886 -23.043 80.529 1.00 173.78 80 GLU E C 1
ATOM 12289 O O . GLU E 2 80 ? 19.001 -22.594 79.385 1.00 173.65 80 GLU E O 1
ATOM 12295 N N . THR E 2 81 ? 19.926 -23.316 81.315 1.00 155.86 81 THR E N 1
ATOM 12296 C CA . THR E 2 81 ? 21.285 -23.154 80.815 1.00 152.79 81 THR E CA 1
ATOM 12297 C C . THR E 2 81 ? 21.528 -24.071 79.623 1.00 150.30 81 THR E C 1
ATOM 12298 O O . THR E 2 81 ? 22.028 -23.635 78.579 1.00 147.65 81 THR E O 1
ATOM 12302 N N . GLU E 2 82 ? 21.173 -25.344 79.758 1.00 149.45 82 GLU E N 1
ATOM 12303 C CA . GLU E 2 82 ? 21.336 -26.325 78.699 1.00 149.18 82 GLU E CA 1
ATOM 12304 C C . GLU E 2 82 ? 20.014 -27.014 78.413 1.00 152.14 82 GLU E C 1
ATOM 12305 O O . GLU E 2 82 ? 19.161 -27.125 79.299 1.00 151.76 82 GLU E O 1
ATOM 12311 N N . PRO E 2 83 ? 19.811 -27.472 77.179 1.00 158.08 83 PRO E N 1
ATOM 12312 C CA . PRO E 2 83 ? 18.693 -28.386 76.919 1.00 158.18 83 PRO E CA 1
ATOM 12313 C C . PRO E 2 83 ? 18.904 -29.663 77.715 1.00 159.90 83 PRO E C 1
ATOM 12314 O O . PRO E 2 83 ? 19.897 -30.372 77.535 1.00 158.32 83 PRO E O 1
ATOM 12318 N N . LEU E 2 84 ? 17.964 -29.951 78.606 1.00 164.12 84 LEU E N 1
ATOM 12319 C CA . LEU E 2 84 ? 18.102 -31.076 79.528 1.00 162.42 84 LEU E CA 1
ATOM 12320 C C . LEU E 2 84 ? 17.306 -32.278 79.025 1.00 165.44 84 LEU E C 1
ATOM 12321 O O . LEU E 2 84 ? 16.415 -32.806 79.690 1.00 166.86 84 LEU E O 1
ATOM 12326 N N . GLY E 2 85 ? 17.660 -32.710 77.819 1.00 158.54 85 GLY E N 1
ATOM 12327 C CA . GLY E 2 85 ? 16.944 -33.810 77.199 1.00 160.82 85 GLY E CA 1
ATOM 12328 C C . GLY E 2 85 ? 15.552 -33.358 76.812 1.00 155.03 85 GLY E C 1
ATOM 12329 O O . GLY E 2 85 ? 15.363 -32.277 76.242 1.00 152.09 85 GLY E O 1
ATOM 12330 N N . THR E 2 86 ? 14.558 -34.189 77.114 1.00 165.67 86 THR E N 1
ATOM 12331 C CA . THR E 2 86 ? 13.171 -33.851 76.830 1.00 161.00 86 THR E CA 1
ATOM 12332 C C . THR E 2 86 ? 12.339 -33.592 78.078 1.00 158.42 86 THR E C 1
ATOM 12333 O O . THR E 2 86 ? 11.391 -32.807 78.018 1.00 154.27 86 THR E O 1
ATOM 12337 N N . ALA E 2 87 ? 12.671 -34.227 79.203 1.00 162.26 87 ALA E N 1
ATOM 12338 C CA . ALA E 2 87 ? 11.926 -34.061 80.444 1.00 162.09 87 ALA E CA 1
ATOM 12339 C C . ALA E 2 87 ? 12.598 -33.116 81.432 1.00 158.63 87 ALA E C 1
ATOM 12340 O O . ALA E 2 87 ? 11.977 -32.758 82.438 1.00 151.69 87 ALA E O 1
ATOM 12342 N N . GLY E 2 88 ? 13.839 -32.714 81.176 1.00 168.69 88 GLY E N 1
ATOM 12343 C CA . GLY E 2 88 ? 14.567 -31.822 82.050 1.00 168.44 88 GLY E CA 1
ATOM 12344 C C . GLY E 2 88 ? 13.902 -30.479 82.288 1.00 171.76 88 GLY E C 1
ATOM 12345 O O . GLY E 2 88 ? 13.733 -30.050 83.435 1.00 170.05 88 GLY E O 1
ATOM 12346 N N . PRO E 2 89 ? 13.537 -29.764 81.204 1.00 197.89 89 PRO E N 1
ATOM 12347 C CA . PRO E 2 89 ? 12.865 -28.465 81.367 1.00 198.38 89 PRO E CA 1
ATOM 12348 C C . PRO E 2 89 ? 11.628 -28.516 82.254 1.00 198.48 89 PRO E C 1
ATOM 12349 O O . PRO E 2 89 ? 11.221 -27.493 82.814 1.00 198.85 89 PRO E O 1
ATOM 12353 N N . LEU E 2 90 ? 11.021 -29.697 82.386 1.00 172.26 90 LEU E N 1
ATOM 12354 C CA . LEU E 2 90 ? 9.878 -29.846 83.279 1.00 166.11 90 LEU E CA 1
ATOM 12355 C C . LEU E 2 90 ? 10.296 -29.857 84.743 1.00 168.61 90 LEU E C 1
ATOM 12356 O O . LEU E 2 90 ? 9.513 -29.451 85.608 1.00 167.71 90 LEU E O 1
ATOM 12361 N N . ALA E 2 91 ? 11.516 -30.316 85.039 1.00 169.71 91 ALA E N 1
ATOM 12362 C CA . ALA E 2 91 ? 11.988 -30.335 86.419 1.00 169.21 91 ALA E CA 1
ATOM 12363 C C . ALA E 2 91 ? 12.245 -28.932 86.948 1.00 181.45 91 ALA E C 1
ATOM 12364 O O . ALA E 2 91 ? 12.133 -28.696 88.156 1.00 179.26 91 ALA E O 1
ATOM 12366 N N . LEU E 2 92 ? 12.593 -27.993 86.067 1.00 214.55 92 LEU E N 1
ATOM 12367 C CA . LEU E 2 92 ? 12.848 -26.625 86.500 1.00 215.18 92 LEU E CA 1
ATOM 12368 C C . LEU E 2 92 ? 11.548 -25.864 86.725 1.00 215.56 92 LEU E C 1
ATOM 12369 O O . LEU E 2 92 ? 11.458 -25.043 87.644 1.00 216.10 92 LEU E O 1
ATOM 12374 N N . ALA E 2 93 ? 10.537 -26.123 85.899 1.00 186.31 93 ALA E N 1
ATOM 12375 C CA . ALA E 2 93 ? 9.266 -25.419 85.975 1.00 178.73 93 ALA E CA 1
ATOM 12376 C C . ALA E 2 93 ? 8.270 -26.097 86.906 1.00 168.20 93 ALA E C 1
ATOM 12377 O O . ALA E 2 93 ? 7.084 -25.757 86.873 1.00 160.45 93 ALA E O 1
ATOM 12379 N N . ARG E 2 94 ? 8.723 -27.039 87.738 1.00 173.38 94 ARG E N 1
ATOM 12380 C CA . ARG E 2 94 ? 7.809 -27.691 88.670 1.00 172.35 94 ARG E CA 1
ATOM 12381 C C . ARG E 2 94 ? 7.303 -26.720 89.728 1.00 169.32 94 ARG E C 1
ATOM 12382 O O . ARG E 2 94 ? 6.222 -26.927 90.291 1.00 167.97 94 ARG E O 1
ATOM 12390 N N . ASP E 2 95 ? 8.064 -25.660 90.009 1.00 163.48 95 ASP E N 1
ATOM 12391 C CA . ASP E 2 95 ? 7.637 -24.688 91.006 1.00 158.67 95 ASP E CA 1
ATOM 12392 C C . ASP E 2 95 ? 6.489 -23.831 90.493 1.00 156.98 95 ASP E C 1
ATOM 12393 O O . ASP E 2 95 ? 5.629 -23.414 91.276 1.00 156.90 95 ASP E O 1
ATOM 12398 N N . LYS E 2 96 ? 6.458 -23.559 89.190 1.00 154.38 96 LYS E N 1
ATOM 12399 C CA . LYS E 2 96 ? 5.392 -22.775 88.584 1.00 145.95 96 LYS E CA 1
ATOM 12400 C C . LYS E 2 96 ? 4.202 -23.625 88.158 1.00 145.28 96 LYS E C 1
ATOM 12401 O O . LYS E 2 96 ? 3.196 -23.073 87.703 1.00 141.44 96 LYS E O 1
ATOM 12407 N N . LEU E 2 97 ? 4.290 -24.947 88.298 1.00 151.60 97 LEU E N 1
ATOM 12408 C CA . LEU E 2 97 ? 3.215 -25.845 87.896 1.00 155.71 97 LEU E CA 1
ATOM 12409 C C . LEU E 2 97 ? 2.382 -26.345 89.066 1.00 159.91 97 LEU E C 1
ATOM 12410 O O . LEU E 2 97 ? 1.234 -26.753 88.860 1.00 162.15 97 LEU E O 1
ATOM 12415 N N . LEU E 2 98 ? 2.925 -26.321 90.279 1.00 155.28 98 LEU E N 1
ATOM 12416 C CA . LEU E 2 98 ? 2.216 -26.803 91.458 1.00 162.38 98 LEU E CA 1
ATOM 12417 C C . LEU E 2 98 ? 1.472 -25.633 92.089 1.00 172.10 98 LEU E C 1
ATOM 12418 O O . LEU E 2 98 ? 2.082 -24.767 92.724 1.00 171.43 98 LEU E O 1
ATOM 12423 N N . ASP E 2 99 ? 0.152 -25.613 91.916 1.00 182.89 99 ASP E N 1
ATOM 12424 C CA . ASP E 2 99 ? -0.701 -24.605 92.527 1.00 184.34 99 ASP E CA 1
ATOM 12425 C C . ASP E 2 99 ? -1.233 -25.024 93.890 1.00 196.14 99 ASP E C 1
ATOM 12426 O O . ASP E 2 99 ? -1.756 -24.177 94.622 1.00 199.46 99 ASP E O 1
ATOM 12431 N N . GLY E 2 100 ? -1.118 -26.306 94.246 1.00 197.64 100 GLY E N 1
ATOM 12432 C CA . GLY E 2 100 ? -1.581 -26.828 95.513 1.00 204.15 100 GLY E CA 1
ATOM 12433 C C . GLY E 2 100 ? -2.769 -27.759 95.387 1.00 214.17 100 GLY E C 1
ATOM 12434 O O . GLY E 2 100 ? -2.935 -28.655 96.223 1.00 218.56 100 GLY E O 1
ATOM 12435 N N . SER E 2 101 ? -3.593 -27.570 94.356 1.00 228.24 101 SER E N 1
ATOM 12436 C CA . SER E 2 101 ? -4.775 -28.400 94.165 1.00 229.64 101 SER E CA 1
ATOM 12437 C C . SER E 2 101 ? -4.439 -29.792 93.653 1.00 228.12 101 SER E C 1
ATOM 12438 O O . SER E 2 101 ? -5.301 -30.676 93.707 1.00 231.63 101 SER E O 1
ATOM 12441 N N . GLY E 2 102 ? -3.222 -30.010 93.164 1.00 209.17 102 GLY E N 1
ATOM 12442 C CA . GLY E 2 102 ? -2.840 -31.306 92.643 1.00 196.84 102 GLY E CA 1
ATOM 12443 C C . GLY E 2 102 ? -3.638 -31.663 91.409 1.00 193.20 102 GLY E C 1
ATOM 12444 O O . GLY E 2 102 ? -4.111 -32.795 91.264 1.00 187.78 102 GLY E O 1
ATOM 12445 N N . GLU E 2 103 ? -3.779 -30.704 90.505 1.00 190.51 103 GLU E N 1
ATOM 12446 C CA . GLU E 2 103 ? -4.509 -30.935 89.274 1.00 189.97 103 GLU E CA 1
ATOM 12447 C C . GLU E 2 103 ? -3.546 -31.224 88.131 1.00 186.22 103 GLU E C 1
ATOM 12448 O O . GLU E 2 103 ? -2.439 -30.678 88.088 1.00 186.02 103 GLU E O 1
ATOM 12454 N N . PRO E 2 104 ? -3.939 -32.085 87.194 1.00 189.68 104 PRO E N 1
ATOM 12455 C CA . PRO E 2 104 ? -3.054 -32.384 86.065 1.00 192.18 104 PRO E CA 1
ATOM 12456 C C . PRO E 2 104 ? -2.848 -31.161 85.188 1.00 199.51 104 PRO E C 1
ATOM 12457 O O . PRO E 2 104 ? -3.775 -30.388 84.934 1.00 195.67 104 PRO E O 1
ATOM 12461 N N . PHE E 2 105 ? -1.615 -30.995 84.725 1.00 223.78 105 PHE E N 1
ATOM 12462 C CA . PHE E 2 105 ? -1.238 -29.905 83.841 1.00 223.53 105 PHE E CA 1
ATOM 12463 C C . PHE E 2 105 ? -0.879 -30.449 82.464 1.00 223.41 105 PHE E C 1
ATOM 12464 O O . PHE E 2 105 ? -0.563 -31.631 82.300 1.00 223.90 105 PHE E O 1
ATOM 12472 N N . PHE E 2 106 ? -0.927 -29.568 81.471 0.62 204.93 106 PHE E N 1
ATOM 12473 C CA . PHE E 2 106 ? -0.648 -29.936 80.093 0.62 196.62 106 PHE E CA 1
ATOM 12474 C C . PHE E 2 106 ? 0.791 -29.595 79.723 0.62 196.85 106 PHE E C 1
ATOM 12475 O O . PHE E 2 106 ? 1.355 -28.602 80.191 0.62 191.61 106 PHE E O 1
ATOM 12477 N N . VAL E 2 107 ? 1.379 -30.436 78.874 1.00 201.39 107 VAL E N 1
ATOM 12478 C CA . VAL E 2 107 ? 2.727 -30.236 78.348 1.00 201.31 107 VAL E CA 1
ATOM 12479 C C . VAL E 2 107 ? 2.653 -30.320 76.829 1.00 200.47 107 VAL E C 1
ATOM 12480 O O . VAL E 2 107 ? 2.313 -31.374 76.279 1.00 207.44 107 VAL E O 1
ATOM 12484 N N . LEU E 2 108 ? 2.963 -29.214 76.154 1.00 177.35 108 LEU E N 1
ATOM 12485 C CA . LEU E 2 108 ? 2.819 -29.110 74.709 1.00 167.16 108 LEU E CA 1
ATOM 12486 C C . LEU E 2 108 ? 4.159 -28.816 74.044 1.00 156.06 108 LEU E C 1
ATOM 12487 O O . LEU E 2 108 ? 5.040 -28.184 74.634 1.00 152.26 108 LEU E O 1
ATOM 12492 N N . ASN E 2 109 ? 4.306 -29.287 72.807 1.00 147.93 109 ASN E N 1
ATOM 12493 C CA . ASN E 2 109 ? 5.481 -29.019 71.986 1.00 136.37 109 ASN E CA 1
ATOM 12494 C C . ASN E 2 109 ? 5.151 -27.985 70.916 1.00 131.76 109 ASN E C 1
ATOM 12495 O O . ASN E 2 109 ? 4.075 -28.018 70.312 1.00 129.89 109 ASN E O 1
ATOM 12500 N N . SER E 2 110 ? 6.088 -27.064 70.689 1.00 137.61 110 SER E N 1
ATOM 12501 C CA . SER E 2 110 ? 5.881 -26.000 69.714 1.00 138.14 110 SER E CA 1
ATOM 12502 C C . SER E 2 110 ? 5.997 -26.483 68.272 1.00 135.57 110 SER E C 1
ATOM 12503 O O . SER E 2 110 ? 5.564 -25.770 67.360 1.00 134.99 110 SER E O 1
ATOM 12506 N N . ASP E 2 111 ? 6.565 -27.665 68.037 1.00 124.19 111 ASP E N 1
ATOM 12507 C CA . ASP E 2 111 ? 6.803 -28.145 66.683 1.00 118.54 111 ASP E CA 1
ATOM 12508 C C . ASP E 2 111 ? 5.674 -29.024 66.151 1.00 115.73 111 ASP E C 1
ATOM 12509 O O . ASP E 2 111 ? 5.874 -29.742 65.164 1.00 113.26 111 ASP E O 1
ATOM 12514 N N . VAL E 2 112 ? 4.497 -28.982 66.773 1.00 117.70 112 VAL E N 1
ATOM 12515 C CA . VAL E 2 112 ? 3.375 -29.839 66.405 1.00 119.48 112 VAL E CA 1
ATOM 12516 C C . VAL E 2 112 ? 2.113 -28.993 66.286 1.00 118.99 112 VAL E C 1
ATOM 12517 O O . VAL E 2 112 ? 1.919 -28.039 67.048 1.00 122.22 112 VAL E O 1
ATOM 12521 N N . ILE E 2 113 ? 1.258 -29.345 65.326 1.00 116.88 113 ILE E N 1
ATOM 12522 C CA . ILE E 2 113 ? -0.054 -28.733 65.163 1.00 123.22 113 ILE E CA 1
ATOM 12523 C C . ILE E 2 113 ? -1.101 -29.837 65.140 1.00 126.84 113 ILE E C 1
ATOM 12524 O O . ILE E 2 113 ? -0.831 -30.967 64.721 1.00 125.81 113 ILE E O 1
ATOM 12529 N N . SER E 2 114 ? -2.305 -29.502 65.584 1.00 132.88 114 SER E N 1
ATOM 12530 C CA . SER E 2 114 ? -3.399 -30.468 65.656 1.00 140.12 114 SER E CA 1
ATOM 12531 C C . SER E 2 114 ? -4.698 -29.701 65.880 1.00 149.20 114 SER E C 1
ATOM 12532 O O . SER E 2 114 ? -4.732 -28.466 65.809 1.00 152.60 114 SER E O 1
ATOM 12535 N N . GLU E 2 115 ? -5.779 -30.444 66.124 1.00 147.45 115 GLU E N 1
ATOM 12536 C CA . GLU E 2 115 ? -7.083 -29.858 66.406 1.00 153.76 115 GLU E CA 1
ATOM 12537 C C . GLU E 2 115 ? -7.281 -29.518 67.880 1.00 172.33 115 GLU E C 1
ATOM 12538 O O . GLU E 2 115 ? -8.190 -28.745 68.203 1.00 176.00 115 GLU E O 1
ATOM 12544 N N . TYR E 2 116 ? -6.455 -30.076 68.770 1.00 183.90 116 TYR E N 1
ATOM 12545 C CA . TYR E 2 116 ? -6.435 -29.813 70.207 1.00 188.88 116 TYR E CA 1
ATOM 12546 C C . TYR E 2 116 ? -7.793 -29.988 70.884 1.00 197.13 116 TYR E C 1
ATOM 12547 O O . TYR E 2 116 ? -8.446 -28.994 71.230 1.00 194.53 116 TYR E O 1
ATOM 12556 N N . PRO E 2 117 ? -8.255 -31.228 71.094 1.00 229.74 117 PRO E N 1
ATOM 12557 C CA . PRO E 2 117 ? -9.478 -31.467 71.896 1.00 229.51 117 PRO E CA 1
ATOM 12558 C C . PRO E 2 117 ? -9.174 -31.628 73.384 1.00 230.61 117 PRO E C 1
ATOM 12559 O O . PRO E 2 117 ? -9.321 -32.703 73.981 1.00 231.15 117 PRO E O 1
ATOM 12563 N N . LEU E 2 118 ? -8.736 -30.536 74.013 1.00 193.51 118 LEU E N 1
ATOM 12564 C CA . LEU E 2 118 ? -8.316 -30.611 75.409 1.00 180.48 118 LEU E CA 1
ATOM 12565 C C . LEU E 2 118 ? -9.498 -30.805 76.352 1.00 178.75 118 LEU E C 1
ATOM 12566 O O . LEU E 2 118 ? -9.334 -31.377 77.436 1.00 178.69 118 LEU E O 1
ATOM 12571 N N . LYS E 2 119 ? -10.687 -30.334 75.967 1.00 173.22 119 LYS E N 1
ATOM 12572 C CA . LYS E 2 119 ? -11.850 -30.425 76.846 1.00 171.27 119 LYS E CA 1
ATOM 12573 C C . LYS E 2 119 ? -12.243 -31.876 77.102 1.00 176.30 119 LYS E C 1
ATOM 12574 O O . LYS E 2 119 ? -12.376 -32.302 78.255 1.00 175.67 119 LYS E O 1
ATOM 12580 N N . GLU E 2 120 ? -12.441 -32.650 76.037 1.00 183.28 120 GLU E N 1
ATOM 12581 C CA . GLU E 2 120 ? -12.866 -34.039 76.158 1.00 186.99 120 GLU E CA 1
ATOM 12582 C C . GLU E 2 120 ? -11.729 -34.982 76.537 1.00 187.02 120 GLU E C 1
ATOM 12583 O O . GLU E 2 120 ? -11.919 -36.203 76.498 1.00 187.49 120 GLU E O 1
ATOM 12589 N N . MET E 2 121 ? -10.560 -34.452 76.899 1.00 183.74 121 MET E N 1
ATOM 12590 C CA . MET E 2 121 ? -9.483 -35.278 77.426 1.00 184.59 121 MET E CA 1
ATOM 12591 C C . MET E 2 121 ? -9.502 -35.352 78.946 1.00 186.66 121 MET E C 1
ATOM 12592 O O . MET E 2 121 ? -9.139 -36.390 79.514 1.00 188.59 121 MET E O 1
ATOM 12597 N N . LEU E 2 122 ? -9.918 -34.274 79.617 1.00 184.42 122 LEU E N 1
ATOM 12598 C CA . LEU E 2 122 ? -10.075 -34.320 81.067 1.00 185.14 122 LEU E CA 1
ATOM 12599 C C . LEU E 2 122 ? -11.149 -35.320 81.465 1.00 189.54 122 LEU E C 1
ATOM 12600 O O . LEU E 2 122 ? -10.996 -36.050 82.452 1.00 193.39 122 LEU E O 1
ATOM 12605 N N . GLU E 2 123 ? -12.255 -35.356 80.717 1.00 193.36 123 GLU E N 1
ATOM 12606 C CA . GLU E 2 123 ? -13.263 -36.382 80.953 1.00 200.50 123 GLU E CA 1
ATOM 12607 C C . GLU E 2 123 ? -12.701 -37.771 80.686 1.00 201.51 123 GLU E C 1
ATOM 12608 O O . GLU E 2 123 ? -13.066 -38.731 81.373 1.00 205.64 123 GLU E O 1
ATOM 12614 N N . PHE E 2 124 ? -11.813 -37.899 79.697 1.00 192.77 124 PHE E N 1
ATOM 12615 C CA . PHE E 2 124 ? -11.091 -39.150 79.507 1.00 192.63 124 PHE E CA 1
ATOM 12616 C C . PHE E 2 124 ? -10.089 -39.401 80.626 1.00 195.32 124 PHE E C 1
ATOM 12617 O O . PHE E 2 124 ? -9.609 -40.529 80.768 1.00 195.90 124 PHE E O 1
ATOM 12625 N N . HIS E 2 125 ? -9.767 -38.377 81.420 1.00 192.89 125 HIS E N 1
ATOM 12626 C CA . HIS E 2 125 ? -8.894 -38.519 82.579 1.00 194.40 125 HIS E CA 1
ATOM 12627 C C . HIS E 2 125 ? -9.676 -38.739 83.866 1.00 197.68 125 HIS E C 1
ATOM 12628 O O . HIS E 2 125 ? -9.273 -39.552 84.705 1.00 196.50 125 HIS E O 1
ATOM 12635 N N . LYS E 2 126 ? -10.789 -38.027 84.035 1.00 201.24 126 LYS E N 1
ATOM 12636 C CA . LYS E 2 126 ? -11.609 -38.115 85.233 1.00 205.01 126 LYS E CA 1
ATOM 12637 C C . LYS E 2 126 ? -12.639 -39.237 85.159 1.00 220.74 126 LYS E C 1
ATOM 12638 O O . LYS E 2 126 ? -13.622 -39.214 85.909 1.00 223.49 126 LYS E O 1
ATOM 12644 N N . SER E 2 127 ? -12.437 -40.217 84.280 1.00 255.42 127 SER E N 1
ATOM 12645 C CA . SER E 2 127 ? -13.345 -41.347 84.136 1.00 255.88 127 SER E CA 1
ATOM 12646 C C . SER E 2 127 ? -12.778 -42.629 84.725 1.00 257.01 127 SER E C 1
ATOM 12647 O O . SER E 2 127 ? -13.433 -43.278 85.547 1.00 258.37 127 SER E O 1
ATOM 12650 N N . HIS E 2 128 ? -11.569 -43.010 84.324 1.00 226.33 128 HIS E N 1
ATOM 12651 C CA . HIS E 2 128 ? -10.902 -44.187 84.861 1.00 220.16 128 HIS E CA 1
ATOM 12652 C C . HIS E 2 128 ? -9.975 -43.859 86.023 1.00 214.28 128 HIS E C 1
ATOM 12653 O O . HIS E 2 128 ? -9.526 -44.778 86.717 1.00 212.07 128 HIS E O 1
ATOM 12660 N N . GLY E 2 129 ? -9.672 -42.582 86.243 1.00 209.64 129 GLY E N 1
ATOM 12661 C CA . GLY E 2 129 ? -8.817 -42.195 87.346 1.00 206.59 129 GLY E CA 1
ATOM 12662 C C . GLY E 2 129 ? -7.348 -42.466 87.128 1.00 205.00 129 GLY E C 1
ATOM 12663 O O . GLY E 2 129 ? -6.627 -42.747 88.092 1.00 206.77 129 GLY E O 1
ATOM 12664 N N . GLY E 2 130 ? -6.877 -42.393 85.885 1.00 202.74 130 GLY E N 1
ATOM 12665 C CA . GLY E 2 130 ? -5.473 -42.604 85.610 1.00 198.79 130 GLY E CA 1
ATOM 12666 C C . GLY E 2 130 ? -4.608 -41.505 86.193 1.00 196.68 130 GLY E C 1
ATOM 12667 O O . GLY E 2 130 ? -5.081 -40.500 86.726 1.00 193.36 130 GLY E O 1
ATOM 12668 N N . GLU E 2 131 ? -3.297 -41.702 86.080 1.00 200.21 131 GLU E N 1
ATOM 12669 C CA . GLU E 2 131 ? -2.334 -40.731 86.583 1.00 200.87 131 GLU E CA 1
ATOM 12670 C C . GLU E 2 131 ? -1.727 -39.872 85.482 1.00 199.34 131 GLU E C 1
ATOM 12671 O O . GLU E 2 131 ? -1.567 -38.662 85.664 1.00 194.93 131 GLU E O 1
ATOM 12677 N N . ALA E 2 132 ? -1.391 -40.466 84.340 1.00 195.53 132 ALA E N 1
ATOM 12678 C CA . ALA E 2 132 ? -0.744 -39.753 83.250 1.00 189.02 132 ALA E CA 1
ATOM 12679 C C . ALA E 2 132 ? -1.463 -40.052 81.943 1.00 185.68 132 ALA E C 1
ATOM 12680 O O . ALA E 2 132 ? -1.961 -41.160 81.729 1.00 187.22 132 ALA E O 1
ATOM 12682 N N . SER E 2 133 ? -1.501 -39.052 81.065 1.00 190.39 133 SER E N 1
ATOM 12683 C CA . SER E 2 133 ? -2.202 -39.164 79.793 1.00 192.17 133 SER E CA 1
ATOM 12684 C C . SER E 2 133 ? -1.339 -38.596 78.681 1.00 197.19 133 SER E C 1
ATOM 12685 O O . SER E 2 133 ? -0.762 -37.514 78.828 1.00 207.82 133 SER E O 1
ATOM 12688 N N . ILE E 2 134 ? -1.256 -39.328 77.571 1.00 186.53 134 ILE E N 1
ATOM 12689 C CA . ILE E 2 134 ? -0.614 -38.851 76.357 1.00 195.39 134 ILE E CA 1
ATOM 12690 C C . ILE E 2 134 ? -1.600 -38.995 75.205 1.00 197.22 134 ILE E C 1
ATOM 12691 O O . ILE E 2 134 ? -2.616 -39.684 75.307 1.00 193.58 134 ILE E O 1
ATOM 12696 N N . MET E 2 135 ? -1.286 -38.331 74.099 1.00 203.24 135 MET E N 1
ATOM 12697 C CA . MET E 2 135 ? -2.084 -38.413 72.887 1.00 203.85 135 MET E CA 1
ATOM 12698 C C . MET E 2 135 ? -1.302 -39.145 71.804 1.00 204.77 135 MET E C 1
ATOM 12699 O O . MET E 2 135 ? -0.075 -39.040 71.721 1.00 207.78 135 MET E O 1
ATOM 12704 N N . VAL E 2 136 ? -2.025 -39.891 70.973 1.00 207.49 136 VAL E N 1
ATOM 12705 C CA . VAL E 2 136 ? -1.427 -40.786 69.992 1.00 205.62 136 VAL E CA 1
ATOM 12706 C C . VAL E 2 136 ? -2.111 -40.578 68.648 1.00 202.59 136 VAL E C 1
ATOM 12707 O O . VAL E 2 136 ? -3.337 -40.437 68.580 1.00 205.83 136 VAL E O 1
ATOM 12711 N N . THR E 2 137 ? -1.317 -40.553 67.578 1.00 198.16 137 THR E N 1
ATOM 12712 C CA . THR E 2 137 ? -1.827 -40.409 66.223 1.00 191.32 137 THR E CA 1
ATOM 12713 C C . THR E 2 137 ? -1.278 -41.529 65.352 1.00 194.46 137 THR E C 1
ATOM 12714 O O . THR E 2 137 ? -0.139 -41.970 65.534 1.00 209.24 137 THR E O 1
ATOM 12718 N N . LYS E 2 138 ? -2.102 -41.992 64.417 1.00 181.89 138 LYS E N 1
ATOM 12719 C CA . LYS E 2 138 ? -1.700 -43.039 63.490 1.00 180.16 138 LYS E CA 1
ATOM 12720 C C . LYS E 2 138 ? -0.827 -42.474 62.378 1.00 173.93 138 LYS E C 1
ATOM 12721 O O . LYS E 2 138 ? -1.074 -41.376 61.869 1.00 174.29 138 LYS E O 1
ATOM 12727 N N . VAL E 2 139 ? 0.202 -43.230 62.004 1.00 176.65 139 VAL E N 1
ATOM 12728 C CA . VAL E 2 139 ? 1.091 -42.857 60.913 1.00 176.61 139 VAL E CA 1
ATOM 12729 C C . VAL E 2 139 ? 1.225 -44.039 59.965 1.00 175.81 139 VAL E C 1
ATOM 12730 O O . VAL E 2 139 ? 1.142 -45.201 60.373 1.00 176.19 139 VAL E O 1
ATOM 12734 N N . ASP E 2 140 ? 1.432 -43.730 58.684 1.00 168.00 140 ASP E N 1
ATOM 12735 C CA . ASP E 2 140 ? 1.615 -44.785 57.695 1.00 167.04 140 ASP E CA 1
ATOM 12736 C C . ASP E 2 140 ? 2.991 -45.424 57.810 1.00 178.65 140 ASP E C 1
ATOM 12737 O O . ASP E 2 140 ? 3.164 -46.593 57.446 1.00 175.51 140 ASP E O 1
ATOM 12742 N N . GLU E 2 141 ? 3.978 -44.675 58.304 1.00 217.43 141 GLU E N 1
ATOM 12743 C CA . GLU E 2 141 ? 5.350 -45.149 58.456 1.00 219.05 141 GLU E CA 1
ATOM 12744 C C . GLU E 2 141 ? 5.687 -45.264 59.937 1.00 219.93 141 GLU E C 1
ATOM 12745 O O . GLU E 2 141 ? 6.150 -44.291 60.551 1.00 219.73 141 GLU E O 1
ATOM 12747 N N . PRO E 2 142 ? 5.479 -46.427 60.562 1.00 196.76 142 PRO E N 1
ATOM 12748 C CA . PRO E 2 142 ? 5.842 -46.572 61.978 1.00 195.36 142 PRO E CA 1
ATOM 12749 C C . PRO E 2 142 ? 7.320 -46.839 62.211 1.00 191.92 142 PRO E C 1
ATOM 12750 O O . PRO E 2 142 ? 7.785 -46.680 63.347 1.00 189.00 142 PRO E O 1
ATOM 12754 N N . SER E 2 143 ? 8.076 -47.217 61.180 1.00 192.92 143 SER E N 1
ATOM 12755 C CA . SER E 2 143 ? 9.490 -47.514 61.381 1.00 188.70 143 SER E CA 1
ATOM 12756 C C . SER E 2 143 ? 10.303 -46.242 61.588 1.00 189.28 143 SER E C 1
ATOM 12757 O O . SER E 2 143 ? 11.219 -46.214 62.418 1.00 185.46 143 SER E O 1
ATOM 12760 N N . LYS E 2 144 ? 9.980 -45.172 60.858 1.00 189.70 144 LYS E N 1
ATOM 12761 C CA . LYS E 2 144 ? 10.726 -43.927 61.006 1.00 190.70 144 LYS E CA 1
ATOM 12762 C C . LYS E 2 144 ? 10.439 -43.216 62.321 1.00 192.53 144 LYS E C 1
ATOM 12763 O O . LYS E 2 144 ? 11.135 -42.248 62.645 1.00 192.35 144 LYS E O 1
ATOM 12769 N N . TYR E 2 145 ? 9.451 -43.669 63.081 1.00 192.60 145 TYR E N 1
ATOM 12770 C CA . TYR E 2 145 ? 9.066 -43.073 64.351 1.00 196.98 145 TYR E CA 1
ATOM 12771 C C . TYR E 2 145 ? 9.208 -44.110 65.462 1.00 192.00 145 TYR E C 1
ATOM 12772 O O . TYR E 2 145 ? 9.544 -45.273 65.223 1.00 185.04 145 TYR E O 1
ATOM 12781 N N . GLY E 2 146 ? 8.945 -43.674 66.692 1.00 195.77 146 GLY E N 1
ATOM 12782 C CA . GLY E 2 146 ? 8.929 -44.577 67.826 1.00 187.08 146 GLY E CA 1
ATOM 12783 C C . GLY E 2 146 ? 7.539 -45.126 68.076 1.00 204.16 146 GLY E C 1
ATOM 12784 O O . GLY E 2 146 ? 6.623 -44.372 68.420 1.00 222.12 146 GLY E O 1
ATOM 12785 N N . VAL E 2 147 ? 7.368 -46.435 67.914 1.00 194.78 147 VAL E N 1
ATOM 12786 C CA . VAL E 2 147 ? 6.045 -47.045 67.985 1.00 212.84 147 VAL E CA 1
ATOM 12787 C C . VAL E 2 147 ? 5.657 -47.283 69.437 1.00 226.76 147 VAL E C 1
ATOM 12788 O O . VAL E 2 147 ? 6.471 -47.729 70.256 1.00 206.44 147 VAL E O 1
ATOM 12792 N N . VAL E 2 148 ? 4.401 -46.981 69.755 1.00 288.58 148 VAL E N 1
ATOM 12793 C CA . VAL E 2 148 ? 3.817 -47.219 71.071 1.00 289.03 148 VAL E CA 1
ATOM 12794 C C . VAL E 2 148 ? 2.876 -48.411 70.954 1.00 289.22 148 VAL E C 1
ATOM 12795 O O . VAL E 2 148 ? 1.898 -48.367 70.198 1.00 288.63 148 VAL E O 1
ATOM 12799 N N . VAL E 2 149 ? 3.170 -49.473 71.698 1.00 254.63 149 VAL E N 1
ATOM 12800 C CA . VAL E 2 149 ? 2.411 -50.718 71.637 1.00 250.38 149 VAL E CA 1
ATOM 12801 C C . VAL E 2 149 ? 1.382 -50.700 72.763 1.00 241.24 149 VAL E C 1
ATOM 12802 O O . VAL E 2 149 ? 1.686 -51.022 73.916 1.00 229.00 149 VAL E O 1
ATOM 12806 N N . MET E 2 150 ? 0.160 -50.305 72.429 1.00 250.87 150 MET E N 1
ATOM 12807 C CA . MET E 2 150 ? -0.958 -50.301 73.358 1.00 249.16 150 MET E CA 1
ATOM 12808 C C . MET E 2 150 ? -1.952 -51.389 72.974 1.00 249.10 150 MET E C 1
ATOM 12809 O O . MET E 2 150 ? -1.932 -51.913 71.858 1.00 249.20 150 MET E O 1
ATOM 12814 N N . GLU E 2 151 ? -2.829 -51.724 73.915 1.00 194.38 151 GLU E N 1
ATOM 12815 C CA . GLU E 2 151 ? -3.925 -52.639 73.637 1.00 174.88 151 GLU E CA 1
ATOM 12816 C C . GLU E 2 151 ? -5.129 -51.846 73.146 1.00 168.42 151 GLU E C 1
ATOM 12817 O O . GLU E 2 151 ? -5.369 -50.717 73.586 1.00 170.07 151 GLU E O 1
ATOM 12823 N N . GLU E 2 152 ? -5.867 -52.432 72.208 1.00 151.91 152 GLU E N 1
ATOM 12824 C CA . GLU E 2 152 ? -7.011 -51.776 71.575 1.00 145.34 152 GLU E CA 1
ATOM 12825 C C . GLU E 2 152 ? -8.303 -51.947 72.366 1.00 140.82 152 GLU E C 1
ATOM 12826 O O . GLU E 2 152 ? -9.376 -52.053 71.773 1.00 141.66 152 GLU E O 1
ATOM 12828 N N . SER E 2 153 ? -8.235 -51.964 73.693 1.00 141.17 153 SER E N 1
ATOM 12829 C CA . SER E 2 153 ? -9.430 -52.137 74.515 1.00 140.06 153 SER E CA 1
ATOM 12830 C C . SER E 2 153 ? -9.600 -51.047 75.563 1.00 138.72 153 SER E C 1
ATOM 12831 O O . SER E 2 153 ? -10.723 -50.594 75.791 1.00 134.37 153 SER E O 1
ATOM 12834 N N . THR E 2 154 ? -8.522 -50.610 76.194 1.00 142.53 154 THR E N 1
ATOM 12835 C CA . THR E 2 154 ? -8.593 -49.586 77.232 1.00 142.89 154 THR E CA 1
ATOM 12836 C C . THR E 2 154 ? -7.687 -48.397 76.955 1.00 150.83 154 THR E C 1
ATOM 12837 O O . THR E 2 154 ? -8.096 -47.256 77.181 1.00 150.66 154 THR E O 1
ATOM 12841 N N . GLY E 2 155 ? -6.469 -48.633 76.474 1.00 167.00 155 GLY E N 1
ATOM 12842 C CA . GLY E 2 155 ? -5.574 -47.551 76.117 1.00 176.41 155 GLY E CA 1
ATOM 12843 C C . GLY E 2 155 ? -4.293 -47.514 76.924 1.00 183.40 155 GLY E C 1
ATOM 12844 O O . GLY E 2 155 ? -3.672 -46.458 77.063 1.00 191.10 155 GLY E O 1
ATOM 12845 N N . ARG E 2 156 ? -3.875 -48.663 77.445 1.00 177.81 156 ARG E N 1
ATOM 12846 C CA . ARG E 2 156 ? -2.662 -48.749 78.246 1.00 185.70 156 ARG E CA 1
ATOM 12847 C C . ARG E 2 156 ? -1.480 -49.143 77.370 1.00 197.28 156 ARG E C 1
ATOM 12848 O O . ARG E 2 156 ? -1.591 -50.021 76.511 1.00 194.49 156 ARG E O 1
ATOM 12856 N N . VAL E 2 157 ? -0.349 -48.485 77.590 1.00 229.10 157 VAL E N 1
ATOM 12857 C CA . VAL E 2 157 ? 0.847 -48.717 76.798 1.00 229.28 157 VAL E CA 1
ATOM 12858 C C . VAL E 2 157 ? 1.746 -49.695 77.543 1.00 230.32 157 VAL E C 1
ATOM 12859 O O . VAL E 2 157 ? 1.607 -49.917 78.750 1.00 230.83 157 VAL E O 1
ATOM 12863 N N . GLU E 2 158 ? 2.682 -50.302 76.810 1.00 211.20 158 GLU E N 1
ATOM 12864 C CA . GLU E 2 158 ? 3.486 -51.380 77.372 1.00 201.69 158 GLU E CA 1
ATOM 12865 C C . GLU E 2 158 ? 4.986 -51.197 77.151 1.00 195.88 158 GLU E C 1
ATOM 12866 O O . GLU E 2 158 ? 5.764 -51.282 78.106 1.00 197.27 158 GLU E O 1
ATOM 12872 N N . LYS E 2 159 ? 5.409 -50.941 75.915 1.00 187.06 159 LYS E N 1
ATOM 12873 C CA . LYS E 2 159 ? 6.831 -50.895 75.596 1.00 174.96 159 LYS E CA 1
ATOM 12874 C C . LYS E 2 159 ? 7.071 -49.837 74.527 1.00 173.67 159 LYS E C 1
ATOM 12875 O O . LYS E 2 159 ? 6.135 -49.316 73.918 1.00 188.22 159 LYS E O 1
ATOM 12881 N N . PHE E 2 160 ? 8.345 -49.512 74.311 1.00 165.13 160 PHE E N 1
ATOM 12882 C CA . PHE E 2 160 ? 8.745 -48.567 73.274 1.00 157.20 160 PHE E CA 1
ATOM 12883 C C . PHE E 2 160 ? 9.600 -49.307 72.255 1.00 153.25 160 PHE E C 1
ATOM 12884 O O . PHE E 2 160 ? 10.662 -49.838 72.596 1.00 152.17 160 PHE E O 1
ATOM 12892 N N . VAL E 2 161 ? 9.125 -49.363 71.014 1.00 160.07 161 VAL E N 1
ATOM 12893 C CA . VAL E 2 161 ? 9.802 -50.075 69.936 1.00 160.01 161 VAL E CA 1
ATOM 12894 C C . VAL E 2 161 ? 10.131 -49.044 68.865 1.00 165.63 161 VAL E C 1
ATOM 12895 O O . VAL E 2 161 ? 9.267 -48.675 68.059 1.00 166.81 161 VAL E O 1
ATOM 12899 N N . GLU E 2 162 ? 11.376 -48.577 68.848 1.00 164.60 162 GLU E N 1
ATOM 12900 C CA . GLU E 2 162 ? 11.829 -47.629 67.842 1.00 169.56 162 GLU E CA 1
ATOM 12901 C C . GLU E 2 162 ? 12.408 -48.381 66.651 1.00 170.92 162 GLU E C 1
ATOM 12902 O O . GLU E 2 162 ? 13.137 -49.365 66.816 1.00 169.95 162 GLU E O 1
ATOM 12908 N N . LYS E 2 163 ? 12.072 -47.909 65.449 1.00 168.74 163 LYS E N 1
ATOM 12909 C CA . LYS E 2 163 ? 12.462 -48.537 64.190 1.00 165.22 163 LYS E CA 1
ATOM 12910 C C . LYS E 2 163 ? 12.186 -50.037 64.229 1.00 161.49 163 LYS E C 1
ATOM 12911 O O . LYS E 2 163 ? 13.122 -50.842 64.322 1.00 158.39 163 LYS E O 1
ATOM 12917 N N . PRO E 2 164 ? 10.918 -50.455 64.192 1.00 162.54 164 PRO E N 1
ATOM 12918 C CA . PRO E 2 164 ? 10.620 -51.894 64.157 1.00 155.72 164 PRO E CA 1
ATOM 12919 C C . PRO E 2 164 ? 10.776 -52.416 62.736 1.00 155.68 164 PRO E C 1
ATOM 12920 O O . PRO E 2 164 ? 10.095 -51.955 61.816 1.00 158.10 164 PRO E O 1
ATOM 12924 N N . LYS E 2 165 ? 11.675 -53.386 62.557 1.00 147.91 165 LYS E N 1
ATOM 12925 C CA . LYS E 2 165 ? 11.838 -53.988 61.239 1.00 146.44 165 LYS E CA 1
ATOM 12926 C C . LYS E 2 165 ? 10.613 -54.809 60.862 1.00 146.84 165 LYS E C 1
ATOM 12927 O O . LYS E 2 165 ? 10.194 -54.811 59.698 1.00 147.10 165 LYS E O 1
ATOM 12933 N N . LEU E 2 166 ? 10.027 -55.505 61.828 1.00 148.72 166 LEU E N 1
ATOM 12934 C CA . LEU E 2 166 ? 8.746 -56.167 61.650 1.00 152.92 166 LEU E CA 1
ATOM 12935 C C . LEU E 2 166 ? 7.642 -55.314 62.263 1.00 155.59 166 LEU E C 1
ATOM 12936 O O . LEU E 2 166 ? 7.895 -54.365 63.009 1.00 155.45 166 LEU E O 1
ATOM 12941 N N . TYR E 2 167 ? 6.400 -55.665 61.943 1.00 159.44 167 TYR E N 1
ATOM 12942 C CA . TYR E 2 167 ? 5.260 -54.858 62.362 1.00 165.20 167 TYR E CA 1
ATOM 12943 C C . TYR E 2 167 ? 4.902 -55.202 63.803 1.00 169.75 167 TYR E C 1
ATOM 12944 O O . TYR E 2 167 ? 4.463 -56.319 64.095 1.00 169.83 167 TYR E O 1
ATOM 12953 N N . VAL E 2 168 ? 5.090 -54.239 64.702 1.00 173.17 168 VAL E N 1
ATOM 12954 C CA . VAL E 2 168 ? 4.585 -54.335 66.067 1.00 178.25 168 VAL E CA 1
ATOM 12955 C C . VAL E 2 168 ? 3.523 -53.292 66.357 1.00 188.20 168 VAL E C 1
ATOM 12956 O O . VAL E 2 168 ? 2.895 -53.348 67.428 1.00 190.87 168 VAL E O 1
ATOM 12960 N N . GLY E 2 169 ? 3.302 -52.354 65.451 1.00 211.47 169 GLY E N 1
ATOM 12961 C CA . GLY E 2 169 ? 2.291 -51.334 65.630 1.00 211.63 169 GLY E CA 1
ATOM 12962 C C . GLY E 2 169 ? 2.500 -50.203 64.651 1.00 213.59 169 GLY E C 1
ATOM 12963 O O . GLY E 2 169 ? 3.477 -50.160 63.903 1.00 210.68 169 GLY E O 1
ATOM 12964 N N . ASN E 2 170 ? 1.544 -49.275 64.665 1.00 208.83 170 ASN E N 1
ATOM 12965 C CA . ASN E 2 170 ? 1.597 -48.093 63.821 1.00 208.54 170 ASN E CA 1
ATOM 12966 C C . ASN E 2 170 ? 1.317 -46.802 64.578 1.00 218.62 170 ASN E C 1
ATOM 12967 O O . ASN E 2 170 ? 1.318 -45.731 63.962 1.00 214.43 170 ASN E O 1
ATOM 12972 N N . LYS E 2 171 ? 1.079 -46.873 65.884 1.00 230.89 171 LYS E N 1
ATOM 12973 C CA . LYS E 2 171 ? 0.670 -45.731 66.690 1.00 237.79 171 LYS E CA 1
ATOM 12974 C C . LYS E 2 171 ? 1.882 -45.100 67.366 1.00 257.88 171 LYS E C 1
ATOM 12975 O O . LYS E 2 171 ? 2.644 -45.792 68.050 1.00 255.04 171 LYS E O 1
ATOM 12981 N N . ILE E 2 172 ? 2.060 -43.792 67.170 1.00 309.83 172 ILE E N 1
ATOM 12982 C CA . ILE E 2 172 ? 3.202 -43.063 67.707 1.00 310.37 172 ILE E CA 1
ATOM 12983 C C . ILE E 2 172 ? 2.711 -41.898 68.566 1.00 309.91 172 ILE E C 1
ATOM 12984 O O . ILE E 2 172 ? 1.537 -41.529 68.549 1.00 309.12 172 ILE E O 1
ATOM 12989 N N . ASN E 2 173 ? 3.646 -41.316 69.314 1.00 258.82 173 ASN E N 1
ATOM 12990 C CA . ASN E 2 173 ? 3.354 -40.169 70.162 1.00 237.99 173 ASN E CA 1
ATOM 12991 C C . ASN E 2 173 ? 3.109 -38.918 69.321 1.00 237.55 173 ASN E C 1
ATOM 12992 O O . ASN E 2 173 ? 3.658 -38.759 68.227 1.00 237.86 173 ASN E O 1
ATOM 12997 N N . ALA E 2 174 ? 2.270 -38.021 69.846 1.00 240.59 174 ALA E N 1
ATOM 12998 C CA . ALA E 2 174 ? 1.904 -36.789 69.157 1.00 236.34 174 ALA E CA 1
ATOM 12999 C C . ALA E 2 174 ? 2.477 -35.533 69.803 1.00 234.37 174 ALA E C 1
ATOM 13000 O O . ALA E 2 174 ? 2.212 -34.429 69.315 1.00 232.87 174 ALA E O 1
ATOM 13002 N N . GLY E 2 175 ? 3.256 -35.664 70.876 1.00 228.59 175 GLY E N 1
ATOM 13003 C CA . GLY E 2 175 ? 3.884 -34.517 71.504 1.00 220.54 175 GLY E CA 1
ATOM 13004 C C . GLY E 2 175 ? 3.028 -33.716 72.462 1.00 225.45 175 GLY E C 1
ATOM 13005 O O . GLY E 2 175 ? 3.486 -32.672 72.941 1.00 212.43 175 GLY E O 1
ATOM 13006 N N . ILE E 2 176 ? 1.805 -34.155 72.755 1.00 242.57 176 ILE E N 1
ATOM 13007 C CA . ILE E 2 176 ? 0.926 -33.483 73.709 1.00 242.36 176 ILE E CA 1
ATOM 13008 C C . ILE E 2 176 ? 0.650 -34.440 74.861 1.00 243.08 176 ILE E C 1
ATOM 13009 O O . ILE E 2 176 ? 0.298 -35.603 74.636 1.00 242.92 176 ILE E O 1
ATOM 13014 N N . TYR E 2 177 ? 0.816 -33.953 76.089 1.00 237.82 177 TYR E N 1
ATOM 13015 C CA . TYR E 2 177 ? 0.757 -34.778 77.287 1.00 238.42 177 TYR E CA 1
ATOM 13016 C C . TYR E 2 177 ? -0.274 -34.224 78.264 1.00 238.50 177 TYR E C 1
ATOM 13017 O O . TYR E 2 177 ? -0.776 -33.106 78.117 1.00 237.63 177 TYR E O 1
ATOM 13026 N N . LEU E 2 178 ? -0.584 -35.035 79.277 1.00 224.04 178 LEU E N 1
ATOM 13027 C CA . LEU E 2 178 ? -1.461 -34.626 80.374 1.00 219.43 178 LEU E CA 1
ATOM 13028 C C . LEU E 2 178 ? -0.978 -35.375 81.615 1.00 216.40 178 LEU E C 1
ATOM 13029 O O . LEU E 2 178 ? -1.216 -36.580 81.748 1.00 213.71 178 LEU E O 1
ATOM 13034 N N . LEU E 2 179 ? -0.294 -34.662 82.507 1.00 208.49 179 LEU E N 1
ATOM 13035 C CA . LEU E 2 179 ? 0.404 -35.266 83.632 1.00 202.51 179 LEU E CA 1
ATOM 13036 C C . LEU E 2 179 ? -0.145 -34.747 84.953 1.00 199.71 179 LEU E C 1
ATOM 13037 O O . LEU E 2 179 ? -0.345 -33.540 85.121 1.00 201.99 179 LEU E O 1
ATOM 13042 N N . ASN E 2 180 ? -0.356 -35.662 85.896 1.00 183.19 180 ASN E N 1
ATOM 13043 C CA . ASN E 2 180 ? -0.680 -35.277 87.257 1.00 174.67 180 ASN E CA 1
ATOM 13044 C C . ASN E 2 180 ? 0.563 -34.719 87.944 1.00 165.92 180 ASN E C 1
ATOM 13045 O O . ASN E 2 180 ? 1.690 -34.999 87.529 1.00 161.51 180 ASN E O 1
ATOM 13050 N N . PRO E 2 181 ? 0.385 -33.914 88.995 1.00 164.87 181 PRO E N 1
ATOM 13051 C CA . PRO E 2 181 ? 1.550 -33.439 89.761 1.00 158.97 181 PRO E CA 1
ATOM 13052 C C . PRO E 2 181 ? 2.362 -34.557 90.396 1.00 150.69 181 PRO E C 1
ATOM 13053 O O . PRO E 2 181 ? 3.492 -34.304 90.833 1.00 148.44 181 PRO E O 1
ATOM 13057 N N . SER E 2 182 ? 1.830 -35.777 90.457 1.00 149.43 182 SER E N 1
ATOM 13058 C CA . SER E 2 182 ? 2.529 -36.904 91.059 1.00 144.02 182 SER E CA 1
ATOM 13059 C C . SER E 2 182 ? 3.618 -37.479 90.164 1.00 144.75 182 SER E C 1
ATOM 13060 O O . SER E 2 182 ? 4.202 -38.511 90.512 1.00 142.59 182 SER E O 1
ATOM 13063 N N . VAL E 2 183 ? 3.898 -36.853 89.022 1.00 150.02 183 VAL E N 1
ATOM 13064 C CA . VAL E 2 183 ? 4.951 -37.326 88.133 1.00 152.86 183 VAL E CA 1
ATOM 13065 C C . VAL E 2 183 ? 6.202 -36.454 88.200 1.00 157.28 183 VAL E C 1
ATOM 13066 O O . VAL E 2 183 ? 7.288 -36.920 87.820 1.00 155.29 183 VAL E O 1
ATOM 13070 N N . LEU E 2 184 ? 6.089 -35.214 88.681 1.00 176.40 184 LEU E N 1
ATOM 13071 C CA . LEU E 2 184 ? 7.220 -34.295 88.720 1.00 176.70 184 LEU E CA 1
ATOM 13072 C C . LEU E 2 184 ? 8.296 -34.724 89.707 1.00 177.11 184 LEU E C 1
ATOM 13073 O O . LEU E 2 184 ? 9.326 -34.049 89.803 1.00 177.19 184 LEU E O 1
ATOM 13078 N N . ASP E 2 185 ? 8.084 -35.815 90.441 1.00 156.11 185 ASP E N 1
ATOM 13079 C CA . ASP E 2 185 ? 9.077 -36.331 91.370 1.00 151.81 185 ASP E CA 1
ATOM 13080 C C . ASP E 2 185 ? 9.884 -37.490 90.804 1.00 149.33 185 ASP E C 1
ATOM 13081 O O . ASP E 2 185 ? 10.972 -37.772 91.315 1.00 145.22 185 ASP E O 1
ATOM 13086 N N . LYS E 2 186 ? 9.383 -38.160 89.766 1.00 149.79 186 LYS E N 1
ATOM 13087 C CA . LYS E 2 186 ? 10.067 -39.318 89.205 1.00 148.14 186 LYS E CA 1
ATOM 13088 C C . LYS E 2 186 ? 11.261 -38.936 88.341 1.00 148.88 186 LYS E C 1
ATOM 13089 O O . LYS E 2 186 ? 11.997 -39.825 87.898 1.00 147.59 186 LYS E O 1
ATOM 13095 N N . ILE E 2 187 ? 11.470 -37.651 88.093 1.00 155.99 187 ILE E N 1
ATOM 13096 C CA . ILE E 2 187 ? 12.565 -37.181 87.255 1.00 168.65 187 ILE E CA 1
ATOM 13097 C C . ILE E 2 187 ? 13.807 -36.978 88.109 1.00 186.79 187 ILE E C 1
ATOM 13098 O O . ILE E 2 187 ? 13.732 -36.733 89.318 1.00 181.77 187 ILE E O 1
ATOM 13103 N N . GLU E 2 188 ? 14.964 -37.092 87.469 1.00 247.44 188 GLU E N 1
ATOM 13104 C CA . GLU E 2 188 ? 16.250 -36.832 88.096 1.00 247.16 188 GLU E CA 1
ATOM 13105 C C . GLU E 2 188 ? 16.747 -35.440 87.719 1.00 246.94 188 GLU E C 1
ATOM 13106 O O . GLU E 2 188 ? 16.149 -34.734 86.904 1.00 246.83 188 GLU E O 1
ATOM 13112 N N . LEU E 2 189 ? 17.866 -35.051 88.329 1.00 210.13 189 LEU E N 1
ATOM 13113 C CA . LEU E 2 189 ? 18.495 -33.781 87.992 1.00 192.53 189 LEU E CA 1
ATOM 13114 C C . LEU E 2 189 ? 19.206 -33.832 86.646 1.00 201.32 189 LEU E C 1
ATOM 13115 O O . LEU E 2 189 ? 19.506 -32.777 86.076 1.00 194.50 189 LEU E O 1
ATOM 13120 N N . ARG E 2 190 ? 19.482 -35.024 86.135 1.00 223.50 190 ARG E N 1
ATOM 13121 C CA . ARG E 2 190 ? 20.166 -35.218 84.864 1.00 223.16 190 ARG E CA 1
ATOM 13122 C C . ARG E 2 190 ? 19.210 -35.054 83.681 1.00 222.68 190 ARG E C 1
ATOM 13123 O O . ARG E 2 190 ? 18.040 -35.438 83.769 1.00 222.95 190 ARG E O 1
ATOM 13131 N N . PRO E 2 191 ? 19.686 -34.463 82.569 1.00 197.13 191 PRO E N 1
ATOM 13132 C CA . PRO E 2 191 ? 18.906 -34.446 81.327 1.00 192.30 191 PRO E CA 1
ATOM 13133 C C . PRO E 2 191 ? 18.400 -35.817 80.918 1.00 202.34 191 PRO E C 1
ATOM 13134 O O . PRO E 2 191 ? 19.186 -36.703 80.567 1.00 202.69 191 PRO E O 1
ATOM 13138 N N . THR E 2 192 ? 17.087 -35.996 80.959 1.00 224.70 192 THR E N 1
ATOM 13139 C CA . THR E 2 192 ? 16.449 -37.244 80.577 1.00 225.08 192 THR E CA 1
ATOM 13140 C C . THR E 2 192 ? 15.514 -36.999 79.404 1.00 223.32 192 THR E C 1
ATOM 13141 O O . THR E 2 192 ? 14.771 -36.012 79.385 1.00 222.66 192 THR E O 1
ATOM 13145 N N . SER E 2 193 ? 15.556 -37.899 78.427 1.00 203.45 193 SER E N 1
ATOM 13146 C CA . SER E 2 193 ? 14.640 -37.826 77.298 1.00 190.04 193 SER E CA 1
ATOM 13147 C C . SER E 2 193 ? 13.335 -38.496 77.706 1.00 199.06 193 SER E C 1
ATOM 13148 O O . SER E 2 193 ? 13.312 -39.694 78.016 1.00 213.77 193 SER E O 1
ATOM 13151 N N . ILE E 2 194 ? 12.253 -37.717 77.721 1.00 190.66 194 ILE E N 1
ATOM 13152 C CA . ILE E 2 194 ? 10.973 -38.238 78.186 1.00 198.81 194 ILE E CA 1
ATOM 13153 C C . ILE E 2 194 ? 10.517 -39.401 77.318 1.00 203.36 194 ILE E C 1
ATOM 13154 O O . ILE E 2 194 ? 9.783 -40.282 77.780 1.00 217.05 194 ILE E O 1
ATOM 13159 N N . GLU E 2 195 ? 10.974 -39.452 76.066 0.26 184.46 195 GLU E N 1
ATOM 13160 C CA . GLU E 2 195 ? 10.557 -40.507 75.151 0.26 180.91 195 GLU E CA 1
ATOM 13161 C C . GLU E 2 195 ? 11.364 -41.788 75.317 0.26 183.43 195 GLU E C 1
ATOM 13162 O O . GLU E 2 195 ? 10.888 -42.860 74.928 0.26 179.25 195 GLU E O 1
ATOM 13164 N N . LYS E 2 196 ? 12.570 -41.707 75.881 1.00 191.29 196 LYS E N 1
ATOM 13165 C CA . LYS E 2 196 ? 13.448 -42.864 75.974 1.00 197.65 196 LYS E CA 1
ATOM 13166 C C . LYS E 2 196 ? 13.653 -43.389 77.387 1.00 219.58 196 LYS E C 1
ATOM 13167 O O . LYS E 2 196 ? 13.962 -44.575 77.542 1.00 215.07 196 LYS E O 1
ATOM 13173 N N . GLU E 2 197 ? 13.488 -42.552 78.408 1.00 263.87 197 GLU E N 1
ATOM 13174 C CA . GLU E 2 197 ? 13.755 -42.942 79.791 1.00 270.56 197 GLU E CA 1
ATOM 13175 C C . GLU E 2 197 ? 12.573 -42.743 80.724 1.00 283.64 197 GLU E C 1
ATOM 13176 O O . GLU E 2 197 ? 12.288 -43.621 81.539 1.00 280.73 197 GLU E O 1
ATOM 13182 N N . THR E 2 198 ? 11.879 -41.607 80.641 1.00 368.01 198 THR E N 1
ATOM 13183 C CA . THR E 2 198 ? 10.819 -41.312 81.602 1.00 368.09 198 THR E CA 1
ATOM 13184 C C . THR E 2 198 ? 9.543 -42.085 81.288 1.00 367.82 198 THR E C 1
ATOM 13185 O O . THR E 2 198 ? 8.951 -42.706 82.179 1.00 367.89 198 THR E O 1
ATOM 13189 N N . PHE E 2 199 ? 9.101 -42.047 80.032 1.00 283.61 199 PHE E N 1
ATOM 13190 C CA . PHE E 2 199 ? 7.892 -42.773 79.650 1.00 264.82 199 PHE E CA 1
ATOM 13191 C C . PHE E 2 199 ? 7.974 -44.274 79.922 1.00 260.96 199 PHE E C 1
ATOM 13192 O O . PHE E 2 199 ? 6.980 -44.831 80.421 1.00 253.65 199 PHE E O 1
ATOM 13200 N N . PRO E 2 200 ? 9.072 -44.981 79.627 1.00 259.24 200 PRO E N 1
ATOM 13201 C CA . PRO E 2 200 ? 9.131 -46.406 80.001 1.00 249.97 200 PRO E CA 1
ATOM 13202 C C . PRO E 2 200 ? 9.084 -46.654 81.500 1.00 252.71 200 PRO E C 1
ATOM 13203 O O . PRO E 2 200 ? 8.707 -47.759 81.911 1.00 245.76 200 PRO E O 1
ATOM 13207 N N . LYS E 2 201 ? 9.459 -45.677 82.329 1.00 256.60 201 LYS E N 1
ATOM 13208 C CA . LYS E 2 201 ? 9.397 -45.880 83.774 1.00 249.97 201 LYS E CA 1
ATOM 13209 C C . LYS E 2 201 ? 7.957 -45.965 84.267 1.00 243.36 201 LYS E C 1
ATOM 13210 O O . LYS E 2 201 ? 7.656 -46.730 85.190 1.00 233.08 201 LYS E O 1
ATOM 13216 N N . ILE E 2 202 ? 7.051 -45.191 83.666 1.00 250.86 202 ILE E N 1
ATOM 13217 C CA . ILE E 2 202 ? 5.647 -45.246 84.057 1.00 245.74 202 ILE E CA 1
ATOM 13218 C C . ILE E 2 202 ? 4.880 -46.336 83.317 1.00 241.86 202 ILE E C 1
ATOM 13219 O O . ILE E 2 202 ? 3.853 -46.812 83.824 1.00 232.56 202 ILE E O 1
ATOM 13224 N N . ALA E 2 203 ? 5.353 -46.755 82.141 1.00 260.81 203 ALA E N 1
ATOM 13225 C CA . ALA E 2 203 ? 4.676 -47.816 81.403 1.00 259.80 203 ALA E CA 1
ATOM 13226 C C . ALA E 2 203 ? 4.803 -49.154 82.119 1.00 260.32 203 ALA E C 1
ATOM 13227 O O . ALA E 2 203 ? 3.838 -49.925 82.181 1.00 260.25 203 ALA E O 1
ATOM 13229 N N . ALA E 2 204 ? 5.986 -49.448 82.666 1.00 236.66 204 ALA E N 1
ATOM 13230 C CA . ALA E 2 204 ? 6.174 -50.681 83.419 1.00 228.94 204 ALA E CA 1
ATOM 13231 C C . ALA E 2 204 ? 5.364 -50.703 84.708 1.00 218.34 204 ALA E C 1
ATOM 13232 O O . ALA E 2 204 ? 5.099 -51.786 85.241 1.00 216.57 204 ALA E O 1
ATOM 13234 N N . ALA E 2 205 ? 4.965 -49.538 85.219 1.00 222.23 205 ALA E N 1
ATOM 13235 C CA . ALA E 2 205 ? 4.113 -49.472 86.398 1.00 210.28 205 ALA E CA 1
ATOM 13236 C C . ALA E 2 205 ? 2.636 -49.634 86.070 1.00 212.29 205 ALA E C 1
ATOM 13237 O O . ALA E 2 205 ? 1.832 -49.805 86.993 1.00 203.07 205 ALA E O 1
ATOM 13239 N N . GLN E 2 206 ? 2.269 -49.587 84.786 1.00 208.58 206 GLN E N 1
ATOM 13240 C CA . GLN E 2 206 ? 0.883 -49.745 84.340 1.00 205.58 206 GLN E CA 1
ATOM 13241 C C . GLN E 2 206 ? -0.046 -48.738 85.018 1.00 208.06 206 GLN E C 1
ATOM 13242 O O . GLN E 2 206 ? -1.178 -49.058 85.386 1.00 203.56 206 GLN E O 1
ATOM 13248 N N . GLY E 2 207 ? 0.437 -47.510 85.182 1.00 238.61 207 GLY E N 1
ATOM 13249 C CA . GLY E 2 207 ? -0.348 -46.467 85.812 1.00 238.50 207 GLY E CA 1
ATOM 13250 C C . GLY E 2 207 ? -0.676 -45.337 84.860 1.00 236.65 207 GLY E C 1
ATOM 13251 O O . GLY E 2 207 ? -1.042 -44.237 85.286 1.00 235.95 207 GLY E O 1
ATOM 13252 N N . LEU E 2 208 ? -0.551 -45.602 83.563 1.00 211.03 208 LEU E N 1
ATOM 13253 C CA . LEU E 2 208 ? -0.820 -44.623 82.522 1.00 198.99 208 LEU E CA 1
ATOM 13254 C C . LEU E 2 208 ? -1.858 -45.157 81.542 1.00 196.66 208 LEU E C 1
ATOM 13255 O O . LEU E 2 208 ? -2.283 -46.314 81.609 1.00 195.94 208 LEU E O 1
ATOM 13260 N N . TYR E 2 209 ? -2.268 -44.282 80.628 1.00 191.27 209 TYR E N 1
ATOM 13261 C CA . TYR E 2 209 ? -3.227 -44.624 79.588 1.00 186.75 209 TYR E CA 1
ATOM 13262 C C . TYR E 2 209 ? -2.996 -43.717 78.387 1.00 184.42 209 TYR E C 1
ATOM 13263 O O . TYR E 2 209 ? -2.319 -42.691 78.483 1.00 182.24 209 TYR E O 1
ATOM 13272 N N . VAL E 2 212 ? -6.372 -41.618 71.402 1.00 197.72 212 VAL E N 1
ATOM 13273 C CA . VAL E 2 212 ? -6.101 -41.485 69.974 1.00 202.84 212 VAL E CA 1
ATOM 13274 C C . VAL E 2 212 ? -6.510 -40.097 69.498 1.00 210.61 212 VAL E C 1
ATOM 13275 O O . VAL E 2 212 ? -7.543 -39.559 69.914 1.00 210.05 212 VAL E O 1
ATOM 13279 N N . LEU E 2 213 ? -5.689 -39.511 68.623 1.00 231.61 213 LEU E N 1
ATOM 13280 C CA . LEU E 2 213 ? -5.951 -38.180 68.085 1.00 229.25 213 LEU E CA 1
ATOM 13281 C C . LEU E 2 213 ? -6.870 -38.278 66.874 1.00 227.68 213 LEU E C 1
ATOM 13282 O O . LEU E 2 213 ? -6.489 -38.900 65.873 1.00 227.44 213 LEU E O 1
ATOM 13287 N N . PRO E 2 214 ? -8.069 -37.694 66.916 1.00 207.24 214 PRO E N 1
ATOM 13288 C CA . PRO E 2 214 ? -8.964 -37.761 65.755 1.00 196.37 214 PRO E CA 1
ATOM 13289 C C . PRO E 2 214 ? -8.749 -36.612 64.783 1.00 187.42 214 PRO E C 1
ATOM 13290 O O . PRO E 2 214 ? -9.712 -36.074 64.228 1.00 184.79 214 PRO E O 1
ATOM 13294 N N . GLY E 2 215 ? -7.494 -36.232 64.559 1.00 187.44 215 GLY E N 1
ATOM 13295 C CA . GLY E 2 215 ? -7.209 -35.105 63.695 1.00 164.47 215 GLY E CA 1
ATOM 13296 C C . GLY E 2 215 ? -5.903 -35.236 62.942 1.00 147.24 215 GLY E C 1
ATOM 13297 O O . GLY E 2 215 ? -5.349 -36.334 62.824 1.00 149.02 215 GLY E O 1
ATOM 13298 N N . PHE E 2 216 ? -5.399 -34.117 62.433 1.00 132.47 216 PHE E N 1
ATOM 13299 C CA . PHE E 2 216 ? -4.178 -34.106 61.645 1.00 129.32 216 PHE E CA 1
ATOM 13300 C C . PHE E 2 216 ? -2.965 -33.932 62.546 1.00 132.06 216 PHE E C 1
ATOM 13301 O O . PHE E 2 216 ? -3.052 -33.369 63.641 1.00 129.67 216 PHE E O 1
ATOM 13309 N N . TRP E 2 217 ? -1.825 -34.421 62.069 1.00 140.93 217 TRP E N 1
ATOM 13310 C CA . TRP E 2 217 ? -0.563 -34.300 62.781 1.00 141.16 217 TRP E CA 1
ATOM 13311 C C . TRP E 2 217 ? 0.528 -33.910 61.799 1.00 137.19 217 TRP E C 1
ATOM 13312 O O . TRP E 2 217 ? 0.595 -34.439 60.686 1.00 136.68 217 TRP E O 1
ATOM 13323 N N . MET E 2 218 ? 1.379 -32.981 62.223 1.00 131.96 218 MET E N 1
ATOM 13324 C CA . MET E 2 218 ? 2.459 -32.479 61.387 1.00 128.38 218 MET E CA 1
ATOM 13325 C C . MET E 2 218 ? 3.590 -31.998 62.281 1.00 126.77 218 MET E C 1
ATOM 13326 O O . MET E 2 218 ? 3.365 -31.189 63.186 1.00 124.12 218 MET E O 1
ATOM 13331 N N . ASP E 2 219 ? 4.797 -32.494 62.026 1.00 123.22 219 ASP E N 1
ATOM 13332 C CA . ASP E 2 219 ? 5.991 -32.038 62.725 1.00 118.83 219 ASP E CA 1
ATOM 13333 C C . ASP E 2 219 ? 6.659 -30.996 61.837 1.00 118.42 219 ASP E C 1
ATOM 13334 O O . ASP E 2 219 ? 7.277 -31.338 60.823 1.00 116.59 219 ASP E O 1
ATOM 13339 N N . ILE E 2 220 ? 6.528 -29.727 62.214 1.00 119.87 220 ILE E N 1
ATOM 13340 C CA . ILE E 2 220 ? 7.086 -28.625 61.441 1.00 117.75 220 ILE E CA 1
ATOM 13341 C C . ILE E 2 220 ? 8.521 -28.435 61.920 1.00 116.71 220 ILE E C 1
ATOM 13342 O O . ILE E 2 220 ? 8.765 -27.873 62.990 1.00 115.74 220 ILE E O 1
ATOM 13347 N N . GLY E 2 221 ? 9.474 -28.911 61.125 1.00 118.52 221 GLY E N 1
ATOM 13348 C CA . GLY E 2 221 ? 10.876 -28.766 61.457 1.00 121.96 221 GLY E CA 1
ATOM 13349 C C . GLY E 2 221 ? 11.687 -28.184 60.320 1.00 123.86 221 GLY E C 1
ATOM 13350 O O . GLY E 2 221 ? 12.920 -28.163 60.369 1.00 127.29 221 GLY E O 1
ATOM 13351 N N . GLN E 2 222 ? 11.000 -27.709 59.287 1.00 120.10 222 GLN E N 1
ATOM 13352 C CA . GLN E 2 222 ? 11.636 -27.120 58.120 1.00 120.86 222 GLN E CA 1
ATOM 13353 C C . GLN E 2 222 ? 10.673 -26.116 57.510 1.00 122.02 222 GLN E C 1
ATOM 13354 O O . GLN E 2 222 ? 9.454 -26.306 57.591 1.00 122.96 222 GLN E O 1
ATOM 13360 N N . PRO E 2 223 ? 11.181 -25.033 56.915 1.00 122.16 223 PRO E N 1
ATOM 13361 C CA . PRO E 2 223 ? 10.278 -23.993 56.395 1.00 122.00 223 PRO E CA 1
ATOM 13362 C C . PRO E 2 223 ? 9.355 -24.479 55.293 1.00 121.55 223 PRO E C 1
ATOM 13363 O O . PRO E 2 223 ? 8.305 -23.863 55.073 1.00 122.37 223 PRO E O 1
ATOM 13367 N N . ARG E 2 224 ? 9.702 -25.560 54.593 1.00 125.94 224 ARG E N 1
ATOM 13368 C CA . ARG E 2 224 ? 8.835 -26.071 53.541 1.00 124.83 224 ARG E CA 1
ATOM 13369 C C . ARG E 2 224 ? 7.622 -26.802 54.101 1.00 123.87 224 ARG E C 1
ATOM 13370 O O . ARG E 2 224 ? 6.667 -27.047 53.356 1.00 122.70 224 ARG E O 1
ATOM 13378 N N . ASP E 2 225 ? 7.640 -27.165 55.387 1.00 125.23 225 ASP E N 1
ATOM 13379 C CA . ASP E 2 225 ? 6.477 -27.797 56.000 1.00 125.40 225 ASP E CA 1
ATOM 13380 C C . ASP E 2 225 ? 5.347 -26.812 56.252 1.00 126.40 225 ASP E C 1
ATOM 13381 O O . ASP E 2 225 ? 4.250 -27.238 56.629 1.00 125.90 225 ASP E O 1
ATOM 13386 N N . TYR E 2 226 ? 5.584 -25.516 56.043 1.00 130.39 226 TYR E N 1
ATOM 13387 C CA . TYR E 2 226 ? 4.544 -24.525 56.285 1.00 129.86 226 TYR E CA 1
ATOM 13388 C C . TYR E 2 226 ? 3.466 -24.570 55.211 1.00 131.55 226 TYR E C 1
ATOM 13389 O O . TYR E 2 226 ? 2.300 -24.281 55.496 1.00 133.60 226 TYR E O 1
ATOM 13398 N N . ILE E 2 227 ? 3.829 -24.928 53.978 1.00 146.04 227 ILE E N 1
ATOM 13399 C CA . ILE E 2 227 ? 2.829 -24.988 52.916 1.00 144.04 227 ILE E CA 1
ATOM 13400 C C . ILE E 2 227 ? 2.035 -26.287 52.985 1.00 144.12 227 ILE E C 1
ATOM 13401 O O . ILE E 2 227 ? 0.843 -26.306 52.657 1.00 144.77 227 ILE E O 1
ATOM 13406 N N . THR E 2 228 ? 2.665 -27.385 53.404 1.00 131.21 228 THR E N 1
ATOM 13407 C CA . THR E 2 228 ? 1.935 -28.640 53.539 1.00 127.05 228 THR E CA 1
ATOM 13408 C C . THR E 2 228 ? 1.216 -28.738 54.878 1.00 125.01 228 THR E C 1
ATOM 13409 O O . THR E 2 228 ? 0.182 -29.408 54.971 1.00 124.01 228 THR E O 1
ATOM 13413 N N . GLY E 2 229 ? 1.742 -28.089 55.919 1.00 125.64 229 GLY E N 1
ATOM 13414 C CA . GLY E 2 229 ? 1.042 -28.058 57.190 1.00 127.51 229 GLY E CA 1
ATOM 13415 C C . GLY E 2 229 ? -0.158 -27.134 57.190 1.00 130.74 229 GLY E C 1
ATOM 13416 O O . GLY E 2 229 ? -1.112 -27.351 57.943 1.00 127.15 229 GLY E O 1
ATOM 13417 N N . LEU E 2 230 ? -0.130 -26.094 56.352 1.00 143.00 230 LEU E N 1
ATOM 13418 C CA . LEU E 2 230 ? -1.272 -25.193 56.250 1.00 141.91 230 LEU E CA 1
ATOM 13419 C C . LEU E 2 230 ? -2.463 -25.861 55.574 1.00 140.51 230 LEU E C 1
ATOM 13420 O O . LEU E 2 230 ? -3.613 -25.497 55.850 1.00 140.91 230 LEU E O 1
ATOM 13425 N N . ARG E 2 231 ? -2.214 -26.833 54.694 1.00 127.57 231 ARG E N 1
ATOM 13426 C CA . ARG E 2 231 ? -3.310 -27.589 54.093 1.00 126.04 231 ARG E CA 1
ATOM 13427 C C . ARG E 2 231 ? -4.078 -28.362 55.157 1.00 122.71 231 ARG E C 1
ATOM 13428 O O . ARG E 2 231 ? -5.313 -28.317 55.206 1.00 120.06 231 ARG E O 1
ATOM 13436 N N . LEU E 2 232 ? -3.357 -29.084 56.018 1.00 120.42 232 LEU E N 1
ATOM 13437 C CA . LEU E 2 232 ? -4.004 -29.832 57.088 1.00 116.67 232 LEU E CA 1
ATOM 13438 C C . LEU E 2 232 ? -4.769 -28.910 58.028 1.00 116.91 232 LEU E C 1
ATOM 13439 O O . LEU E 2 232 ? -5.810 -29.298 58.570 1.00 116.25 232 LEU E O 1
ATOM 13444 N N . TYR E 2 233 ? -4.270 -27.689 58.229 1.00 116.62 233 TYR E N 1
ATOM 13445 C CA . TYR E 2 233 ? -4.946 -26.737 59.104 1.00 116.22 233 TYR E CA 1
ATOM 13446 C C . TYR E 2 233 ? -6.222 -26.206 58.460 1.00 116.26 233 TYR E C 1
ATOM 13447 O O . TYR E 2 233 ? -7.293 -26.218 59.078 1.00 114.65 233 TYR E O 1
ATOM 13456 N N . LEU E 2 234 ? -6.127 -25.734 57.214 1.00 117.59 234 LEU E N 1
ATOM 13457 C CA . LEU E 2 234 ? -7.306 -25.212 56.530 1.00 119.47 234 LEU E CA 1
ATOM 13458 C C . LEU E 2 234 ? -8.332 -26.304 56.256 1.00 119.42 234 LEU E C 1
ATOM 13459 O O . LEU E 2 234 ? -9.534 -26.021 56.194 1.00 122.72 234 LEU E O 1
ATOM 13464 N N . ASP E 2 235 ? -7.883 -27.549 56.085 1.00 119.47 235 ASP E N 1
ATOM 13465 C CA . ASP E 2 235 ? -8.822 -28.655 55.918 1.00 118.95 235 ASP E CA 1
ATOM 13466 C C . ASP E 2 235 ? -9.643 -28.865 57.184 1.00 114.96 235 ASP E C 1
ATOM 13467 O O . ASP E 2 235 ? -10.868 -29.027 57.123 1.00 112.60 235 ASP E O 1
ATOM 13472 N N . SER E 2 236 ? -8.982 -28.870 58.345 1.00 114.04 236 SER E N 1
ATOM 13473 C CA . SER E 2 236 ? -9.705 -28.988 59.607 1.00 113.64 236 SER E CA 1
ATOM 13474 C C . SER E 2 236 ? -10.621 -27.796 59.842 1.00 112.80 236 SER E C 1
ATOM 13475 O O . SER E 2 236 ? -11.652 -27.930 60.510 1.00 114.50 236 SER E O 1
ATOM 13478 N N . LEU E 2 237 ? -10.269 -26.628 59.301 1.00 112.52 237 LEU E N 1
ATOM 13479 C CA . LEU E 2 237 ? -11.138 -25.465 59.439 1.00 114.07 237 LEU E CA 1
ATOM 13480 C C . LEU E 2 237 ? -12.406 -25.612 58.610 1.00 115.14 237 LEU E C 1
ATOM 13481 O O . LEU E 2 237 ? -13.468 -25.129 59.018 1.00 114.76 237 LEU E O 1
ATOM 13486 N N . ARG E 2 238 ? -12.319 -26.265 57.449 1.00 112.67 238 ARG E N 1
ATOM 13487 C CA . ARG E 2 238 ? -13.515 -26.553 56.665 1.00 112.65 238 ARG E CA 1
ATOM 13488 C C . ARG E 2 238 ? -14.500 -27.433 57.423 1.00 112.60 238 ARG E C 1
ATOM 13489 O O . ARG E 2 238 ? -15.696 -27.422 57.110 1.00 111.87 238 ARG E O 1
ATOM 13497 N N . LYS E 2 239 ? -14.024 -28.188 58.411 1.00 108.95 239 LYS E N 1
ATOM 13498 C CA . LYS E 2 239 ? -14.862 -29.048 59.233 1.00 109.17 239 LYS E CA 1
ATOM 13499 C C . LYS E 2 239 ? -15.303 -28.348 60.514 1.00 113.67 239 LYS E C 1
ATOM 13500 O O . LYS E 2 239 ? -16.490 -28.359 60.855 1.00 117.49 239 LYS E O 1
ATOM 13506 N N . LYS E 2 240 ? -14.356 -27.737 61.229 1.00 113.82 240 LYS E N 1
ATOM 13507 C CA . LYS E 2 240 ? -14.673 -27.096 62.501 1.00 114.22 240 LYS E CA 1
ATOM 13508 C C . LYS E 2 240 ? -15.586 -25.896 62.292 1.00 115.57 240 LYS E C 1
ATOM 13509 O O . LYS E 2 240 ? -16.727 -25.874 62.769 1.00 118.85 240 LYS E O 1
ATOM 13515 N N . SER E 2 241 ? -15.097 -24.882 61.580 1.00 119.26 241 SER E N 1
ATOM 13516 C CA . SER E 2 241 ? -15.874 -23.677 61.300 1.00 124.51 241 SER E CA 1
ATOM 13517 C C . SER E 2 241 ? -15.622 -23.269 59.856 1.00 125.75 241 SER E C 1
ATOM 13518 O O . SER E 2 241 ? -14.618 -22.602 59.558 1.00 127.09 241 SER E O 1
ATOM 13521 N N . PRO E 2 242 ? -16.515 -23.638 58.934 1.00 124.96 242 PRO E N 1
ATOM 13522 C CA . PRO E 2 242 ? -16.299 -23.305 57.520 1.00 123.94 242 PRO E CA 1
ATOM 13523 C C . PRO E 2 242 ? -16.589 -21.855 57.182 1.00 130.90 242 PRO E C 1
ATOM 13524 O O . PRO E 2 242 ? -16.250 -21.417 56.074 1.00 134.69 242 PRO E O 1
ATOM 13528 N N . ALA E 2 243 ? -17.204 -21.102 58.090 1.00 138.85 243 ALA E N 1
ATOM 13529 C CA . ALA E 2 243 ? -17.489 -19.693 57.863 1.00 142.89 243 ALA E CA 1
ATOM 13530 C C . ALA E 2 243 ? -16.319 -18.792 58.230 1.00 155.74 243 ALA E C 1
ATOM 13531 O O . ALA E 2 243 ? -16.422 -17.572 58.073 1.00 154.26 243 ALA E O 1
ATOM 13533 N N . LYS E 2 244 ? -15.215 -19.360 58.714 1.00 180.98 244 LYS E N 1
ATOM 13534 C CA . LYS E 2 244 ? -14.011 -18.594 59.006 1.00 182.32 244 LYS E CA 1
ATOM 13535 C C . LYS E 2 244 ? -13.083 -18.475 57.807 1.00 181.56 244 LYS E C 1
ATOM 13536 O O . LYS E 2 244 ? -12.086 -17.749 57.883 1.00 181.76 244 LYS E O 1
ATOM 13542 N N . LEU E 2 245 ? -13.384 -19.165 56.712 1.00 175.69 245 LEU E N 1
ATOM 13543 C CA . LEU E 2 245 ? -12.575 -19.135 55.503 1.00 173.58 245 LEU E CA 1
ATOM 13544 C C . LEU E 2 245 ? -13.298 -18.320 54.439 1.00 170.25 245 LEU E C 1
ATOM 13545 O O . LEU E 2 245 ? -14.473 -18.570 54.150 1.00 170.87 245 LEU E O 1
ATOM 13550 N N . THR E 2 246 ? -12.595 -17.346 53.867 1.00 161.53 246 THR E N 1
ATOM 13551 C CA . THR E 2 246 ? -13.193 -16.440 52.899 1.00 152.68 246 THR E CA 1
ATOM 13552 C C . THR E 2 246 ? -13.597 -17.181 51.625 1.00 148.52 246 THR E C 1
ATOM 13553 O O . THR E 2 246 ? -13.062 -18.242 51.289 1.00 152.24 246 THR E O 1
ATOM 13557 N N . SER E 2 247 ? -14.564 -16.601 50.915 1.00 146.66 247 SER E N 1
ATOM 13558 C CA . SER E 2 247 ? -15.104 -17.188 49.697 1.00 144.96 247 SER E CA 1
ATOM 13559 C C . SER E 2 247 ? -15.410 -16.089 48.688 1.00 142.29 247 SER E C 1
ATOM 13560 O O . SER E 2 247 ? -15.473 -14.905 49.027 1.00 143.31 247 SER E O 1
ATOM 13563 N N . GLY E 2 248 ? -15.593 -16.497 47.432 1.00 117.34 248 GLY E N 1
ATOM 13564 C CA . GLY E 2 248 ? -15.927 -15.570 46.378 1.00 104.50 248 GLY E CA 1
ATOM 13565 C C . GLY E 2 248 ? -15.705 -16.125 44.985 1.00 97.06 248 GLY E C 1
ATOM 13566 O O . GLY E 2 248 ? -15.313 -17.282 44.801 1.00 98.60 248 GLY E O 1
ATOM 13567 N N . PRO E 2 249 ? -15.958 -15.296 43.967 1.00 89.95 249 PRO E N 1
ATOM 13568 C CA . PRO E 2 249 ? -15.787 -15.767 42.583 1.00 86.58 249 PRO E CA 1
ATOM 13569 C C . PRO E 2 249 ? -14.333 -15.924 42.186 1.00 88.88 249 PRO E C 1
ATOM 13570 O O . PRO E 2 249 ? -14.026 -16.701 41.274 1.00 89.19 249 PRO E O 1
ATOM 13574 N N . HIS E 2 250 ? -13.433 -15.202 42.846 1.00 93.12 250 HIS E N 1
ATOM 13575 C CA . HIS E 2 250 ? -12.001 -15.266 42.601 1.00 90.56 250 HIS E CA 1
ATOM 13576 C C . HIS E 2 250 ? -11.283 -16.172 43.590 1.00 89.98 250 HIS E C 1
ATOM 13577 O O . HIS E 2 250 ? -10.048 -16.197 43.614 1.00 88.72 250 HIS E O 1
ATOM 13584 N N . ILE E 2 251 ? -12.029 -16.910 44.408 1.00 95.65 251 ILE E N 1
ATOM 13585 C CA . ILE E 2 251 ? -11.473 -17.758 45.455 1.00 90.12 251 ILE E CA 1
ATOM 13586 C C . ILE E 2 251 ? -11.679 -19.214 45.068 1.00 88.71 251 ILE E C 1
ATOM 13587 O O . ILE E 2 251 ? -12.775 -19.603 44.645 1.00 84.42 251 ILE E O 1
ATOM 13592 N N . VAL E 2 252 ? -10.626 -20.016 45.212 1.00 94.30 252 VAL E N 1
ATOM 13593 C CA . VAL E 2 252 ? -10.665 -21.446 44.930 1.00 95.07 252 VAL E CA 1
ATOM 13594 C C . VAL E 2 252 ? -10.053 -22.186 46.112 1.00 104.01 252 VAL E C 1
ATOM 13595 O O . VAL E 2 252 ? -8.972 -21.823 46.587 1.00 107.13 252 VAL E O 1
ATOM 13599 N N . GLY E 2 253 ? -10.751 -23.214 46.589 1.00 116.50 253 GLY E N 1
ATOM 13600 C CA . GLY E 2 253 ? -10.297 -24.018 47.707 1.00 123.35 253 GLY E CA 1
ATOM 13601 C C . GLY E 2 253 ? -10.496 -23.370 49.062 1.00 133.51 253 GLY E C 1
ATOM 13602 O O . GLY E 2 253 ? -11.510 -22.707 49.297 1.00 135.35 253 GLY E O 1
ATOM 13603 N N . ASN E 2 254 ? -9.533 -23.552 49.961 1.00 144.01 254 ASN E N 1
ATOM 13604 C CA . ASN E 2 254 ? -9.589 -23.016 51.316 1.00 158.52 254 ASN E CA 1
ATOM 13605 C C . ASN E 2 254 ? -8.612 -21.854 51.416 1.00 174.92 254 ASN E C 1
ATOM 13606 O O . ASN E 2 254 ? -7.414 -22.030 51.182 1.00 167.13 254 ASN E O 1
ATOM 13611 N N . VAL E 2 255 ? -9.121 -20.672 51.751 1.00 246.29 255 VAL E N 1
ATOM 13612 C CA . VAL E 2 255 ? -8.304 -19.468 51.852 1.00 246.54 255 VAL E CA 1
ATOM 13613 C C . VAL E 2 255 ? -8.641 -18.747 53.150 1.00 247.77 255 VAL E C 1
ATOM 13614 O O . VAL E 2 255 ? -9.819 -18.535 53.458 1.00 247.86 255 VAL E O 1
ATOM 13618 N N . LEU E 2 256 ? -7.610 -18.379 53.909 1.00 172.72 256 LEU E N 1
ATOM 13619 C CA . LEU E 2 256 ? -7.756 -17.661 55.174 1.00 153.66 256 LEU E CA 1
ATOM 13620 C C . LEU E 2 256 ? -7.201 -16.252 54.987 1.00 140.91 256 LEU E C 1
ATOM 13621 O O . LEU E 2 256 ? -5.985 -16.042 55.016 1.00 131.43 256 LEU E O 1
ATOM 13626 N N . VAL E 2 257 ? -8.094 -15.293 54.796 1.00 143.02 257 VAL E N 1
ATOM 13627 C CA . VAL E 2 257 ? -7.719 -13.900 54.595 1.00 136.29 257 VAL E CA 1
ATOM 13628 C C . VAL E 2 257 ? -7.981 -13.127 55.879 1.00 137.67 257 VAL E C 1
ATOM 13629 O O . VAL E 2 257 ? -8.924 -13.414 56.627 1.00 138.36 257 VAL E O 1
ATOM 13633 N N . ASP E 2 258 ? -7.128 -12.145 56.146 1.00 116.65 258 ASP E N 1
ATOM 13634 C CA . ASP E 2 258 ? -7.277 -11.297 57.316 1.00 107.52 258 ASP E CA 1
ATOM 13635 C C . ASP E 2 258 ? -8.211 -10.134 57.006 1.00 105.58 258 ASP E C 1
ATOM 13636 O O . ASP E 2 258 ? -8.340 -9.704 55.857 1.00 107.39 258 ASP E O 1
ATOM 13641 N N . GLU E 2 259 ? -8.867 -9.627 58.053 1.00 100.70 259 GLU E N 1
ATOM 13642 C CA . GLU E 2 259 ? -9.750 -8.478 57.882 1.00 98.04 259 GLU E CA 1
ATOM 13643 C C . GLU E 2 259 ? -8.975 -7.237 57.462 1.00 96.78 259 GLU E C 1
ATOM 13644 O O . GLU E 2 259 ? -9.536 -6.340 56.822 1.00 96.32 259 GLU E O 1
ATOM 13650 N N . THR E 2 260 ? -7.690 -7.167 57.813 1.00 94.90 260 THR E N 1
ATOM 13651 C CA . THR E 2 260 ? -6.861 -6.023 57.456 1.00 93.41 260 THR E CA 1
ATOM 13652 C C . THR E 2 260 ? -6.343 -6.107 56.024 1.00 99.76 260 THR E C 1
ATOM 13653 O O . THR E 2 260 ? -6.125 -5.070 55.388 1.00 104.99 260 THR E O 1
ATOM 13657 N N . ALA E 2 261 ? -6.141 -7.316 55.506 1.00 102.66 261 ALA E N 1
ATOM 13658 C CA . ALA E 2 261 ? -5.581 -7.486 54.171 1.00 108.95 261 ALA E CA 1
ATOM 13659 C C . ALA E 2 261 ? -6.546 -7.000 53.095 1.00 119.96 261 ALA E C 1
ATOM 13660 O O . ALA E 2 261 ? -7.760 -7.204 53.185 1.00 118.82 261 ALA E O 1
ATOM 13662 N N . THR E 2 262 ? -5.993 -6.354 52.069 1.00 149.41 262 THR E N 1
ATOM 13663 C CA . THR E 2 262 ? -6.757 -5.836 50.941 1.00 147.66 262 THR E CA 1
ATOM 13664 C C . THR E 2 262 ? -6.298 -6.501 49.649 1.00 145.65 262 THR E C 1
ATOM 13665 O O . THR E 2 262 ? -5.093 -6.631 49.405 1.00 145.75 262 THR E O 1
ATOM 13669 N N . ILE E 2 263 ? -7.262 -6.929 48.834 1.00 114.71 263 ILE E N 1
ATOM 13670 C CA . ILE E 2 263 ? -7.010 -7.606 47.568 1.00 97.44 263 ILE E CA 1
ATOM 13671 C C . ILE E 2 263 ? -7.536 -6.740 46.432 1.00 93.37 263 ILE E C 1
ATOM 13672 O O . ILE E 2 263 ? -8.638 -6.189 46.522 1.00 99.83 263 ILE E O 1
ATOM 13677 N N . GLY E 2 264 ? -6.745 -6.615 45.370 1.00 85.66 264 GLY E N 1
ATOM 13678 C CA . GLY E 2 264 ? -7.184 -5.919 44.179 1.00 80.09 264 GLY E CA 1
ATOM 13679 C C . GLY E 2 264 ? -8.221 -6.715 43.402 1.00 80.29 264 GLY E C 1
ATOM 13680 O O . GLY E 2 264 ? -8.665 -7.794 43.798 1.00 82.56 264 GLY E O 1
ATOM 13681 N N . GLU E 2 265 ? -8.612 -6.160 42.260 1.00 75.82 265 GLU E N 1
ATOM 13682 C CA . GLU E 2 265 ? -9.617 -6.783 41.412 1.00 75.61 265 GLU E CA 1
ATOM 13683 C C . GLU E 2 265 ? -8.964 -7.651 40.343 1.00 73.94 265 GLU E C 1
ATOM 13684 O O . GLU E 2 265 ? -7.807 -7.459 39.965 1.00 75.69 265 GLU E O 1
ATOM 13690 N N . GLY E 2 266 ? -9.732 -8.622 39.855 1.00 77.80 266 GLY E N 1
ATOM 13691 C CA . GLY E 2 266 ? -9.236 -9.496 38.809 1.00 79.28 266 GLY E CA 1
ATOM 13692 C C . GLY E 2 266 ? -8.127 -10.427 39.243 1.00 81.99 266 GLY E C 1
ATOM 13693 O O . GLY E 2 266 ? -7.266 -10.773 38.429 1.00 84.12 266 GLY E O 1
ATOM 13694 N N . CYS E 2 267 ? -8.123 -10.846 40.503 1.00 89.28 267 CYS E N 1
ATOM 13695 C CA . CYS E 2 267 ? -7.111 -11.753 41.021 1.00 85.76 267 CYS E CA 1
ATOM 13696 C C . CYS E 2 267 ? -7.668 -13.170 41.105 1.00 88.85 267 CYS E C 1
ATOM 13697 O O . CYS E 2 267 ? -8.854 -13.415 40.880 1.00 92.83 267 CYS E O 1
ATOM 13700 N N . LEU E 2 268 ? -6.790 -14.112 41.435 1.00 83.39 268 LEU E N 1
ATOM 13701 C CA . LEU E 2 268 ? -7.204 -15.501 41.619 1.00 86.15 268 LEU E CA 1
ATOM 13702 C C . LEU E 2 268 ? -6.341 -16.100 42.717 1.00 79.86 268 LEU E C 1
ATOM 13703 O O . LEU E 2 268 ? -5.131 -16.264 42.542 1.00 80.65 268 LEU E O 1
ATOM 13708 N N . ILE E 2 269 ? -6.962 -16.412 43.847 1.00 81.91 269 ILE E N 1
ATOM 13709 C CA . ILE E 2 269 ? -6.256 -16.835 45.047 1.00 83.35 269 ILE E CA 1
ATOM 13710 C C . ILE E 2 269 ? -6.738 -18.227 45.428 1.00 86.60 269 ILE E C 1
ATOM 13711 O O . ILE E 2 269 ? -7.947 -18.479 45.483 1.00 88.89 269 ILE E O 1
ATOM 13716 N N . GLY E 2 270 ? -5.793 -19.129 45.681 1.00 88.41 270 GLY E N 1
ATOM 13717 C CA . GLY E 2 270 ? -6.120 -20.476 46.077 1.00 90.72 270 GLY E CA 1
ATOM 13718 C C . GLY E 2 270 ? -5.493 -21.522 45.179 1.00 92.29 270 GLY E C 1
ATOM 13719 O O . GLY E 2 270 ? -5.015 -21.227 44.079 1.00 87.22 270 GLY E O 1
ATOM 13720 N N . PRO E 2 271 ? -5.486 -22.784 45.636 1.00 93.30 271 PRO E N 1
ATOM 13721 C CA . PRO E 2 271 ? -6.023 -23.171 46.944 1.00 109.11 271 PRO E CA 1
ATOM 13722 C C . PRO E 2 271 ? -4.986 -23.053 48.056 1.00 117.14 271 PRO E C 1
ATOM 13723 O O . PRO E 2 271 ? -3.792 -22.969 47.770 1.00 112.93 271 PRO E O 1
ATOM 13727 N N . ASP E 2 272 ? -5.455 -23.052 49.306 1.00 144.72 272 ASP E N 1
ATOM 13728 C CA . ASP E 2 272 ? -4.603 -23.057 50.497 1.00 147.01 272 ASP E CA 1
ATOM 13729 C C . ASP E 2 272 ? -3.645 -21.860 50.496 1.00 147.06 272 ASP E C 1
ATOM 13730 O O . ASP E 2 272 ? -2.433 -21.984 50.310 1.00 147.28 272 ASP E O 1
ATOM 13735 N N . VAL E 2 273 ? -4.239 -20.686 50.710 1.00 139.04 273 VAL E N 1
ATOM 13736 C CA . VAL E 2 273 ? -3.510 -19.427 50.794 1.00 129.64 273 VAL E CA 1
ATOM 13737 C C . VAL E 2 273 ? -3.930 -18.702 52.067 1.00 134.22 273 VAL E C 1
ATOM 13738 O O . VAL E 2 273 ? -5.121 -18.643 52.395 1.00 149.66 273 VAL E O 1
ATOM 13742 N N . ALA E 2 274 ? -2.948 -18.153 52.784 1.00 117.78 274 ALA E N 1
ATOM 13743 C CA . ALA E 2 274 ? -3.177 -17.431 54.033 1.00 114.08 274 ALA E CA 1
ATOM 13744 C C . ALA E 2 274 ? -2.453 -16.093 53.970 1.00 104.58 274 ALA E C 1
ATOM 13745 O O . ALA E 2 274 ? -1.218 -16.053 53.926 1.00 101.52 274 ALA E O 1
ATOM 13747 N N . ILE E 2 275 ? -3.216 -15.002 53.963 1.00 104.78 275 ILE E N 1
ATOM 13748 C CA . ILE E 2 275 ? -2.674 -13.651 53.868 1.00 101.69 275 ILE E CA 1
ATOM 13749 C C . ILE E 2 275 ? -2.763 -12.995 55.239 1.00 100.48 275 ILE E C 1
ATOM 13750 O O . ILE E 2 275 ? -3.856 -12.872 55.803 1.00 104.86 275 ILE E O 1
ATOM 13755 N N . GLY E 2 276 ? -1.616 -12.561 55.771 1.00 94.30 276 GLY E N 1
ATOM 13756 C CA . GLY E 2 276 ? -1.579 -11.910 57.050 1.00 95.48 276 GLY E CA 1
ATOM 13757 C C . GLY E 2 276 ? -2.235 -10.537 57.014 1.00 95.41 276 GLY E C 1
ATOM 13758 O O . GLY E 2 276 ? -2.775 -10.102 55.988 1.00 98.60 276 GLY E O 1
ATOM 13759 N N . PRO E 2 277 ? -2.211 -9.849 58.151 1.00 92.57 277 PRO E N 1
ATOM 13760 C CA . PRO E 2 277 ? -2.787 -8.504 58.218 1.00 91.72 277 PRO E CA 1
ATOM 13761 C C . PRO E 2 277 ? -1.841 -7.450 57.661 1.00 91.43 277 PRO E C 1
ATOM 13762 O O . PRO E 2 277 ? -0.634 -7.656 57.525 1.00 92.93 277 PRO E O 1
ATOM 13766 N N . GLY E 2 278 ? -2.424 -6.298 57.338 1.00 91.26 278 GLY E N 1
ATOM 13767 C CA . GLY E 2 278 ? -1.657 -5.183 56.821 1.00 92.47 278 GLY E CA 1
ATOM 13768 C C . GLY E 2 278 ? -1.076 -5.377 55.440 1.00 90.34 278 GLY E C 1
ATOM 13769 O O . GLY E 2 278 ? -0.278 -4.544 55.000 1.00 89.77 278 GLY E O 1
ATOM 13770 N N . CYS E 2 279 ? -1.450 -6.442 54.738 1.00 91.48 279 CYS E N 1
ATOM 13771 C CA . CYS E 2 279 ? -0.922 -6.695 53.407 1.00 98.79 279 CYS E CA 1
ATOM 13772 C C . CYS E 2 279 ? -1.669 -5.871 52.365 1.00 109.90 279 CYS E C 1
ATOM 13773 O O . CYS E 2 279 ? -2.790 -5.406 52.586 1.00 112.05 279 CYS E O 1
ATOM 13776 N N . ILE E 2 280 ? -1.032 -5.704 51.208 1.00 124.13 280 ILE E N 1
ATOM 13777 C CA . ILE E 2 280 ? -1.597 -4.945 50.097 1.00 122.55 280 ILE E CA 1
ATOM 13778 C C . ILE E 2 280 ? -1.401 -5.783 48.840 1.00 120.49 280 ILE E C 1
ATOM 13779 O O . ILE E 2 280 ? -0.303 -5.822 48.274 1.00 120.27 280 ILE E O 1
ATOM 13784 N N . VAL E 2 281 ? -2.461 -6.449 48.396 1.00 105.90 281 VAL E N 1
ATOM 13785 C CA . VAL E 2 281 ? -2.427 -7.278 47.198 1.00 93.55 281 VAL E CA 1
ATOM 13786 C C . VAL E 2 281 ? -2.995 -6.466 46.042 1.00 91.81 281 VAL E C 1
ATOM 13787 O O . VAL E 2 281 ? -4.128 -5.972 46.114 1.00 98.05 281 VAL E O 1
ATOM 13791 N N . GLU E 2 282 ? -2.210 -6.321 44.979 1.00 79.10 282 GLU E N 1
ATOM 13792 C CA . GLU E 2 282 ? -2.624 -5.553 43.818 1.00 73.83 282 GLU E CA 1
ATOM 13793 C C . GLU E 2 282 ? -3.411 -6.455 42.865 1.00 72.40 282 GLU E C 1
ATOM 13794 O O . GLU E 2 282 ? -3.716 -7.610 43.175 1.00 73.62 282 GLU E O 1
ATOM 13800 N N . SER E 2 283 ? -3.742 -5.932 41.690 1.00 71.96 283 SER E N 1
ATOM 13801 C CA . SER E 2 283 ? -4.647 -6.594 40.762 1.00 69.20 283 SER E CA 1
ATOM 13802 C C . SER E 2 283 ? -3.897 -7.536 39.831 1.00 66.95 283 SER E C 1
ATOM 13803 O O . SER E 2 283 ? -2.714 -7.347 39.544 1.00 66.70 283 SER E O 1
ATOM 13806 N N . GLY E 2 284 ? -4.603 -8.559 39.359 1.00 68.24 284 GLY E N 1
ATOM 13807 C CA . GLY E 2 284 ? -4.049 -9.474 38.382 1.00 73.43 284 GLY E CA 1
ATOM 13808 C C . GLY E 2 284 ? -3.138 -10.550 38.929 1.00 77.31 284 GLY E C 1
ATOM 13809 O O . GLY E 2 284 ? -2.438 -11.199 38.144 1.00 80.84 284 GLY E O 1
ATOM 13810 N N . VAL E 2 285 ? -3.116 -10.763 40.244 1.00 72.59 285 VAL E N 1
ATOM 13811 C CA . VAL E 2 285 ? -2.192 -11.714 40.847 1.00 74.73 285 VAL E CA 1
ATOM 13812 C C . VAL E 2 285 ? -2.818 -13.104 40.855 1.00 83.72 285 VAL E C 1
ATOM 13813 O O . VAL E 2 285 ? -4.033 -13.272 40.723 1.00 90.80 285 VAL E O 1
ATOM 13817 N N . ARG E 2 286 ? -1.969 -14.121 41.018 1.00 81.04 286 ARG E N 1
ATOM 13818 C CA . ARG E 2 286 ? -2.405 -15.520 41.029 1.00 85.40 286 ARG E CA 1
ATOM 13819 C C . ARG E 2 286 ? -1.650 -16.226 42.151 1.00 77.73 286 ARG E C 1
ATOM 13820 O O . ARG E 2 286 ? -0.485 -16.604 41.989 1.00 74.77 286 ARG E O 1
ATOM 13828 N N . LEU E 2 287 ? -2.314 -16.387 43.290 1.00 76.05 287 LEU E N 1
ATOM 13829 C CA . LEU E 2 287 ? -1.725 -17.018 44.460 1.00 76.14 287 LEU E CA 1
ATOM 13830 C C . LEU E 2 287 ? -2.248 -18.442 44.596 1.00 78.35 287 LEU E C 1
ATOM 13831 O O . LEU E 2 287 ? -3.436 -18.702 44.383 1.00 80.13 287 LEU E O 1
ATOM 13836 N N . SER E 2 288 ? -1.354 -19.364 44.949 1.00 79.61 288 SER E N 1
ATOM 13837 C CA . SER E 2 288 ? -1.719 -20.772 45.038 1.00 83.23 288 SER E CA 1
ATOM 13838 C C . SER E 2 288 ? -0.721 -21.493 45.928 1.00 86.38 288 SER E C 1
ATOM 13839 O O . SER E 2 288 ? 0.489 -21.379 45.718 1.00 89.30 288 SER E O 1
ATOM 13842 N N . ARG E 2 289 ? -1.231 -22.219 46.921 1.00 95.72 289 ARG E N 1
ATOM 13843 C CA . ARG E 2 289 ? -0.429 -23.077 47.793 1.00 100.92 289 ARG E CA 1
ATOM 13844 C C . ARG E 2 289 ? 0.647 -22.295 48.549 1.00 101.97 289 ARG E C 1
ATOM 13845 O O . ARG E 2 289 ? 1.599 -22.885 49.072 1.00 106.56 289 ARG E O 1
ATOM 13853 N N . CYS E 2 290 ? 0.510 -20.974 48.620 1.00 93.06 290 CYS E N 1
ATOM 13854 C CA . CYS E 2 290 ? 1.485 -20.103 49.258 1.00 88.77 290 CYS E CA 1
ATOM 13855 C C . CYS E 2 290 ? 0.923 -19.508 50.544 1.00 90.71 290 CYS E C 1
ATOM 13856 O O . CYS E 2 290 ? -0.254 -19.669 50.874 1.00 101.07 290 CYS E O 1
ATOM 13859 N N . THR E 2 291 ? 1.795 -18.809 51.275 1.00 85.90 291 THR E N 1
ATOM 13860 C CA . THR E 2 291 ? 1.424 -18.110 52.502 1.00 91.37 291 THR E CA 1
ATOM 13861 C C . THR E 2 291 ? 2.056 -16.726 52.508 1.00 89.96 291 THR E C 1
ATOM 13862 O O . THR E 2 291 ? 3.249 -16.585 52.220 1.00 88.85 291 THR E O 1
ATOM 13866 N N . VAL E 2 292 ? 1.254 -15.714 52.827 1.00 92.90 292 VAL E N 1
ATOM 13867 C CA . VAL E 2 292 ? 1.690 -14.322 52.870 1.00 93.02 292 VAL E CA 1
ATOM 13868 C C . VAL E 2 292 ? 1.689 -13.853 54.321 1.00 93.12 292 VAL E C 1
ATOM 13869 O O . VAL E 2 292 ? 0.689 -14.013 55.031 1.00 96.76 292 VAL E O 1
ATOM 13873 N N . MET E 2 293 ? 2.808 -13.278 54.760 1.00 91.89 293 MET E N 1
ATOM 13874 C CA . MET E 2 293 ? 2.930 -12.770 56.118 1.00 95.72 293 MET E CA 1
ATOM 13875 C C . MET E 2 293 ? 2.596 -11.279 56.139 1.00 97.33 293 MET E C 1
ATOM 13876 O O . MET E 2 293 ? 2.111 -10.716 55.157 1.00 97.95 293 MET E O 1
ATOM 13881 N N . ARG E 2 294 ? 2.859 -10.624 57.265 1.00 103.91 294 ARG E N 1
ATOM 13882 C CA . ARG E 2 294 ? 2.356 -9.278 57.503 1.00 103.47 294 ARG E CA 1
ATOM 13883 C C . ARG E 2 294 ? 3.045 -8.242 56.623 1.00 103.17 294 ARG E C 1
ATOM 13884 O O . ARG E 2 294 ? 4.219 -8.369 56.268 1.00 103.80 294 ARG E O 1
ATOM 13892 N N . GLY E 2 295 ? 2.288 -7.199 56.278 1.00 99.70 295 GLY E N 1
ATOM 13893 C CA . GLY E 2 295 ? 2.823 -5.969 55.729 1.00 101.93 295 GLY E CA 1
ATOM 13894 C C . GLY E 2 295 ? 3.401 -6.039 54.334 1.00 97.03 295 GLY E C 1
ATOM 13895 O O . GLY E 2 295 ? 3.699 -4.986 53.758 1.00 98.95 295 GLY E O 1
ATOM 13896 N N . VAL E 2 296 ? 3.568 -7.222 53.764 1.00 93.79 296 VAL E N 1
ATOM 13897 C CA . VAL E 2 296 ? 4.172 -7.336 52.443 1.00 96.91 296 VAL E CA 1
ATOM 13898 C C . VAL E 2 296 ? 3.136 -6.991 51.383 1.00 95.98 296 VAL E C 1
ATOM 13899 O O . VAL E 2 296 ? 1.978 -7.422 51.452 1.00 92.85 296 VAL E O 1
ATOM 13903 N N . ARG E 2 297 ? 3.554 -6.206 50.395 1.00 103.12 297 ARG E N 1
ATOM 13904 C CA . ARG E 2 297 ? 2.707 -5.824 49.275 1.00 102.10 297 ARG E CA 1
ATOM 13905 C C . ARG E 2 297 ? 3.134 -6.592 48.031 1.00 98.29 297 ARG E C 1
ATOM 13906 O O . ARG E 2 297 ? 4.322 -6.620 47.688 1.00 98.21 297 ARG E O 1
ATOM 13914 N N . ILE E 2 298 ? 2.166 -7.216 47.366 1.00 87.08 298 ILE E N 1
ATOM 13915 C CA . ILE E 2 298 ? 2.395 -7.927 46.115 1.00 80.47 298 ILE E CA 1
ATOM 13916 C C . ILE E 2 298 ? 1.845 -7.070 44.987 1.00 77.83 298 ILE E C 1
ATOM 13917 O O . ILE E 2 298 ? 0.655 -6.733 44.975 1.00 79.33 298 ILE E O 1
ATOM 13922 N N . LYS E 2 299 ? 2.710 -6.716 44.041 1.00 71.55 299 LYS E N 1
ATOM 13923 C CA . LYS E 2 299 ? 2.337 -5.799 42.974 1.00 67.28 299 LYS E CA 1
ATOM 13924 C C . LYS E 2 299 ? 1.498 -6.520 41.920 1.00 74.01 299 LYS E C 1
ATOM 13925 O O . LYS E 2 299 ? 1.141 -7.694 42.058 1.00 65.95 299 LYS E O 1
ATOM 13931 N N . LYS E 2 300 ? 1.181 -5.808 40.843 1.00 65.79 300 LYS E N 1
ATOM 13932 C CA . LYS E 2 300 ? 0.217 -6.298 39.873 1.00 65.62 300 LYS E CA 1
ATOM 13933 C C . LYS E 2 300 ? 0.804 -7.414 39.020 1.00 64.85 300 LYS E C 1
ATOM 13934 O O . LYS E 2 300 ? 2.007 -7.457 38.747 1.00 64.35 300 LYS E O 1
ATOM 13940 N N . HIS E 2 301 ? -0.073 -8.333 38.612 1.00 67.90 301 HIS E N 1
ATOM 13941 C CA . HIS E 2 301 ? 0.237 -9.357 37.617 1.00 67.33 301 HIS E CA 1
ATOM 13942 C C . HIS E 2 301 ? 1.304 -10.336 38.102 1.00 63.84 301 HIS E C 1
ATOM 13943 O O . HIS E 2 301 ? 2.046 -10.905 37.299 1.00 63.23 301 HIS E O 1
ATOM 13950 N N . ALA E 2 302 ? 1.390 -10.544 39.411 1.00 64.28 302 ALA E N 1
ATOM 13951 C CA . ALA E 2 302 ? 2.334 -11.501 39.963 1.00 64.08 302 ALA E CA 1
ATOM 13952 C C . ALA E 2 302 ? 1.691 -12.879 40.041 1.00 64.16 302 ALA E C 1
ATOM 13953 O O . ALA E 2 302 ? 0.487 -13.014 40.263 1.00 73.22 302 ALA E O 1
ATOM 13955 N N . CYS E 2 303 ? 2.510 -13.908 39.850 1.00 63.73 303 CYS E N 1
ATOM 13956 C CA . CYS E 2 303 ? 2.051 -15.294 39.880 1.00 63.78 303 CYS E CA 1
ATOM 13957 C C . CYS E 2 303 ? 2.923 -16.056 40.869 1.00 65.69 303 CYS E C 1
ATOM 13958 O O . CYS E 2 303 ? 4.078 -16.375 40.569 1.00 70.51 303 CYS E O 1
ATOM 13961 N N . ILE E 2 304 ? 2.372 -16.343 42.046 1.00 65.58 304 ILE E N 1
ATOM 13962 C CA . ILE E 2 304 ? 3.092 -17.010 43.124 1.00 74.25 304 ILE E CA 1
ATOM 13963 C C . ILE E 2 304 ? 2.441 -18.357 43.395 1.00 76.64 304 ILE E C 1
ATOM 13964 O O . ILE E 2 304 ? 1.221 -18.435 43.580 1.00 77.81 304 ILE E O 1
ATOM 13969 N N . SER E 2 305 ? 3.250 -19.414 43.401 1.00 88.02 305 SER E N 1
ATOM 13970 C CA . SER E 2 305 ? 2.774 -20.763 43.677 1.00 88.70 305 SER E CA 1
ATOM 13971 C C . SER E 2 305 ? 3.720 -21.439 44.654 1.00 91.18 305 SER E C 1
ATOM 13972 O O . SER E 2 305 ? 4.931 -21.454 44.425 1.00 92.22 305 SER E O 1
ATOM 13975 N N . SER E 2 306 ? 3.157 -22.022 45.713 1.00 88.90 306 SER E N 1
ATOM 13976 C CA . SER E 2 306 ? 3.873 -22.847 46.694 1.00 89.79 306 SER E CA 1
ATOM 13977 C C . SER E 2 306 ? 5.171 -22.194 47.176 1.00 81.16 306 SER E C 1
ATOM 13978 O O . SER E 2 306 ? 6.272 -22.702 46.963 1.00 80.11 306 SER E O 1
ATOM 13981 N N . SER E 2 307 ? 5.025 -21.050 47.843 1.00 81.66 307 SER E N 1
ATOM 13982 C CA . SER E 2 307 ? 6.167 -20.299 48.345 1.00 76.76 307 SER E CA 1
ATOM 13983 C C . SER E 2 307 ? 5.809 -19.670 49.686 1.00 80.04 307 SER E C 1
ATOM 13984 O O . SER E 2 307 ? 4.669 -19.754 50.152 1.00 92.44 307 SER E O 1
ATOM 13987 N N . ILE E 2 308 ? 6.795 -19.019 50.302 1.00 79.33 308 ILE E N 1
ATOM 13988 C CA . ILE E 2 308 ? 6.647 -18.407 51.619 1.00 85.24 308 ILE E CA 1
ATOM 13989 C C . ILE E 2 308 ? 7.193 -16.987 51.558 1.00 90.27 308 ILE E C 1
ATOM 13990 O O . ILE E 2 308 ? 8.364 -16.784 51.213 1.00 85.47 308 ILE E O 1
ATOM 13995 N N . ILE E 2 309 ? 6.352 -16.011 51.889 1.00 111.17 309 ILE E N 1
ATOM 13996 C CA . ILE E 2 309 ? 6.707 -14.596 51.843 1.00 111.71 309 ILE E CA 1
ATOM 13997 C C . ILE E 2 309 ? 6.866 -14.077 53.266 1.00 114.52 309 ILE E C 1
ATOM 13998 O O . ILE E 2 309 ? 5.981 -14.273 54.107 1.00 115.18 309 ILE E O 1
ATOM 14003 N N . GLY E 2 310 ? 7.991 -13.414 53.530 1.00 101.70 310 GLY E N 1
ATOM 14004 C CA . GLY E 2 310 ? 8.290 -12.866 54.837 1.00 100.40 310 GLY E CA 1
ATOM 14005 C C . GLY E 2 310 ? 7.555 -11.565 55.114 1.00 103.23 310 GLY E C 1
ATOM 14006 O O . GLY E 2 310 ? 6.687 -11.122 54.361 1.00 106.85 310 GLY E O 1
ATOM 14007 N N . TRP E 2 311 ? 7.920 -10.948 56.237 1.00 107.79 311 TRP E N 1
ATOM 14008 C CA . TRP E 2 311 ? 7.298 -9.699 56.655 1.00 108.21 311 TRP E CA 1
ATOM 14009 C C . TRP E 2 311 ? 7.817 -8.518 55.848 1.00 107.91 311 TRP E C 1
ATOM 14010 O O . TRP E 2 311 ? 9.013 -8.421 55.556 1.00 108.70 311 TRP E O 1
ATOM 14021 N N . HIS E 2 312 ? 6.897 -7.619 55.498 1.00 119.76 312 HIS E N 1
ATOM 14022 C CA . HIS E 2 312 ? 7.223 -6.311 54.931 1.00 119.59 312 HIS E CA 1
ATOM 14023 C C . HIS E 2 312 ? 8.095 -6.430 53.685 1.00 117.84 312 HIS E C 1
ATOM 14024 O O . HIS E 2 312 ? 8.973 -5.601 53.436 1.00 118.25 312 HIS E O 1
ATOM 14031 N N . SER E 2 313 ? 7.853 -7.466 52.892 1.00 103.38 313 SER E N 1
ATOM 14032 C CA . SER E 2 313 ? 8.572 -7.625 51.642 1.00 99.23 313 SER E CA 1
ATOM 14033 C C . SER E 2 313 ? 7.796 -6.934 50.527 1.00 92.01 313 SER E C 1
ATOM 14034 O O . SER E 2 313 ? 6.782 -6.272 50.756 1.00 96.52 313 SER E O 1
ATOM 14037 N N . THR E 2 314 ? 8.280 -7.085 49.299 1.00 88.63 314 THR E N 1
ATOM 14038 C CA . THR E 2 314 ? 7.628 -6.441 48.165 1.00 80.52 314 THR E CA 1
ATOM 14039 C C . THR E 2 314 ? 7.958 -7.226 46.909 1.00 83.76 314 THR E C 1
ATOM 14040 O O . THR E 2 314 ? 9.128 -7.312 46.521 1.00 89.64 314 THR E O 1
ATOM 14044 N N . VAL E 2 315 ? 6.934 -7.781 46.273 1.00 76.63 315 VAL E N 1
ATOM 14045 C CA . VAL E 2 315 ? 7.077 -8.516 45.022 1.00 76.60 315 VAL E CA 1
ATOM 14046 C C . VAL E 2 315 ? 6.734 -7.574 43.880 1.00 73.14 315 VAL E C 1
ATOM 14047 O O . VAL E 2 315 ? 5.625 -7.031 43.829 1.00 76.05 315 VAL E O 1
ATOM 14051 N N . GLY E 2 316 ? 7.680 -7.378 42.967 1.00 74.24 316 GLY E N 1
ATOM 14052 C CA . GLY E 2 316 ? 7.456 -6.486 41.851 1.00 66.22 316 GLY E CA 1
ATOM 14053 C C . GLY E 2 316 ? 6.383 -6.997 40.904 1.00 69.07 316 GLY E C 1
ATOM 14054 O O . GLY E 2 316 ? 5.862 -8.106 41.026 1.00 64.05 316 GLY E O 1
ATOM 14055 N N . GLN E 2 317 ? 6.052 -6.153 39.930 1.00 63.95 317 GLN E N 1
ATOM 14056 C CA . GLN E 2 317 ? 5.027 -6.493 38.954 1.00 63.75 317 GLN E CA 1
ATOM 14057 C C . GLN E 2 317 ? 5.513 -7.590 38.013 1.00 63.06 317 GLN E C 1
ATOM 14058 O O . GLN E 2 317 ? 6.700 -7.689 37.697 1.00 64.28 317 GLN E O 1
ATOM 14064 N N . TRP E 2 318 ? 4.571 -8.425 37.567 1.00 62.99 318 TRP E N 1
ATOM 14065 C CA . TRP E 2 318 ? 4.828 -9.510 36.619 1.00 62.41 318 TRP E CA 1
ATOM 14066 C C . TRP E 2 318 ? 5.886 -10.496 37.112 1.00 62.16 318 TRP E C 1
ATOM 14067 O O . TRP E 2 318 ? 6.429 -11.270 36.320 1.00 62.65 318 TRP E O 1
ATOM 14078 N N . ALA E 2 319 ? 6.193 -10.498 38.405 1.00 62.55 319 ALA E N 1
ATOM 14079 C CA . ALA E 2 319 ? 7.197 -11.412 38.926 1.00 62.39 319 ALA E CA 1
ATOM 14080 C C . ALA E 2 319 ? 6.599 -12.794 39.149 1.00 62.45 319 ALA E C 1
ATOM 14081 O O . ALA E 2 319 ? 5.467 -12.929 39.622 1.00 62.89 319 ALA E O 1
ATOM 14083 N N . ARG E 2 320 ? 7.369 -13.824 38.806 1.00 62.04 320 ARG E N 1
ATOM 14084 C CA . ARG E 2 320 ? 6.943 -15.207 38.963 1.00 62.09 320 ARG E CA 1
ATOM 14085 C C . ARG E 2 320 ? 7.765 -15.877 40.053 1.00 63.30 320 ARG E C 1
ATOM 14086 O O . ARG E 2 320 ? 9.000 -15.887 39.997 1.00 75.08 320 ARG E O 1
ATOM 14094 N N . ILE E 2 321 ? 7.068 -16.439 41.036 1.00 76.69 321 ILE E N 1
ATOM 14095 C CA . ILE E 2 321 ? 7.669 -17.096 42.188 1.00 78.58 321 ILE E CA 1
ATOM 14096 C C . ILE E 2 321 ? 7.070 -18.493 42.279 1.00 79.70 321 ILE E C 1
ATOM 14097 O O . ILE E 2 321 ? 5.843 -18.642 42.289 1.00 81.73 321 ILE E O 1
ATOM 14102 N N . GLU E 2 322 ? 7.923 -19.514 42.338 1.00 91.77 322 GLU E N 1
ATOM 14103 C CA . GLU E 2 322 ? 7.427 -20.883 42.401 1.00 92.07 322 GLU E CA 1
ATOM 14104 C C . GLU E 2 322 ? 8.471 -21.775 43.055 1.00 94.13 322 GLU E C 1
ATOM 14105 O O . GLU E 2 322 ? 9.611 -21.368 43.296 1.00 94.89 322 GLU E O 1
ATOM 14111 N N . ASN E 2 323 ? 8.045 -23.005 43.346 1.00 84.72 323 ASN E N 1
ATOM 14112 C CA . ASN E 2 323 ? 8.920 -24.100 43.761 1.00 84.06 323 ASN E CA 1
ATOM 14113 C C . ASN E 2 323 ? 9.617 -23.790 45.089 1.00 79.93 323 ASN E C 1
ATOM 14114 O O . ASN E 2 323 ? 10.845 -23.761 45.190 1.00 78.03 323 ASN E O 1
ATOM 14119 N N . MET E 2 324 ? 8.793 -23.593 46.121 1.00 82.81 324 MET E N 1
ATOM 14120 C CA . MET E 2 324 ? 9.256 -23.464 47.504 1.00 85.05 324 MET E CA 1
ATOM 14121 C C . MET E 2 324 ? 10.301 -22.357 47.654 1.00 84.91 324 MET E C 1
ATOM 14122 O O . MET E 2 324 ? 11.358 -22.542 48.260 1.00 87.02 324 MET E O 1
ATOM 14127 N N . THR E 2 325 ? 9.992 -21.193 47.092 1.00 82.66 325 THR E N 1
ATOM 14128 C CA . THR E 2 325 ? 10.864 -20.032 47.217 1.00 73.22 325 THR E CA 1
ATOM 14129 C C . THR E 2 325 ? 10.638 -19.370 48.571 1.00 70.16 325 THR E C 1
ATOM 14130 O O . THR E 2 325 ? 9.507 -19.006 48.910 1.00 80.46 325 THR E O 1
ATOM 14134 N N . ILE E 2 326 ? 11.712 -19.210 49.338 1.00 73.37 326 ILE E N 1
ATOM 14135 C CA . ILE E 2 326 ? 11.646 -18.709 50.706 1.00 71.51 326 ILE E CA 1
ATOM 14136 C C . ILE E 2 326 ? 12.283 -17.326 50.747 1.00 69.71 326 ILE E C 1
ATOM 14137 O O . ILE E 2 326 ? 13.457 -17.164 50.394 1.00 71.51 326 ILE E O 1
ATOM 14142 N N . LEU E 2 327 ? 11.508 -16.332 51.171 1.00 68.89 327 LEU E N 1
ATOM 14143 C CA . LEU E 2 327 ? 11.971 -14.956 51.270 1.00 73.22 327 LEU E CA 1
ATOM 14144 C C . LEU E 2 327 ? 12.024 -14.529 52.730 1.00 75.69 327 LEU E C 1
ATOM 14145 O O . LEU E 2 327 ? 11.146 -14.879 53.524 1.00 77.74 327 LEU E O 1
ATOM 14150 N N . GLY E 2 328 ? 13.065 -13.780 53.079 1.00 80.26 328 GLY E N 1
ATOM 14151 C CA . GLY E 2 328 ? 13.215 -13.245 54.413 1.00 81.85 328 GLY E CA 1
ATOM 14152 C C . GLY E 2 328 ? 12.423 -11.965 54.598 1.00 84.89 328 GLY E C 1
ATOM 14153 O O . GLY E 2 328 ? 11.642 -11.541 53.743 1.00 85.75 328 GLY E O 1
ATOM 14154 N N . GLU E 2 329 ? 12.628 -11.347 55.756 1.00 88.20 329 GLU E N 1
ATOM 14155 C CA . GLU E 2 329 ? 11.953 -10.095 56.058 1.00 93.06 329 GLU E CA 1
ATOM 14156 C C . GLU E 2 329 ? 12.511 -8.965 55.203 1.00 92.43 329 GLU E C 1
ATOM 14157 O O . GLU E 2 329 ? 13.727 -8.829 55.045 1.00 93.06 329 GLU E O 1
ATOM 14163 N N . ASP E 2 330 ? 11.610 -8.148 54.656 1.00 95.80 330 ASP E N 1
ATOM 14164 C CA . ASP E 2 330 ? 11.985 -6.965 53.883 1.00 97.63 330 ASP E CA 1
ATOM 14165 C C . ASP E 2 330 ? 12.886 -7.349 52.707 1.00 97.62 330 ASP E C 1
ATOM 14166 O O . ASP E 2 330 ? 14.049 -6.953 52.614 1.00 100.94 330 ASP E O 1
ATOM 14171 N N . VAL E 2 331 ? 12.323 -8.144 51.803 1.00 99.31 331 VAL E N 1
ATOM 14172 C CA . VAL E 2 331 ? 13.003 -8.555 50.581 1.00 97.63 331 VAL E CA 1
ATOM 14173 C C . VAL E 2 331 ? 12.256 -7.935 49.413 1.00 104.22 331 VAL E C 1
ATOM 14174 O O . VAL E 2 331 ? 11.045 -8.133 49.264 1.00 102.65 331 VAL E O 1
ATOM 14178 N N . HIS E 2 332 ? 12.976 -7.191 48.584 1.00 121.00 332 HIS E N 1
ATOM 14179 C CA . HIS E 2 332 ? 12.378 -6.420 47.501 1.00 118.48 332 HIS E CA 1
ATOM 14180 C C . HIS E 2 332 ? 12.737 -7.097 46.185 1.00 115.56 332 HIS E C 1
ATOM 14181 O O . HIS E 2 332 ? 13.868 -6.984 45.702 1.00 116.11 332 HIS E O 1
ATOM 14188 N N . VAL E 2 333 ? 11.765 -7.798 45.612 1.00 97.29 333 VAL E N 1
ATOM 14189 C CA . VAL E 2 333 ? 11.929 -8.462 44.326 1.00 94.32 333 VAL E CA 1
ATOM 14190 C C . VAL E 2 333 ? 11.527 -7.489 43.228 1.00 92.26 333 VAL E C 1
ATOM 14191 O O . VAL E 2 333 ? 10.414 -6.952 43.241 1.00 92.23 333 VAL E O 1
ATOM 14195 N N . SER E 2 334 ? 12.434 -7.256 42.283 1.00 84.03 334 SER E N 1
ATOM 14196 C CA . SER E 2 334 ? 12.146 -6.357 41.179 1.00 75.20 334 SER E CA 1
ATOM 14197 C C . SER E 2 334 ? 11.038 -6.930 40.299 1.00 70.84 334 SER E C 1
ATOM 14198 O O . SER E 2 334 ? 10.569 -8.057 40.486 1.00 69.47 334 SER E O 1
ATOM 14201 N N . ASP E 2 335 ? 10.614 -6.130 39.326 1.00 67.00 335 ASP E N 1
ATOM 14202 C CA . ASP E 2 335 ? 9.599 -6.578 38.388 1.00 62.83 335 ASP E CA 1
ATOM 14203 C C . ASP E 2 335 ? 10.167 -7.647 37.463 1.00 61.90 335 ASP E C 1
ATOM 14204 O O . ASP E 2 335 ? 11.368 -7.683 37.183 1.00 61.62 335 ASP E O 1
ATOM 14209 N N . GLU E 2 336 ? 9.282 -8.528 36.991 1.00 61.73 336 GLU E N 1
ATOM 14210 C CA . GLU E 2 336 ? 9.607 -9.510 35.954 1.00 61.16 336 GLU E CA 1
ATOM 14211 C C . GLU E 2 336 ? 10.710 -10.477 36.381 1.00 60.97 336 GLU E C 1
ATOM 14212 O O . GLU E 2 336 ? 11.429 -11.020 35.538 1.00 63.55 336 GLU E O 1
ATOM 14218 N N . ILE E 2 337 ? 10.861 -10.704 37.683 1.00 63.55 337 ILE E N 1
ATOM 14219 C CA . ILE E 2 337 ? 11.911 -11.571 38.208 1.00 62.62 337 ILE E CA 1
ATOM 14220 C C . ILE E 2 337 ? 11.331 -12.955 38.464 1.00 61.28 337 ILE E C 1
ATOM 14221 O O . ILE E 2 337 ? 10.220 -13.091 38.995 1.00 61.64 337 ILE E O 1
ATOM 14226 N N . TYR E 2 338 ? 12.082 -13.986 38.081 1.00 60.94 338 TYR E N 1
ATOM 14227 C CA . TYR E 2 338 ? 11.663 -15.375 38.218 1.00 60.94 338 TYR E CA 1
ATOM 14228 C C . TYR E 2 338 ? 12.473 -16.074 39.303 1.00 61.21 338 TYR E C 1
ATOM 14229 O O . TYR E 2 338 ? 13.698 -15.921 39.375 1.00 61.11 338 TYR E O 1
ATOM 14238 N N . SER E 2 339 ? 11.778 -16.842 40.143 1.00 63.13 339 SER E N 1
ATOM 14239 C CA . SER E 2 339 ? 12.398 -17.567 41.246 1.00 61.98 339 SER E CA 1
ATOM 14240 C C . SER E 2 339 ? 11.982 -19.029 41.197 1.00 86.30 339 SER E C 1
ATOM 14241 O O . SER E 2 339 ? 10.785 -19.337 41.219 1.00 63.78 339 SER E O 1
ATOM 14244 N N . ASN E 2 340 ? 12.969 -19.922 41.136 1.00 62.24 340 ASN E N 1
ATOM 14245 C CA . ASN E 2 340 ? 12.714 -21.357 41.145 1.00 69.27 340 ASN E CA 1
ATOM 14246 C C . ASN E 2 340 ? 13.349 -21.995 42.375 1.00 69.39 340 ASN E C 1
ATOM 14247 O O . ASN E 2 340 ? 14.232 -22.850 42.250 1.00 70.17 340 ASN E O 1
ATOM 14252 N N . GLY E 2 341 ? 12.914 -21.589 43.564 1.00 69.16 341 GLY E N 1
ATOM 14253 C CA . GLY E 2 341 ? 13.439 -22.158 44.789 1.00 70.25 341 GLY E CA 1
ATOM 14254 C C . GLY E 2 341 ? 14.579 -21.367 45.397 1.00 69.85 341 GLY E C 1
ATOM 14255 O O . GLY E 2 341 ? 15.558 -21.948 45.877 1.00 71.68 341 GLY E O 1
ATOM 14256 N N . GLY E 2 342 ? 14.458 -20.042 45.394 1.00 68.34 342 GLY E N 1
ATOM 14257 C CA . GLY E 2 342 ? 15.497 -19.188 45.939 1.00 69.94 342 GLY E CA 1
ATOM 14258 C C . GLY E 2 342 ? 15.290 -18.838 47.398 1.00 73.23 342 GLY E C 1
ATOM 14259 O O . GLY E 2 342 ? 14.376 -18.081 47.737 1.00 74.98 342 GLY E O 1
ATOM 14260 N N . VAL E 2 343 ? 16.132 -19.383 48.273 1.00 69.67 343 VAL E N 1
ATOM 14261 C CA . VAL E 2 343 ? 16.070 -19.094 49.702 1.00 68.75 343 VAL E CA 1
ATOM 14262 C C . VAL E 2 343 ? 16.896 -17.834 49.944 1.00 72.40 343 VAL E C 1
ATOM 14263 O O . VAL E 2 343 ? 18.128 -17.879 49.990 1.00 71.32 343 VAL E O 1
ATOM 14267 N N . VAL E 2 344 ? 16.214 -16.703 50.084 1.00 72.79 344 VAL E N 1
ATOM 14268 C CA . VAL E 2 344 ? 16.859 -15.396 50.147 1.00 72.25 344 VAL E CA 1
ATOM 14269 C C . VAL E 2 344 ? 16.924 -14.935 51.595 1.00 75.47 344 VAL E C 1
ATOM 14270 O O . VAL E 2 344 ? 16.026 -15.204 52.402 1.00 76.10 344 VAL E O 1
ATOM 14274 N N . LEU E 2 345 ? 18.007 -14.239 51.930 1.00 77.06 345 LEU E N 1
ATOM 14275 C CA . LEU E 2 345 ? 18.168 -13.653 53.248 1.00 79.95 345 LEU E CA 1
ATOM 14276 C C . LEU E 2 345 ? 17.344 -12.376 53.370 1.00 81.07 345 LEU E C 1
ATOM 14277 O O . LEU E 2 345 ? 17.020 -11.734 52.367 1.00 88.48 345 LEU E O 1
ATOM 14282 N N . PRO E 2 346 ? 16.985 -11.988 54.592 1.00 82.62 346 PRO E N 1
ATOM 14283 C CA . PRO E 2 346 ? 16.238 -10.742 54.774 1.00 84.69 346 PRO E CA 1
ATOM 14284 C C . PRO E 2 346 ? 17.082 -9.537 54.394 1.00 87.62 346 PRO E C 1
ATOM 14285 O O . PRO E 2 346 ? 18.314 -9.581 54.384 1.00 86.73 346 PRO E O 1
ATOM 14289 N N . HIS E 2 347 ? 16.386 -8.441 54.087 1.00 88.89 347 HIS E N 1
ATOM 14290 C CA . HIS E 2 347 ? 17.012 -7.184 53.679 1.00 90.70 347 HIS E CA 1
ATOM 14291 C C . HIS E 2 347 ? 17.921 -7.401 52.467 1.00 94.18 347 HIS E C 1
ATOM 14292 O O . HIS E 2 347 ? 19.126 -7.137 52.493 1.00 94.37 347 HIS E O 1
ATOM 14299 N N . LYS E 2 348 ? 17.308 -7.895 51.393 1.00 99.65 348 LYS E N 1
ATOM 14300 C CA . LYS E 2 348 ? 18.007 -8.198 50.152 1.00 105.87 348 LYS E CA 1
ATOM 14301 C C . LYS E 2 348 ? 17.133 -7.774 48.985 1.00 115.78 348 LYS E C 1
ATOM 14302 O O . LYS E 2 348 ? 15.934 -8.065 48.968 1.00 113.96 348 LYS E O 1
ATOM 14308 N N . GLU E 2 349 ? 17.734 -7.093 48.015 1.00 156.53 349 GLU E N 1
ATOM 14309 C CA . GLU E 2 349 ? 17.046 -6.675 46.801 1.00 153.82 349 GLU E CA 1
ATOM 14310 C C . GLU E 2 349 ? 17.395 -7.649 45.684 1.00 150.83 349 GLU E C 1
ATOM 14311 O O . GLU E 2 349 ? 18.569 -7.791 45.324 1.00 150.17 349 GLU E O 1
ATOM 14317 N N . ILE E 2 350 ? 16.381 -8.313 45.142 1.00 114.75 350 ILE E N 1
ATOM 14318 C CA . ILE E 2 350 ? 16.563 -9.309 44.095 1.00 103.86 350 ILE E CA 1
ATOM 14319 C C . ILE E 2 350 ? 16.334 -8.624 42.755 1.00 91.66 350 ILE E C 1
ATOM 14320 O O . ILE E 2 350 ? 15.206 -8.242 42.423 1.00 89.42 350 ILE E O 1
ATOM 14325 N N . LYS E 2 351 ? 17.409 -8.469 41.981 1.00 89.70 351 LYS E N 1
ATOM 14326 C CA . LYS E 2 351 ? 17.340 -7.874 40.653 1.00 81.44 351 LYS E CA 1
ATOM 14327 C C . LYS E 2 351 ? 17.712 -8.864 39.557 1.00 72.89 351 LYS E C 1
ATOM 14328 O O . LYS E 2 351 ? 17.804 -8.474 38.387 1.00 65.30 351 LYS E O 1
ATOM 14334 N N . SER E 2 352 ? 17.938 -10.128 39.906 1.00 72.27 352 SER E N 1
ATOM 14335 C CA . SER E 2 352 ? 18.251 -11.168 38.942 1.00 68.37 352 SER E CA 1
ATOM 14336 C C . SER E 2 352 ? 17.330 -12.354 39.186 1.00 61.10 352 SER E C 1
ATOM 14337 O O . SER E 2 352 ? 16.812 -12.545 40.287 1.00 62.35 352 SER E O 1
ATOM 14340 N N . ASN E 2 353 ? 17.137 -13.160 38.146 1.00 60.64 353 ASN E N 1
ATOM 14341 C CA . ASN E 2 353 ? 16.263 -14.319 38.254 1.00 60.60 353 ASN E CA 1
ATOM 14342 C C . ASN E 2 353 ? 16.949 -15.442 39.017 1.00 60.78 353 ASN E C 1
ATOM 14343 O O . ASN E 2 353 ? 18.129 -15.731 38.803 1.00 60.65 353 ASN E O 1
ATOM 14348 N N . ILE E 2 354 ? 16.196 -16.074 39.916 1.00 61.13 354 ILE E N 1
ATOM 14349 C CA . ILE E 2 354 ? 16.665 -17.274 40.597 1.00 66.80 354 ILE E CA 1
ATOM 14350 C C . ILE E 2 354 ? 16.091 -18.474 39.859 1.00 61.50 354 ILE E C 1
ATOM 14351 O O . ILE E 2 354 ? 15.181 -19.153 40.350 1.00 75.09 354 ILE E O 1
ATOM 14356 N N . LEU E 2 355 ? 16.617 -18.724 38.661 1.00 62.16 355 LEU E N 1
ATOM 14357 C CA . LEU E 2 355 ? 16.073 -19.725 37.754 1.00 65.01 355 LEU E CA 1
ATOM 14358 C C . LEU E 2 355 ? 16.239 -21.156 38.254 1.00 67.99 355 LEU E C 1
ATOM 14359 O O . LEU E 2 355 ? 15.613 -22.062 37.693 1.00 71.09 355 LEU E O 1
ATOM 14364 N N . LYS E 2 356 ? 17.051 -21.381 39.279 1.00 69.08 356 LYS E N 1
ATOM 14365 C CA . LYS E 2 356 ? 17.267 -22.696 39.860 1.00 68.83 356 LYS E CA 1
ATOM 14366 C C . LYS E 2 356 ? 17.448 -22.532 41.361 1.00 68.98 356 LYS E C 1
ATOM 14367 O O . LYS E 2 356 ? 17.795 -21.443 41.831 1.00 68.01 356 LYS E O 1
ATOM 14373 N N . PRO E 2 357 ? 17.201 -23.587 42.140 1.00 68.15 357 PRO E N 1
ATOM 14374 C CA . PRO E 2 357 ? 17.345 -23.473 43.599 1.00 69.81 357 PRO E CA 1
ATOM 14375 C C . PRO E 2 357 ? 18.737 -22.996 43.997 1.00 70.78 357 PRO E C 1
ATOM 14376 O O . PRO E 2 357 ? 19.751 -23.569 43.591 1.00 73.16 357 PRO E O 1
ATOM 14380 N N . GLU E 2 358 ? 18.773 -21.939 44.806 1.00 69.62 358 GLU E N 1
ATOM 14381 C CA . GLU E 2 358 ? 20.016 -21.266 45.153 1.00 67.07 358 GLU E CA 1
ATOM 14382 C C . GLU E 2 358 ? 19.776 -20.423 46.397 1.00 68.32 358 GLU E C 1
ATOM 14383 O O . GLU E 2 358 ? 18.699 -19.843 46.558 1.00 70.41 358 GLU E O 1
ATOM 14389 N N . ILE E 2 359 ? 20.776 -20.362 47.271 1.00 68.93 359 ILE E N 1
ATOM 14390 C CA . ILE E 2 359 ? 20.699 -19.575 48.497 1.00 71.68 359 ILE E CA 1
ATOM 14391 C C . ILE E 2 359 ? 21.357 -18.224 48.249 1.00 72.36 359 ILE E C 1
ATOM 14392 O O . ILE E 2 359 ? 22.561 -18.149 47.972 1.00 75.20 359 ILE E O 1
ATOM 14397 N N . VAL E 2 360 ? 20.566 -17.159 48.344 1.00 75.16 360 VAL E N 1
ATOM 14398 C CA . VAL E 2 360 ? 21.028 -15.795 48.118 1.00 73.51 360 VAL E CA 1
ATOM 14399 C C . VAL E 2 360 ? 21.140 -15.101 49.468 1.00 76.96 360 VAL E C 1
ATOM 14400 O O . VAL E 2 360 ? 20.271 -15.264 50.333 1.00 77.50 360 VAL E O 1
ATOM 14404 N N . MET E 2 361 ? 22.201 -14.318 49.645 1.00 78.39 361 MET E N 1
ATOM 14405 C CA . MET E 2 361 ? 22.420 -13.607 50.901 1.00 84.69 361 MET E CA 1
ATOM 14406 C C . MET E 2 361 ? 22.340 -12.098 50.720 1.00 89.90 361 MET E C 1
ATOM 14407 O O . MET E 2 361 ? 21.571 -11.419 51.405 1.00 91.03 361 MET E O 1
ATOM 14413 N N . MET F 2 1 ? 40.119 21.663 60.486 1.00 175.74 1 MET F N 1
ATOM 14414 C CA . MET F 2 1 ? 39.930 20.972 59.217 1.00 175.22 1 MET F CA 1
ATOM 14415 C C . MET F 2 1 ? 38.894 19.860 59.371 1.00 172.87 1 MET F C 1
ATOM 14416 O O . MET F 2 1 ? 38.845 19.184 60.400 1.00 168.49 1 MET F O 1
ATOM 14421 N N . LYS F 2 2 ? 38.071 19.675 58.344 1.00 176.99 2 LYS F N 1
ATOM 14422 C CA . LYS F 2 2 ? 36.968 18.724 58.356 1.00 180.29 2 LYS F CA 1
ATOM 14423 C C . LYS F 2 2 ? 37.254 17.569 57.400 1.00 179.30 2 LYS F C 1
ATOM 14424 O O . LYS F 2 2 ? 38.252 17.559 56.673 1.00 176.76 2 LYS F O 1
ATOM 14430 N N . ALA F 2 3 ? 36.351 16.590 57.403 1.00 175.67 3 ALA F N 1
ATOM 14431 C CA . ALA F 2 3 ? 36.476 15.417 56.550 1.00 171.51 3 ALA F CA 1
ATOM 14432 C C . ALA F 2 3 ? 35.140 14.688 56.501 1.00 177.89 3 ALA F C 1
ATOM 14433 O O . ALA F 2 3 ? 34.325 14.794 57.421 1.00 188.27 3 ALA F O 1
ATOM 14435 N N . LEU F 2 4 ? 34.927 13.953 55.411 1.00 173.70 4 LEU F N 1
ATOM 14436 C CA . LEU F 2 4 ? 33.716 13.172 55.200 1.00 176.49 4 LEU F CA 1
ATOM 14437 C C . LEU F 2 4 ? 34.081 11.823 54.596 1.00 169.88 4 LEU F C 1
ATOM 14438 O O . LEU F 2 4 ? 34.944 11.743 53.718 1.00 166.32 4 LEU F O 1
ATOM 14443 N N . ILE F 2 5 ? 33.428 10.766 55.072 1.00 165.99 5 ILE F N 1
ATOM 14444 C CA . ILE F 2 5 ? 33.688 9.405 54.616 1.00 150.24 5 ILE F CA 1
ATOM 14445 C C . ILE F 2 5 ? 32.390 8.819 54.077 1.00 147.28 5 ILE F C 1
ATOM 14446 O O . ILE F 2 5 ? 31.377 8.778 54.787 1.00 152.28 5 ILE F O 1
ATOM 14451 N N . LEU F 2 6 ? 32.421 8.371 52.823 1.00 140.23 6 LEU F N 1
ATOM 14452 C CA . LEU F 2 6 ? 31.276 7.712 52.203 1.00 135.24 6 LEU F CA 1
ATOM 14453 C C . LEU F 2 6 ? 31.296 6.234 52.577 1.00 142.04 6 LEU F C 1
ATOM 14454 O O . LEU F 2 6 ? 32.213 5.500 52.189 1.00 143.03 6 LEU F O 1
ATOM 14459 N N . VAL F 2 7 ? 30.287 5.792 53.329 1.00 155.64 7 VAL F N 1
ATOM 14460 C CA . VAL F 2 7 ? 30.185 4.393 53.735 1.00 157.01 7 VAL F CA 1
ATOM 14461 C C . VAL F 2 7 ? 29.234 3.646 52.810 1.00 153.32 7 VAL F C 1
ATOM 14462 O O . VAL F 2 7 ? 29.603 2.640 52.199 1.00 151.72 7 VAL F O 1
ATOM 14466 N N . GLY F 2 8 ? 28.005 4.138 52.694 1.00 148.97 8 GLY F N 1
ATOM 14467 C CA . GLY F 2 8 ? 26.995 3.461 51.906 1.00 155.10 8 GLY F CA 1
ATOM 14468 C C . GLY F 2 8 ? 25.983 2.746 52.779 1.00 160.36 8 GLY F C 1
ATOM 14469 O O . GLY F 2 8 ? 25.416 3.349 53.693 1.00 158.27 8 GLY F O 1
ATOM 14470 N N . GLY F 2 9 ? 25.750 1.467 52.515 1.00 173.73 9 GLY F N 1
ATOM 14471 C CA . GLY F 2 9 ? 24.818 0.669 53.272 1.00 175.05 9 GLY F CA 1
ATOM 14472 C C . GLY F 2 9 ? 25.475 -0.127 54.380 1.00 175.89 9 GLY F C 1
ATOM 14473 O O . GLY F 2 9 ? 26.509 0.263 54.937 1.00 176.22 9 GLY F O 1
ATOM 14474 N N . PHE F 2 10 ? 24.866 -1.270 54.700 1.00 153.42 10 PHE F N 1
ATOM 14475 C CA . PHE F 2 10 ? 25.318 -2.142 55.777 1.00 144.90 10 PHE F CA 1
ATOM 14476 C C . PHE F 2 10 ? 26.385 -3.135 55.332 1.00 140.04 10 PHE F C 1
ATOM 14477 O O . PHE F 2 10 ? 27.030 -3.752 56.187 1.00 133.90 10 PHE F O 1
ATOM 14485 N N . GLY F 2 11 ? 26.589 -3.299 54.027 1.00 147.78 11 GLY F N 1
ATOM 14486 C CA . GLY F 2 11 ? 27.505 -4.302 53.522 1.00 144.53 11 GLY F CA 1
ATOM 14487 C C . GLY F 2 11 ? 26.821 -5.592 53.117 1.00 141.72 11 GLY F C 1
ATOM 14488 O O . GLY F 2 11 ? 27.178 -6.670 53.600 1.00 141.46 11 GLY F O 1
ATOM 14489 N N . THR F 2 12 ? 25.832 -5.489 52.225 1.00 130.43 12 THR F N 1
ATOM 14490 C CA . THR F 2 12 ? 25.073 -6.669 51.816 1.00 121.56 12 THR F CA 1
ATOM 14491 C C . THR F 2 12 ? 25.963 -7.684 51.109 1.00 114.73 12 THR F C 1
ATOM 14492 O O . THR F 2 12 ? 25.775 -8.898 51.259 1.00 109.99 12 THR F O 1
ATOM 14496 N N . ARG F 2 13 ? 26.936 -7.209 50.338 1.00 119.37 13 ARG F N 1
ATOM 14497 C CA . ARG F 2 13 ? 27.842 -8.082 49.608 1.00 120.77 13 ARG F CA 1
ATOM 14498 C C . ARG F 2 13 ? 28.983 -8.600 50.470 1.00 116.87 13 ARG F C 1
ATOM 14499 O O . ARG F 2 13 ? 29.886 -9.263 49.949 1.00 115.96 13 ARG F O 1
ATOM 14507 N N . LEU F 2 14 ? 28.963 -8.315 51.770 1.00 118.06 14 LEU F N 1
ATOM 14508 C CA . LEU F 2 14 ? 29.989 -8.790 52.686 1.00 117.51 14 LEU F CA 1
ATOM 14509 C C . LEU F 2 14 ? 29.422 -9.746 53.728 1.00 114.91 14 LEU F C 1
ATOM 14510 O O . LEU F 2 14 ? 30.105 -10.052 54.711 1.00 119.25 14 LEU F O 1
ATOM 14515 N N . ARG F 2 15 ? 28.187 -10.219 53.541 1.00 108.61 15 ARG F N 1
ATOM 14516 C CA . ARG F 2 15 ? 27.608 -11.198 54.442 1.00 107.25 15 ARG F CA 1
ATOM 14517 C C . ARG F 2 15 ? 28.404 -12.501 54.367 1.00 107.16 15 ARG F C 1
ATOM 14518 O O . ARG F 2 15 ? 29.057 -12.779 53.359 1.00 109.38 15 ARG F O 1
ATOM 14526 N N . PRO F 2 16 ? 28.365 -13.328 55.428 1.00 107.11 16 PRO F N 1
ATOM 14527 C CA . PRO F 2 16 ? 27.610 -13.178 56.678 1.00 110.52 16 PRO F CA 1
ATOM 14528 C C . PRO F 2 16 ? 28.314 -12.339 57.742 1.00 118.02 16 PRO F C 1
ATOM 14529 O O . PRO F 2 16 ? 27.838 -12.280 58.877 1.00 118.41 16 PRO F O 1
ATOM 14533 N N . LEU F 2 17 ? 29.431 -11.700 57.385 1.00 133.12 17 LEU F N 1
ATOM 14534 C CA . LEU F 2 17 ? 30.152 -10.889 58.362 1.00 134.02 17 LEU F CA 1
ATOM 14535 C C . LEU F 2 17 ? 29.405 -9.602 58.686 1.00 136.05 17 LEU F C 1
ATOM 14536 O O . LEU F 2 17 ? 29.564 -9.054 59.783 1.00 137.91 17 LEU F O 1
ATOM 14541 N N . THR F 2 18 ? 28.591 -9.107 57.756 1.00 121.25 18 THR F N 1
ATOM 14542 C CA . THR F 2 18 ? 27.823 -7.888 57.965 1.00 120.54 18 THR F CA 1
ATOM 14543 C C . THR F 2 18 ? 26.379 -8.168 58.355 1.00 119.41 18 THR F C 1
ATOM 14544 O O . THR F 2 18 ? 25.550 -7.254 58.320 1.00 121.55 18 THR F O 1
ATOM 14548 N N . LEU F 2 19 ? 26.058 -9.411 58.718 1.00 116.57 19 LEU F N 1
ATOM 14549 C CA . LEU F 2 19 ? 24.716 -9.711 59.200 1.00 116.95 19 LEU F CA 1
ATOM 14550 C C . LEU F 2 19 ? 24.469 -9.129 60.586 1.00 125.28 19 LEU F C 1
ATOM 14551 O O . LEU F 2 19 ? 23.323 -8.822 60.933 1.00 126.19 19 LEU F O 1
ATOM 14556 N N . SER F 2 20 ? 25.521 -8.965 61.388 1.00 132.55 20 SER F N 1
ATOM 14557 C CA . SER F 2 20 ? 25.403 -8.406 62.728 1.00 135.97 20 SER F CA 1
ATOM 14558 C C . SER F 2 20 ? 26.075 -7.043 62.831 1.00 133.45 20 SER F C 1
ATOM 14559 O O . SER F 2 20 ? 25.407 -6.039 63.098 1.00 134.89 20 SER F O 1
ATOM 14562 N N . PHE F 2 21 ? 27.387 -6.983 62.624 1.00 141.03 21 PHE F N 1
ATOM 14563 C CA . PHE F 2 21 ? 28.073 -5.699 62.651 1.00 141.24 21 PHE F CA 1
ATOM 14564 C C . PHE F 2 21 ? 28.046 -5.073 61.260 1.00 140.20 21 PHE F C 1
ATOM 14565 O O . PHE F 2 21 ? 28.197 -5.781 60.261 1.00 138.75 21 PHE F O 1
ATOM 14573 N N . PRO F 2 22 ? 27.863 -3.761 61.158 1.00 135.16 22 PRO F N 1
ATOM 14574 C CA . PRO F 2 22 ? 27.798 -3.129 59.836 1.00 134.34 22 PRO F CA 1
ATOM 14575 C C . PRO F 2 22 ? 29.150 -3.175 59.142 1.00 130.09 22 PRO F C 1
ATOM 14576 O O . PRO F 2 22 ? 30.164 -3.583 59.709 1.00 128.04 22 PRO F O 1
ATOM 14580 N N . LYS F 2 23 ? 29.142 -2.756 57.878 1.00 130.88 23 LYS F N 1
ATOM 14581 C CA . LYS F 2 23 ? 30.344 -2.814 57.047 1.00 127.83 23 LYS F CA 1
ATOM 14582 C C . LYS F 2 23 ? 31.561 -2.142 57.679 1.00 127.25 23 LYS F C 1
ATOM 14583 O O . LYS F 2 23 ? 32.638 -2.759 57.683 1.00 125.67 23 LYS F O 1
ATOM 14589 N N . PRO F 2 24 ? 31.484 -0.916 58.213 1.00 129.33 24 PRO F N 1
ATOM 14590 C CA . PRO F 2 24 ? 32.702 -0.276 58.732 1.00 125.93 24 PRO F CA 1
ATOM 14591 C C . PRO F 2 24 ? 33.178 -0.803 60.078 1.00 123.19 24 PRO F C 1
ATOM 14592 O O . PRO F 2 24 ? 34.278 -0.429 60.506 1.00 121.61 24 PRO F O 1
ATOM 14596 N N . LEU F 2 25 ? 32.413 -1.657 60.755 1.00 125.56 25 LEU F N 1
ATOM 14597 C CA . LEU F 2 25 ? 32.798 -2.168 62.065 1.00 122.48 25 LEU F CA 1
ATOM 14598 C C . LEU F 2 25 ? 33.459 -3.538 61.993 1.00 122.49 25 LEU F C 1
ATOM 14599 O O . LEU F 2 25 ? 33.738 -4.136 63.038 1.00 120.63 25 LEU F O 1
ATOM 14604 N N . VAL F 2 26 ? 33.716 -4.045 60.792 1.00 124.25 26 VAL F N 1
ATOM 14605 C CA . VAL F 2 26 ? 34.385 -5.330 60.626 1.00 124.91 26 VAL F CA 1
ATOM 14606 C C . VAL F 2 26 ? 35.882 -5.150 60.845 1.00 124.26 26 VAL F C 1
ATOM 14607 O O . VAL F 2 26 ? 36.515 -4.288 60.224 1.00 122.28 26 VAL F O 1
ATOM 14611 N N . ASP F 2 27 ? 36.448 -5.957 61.740 1.00 132.22 27 ASP F N 1
ATOM 14612 C CA . ASP F 2 27 ? 37.879 -5.905 62.014 1.00 127.06 27 ASP F CA 1
ATOM 14613 C C . ASP F 2 27 ? 38.663 -6.385 60.797 1.00 125.94 27 ASP F C 1
ATOM 14614 O O . ASP F 2 27 ? 38.545 -7.546 60.393 1.00 129.44 27 ASP F O 1
ATOM 14619 N N . PHE F 2 28 ? 39.463 -5.497 60.214 1.00 121.47 28 PHE F N 1
ATOM 14620 C CA . PHE F 2 28 ? 40.373 -5.846 59.130 1.00 123.78 28 PHE F CA 1
ATOM 14621 C C . PHE F 2 28 ? 41.803 -5.708 59.631 1.00 125.63 28 PHE F C 1
ATOM 14622 O O . PHE F 2 28 ? 42.239 -4.603 59.969 1.00 126.24 28 PHE F O 1
ATOM 14630 N N . ALA F 2 29 ? 42.527 -6.825 59.663 1.00 124.76 29 ALA F N 1
ATOM 14631 C CA . ALA F 2 29 ? 43.875 -6.877 60.224 1.00 123.65 29 ALA F CA 1
ATOM 14632 C C . ALA F 2 29 ? 43.887 -6.279 61.632 1.00 124.06 29 ALA F C 1
ATOM 14633 O O . ALA F 2 29 ? 44.515 -5.251 61.897 1.00 125.56 29 ALA F O 1
ATOM 14635 N N . ASN F 2 30 ? 43.127 -6.932 62.518 1.00 126.77 30 ASN F N 1
ATOM 14636 C CA . ASN F 2 30 ? 42.989 -6.596 63.936 1.00 126.00 30 ASN F CA 1
ATOM 14637 C C . ASN F 2 30 ? 42.068 -5.402 64.168 1.00 130.43 30 ASN F C 1
ATOM 14638 O O . ASN F 2 30 ? 41.202 -5.447 65.049 1.00 132.96 30 ASN F O 1
ATOM 14643 N N . LYS F 2 31 ? 42.240 -4.329 63.385 1.00 127.77 31 LYS F N 1
ATOM 14644 C CA . LYS F 2 31 ? 41.509 -3.088 63.594 1.00 125.32 31 LYS F CA 1
ATOM 14645 C C . LYS F 2 31 ? 40.268 -3.016 62.710 1.00 124.75 31 LYS F C 1
ATOM 14646 O O . LYS F 2 31 ? 40.254 -3.554 61.599 1.00 125.36 31 LYS F O 1
ATOM 14652 N N . PRO F 2 32 ? 39.204 -2.373 63.196 1.00 122.95 32 PRO F N 1
ATOM 14653 C CA . PRO F 2 32 ? 38.022 -2.166 62.352 1.00 121.11 32 PRO F CA 1
ATOM 14654 C C . PRO F 2 32 ? 38.374 -1.395 61.090 1.00 122.32 32 PRO F C 1
ATOM 14655 O O . PRO F 2 32 ? 39.341 -0.630 61.049 1.00 126.05 32 PRO F O 1
ATOM 14659 N N . MET F 2 33 ? 37.568 -1.608 60.047 1.00 120.99 33 MET F N 1
ATOM 14660 C CA . MET F 2 33 ? 37.856 -1.003 58.752 1.00 121.74 33 MET F CA 1
ATOM 14661 C C . MET F 2 33 ? 37.778 0.518 58.805 1.00 125.06 33 MET F C 1
ATOM 14662 O O . MET F 2 33 ? 38.426 1.200 58.002 1.00 127.86 33 MET F O 1
ATOM 14667 N N . ILE F 2 34 ? 36.988 1.068 59.729 1.00 125.71 34 ILE F N 1
ATOM 14668 C CA . ILE F 2 34 ? 36.825 2.517 59.798 1.00 125.49 34 ILE F CA 1
ATOM 14669 C C . ILE F 2 34 ? 38.055 3.190 60.404 1.00 132.49 34 ILE F C 1
ATOM 14670 O O . ILE F 2 34 ? 38.349 4.349 60.090 1.00 137.36 34 ILE F O 1
ATOM 14675 N N . LEU F 2 35 ? 38.799 2.489 61.260 1.00 133.12 35 LEU F N 1
ATOM 14676 C CA . LEU F 2 35 ? 39.950 3.088 61.922 1.00 137.43 35 LEU F CA 1
ATOM 14677 C C . LEU F 2 35 ? 41.168 3.207 61.014 1.00 143.93 35 LEU F C 1
ATOM 14678 O O . LEU F 2 35 ? 42.142 3.865 61.396 1.00 152.31 35 LEU F O 1
ATOM 14683 N N . HIS F 2 36 ? 41.141 2.588 59.831 1.00 142.84 36 HIS F N 1
ATOM 14684 C CA . HIS F 2 36 ? 42.294 2.649 58.938 1.00 143.91 36 HIS F CA 1
ATOM 14685 C C . HIS F 2 36 ? 42.439 4.026 58.303 1.00 152.92 36 HIS F C 1
ATOM 14686 O O . HIS F 2 36 ? 43.552 4.424 57.940 1.00 155.65 36 HIS F O 1
ATOM 14693 N N . GLN F 2 37 ? 41.337 4.762 58.155 1.00 155.19 37 GLN F N 1
ATOM 14694 C CA . GLN F 2 37 ? 41.377 6.094 57.572 1.00 159.83 37 GLN F CA 1
ATOM 14695 C C . GLN F 2 37 ? 41.076 7.199 58.572 1.00 167.71 37 GLN F C 1
ATOM 14696 O O . GLN F 2 37 ? 41.307 8.372 58.258 1.00 171.72 37 GLN F O 1
ATOM 14702 N N . ILE F 2 38 ? 40.583 6.866 59.766 1.00 178.09 38 ILE F N 1
ATOM 14703 C CA . ILE F 2 38 ? 40.402 7.886 60.794 1.00 181.71 38 ILE F CA 1
ATOM 14704 C C . ILE F 2 38 ? 41.748 8.297 61.376 1.00 186.25 38 ILE F C 1
ATOM 14705 O O . ILE F 2 38 ? 42.025 9.490 61.554 1.00 187.98 38 ILE F O 1
ATOM 14710 N N . GLU F 2 39 ? 42.609 7.319 61.672 1.00 201.12 39 GLU F N 1
ATOM 14711 C CA . GLU F 2 39 ? 43.953 7.629 62.145 1.00 200.92 39 GLU F CA 1
ATOM 14712 C C . GLU F 2 39 ? 44.776 8.326 61.069 1.00 201.34 39 GLU F C 1
ATOM 14713 O O . GLU F 2 39 ? 45.649 9.141 61.389 1.00 203.38 39 GLU F O 1
ATOM 14719 N N . ALA F 2 40 ? 44.512 8.027 59.795 1.00 188.64 40 ALA F N 1
ATOM 14720 C CA . ALA F 2 40 ? 45.186 8.747 58.721 1.00 183.24 40 ALA F CA 1
ATOM 14721 C C . ALA F 2 40 ? 44.712 10.192 58.636 1.00 181.31 40 ALA F C 1
ATOM 14722 O O . ALA F 2 40 ? 45.487 11.075 58.252 1.00 182.97 40 ALA F O 1
ATOM 14724 N N . LEU F 2 41 ? 43.450 10.453 58.989 1.00 180.59 41 LEU F N 1
ATOM 14725 C CA . LEU F 2 41 ? 42.965 11.826 59.056 1.00 179.06 41 LEU F CA 1
ATOM 14726 C C . LEU F 2 41 ? 43.514 12.573 60.263 1.00 180.57 41 LEU F C 1
ATOM 14727 O O . LEU F 2 41 ? 43.541 13.807 60.252 1.00 181.56 41 LEU F O 1
ATOM 14732 N N . LYS F 2 42 ? 43.960 11.858 61.298 1.00 179.11 42 LYS F N 1
ATOM 14733 C CA . LYS F 2 42 ? 44.644 12.506 62.408 1.00 176.21 42 LYS F CA 1
ATOM 14734 C C . LYS F 2 42 ? 46.086 12.850 62.067 1.00 184.77 42 LYS F C 1
ATOM 14735 O O . LYS F 2 42 ? 46.678 13.710 62.727 1.00 185.35 42 LYS F O 1
ATOM 14741 N N . ALA F 2 43 ? 46.659 12.200 61.050 1.00 190.17 43 ALA F N 1
ATOM 14742 C CA . ALA F 2 43 ? 48.002 12.556 60.606 1.00 193.60 43 ALA F CA 1
ATOM 14743 C C . ALA F 2 43 ? 48.031 13.943 59.980 1.00 209.95 43 ALA F C 1
ATOM 14744 O O . ALA F 2 43 ? 49.079 14.598 59.977 1.00 213.39 43 ALA F O 1
ATOM 14746 N N . VAL F 2 44 ? 46.900 14.402 59.444 1.00 246.16 44 VAL F N 1
ATOM 14747 C CA . VAL F 2 44 ? 46.779 15.755 58.917 1.00 247.05 44 VAL F CA 1
ATOM 14748 C C . VAL F 2 44 ? 46.015 16.668 59.871 1.00 249.45 44 VAL F C 1
ATOM 14749 O O . VAL F 2 44 ? 45.660 17.790 59.500 1.00 250.82 44 VAL F O 1
ATOM 14753 N N . GLY F 2 45 ? 45.754 16.210 61.094 1.00 208.60 45 GLY F N 1
ATOM 14754 C CA . GLY F 2 45 ? 45.127 17.036 62.106 1.00 191.09 45 GLY F CA 1
ATOM 14755 C C . GLY F 2 45 ? 43.672 17.366 61.842 1.00 178.83 45 GLY F C 1
ATOM 14756 O O . GLY F 2 45 ? 43.270 18.530 61.927 1.00 171.24 45 GLY F O 1
ATOM 14757 N N . VAL F 2 46 ? 42.872 16.355 61.526 1.00 176.56 46 VAL F N 1
ATOM 14758 C CA . VAL F 2 46 ? 41.438 16.534 61.334 1.00 170.17 46 VAL F CA 1
ATOM 14759 C C . VAL F 2 46 ? 40.729 16.243 62.649 1.00 166.44 46 VAL F C 1
ATOM 14760 O O . VAL F 2 46 ? 40.903 15.170 63.240 1.00 163.53 46 VAL F O 1
ATOM 14764 N N . ASP F 2 47 ? 39.926 17.202 63.107 1.00 171.65 47 ASP F N 1
ATOM 14765 C CA . ASP F 2 47 ? 39.245 17.108 64.392 1.00 170.19 47 ASP F CA 1
ATOM 14766 C C . ASP F 2 47 ? 37.886 16.425 64.289 1.00 165.97 47 ASP F C 1
ATOM 14767 O O . ASP F 2 47 ? 37.546 15.599 65.141 1.00 165.76 47 ASP F O 1
ATOM 14772 N N . GLU F 2 48 ? 37.094 16.761 63.275 1.00 165.38 48 GLU F N 1
ATOM 14773 C CA . GLU F 2 48 ? 35.738 16.250 63.139 1.00 166.08 48 GLU F CA 1
ATOM 14774 C C . GLU F 2 48 ? 35.631 15.389 61.889 1.00 171.66 48 GLU F C 1
ATOM 14775 O O . GLU F 2 48 ? 36.209 15.714 60.847 1.00 174.02 48 GLU F O 1
ATOM 14777 N N . VAL F 2 49 ? 34.888 14.290 62.000 1.00 171.62 49 VAL F N 1
ATOM 14778 C CA . VAL F 2 49 ? 34.681 13.358 60.896 1.00 184.05 49 VAL F CA 1
ATOM 14779 C C . VAL F 2 49 ? 33.206 12.986 60.848 1.00 201.58 49 VAL F C 1
ATOM 14780 O O . VAL F 2 49 ? 32.619 12.613 61.869 1.00 187.54 49 VAL F O 1
ATOM 14784 N N . VAL F 2 50 ? 32.612 13.081 59.661 1.00 280.97 50 VAL F N 1
ATOM 14785 C CA . VAL F 2 50 ? 31.204 12.771 59.449 1.00 281.85 50 VAL F CA 1
ATOM 14786 C C . VAL F 2 50 ? 31.097 11.522 58.586 1.00 279.57 50 VAL F C 1
ATOM 14787 O O . VAL F 2 50 ? 31.928 11.278 57.703 1.00 277.40 50 VAL F O 1
ATOM 14791 N N . LEU F 2 51 ? 30.067 10.722 58.851 1.00 203.10 51 LEU F N 1
ATOM 14792 C CA . LEU F 2 51 ? 29.836 9.468 58.145 1.00 179.47 51 LEU F CA 1
ATOM 14793 C C . LEU F 2 51 ? 28.568 9.588 57.307 1.00 169.12 51 LEU F C 1
ATOM 14794 O O . LEU F 2 51 ? 27.482 9.823 57.848 1.00 164.61 51 LEU F O 1
ATOM 14799 N N . ALA F 2 52 ? 28.712 9.428 55.989 1.00 159.98 52 ALA F N 1
ATOM 14800 C CA . ALA F 2 52 ? 27.576 9.479 55.066 1.00 153.50 52 ALA F CA 1
ATOM 14801 C C . ALA F 2 52 ? 27.010 8.070 54.880 1.00 148.51 52 ALA F C 1
ATOM 14802 O O . ALA F 2 52 ? 27.149 7.428 53.836 1.00 146.84 52 ALA F O 1
ATOM 14804 N N . ILE F 2 53 ? 26.351 7.597 55.936 1.00 142.97 53 ILE F N 1
ATOM 14805 C CA . ILE F 2 53 ? 25.759 6.264 55.971 1.00 143.73 53 ILE F CA 1
ATOM 14806 C C . ILE F 2 53 ? 24.353 6.294 55.388 1.00 145.81 53 ILE F C 1
ATOM 14807 O O . ILE F 2 53 ? 23.790 7.367 55.148 1.00 151.60 53 ILE F O 1
ATOM 14812 N N . ASN F 2 54 ? 23.776 5.113 55.161 1.00 150.94 54 ASN F N 1
ATOM 14813 C CA . ASN F 2 54 ? 22.398 4.994 54.712 1.00 151.78 54 ASN F CA 1
ATOM 14814 C C . ASN F 2 54 ? 21.494 4.272 55.700 1.00 153.43 54 ASN F C 1
ATOM 14815 O O . ASN F 2 54 ? 20.273 4.448 55.630 1.00 152.36 54 ASN F O 1
ATOM 14820 N N . TYR F 2 55 ? 22.049 3.482 56.617 1.00 157.99 55 TYR F N 1
ATOM 14821 C CA . TYR F 2 55 ? 21.270 2.797 57.634 1.00 161.60 55 TYR F CA 1
ATOM 14822 C C . TYR F 2 55 ? 21.205 3.649 58.902 1.00 162.03 55 TYR F C 1
ATOM 14823 O O . TYR F 2 55 ? 21.733 4.761 58.965 1.00 160.69 55 TYR F O 1
ATOM 14832 N N . GLN F 2 56 ? 20.549 3.119 59.929 1.00 168.90 56 GLN F N 1
ATOM 14833 C CA . GLN F 2 56 ? 20.421 3.840 61.193 1.00 170.11 56 GLN F CA 1
ATOM 14834 C C . GLN F 2 56 ? 21.694 3.676 62.020 1.00 169.45 56 GLN F C 1
ATOM 14835 O O . GLN F 2 56 ? 22.170 2.551 62.199 1.00 168.23 56 GLN F O 1
ATOM 14841 N N . PRO F 2 57 ? 22.277 4.765 62.526 1.00 155.27 57 PRO F N 1
ATOM 14842 C CA . PRO F 2 57 ? 23.520 4.655 63.300 1.00 150.09 57 PRO F CA 1
ATOM 14843 C C . PRO F 2 57 ? 23.329 4.138 64.716 1.00 143.85 57 PRO F C 1
ATOM 14844 O O . PRO F 2 57 ? 24.313 4.048 65.459 1.00 141.21 57 PRO F O 1
ATOM 14848 N N . GLU F 2 58 ? 22.102 3.775 65.096 1.00 143.97 58 GLU F N 1
ATOM 14849 C CA . GLU F 2 58 ? 21.809 3.374 66.468 1.00 142.22 58 GLU F CA 1
ATOM 14850 C C . GLU F 2 58 ? 22.583 2.134 66.894 1.00 143.05 58 GLU F C 1
ATOM 14851 O O . GLU F 2 58 ? 22.748 1.900 68.096 1.00 140.39 58 GLU F O 1
ATOM 14857 N N . VAL F 2 59 ? 23.063 1.337 65.939 1.00 146.91 59 VAL F N 1
ATOM 14858 C CA . VAL F 2 59 ? 23.756 0.097 66.268 1.00 146.36 59 VAL F CA 1
ATOM 14859 C C . VAL F 2 59 ? 25.248 0.296 66.498 1.00 143.51 59 VAL F C 1
ATOM 14860 O O . VAL F 2 59 ? 25.886 -0.557 67.131 1.00 143.67 59 VAL F O 1
ATOM 14864 N N . MET F 2 60 ? 25.824 1.394 66.010 1.00 140.72 60 MET F N 1
ATOM 14865 C CA . MET F 2 60 ? 27.257 1.632 66.116 1.00 138.90 60 MET F CA 1
ATOM 14866 C C . MET F 2 60 ? 27.579 2.867 66.942 1.00 138.66 60 MET F C 1
ATOM 14867 O O . MET F 2 60 ? 28.742 3.286 66.978 1.00 138.06 60 MET F O 1
ATOM 14872 N N . LEU F 2 61 ? 26.586 3.456 67.610 1.00 138.94 61 LEU F N 1
ATOM 14873 C CA . LEU F 2 61 ? 26.847 4.642 68.417 1.00 141.44 61 LEU F CA 1
ATOM 14874 C C . LEU F 2 61 ? 27.816 4.329 69.548 1.00 145.45 61 LEU F C 1
ATOM 14875 O O . LEU F 2 61 ? 28.648 5.168 69.911 1.00 149.58 61 LEU F O 1
ATOM 14880 N N . ASN F 2 62 ? 27.727 3.125 70.117 1.00 144.51 62 ASN F N 1
ATOM 14881 C CA . ASN F 2 62 ? 28.668 2.750 71.164 1.00 146.78 62 ASN F CA 1
ATOM 14882 C C . ASN F 2 62 ? 30.076 2.607 70.613 1.00 148.84 62 ASN F C 1
ATOM 14883 O O . ASN F 2 62 ? 31.047 2.914 71.309 1.00 149.36 62 ASN F O 1
ATOM 14888 N N . PHE F 2 63 ? 30.204 2.166 69.362 1.00 147.82 63 PHE F N 1
ATOM 14889 C CA . PHE F 2 63 ? 31.522 2.017 68.759 1.00 147.58 63 PHE F CA 1
ATOM 14890 C C . PHE F 2 63 ? 32.108 3.366 68.365 1.00 151.44 63 PHE F C 1
ATOM 14891 O O . PHE F 2 63 ? 33.294 3.622 68.597 1.00 153.96 63 PHE F O 1
ATOM 14899 N N . LEU F 2 64 ? 31.297 4.236 67.759 1.00 152.98 64 LEU F N 1
ATOM 14900 C CA . LEU F 2 64 ? 31.792 5.549 67.363 1.00 156.62 64 LEU F CA 1
ATOM 14901 C C . LEU F 2 64 ? 32.055 6.440 68.570 1.00 157.26 64 LEU F C 1
ATOM 14902 O O . LEU F 2 64 ? 32.898 7.341 68.501 1.00 158.04 64 LEU F O 1
ATOM 14907 N N . LYS F 2 65 ? 31.346 6.209 69.678 1.00 170.38 65 LYS F N 1
ATOM 14908 C CA . LYS F 2 65 ? 31.572 6.999 70.883 1.00 171.19 65 LYS F CA 1
ATOM 14909 C C . LYS F 2 65 ? 32.844 6.582 71.609 1.00 169.98 65 LYS F C 1
ATOM 14910 O O . LYS F 2 65 ? 33.449 7.402 72.308 1.00 170.18 65 LYS F O 1
ATOM 14916 N N . ASP F 2 66 ? 33.268 5.325 71.453 1.00 160.67 66 ASP F N 1
ATOM 14917 C CA . ASP F 2 66 ? 34.486 4.862 72.105 1.00 161.53 66 ASP F CA 1
ATOM 14918 C C . ASP F 2 66 ? 35.738 5.256 71.338 1.00 162.72 66 ASP F C 1
ATOM 14919 O O . ASP F 2 66 ? 36.839 5.186 71.896 1.00 163.84 66 ASP F O 1
ATOM 14924 N N . PHE F 2 67 ? 35.598 5.658 70.077 1.00 168.90 67 PHE F N 1
ATOM 14925 C CA . PHE F 2 67 ? 36.728 6.088 69.268 1.00 167.64 67 PHE F CA 1
ATOM 14926 C C . PHE F 2 67 ? 36.933 7.598 69.280 1.00 168.00 67 PHE F C 1
ATOM 14927 O O . PHE F 2 67 ? 37.991 8.063 68.843 1.00 167.17 67 PHE F O 1
ATOM 14935 N N . GLU F 2 68 ? 35.955 8.370 69.764 1.00 161.28 68 GLU F N 1
ATOM 14936 C CA . GLU F 2 68 ? 36.112 9.821 69.796 1.00 156.08 68 GLU F CA 1
ATOM 14937 C C . GLU F 2 68 ? 37.102 10.263 70.866 1.00 158.28 68 GLU F C 1
ATOM 14938 O O . GLU F 2 68 ? 37.824 11.247 70.670 1.00 158.56 68 GLU F O 1
ATOM 14944 N N . THR F 2 69 ? 37.156 9.556 71.993 1.00 156.86 69 THR F N 1
ATOM 14945 C CA . THR F 2 69 ? 38.075 9.905 73.069 1.00 155.10 69 THR F CA 1
ATOM 14946 C C . THR F 2 69 ? 39.440 9.253 72.898 1.00 153.20 69 THR F C 1
ATOM 14947 O O . THR F 2 69 ? 40.465 9.871 73.209 1.00 152.85 69 THR F O 1
ATOM 14951 N N . LYS F 2 70 ? 39.472 8.010 72.415 1.00 152.74 70 LYS F N 1
ATOM 14952 C CA . LYS F 2 70 ? 40.743 7.325 72.210 1.00 151.86 70 LYS F CA 1
ATOM 14953 C C . LYS F 2 70 ? 41.582 8.025 71.148 1.00 151.67 70 LYS F C 1
ATOM 14954 O O . LYS F 2 70 ? 42.807 8.124 71.278 1.00 151.73 70 LYS F O 1
ATOM 14960 N N . LEU F 2 71 ? 40.939 8.520 70.092 1.00 153.21 71 LEU F N 1
ATOM 14961 C CA . LEU F 2 71 ? 41.639 9.136 68.975 1.00 150.75 71 LEU F CA 1
ATOM 14962 C C . LEU F 2 71 ? 41.590 10.659 68.996 1.00 153.91 71 LEU F C 1
ATOM 14963 O O . LEU F 2 71 ? 42.263 11.292 68.174 1.00 155.31 71 LEU F O 1
ATOM 14968 N N . GLU F 2 72 ? 40.826 11.252 69.912 1.00 158.74 72 GLU F N 1
ATOM 14969 C CA . GLU F 2 72 ? 40.646 12.701 70.002 1.00 159.30 72 GLU F CA 1
ATOM 14970 C C . GLU F 2 72 ? 40.165 13.271 68.666 1.00 160.49 72 GLU F C 1
ATOM 14971 O O . GLU F 2 72 ? 40.811 14.112 68.038 1.00 160.47 72 GLU F O 1
ATOM 14977 N N . ILE F 2 73 ? 38.997 12.791 68.248 1.00 153.17 73 ILE F N 1
ATOM 14978 C CA . ILE F 2 73 ? 38.383 13.175 66.982 1.00 151.79 73 ILE F CA 1
ATOM 14979 C C . ILE F 2 73 ? 36.876 13.213 67.185 1.00 151.32 73 ILE F C 1
ATOM 14980 O O . ILE F 2 73 ? 36.309 12.354 67.864 1.00 149.45 73 ILE F O 1
ATOM 14985 N N . LYS F 2 74 ? 36.227 14.213 66.594 1.00 151.46 74 LYS F N 1
ATOM 14986 C CA . LYS F 2 74 ? 34.776 14.329 66.653 1.00 149.96 74 LYS F CA 1
ATOM 14987 C C . LYS F 2 74 ? 34.162 13.474 65.551 1.00 149.47 74 LYS F C 1
ATOM 14988 O O . LYS F 2 74 ? 34.496 13.636 64.373 1.00 150.38 74 LYS F O 1
ATOM 14994 N N . ILE F 2 75 ? 33.278 12.558 65.935 1.00 151.02 75 ILE F N 1
ATOM 14995 C CA . ILE F 2 75 ? 32.646 11.629 65.004 1.00 151.90 75 ILE F CA 1
ATOM 14996 C C . ILE F 2 75 ? 31.139 11.795 65.122 1.00 152.62 75 ILE F C 1
ATOM 14997 O O . ILE F 2 75 ? 30.556 11.510 66.176 1.00 149.12 75 ILE F O 1
ATOM 15002 N N . THR F 2 76 ? 30.511 12.249 64.040 1.00 157.35 76 THR F N 1
ATOM 15003 C CA . THR F 2 76 ? 29.068 12.416 63.968 1.00 159.26 76 THR F CA 1
ATOM 15004 C C . THR F 2 76 ? 28.546 11.728 62.715 1.00 171.01 76 THR F C 1
ATOM 15005 O O . THR F 2 76 ? 29.269 11.569 61.728 1.00 178.21 76 THR F O 1
ATOM 15009 N N . CYS F 2 77 ? 27.285 11.315 62.764 1.00 165.69 77 CYS F N 1
ATOM 15010 C CA . CYS F 2 77 ? 26.677 10.553 61.685 1.00 162.25 77 CYS F CA 1
ATOM 15011 C C . CYS F 2 77 ? 25.722 11.410 60.862 1.00 158.82 77 CYS F C 1
ATOM 15012 O O . CYS F 2 77 ? 25.176 12.412 61.333 1.00 155.15 77 CYS F O 1
ATOM 15015 N N . SER F 2 78 ? 25.529 10.992 59.612 1.00 163.09 78 SER F N 1
ATOM 15016 C CA . SER F 2 78 ? 24.545 11.597 58.723 1.00 162.87 78 SER F CA 1
ATOM 15017 C C . SER F 2 78 ? 23.804 10.475 58.014 1.00 160.85 78 SER F C 1
ATOM 15018 O O . SER F 2 78 ? 24.424 9.660 57.324 1.00 157.48 78 SER F O 1
ATOM 15021 N N . GLN F 2 79 ? 22.484 10.437 58.177 1.00 162.98 79 GLN F N 1
ATOM 15022 C CA . GLN F 2 79 ? 21.646 9.387 57.611 1.00 165.61 79 GLN F CA 1
ATOM 15023 C C . GLN F 2 79 ? 20.708 9.993 56.579 1.00 173.96 79 GLN F C 1
ATOM 15024 O O . GLN F 2 79 ? 19.959 10.926 56.889 1.00 176.08 79 GLN F O 1
ATOM 15030 N N . GLU F 2 80 ? 20.750 9.467 55.359 1.00 190.84 80 GLU F N 1
ATOM 15031 C CA . GLU F 2 80 ? 19.877 9.905 54.280 1.00 192.89 80 GLU F CA 1
ATOM 15032 C C . GLU F 2 80 ? 18.726 8.923 54.094 1.00 195.81 80 GLU F C 1
ATOM 15033 O O . GLU F 2 80 ? 18.876 7.716 54.298 1.00 191.80 80 GLU F O 1
ATOM 15039 N N . THR F 2 81 ? 17.567 9.461 53.706 1.00 198.05 81 THR F N 1
ATOM 15040 C CA . THR F 2 81 ? 16.405 8.618 53.444 1.00 203.36 81 THR F CA 1
ATOM 15041 C C . THR F 2 81 ? 16.665 7.664 52.284 1.00 207.10 81 THR F C 1
ATOM 15042 O O . THR F 2 81 ? 16.421 6.457 52.390 1.00 207.16 81 THR F O 1
ATOM 15046 N N . GLU F 2 82 ? 17.153 8.189 51.162 1.00 211.67 82 GLU F N 1
ATOM 15047 C CA . GLU F 2 82 ? 17.464 7.378 49.997 1.00 211.78 82 GLU F CA 1
ATOM 15048 C C . GLU F 2 82 ? 18.911 7.594 49.571 1.00 210.55 82 GLU F C 1
ATOM 15049 O O . GLU F 2 82 ? 19.471 8.675 49.785 1.00 207.10 82 GLU F O 1
ATOM 15055 N N . PRO F 2 83 ? 19.545 6.586 48.974 1.00 218.05 83 PRO F N 1
ATOM 15056 C CA . PRO F 2 83 ? 20.852 6.810 48.340 1.00 217.06 83 PRO F CA 1
ATOM 15057 C C . PRO F 2 83 ? 20.726 7.799 47.193 1.00 215.67 83 PRO F C 1
ATOM 15058 O O . PRO F 2 83 ? 20.007 7.563 46.219 1.00 213.36 83 PRO F O 1
ATOM 15062 N N . LEU F 2 84 ? 21.434 8.915 47.314 1.00 195.31 84 LEU F N 1
ATOM 15063 C CA . LEU F 2 84 ? 21.336 9.998 46.338 1.00 185.54 84 LEU F CA 1
ATOM 15064 C C . LEU F 2 84 ? 22.525 9.957 45.380 1.00 188.65 84 LEU F C 1
ATOM 15065 O O . LEU F 2 84 ? 23.277 10.918 45.224 1.00 193.17 84 LEU F O 1
ATOM 15070 N N . GLY F 2 85 ? 22.677 8.808 44.726 1.00 197.47 85 GLY F N 1
ATOM 15071 C CA . GLY F 2 85 ? 23.803 8.626 43.825 1.00 196.47 85 GLY F CA 1
ATOM 15072 C C . GLY F 2 85 ? 25.109 8.548 44.593 1.00 201.12 85 GLY F C 1
ATOM 15073 O O . GLY F 2 85 ? 25.224 7.857 45.611 1.00 202.39 85 GLY F O 1
ATOM 15074 N N . THR F 2 86 ? 26.115 9.264 44.094 1.00 198.10 86 THR F N 1
ATOM 15075 C CA . THR F 2 86 ? 27.420 9.324 44.738 1.00 199.17 86 THR F CA 1
ATOM 15076 C C . THR F 2 86 ? 27.731 10.680 45.352 1.00 217.69 86 THR F C 1
ATOM 15077 O O . THR F 2 86 ? 28.477 10.743 46.331 1.00 207.76 86 THR F O 1
ATOM 15081 N N . ALA F 2 87 ? 27.179 11.764 44.804 1.00 318.65 87 ALA F N 1
ATOM 15082 C CA . ALA F 2 87 ? 27.430 13.107 45.307 1.00 320.95 87 ALA F CA 1
ATOM 15083 C C . ALA F 2 87 ? 26.310 13.638 46.191 1.00 323.41 87 ALA F C 1
ATOM 15084 O O . ALA F 2 87 ? 26.485 14.686 46.820 1.00 325.69 87 ALA F O 1
ATOM 15086 N N . GLY F 2 88 ? 25.170 12.953 46.243 1.00 231.60 88 GLY F N 1
ATOM 15087 C CA . GLY F 2 88 ? 24.051 13.371 47.054 1.00 210.53 88 GLY F CA 1
ATOM 15088 C C . GLY F 2 88 ? 24.341 13.474 48.540 1.00 208.31 88 GLY F C 1
ATOM 15089 O O . GLY F 2 88 ? 24.078 14.506 49.165 1.00 209.22 88 GLY F O 1
ATOM 15090 N N . PRO F 2 89 ? 24.869 12.391 49.151 1.00 200.40 89 PRO F N 1
ATOM 15091 C CA . PRO F 2 89 ? 25.192 12.440 50.586 1.00 200.29 89 PRO F CA 1
ATOM 15092 C C . PRO F 2 89 ? 26.101 13.595 50.981 1.00 215.68 89 PRO F C 1
ATOM 15093 O O . PRO F 2 89 ? 26.098 14.017 52.143 1.00 211.13 89 PRO F O 1
ATOM 15097 N N . LEU F 2 90 ? 26.885 14.115 50.034 1.00 255.82 90 LEU F N 1
ATOM 15098 C CA . LEU F 2 90 ? 27.709 15.282 50.327 1.00 257.23 90 LEU F CA 1
ATOM 15099 C C . LEU F 2 90 ? 26.881 16.559 50.384 1.00 259.10 90 LEU F C 1
ATOM 15100 O O . LEU F 2 90 ? 27.253 17.502 51.092 1.00 261.22 90 LEU F O 1
ATOM 15105 N N . ALA F 2 91 ? 25.764 16.611 49.653 1.00 223.43 91 ALA F N 1
ATOM 15106 C CA . ALA F 2 91 ? 24.913 17.796 49.690 1.00 207.68 91 ALA F CA 1
ATOM 15107 C C . ALA F 2 91 ? 24.222 17.941 51.040 1.00 204.54 91 ALA F C 1
ATOM 15108 O O . ALA F 2 91 ? 23.904 19.061 51.456 1.00 198.94 91 ALA F O 1
ATOM 15110 N N . LEU F 2 92 ? 23.982 16.826 51.732 1.00 206.00 92 LEU F N 1
ATOM 15111 C CA . LEU F 2 92 ? 23.339 16.874 53.039 1.00 204.90 92 LEU F CA 1
ATOM 15112 C C . LEU F 2 92 ? 24.324 17.271 54.132 1.00 204.20 92 LEU F C 1
ATOM 15113 O O . LEU F 2 92 ? 23.958 17.988 55.071 1.00 199.50 92 LEU F O 1
ATOM 15118 N N . ALA F 2 93 ? 25.571 16.818 54.028 1.00 204.09 93 ALA F N 1
ATOM 15119 C CA . ALA F 2 93 ? 26.586 17.065 55.043 1.00 196.94 93 ALA F CA 1
ATOM 15120 C C . ALA F 2 93 ? 27.368 18.351 54.806 1.00 190.03 93 ALA F C 1
ATOM 15121 O O . ALA F 2 93 ? 28.421 18.540 55.423 1.00 186.94 93 ALA F O 1
ATOM 15123 N N . ARG F 2 94 ? 26.885 19.236 53.930 1.00 188.04 94 ARG F N 1
ATOM 15124 C CA . ARG F 2 94 ? 27.587 20.490 53.685 1.00 182.08 94 ARG F CA 1
ATOM 15125 C C . ARG F 2 94 ? 27.566 21.414 54.896 1.00 174.25 94 ARG F C 1
ATOM 15126 O O . ARG F 2 94 ? 28.455 22.263 55.028 1.00 169.06 94 ARG F O 1
ATOM 15134 N N . ASP F 2 95 ? 26.577 21.270 55.781 1.00 176.11 95 ASP F N 1
ATOM 15135 C CA . ASP F 2 95 ? 26.499 22.134 56.954 1.00 175.16 95 ASP F CA 1
ATOM 15136 C C . ASP F 2 95 ? 27.566 21.788 57.985 1.00 179.87 95 ASP F C 1
ATOM 15137 O O . ASP F 2 95 ? 28.054 22.678 58.692 1.00 174.19 95 ASP F O 1
ATOM 15142 N N . LYS F 2 96 ? 27.939 20.515 58.086 1.00 193.98 96 LYS F N 1
ATOM 15143 C CA . LYS F 2 96 ? 28.963 20.070 59.023 1.00 194.21 96 LYS F CA 1
ATOM 15144 C C . LYS F 2 96 ? 30.375 20.167 58.456 1.00 190.43 96 LYS F C 1
ATOM 15145 O O . LYS F 2 96 ? 31.336 19.890 59.180 1.00 190.98 96 LYS F O 1
ATOM 15151 N N . LEU F 2 97 ? 30.527 20.557 57.190 1.00 173.16 97 LEU F N 1
ATOM 15152 C CA . LEU F 2 97 ? 31.840 20.643 56.564 1.00 168.95 97 LEU F CA 1
ATOM 15153 C C . LEU F 2 97 ? 32.376 22.064 56.471 1.00 159.55 97 LEU F C 1
ATOM 15154 O O . LEU F 2 97 ? 33.595 22.244 56.373 1.00 158.75 97 LEU F O 1
ATOM 15159 N N . LEU F 2 98 ? 31.508 23.070 56.502 1.00 158.81 98 LEU F N 1
ATOM 15160 C CA . LEU F 2 98 ? 31.926 24.463 56.394 1.00 152.56 98 LEU F CA 1
ATOM 15161 C C . LEU F 2 98 ? 32.139 25.018 57.797 1.00 156.07 98 LEU F C 1
ATOM 15162 O O . LEU F 2 98 ? 31.175 25.278 58.523 1.00 152.79 98 LEU F O 1
ATOM 15167 N N . ASP F 2 99 ? 33.401 25.206 58.176 1.00 160.54 99 ASP F N 1
ATOM 15168 C CA . ASP F 2 99 ? 33.734 25.805 59.460 1.00 161.84 99 ASP F CA 1
ATOM 15169 C C . ASP F 2 99 ? 33.875 27.318 59.385 1.00 161.29 99 ASP F C 1
ATOM 15170 O O . ASP F 2 99 ? 33.897 27.975 60.431 1.00 164.73 99 ASP F O 1
ATOM 15175 N N . GLY F 2 100 ? 33.971 27.881 58.179 1.00 154.91 100 GLY F N 1
ATOM 15176 C CA . GLY F 2 100 ? 34.126 29.303 57.972 1.00 153.61 100 GLY F CA 1
ATOM 15177 C C . GLY F 2 100 ? 35.482 29.685 57.416 1.00 153.56 100 GLY F C 1
ATOM 15178 O O . GLY F 2 100 ? 35.596 30.710 56.732 1.00 152.25 100 GLY F O 1
ATOM 15179 N N . SER F 2 101 ? 36.513 28.884 57.696 1.00 160.84 101 SER F N 1
ATOM 15180 C CA . SER F 2 101 ? 37.853 29.190 57.215 1.00 160.40 101 SER F CA 1
ATOM 15181 C C . SER F 2 101 ? 38.016 28.904 55.729 1.00 168.45 101 SER F C 1
ATOM 15182 O O . SER F 2 101 ? 38.986 29.373 55.125 1.00 167.50 101 SER F O 1
ATOM 15185 N N . GLY F 2 102 ? 37.096 28.154 55.131 1.00 178.97 102 GLY F N 1
ATOM 15186 C CA . GLY F 2 102 ? 37.173 27.832 53.720 1.00 183.67 102 GLY F CA 1
ATOM 15187 C C . GLY F 2 102 ? 38.363 26.966 53.360 1.00 197.12 102 GLY F C 1
ATOM 15188 O O . GLY F 2 102 ? 39.059 27.233 52.374 1.00 201.66 102 GLY F O 1
ATOM 15189 N N . GLU F 2 103 ? 38.606 25.915 54.153 1.00 203.20 103 GLU F N 1
ATOM 15190 C CA . GLU F 2 103 ? 39.703 24.999 53.884 1.00 202.95 103 GLU F CA 1
ATOM 15191 C C . GLU F 2 103 ? 39.195 23.740 53.190 1.00 201.74 103 GLU F C 1
ATOM 15192 O O . GLU F 2 103 ? 38.075 23.289 53.449 1.00 202.50 103 GLU F O 1
ATOM 15198 N N . PRO F 2 104 ? 39.997 23.154 52.301 1.00 191.71 104 PRO F N 1
ATOM 15199 C CA . PRO F 2 104 ? 39.558 21.939 51.602 1.00 182.35 104 PRO F CA 1
ATOM 15200 C C . PRO F 2 104 ? 39.389 20.763 52.551 1.00 176.58 104 PRO F C 1
ATOM 15201 O O . PRO F 2 104 ? 40.168 20.577 53.489 1.00 178.68 104 PRO F O 1
ATOM 15205 N N . PHE F 2 105 ? 38.356 19.965 52.294 1.00 173.38 105 PHE F N 1
ATOM 15206 C CA . PHE F 2 105 ? 38.070 18.771 53.074 1.00 168.05 105 PHE F CA 1
ATOM 15207 C C . PHE F 2 105 ? 38.283 17.518 52.233 1.00 162.70 105 PHE F C 1
ATOM 15208 O O . PHE F 2 105 ? 38.285 17.558 51.000 1.00 163.62 105 PHE F O 1
ATOM 15216 N N . PHE F 2 106 ? 38.462 16.397 52.925 1.00 160.98 106 PHE F N 1
ATOM 15217 C CA . PHE F 2 106 ? 38.695 15.104 52.300 1.00 162.07 106 PHE F CA 1
ATOM 15218 C C . PHE F 2 106 ? 37.397 14.310 52.218 1.00 165.20 106 PHE F C 1
ATOM 15219 O O . PHE F 2 106 ? 36.534 14.402 53.095 1.00 167.95 106 PHE F O 1
ATOM 15227 N N . VAL F 2 107 ? 37.265 13.529 51.147 1.00 169.65 107 VAL F N 1
ATOM 15228 C CA . VAL F 2 107 ? 36.140 12.618 50.963 1.00 168.88 107 VAL F CA 1
ATOM 15229 C C . VAL F 2 107 ? 36.709 11.239 50.662 1.00 167.55 107 VAL F C 1
ATOM 15230 O O . VAL F 2 107 ? 37.362 11.045 49.629 1.00 172.01 107 VAL F O 1
ATOM 15234 N N . LEU F 2 108 ? 36.465 10.285 51.558 1.00 151.65 108 LEU F N 1
ATOM 15235 C CA . LEU F 2 108 ? 37.035 8.951 51.462 1.00 143.88 108 LEU F CA 1
ATOM 15236 C C . LEU F 2 108 ? 35.930 7.910 51.335 1.00 139.91 108 LEU F C 1
ATOM 15237 O O . LEU F 2 108 ? 34.816 8.097 51.832 1.00 142.25 108 LEU F O 1
ATOM 15242 N N . ASN F 2 109 ? 36.252 6.810 50.661 1.00 139.65 109 ASN F N 1
ATOM 15243 C CA . ASN F 2 109 ? 35.349 5.677 50.521 1.00 140.11 109 ASN F CA 1
ATOM 15244 C C . ASN F 2 109 ? 35.789 4.558 51.457 1.00 143.02 109 ASN F C 1
ATOM 15245 O O . ASN F 2 109 ? 36.984 4.275 51.587 1.00 139.50 109 ASN F O 1
ATOM 15250 N N . SER F 2 110 ? 34.813 3.925 52.111 1.00 166.28 110 SER F N 1
ATOM 15251 C CA . SER F 2 110 ? 35.116 2.862 53.062 1.00 166.30 110 SER F CA 1
ATOM 15252 C C . SER F 2 110 ? 35.531 1.564 52.382 1.00 164.16 110 SER F C 1
ATOM 15253 O O . SER F 2 110 ? 36.080 0.680 53.048 1.00 164.15 110 SER F O 1
ATOM 15256 N N . ASP F 2 111 ? 35.281 1.425 51.080 1.00 144.11 111 ASP F N 1
ATOM 15257 C CA . ASP F 2 111 ? 35.558 0.193 50.355 1.00 140.64 111 ASP F CA 1
ATOM 15258 C C . ASP F 2 111 ? 36.927 0.195 49.680 1.00 145.44 111 ASP F C 1
ATOM 15259 O O . ASP F 2 111 ? 37.162 -0.619 48.779 1.00 152.38 111 ASP F O 1
ATOM 15264 N N . VAL F 2 112 ? 37.831 1.083 50.091 1.00 145.84 112 VAL F N 1
ATOM 15265 C CA . VAL F 2 112 ? 39.136 1.235 49.457 1.00 150.45 112 VAL F CA 1
ATOM 15266 C C . VAL F 2 112 ? 40.213 1.236 50.534 1.00 152.87 112 VAL F C 1
ATOM 15267 O O . VAL F 2 112 ? 40.007 1.765 51.631 1.00 151.71 112 VAL F O 1
ATOM 15271 N N . ILE F 2 113 ? 41.362 0.634 50.218 1.00 161.96 113 ILE F N 1
ATOM 15272 C CA . ILE F 2 113 ? 42.533 0.656 51.084 1.00 165.31 113 ILE F CA 1
ATOM 15273 C C . ILE F 2 113 ? 43.728 1.158 50.287 1.00 166.78 113 ILE F C 1
ATOM 15274 O O . ILE F 2 113 ? 43.820 0.955 49.072 1.00 170.54 113 ILE F O 1
ATOM 15279 N N . SER F 2 114 ? 44.654 1.806 50.983 1.00 155.34 114 SER F N 1
ATOM 15280 C CA . SER F 2 114 ? 45.860 2.377 50.380 1.00 154.84 114 SER F CA 1
ATOM 15281 C C . SER F 2 114 ? 46.814 2.759 51.510 1.00 151.82 114 SER F C 1
ATOM 15282 O O . SER F 2 114 ? 46.576 2.439 52.681 1.00 152.18 114 SER F O 1
ATOM 15285 N N . GLU F 2 115 ? 47.910 3.434 51.152 1.00 145.67 115 GLU F N 1
ATOM 15286 C CA . GLU F 2 115 ? 48.880 3.914 52.128 1.00 143.89 115 GLU F CA 1
ATOM 15287 C C . GLU F 2 115 ? 48.515 5.271 52.716 1.00 146.08 115 GLU F C 1
ATOM 15288 O O . GLU F 2 115 ? 49.053 5.641 53.767 1.00 146.95 115 GLU F O 1
ATOM 15294 N N . TYR F 2 116 ? 47.613 6.010 52.067 1.00 146.13 116 TYR F N 1
ATOM 15295 C CA . TYR F 2 116 ? 47.095 7.299 52.516 1.00 146.86 116 TYR F CA 1
ATOM 15296 C C . TYR F 2 116 ? 48.193 8.305 52.845 1.00 147.16 116 TYR F C 1
ATOM 15297 O O . TYR F 2 116 ? 48.466 8.570 54.023 1.00 147.92 116 TYR F O 1
ATOM 15306 N N . PRO F 2 117 ? 48.845 8.880 51.836 1.00 146.93 117 PRO F N 1
ATOM 15307 C CA . PRO F 2 117 ? 49.790 9.990 52.073 1.00 151.69 117 PRO F CA 1
ATOM 15308 C C . PRO F 2 117 ? 49.074 11.338 52.052 1.00 157.18 117 PRO F C 1
ATOM 15309 O O . PRO F 2 117 ? 49.258 12.178 51.162 1.00 162.55 117 PRO F O 1
ATOM 15313 N N . LEU F 2 118 ? 48.224 11.556 53.059 1.00 161.44 118 LEU F N 1
ATOM 15314 C CA . LEU F 2 118 ? 47.396 12.757 53.082 1.00 167.83 118 LEU F CA 1
ATOM 15315 C C . LEU F 2 118 ? 48.215 14.010 53.365 1.00 181.00 118 LEU F C 1
ATOM 15316 O O . LEU F 2 118 ? 47.834 15.105 52.937 1.00 179.11 118 LEU F O 1
ATOM 15321 N N . LYS F 2 119 ? 49.333 13.876 54.084 1.00 192.40 119 LYS F N 1
ATOM 15322 C CA . LYS F 2 119 ? 50.134 15.044 54.441 1.00 196.23 119 LYS F CA 1
ATOM 15323 C C . LYS F 2 119 ? 50.717 15.718 53.206 1.00 195.22 119 LYS F C 1
ATOM 15324 O O . LYS F 2 119 ? 50.548 16.926 53.004 1.00 190.41 119 LYS F O 1
ATOM 15330 N N . GLU F 2 120 ? 51.409 14.952 52.370 1.00 223.30 120 GLU F N 1
ATOM 15331 C CA . GLU F 2 120 ? 52.064 15.490 51.185 1.00 222.35 120 GLU F CA 1
ATOM 15332 C C . GLU F 2 120 ? 51.094 15.749 50.038 1.00 221.78 120 GLU F C 1
ATOM 15333 O O . GLU F 2 120 ? 51.538 16.035 48.921 1.00 220.58 120 GLU F O 1
ATOM 15339 N N . MET F 2 121 ? 49.788 15.658 50.290 1.00 188.45 121 MET F N 1
ATOM 15340 C CA . MET F 2 121 ? 48.786 16.051 49.310 1.00 176.52 121 MET F CA 1
ATOM 15341 C C . MET F 2 121 ? 48.349 17.499 49.483 1.00 175.25 121 MET F C 1
ATOM 15342 O O . MET F 2 121 ? 48.027 18.164 48.492 1.00 171.19 121 MET F O 1
ATOM 15347 N N . LEU F 2 122 ? 48.328 17.999 50.723 1.00 174.21 122 LEU F N 1
ATOM 15348 C CA . LEU F 2 122 ? 48.042 19.412 50.947 1.00 170.37 122 LEU F CA 1
ATOM 15349 C C . LEU F 2 122 ? 49.113 20.289 50.316 1.00 172.80 122 LEU F C 1
ATOM 15350 O O . LEU F 2 122 ? 48.807 21.332 49.726 1.00 171.55 122 LEU F O 1
ATOM 15355 N N . GLU F 2 123 ? 50.381 19.889 50.445 1.00 176.09 123 GLU F N 1
ATOM 15356 C CA . GLU F 2 123 ? 51.452 20.599 49.757 1.00 174.68 123 GLU F CA 1
ATOM 15357 C C . GLU F 2 123 ? 51.298 20.496 48.246 1.00 172.44 123 GLU F C 1
ATOM 15358 O O . GLU F 2 123 ? 51.635 21.439 47.521 1.00 173.38 123 GLU F O 1
ATOM 15364 N N . PHE F 2 124 ? 50.793 19.363 47.752 1.00 172.79 124 PHE F N 1
ATOM 15365 C CA . PHE F 2 124 ? 50.445 19.259 46.340 1.00 169.63 124 PHE F CA 1
ATOM 15366 C C . PHE F 2 124 ? 49.242 20.125 45.989 1.00 169.19 124 PHE F C 1
ATOM 15367 O O . PHE F 2 124 ? 48.996 20.378 44.806 1.00 168.50 124 PHE F O 1
ATOM 15375 N N . HIS F 2 125 ? 48.494 20.585 46.991 1.00 171.14 125 HIS F N 1
ATOM 15376 C CA . HIS F 2 125 ? 47.373 21.495 46.798 1.00 172.52 125 HIS F CA 1
ATOM 15377 C C . HIS F 2 125 ? 47.753 22.957 46.990 1.00 169.91 125 HIS F C 1
ATOM 15378 O O . HIS F 2 125 ? 47.288 23.819 46.238 1.00 167.70 125 HIS F O 1
ATOM 15385 N N . LYS F 2 126 ? 48.591 23.256 47.982 1.00 171.65 126 LYS F N 1
ATOM 15386 C CA . LYS F 2 126 ? 48.990 24.620 48.293 1.00 172.05 126 LYS F CA 1
ATOM 15387 C C . LYS F 2 126 ? 50.183 25.089 47.468 1.00 168.98 126 LYS F C 1
ATOM 15388 O O . LYS F 2 126 ? 50.851 26.056 47.853 1.00 167.34 126 LYS F O 1
ATOM 15394 N N . SER F 2 127 ? 50.463 24.433 46.345 1.00 167.53 127 SER F N 1
ATOM 15395 C CA . SER F 2 127 ? 51.568 24.805 45.472 1.00 169.33 127 SER F CA 1
ATOM 15396 C C . SER F 2 127 ? 51.105 25.471 44.186 1.00 168.81 127 SER F C 1
ATOM 15397 O O . SER F 2 127 ? 51.570 26.565 43.853 1.00 168.51 127 SER F O 1
ATOM 15400 N N . HIS F 2 128 ? 50.198 24.833 43.449 1.00 168.13 128 HIS F N 1
ATOM 15401 C CA . HIS F 2 128 ? 49.656 25.398 42.220 1.00 172.20 128 HIS F CA 1
ATOM 15402 C C . HIS F 2 128 ? 48.348 26.150 42.430 1.00 174.34 128 HIS F C 1
ATOM 15403 O O . HIS F 2 128 ? 47.917 26.873 41.525 1.00 174.22 128 HIS F O 1
ATOM 15410 N N . GLY F 2 129 ? 47.707 25.994 43.586 1.00 173.39 129 GLY F N 1
ATOM 15411 C CA . GLY F 2 129 ? 46.476 26.708 43.861 1.00 172.36 129 GLY F CA 1
ATOM 15412 C C . GLY F 2 129 ? 45.240 26.168 43.174 1.00 169.81 129 GLY F C 1
ATOM 15413 O O . GLY F 2 129 ? 44.345 26.945 42.834 1.00 170.28 129 GLY F O 1
ATOM 15414 N N . GLY F 2 130 ? 45.162 24.858 42.956 1.00 168.40 130 GLY F N 1
ATOM 15415 C CA . GLY F 2 130 ? 43.991 24.274 42.334 1.00 169.84 130 GLY F CA 1
ATOM 15416 C C . GLY F 2 130 ? 42.755 24.372 43.214 1.00 174.53 130 GLY F C 1
ATOM 15417 O O . GLY F 2 130 ? 42.796 24.802 44.370 1.00 176.53 130 GLY F O 1
ATOM 15418 N N . GLU F 2 131 ? 41.624 23.954 42.645 1.00 176.21 131 GLU F N 1
ATOM 15419 C CA . GLU F 2 131 ? 40.348 23.960 43.352 1.00 173.37 131 GLU F CA 1
ATOM 15420 C C . GLU F 2 131 ? 39.931 22.583 43.851 1.00 176.08 131 GLU F C 1
ATOM 15421 O O . GLU F 2 131 ? 39.471 22.458 44.990 1.00 177.91 131 GLU F O 1
ATOM 15427 N N . ALA F 2 132 ? 40.088 21.542 43.035 1.00 174.61 132 ALA F N 1
ATOM 15428 C CA . ALA F 2 132 ? 39.659 20.198 43.391 1.00 184.00 132 ALA F CA 1
ATOM 15429 C C . ALA F 2 132 ? 40.779 19.210 43.103 1.00 196.56 132 ALA F C 1
ATOM 15430 O O . ALA F 2 132 ? 41.540 19.370 42.145 1.00 188.45 132 ALA F O 1
ATOM 15432 N N . SER F 2 133 ? 40.869 18.181 43.946 1.00 252.38 133 SER F N 1
ATOM 15433 C CA . SER F 2 133 ? 41.924 17.183 43.841 1.00 250.53 133 SER F CA 1
ATOM 15434 C C . SER F 2 133 ? 41.345 15.792 44.034 1.00 249.40 133 SER F C 1
ATOM 15435 O O . SER F 2 133 ? 40.542 15.571 44.946 1.00 250.66 133 SER F O 1
ATOM 15438 N N . ILE F 2 134 ? 41.755 14.859 43.174 1.00 267.64 134 ILE F N 1
ATOM 15439 C CA . ILE F 2 134 ? 41.437 13.446 43.322 1.00 266.55 134 ILE F CA 1
ATOM 15440 C C . ILE F 2 134 ? 42.739 12.654 43.283 1.00 264.34 134 ILE F C 1
ATOM 15441 O O . ILE F 2 134 ? 43.793 13.162 42.896 1.00 263.57 134 ILE F O 1
ATOM 15446 N N . MET F 2 135 ? 42.651 11.392 43.691 1.00 208.38 135 MET F N 1
ATOM 15447 C CA . MET F 2 135 ? 43.772 10.465 43.647 1.00 181.17 135 MET F CA 1
ATOM 15448 C C . MET F 2 135 ? 43.517 9.408 42.583 1.00 170.08 135 MET F C 1
ATOM 15449 O O . MET F 2 135 ? 42.374 8.990 42.369 1.00 170.39 135 MET F O 1
ATOM 15454 N N . VAL F 2 136 ? 44.587 8.979 41.922 1.00 163.40 136 VAL F N 1
ATOM 15455 C CA . VAL F 2 136 ? 44.504 8.094 40.769 1.00 154.79 136 VAL F CA 1
ATOM 15456 C C . VAL F 2 136 ? 45.531 6.982 40.930 1.00 156.90 136 VAL F C 1
ATOM 15457 O O . VAL F 2 136 ? 46.669 7.230 41.341 1.00 164.61 136 VAL F O 1
ATOM 15461 N N . THR F 2 137 ? 45.129 5.756 40.603 1.00 157.94 137 THR F N 1
ATOM 15462 C CA . THR F 2 137 ? 46.007 4.598 40.674 1.00 162.91 137 THR F CA 1
ATOM 15463 C C . THR F 2 137 ? 45.996 3.869 39.340 1.00 170.54 137 THR F C 1
ATOM 15464 O O . THR F 2 137 ? 44.970 3.823 38.656 1.00 166.64 137 THR F O 1
ATOM 15468 N N . LYS F 2 138 ? 47.147 3.314 38.970 1.00 193.30 138 LYS F N 1
ATOM 15469 C CA . LYS F 2 138 ? 47.262 2.560 37.730 1.00 192.29 138 LYS F CA 1
ATOM 15470 C C . LYS F 2 138 ? 46.682 1.161 37.896 1.00 192.09 138 LYS F C 1
ATOM 15471 O O . LYS F 2 138 ? 46.862 0.515 38.933 1.00 194.56 138 LYS F O 1
ATOM 15477 N N . VAL F 2 139 ? 45.978 0.697 36.864 1.00 173.62 139 VAL F N 1
ATOM 15478 C CA . VAL F 2 139 ? 45.382 -0.631 36.848 1.00 164.27 139 VAL F CA 1
ATOM 15479 C C . VAL F 2 139 ? 45.767 -1.336 35.556 1.00 160.55 139 VAL F C 1
ATOM 15480 O O . VAL F 2 139 ? 45.972 -0.703 34.516 1.00 165.62 139 VAL F O 1
ATOM 15484 N N . ASP F 2 140 ? 45.869 -2.665 35.630 1.00 153.87 140 ASP F N 1
ATOM 15485 C CA . ASP F 2 140 ? 46.194 -3.448 34.443 1.00 151.81 140 ASP F CA 1
ATOM 15486 C C . ASP F 2 140 ? 45.006 -3.566 33.496 1.00 162.13 140 ASP F C 1
ATOM 15487 O O . ASP F 2 140 ? 45.198 -3.741 32.288 1.00 161.25 140 ASP F O 1
ATOM 15492 N N . GLU F 2 141 ? 43.782 -3.485 34.020 1.00 177.16 141 GLU F N 1
ATOM 15493 C CA . GLU F 2 141 ? 42.564 -3.594 33.221 1.00 175.24 141 GLU F CA 1
ATOM 15494 C C . GLU F 2 141 ? 41.853 -2.247 33.193 1.00 172.36 141 GLU F C 1
ATOM 15495 O O . GLU F 2 141 ? 41.018 -1.962 34.065 1.00 170.08 141 GLU F O 1
ATOM 15501 N N . PRO F 2 142 ? 42.135 -1.385 32.211 1.00 163.86 142 PRO F N 1
ATOM 15502 C CA . PRO F 2 142 ? 41.431 -0.098 32.150 1.00 167.10 142 PRO F CA 1
ATOM 15503 C C . PRO F 2 142 ? 40.049 -0.179 31.528 1.00 164.52 142 PRO F C 1
ATOM 15504 O O . PRO F 2 142 ? 39.253 0.750 31.715 1.00 164.89 142 PRO F O 1
ATOM 15508 N N . SER F 2 143 ? 39.725 -1.259 30.817 1.00 168.40 143 SER F N 1
ATOM 15509 C CA . SER F 2 143 ? 38.403 -1.353 30.210 1.00 161.05 143 SER F CA 1
ATOM 15510 C C . SER F 2 143 ? 37.341 -1.640 31.264 1.00 166.64 143 SER F C 1
ATOM 15511 O O . SER F 2 143 ? 36.237 -1.089 31.208 1.00 163.65 143 SER F O 1
ATOM 15514 N N . LYS F 2 144 ? 37.665 -2.481 32.247 1.00 187.81 144 LYS F N 1
ATOM 15515 C CA . LYS F 2 144 ? 36.706 -2.812 33.293 1.00 189.44 144 LYS F CA 1
ATOM 15516 C C . LYS F 2 144 ? 36.457 -1.664 34.262 1.00 191.63 144 LYS F C 1
ATOM 15517 O O . LYS F 2 144 ? 35.525 -1.754 35.067 1.00 195.52 144 LYS F O 1
ATOM 15523 N N . TYR F 2 145 ? 37.248 -0.598 34.205 1.00 169.53 145 TYR F N 1
ATOM 15524 C CA . TYR F 2 145 ? 37.112 0.536 35.108 1.00 162.72 145 TYR F CA 1
ATOM 15525 C C . TYR F 2 145 ? 36.858 1.809 34.303 1.00 160.05 145 TYR F C 1
ATOM 15526 O O . TYR F 2 145 ? 36.852 1.804 33.068 1.00 157.35 145 TYR F O 1
ATOM 15535 N N . GLY F 2 146 ? 36.650 2.910 35.022 1.00 166.57 146 GLY F N 1
ATOM 15536 C CA . GLY F 2 146 ? 36.502 4.205 34.389 1.00 171.50 146 GLY F CA 1
ATOM 15537 C C . GLY F 2 146 ? 37.826 4.929 34.276 1.00 185.19 146 GLY F C 1
ATOM 15538 O O . GLY F 2 146 ? 38.423 5.314 35.286 1.00 180.09 146 GLY F O 1
ATOM 15539 N N . VAL F 2 147 ? 38.288 5.129 33.048 1.00 220.23 147 VAL F N 1
ATOM 15540 C CA . VAL F 2 147 ? 39.613 5.687 32.810 1.00 220.21 147 VAL F CA 1
ATOM 15541 C C . VAL F 2 147 ? 39.560 7.205 32.895 1.00 221.88 147 VAL F C 1
ATOM 15542 O O . VAL F 2 147 ? 38.629 7.844 32.391 1.00 222.82 147 VAL F O 1
ATOM 15546 N N . VAL F 2 148 ? 40.571 7.785 33.537 1.00 192.72 148 VAL F N 1
ATOM 15547 C CA . VAL F 2 148 ? 40.741 9.230 33.627 1.00 190.36 148 VAL F CA 1
ATOM 15548 C C . VAL F 2 148 ? 41.873 9.614 32.683 1.00 191.19 148 VAL F C 1
ATOM 15549 O O . VAL F 2 148 ? 43.014 9.166 32.858 1.00 187.72 148 VAL F O 1
ATOM 15553 N N . VAL F 2 149 ? 41.562 10.440 31.685 1.00 200.21 149 VAL F N 1
ATOM 15554 C CA . VAL F 2 149 ? 42.521 10.836 30.658 1.00 196.84 149 VAL F CA 1
ATOM 15555 C C . VAL F 2 149 ? 43.130 12.168 31.084 1.00 197.57 149 VAL F C 1
ATOM 15556 O O . VAL F 2 149 ? 42.560 13.239 30.852 1.00 196.15 149 VAL F O 1
ATOM 15560 N N . MET F 2 150 ? 44.291 12.099 31.724 1.00 190.53 150 MET F N 1
ATOM 15561 C CA . MET F 2 150 ? 45.047 13.264 32.154 1.00 181.90 150 MET F CA 1
ATOM 15562 C C . MET F 2 150 ? 46.313 13.401 31.319 1.00 178.38 150 MET F C 1
ATOM 15563 O O . MET F 2 150 ? 46.747 12.459 30.650 1.00 178.36 150 MET F O 1
ATOM 15568 N N . ARG F 2 156 ? 46.101 17.595 35.035 1.00 138.39 156 ARG F N 1
ATOM 15569 C CA . ARG F 2 156 ? 44.745 18.053 34.768 1.00 147.11 156 ARG F CA 1
ATOM 15570 C C . ARG F 2 156 ? 43.989 17.011 33.951 1.00 153.37 156 ARG F C 1
ATOM 15571 O O . ARG F 2 156 ? 44.536 16.423 33.015 1.00 157.15 156 ARG F O 1
ATOM 15579 N N . VAL F 2 157 ? 42.731 16.780 34.316 1.00 156.90 157 VAL F N 1
ATOM 15580 C CA . VAL F 2 157 ? 41.906 15.777 33.657 1.00 159.21 157 VAL F CA 1
ATOM 15581 C C . VAL F 2 157 ? 41.041 16.461 32.605 1.00 159.93 157 VAL F C 1
ATOM 15582 O O . VAL F 2 157 ? 40.833 17.678 32.626 1.00 160.62 157 VAL F O 1
ATOM 15586 N N . GLU F 2 158 ? 40.531 15.668 31.660 1.00 163.94 158 GLU F N 1
ATOM 15587 C CA . GLU F 2 158 ? 39.828 16.234 30.514 1.00 165.21 158 GLU F CA 1
ATOM 15588 C C . GLU F 2 158 ? 38.473 15.584 30.249 1.00 166.03 158 GLU F C 1
ATOM 15589 O O . GLU F 2 158 ? 37.466 16.287 30.114 1.00 167.87 158 GLU F O 1
ATOM 15595 N N . LYS F 2 159 ? 38.424 14.256 30.172 1.00 166.36 159 LYS F N 1
ATOM 15596 C CA . LYS F 2 159 ? 37.199 13.573 29.778 1.00 159.42 159 LYS F CA 1
ATOM 15597 C C . LYS F 2 159 ? 37.091 12.259 30.541 1.00 162.82 159 LYS F C 1
ATOM 15598 O O . LYS F 2 159 ? 38.036 11.817 31.198 1.00 172.30 159 LYS F O 1
ATOM 15604 N N . PHE F 2 160 ? 35.911 11.647 30.469 0.53 154.47 160 PHE F N 1
ATOM 15605 C CA . PHE F 2 160 ? 35.652 10.358 31.100 0.53 155.75 160 PHE F CA 1
ATOM 15606 C C . PHE F 2 160 ? 35.312 9.335 30.025 0.53 154.95 160 PHE F C 1
ATOM 15607 O O . PHE F 2 160 ? 34.335 9.502 29.287 0.53 153.68 160 PHE F O 1
ATOM 15609 N N . VAL F 2 161 ? 36.134 8.294 29.920 1.00 158.11 161 VAL F N 1
ATOM 15610 C CA . VAL F 2 161 ? 35.963 7.239 28.927 1.00 153.56 161 VAL F CA 1
ATOM 15611 C C . VAL F 2 161 ? 35.775 5.939 29.699 1.00 154.96 161 VAL F C 1
ATOM 15612 O O . VAL F 2 161 ? 36.749 5.334 30.162 1.00 160.50 161 VAL F O 1
ATOM 15616 N N . GLU F 2 162 ? 34.527 5.503 29.839 1.00 148.73 162 GLU F N 1
ATOM 15617 C CA . GLU F 2 162 ? 34.221 4.254 30.518 1.00 144.96 162 GLU F CA 1
ATOM 15618 C C . GLU F 2 162 ? 34.210 3.117 29.505 1.00 143.68 162 GLU F C 1
ATOM 15619 O O . GLU F 2 162 ? 33.692 3.264 28.393 1.00 141.93 162 GLU F O 1
ATOM 15625 N N . LYS F 2 163 ? 34.795 1.984 29.897 1.00 143.41 163 LYS F N 1
ATOM 15626 C CA . LYS F 2 163 ? 34.955 0.819 29.033 1.00 144.09 163 LYS F CA 1
ATOM 15627 C C . LYS F 2 163 ? 35.517 1.245 27.680 1.00 143.92 163 LYS F C 1
ATOM 15628 O O . LYS F 2 163 ? 34.790 1.252 26.676 1.00 140.23 163 LYS F O 1
ATOM 15634 N N . PRO F 2 164 ? 36.792 1.635 27.610 1.00 145.45 164 PRO F N 1
ATOM 15635 C CA . PRO F 2 164 ? 37.376 1.998 26.313 1.00 148.02 164 PRO F CA 1
ATOM 15636 C C . PRO F 2 164 ? 37.765 0.742 25.549 1.00 151.94 164 PRO F C 1
ATOM 15637 O O . PRO F 2 164 ? 38.589 -0.051 26.013 1.00 150.55 164 PRO F O 1
ATOM 15641 N N . LYS F 2 165 ? 37.170 0.562 24.368 1.00 156.43 165 LYS F N 1
ATOM 15642 C CA . LYS F 2 165 ? 37.541 -0.574 23.532 1.00 156.99 165 LYS F CA 1
ATOM 15643 C C . LYS F 2 165 ? 38.951 -0.407 22.988 1.00 156.76 165 LYS F C 1
ATOM 15644 O O . LYS F 2 165 ? 39.711 -1.379 22.905 1.00 156.11 165 LYS F O 1
ATOM 15650 N N . LEU F 2 166 ? 39.319 0.815 22.621 1.00 155.42 166 LEU F N 1
ATOM 15651 C CA . LEU F 2 166 ? 40.690 1.149 22.275 1.00 160.56 166 LEU F CA 1
ATOM 15652 C C . LEU F 2 166 ? 41.357 1.826 23.465 1.00 163.43 166 LEU F C 1
ATOM 15653 O O . LEU F 2 166 ? 40.701 2.259 24.415 1.00 159.21 166 LEU F O 1
ATOM 15658 N N . TYR F 2 167 ? 42.681 1.922 23.406 1.00 171.95 167 TYR F N 1
ATOM 15659 C CA . TYR F 2 167 ? 43.441 2.433 24.540 1.00 166.70 167 TYR F CA 1
ATOM 15660 C C . TYR F 2 167 ? 43.438 3.955 24.514 1.00 164.31 167 TYR F C 1
ATOM 15661 O O . TYR F 2 167 ? 44.013 4.573 23.612 1.00 161.22 167 TYR F O 1
ATOM 15670 N N . VAL F 2 168 ? 42.793 4.557 25.510 1.00 170.27 168 VAL F N 1
ATOM 15671 C CA . VAL F 2 168 ? 42.910 5.988 25.765 1.00 168.43 168 VAL F CA 1
ATOM 15672 C C . VAL F 2 168 ? 43.597 6.270 27.087 1.00 173.02 168 VAL F C 1
ATOM 15673 O O . VAL F 2 168 ? 43.898 7.439 27.377 1.00 168.53 168 VAL F O 1
ATOM 15677 N N . GLY F 2 169 ? 43.854 5.250 27.889 1.00 182.70 169 GLY F N 1
ATOM 15678 C CA . GLY F 2 169 ? 44.539 5.408 29.155 1.00 186.39 169 GLY F CA 1
ATOM 15679 C C . GLY F 2 169 ? 44.365 4.178 30.014 1.00 192.20 169 GLY F C 1
ATOM 15680 O O . GLY F 2 169 ? 43.634 3.246 29.677 1.00 189.21 169 GLY F O 1
ATOM 15681 N N . ASN F 2 170 ? 45.062 4.191 31.147 1.00 210.50 170 ASN F N 1
ATOM 15682 C CA . ASN F 2 170 ? 44.981 3.114 32.121 1.00 210.22 170 ASN F CA 1
ATOM 15683 C C . ASN F 2 170 ? 44.754 3.625 33.535 1.00 212.08 170 ASN F C 1
ATOM 15684 O O . ASN F 2 170 ? 44.690 2.816 34.467 1.00 212.22 170 ASN F O 1
ATOM 15689 N N . LYS F 2 171 ? 44.632 4.936 33.717 1.00 190.08 171 LYS F N 1
ATOM 15690 C CA . LYS F 2 171 ? 44.542 5.546 35.034 1.00 178.26 171 LYS F CA 1
ATOM 15691 C C . LYS F 2 171 ? 43.080 5.748 35.412 1.00 176.91 171 LYS F C 1
ATOM 15692 O O . LYS F 2 171 ? 42.316 6.359 34.658 1.00 183.31 171 LYS F O 1
ATOM 15698 N N . ILE F 2 172 ? 42.697 5.232 36.579 1.00 161.89 172 ILE F N 1
ATOM 15699 C CA . ILE F 2 172 ? 41.322 5.292 37.052 1.00 159.33 172 ILE F CA 1
ATOM 15700 C C . ILE F 2 172 ? 41.295 5.986 38.410 1.00 152.33 172 ILE F C 1
ATOM 15701 O O . ILE F 2 172 ? 42.322 6.175 39.060 1.00 150.81 172 ILE F O 1
ATOM 15706 N N . ASN F 2 173 ? 40.090 6.352 38.837 1.00 158.05 173 ASN F N 1
ATOM 15707 C CA . ASN F 2 173 ? 39.920 6.999 40.129 1.00 153.86 173 ASN F CA 1
ATOM 15708 C C . ASN F 2 173 ? 40.172 6.001 41.255 1.00 155.63 173 ASN F C 1
ATOM 15709 O O . ASN F 2 173 ? 39.940 4.798 41.113 1.00 158.23 173 ASN F O 1
ATOM 15714 N N . ALA F 2 174 ? 40.649 6.516 42.387 1.00 167.76 174 ALA F N 1
ATOM 15715 C CA . ALA F 2 174 ? 40.996 5.685 43.532 1.00 175.34 174 ALA F CA 1
ATOM 15716 C C . ALA F 2 174 ? 40.028 5.828 44.698 1.00 177.41 174 ALA F C 1
ATOM 15717 O O . ALA F 2 174 ? 40.240 5.197 45.739 1.00 180.46 174 ALA F O 1
ATOM 15719 N N . GLY F 2 175 ? 38.975 6.629 44.555 0.05 157.73 175 GLY F N 1
ATOM 15720 C CA . GLY F 2 175 ? 37.972 6.772 45.591 0.05 151.76 175 GLY F CA 1
ATOM 15721 C C . GLY F 2 175 ? 38.317 7.716 46.722 0.05 151.94 175 GLY F C 1
ATOM 15722 O O . GLY F 2 175 ? 37.539 7.812 47.680 0.05 150.25 175 GLY F O 1
ATOM 15723 N N . ILE F 2 176 ? 39.449 8.411 46.653 0.20 161.29 176 ILE F N 1
ATOM 15724 C CA . ILE F 2 176 ? 39.846 9.386 47.663 0.20 163.43 176 ILE F CA 1
ATOM 15725 C C . ILE F 2 176 ? 39.938 10.752 46.995 0.20 172.60 176 ILE F C 1
ATOM 15726 O O . ILE F 2 176 ? 40.566 10.890 45.939 0.20 182.99 176 ILE F O 1
ATOM 15728 N N . TYR F 2 177 ? 39.307 11.752 47.606 1.00 172.79 177 TYR F N 1
ATOM 15729 C CA . TYR F 2 177 ? 39.155 13.077 47.023 1.00 178.60 177 TYR F CA 1
ATOM 15730 C C . TYR F 2 177 ? 39.705 14.139 47.970 1.00 174.66 177 TYR F C 1
ATOM 15731 O O . TYR F 2 177 ? 40.003 13.878 49.138 1.00 170.86 177 TYR F O 1
ATOM 15740 N N . LEU F 2 178 ? 39.836 15.357 47.440 1.00 184.48 178 LEU F N 1
ATOM 15741 C CA . LEU F 2 178 ? 40.235 16.525 48.229 1.00 181.51 178 LEU F CA 1
ATOM 15742 C C . LEU F 2 178 ? 39.546 17.733 47.597 1.00 181.76 178 LEU F C 1
ATOM 15743 O O . LEU F 2 178 ? 39.959 18.194 46.528 1.00 187.29 178 LEU F O 1
ATOM 15748 N N . LEU F 2 179 ? 38.499 18.230 48.252 1.00 172.97 179 LEU F N 1
ATOM 15749 C CA . LEU F 2 179 ? 37.617 19.235 47.674 1.00 173.11 179 LEU F CA 1
ATOM 15750 C C . LEU F 2 179 ? 37.614 20.512 48.504 1.00 176.17 179 LEU F C 1
ATOM 15751 O O . LEU F 2 179 ? 37.525 20.464 49.735 1.00 174.64 179 LEU F O 1
ATOM 15756 N N . ASN F 2 180 ? 37.687 21.652 47.816 1.00 178.63 180 ASN F N 1
ATOM 15757 C CA . ASN F 2 180 ? 37.515 22.949 48.449 1.00 185.10 180 ASN F CA 1
ATOM 15758 C C . ASN F 2 180 ? 36.047 23.184 48.801 1.00 189.91 180 ASN F C 1
ATOM 15759 O O . ASN F 2 180 ? 35.153 22.563 48.223 1.00 188.19 180 ASN F O 1
ATOM 15764 N N . PRO F 2 181 ? 35.775 24.071 49.762 1.00 207.86 181 PRO F N 1
ATOM 15765 C CA . PRO F 2 181 ? 34.375 24.414 50.063 1.00 209.62 181 PRO F CA 1
ATOM 15766 C C . PRO F 2 181 ? 33.635 25.045 48.894 1.00 209.43 181 PRO F C 1
ATOM 15767 O O . PRO F 2 181 ? 32.400 25.116 48.930 1.00 210.54 181 PRO F O 1
ATOM 15771 N N . SER F 2 182 ? 34.341 25.501 47.863 1.00 194.91 182 SER F N 1
ATOM 15772 C CA . SER F 2 182 ? 33.716 26.131 46.706 1.00 190.18 182 SER F CA 1
ATOM 15773 C C . SER F 2 182 ? 33.081 25.128 45.748 1.00 193.91 182 SER F C 1
ATOM 15774 O O . SER F 2 182 ? 32.625 25.528 44.670 1.00 192.88 182 SER F O 1
ATOM 15777 N N . VAL F 2 183 ? 33.043 23.846 46.107 1.00 191.60 183 VAL F N 1
ATOM 15778 C CA . VAL F 2 183 ? 32.442 22.832 45.249 1.00 194.69 183 VAL F CA 1
ATOM 15779 C C . VAL F 2 183 ? 31.069 22.378 45.745 1.00 203.41 183 VAL F C 1
ATOM 15780 O O . VAL F 2 183 ? 30.289 21.829 44.951 1.00 201.97 183 VAL F O 1
ATOM 15784 N N . LEU F 2 184 ? 30.747 22.599 47.021 1.00 213.54 184 LEU F N 1
ATOM 15785 C CA . LEU F 2 184 ? 29.492 22.130 47.602 1.00 215.61 184 LEU F CA 1
ATOM 15786 C C . LEU F 2 184 ? 28.264 22.845 47.053 1.00 216.47 184 LEU F C 1
ATOM 15787 O O . LEU F 2 184 ? 27.146 22.484 47.437 1.00 211.73 184 LEU F O 1
ATOM 15792 N N . ASP F 2 185 ? 28.428 23.836 46.178 1.00 238.30 185 ASP F N 1
ATOM 15793 C CA . ASP F 2 185 ? 27.296 24.543 45.595 1.00 238.64 185 ASP F CA 1
ATOM 15794 C C . ASP F 2 185 ? 26.932 24.061 44.198 1.00 235.29 185 ASP F C 1
ATOM 15795 O O . ASP F 2 185 ? 25.806 24.306 43.752 1.00 234.97 185 ASP F O 1
ATOM 15800 N N . LYS F 2 186 ? 27.847 23.384 43.507 1.00 200.04 186 LYS F N 1
ATOM 15801 C CA . LYS F 2 186 ? 27.614 22.957 42.134 1.00 183.73 186 LYS F CA 1
ATOM 15802 C C . LYS F 2 186 ? 26.688 21.751 42.036 1.00 172.38 186 LYS F C 1
ATOM 15803 O O . LYS F 2 186 ? 26.325 21.358 40.923 1.00 165.88 186 LYS F O 1
ATOM 15809 N N . ILE F 2 187 ? 26.293 21.163 43.161 1.00 174.51 187 ILE F N 1
ATOM 15810 C CA . ILE F 2 187 ? 25.444 19.978 43.168 1.00 165.06 187 ILE F CA 1
ATOM 15811 C C . ILE F 2 187 ? 23.980 20.389 43.137 1.00 161.37 187 ILE F C 1
ATOM 15812 O O . ILE F 2 187 ? 23.602 21.485 43.567 1.00 160.68 187 ILE F O 1
ATOM 15817 N N . GLU F 2 188 ? 23.152 19.498 42.607 1.00 154.03 188 GLU F N 1
ATOM 15818 C CA . GLU F 2 188 ? 21.707 19.657 42.582 1.00 154.53 188 GLU F CA 1
ATOM 15819 C C . GLU F 2 188 ? 21.074 18.847 43.709 1.00 154.80 188 GLU F C 1
ATOM 15820 O O . GLU F 2 188 ? 21.735 18.072 44.403 1.00 154.64 188 GLU F O 1
ATOM 15826 N N . LEU F 2 189 ? 19.766 19.038 43.887 1.00 156.33 189 LEU F N 1
ATOM 15827 C CA . LEU F 2 189 ? 19.021 18.247 44.859 1.00 157.55 189 LEU F CA 1
ATOM 15828 C C . LEU F 2 189 ? 18.708 16.842 44.361 1.00 158.87 189 LEU F C 1
ATOM 15829 O O . LEU F 2 189 ? 18.408 15.963 45.177 1.00 159.65 189 LEU F O 1
ATOM 15834 N N . ARG F 2 190 ? 18.776 16.608 43.052 1.00 160.14 190 ARG F N 1
ATOM 15835 C CA . ARG F 2 190 ? 18.507 15.284 42.510 1.00 160.12 190 ARG F CA 1
ATOM 15836 C C . ARG F 2 190 ? 19.729 14.386 42.701 1.00 162.32 190 ARG F C 1
ATOM 15837 O O . ARG F 2 190 ? 20.865 14.864 42.634 1.00 162.02 190 ARG F O 1
ATOM 15845 N N . PRO F 2 191 ? 19.522 13.088 42.971 1.00 163.63 191 PRO F N 1
ATOM 15846 C CA . PRO F 2 191 ? 20.653 12.154 43.065 1.00 165.48 191 PRO F CA 1
ATOM 15847 C C . PRO F 2 191 ? 21.604 12.237 41.880 1.00 164.30 191 PRO F C 1
ATOM 15848 O O . PRO F 2 191 ? 21.249 11.870 40.755 1.00 161.02 191 PRO F O 1
ATOM 15852 N N . THR F 2 192 ? 22.820 12.717 42.132 1.00 171.64 192 THR F N 1
ATOM 15853 C CA . THR F 2 192 ? 23.845 12.859 41.109 1.00 171.98 192 THR F CA 1
ATOM 15854 C C . THR F 2 192 ? 25.057 12.006 41.464 1.00 185.25 192 THR F C 1
ATOM 15855 O O . THR F 2 192 ? 25.506 11.994 42.615 1.00 192.54 192 THR F O 1
ATOM 15859 N N . SER F 2 193 ? 25.577 11.292 40.467 1.00 183.40 193 SER F N 1
ATOM 15860 C CA . SER F 2 193 ? 26.770 10.465 40.619 1.00 181.61 193 SER F CA 1
ATOM 15861 C C . SER F 2 193 ? 28.020 11.309 40.390 1.00 175.70 193 SER F C 1
ATOM 15862 O O . SER F 2 193 ? 28.195 11.891 39.312 1.00 171.25 193 SER F O 1
ATOM 15865 N N . ILE F 2 194 ? 28.881 11.387 41.409 1.00 176.04 194 ILE F N 1
ATOM 15866 C CA . ILE F 2 194 ? 30.083 12.212 41.312 1.00 164.20 194 ILE F CA 1
ATOM 15867 C C . ILE F 2 194 ? 30.998 11.736 40.190 1.00 147.66 194 ILE F C 1
ATOM 15868 O O . ILE F 2 194 ? 31.759 12.530 39.623 1.00 149.16 194 ILE F O 1
ATOM 15873 N N . GLU F 2 195 ? 30.937 10.450 39.836 1.00 140.30 195 GLU F N 1
ATOM 15874 C CA . GLU F 2 195 ? 31.819 9.914 38.805 1.00 134.09 195 GLU F CA 1
ATOM 15875 C C . GLU F 2 195 ? 31.294 10.138 37.392 1.00 136.49 195 GLU F C 1
ATOM 15876 O O . GLU F 2 195 ? 32.085 10.109 36.443 1.00 134.67 195 GLU F O 1
ATOM 15882 N N . LYS F 2 196 ? 29.987 10.353 37.226 1.00 142.80 196 LYS F N 1
ATOM 15883 C CA . LYS F 2 196 ? 29.396 10.478 35.901 1.00 145.88 196 LYS F CA 1
ATOM 15884 C C . LYS F 2 196 ? 28.896 11.876 35.567 1.00 151.09 196 LYS F C 1
ATOM 15885 O O . LYS F 2 196 ? 28.807 12.209 34.382 1.00 153.39 196 LYS F O 1
ATOM 15891 N N . GLU F 2 197 ? 28.574 12.697 36.563 1.00 151.03 197 GLU F N 1
ATOM 15892 C CA . GLU F 2 197 ? 28.014 14.022 36.319 1.00 157.17 197 GLU F CA 1
ATOM 15893 C C . GLU F 2 197 ? 28.815 15.147 36.952 1.00 162.45 197 GLU F C 1
ATOM 15894 O O . GLU F 2 197 ? 29.039 16.174 36.307 1.00 163.96 197 GLU F O 1
ATOM 15900 N N . THR F 2 198 ? 29.252 14.987 38.201 1.00 169.65 198 THR F N 1
ATOM 15901 C CA . THR F 2 198 ? 29.892 16.091 38.908 1.00 171.18 198 THR F CA 1
ATOM 15902 C C . THR F 2 198 ? 31.330 16.300 38.447 1.00 171.67 198 THR F C 1
ATOM 15903 O O . THR F 2 198 ? 31.736 17.430 38.155 1.00 172.16 198 THR F O 1
ATOM 15907 N N . PHE F 2 199 ? 32.117 15.226 38.394 1.00 161.30 199 PHE F N 1
ATOM 15908 C CA . PHE F 2 199 ? 33.501 15.349 37.943 1.00 155.64 199 PHE F CA 1
ATOM 15909 C C . PHE F 2 199 ? 33.636 15.922 36.534 1.00 162.59 199 PHE F C 1
ATOM 15910 O O . PHE F 2 199 ? 34.518 16.776 36.334 1.00 159.89 199 PHE F O 1
ATOM 15918 N N . PRO F 2 200 ? 32.843 15.518 35.533 1.00 180.38 200 PRO F N 1
ATOM 15919 C CA . PRO F 2 200 ? 32.952 16.176 34.219 1.00 181.79 200 PRO F CA 1
ATOM 15920 C C . PRO F 2 200 ? 32.584 17.650 34.236 1.00 181.37 200 PRO F C 1
ATOM 15921 O O . PRO F 2 200 ? 33.026 18.389 33.349 1.00 181.29 200 PRO F O 1
ATOM 15925 N N . LYS F 2 201 ? 31.788 18.102 35.208 1.00 159.79 201 LYS F N 1
ATOM 15926 C CA . LYS F 2 201 ? 31.444 19.519 35.271 1.00 151.65 201 LYS F CA 1
ATOM 15927 C C . LYS F 2 201 ? 32.655 20.367 35.642 1.00 148.56 201 LYS F C 1
ATOM 15928 O O . LYS F 2 201 ? 32.813 21.487 35.142 1.00 144.91 201 LYS F O 1
ATOM 15934 N N . ILE F 2 202 ? 33.523 19.853 36.515 1.00 150.59 202 ILE F N 1
ATOM 15935 C CA . ILE F 2 202 ? 34.735 20.581 36.870 1.00 146.63 202 ILE F CA 1
ATOM 15936 C C . ILE F 2 202 ? 35.877 20.294 35.905 1.00 153.34 202 ILE F C 1
ATOM 15937 O O . ILE F 2 202 ? 36.785 21.127 35.768 1.00 157.58 202 ILE F O 1
ATOM 15942 N N . ALA F 2 203 ? 35.853 19.146 35.224 1.00 155.29 203 ALA F N 1
ATOM 15943 C CA . ALA F 2 203 ? 36.901 18.833 34.260 1.00 158.11 203 ALA F CA 1
ATOM 15944 C C . ALA F 2 203 ? 36.818 19.745 33.045 1.00 165.77 203 ALA F C 1
ATOM 15945 O O . ALA F 2 203 ? 37.844 20.227 32.552 1.00 177.45 203 ALA F O 1
ATOM 15947 N N . ALA F 2 204 ? 35.604 19.995 32.549 1.00 155.46 204 ALA F N 1
ATOM 15948 C CA . ALA F 2 204 ? 35.434 20.931 31.446 1.00 156.47 204 ALA F CA 1
ATOM 15949 C C . ALA F 2 204 ? 35.760 22.357 31.860 1.00 164.49 204 ALA F C 1
ATOM 15950 O O . ALA F 2 204 ? 36.044 23.193 30.995 1.00 170.58 204 ALA F O 1
ATOM 15952 N N . ALA F 2 205 ? 35.723 22.651 33.160 1.00 172.38 205 ALA F N 1
ATOM 15953 C CA . ALA F 2 205 ? 36.111 23.957 33.670 1.00 177.29 205 ALA F CA 1
ATOM 15954 C C . ALA F 2 205 ? 37.614 24.090 33.860 1.00 197.19 205 ALA F C 1
ATOM 15955 O O . ALA F 2 205 ? 38.093 25.208 34.082 1.00 197.41 205 ALA F O 1
ATOM 15957 N N . GLN F 2 206 ? 38.357 22.984 33.776 1.00 247.63 206 GLN F N 1
ATOM 15958 C CA . GLN F 2 206 ? 39.812 22.988 33.930 1.00 247.49 206 GLN F CA 1
ATOM 15959 C C . GLN F 2 206 ? 40.224 23.631 35.252 1.00 249.47 206 GLN F C 1
ATOM 15960 O O . GLN F 2 206 ? 41.217 24.357 35.336 1.00 250.27 206 GLN F O 1
ATOM 15966 N N . GLY F 2 207 ? 39.451 23.357 36.299 1.00 192.49 207 GLY F N 1
ATOM 15967 C CA . GLY F 2 207 ? 39.728 23.910 37.608 1.00 185.58 207 GLY F CA 1
ATOM 15968 C C . GLY F 2 207 ? 40.096 22.829 38.599 1.00 183.23 207 GLY F C 1
ATOM 15969 O O . GLY F 2 207 ? 40.039 23.035 39.814 1.00 181.45 207 GLY F O 1
ATOM 15970 N N . LEU F 2 208 ? 40.471 21.662 38.082 1.00 175.80 208 LEU F N 1
ATOM 15971 C CA . LEU F 2 208 ? 40.856 20.522 38.898 1.00 166.22 208 LEU F CA 1
ATOM 15972 C C . LEU F 2 208 ? 42.245 20.036 38.498 1.00 162.40 208 LEU F C 1
ATOM 15973 O O . LEU F 2 208 ? 42.839 20.497 37.520 1.00 164.18 208 LEU F O 1
ATOM 15978 N N . TYR F 2 209 ? 42.759 19.091 39.281 1.00 163.73 209 TYR F N 1
ATOM 15979 C CA . TYR F 2 209 ? 44.044 18.466 39.010 1.00 158.59 209 TYR F CA 1
ATOM 15980 C C . TYR F 2 209 ? 44.032 17.074 39.630 1.00 164.78 209 TYR F C 1
ATOM 15981 O O . TYR F 2 209 ? 43.173 16.746 40.451 1.00 185.16 209 TYR F O 1
ATOM 15990 N N . MET F 2 211 ? 46.498 13.582 41.128 1.00 159.15 211 MET F N 1
ATOM 15991 C CA . MET F 2 211 ? 47.739 13.078 41.697 1.00 156.10 211 MET F CA 1
ATOM 15992 C C . MET F 2 211 ? 47.782 11.563 41.549 1.00 159.05 211 MET F C 1
ATOM 15993 O O . MET F 2 211 ? 46.745 10.895 41.546 1.00 160.78 211 MET F O 1
ATOM 15998 N N . VAL F 2 212 ? 48.994 11.025 41.428 1.00 164.74 212 VAL F N 1
ATOM 15999 C CA . VAL F 2 212 ? 49.198 9.590 41.263 1.00 171.11 212 VAL F CA 1
ATOM 16000 C C . VAL F 2 212 ? 49.404 8.960 42.633 1.00 190.30 212 VAL F C 1
ATOM 16001 O O . VAL F 2 212 ? 50.103 9.514 43.489 1.00 190.28 212 VAL F O 1
ATOM 16005 N N . LEU F 2 213 ? 48.790 7.796 42.845 1.00 242.32 213 LEU F N 1
ATOM 16006 C CA . LEU F 2 213 ? 48.889 7.099 44.123 1.00 244.15 213 LEU F CA 1
ATOM 16007 C C . LEU F 2 213 ? 50.127 6.213 44.138 1.00 243.83 213 LEU F C 1
ATOM 16008 O O . LEU F 2 213 ? 50.216 5.279 43.329 1.00 242.07 213 LEU F O 1
ATOM 16013 N N . PRO F 2 214 ? 51.093 6.456 45.027 1.00 247.45 214 PRO F N 1
ATOM 16014 C CA . PRO F 2 214 ? 52.292 5.609 45.066 1.00 246.40 214 PRO F CA 1
ATOM 16015 C C . PRO F 2 214 ? 52.142 4.404 45.984 1.00 241.84 214 PRO F C 1
ATOM 16016 O O . PRO F 2 214 ? 53.085 4.047 46.696 1.00 240.88 214 PRO F O 1
ATOM 16020 N N . GLY F 2 215 ? 50.970 3.770 45.980 1.00 236.38 215 GLY F N 1
ATOM 16021 C CA . GLY F 2 215 ? 50.730 2.646 46.865 1.00 232.02 215 GLY F CA 1
ATOM 16022 C C . GLY F 2 215 ? 49.789 1.602 46.299 1.00 230.58 215 GLY F C 1
ATOM 16023 O O . GLY F 2 215 ? 49.547 1.564 45.089 1.00 232.57 215 GLY F O 1
ATOM 16024 N N . PHE F 2 216 ? 49.253 0.746 47.164 1.00 190.37 216 PHE F N 1
ATOM 16025 C CA . PHE F 2 216 ? 48.374 -0.330 46.736 1.00 184.20 216 PHE F CA 1
ATOM 16026 C C . PHE F 2 216 ? 46.924 0.135 46.724 1.00 195.26 216 PHE F C 1
ATOM 16027 O O . PHE F 2 216 ? 46.536 1.053 47.451 1.00 188.10 216 PHE F O 1
ATOM 16035 N N . TRP F 2 217 ? 46.123 -0.511 45.881 1.00 242.90 217 TRP F N 1
ATOM 16036 C CA . TRP F 2 217 ? 44.704 -0.210 45.764 1.00 243.79 217 TRP F CA 1
ATOM 16037 C C . TRP F 2 217 ? 43.927 -1.513 45.683 1.00 243.08 217 TRP F C 1
ATOM 16038 O O . TRP F 2 217 ? 44.338 -2.447 44.990 1.00 241.68 217 TRP F O 1
ATOM 16049 N N . MET F 2 218 ? 42.810 -1.571 46.402 1.00 203.20 218 MET F N 1
ATOM 16050 C CA . MET F 2 218 ? 41.979 -2.765 46.434 1.00 188.04 218 MET F CA 1
ATOM 16051 C C . MET F 2 218 ? 40.549 -2.350 46.737 1.00 181.77 218 MET F C 1
ATOM 16052 O O . MET F 2 218 ? 40.304 -1.638 47.715 1.00 170.80 218 MET F O 1
ATOM 16057 N N . ASP F 2 219 ? 39.616 -2.796 45.903 1.00 176.86 219 ASP F N 1
ATOM 16058 C CA . ASP F 2 219 ? 38.193 -2.547 46.103 1.00 172.66 219 ASP F CA 1
ATOM 16059 C C . ASP F 2 219 ? 37.602 -3.760 46.810 1.00 169.16 219 ASP F C 1
ATOM 16060 O O . ASP F 2 219 ? 37.402 -4.811 46.193 1.00 169.52 219 ASP F O 1
ATOM 16065 N N . ILE F 2 220 ? 37.324 -3.612 48.103 1.00 159.38 220 ILE F N 1
ATOM 16066 C CA . ILE F 2 220 ? 36.789 -4.696 48.918 1.00 157.51 220 ILE F CA 1
ATOM 16067 C C . ILE F 2 220 ? 35.269 -4.649 48.792 1.00 152.89 220 ILE F C 1
ATOM 16068 O O . ILE F 2 220 ? 34.604 -3.819 49.414 1.00 146.49 220 ILE F O 1
ATOM 16073 N N . GLY F 2 221 ? 34.718 -5.548 47.981 1.00 149.44 221 GLY F N 1
ATOM 16074 C CA . GLY F 2 221 ? 33.282 -5.638 47.812 1.00 146.83 221 GLY F CA 1
ATOM 16075 C C . GLY F 2 221 ? 32.770 -7.053 47.974 1.00 140.01 221 GLY F C 1
ATOM 16076 O O . GLY F 2 221 ? 31.601 -7.337 47.697 1.00 140.31 221 GLY F O 1
ATOM 16077 N N . GLN F 2 222 ? 33.640 -7.950 48.430 1.00 138.70 222 GLN F N 1
ATOM 16078 C CA . GLN F 2 222 ? 33.300 -9.352 48.618 1.00 138.33 222 GLN F CA 1
ATOM 16079 C C . GLN F 2 222 ? 34.171 -9.916 49.728 1.00 140.68 222 GLN F C 1
ATOM 16080 O O . GLN F 2 222 ? 35.312 -9.473 49.901 1.00 144.11 222 GLN F O 1
ATOM 16086 N N . PRO F 2 223 ? 33.659 -10.873 50.507 1.00 140.38 223 PRO F N 1
ATOM 16087 C CA . PRO F 2 223 ? 34.436 -11.381 51.651 1.00 148.35 223 PRO F CA 1
ATOM 16088 C C . PRO F 2 223 ? 35.737 -12.071 51.271 1.00 156.56 223 PRO F C 1
ATOM 16089 O O . PRO F 2 223 ? 36.639 -12.152 52.113 1.00 167.82 223 PRO F O 1
ATOM 16093 N N . ARG F 2 224 ? 35.871 -12.572 50.041 1.00 149.22 224 ARG F N 1
ATOM 16094 C CA . ARG F 2 224 ? 37.099 -13.253 49.649 1.00 152.26 224 ARG F CA 1
ATOM 16095 C C . ARG F 2 224 ? 38.253 -12.296 49.376 1.00 164.96 224 ARG F C 1
ATOM 16096 O O . ARG F 2 224 ? 39.405 -12.739 49.333 1.00 174.68 224 ARG F O 1
ATOM 16104 N N . ASP F 2 225 ? 37.982 -11.003 49.191 1.00 169.27 225 ASP F N 1
ATOM 16105 C CA . ASP F 2 225 ? 39.064 -10.047 48.979 1.00 176.33 225 ASP F CA 1
ATOM 16106 C C . ASP F 2 225 ? 39.828 -9.715 50.255 1.00 195.60 225 ASP F C 1
ATOM 16107 O O . ASP F 2 225 ? 40.829 -8.995 50.179 1.00 191.45 225 ASP F O 1
ATOM 16112 N N . TYR F 2 226 ? 39.388 -10.210 51.414 1.00 260.35 226 TYR F N 1
ATOM 16113 C CA . TYR F 2 226 ? 40.073 -9.880 52.660 1.00 262.04 226 TYR F CA 1
ATOM 16114 C C . TYR F 2 226 ? 41.421 -10.580 52.773 1.00 260.95 226 TYR F C 1
ATOM 16115 O O . TYR F 2 226 ? 42.345 -10.037 53.389 1.00 260.98 226 TYR F O 1
ATOM 16124 N N . ILE F 2 227 ? 41.561 -11.773 52.195 1.00 224.73 227 ILE F N 1
ATOM 16125 C CA . ILE F 2 227 ? 42.837 -12.475 52.294 1.00 220.85 227 ILE F CA 1
ATOM 16126 C C . ILE F 2 227 ? 43.839 -11.931 51.283 1.00 217.24 227 ILE F C 1
ATOM 16127 O O . ILE F 2 227 ? 45.042 -11.887 51.561 1.00 213.67 227 ILE F O 1
ATOM 16132 N N . THR F 2 228 ? 43.374 -11.508 50.106 1.00 196.30 228 THR F N 1
ATOM 16133 C CA . THR F 2 228 ? 44.278 -10.923 49.123 1.00 184.42 228 THR F CA 1
ATOM 16134 C C . THR F 2 228 ? 44.513 -9.442 49.389 1.00 177.12 228 THR F C 1
ATOM 16135 O O . THR F 2 228 ? 45.576 -8.916 49.043 1.00 169.14 228 THR F O 1
ATOM 16139 N N . GLY F 2 229 ? 43.541 -8.756 49.993 1.00 182.49 229 GLY F N 1
ATOM 16140 C CA . GLY F 2 229 ? 43.755 -7.376 50.387 1.00 171.43 229 GLY F CA 1
ATOM 16141 C C . GLY F 2 229 ? 44.648 -7.240 51.602 1.00 170.31 229 GLY F C 1
ATOM 16142 O O . GLY F 2 229 ? 45.324 -6.219 51.767 1.00 164.32 229 GLY F O 1
ATOM 16143 N N . LEU F 2 230 ? 44.668 -8.259 52.465 1.00 176.56 230 LEU F N 1
ATOM 16144 C CA . LEU F 2 230 ? 45.565 -8.235 53.615 1.00 169.91 230 LEU F CA 1
ATOM 16145 C C . LEU F 2 230 ? 47.019 -8.387 53.191 1.00 171.53 230 LEU F C 1
ATOM 16146 O O . LEU F 2 230 ? 47.920 -7.897 53.884 1.00 164.27 230 LEU F O 1
ATOM 16151 N N . ARG F 2 231 ? 47.267 -9.057 52.064 1.00 202.40 231 ARG F N 1
ATOM 16152 C CA . ARG F 2 231 ? 48.624 -9.142 51.535 1.00 200.70 231 ARG F CA 1
ATOM 16153 C C . ARG F 2 231 ? 49.139 -7.763 51.142 1.00 200.55 231 ARG F C 1
ATOM 16154 O O . ARG F 2 231 ? 50.246 -7.370 51.524 1.00 200.29 231 ARG F O 1
ATOM 16162 N N . LEU F 2 232 ? 48.341 -7.012 50.379 1.00 175.10 232 LEU F N 1
ATOM 16163 C CA . LEU F 2 232 ? 48.752 -5.670 49.981 1.00 164.29 232 LEU F CA 1
ATOM 16164 C C . LEU F 2 232 ? 48.973 -4.775 51.192 1.00 165.13 232 LEU F C 1
ATOM 16165 O O . LEU F 2 232 ? 49.839 -3.893 51.164 1.00 164.02 232 LEU F O 1
ATOM 16170 N N . TYR F 2 233 ? 48.199 -4.980 52.260 1.00 172.04 233 TYR F N 1
ATOM 16171 C CA . TYR F 2 233 ? 48.387 -4.187 53.470 1.00 174.50 233 TYR F CA 1
ATOM 16172 C C . TYR F 2 233 ? 49.657 -4.597 54.205 1.00 173.99 233 TYR F C 1
ATOM 16173 O O . TYR F 2 233 ? 50.483 -3.746 54.557 1.00 172.92 233 TYR F O 1
ATOM 16182 N N . LEU F 2 234 ? 49.828 -5.899 54.454 1.00 171.60 234 LEU F N 1
ATOM 16183 C CA . LEU F 2 234 ? 51.022 -6.363 55.155 1.00 166.50 234 LEU F CA 1
ATOM 16184 C C . LEU F 2 234 ? 52.283 -6.140 54.332 1.00 170.92 234 LEU F C 1
ATOM 16185 O O . LEU F 2 234 ? 53.368 -5.965 54.899 1.00 167.20 234 LEU F O 1
ATOM 16190 N N . ASP F 2 235 ? 52.168 -6.150 53.002 1.00 184.68 235 ASP F N 1
ATOM 16191 C CA . ASP F 2 235 ? 53.321 -5.849 52.160 1.00 183.93 235 ASP F CA 1
ATOM 16192 C C . ASP F 2 235 ? 53.772 -4.406 52.351 1.00 183.82 235 ASP F C 1
ATOM 16193 O O . ASP F 2 235 ? 54.968 -4.134 52.505 1.00 183.26 235 ASP F O 1
ATOM 16198 N N . SER F 2 236 ? 52.822 -3.467 52.344 1.00 174.36 236 SER F N 1
ATOM 16199 C CA . SER F 2 236 ? 53.159 -2.068 52.588 1.00 167.01 236 SER F CA 1
ATOM 16200 C C . SER F 2 236 ? 53.708 -1.857 53.993 1.00 164.12 236 SER F C 1
ATOM 16201 O O . SER F 2 236 ? 54.491 -0.926 54.218 1.00 158.96 236 SER F O 1
ATOM 16204 N N . LEU F 2 237 ? 53.314 -2.702 54.949 1.00 171.14 237 LEU F N 1
ATOM 16205 C CA . LEU F 2 237 ? 53.850 -2.585 56.302 1.00 169.64 237 LEU F CA 1
ATOM 16206 C C . LEU F 2 237 ? 55.317 -2.986 56.364 1.00 167.67 237 LEU F C 1
ATOM 16207 O O . LEU F 2 237 ? 56.079 -2.418 57.154 1.00 167.43 237 LEU F O 1
ATOM 16212 N N . ARG F 2 238 ? 55.730 -3.961 55.551 1.00 158.56 238 ARG F N 1
ATOM 16213 C CA . ARG F 2 238 ? 57.144 -4.312 55.471 1.00 151.12 238 ARG F CA 1
ATOM 16214 C C . ARG F 2 238 ? 57.998 -3.143 54.996 1.00 151.85 238 ARG F C 1
ATOM 16215 O O . ARG F 2 238 ? 59.207 -3.129 55.251 1.00 145.32 238 ARG F O 1
ATOM 16223 N N . LYS F 2 239 ? 57.398 -2.168 54.314 1.00 157.97 239 LYS F N 1
ATOM 16224 C CA . LYS F 2 239 ? 58.108 -0.989 53.835 1.00 154.82 239 LYS F CA 1
ATOM 16225 C C . LYS F 2 239 ? 58.018 0.172 54.821 1.00 154.98 239 LYS F C 1
ATOM 16226 O O . LYS F 2 239 ? 59.036 0.784 55.157 1.00 155.79 239 LYS F O 1
ATOM 16232 N N . LYS F 2 240 ? 56.807 0.486 55.289 1.00 153.77 240 LYS F N 1
ATOM 16233 C CA . LYS F 2 240 ? 56.618 1.639 56.166 1.00 149.83 240 LYS F CA 1
ATOM 16234 C C . LYS F 2 240 ? 57.302 1.431 57.513 1.00 150.92 240 LYS F C 1
ATOM 16235 O O . LYS F 2 240 ? 58.233 2.163 57.871 1.00 144.23 240 LYS F O 1
ATOM 16241 N N . SER F 2 241 ? 56.854 0.434 58.273 1.00 156.91 241 SER F N 1
ATOM 16242 C CA . SER F 2 241 ? 57.418 0.132 59.587 1.00 152.23 241 SER F CA 1
ATOM 16243 C C . SER F 2 241 ? 57.533 -1.382 59.710 1.00 154.31 241 SER F C 1
ATOM 16244 O O . SER F 2 241 ? 56.539 -2.066 60.004 1.00 160.51 241 SER F O 1
ATOM 16247 N N . PRO F 2 242 ? 58.727 -1.941 59.495 1.00 144.22 242 PRO F N 1
ATOM 16248 C CA . PRO F 2 242 ? 58.878 -3.404 59.517 1.00 140.67 242 PRO F CA 1
ATOM 16249 C C . PRO F 2 242 ? 58.877 -4.019 60.906 1.00 141.21 242 PRO F C 1
ATOM 16250 O O . PRO F 2 242 ? 58.781 -5.250 61.012 1.00 139.23 242 PRO F O 1
ATOM 16254 N N . ALA F 2 243 ? 58.977 -3.218 61.964 1.00 145.84 243 ALA F N 1
ATOM 16255 C CA . ALA F 2 243 ? 58.964 -3.727 63.328 1.00 146.25 243 ALA F CA 1
ATOM 16256 C C . ALA F 2 243 ? 57.557 -3.919 63.871 1.00 156.38 243 ALA F C 1
ATOM 16257 O O . ALA F 2 243 ? 57.402 -4.356 65.016 1.00 152.26 243 ALA F O 1
ATOM 16259 N N . LYS F 2 244 ? 56.532 -3.609 63.080 1.00 180.24 244 LYS F N 1
ATOM 16260 C CA . LYS F 2 244 ? 55.152 -3.826 63.486 1.00 181.46 244 LYS F CA 1
ATOM 16261 C C . LYS F 2 244 ? 54.645 -5.217 63.135 1.00 180.75 244 LYS F C 1
ATOM 16262 O O . LYS F 2 244 ? 53.532 -5.573 63.534 1.00 181.61 244 LYS F O 1
ATOM 16268 N N . LEU F 2 245 ? 55.427 -6.003 62.404 1.00 161.15 245 LEU F N 1
ATOM 16269 C CA . LEU F 2 245 ? 55.055 -7.355 62.014 1.00 154.65 245 LEU F CA 1
ATOM 16270 C C . LEU F 2 245 ? 55.878 -8.346 62.825 1.00 156.51 245 LEU F C 1
ATOM 16271 O O . LEU F 2 245 ? 57.108 -8.235 62.883 1.00 153.86 245 LEU F O 1
ATOM 16276 N N . THR F 2 246 ? 55.202 -9.303 63.455 1.00 158.95 246 THR F N 1
ATOM 16277 C CA . THR F 2 246 ? 55.892 -10.248 64.320 1.00 157.95 246 THR F CA 1
ATOM 16278 C C . THR F 2 246 ? 56.843 -11.129 63.516 1.00 160.87 246 THR F C 1
ATOM 16279 O O . THR F 2 246 ? 56.663 -11.352 62.315 1.00 158.43 246 THR F O 1
ATOM 16283 N N . SER F 2 247 ? 57.870 -11.627 64.199 1.00 169.72 247 SER F N 1
ATOM 16284 C CA . SER F 2 247 ? 58.875 -12.480 63.587 1.00 167.06 247 SER F CA 1
ATOM 16285 C C . SER F 2 247 ? 59.284 -13.547 64.590 1.00 167.04 247 SER F C 1
ATOM 16286 O O . SER F 2 247 ? 59.057 -13.416 65.795 1.00 167.91 247 SER F O 1
ATOM 16289 N N . GLY F 2 248 ? 59.893 -14.612 64.079 1.00 147.92 248 GLY F N 1
ATOM 16290 C CA . GLY F 2 248 ? 60.346 -15.688 64.924 1.00 140.51 248 GLY F CA 1
ATOM 16291 C C . GLY F 2 248 ? 60.590 -16.971 64.160 1.00 135.91 248 GLY F C 1
ATOM 16292 O O . GLY F 2 248 ? 60.470 -17.027 62.932 1.00 136.73 248 GLY F O 1
ATOM 16293 N N . PRO F 2 249 ? 60.941 -18.036 64.884 1.00 134.03 249 PRO F N 1
ATOM 16294 C CA . PRO F 2 249 ? 61.194 -19.321 64.217 1.00 134.41 249 PRO F CA 1
ATOM 16295 C C . PRO F 2 249 ? 59.936 -19.986 63.688 1.00 140.27 249 PRO F C 1
ATOM 16296 O O . PRO F 2 249 ? 60.030 -20.786 62.749 1.00 140.52 249 PRO F O 1
ATOM 16300 N N . HIS F 2 250 ? 58.767 -19.685 64.252 1.00 152.19 250 HIS F N 1
ATOM 16301 C CA . HIS F 2 250 ? 57.507 -20.227 63.766 1.00 152.41 250 HIS F CA 1
ATOM 16302 C C . HIS F 2 250 ? 56.771 -19.246 62.864 1.00 152.09 250 HIS F C 1
ATOM 16303 O O . HIS F 2 250 ? 55.630 -19.513 62.472 1.00 152.29 250 HIS F O 1
ATOM 16310 N N . ILE F 2 251 ? 57.400 -18.125 62.521 1.00 138.71 251 ILE F N 1
ATOM 16311 C CA . ILE F 2 251 ? 56.787 -17.079 61.714 1.00 128.54 251 ILE F CA 1
ATOM 16312 C C . ILE F 2 251 ? 57.462 -17.071 60.352 1.00 118.42 251 ILE F C 1
ATOM 16313 O O . ILE F 2 251 ? 58.696 -17.089 60.262 1.00 116.95 251 ILE F O 1
ATOM 16318 N N . VAL F 2 252 ? 56.656 -17.039 59.295 1.00 113.29 252 VAL F N 1
ATOM 16319 C CA . VAL F 2 252 ? 57.147 -17.006 57.925 1.00 106.73 252 VAL F CA 1
ATOM 16320 C C . VAL F 2 252 ? 56.416 -15.896 57.185 1.00 103.55 252 VAL F C 1
ATOM 16321 O O . VAL F 2 252 ? 55.186 -15.800 57.257 1.00 105.22 252 VAL F O 1
ATOM 16325 N N . GLY F 2 253 ? 57.172 -15.052 56.492 1.00 101.70 253 GLY F N 1
ATOM 16326 C CA . GLY F 2 253 ? 56.571 -13.965 55.750 1.00 105.64 253 GLY F CA 1
ATOM 16327 C C . GLY F 2 253 ? 56.137 -12.822 56.641 1.00 111.68 253 GLY F C 1
ATOM 16328 O O . GLY F 2 253 ? 56.842 -12.451 57.584 1.00 110.81 253 GLY F O 1
ATOM 16329 N N . ASN F 2 254 ? 54.973 -12.255 56.343 1.00 119.20 254 ASN F N 1
ATOM 16330 C CA . ASN F 2 254 ? 54.420 -11.124 57.076 1.00 120.41 254 ASN F CA 1
ATOM 16331 C C . ASN F 2 254 ? 53.252 -11.605 57.925 1.00 120.83 254 ASN F C 1
ATOM 16332 O O . ASN F 2 254 ? 52.272 -12.131 57.391 1.00 115.69 254 ASN F O 1
ATOM 16337 N N . VAL F 2 255 ? 53.356 -11.430 59.241 1.00 133.59 255 VAL F N 1
ATOM 16338 C CA . VAL F 2 255 ? 52.319 -11.849 60.179 1.00 137.01 255 VAL F CA 1
ATOM 16339 C C . VAL F 2 255 ? 52.067 -10.712 61.161 1.00 138.54 255 VAL F C 1
ATOM 16340 O O . VAL F 2 255 ? 53.013 -10.158 61.730 1.00 136.41 255 VAL F O 1
ATOM 16344 N N . LEU F 2 256 ? 50.794 -10.361 61.350 1.00 134.36 256 LEU F N 1
ATOM 16345 C CA . LEU F 2 256 ? 50.379 -9.290 62.258 1.00 130.22 256 LEU F CA 1
ATOM 16346 C C . LEU F 2 256 ? 49.610 -9.905 63.426 1.00 130.91 256 LEU F C 1
ATOM 16347 O O . LEU F 2 256 ? 48.428 -10.235 63.298 1.00 128.86 256 LEU F O 1
ATOM 16352 N N . VAL F 2 257 ? 50.281 -10.052 64.567 1.00 138.63 257 VAL F N 1
ATOM 16353 C CA . VAL F 2 257 ? 49.684 -10.635 65.764 1.00 136.13 257 VAL F CA 1
ATOM 16354 C C . VAL F 2 257 ? 49.357 -9.530 66.761 1.00 137.62 257 VAL F C 1
ATOM 16355 O O . VAL F 2 257 ? 50.061 -8.517 66.856 1.00 143.64 257 VAL F O 1
ATOM 16359 N N . ASP F 2 258 ? 48.266 -9.719 67.504 1.00 128.73 258 ASP F N 1
ATOM 16360 C CA . ASP F 2 258 ? 47.854 -8.774 68.531 1.00 123.08 258 ASP F CA 1
ATOM 16361 C C . ASP F 2 258 ? 48.551 -9.089 69.850 1.00 120.93 258 ASP F C 1
ATOM 16362 O O . ASP F 2 258 ? 48.899 -10.239 70.130 1.00 124.17 258 ASP F O 1
ATOM 16367 N N . GLU F 2 259 ? 48.750 -8.047 70.664 1.00 115.94 259 GLU F N 1
ATOM 16368 C CA . GLU F 2 259 ? 49.370 -8.239 71.973 1.00 111.94 259 GLU F CA 1
ATOM 16369 C C . GLU F 2 259 ? 48.484 -9.054 72.905 1.00 111.33 259 GLU F C 1
ATOM 16370 O O . GLU F 2 259 ? 48.991 -9.713 73.820 1.00 108.75 259 GLU F O 1
ATOM 16376 N N . THR F 2 260 ? 47.168 -9.022 72.696 1.00 113.71 260 THR F N 1
ATOM 16377 C CA . THR F 2 260 ? 46.268 -9.792 73.544 1.00 109.93 260 THR F CA 1
ATOM 16378 C C . THR F 2 260 ? 46.242 -11.258 73.136 1.00 112.71 260 THR F C 1
ATOM 16379 O O . THR F 2 260 ? 46.020 -12.131 73.983 1.00 114.04 260 THR F O 1
ATOM 16383 N N . ALA F 2 261 ? 46.462 -11.541 71.856 1.00 119.40 261 ALA F N 1
ATOM 16384 C CA . ALA F 2 261 ? 46.432 -12.911 71.366 1.00 119.96 261 ALA F CA 1
ATOM 16385 C C . ALA F 2 261 ? 47.608 -13.708 71.919 1.00 117.74 261 ALA F C 1
ATOM 16386 O O . ALA F 2 261 ? 48.729 -13.202 72.032 1.00 113.87 261 ALA F O 1
ATOM 16388 N N . THR F 2 262 ? 47.342 -14.964 72.269 1.00 114.38 262 THR F N 1
ATOM 16389 C CA . THR F 2 262 ? 48.349 -15.890 72.769 1.00 112.79 262 THR F CA 1
ATOM 16390 C C . THR F 2 262 ? 48.448 -17.069 71.810 1.00 113.72 262 THR F C 1
ATOM 16391 O O . THR F 2 262 ? 47.425 -17.614 71.384 1.00 120.07 262 THR F O 1
ATOM 16395 N N . ILE F 2 263 ? 49.676 -17.455 71.471 1.00 107.80 263 ILE F N 1
ATOM 16396 C CA . ILE F 2 263 ? 49.943 -18.527 70.516 1.00 109.07 263 ILE F CA 1
ATOM 16397 C C . ILE F 2 263 ? 50.599 -19.682 71.257 1.00 109.31 263 ILE F C 1
ATOM 16398 O O . ILE F 2 263 ? 51.516 -19.471 72.060 1.00 113.81 263 ILE F O 1
ATOM 16403 N N . GLY F 2 264 ? 50.128 -20.896 70.994 1.00 112.52 264 GLY F N 1
ATOM 16404 C CA . GLY F 2 264 ? 50.737 -22.083 71.552 1.00 112.17 264 GLY F CA 1
ATOM 16405 C C . GLY F 2 264 ? 52.071 -22.409 70.903 1.00 114.67 264 GLY F C 1
ATOM 16406 O O . GLY F 2 264 ? 52.588 -21.698 70.041 1.00 115.99 264 GLY F O 1
ATOM 16407 N N . GLU F 2 265 ? 52.635 -23.528 71.340 1.00 116.06 265 GLU F N 1
ATOM 16408 C CA . GLU F 2 265 ? 53.918 -24.002 70.848 1.00 119.45 265 GLU F CA 1
ATOM 16409 C C . GLU F 2 265 ? 53.714 -25.000 69.712 1.00 121.10 265 GLU F C 1
ATOM 16410 O O . GLU F 2 265 ? 52.653 -25.607 69.567 1.00 122.41 265 GLU F O 1
ATOM 16416 N N . GLY F 2 266 ? 54.749 -25.157 68.894 1.00 124.96 266 GLY F N 1
ATOM 16417 C CA . GLY F 2 266 ? 54.683 -26.092 67.786 1.00 128.58 266 GLY F CA 1
ATOM 16418 C C . GLY F 2 266 ? 53.751 -25.658 66.685 1.00 129.17 266 GLY F C 1
ATOM 16419 O O . GLY F 2 266 ? 53.172 -26.504 65.996 1.00 130.06 266 GLY F O 1
ATOM 16420 N N . CYS F 2 267 ? 53.596 -24.356 66.498 1.00 126.57 267 CYS F N 1
ATOM 16421 C CA . CYS F 2 267 ? 52.744 -23.807 65.461 1.00 122.90 267 CYS F CA 1
ATOM 16422 C C . CYS F 2 267 ? 53.591 -23.313 64.296 1.00 119.93 267 CYS F C 1
ATOM 16423 O O . CYS F 2 267 ? 54.820 -23.257 64.361 1.00 120.36 267 CYS F O 1
ATOM 16426 N N . LEU F 2 268 ? 52.909 -22.949 63.217 1.00 117.93 268 LEU F N 1
ATOM 16427 C CA . LEU F 2 268 ? 53.565 -22.363 62.054 1.00 115.72 268 LEU F CA 1
ATOM 16428 C C . LEU F 2 268 ? 52.572 -21.391 61.439 1.00 112.56 268 LEU F C 1
ATOM 16429 O O . LEU F 2 268 ? 51.550 -21.814 60.894 1.00 114.49 268 LEU F O 1
ATOM 16434 N N . ILE F 2 269 ? 52.870 -20.100 61.522 1.00 111.84 269 ILE F N 1
ATOM 16435 C CA . ILE F 2 269 ? 51.936 -19.053 61.131 1.00 112.00 269 ILE F CA 1
ATOM 16436 C C . ILE F 2 269 ? 52.558 -18.262 59.993 1.00 108.86 269 ILE F C 1
ATOM 16437 O O . ILE F 2 269 ? 53.710 -17.825 60.088 1.00 109.85 269 ILE F O 1
ATOM 16442 N N . GLY F 2 270 ? 51.794 -18.081 58.923 1.00 105.87 270 GLY F N 1
ATOM 16443 C CA . GLY F 2 270 ? 52.255 -17.346 57.776 1.00 104.94 270 GLY F CA 1
ATOM 16444 C C . GLY F 2 270 ? 52.159 -18.162 56.504 1.00 104.59 270 GLY F C 1
ATOM 16445 O O . GLY F 2 270 ? 51.997 -19.387 56.529 1.00 105.94 270 GLY F O 1
ATOM 16446 N N . PRO F 2 271 ? 52.256 -17.486 55.351 1.00 101.41 271 PRO F N 1
ATOM 16447 C CA . PRO F 2 271 ? 52.413 -16.031 55.328 1.00 106.00 271 PRO F CA 1
ATOM 16448 C C . PRO F 2 271 ? 51.077 -15.298 55.345 1.00 112.58 271 PRO F C 1
ATOM 16449 O O . PRO F 2 271 ? 50.040 -15.897 55.059 1.00 117.43 271 PRO F O 1
ATOM 16453 N N . ASP F 2 272 ? 51.127 -14.007 55.680 1.00 115.59 272 ASP F N 1
ATOM 16454 C CA . ASP F 2 272 ? 49.982 -13.099 55.615 1.00 119.80 272 ASP F CA 1
ATOM 16455 C C . ASP F 2 272 ? 48.815 -13.608 56.468 1.00 118.93 272 ASP F C 1
ATOM 16456 O O . ASP F 2 272 ? 47.766 -14.027 55.974 1.00 117.38 272 ASP F O 1
ATOM 16461 N N . VAL F 2 273 ? 49.038 -13.555 57.780 1.00 118.22 273 VAL F N 1
ATOM 16462 C CA . VAL F 2 273 ? 48.042 -13.932 58.774 1.00 116.14 273 VAL F CA 1
ATOM 16463 C C . VAL F 2 273 ? 47.943 -12.816 59.804 1.00 118.78 273 VAL F C 1
ATOM 16464 O O . VAL F 2 273 ? 48.962 -12.277 60.251 1.00 122.15 273 VAL F O 1
ATOM 16468 N N . ALA F 2 274 ? 46.714 -12.469 60.182 1.00 117.32 274 ALA F N 1
ATOM 16469 C CA . ALA F 2 274 ? 46.456 -11.408 61.152 1.00 118.28 274 ALA F CA 1
ATOM 16470 C C . ALA F 2 274 ? 45.518 -11.949 62.222 1.00 117.65 274 ALA F C 1
ATOM 16471 O O . ALA F 2 274 ? 44.358 -12.262 61.935 1.00 116.08 274 ALA F O 1
ATOM 16473 N N . ILE F 2 275 ? 46.018 -12.056 63.450 1.00 125.11 275 ILE F N 1
ATOM 16474 C CA . ILE F 2 275 ? 45.264 -12.609 64.571 1.00 127.44 275 ILE F CA 1
ATOM 16475 C C . ILE F 2 275 ? 44.814 -11.463 65.466 1.00 127.83 275 ILE F C 1
ATOM 16476 O O . ILE F 2 275 ? 45.646 -10.720 65.999 1.00 126.24 275 ILE F O 1
ATOM 16481 N N . GLY F 2 276 ? 43.495 -11.343 65.657 1.00 139.70 276 GLY F N 1
ATOM 16482 C CA . GLY F 2 276 ? 42.934 -10.291 66.458 1.00 141.15 276 GLY F CA 1
ATOM 16483 C C . GLY F 2 276 ? 43.246 -10.446 67.939 1.00 141.86 276 GLY F C 1
ATOM 16484 O O . GLY F 2 276 ? 43.958 -11.367 68.363 1.00 141.31 276 GLY F O 1
ATOM 16485 N N . PRO F 2 277 ? 42.716 -9.525 68.741 1.00 118.58 277 PRO F N 1
ATOM 16486 C CA . PRO F 2 277 ? 42.932 -9.583 70.188 1.00 114.13 277 PRO F CA 1
ATOM 16487 C C . PRO F 2 277 ? 42.015 -10.590 70.866 1.00 109.39 277 PRO F C 1
ATOM 16488 O O . PRO F 2 277 ? 40.993 -11.019 70.328 1.00 107.33 277 PRO F O 1
ATOM 16492 N N . GLY F 2 278 ? 42.415 -10.964 72.079 1.00 108.34 278 GLY F N 1
ATOM 16493 C CA . GLY F 2 278 ? 41.663 -11.899 72.888 1.00 106.47 278 GLY F CA 1
ATOM 16494 C C . GLY F 2 278 ? 41.633 -13.313 72.365 1.00 105.08 278 GLY F C 1
ATOM 16495 O O . GLY F 2 278 ? 40.900 -14.145 72.910 1.00 104.03 278 GLY F O 1
ATOM 16496 N N . CYS F 2 279 ? 42.402 -13.612 71.323 1.00 110.07 279 CYS F N 1
ATOM 16497 C CA . CYS F 2 279 ? 42.436 -14.953 70.769 1.00 114.18 279 CYS F CA 1
ATOM 16498 C C . CYS F 2 279 ? 43.406 -15.830 71.553 1.00 119.81 279 CYS F C 1
ATOM 16499 O O . CYS F 2 279 ? 44.332 -15.347 72.212 1.00 118.42 279 CYS F O 1
ATOM 16502 N N . ILE F 2 280 ? 43.186 -17.141 71.461 1.00 131.23 280 ILE F N 1
ATOM 16503 C CA . ILE F 2 280 ? 44.026 -18.148 72.100 1.00 134.25 280 ILE F CA 1
ATOM 16504 C C . ILE F 2 280 ? 44.251 -19.263 71.082 1.00 136.76 280 ILE F C 1
ATOM 16505 O O . ILE F 2 280 ? 43.344 -20.063 70.821 1.00 149.06 280 ILE F O 1
ATOM 16510 N N . VAL F 2 281 ? 45.448 -19.311 70.504 1.00 137.90 281 VAL F N 1
ATOM 16511 C CA . VAL F 2 281 ? 45.814 -20.298 69.494 1.00 135.10 281 VAL F CA 1
ATOM 16512 C C . VAL F 2 281 ? 46.522 -21.457 70.184 1.00 134.64 281 VAL F C 1
ATOM 16513 O O . VAL F 2 281 ? 47.508 -21.250 70.902 1.00 136.03 281 VAL F O 1
ATOM 16517 N N . GLU F 2 282 ? 46.017 -22.672 69.977 1.00 127.51 282 GLU F N 1
ATOM 16518 C CA . GLU F 2 282 ? 46.582 -23.864 70.593 1.00 123.43 282 GLU F CA 1
ATOM 16519 C C . GLU F 2 282 ? 47.738 -24.409 69.750 1.00 119.13 282 GLU F C 1
ATOM 16520 O O . GLU F 2 282 ? 48.164 -23.808 68.760 1.00 121.79 282 GLU F O 1
ATOM 16526 N N . SER F 2 283 ? 48.245 -25.575 70.139 1.00 118.59 283 SER F N 1
ATOM 16527 C CA . SER F 2 283 ? 49.477 -26.123 69.596 1.00 119.65 283 SER F CA 1
ATOM 16528 C C . SER F 2 283 ? 49.226 -26.964 68.352 1.00 125.80 283 SER F C 1
ATOM 16529 O O . SER F 2 283 ? 48.149 -27.530 68.163 1.00 122.09 283 SER F O 1
ATOM 16532 N N . GLY F 2 284 ? 50.245 -27.039 67.500 1.00 166.91 284 GLY F N 1
ATOM 16533 C CA . GLY F 2 284 ? 50.187 -27.874 66.320 1.00 166.18 284 GLY F CA 1
ATOM 16534 C C . GLY F 2 284 ? 49.442 -27.282 65.147 1.00 165.69 284 GLY F C 1
ATOM 16535 O O . GLY F 2 284 ? 49.131 -28.014 64.202 1.00 165.19 284 GLY F O 1
ATOM 16536 N N . VAL F 2 285 ? 49.143 -25.988 65.175 1.00 131.71 285 VAL F N 1
ATOM 16537 C CA . VAL F 2 285 ? 48.341 -25.363 64.136 1.00 126.98 285 VAL F CA 1
ATOM 16538 C C . VAL F 2 285 ? 49.245 -24.896 63.002 1.00 126.28 285 VAL F C 1
ATOM 16539 O O . VAL F 2 285 ? 50.460 -24.747 63.155 1.00 125.01 285 VAL F O 1
ATOM 16543 N N . ARG F 2 286 ? 48.632 -24.666 61.839 1.00 124.63 286 ARG F N 1
ATOM 16544 C CA . ARG F 2 286 ? 49.336 -24.230 60.631 1.00 117.45 286 ARG F CA 1
ATOM 16545 C C . ARG F 2 286 ? 48.463 -23.190 59.933 1.00 114.68 286 ARG F C 1
ATOM 16546 O O . ARG F 2 286 ? 47.514 -23.546 59.227 1.00 120.03 286 ARG F O 1
ATOM 16554 N N . LEU F 2 287 ? 48.775 -21.913 60.139 1.00 111.83 287 LEU F N 1
ATOM 16555 C CA . LEU F 2 287 ? 48.014 -20.814 59.557 1.00 110.78 287 LEU F CA 1
ATOM 16556 C C . LEU F 2 287 ? 48.747 -20.222 58.360 1.00 112.74 287 LEU F C 1
ATOM 16557 O O . LEU F 2 287 ? 49.971 -20.065 58.382 1.00 112.43 287 LEU F O 1
ATOM 16562 N N . SER F 2 288 ? 47.987 -19.893 57.316 1.00 125.43 288 SER F N 1
ATOM 16563 C CA . SER F 2 288 ? 48.564 -19.369 56.084 1.00 124.13 288 SER F CA 1
ATOM 16564 C C . SER F 2 288 ? 47.489 -18.631 55.300 1.00 124.25 288 SER F C 1
ATOM 16565 O O . SER F 2 288 ? 46.402 -19.174 55.077 1.00 125.64 288 SER F O 1
ATOM 16568 N N . ARG F 2 289 ? 47.790 -17.395 54.899 1.00 115.20 289 ARG F N 1
ATOM 16569 C CA . ARG F 2 289 ? 46.931 -16.595 54.023 1.00 116.67 289 ARG F CA 1
ATOM 16570 C C . ARG F 2 289 ? 45.551 -16.338 54.626 1.00 119.54 289 ARG F C 1
ATOM 16571 O O . ARG F 2 289 ? 44.618 -15.965 53.911 1.00 133.06 289 ARG F O 1
ATOM 16579 N N . CYS F 2 290 ? 45.390 -16.524 55.930 1.00 115.99 290 CYS F N 1
ATOM 16580 C CA . CYS F 2 290 ? 44.101 -16.350 56.579 1.00 115.07 290 CYS F CA 1
ATOM 16581 C C . CYS F 2 290 ? 44.118 -15.118 57.476 1.00 113.28 290 CYS F C 1
ATOM 16582 O O . CYS F 2 290 ? 45.149 -14.473 57.676 1.00 112.04 290 CYS F O 1
ATOM 16585 N N . THR F 2 291 ? 42.942 -14.790 58.010 1.00 111.90 291 THR F N 1
ATOM 16586 C CA . THR F 2 291 ? 42.792 -13.699 58.966 1.00 108.45 291 THR F CA 1
ATOM 16587 C C . THR F 2 291 ? 41.902 -14.179 60.101 1.00 109.41 291 THR F C 1
ATOM 16588 O O . THR F 2 291 ? 40.823 -14.728 59.857 1.00 109.93 291 THR F O 1
ATOM 16592 N N . VAL F 2 292 ? 42.353 -13.963 61.334 1.00 110.86 292 VAL F N 1
ATOM 16593 C CA . VAL F 2 292 ? 41.648 -14.398 62.535 1.00 109.36 292 VAL F CA 1
ATOM 16594 C C . VAL F 2 292 ? 41.128 -13.172 63.273 1.00 110.39 292 VAL F C 1
ATOM 16595 O O . VAL F 2 292 ? 41.888 -12.232 63.540 1.00 115.65 292 VAL F O 1
ATOM 16599 N N . MET F 2 293 ? 39.837 -13.182 63.607 1.00 108.25 293 MET F N 1
ATOM 16600 C CA . MET F 2 293 ? 39.217 -12.076 64.321 1.00 106.21 293 MET F CA 1
ATOM 16601 C C . MET F 2 293 ? 39.224 -12.360 65.823 1.00 106.27 293 MET F C 1
ATOM 16602 O O . MET F 2 293 ? 39.841 -13.317 66.294 1.00 110.15 293 MET F O 1
ATOM 16607 N N . ARG F 2 294 ? 38.517 -11.532 66.589 1.00 104.61 294 ARG F N 1
ATOM 16608 C CA . ARG F 2 294 ? 38.658 -11.516 68.039 1.00 102.21 294 ARG F CA 1
ATOM 16609 C C . ARG F 2 294 ? 38.075 -12.767 68.689 1.00 100.85 294 ARG F C 1
ATOM 16610 O O . ARG F 2 294 ? 37.103 -13.354 6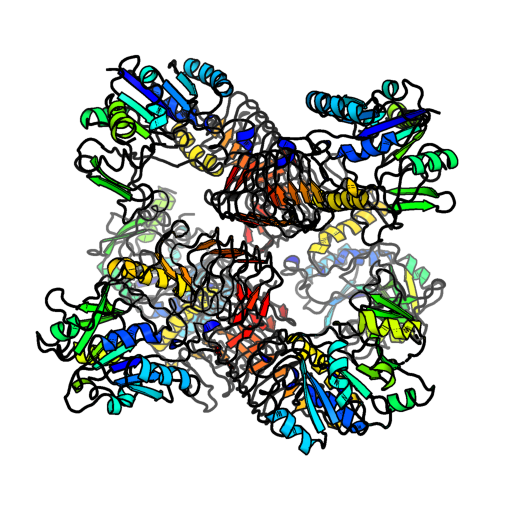8.208 1.00 105.02 294 ARG F O 1
ATOM 16618 N N . GLY F 2 295 ? 38.689 -13.171 69.802 1.00 102.54 295 GLY F N 1
ATOM 16619 C CA . GLY F 2 295 ? 38.101 -14.113 70.736 1.00 111.80 295 GLY F CA 1
ATOM 16620 C C . GLY F 2 295 ? 37.947 -15.542 70.269 1.00 118.70 295 GLY F C 1
ATOM 16621 O O . GLY F 2 295 ? 37.606 -16.402 71.088 1.00 126.46 295 GLY F O 1
ATOM 16622 N N . VAL F 2 296 ? 38.185 -15.839 69.001 1.00 122.18 296 VAL F N 1
ATOM 16623 C CA . VAL F 2 296 ? 37.975 -17.189 68.493 1.00 137.46 296 VAL F CA 1
ATOM 16624 C C . VAL F 2 296 ? 39.131 -18.083 68.919 1.00 159.79 296 VAL F C 1
ATOM 16625 O O . VAL F 2 296 ? 40.303 -17.692 68.854 1.00 148.08 296 VAL F O 1
ATOM 16629 N N . ARG F 2 297 ? 38.799 -19.298 69.348 1.00 236.24 297 ARG F N 1
ATOM 16630 C CA . ARG F 2 297 ? 39.774 -20.298 69.759 1.00 235.31 297 ARG F CA 1
ATOM 16631 C C . ARG F 2 297 ? 39.915 -21.358 68.676 1.00 234.16 297 ARG F C 1
ATOM 16632 O O . ARG F 2 297 ? 38.917 -21.937 68.234 1.00 234.67 297 ARG F O 1
ATOM 16640 N N . ILE F 2 298 ? 41.152 -21.608 68.254 1.00 163.89 298 ILE F N 1
ATOM 16641 C CA . ILE F 2 298 ? 41.471 -22.669 67.305 1.00 143.67 298 ILE F CA 1
ATOM 16642 C C . ILE F 2 298 ? 42.180 -23.778 68.070 1.00 135.76 298 ILE F C 1
ATOM 16643 O O . ILE F 2 298 ? 43.220 -23.542 68.697 1.00 137.50 298 ILE F O 1
ATOM 16648 N N . LYS F 2 299 ? 41.616 -24.983 68.029 1.00 124.81 299 LYS F N 1
ATOM 16649 C CA . LYS F 2 299 ? 42.133 -26.089 68.820 1.00 114.78 299 LYS F CA 1
ATOM 16650 C C . LYS F 2 299 ? 43.382 -26.688 68.172 1.00 111.54 299 LYS F C 1
ATOM 16651 O O . LYS F 2 299 ? 43.890 -26.203 67.157 1.00 113.27 299 LYS F O 1
ATOM 16657 N N . LYS F 2 300 ? 43.881 -27.767 68.770 1.00 108.90 300 LYS F N 1
ATOM 16658 C CA . LYS F 2 300 ? 45.184 -28.310 68.413 1.00 109.89 300 LYS F CA 1
ATOM 16659 C C . LYS F 2 300 ? 45.156 -29.058 67.085 1.00 109.30 300 LYS F C 1
ATOM 16660 O O . LYS F 2 300 ? 44.148 -29.658 66.702 1.00 109.00 300 LYS F O 1
ATOM 16666 N N . HIS F 2 301 ? 46.291 -29.003 66.381 1.00 115.16 301 HIS F N 1
ATOM 16667 C CA . HIS F 2 301 ? 46.546 -29.804 65.182 1.00 116.68 301 HIS F CA 1
ATOM 16668 C C . HIS F 2 301 ? 45.598 -29.451 64.041 1.00 116.53 301 HIS F C 1
ATOM 16669 O O . HIS F 2 301 ? 45.310 -30.285 63.180 1.00 114.01 301 HIS F O 1
ATOM 16676 N N . ALA F 2 302 ? 45.114 -28.216 64.025 1.00 117.54 302 ALA F N 1
ATOM 16677 C CA . ALA F 2 302 ? 44.238 -27.741 62.967 1.00 117.24 302 ALA F CA 1
ATOM 16678 C C . ALA F 2 302 ? 45.059 -27.134 61.836 1.00 126.68 302 ALA F C 1
ATOM 16679 O O . ALA F 2 302 ? 46.128 -26.560 62.057 1.00 126.02 302 ALA F O 1
ATOM 16681 N N . CYS F 2 303 ? 44.546 -27.263 60.613 1.00 143.68 303 CYS F N 1
ATOM 16682 C CA . CYS F 2 303 ? 45.215 -26.746 59.418 1.00 141.97 303 CYS F CA 1
ATOM 16683 C C . CYS F 2 303 ? 44.240 -25.837 58.675 1.00 141.30 303 CYS F C 1
ATOM 16684 O O . CYS F 2 303 ? 43.314 -26.315 58.013 1.00 141.18 303 CYS F O 1
ATOM 16687 N N . ILE F 2 304 ? 44.453 -24.527 58.785 1.00 122.07 304 ILE F N 1
ATOM 16688 C CA . ILE F 2 304 ? 43.599 -23.525 58.158 1.00 115.62 304 ILE F CA 1
ATOM 16689 C C . ILE F 2 304 ? 44.425 -22.766 57.130 1.00 113.16 304 ILE F C 1
ATOM 16690 O O . ILE F 2 304 ? 45.506 -22.257 57.449 1.00 113.83 304 ILE F O 1
ATOM 16695 N N . SER F 2 305 ? 43.921 -22.700 55.898 1.00 114.61 305 SER F N 1
ATOM 16696 C CA . SER F 2 305 ? 44.598 -22.010 54.809 1.00 113.66 305 SER F CA 1
ATOM 16697 C C . SER F 2 305 ? 43.601 -21.163 54.033 1.00 110.07 305 SER F C 1
ATOM 16698 O O . SER F 2 305 ? 42.538 -21.656 53.644 1.00 109.37 305 SER F O 1
ATOM 16701 N N . SER F 2 306 ? 43.964 -19.901 53.794 1.00 113.19 306 SER F N 1
ATOM 16702 C CA . SER F 2 306 ? 43.197 -18.972 52.960 1.00 114.60 306 SER F CA 1
ATOM 16703 C C . SER F 2 306 ? 41.713 -18.988 53.327 1.00 108.21 306 SER F C 1
ATOM 16704 O O . SER F 2 306 ? 40.851 -19.353 52.529 1.00 105.71 306 SER F O 1
ATOM 16707 N N . SER F 2 307 ? 41.427 -18.586 54.563 1.00 108.88 307 SER F N 1
ATOM 16708 C CA . SER F 2 307 ? 40.067 -18.596 55.079 1.00 108.90 307 SER F CA 1
ATOM 16709 C C . SER F 2 307 ? 39.861 -17.373 55.964 1.00 111.11 307 SER F C 1
ATOM 16710 O O . SER F 2 307 ? 40.787 -16.595 56.211 1.00 111.94 307 SER F O 1
ATOM 16713 N N . ILE F 2 308 ? 38.629 -17.208 56.439 0.18 118.35 308 ILE F N 1
ATOM 16714 C CA . ILE F 2 308 ? 38.236 -16.079 57.274 0.18 121.74 308 ILE F CA 1
ATOM 16715 C C . ILE F 2 308 ? 37.486 -16.630 58.476 0.18 132.71 308 ILE F C 1
ATOM 16716 O O . ILE F 2 308 ? 36.472 -17.320 58.316 0.18 150.84 308 ILE F O 1
ATOM 16718 N N . ILE F 2 309 ? 37.982 -16.333 59.672 1.00 120.78 309 ILE F N 1
ATOM 16719 C CA . ILE F 2 309 ? 37.406 -16.832 60.914 1.00 126.05 309 ILE F CA 1
ATOM 16720 C C . ILE F 2 309 ? 36.681 -15.684 61.603 1.00 125.92 309 ILE F C 1
ATOM 16721 O O . ILE F 2 309 ? 37.256 -14.605 61.797 1.00 121.91 309 ILE F O 1
ATOM 16726 N N . GLY F 2 310 ? 35.426 -15.919 61.976 1.00 131.08 310 GLY F N 1
ATOM 16727 C CA . GLY F 2 310 ? 34.610 -14.904 62.607 1.00 120.62 310 GLY F CA 1
ATOM 16728 C C . GLY F 2 310 ? 34.955 -14.703 64.070 1.00 111.50 310 GLY F C 1
ATOM 16729 O O . GLY F 2 310 ? 35.903 -15.272 64.613 1.00 112.56 310 GLY F O 1
ATOM 16730 N N . TRP F 2 311 ? 34.149 -13.864 64.717 1.00 108.98 311 TRP F N 1
ATOM 16731 C CA . TRP F 2 311 ? 34.359 -13.537 66.118 1.00 104.63 311 TRP F CA 1
ATOM 16732 C C . TRP F 2 311 ? 33.860 -14.670 67.006 1.00 108.61 311 TRP F C 1
ATOM 16733 O O . TRP F 2 311 ? 32.786 -15.231 66.773 1.00 111.16 311 TRP F O 1
ATOM 16744 N N . HIS F 2 312 ? 34.648 -14.994 68.034 1.00 111.20 312 HIS F N 1
ATOM 16745 C CA . HIS F 2 312 ? 34.237 -15.915 69.098 1.00 114.95 312 HIS F CA 1
ATOM 16746 C C . HIS F 2 312 ? 33.777 -17.263 68.543 1.00 118.36 312 HIS F C 1
ATOM 16747 O O . HIS F 2 312 ? 32.852 -17.889 69.067 1.00 116.30 312 HIS F O 1
ATOM 16754 N N . SER F 2 313 ? 34.429 -17.717 67.476 1.00 118.33 313 SER F N 1
ATOM 16755 C CA . SER F 2 313 ? 34.131 -19.011 66.880 1.00 115.61 313 SER F CA 1
ATOM 16756 C C . SER F 2 313 ? 35.015 -20.080 67.522 1.00 122.67 313 SER F C 1
ATOM 16757 O O . SER F 2 313 ? 35.732 -19.821 68.492 1.00 131.72 313 SER F O 1
ATOM 16760 N N . THR F 2 314 ? 34.966 -21.301 66.994 1.00 119.03 314 THR F N 1
ATOM 16761 C CA . THR F 2 314 ? 35.735 -22.401 67.568 1.00 120.69 314 THR F CA 1
ATOM 16762 C C . THR F 2 314 ? 36.022 -23.438 66.496 1.00 114.52 314 THR F C 1
ATOM 16763 O O . THR F 2 314 ? 35.095 -24.042 65.949 1.00 110.77 314 THR F O 1
ATOM 16767 N N . VAL F 2 315 ? 37.303 -23.637 66.200 1.00 116.90 315 VAL F N 1
ATOM 16768 C CA . VAL F 2 315 ? 37.756 -24.669 65.276 1.00 113.58 315 VAL F CA 1
ATOM 16769 C C . VAL F 2 315 ? 38.223 -25.857 66.103 1.00 113.98 315 VAL F C 1
ATOM 16770 O O . VAL F 2 315 ? 39.140 -25.727 66.922 1.00 121.06 315 VAL F O 1
ATOM 16774 N N . GLY F 2 316 ? 37.599 -27.011 65.893 1.00 109.43 316 GLY F N 1
ATOM 16775 C CA . GLY F 2 316 ? 37.952 -28.193 66.648 1.00 112.69 316 GLY F CA 1
ATOM 16776 C C . GLY F 2 316 ? 39.345 -28.705 66.329 1.00 112.01 316 GLY F C 1
ATOM 16777 O O . GLY F 2 316 ? 40.041 -28.223 65.435 1.00 109.49 316 GLY F O 1
ATOM 16778 N N . GLN F 2 317 ? 39.757 -29.716 67.091 1.00 113.88 317 GLN F N 1
ATOM 16779 C CA . GLN F 2 317 ? 41.070 -30.308 66.886 1.00 112.26 317 GLN F CA 1
ATOM 16780 C C . GLN F 2 317 ? 41.098 -31.095 65.580 1.00 114.90 317 GLN F C 1
ATOM 16781 O O . GLN F 2 317 ? 40.098 -31.683 65.160 1.00 116.17 317 GLN F O 1
ATOM 16787 N N . TRP F 2 318 ? 42.265 -31.099 64.937 1.00 116.70 318 TRP F N 1
ATOM 16788 C CA . TRP F 2 318 ? 42.505 -31.822 63.687 1.00 116.44 318 TRP F CA 1
ATOM 16789 C C . TRP F 2 318 ? 41.554 -31.407 62.568 1.00 115.25 318 TRP F C 1
ATOM 16790 O O . TRP F 2 318 ? 41.424 -32.119 61.568 1.00 114.99 318 TRP F O 1
ATOM 16801 N N . ALA F 2 319 ? 40.875 -30.271 62.704 1.00 112.67 319 ALA F N 1
ATOM 16802 C CA . ALA F 2 319 ? 39.978 -29.815 61.654 1.00 109.33 319 ALA F CA 1
ATOM 16803 C C . ALA F 2 319 ? 40.773 -29.102 60.570 1.00 109.03 319 ALA F C 1
ATOM 16804 O O . ALA F 2 319 ? 41.678 -28.316 60.862 1.00 111.32 319 ALA F O 1
ATOM 16806 N N . ARG F 2 320 ? 40.426 -29.365 59.314 1.00 111.11 320 ARG F N 1
ATOM 16807 C CA . ARG F 2 320 ? 41.108 -28.754 58.183 1.00 111.58 320 ARG F CA 1
ATOM 16808 C C . ARG F 2 320 ? 40.172 -27.779 57.489 1.00 104.69 320 ARG F C 1
ATOM 16809 O O . ARG F 2 320 ? 39.057 -28.143 57.102 1.00 99.45 320 ARG F O 1
ATOM 16817 N N . ILE F 2 321 ? 40.636 -26.545 57.333 1.00 105.88 321 ILE F N 1
ATOM 16818 C CA . ILE F 2 321 ? 39.873 -25.469 56.719 1.00 100.79 321 ILE F CA 1
ATOM 16819 C C . ILE F 2 321 ? 40.713 -24.911 55.579 1.00 102.67 321 ILE F C 1
ATOM 16820 O O . ILE F 2 321 ? 41.883 -24.571 55.778 1.00 106.38 321 ILE F O 1
ATOM 16825 N N . GLU F 2 322 ? 40.133 -24.834 54.384 1.00 101.91 322 GLU F N 1
ATOM 16826 C CA . GLU F 2 322 ? 40.873 -24.336 53.232 1.00 99.43 322 GLU F CA 1
ATOM 16827 C C . GLU F 2 322 ? 39.908 -23.776 52.197 1.00 93.43 322 GLU F C 1
ATOM 16828 O O . GLU F 2 322 ? 38.690 -23.949 52.286 1.00 95.35 322 GLU F O 1
ATOM 16834 N N . ASN F 2 323 ? 40.485 -23.091 51.208 1.00 90.05 323 ASN F N 1
ATOM 16835 C CA . ASN F 2 323 ? 39.790 -22.672 49.990 1.00 90.53 323 ASN F CA 1
ATOM 16836 C C . ASN F 2 323 ? 38.644 -21.702 50.298 1.00 91.69 323 ASN F C 1
ATOM 16837 O O . ASN F 2 323 ? 37.471 -21.975 50.025 1.00 93.56 323 ASN F O 1
ATOM 16842 N N . MET F 2 324 ? 39.010 -20.552 50.864 1.00 92.68 324 MET F N 1
ATOM 16843 C CA . MET F 2 324 ? 38.095 -19.423 51.059 1.00 95.58 324 MET F CA 1
ATOM 16844 C C . MET F 2 324 ? 36.844 -19.817 51.846 1.00 100.96 324 MET F C 1
ATOM 16845 O O . MET F 2 324 ? 35.714 -19.497 51.469 1.00 107.84 324 MET F O 1
ATOM 16850 N N . THR F 2 325 ? 37.054 -20.519 52.957 1.00 106.94 325 THR F N 1
ATOM 16851 C CA . THR F 2 325 ? 35.957 -20.874 53.849 1.00 113.96 325 THR F CA 1
ATOM 16852 C C . THR F 2 325 ? 35.630 -19.691 54.753 1.00 135.59 325 THR F C 1
ATOM 16853 O O . THR F 2 325 ? 36.508 -19.170 55.449 1.00 134.78 325 THR F O 1
ATOM 16857 N N . ILE F 2 326 ? 34.367 -19.272 54.746 1.00 180.75 326 ILE F N 1
ATOM 16858 C CA . ILE F 2 326 ? 33.921 -18.074 55.450 1.00 182.63 326 ILE F CA 1
ATOM 16859 C C . ILE F 2 326 ? 33.048 -18.502 56.621 1.00 186.84 326 ILE F C 1
ATOM 16860 O O . ILE F 2 326 ? 32.021 -19.165 56.429 1.00 186.41 326 ILE F O 1
ATOM 16865 N N . LEU F 2 327 ? 33.458 -18.129 57.831 1.00 239.08 327 LEU F N 1
ATOM 16866 C CA . LEU F 2 327 ? 32.740 -18.468 59.051 1.00 241.19 327 LEU F CA 1
ATOM 16867 C C . LEU F 2 327 ? 32.180 -17.211 59.703 1.00 242.31 327 LEU F C 1
ATOM 16868 O O . LEU F 2 327 ? 32.840 -16.168 59.732 1.00 241.80 327 LEU F O 1
ATOM 16873 N N . GLY F 2 328 ? 30.959 -17.316 60.220 1.00 167.31 328 GLY F N 1
ATOM 16874 C CA . GLY F 2 328 ? 30.335 -16.228 60.939 1.00 141.00 328 GLY F CA 1
ATOM 16875 C C . GLY F 2 328 ? 30.754 -16.189 62.398 1.00 126.74 328 GLY F C 1
ATOM 16876 O O . GLY F 2 328 ? 31.620 -16.935 62.858 1.00 127.59 328 GLY F O 1
ATOM 16877 N N . GLU F 2 329 ? 30.119 -15.281 63.134 1.00 116.53 329 GLU F N 1
ATOM 16878 C CA . GLU F 2 329 ? 30.386 -15.153 64.559 1.00 106.23 329 GLU F CA 1
ATOM 16879 C C . GLU F 2 329 ? 29.801 -16.339 65.315 1.00 101.63 329 GLU F C 1
ATOM 16880 O O . GLU F 2 329 ? 28.678 -16.774 65.046 1.00 104.48 329 GLU F O 1
ATOM 16886 N N . ASP F 2 330 ? 30.577 -16.861 66.266 1.00 101.08 330 ASP F N 1
ATOM 16887 C CA . ASP F 2 330 ? 30.147 -17.958 67.132 1.00 102.01 330 ASP F CA 1
ATOM 16888 C C . ASP F 2 330 ? 29.757 -19.185 66.303 1.00 102.92 330 ASP F C 1
ATOM 16889 O O . ASP F 2 330 ? 28.616 -19.651 66.309 1.00 102.36 330 ASP F O 1
ATOM 16894 N N . VAL F 2 331 ? 30.743 -19.702 65.577 1.00 104.99 331 VAL F N 1
ATOM 16895 C CA . VAL F 2 331 ? 30.596 -20.919 64.791 1.00 107.11 331 VAL F CA 1
ATOM 16896 C C . VAL F 2 331 ? 31.527 -21.968 65.374 1.00 111.19 331 VAL F C 1
ATOM 16897 O O . VAL F 2 331 ? 32.735 -21.735 65.496 1.00 111.68 331 VAL F O 1
ATOM 16901 N N . HIS F 2 332 ? 30.968 -23.119 65.725 1.00 113.51 332 HIS F N 1
ATOM 16902 C CA . HIS F 2 332 ? 31.696 -24.169 66.425 1.00 115.36 332 HIS F CA 1
ATOM 16903 C C . HIS F 2 332 ? 31.923 -25.339 65.477 1.00 113.85 332 HIS F C 1
ATOM 16904 O O . HIS F 2 332 ? 30.996 -26.105 65.188 1.00 116.96 332 HIS F O 1
ATOM 16911 N N . VAL F 2 333 ? 33.157 -25.472 65.004 1.00 110.54 333 VAL F N 1
ATOM 16912 C CA . VAL F 2 333 ? 33.553 -26.569 64.129 1.00 113.14 333 VAL F CA 1
ATOM 16913 C C . VAL F 2 333 ? 34.024 -27.728 64.995 1.00 110.57 333 VAL F C 1
ATOM 16914 O O . VAL F 2 333 ? 34.919 -27.566 65.832 1.00 109.20 333 VAL F O 1
ATOM 16918 N N . SER F 2 334 ? 33.416 -28.895 64.805 1.00 111.76 334 SER F N 1
ATOM 16919 C CA . SER F 2 334 ? 33.813 -30.066 65.568 1.00 114.25 334 SER F CA 1
ATOM 16920 C C . SER F 2 334 ? 35.230 -30.494 65.192 1.00 115.21 334 SER F C 1
ATOM 16921 O O . SER F 2 334 ? 35.853 -29.959 64.270 1.00 115.03 334 SER F O 1
ATOM 16924 N N . ASP F 2 335 ? 35.741 -31.475 65.928 1.00 120.21 335 ASP F N 1
ATOM 16925 C CA . ASP F 2 335 ? 37.055 -32.014 65.626 1.00 120.75 335 ASP F CA 1
ATOM 16926 C C . ASP F 2 335 ? 37.012 -32.820 64.333 1.00 125.40 335 ASP F C 1
ATOM 16927 O O . ASP F 2 335 ? 35.976 -33.377 63.954 1.00 124.82 335 ASP F O 1
ATOM 16932 N N . GLU F 2 336 ? 38.158 -32.872 63.650 1.00 128.33 336 GLU F N 1
ATOM 16933 C CA . GLU F 2 336 ? 38.361 -33.708 62.466 1.00 127.87 336 GLU F CA 1
ATOM 16934 C C . GLU F 2 336 ? 37.423 -33.337 61.319 1.00 127.53 336 GLU F C 1
ATOM 16935 O O . GLU F 2 336 ? 37.114 -34.177 60.468 1.00 127.34 336 GLU F O 1
ATOM 16941 N N . ILE F 2 337 ? 36.957 -32.089 61.280 1.00 118.45 337 ILE F N 1
ATOM 16942 C CA . ILE F 2 337 ? 36.009 -31.634 60.269 1.00 115.06 337 ILE F CA 1
ATOM 16943 C C . ILE F 2 337 ? 36.757 -30.913 59.158 1.00 115.23 337 ILE F C 1
ATOM 16944 O O . ILE F 2 337 ? 37.647 -30.093 59.418 1.00 115.22 337 ILE F O 1
ATOM 16949 N N . TYR F 2 338 ? 36.393 -31.221 57.917 1.00 116.04 338 TYR F N 1
ATOM 16950 C CA . TYR F 2 338 ? 37.002 -30.638 56.729 1.00 109.33 338 TYR F CA 1
ATOM 16951 C C . TYR F 2 338 ? 36.003 -29.724 56.034 1.00 110.67 338 TYR F C 1
ATOM 16952 O O . TYR F 2 338 ? 34.835 -30.091 55.861 1.00 114.06 338 TYR F O 1
ATOM 16961 N N . SER F 2 339 ? 36.464 -28.537 55.637 1.00 108.37 339 SER F N 1
ATOM 16962 C CA . SER F 2 339 ? 35.634 -27.546 54.959 1.00 104.91 339 SER F CA 1
ATOM 16963 C C . SER F 2 339 ? 36.344 -27.075 53.699 1.00 102.89 339 SER F C 1
ATOM 16964 O O . SER F 2 339 ? 37.486 -26.609 53.765 1.00 101.80 339 SER F O 1
ATOM 16967 N N . ASN F 2 340 ? 35.667 -27.188 52.558 1.00 102.40 340 ASN F N 1
ATOM 16968 C CA . ASN F 2 340 ? 36.228 -26.754 51.284 1.00 95.82 340 ASN F CA 1
ATOM 16969 C C . ASN F 2 340 ? 35.434 -25.606 50.670 1.00 92.23 340 ASN F C 1
ATOM 16970 O O . ASN F 2 340 ? 34.839 -25.762 49.599 1.00 95.01 340 ASN F O 1
ATOM 16975 N N . GLY F 2 341 ? 35.400 -24.459 51.339 1.00 94.90 341 GLY F N 1
ATOM 16976 C CA . GLY F 2 341 ? 34.703 -23.309 50.799 1.00 92.05 341 GLY F CA 1
ATOM 16977 C C . GLY F 2 341 ? 33.279 -23.197 51.298 1.00 96.77 341 GLY F C 1
ATOM 16978 O O . GLY F 2 341 ? 32.365 -22.862 50.536 1.00 97.00 341 GLY F O 1
ATOM 16979 N N . GLY F 2 342 ? 33.081 -23.466 52.584 1.00 100.86 342 GLY F N 1
ATOM 16980 C CA . GLY F 2 342 ? 31.758 -23.399 53.167 1.00 103.91 342 GLY F CA 1
ATOM 16981 C C . GLY F 2 342 ? 31.453 -22.038 53.759 1.00 115.85 342 GLY F C 1
ATOM 16982 O O . GLY F 2 342 ? 32.035 -21.664 54.782 1.00 127.71 342 GLY F O 1
ATOM 16983 N N . VAL F 2 343 ? 30.548 -21.289 53.132 1.00 110.64 343 VAL F N 1
ATOM 16984 C CA . VAL F 2 343 ? 30.137 -19.978 53.628 1.00 119.06 343 VAL F CA 1
ATOM 16985 C C . VAL F 2 343 ? 29.027 -20.223 54.646 1.00 118.34 343 VAL F C 1
ATOM 16986 O O . VAL F 2 343 ? 27.868 -20.440 54.285 1.00 114.79 343 VAL F O 1
ATOM 16990 N N . VAL F 2 344 ? 29.389 -20.191 55.932 1.00 125.80 344 VAL F N 1
ATOM 16991 C CA . VAL F 2 344 ? 28.507 -20.613 57.017 1.00 124.74 344 VAL F CA 1
ATOM 16992 C C . VAL F 2 344 ? 27.917 -19.399 57.722 1.00 128.50 344 VAL F C 1
ATOM 16993 O O . VAL F 2 344 ? 28.561 -18.354 57.864 1.00 132.61 344 VAL F O 1
ATOM 16997 N N . LEU F 2 345 ? 26.668 -19.541 58.158 1.00 134.69 345 LEU F N 1
ATOM 16998 C CA . LEU F 2 345 ? 25.980 -18.514 58.921 1.00 133.00 345 LEU F CA 1
ATOM 16999 C C . LEU F 2 345 ? 26.411 -18.536 60.387 1.00 133.83 345 LEU F C 1
ATOM 17000 O O . LEU F 2 345 ? 26.887 -19.556 60.892 1.00 134.95 345 LEU F O 1
ATOM 17005 N N . PRO F 2 346 ? 26.262 -17.413 61.089 1.00 117.27 346 PRO F N 1
ATOM 17006 C CA . PRO F 2 346 ? 26.639 -17.367 62.505 1.00 111.50 346 PRO F CA 1
ATOM 17007 C C . PRO F 2 346 ? 25.750 -18.247 63.368 1.00 106.04 346 PRO F C 1
ATOM 17008 O O . PRO F 2 346 ? 24.629 -18.608 63.001 1.00 107.90 346 PRO F O 1
ATOM 17012 N N . HIS F 2 347 ? 26.280 -18.579 64.547 1.00 103.03 347 HIS F N 1
ATOM 17013 C CA . HIS F 2 347 ? 25.591 -19.398 65.541 1.00 99.06 347 HIS F CA 1
ATOM 17014 C C . HIS F 2 347 ? 25.180 -20.744 64.943 1.00 99.75 347 HIS F C 1
ATOM 17015 O O . HIS F 2 347 ? 24.005 -21.114 64.899 1.00 97.75 347 HIS F O 1
ATOM 17022 N N . LYS F 2 348 ? 26.191 -21.480 64.488 1.00 101.03 348 LYS F N 1
ATOM 17023 C CA . LYS F 2 348 ? 25.992 -22.768 63.842 1.00 108.26 348 LYS F CA 1
ATOM 17024 C C . LYS F 2 348 ? 27.055 -23.741 64.321 1.00 111.04 348 LYS F C 1
ATOM 17025 O O . LYS F 2 348 ? 28.236 -23.390 64.391 1.00 109.96 348 LYS F O 1
ATOM 17031 N N . GLU F 2 349 ? 26.628 -24.955 64.651 1.00 112.23 349 GLU F N 1
ATOM 17032 C CA . GLU F 2 349 ? 27.524 -26.021 65.077 1.00 117.07 349 GLU F CA 1
ATOM 17033 C C . GLU F 2 349 ? 27.775 -26.943 63.892 1.00 121.91 349 GLU F C 1
ATOM 17034 O O . GLU F 2 349 ? 26.843 -27.576 63.385 1.00 120.94 349 GLU F O 1
ATOM 17040 N N . ILE F 2 350 ? 29.028 -27.019 63.458 1.00 144.92 350 ILE F N 1
ATOM 17041 C CA . ILE F 2 350 ? 29.415 -27.824 62.306 1.00 143.95 350 ILE F CA 1
ATOM 17042 C C . ILE F 2 350 ? 29.963 -29.151 62.813 1.00 144.06 350 ILE F C 1
ATOM 17043 O O . ILE F 2 350 ? 31.042 -29.201 63.415 1.00 143.44 350 ILE F O 1
ATOM 17048 N N . LYS F 2 351 ? 29.218 -30.229 62.571 1.00 129.16 351 LYS F N 1
ATOM 17049 C CA . LYS F 2 351 ? 29.637 -31.569 62.949 1.00 123.75 351 LYS F CA 1
ATOM 17050 C C . LYS F 2 351 ? 29.853 -32.481 61.750 1.00 122.11 351 LYS F C 1
ATOM 17051 O O . LYS F 2 351 ? 30.134 -33.671 61.940 1.00 120.22 351 LYS F O 1
ATOM 17057 N N . SER F 2 352 ? 29.726 -31.963 60.529 1.00 124.74 352 SER F N 1
ATOM 17058 C CA . SER F 2 352 ? 29.916 -32.741 59.316 1.00 125.25 352 SER F CA 1
ATOM 17059 C C . SER F 2 352 ? 30.862 -32.002 58.381 1.00 124.79 352 SER F C 1
ATOM 17060 O O . SER F 2 352 ? 31.041 -30.785 58.477 1.00 124.22 352 SER F O 1
ATOM 17063 N N . ASN F 2 353 ? 31.470 -32.756 57.469 1.00 133.54 353 ASN F N 1
ATOM 17064 C CA . ASN F 2 353 ? 32.423 -32.180 56.531 1.00 131.40 353 ASN F CA 1
ATOM 17065 C C . ASN F 2 353 ? 31.705 -31.404 55.434 1.00 130.72 353 ASN F C 1
ATOM 17066 O O . ASN F 2 353 ? 30.706 -31.867 54.875 1.00 132.38 353 ASN F O 1
ATOM 17071 N N . ILE F 2 354 ? 32.223 -30.213 55.131 1.00 129.51 354 ILE F N 1
ATOM 17072 C CA . ILE F 2 354 ? 31.783 -29.444 53.974 1.00 125.62 354 ILE F CA 1
ATOM 17073 C C . ILE F 2 354 ? 32.796 -29.693 52.867 1.00 120.07 354 ILE F C 1
ATOM 17074 O O . ILE F 2 354 ? 33.609 -28.822 52.538 1.00 117.53 354 ILE F O 1
ATOM 17079 N N . LEU F 2 355 ? 32.760 -30.899 52.302 1.00 113.35 355 LEU F N 1
ATOM 17080 C CA . LEU F 2 355 ? 33.778 -31.358 51.366 1.00 107.50 355 LEU F CA 1
ATOM 17081 C C . LEU F 2 355 ? 33.796 -30.581 50.056 1.00 103.91 355 LEU F C 1
ATOM 17082 O O . LEU F 2 355 ? 34.747 -30.736 49.282 1.00 105.76 355 LEU F O 1
ATOM 17087 N N . LYS F 2 356 ? 32.791 -29.759 49.789 1.00 101.86 356 LYS F N 1
ATOM 17088 C CA . LYS F 2 356 ? 32.727 -28.953 48.582 1.00 98.93 356 LYS F CA 1
ATOM 17089 C C . LYS F 2 356 ? 32.102 -27.612 48.928 1.00 96.00 356 LYS F C 1
ATOM 17090 O O . LYS F 2 356 ? 31.419 -27.486 49.951 1.00 96.21 356 LYS F O 1
ATOM 17096 N N . PRO F 2 357 ? 32.339 -26.583 48.112 1.00 93.49 357 PRO F N 1
ATOM 17097 C CA . PRO F 2 357 ? 31.776 -25.258 48.403 1.00 93.03 357 PRO F CA 1
ATOM 17098 C C . PRO F 2 357 ? 30.265 -25.306 48.578 1.00 96.58 357 PRO F C 1
ATOM 17099 O O . PRO F 2 357 ? 29.535 -25.827 47.731 1.00 96.50 357 PRO F O 1
ATOM 17103 N N . GLU F 2 358 ? 29.798 -24.750 49.694 1.00 98.85 358 GLU F N 1
ATOM 17104 C CA . GLU F 2 358 ? 28.403 -24.874 50.086 1.00 99.69 358 GLU F CA 1
ATOM 17105 C C . GLU F 2 358 ? 28.085 -23.802 51.116 1.00 97.55 358 GLU F C 1
ATOM 17106 O O . GLU F 2 358 ? 28.918 -23.492 51.969 1.00 99.20 358 GLU F O 1
ATOM 17112 N N . ILE F 2 359 ? 26.882 -23.244 51.034 1.00 94.88 359 ILE F N 1
ATOM 17113 C CA . ILE F 2 359 ? 26.423 -22.245 51.990 1.00 97.44 359 ILE F CA 1
ATOM 17114 C C . ILE F 2 359 ? 25.595 -22.956 53.050 1.00 102.67 359 ILE F C 1
ATOM 17115 O O . ILE F 2 359 ? 24.536 -23.520 52.749 1.00 105.66 359 ILE F O 1
ATOM 17120 N N . VAL F 2 360 ? 26.075 -22.926 54.291 1.00 108.45 360 VAL F N 1
ATOM 17121 C CA . VAL F 2 360 ? 25.433 -23.597 55.415 1.00 118.46 360 VAL F CA 1
ATOM 17122 C C . VAL F 2 360 ? 24.748 -22.550 56.280 1.00 130.44 360 VAL F C 1
ATOM 17123 O O . VAL F 2 360 ? 25.302 -21.472 56.524 1.00 127.62 360 VAL F O 1
ATOM 17127 N N . MET F 2 361 ? 23.549 -22.872 56.752 1.00 162.87 361 MET F N 1
ATOM 17128 C CA . MET F 2 361 ? 22.775 -21.948 57.572 1.00 164.88 361 MET F CA 1
ATOM 17129 C C . MET F 2 361 ? 22.554 -22.477 58.986 1.00 166.92 361 MET F C 1
ATOM 17130 O O . MET F 2 361 ? 22.859 -21.796 59.969 1.00 167.61 361 MET F O 1
#

Solvent-accessible surface area: 93421 Å² total; per-residue (Å²): 142,75,0,2,0,0,0,16,7,15,0,84,78,102,3,20,114,0,12,3,1,24,73,53,19,9,9,0,20,3,15,1,1,19,52,21,5,0,22,14,0,1,54,12,0,75,82,4,115,47,18,19,20,0,11,0,0,1,41,14,75,93,177,77,0,47,140,37,18,71,60,2,37,120,102,42,136,7,87,15,135,10,18,72,6,104,44,62,49,56,42,0,1,0,2,64,81,30,70,98,110,3,32,134,91,176,3,29,17,1,4,9,2,57,3,22,7,1,0,19,10,31,2,93,29,1,3,72,16,1,104,193,38,27,33,23,0,0,3,0,5,24,169,38,71,66,158,29,10,93,112,29,1,0,0,47,14,34,116,142,59,57,1,1,78,73,9,36,53,112,82,63,121,168,20,41,51,25,14,22,1,20,3,20,1,6,28,48,65,6,0,70,40,1,51,97,14,40,74,107,101,165,143,3,111,11,52,68,34,17,2,31,72,41,19,46,102,105,60,4,18,2,61,42,7,93,94,38,64,12,59,1,65,39,17,9,39,2,0,98,1,0,27,55,3,0,56,53,41,62,85,81,45,56,149,82,2,22,67,34,98,25,87,139,221,38,4,40,6,79,26,32,0,35,31,52,123,46,24,130,51,70,42,73,0,65,0,0,60,19,0,2,0,9,21,100,2,134,7,11,37,2,0,17,0,26,27,0,4,1,2,41,73,2,58,7,57,74,15,0,8,0,20,19,0,1,0,0,20,104,1,27,0,2,82,22,1,5,0,6,9,85,17,64,57,138,74,118,33,0,2,0,6,0,0,39,29,0,56,2,89,55,44,5,0,0,10,3,0,8,0,3,13,82,24,91,10,119,97,52,21,55,87,57,13,20,17,136,79,0,3,0,0,0,16,4,14,0,86,80,104,2,18,110,0,12,4,2,23,73,56,21,9,8,0,20,4,16,0,2,18,60,21,3,0,18,15,1,1,52,14,0,77,82,7,113,46,19,19,20,0,13,0,0,1,40,15,78,89,180,75,0,48,141,38,19,72,60,3,37,120,103,42,134,7,87,16,132,8,20,66,6,106,44,64,48,54,39,0,1,0,2,61,86,27,68,97,108,2,29,135,92,176,5,32,15,0,2,7,0,58,3,20,7,0,0,19,9,30,0,91,29,0,4,72,16,1,102,185,36,28,35,21,0,0,4,0,4,25,164,37,55,68,159,28,11,96,114,31,1,0,0,46,17,32,114,141,58,56,1,0,77,72,10,38,56,115,86,62,122,164,21,46,52,30,13,21,2,18,4,18,0,6,28,45,65,7,0,69,37,2,52,98,15,40,73,104,98,168,149,4,102,9,50,73,35,16,4,33,70,39,17,46,103,103,59,3,18,2,57,41,7,96,90,37,64,11,66,0,64,40,16,12,38,4,0,99,0,0,29,56,1,0,56,47,46,65,88,82,45,56,151,82,2,23,72,29,97,23,89,133,221,35,2,44,6,81,28,35,0,35,31,50,122,48,24,132,52,72,36,70,0,58,0,0,60,20,0,3,0,8,20,98,2,129,9,9,38,1,0,19,0,27,24,0,3,1,1,40,70,2,60,6,56,76,13,0,6,0,20,19,0,1,0,0,21,102,0,25,0,1,85,20,1,5,0,9,11,75,14,75,57,147,77,121,35,0,2,0,6,0,0,38,32,0,54,2,91,52,50,6,0,0,13,4,0,8,0,2,13,87,26,93,10,115,96,50,21,56,84,56,14,20,19,140,77,1,3,5,9,9,20,8,16,1,84,90,112,3,25,116,2,9,4,4,22,83,59,18,8,10,0,22,4,14,1,2,18,59,21,6,0,21,16,8,0,51,16,4,77,82,6,114,44,20,18,19,1,15,0,2,1,43,16,76,90,176,74,0,49,141,34,17,73,62,2,37,120,104,42,137,7,81,16,132,9,21,68,6,104,44,64,50,54,43,2,1,0,13,63,83,38,70,98,106,12,34,136,92,176,4,32,14,3,13,36,24,58,4,22,10,2,14,19,15,60,27,90,45,49,3,72,32,1,103,192,39,26,34,21,0,28,60,27,177,40,63,68,159,27,14,98,115,30,3,0,7,44,18,34,115,142,58,81,2,13,82,71,10,37,54,117,82,66,123,166,23,45,51,29,12,56,27,63,26,24,30,45,64,14,2,71,45,10,53,98,19,39,74,106,100,164,147,7,108,23,58,73,34,31,23,32,71,41,18,48,94,101,56,16,19,24,54,103,93,36,64,13,62,2,69,38,16,12,40,3,0,100,0,0,24,55,4,0,57,50,39,72,88,81,46,58,152,78,2,21,68,32,106,26,86,137,221,37,3,42,8,78,29,31,0,29,29,52,122,47,24,126,49,77,38,71,0,58,0,0,60,19,0,2,0,8,19,98,1,127,9,9,36,0,0,17,0,24,26,0,4,1,3,37,71,2,58,7,59,72,15,0,9,0,20,19,0,3,0,0,23,104,1,25,0,2,82,22,1,3,0,5,6,81,16,61,55,139,77,138,38,0,4,0,7,0,0,41,32,0,58,2,90,57,48,5,0,0,12,3,0,11,0,0,18,84,31,89,9,116,97,52,23,58,80,73,24,27,28,58,46,1,0,0,24,6,28,31,49,5,50,168,6,23,5,2,4,37,56,66,2,26,2,8,0,16,7,4,23,108,22,11,1,18,29,3,0,102,14,0,71,57,15,45,0,73,7,0,2,0,5,2,42,19,70,23,129,74,0,82,106,75,8,123,92,19,44,115,123,35,131,7,114,13,37,42,13,91,6,144,90,76,37,45,47,1,4,10,7,33,84,1,92,102,93,3,83,82,73,81,49,66,19,1,2,0,4,54,9,35,12,5,11,38,33,32,4,118,125,0,31,126,62,16,153,94,92,63,21,55,3,0,18,0,0,6,160,21,148,96,29,30,155,80,43,2,21,28,31,49,117,97,96,3,103,12,95,118,81,40,115,121,17,166,155,159,69,2,45,49,7,20,1,14,6,10,1,4,26,29,80,9,6,105,90,34,78,150,139,53,5,25,4,71,131,75,8,25,29,90,8,6,86,72,82,28,20,12,3,35,82,10,91,28,23,52,38,73,12,22,67,20,113,20,9,10,45,0,0,97,55,37,0,56,2,21,86,126,114,42,75,96,138,8,39,92,30,136,59,19,61,47,14,0,22,43,28,174,80,12,74,45,26,148,60,8,44,0,0,54,8,0,2,0,1,28,37,2,65,6,37,39,7,0,34,0,12,105,0,10,4,8,117,23,1,99,0,67,87,25,0,9,0,20,23,0,0,0,0,10,107,2,27,0,1,40,10,1,10,0,23,56,76,0,6,2,0,42,43,0,71,5,38,58,47,12,2,1,16,7,0,31,0,0,8,106,42,110,9,147,84,64,7,80,112,87,86,42,21,19,54,47,0,0,0,21,5,33,34,50,6,59,167,5,26,5,20,3,50,61,52,2,19,3,7,4,13,6,6,24,106,22,8,1,20,26,3,0,104,12,0,74,54,20,44,2,75,10,0,2,2,4,2,44,20,71,23,131,77,1,83,111,67,8,126,94,22,43,114,126,36,134,7,117,13,37,42,12,92,5,118,98,96,38,42,51,1,3,14,5,29,82,1,87,102,101,2,82,70,73,82,46,55,13,1,14,0,3,54,4,34,14,4,13,40,33,44,12,124,137,8,37,129,97,13,140,94,91,65,20,57,5,1,30,17,8,6,159,23,157,39,28,37,167,81,40,1,21,27,43,50,117,97,96,10,103,14,98,120,81,41,114,119,16,184,154,155,68,2,44,50,8,38,2,16,11,19,10,5,25,28,77,9,5,103,88,35,84,159,136,52,8,27,4,56,133,82,9,30,32,102,8,6,89,72,87,31,19,19,119,11,103,25,23,52,33,70,7,22,68,17,112,18,8,10,46,0,1,101,54,34,0,56,3,25,87,126,114,41,71,95,139,8,46,94,29,137,62,20,59,46,15,0,21,44,27,177,81,15,69,45,25,149,61,8,45,0,0,56,11,0,1,0,1,31,37,1,68,5,38,38,7,0,26,0,10,114,0,12,5,9,100,27,0,102,0,66,88,21,0,9,0,19,20,0,2,0,1,29,89,2,30,0,0,39,10,1,9,0,26,57,83,0,7,2,0,52,40,0,69,6,41,57,37,14,1,1,17,7,0,32,0,0,10,99,37,109,9,152,82,60,8,85,116,88,103,52,30,30,53,45,1,0,2,24,5,35,32,50,5,55,164,5,21,5,4,3,49,61,64,2,22,2,5,1,19,5,5,23,112,20,7,1,19,30,2,0,107,11,0,73,56,15,42,0,73,10,0,4,0,4,2,50,20,68,22,127,72,0,78,110,70,8,129,91,22,42,114,123,38,135,6,113,12,37,42,12,93,7,123,102,97,42,44,48,2,4,17,8,30,83,1,90,106,98,2,84,79,74,82,47,61,13,1,2,0,3,52,5,34,13,4,18,42,33,38,5,120,126,3,29,128,79,15,140,95,96,65,22,58,3,0,18,5,2,7,164,21,127,91,29,30,150,76,41,2,21,25,98,160,15,113,140,53,44,128,116,15,174,153,150,69,2,44,52,8,20,5,16,16,11,1,6,25,27,80,11,6,106,91,37,82,155,141,58,7,26,3,71,154,77,12,26,43,100,6,7,87,70,88,24,16,23,43,92,15,95,27,23,50,35,73,8,20,67,19,111,21,9,11,45,0,0,97,54,38,0,57,4,24,88,128,117,44,74,94,134,8,44,92,30,138,60,17,60,47,13,0,22,44,27,176,81,14,66,45,24,146,58,10,40,0,0,54,10,0,1,0,0,28,38,0,89,4,44,39,6,0,29,0,12,113,0,13,4,8,121,29,1,116,0,59,84,27,0,10,1,19,21,1,3,1,0,9,101,2,24,0,0,40,10,0,8,0,22,60,77,0,8,2,0,42,42,0,74,5,39,59,42,11,1,2,9,8,0,29,0,0,10,99,51,115,10,150,81,62,9,80,110,86,97,54,27,38

GO terms:
  GO:2000082 regulation of L-ascorbic acid biosynthetic process (P, IMP)
  GO:0005515 protein binding (F, IPI)

InterPro domains:
  IPR005835 Nucleotidyl transferase domain [PF00483] (8-209)
  IPR029044 Nucleotide-diphospho-sugar transferases [G3DSA:3.90.550.10] (1-271)
  IPR029044 Nucleotide-diphospho-sugar transferases [SSF53448] (6-348)
  IPR050486 Mannose-1-phosphate guanyltransferase [PTHR22572] (8-406)
  IPR056729 Mannose-1-phosphate guanyltransferase, C-terminal domain [PF25087] (288-403)

Secondary structure (DSSP, 8-state):
--EEEEEE---TTTTTSSHHHHTTS-GGGSEETTEETTHHHHHHHTT-TTEEEEEEE-SS-HHHHHHHHHHHTTTT---EEEE--SS--TTHHHHHTTHHHHGGG--SEEEEE-SS--B---HHHHHHHHHHH-SS----B----TTTTSSS-EEEEETTTTEEEEEESS--SS--S--B-S-EEEETTHHHHHHHHHTS-----HHHHTTTT-SSSTT-B--B--S-B----SSTHHHHHHHHHHHHHHHS-GGGSB---S-SSS-EE-SSEE--TT-B--TT-EE-SSEEE-SS-B--TT-EEEEEEE-TT-EE-TT-EEEEEEE-TT-EE-TT-EEE----SSSGGGSEEE-TTEEE-TT-EEES-EE-SSEEESS-EES-EE-/--EEEEEE---TTTTTSSHHHHTTS-GGGSEETTEETTHHHHHHHTT-TTEEEEEEE-SS-HHHHHHHHHHHHHHH---EEEE--SS--TTHHHHHTTHHHHGGG--SEEEEE-SSEEE---HHHHHHHHHHH-SS----B-B--TTTTSSS-EEEEETTTTEEEEEESS--SS--SB---S-EEEETTHHHHHHHHHTS-----HHHHTTTTSSSSTT-B--B--S-EEE--SSTHHHHHHHHHHHHHHHS-GGGSB---S-SSS-EE-SSEE--TT-B--TT-EE-SSEEE-SS-B--TT-EEESEEE-TT-EE-TT-EEESEEE-TT-EE-TT-EEE----SSSGGGSEEE-TTEEE-TT-EEES-EE-SSEEESS-EES-EE-/--EEEEEE---TTTTTSSHHHHTTS-GGGSEETTEETTHHHHHHHTT-TTEEEEEEE-SS-HHHHHHHHHHHHHHH---EEEE--SS--TTHHHHHTTHHHHGGG--SEEEEE-SS--B---HHHHHHHHHHH-SSB--EE--TTTTSSS-EEEEETTTTEEEEEESS--SS--SEE----EETTHHHHHHHHHTS-----HHHHTTTTSSSSTT-B---S-B----SSTHHHHHHHHHHHHHHHS-GGGSB---S-SSS-EE-SSEEE-TT-B--TT-EE-SSEEE-SS-B--TT-EEESEEE-TT-EE-TT-EEESEEE-TT-EE-TT-EEE----SSSGGGSEEE-TT-EE-TT-EEES-EE-SS-EE-S-EES-EE-/--EEEEEESS-GGGTTTTTTS-GGGSEETTEETTHHHHHHHHHTT--EEEEEESS-GGGTHHHHHHHHHHTT-EEEEEE-SS--BTTHHHHHTTTTT--SS---EEEEETTEE-----HHHHHHHTTT--SEEEEEEE-S--TTSEEEEE-SSS--EEEEEES-SS-S--EEEEEEEEE-GGGTTS--SS-B-IIIIIHHHHHTTT-EEEEE--S--EE--STTHHHHHHHHHHHHHHHH-GGGSB-STTB-S-EEE-SS-EE-SS-EE-SSEEE-TT-EE-TT-EEES-EE-TT-EE-TT-EEES-EE-TT-EE-TT-EEESS-B--SSEEEPTT-EEESEEEPSSEEE-S-B-S-EEE-/--EEEEEESS-GGGTTTTTTS-GGGSEETTEETTHHHHHHHHHTT--EEEEEESS-GGGTHHHHHHHHHHTT-EEEEEE-SS--BTTHHHHHTHHHH--SS---EEEEETTEE-----HHHHHHHTTTT-SEEEEEEE-S-SSSSEEEEE-TTT--EEEEEES-SS-S--EEEEEEEEE-GGGTTS--SS-B-IIIIIHHHHHTTT-B----S--EE--STTHHHHHHHHHHHHHHHH-GGGSB--TTB-S-EEE-SS-EE-SS-EE-SSEEE-TT-EE-TT-EEES-EE-TT-EE-TT-EEES-EE-TT-EE-TT-EEESS-B--SSEEE-TT-EEESEEEPSSEEE-S-B-S-EEE-/--EEEEEESS-GGGTTTTTTS-GGGSEETTEETTHHHHHHHHHTT--EEEEEESS-GGGTHHHHHHHHHHTT-EEEEEE-SS--BTTHHHHHTTTTT--SS---EEEEETTEE-----HHHHHHHTTT--SEEEEEEE-S-SSSSEEEE----EEEES-SS-S--EEEEEEEEE-GGGTTS--SS-B-IIIIIHHHHHTTT-B--B--S--EE--STTHHHHHHHHHHHHHHHH-GGGSB-STTB-S-EEE-SS-EE-SS-EE-SSEEE-TT-EE-TT-EEES-EE-TT-EE-TT-EEES-EE-TT-EE-TT-EEESS-B--SSEEEPTT-EEESEEEPSSEEE-S-B-S-EEE-